Protein 6AJL (pdb70)

Organism: Homo sapiens (NCBI:txid9606)

CATH classification: 1.20.58.740

Nearest PDB structures (foldseek):
  6ajl-assembly4_G  TM=1.000E+00  e=1.854E-50  Homo sapiens
  6aj4-assembly4_G  TM=9.989E-01  e=1.567E-50  Homo sapiens
  8i5v-assembly1_A  TM=9.490E-01  e=1.304E-31  Mus musculus
  8i5w-assembly1_A  TM=9.489E-01  e=1.631E-31  Mus musculus
  6tkz-assembly2_B  TM=9.382E-01  e=3.194E-31  Homo sapiens

B-factor: mean 77.93, std 23.86, range [31.13, 191.41]

Solvent-accessible surface area: 86526 Å² total; per-residue (Å²): 124,49,101,8,11,1,1,0,1,0,0,0,28,10,112,103,13,52,137,31,42,123,75,29,11,0,17,53,20,100,36,58,14,8,2,12,71,0,9,148,104,10,68,32,99,18,7,137,149,50,29,141,110,25,1,66,14,30,69,47,1,66,67,32,88,85,92,186,28,59,119,87,58,0,31,0,1,1,0,27,2,70,16,60,22,54,109,181,48,105,149,85,21,129,117,130,160,57,46,39,104,57,1,92,61,0,34,5,17,1,7,31,6,145,101,72,99,34,46,27,107,28,108,55,9,34,18,24,41,1,8,0,14,0,46,98,26,3,78,71,147,134,88,85,7,51,29,75,126,88,67,95,82,93,10,57,15,26,41,14,6,7,56,28,0,76,152,16,14,110,52,0,21,127,2,11,142,48,146,110,18,13,40,45,22,0,2,0,0,0,10,0,0,15,8,34,35,52,36,79,8,6,46,73,3,0,90,62,31,8,69,143,127,32,109,72,98,173,94,73,204,49,9,51,99,0,53,86,16,0,72,71,1,12,114,53,0,36,41,0,0,95,60,0,81,86,58,30,34,116,71,7,125,108,5,2,120,25,4,15,114,28,0,42,132,14,68,109,40,2,92,101,33,9,116,197,83,11,6,0,0,0,1,0,0,21,37,96,1,17,8,28,40,7,2,11,1,5,19,58,3,15,0,30,52,2,42,45,31,25,4,2,0,5,20,44,9,32,4,64,31,70,66,82,74,41,42,0,0,0,0,0,7,4,10,76,114,131,67,54,228,82,13,20,31,10,0,35,93,13,39,0,0,3,0,4,0,0,0,16,31,27,78,2,13,79,44,0,93,122,36,0,6,63,28,2,49,141,84,16,102,199,28,33,6,0,0,1,0,2,58,19,38,61,35,131,34,117,80,23,59,97,141,32,36,149,109,196,76,164,11,18,52,38,122,81,0,41,84,13,0,42,80,51,119,16,72,65,22,6,35,0,0,15,66,56,18,142,25,0,69,18,1,0,22,28,0,0,82,10,25,74,187,113,52,106,10,11,1,1,0,1,0,0,0,31,10,100,94,24,38,148,31,28,114,60,30,22,0,19,53,20,95,39,57,10,6,2,14,78,0,7,134,111,14,80,29,88,23,6,129,153,48,21,142,117,20,6,64,12,25,59,47,1,59,74,32,87,70,117,184,32,67,119,88,54,0,35,0,2,1,0,37,2,77,13,58,18,59,107,175,43,93,131,86,19,139,115,123,164,61,45,47,97,64,0,102,91,0,21,6,18,2,3,26,6,140,100,70,98,35,52,23,117,31,112,49,3,32,14,38,36,2,4,0,14,0,42,90,27,1,81,75,152,129,88,77,6,54,26,72,115,86,76,86,66,95,10,52,16,26,41,10,4,10,60,22,1,79,147,12,14,110,58,0,19,125,1,10,150,41,142,98,20,12,40,45,23,1,5,0,1,0,14,0,0,3,8,30,33,57,31,85,4,5,43,81,0,0,84,61,33,10,67,144,134,37,116,56,105,168,90,104,200,61,17,46,105,0,60,97,13,2,86,68,1,19,116,60,0,38,35,0,0,120,73,0,83,90,68,36,30,127,71,10,117,108,6,2,120,30,5,16,127,12,1,42,122,9,68,103,42,6,76,103,33,14,132,194,83,10,2,0,0,0,3,0,0,26,37,107,4,17,12,27,40,10,1,12,0,6,25,61,7,17,0,31,50,6,40,46,37,26,1,2,0,7,18,40,13,30,1,56,36,73,64,70,76,34,46,0,0,0,0,0,6,3,4,94,111,142,75,45,234,72,13,14,39,9,0,32,101,9,37,0,0,4,0,4,0,0,0,13,31,23,72,1,12,80,40,0,88,128,36,0,5,56,30,2,52,146,88,18,105,196,28,32,8,0,0,3,0,2,58,20,43,55,35,120,45,112,81,22,67,101,135,22,42,159,90,199,81,166,18,18,62,39,111,81,0,39,112,17,0,56,74,47,144,13,71,79,24,9,40,0,0,12,64,65,10,135,25,0,53,23,2,1,30,22,0,0,83,12,20,34,188,128,50,121,12,12,1,1,0,3,0,0,0,29,5,94,93,20,53,110,30,45,100,77,23,29,0,13,52,14,102,40,55,8,6,1,10,68,0,11,137,110,10,65,27,103,21,5,153,143,58,23,131,114,31,1,55,9,34,70,39,1,65,98,34,79,81,97,170,23,66,105,106,66,0,33,0,2,0,0,30,1,75,11,68,24,52,104,165,50,88,129,69,17,127,72,129,181,88,47,47,106,56,0,104,84,0,29,12,19,9,7,33,3,136,106,65,102,39,52,33,111,26,108,50,9,38,12,49,38,4,1,0,18,0,45,83,30,1,60,35,3,44,84,73,6,56,21,67,120,90,91,101,76,98,13,57,14,30,48,14,6,5,52,16,0,83,119,12,12,115,58,0,19,133,6,8,131,56,118,65,22,19,42,47,36,2,5,2,5,0,15,0,1,10,11,32,39,53,28,93,6,6,48,72,2,0,92,51,29,10,68,141,137,34,114,66,108,160,105,77,192,51,9,43,99,0,59,88,14,0,81,67,0,23,116,56,0,59,42,0,12,138,56,3,122,70,58,34,30,125,80,8,118,91,10,3,107,32,5,48,99,16,6,115,145,13,72,122,42,4,106,104,33,10,126,78,83,12,9,0,0,0,2,0,0,23,47,115,2,26,11,28,39,8,1,8,0,4,19,54,3,19,2,29,50,2,42,32,36,25,6,2,1,7,20,43,11,38,4,67,32,76,71,54,78,20,39,0,0,0,1,2,8,7,8,96,123,120,78,44,212,84,13,22,35,11,0,35,93,11,38,0,1,4,0,3,0,2,0,18,26,40,74,2,15,88,44,0,99,127,43,0,6,62,34,2,52,148,83,18,100,204,29,38,9,0,0,1,0,2,48,20,42,54,37,138,34,118,78,32,50,104,136,20,41,150,78,203,77,166,19,20,64,58,128,81,0,69,111,13,3,162,75,49,184,18,63,88,19,12,36,0,1,14,70,60,12,114,20,0,76,85,0,0,22,30,0,0,84,9,28,34,171,122,51,123,12,14,1,1,0,2,0,0,0,26,5,103,85,17,56,126,38,40,102,70,20,18,0,16,54,26,98,37,66,7,8,2,10,72,1,4,137,116,8,77,24,111,27,14,158,154,43,31,148,114,30,7,64,14,30,50,44,1,56,94,41,77,87,120,184,31,53,109,94,63,0,34,0,1,0,1,33,3,80,14,66,14,63,110,170,43,80,136,71,16,132,75,134,134,103,48,49,107,63,1,100,52,0,21,14,16,4,4,30,5,140,97,68,106,34,51,28,103,24,108,54,4,28,13,40,42,4,2,0,18,0,47,81,24,1,63,28,2,57,73,70,5,62,28,70,118,102,85,101,74,92,15,56,16,25,44,11,4,7,49,28,0,76,150,18,12,113,50,0,19,132,3,6,124,47,126,84,22,22,43,48,34,0,4,4,3,0,15,0,0,10,8,28,31,54,37,69,5,5,60,60,1,0,91,54,34,7,62,128,127,34,116,66,107,176,98,98,197,58,14,48,98,0,45,87,16,0,81,75,1,23,114,53,0,73,43,0,10,150,62,0,128,85,58,26,32,125,68,10,130,83,6,4,122,27,4,36,113,11,6,94,143,11,74,115,33,3,111,109,36,11,119,84,94,8,12,1,0,0,0,0,0,17,32,110,5,24,10,27,39,6,2,12,0,3,19,53,3,14,0,28,44,4,45,49,35,26,1,4,0,8,18,40,10,31,4,64,40,88,58,58,70,18,47,0,0,0,2,2,9,5,6,87,129,120,79,63,219,50,11,24,45,13,0,40,111,11,40,0,2,3,0,3,0,2,0,15,31,26,76,1,13,76,41,0,73,134,61,0,9,59,36,3,49,139,87,18,98,206,28,41,9,0,2,2,0,3,47,16,40,60,43,135,39,110,72,37,59,97,146,27,52,147,79,209,77,163,37,15,56,35,116,84,0,87,120,15,2,149,72,54,164,11,72,89,26,18,39,0,0,14,72,55,12,136,32,0,79,77,1,0,16,29,0,0,88,9,31,50,174

Sequence (1812 aa):
ERMFGTYFRVGFYGTKFGDLDEQEFVYKEPAYTKLAEISHRLEGFYGERFGEDVVEVIKDSNPVDKCKLDPNKAYIQITYVEPYFDTYEMKDRITYFDKNYNLRRFMYCTPFTLDGRAHGELHEQFKRKTILTTSHAFPYIKTRVNVTHKEEIILTPIEVAIEDMQKKTQELAFATHQDPADPKMLQMVLQGSVGTTVNQGPLEVAQVFLSEIPSDPKLFRHHNKLRLCFKDFTKRCEDALRKNKSLIGPDQKEYQRELERNYHRLKEALQPLINMQTIKCVVVGDGAVGKTCLLISYTTNKFPSEYVPTVFDNYAVTVMIGGEPYTLGLFDTAGQEDYDRLRPLSYPQTDVFLVCFSVVSPSSFENVKEKWVPEITHHCPKTPFLLVGTQIDLRDDPSTIEKLAKNKQKPITPETAEKLARDLKAVKYVECSALTQKGLKNVFDEAILAALEERMFGTYFRVGFYGTKFGDLDEQEFVYKEPAYTKLAEISHRLEGFYGERFGEDVVEVIKDSNPVDKCKLDPNKAYIQITYVEPYFDTYEMKDRITYFDKNYNLRRFMYCTPFTLDGRAHGELHEQFKRKTILTTSHAFPYIKTRVNVTHKEEIILTPIEVAIEDMQKKTQELAFATHQDPADPKMLQMVLQGSVGTTVNQGPLEVAQVFLSEIPSDPKLFRHHNKLRLCFKDFTKRCEDALRKNKSLIGPDQKEYQRELERNYHRLKEALQPLINMQTIKCVVVGDGAVGKTCLLISYTTNKFPSEYVPTVFDNYAVTVMIGGEPYTLGLFDTAGQEDYDRLRPLSYPQTDVFLVCFSVVSPSSFENVKEKWVPEITHHCPKTPFLLVGTQIDLRDDPSTIEKLAKNKQKPITPETAEKLARDLKAVKYVECSALTQKGLKNVFDEAILAALEERMFGTYFRVGFYGTKFGDLDEQEFVYKEPAYTKLAEISHRLEGFYGERFGEDVVEVIKDSNPVDKCKLDPNKAYIQITYVEPYFDTYEMKDRITYFDKNYNLRRFMYCTPFTLDGRAHGELHEQFKRKTILTTSHAFPYIKTRVNVTHKEEIILTPIEVAIEDMQKKTQELAFATHQDPADPKMLQMVLQGSVGTTVNQGPLEVAQVFLSEIPSDPKLFRHHNKLRLCFKDFTKRCEDALRKNKSLIGPDQKEYQRELERNYHRLKEALQPLINMQTIKCVVVGDGAVGKTCLLISYTTNKFPSEYVPTVFDNYAVTVMIGGEPYTLGLFDTAGQEDYDRLRPLSYPQTDVFLVCFSVVSPSSFENVKEKWVPEITHHCPKTPFLLVGTQIDLRDDPSTIEKLAKNKQKPITPETAEKLARDLKAVKYVECSALTQKGLKNVFDEAILAALEERMFGTYFRVGFYGTKFGDLDEQEFVYKEPAYTKLAEISHRLEGFYGERFGEDVVEVIKDSNPVDKCKLDPNKAYIQITYVEPYFDTYEMKDRITYFDKNYNLRRFMYCTPFTLDGRAHGELHEQFKRKTILTTSHAFPYIKTRVNVTHKEEIILTPIEVAIEDMQKKTQELAFATHQDPADPKMLQMVLQGSVGTTVNQGPLEVAQVFLSEIPSDPKLFRHHNKLRLCFKDFTKRCEDALRKNKSLIGPDQKEYQRELERNYHRLKEALQPLINMQTIKCVVVGDGAVGKTCLLISYTTNKFPSEYVPTVFDNYAVTVMIGGEPYTLGLFDTAGQEDYDRLRPLSYPQTDVFLVCFSVVSPSSFENVKEKWVPEITHHCPKTPFLLVGTQIDLRDDPSTIEKLAKNKQKPITPETAEKLARDLKAVKYVECSALTQKGLKNVFDEAILAALE

Secondary structure (DSSP, 8-state):
--SS-EEEEEEEESGGGGGGTTEEEEEEEPTT--HHHHHHHHHHHHHHHH-GGGEEEE---SPPPSTTS-TTSEEEEEEEEEE---HHHHHHHHHSS---S-EEEEEEEEEE-TTS-S---TTT-EEEEEEEEEEEEES-SSSEEEEEEEEEEEE-HHHHHHHHHHHHHHHHHHHHS-SS--HHHHHHHHHHHHS-SSS-TTHHHHHHHSSS--SSHHHHHHHHHHHHHHHHHHHHHHHHHHHHHHH--GGGHHHHHHHHHHHHHHHHHHHHHH-/---EEEEEEE-TTS-HHHHHHHHHHT--TTT----SS--EEEEEEETTEEEEEEEEE---SGGGTTTGGGS-TT--EEEEEEETT-HHHHHHIIIIIHHHHHHH-TTS-EEEEEE-GGGTT-HHHHHHHHTTS-----HHHHHHHHHHHT-S-EEEE-SSS-TTHHHHHHHHHHHHT-/--SS-EEEEEEEESGGGGGGTTEEEEEEE-TT--HHHHHHHHHHHHHHHH-GGGEEEE---SPP-GGGS-TTSEEEEEEEEEE---HHHHHTTTSSS---S-EEEEEEEEEE-TTS-S---TTT-EEEEEEEEEEEEES-SSSEEEEEEEEEEEE-HHHHHHHHHHHHHHHHHHHHS-SS--HHHHHHHHHHHHS-SSS--HHHHHHHHHTS--SSGGGHHHHHHHHHHHHHHHHHHHHHHHHHHTT--GGGHHHHHHHHHHHHHHHHHHTTT--/--PEEEEEEE-TTSSHHHHHHHHHTT--TTTPPP-SS--EEEEEEETTEEEEEEEEE---SGGGTTTGGGG-TT--EEEEEEETT-HHHHHHIIIIIHHHHHHHSSSS-EEEEEE-HHHHT-HHHHHHHHTTT--PPPHHHHHHHHHHTT-S-EEE--TTT-TTHHHHHHHHHHHTT-/--SS-EEEEEEEE-GGGGGGTTEEEEEEESTT--HHHHHHHHHHHHHHHH-TTTEEEE---S---GGGS-TTSEEEEEEEEEE---HHHHHHHHHSS---S-EEEEEEEEEE-TTS-SS--TTT-EEEEEEEEEEEEES-SSS--BEEEEEEEEE-HHHHHHHHHHHHHHHHHHHHT-SS--HHHHHHHHHHHHS-SSS--HHHHHHHHSSS--SSTHHHHHHHHHHHHHHHHHHHHHHHHHHHHTT--STTHHHHHHHHHHHHHHHHHHHHHH-/--EEEEEEEE-TTS-HHHHHHHHHHT--GGGPPP-SS--EEEEEEETTEEEEEEEEE---SSGGGTTGGGS-TT--EEEEEEETT-HHHHHHIIIIIHHHHHHH-TTS-EEEEEE-HHHHT-TTTHHHHGGGS--PPPHHHHHHHHHHHT-S-EEE--TTT-TTHHHHHHHHHHHHH-/--SS-EEEEEEEESGGGGGGTTEEEEEEEPTT--HHHHHHHHHHHHHHHH-GGGEEEE---SPP-STTS-SSSEEEEEEEEEE---HHHHHHHHHSS---S-EEEEEEEEEE-TTS-S---GGG-EEEEEEEEEEEEES-SSSEEEEEEEEEEEE-HHHHHHHHHHHHHHHHHHHHS-SS--HHHHHHHHHTTTS-SSS-HHHHHHHHHSSS--SSGGGHHHHHHHHHHHHHHHHHHHHHHHHHHHH--STTHHHHHHHHHHHHHHHHHHHHHH-/--EEEEEEEE-TTS-HHHHHHHHHHT--GGGPPP-SS--EEEEEEEBTEEEEEEEEE---SGGGTTTGGGG-TT--EEEEEEETT-HHHHHHIIIIIHHHHHHH-TTS-EEEEEE-GGGTS-TTTHHHHGGGT-----HHHHHHHHHHTT-S-EEE--TTT-TTHHHHHHHHHHHHH-

Structure (mmCIF, N/CA/C/O backbone):
data_6AJL
#
_entry.id   6AJL
#
_cell.length_a   194.550
_cell.length_b   105.290
_cell.length_c   117.890
_cell.angle_alpha   90.00
_cell.angle_beta   90.00
_cell.angle_gamma   90.00
#
_symmetry.space_group_name_H-M   'P 21 21 2'
#
loop_
_entity.id
_entity.type
_entity.pdbx_description
1 polymer 'Dedicator of cytokinesis protein 7'
2 polymer 'Cell division control protein 42 homolog'
#
loop_
_atom_site.group_PDB
_atom_site.id
_atom_site.type_symbol
_atom_site.label_atom_id
_atom_site.label_alt_id
_atom_site.label_comp_id
_atom_site.label_asym_id
_atom_site.label_entity_id
_atom_site.label_seq_id
_atom_site.pdbx_PDB_ins_code
_atom_site.Cartn_x
_atom_site.Cartn_y
_atom_site.Cartn_z
_atom_site.occupancy
_atom_site.B_iso_or_equiv
_atom_site.auth_seq_id
_atom_site.auth_comp_id
_atom_site.auth_asym_id
_atom_site.auth_atom_id
_atom_site.pdbx_PDB_model_num
ATOM 1 N N . GLU A 1 12 ? -0.662 11.111 18.005 1.00 40.85 1805 GLU A N 1
ATOM 2 C CA . GLU A 1 12 ? -1.563 11.384 16.835 1.00 56.95 1805 GLU A CA 1
ATOM 3 C C . GLU A 1 12 ? -1.274 10.464 15.648 1.00 64.78 1805 GLU A C 1
ATOM 4 O O . GLU A 1 12 ? -1.475 10.829 14.476 1.00 56.64 1805 GLU A O 1
ATOM 10 N N . ARG A 1 13 ? -0.774 9.273 15.957 1.00 70.94 1806 ARG A N 1
ATOM 11 C CA . ARG A 1 13 ? -0.848 8.190 14.994 1.00 63.58 1806 ARG A CA 1
ATOM 12 C C . ARG A 1 13 ? -1.753 7.119 15.613 1.00 68.34 1806 ARG A C 1
ATOM 13 O O . ARG A 1 13 ? -1.356 5.985 15.933 1.00 59.89 1806 ARG A O 1
ATOM 21 N N . MET A 1 14 ? -2.968 7.591 15.912 1.00 69.68 1807 MET A N 1
ATOM 22 C CA . MET A 1 14 ? -4.179 6.877 15.560 1.00 68.35 1807 MET A CA 1
ATOM 23 C C . MET A 1 14 ? -4.421 6.925 14.060 1.00 67.74 1807 MET A C 1
ATOM 24 O O . MET A 1 14 ? -5.050 6.016 13.512 1.00 67.52 1807 MET A O 1
ATOM 29 N N . PHE A 1 15 ? -3.925 7.961 13.386 1.00 65.47 1808 PHE A N 1
ATOM 30 C CA . PHE A 1 15 ? -4.125 8.119 11.953 1.00 62.06 1808 PHE A CA 1
ATOM 31 C C . PHE A 1 15 ? -3.099 7.395 11.086 1.00 58.74 1808 PHE A C 1
ATOM 32 O O . PHE A 1 15 ? -3.383 7.125 9.906 1.00 47.27 1808 PHE A O 1
ATOM 40 N N . GLY A 1 16 ? -1.905 7.120 11.618 1.00 62.24 1809 GLY A N 1
ATOM 41 C CA . GLY A 1 16 ? -0.816 6.601 10.812 1.00 63.85 1809 GLY A CA 1
ATOM 42 C C . GLY A 1 16 ? 0.114 7.706 10.358 1.00 65.85 1809 GLY A C 1
ATOM 43 O O . GLY A 1 16 ? -0.077 8.893 10.633 1.00 73.40 1809 GLY A O 1
ATOM 44 N N . THR A 1 17 ? 1.149 7.302 9.644 1.00 60.17 1810 THR A N 1
ATOM 45 C CA . THR A 1 17 ? 2.252 8.202 9.350 1.00 60.24 1810 THR A CA 1
ATOM 46 C C . THR A 1 17 ? 2.279 8.522 7.859 1.00 65.52 1810 THR A C 1
ATOM 47 O O . THR A 1 17 ? 2.216 7.612 7.024 1.00 69.85 1810 THR A O 1
ATOM 51 N N . TYR A 1 18 ? 2.380 9.809 7.522 1.00 58.57 1811 TYR A N 1
ATOM 52 C CA . TYR A 1 18 ? 2.202 10.251 6.144 1.00 46.63 1811 TYR A CA 1
ATOM 53 C C . TYR A 1 18 ? 3.408 11.062 5.692 1.00 42.69 1811 TYR A C 1
ATOM 54 O O . TYR A 1 18 ? 3.853 11.970 6.397 1.00 44.38 1811 TYR A O 1
ATOM 63 N N . PHE A 1 19 ? 3.930 10.745 4.521 1.00 42.95 1812 PHE A N 1
ATOM 64 C CA . PHE A 1 19 ? 4.950 11.562 3.874 1.00 48.11 1812 PHE A CA 1
ATOM 65 C C . PHE A 1 19 ? 4.502 11.982 2.473 1.00 50.98 1812 PHE A C 1
ATOM 66 O O . PHE A 1 19 ? 3.823 11.232 1.753 1.00 47.38 1812 PHE A O 1
ATOM 74 N N . ARG A 1 20 ? 4.907 13.194 2.095 1.00 50.58 1813 ARG A N 1
ATOM 75 C CA . ARG A 1 20 ? 4.892 13.613 0.703 1.00 46.63 1813 ARG A CA 1
ATOM 76 C C . ARG A 1 20 ? 6.050 12.977 -0.036 1.00 46.47 1813 ARG A C 1
ATOM 77 O O . ARG A 1 20 ? 7.150 12.858 0.505 1.00 49.09 1813 ARG A O 1
ATOM 85 N N . VAL A 1 21 ? 5.810 12.573 -1.278 1.00 49.34 1814 VAL A N 1
ATOM 86 C CA . VAL A 1 21 ? 6.862 12.009 -2.113 1.00 50.73 1814 VAL A CA 1
ATOM 87 C C . VAL A 1 21 ? 6.763 12.612 -3.501 1.00 61.95 1814 VAL A C 1
ATOM 88 O O . VAL A 1 21 ? 5.751 12.430 -4.188 1.00 67.03 1814 VAL A O 1
ATOM 92 N N . GLY A 1 22 ? 7.809 13.316 -3.914 1.00 68.14 1815 GLY A N 1
ATOM 93 C CA . GLY A 1 22 ? 7.886 13.911 -5.242 1.00 75.41 1815 GLY A CA 1
ATOM 94 C C . GLY A 1 22 ? 8.890 13.154 -6.094 1.00 78.47 1815 GLY A C 1
ATOM 95 O O . GLY A 1 22 ? 9.996 12.829 -5.632 1.00 74.43 1815 GLY A O 1
ATOM 96 N N . PHE A 1 23 ? 8.498 12.874 -7.339 1.00 78.02 1816 PHE A N 1
ATOM 97 C CA . PHE A 1 23 ? 9.353 12.167 -8.288 1.00 74.77 1816 PHE A CA 1
ATOM 98 C C . PHE A 1 23 ? 9.785 13.126 -9.389 1.00 72.93 1816 PHE A C 1
ATOM 99 O O . PHE A 1 23 ? 8.943 13.728 -10.069 1.00 66.74 1816 PHE A O 1
ATOM 107 N N . TYR A 1 24 ? 11.104 13.279 -9.531 1.00 75.85 1817 TYR A N 1
ATOM 108 C CA . TYR A 1 24 ? 11.729 14.290 -10.375 1.00 74.93 1817 TYR A CA 1
ATOM 109 C C . TYR A 1 24 ? 12.765 13.604 -11.247 1.00 78.72 1817 TYR A C 1
ATOM 110 O O . TYR A 1 24 ? 13.733 13.022 -10.734 1.00 76.86 1817 TYR A O 1
ATOM 119 N N . GLY A 1 25 ? 12.535 13.643 -12.561 1.00 83.08 1818 GLY A N 1
ATOM 120 C CA . GLY A 1 25 ? 13.425 12.993 -13.496 1.00 89.10 1818 GLY A CA 1
ATOM 121 C C . GLY A 1 25 ? 12.738 12.146 -14.549 1.00 90.88 1818 GLY A C 1
ATOM 122 O O . GLY A 1 25 ? 11.772 11.429 -14.262 1.00 87.63 1818 GLY A O 1
ATOM 123 N N . THR A 1 26 ? 13.265 12.226 -15.779 1.00 93.97 1819 THR A N 1
ATOM 124 C CA . THR A 1 26 ? 12.751 11.451 -16.908 1.00 87.31 1819 THR A CA 1
ATOM 125 C C . THR A 1 26 ? 12.940 9.953 -16.701 1.00 82.44 1819 THR A C 1
ATOM 126 O O . THR A 1 26 ? 12.194 9.145 -17.267 1.00 78.79 1819 THR A O 1
ATOM 130 N N . LYS A 1 27 ? 13.931 9.561 -15.900 1.00 77.97 1820 LYS A N 1
ATOM 131 C CA . LYS A 1 27 ? 14.168 8.145 -15.676 1.00 76.25 1820 LYS A CA 1
ATOM 132 C C . LYS A 1 27 ? 13.070 7.480 -14.848 1.00 77.10 1820 LYS A C 1
ATOM 133 O O . LYS A 1 27 ? 13.067 6.251 -14.721 1.00 72.71 1820 LYS A O 1
ATOM 139 N N . PHE A 1 28 ? 12.132 8.251 -14.300 1.00 83.73 1821 PHE A N 1
ATOM 140 C CA . PHE A 1 28 ? 10.997 7.707 -13.557 1.00 91.33 1821 PHE A CA 1
ATOM 141 C C . PHE A 1 28 ? 9.806 7.364 -14.452 1.00 92.97 1821 PHE A C 1
ATOM 142 O O . PHE A 1 28 ? 8.767 6.901 -13.953 1.00 90.97 1821 PHE A O 1
ATOM 150 N N . GLY A 1 29 ? 9.943 7.555 -15.758 1.00 93.60 1822 GLY A N 1
ATOM 151 C CA . GLY A 1 29 ? 8.870 7.228 -16.659 1.00 89.65 1822 GLY A CA 1
ATOM 152 C C . GLY A 1 29 ? 7.654 8.023 -16.302 1.00 86.22 1822 GLY A C 1
ATOM 153 O O . GLY A 1 29 ? 7.716 9.252 -16.285 1.00 86.07 1822 GLY A O 1
ATOM 154 N N . ASP A 1 30 ? 6.567 7.338 -15.958 1.00 87.22 1823 ASP A N 1
ATOM 155 C CA . ASP A 1 30 ? 5.307 8.036 -15.738 1.00 92.53 1823 ASP A CA 1
ATOM 156 C C . ASP A 1 30 ? 5.207 8.688 -14.368 1.00 90.67 1823 ASP A C 1
ATOM 157 O O . ASP A 1 30 ? 4.235 9.408 -14.115 1.00 87.93 1823 ASP A O 1
ATOM 162 N N . LEU A 1 31 ? 6.194 8.492 -13.498 1.00 90.77 1824 LEU A N 1
ATOM 163 C CA . LEU A 1 31 ? 6.144 9.145 -12.199 1.00 89.13 1824 LEU A CA 1
ATOM 164 C C . LEU A 1 31 ? 6.650 10.587 -12.245 1.00 89.39 1824 LEU A C 1
ATOM 165 O O . LEU A 1 31 ? 6.171 11.422 -11.471 1.00 86.23 1824 LEU A O 1
ATOM 170 N N . ASP A 1 32 ? 7.600 10.893 -13.135 1.00 92.67 1825 ASP A N 1
ATOM 171 C CA . ASP A 1 32 ? 8.177 12.231 -13.267 1.00 96.69 1825 ASP A CA 1
ATOM 172 C C . ASP A 1 32 ? 7.106 13.301 -13.112 1.00 95.38 1825 ASP A C 1
ATOM 173 O O . ASP A 1 32 ? 6.012 13.180 -13.661 1.00 95.64 1825 ASP A O 1
ATOM 178 N N . GLU A 1 33 ? 7.410 14.317 -12.308 1.00 100.25 1826 GLU A N 1
ATOM 179 C CA . GLU A 1 33 ? 6.512 15.436 -12.002 1.00 109.23 1826 GLU A CA 1
ATOM 180 C C . GLU A 1 33 ? 5.175 14.987 -11.419 1.00 104.72 1826 GLU A C 1
ATOM 181 O O . GLU A 1 33 ? 4.181 15.720 -11.493 1.00 102.74 1826 GLU A O 1
ATOM 187 N N . GLN A 1 34 ? 5.118 13.797 -10.835 1.00 103.81 1827 GLN A N 1
ATOM 188 C CA . GLN A 1 34 ? 3.994 13.422 -9.992 1.00 105.64 1827 GLN A CA 1
ATOM 189 C C . GLN A 1 34 ? 4.421 13.436 -8.531 1.00 99.98 1827 GLN A C 1
ATOM 190 O O . GLN A 1 34 ? 5.598 13.249 -8.196 1.00 101.17 1827 GLN A O 1
ATOM 196 N N . GLU A 1 35 ? 3.450 13.657 -7.657 1.00 92.77 1828 GLU A N 1
ATOM 197 C CA . GLU A 1 35 ? 3.746 13.927 -6.262 1.00 86.98 1828 GLU A CA 1
ATOM 198 C C . GLU A 1 35 ? 2.696 13.245 -5.412 1.00 79.92 1828 GLU A C 1
ATOM 199 O O . GLU A 1 35 ? 1.523 13.612 -5.462 1.00 78.29 1828 GLU A O 1
ATOM 205 N N . PHE A 1 36 ? 3.107 12.286 -4.612 1.00 77.71 1829 PHE A N 1
ATOM 206 C CA . PHE A 1 36 ? 2.152 11.540 -3.819 1.00 76.18 1829 PHE A CA 1
ATOM 207 C C . PHE A 1 36 ? 2.224 11.942 -2.341 1.00 68.56 1829 PHE A C 1
ATOM 208 O O . PHE A 1 36 ? 3.157 12.604 -1.869 1.00 65.17 1829 PHE A O 1
ATOM 216 N N . VAL A 1 37 ? 1.204 11.516 -1.608 1.00 61.25 1830 VAL A N 1
ATOM 217 C CA . VAL A 1 37 ? 1.243 11.409 -0.162 1.00 52.84 1830 VAL A CA 1
ATOM 218 C C . VAL A 1 37 ? 1.147 9.929 0.179 1.00 50.99 1830 VAL A C 1
ATOM 219 O O . VAL A 1 37 ? 0.123 9.281 -0.084 1.00 40.85 1830 VAL A O 1
ATOM 223 N N . TYR A 1 38 ? 2.238 9.387 0.719 1.00 46.80 1831 TYR A N 1
ATOM 224 C CA . TYR A 1 38 ? 2.313 7.985 1.106 1.00 45.33 1831 TYR A CA 1
ATOM 225 C C . TYR A 1 38 ? 1.735 7.809 2.513 1.00 47.28 1831 TYR A C 1
ATOM 226 O O . TYR A 1 38 ? 1.823 8.706 3.365 1.00 43.58 1831 TYR A O 1
ATOM 235 N N . LYS A 1 39 ? 1.112 6.651 2.754 1.00 49.92 1832 LYS A N 1
ATOM 236 C CA . LYS A 1 39 ? 0.567 6.320 4.069 1.00 50.53 1832 LYS A CA 1
ATOM 237 C C . LYS A 1 39 ? 1.306 5.102 4.605 1.00 55.36 1832 LYS A C 1
ATOM 238 O O . LYS A 1 39 ? 1.074 3.974 4.152 1.00 57.07 1832 LYS A O 1
ATOM 244 N N . GLU A 1 40 ? 2.165 5.331 5.593 1.00 56.34 1833 GLU A N 1
ATOM 245 C CA . GLU A 1 40 ? 2.916 4.285 6.260 1.00 55.51 1833 GLU A CA 1
ATOM 246 C C . GLU A 1 40 ? 2.251 3.895 7.576 1.00 50.39 1833 GLU A C 1
ATOM 247 O O . GLU A 1 40 ? 1.375 4.603 8.090 1.00 47.41 1833 GLU A O 1
ATOM 253 N N . PRO A 1 41 ? 2.646 2.755 8.138 1.00 49.48 1834 PRO A N 1
ATOM 254 C CA . PRO A 1 41 ? 2.248 2.413 9.504 1.00 50.81 1834 PRO A CA 1
ATOM 255 C C . PRO A 1 41 ? 2.657 3.473 10.515 1.00 55.02 1834 PRO A C 1
ATOM 256 O O . PRO A 1 41 ? 3.542 4.297 10.279 1.00 60.13 1834 PRO A O 1
ATOM 260 N N . ALA A 1 42 ? 2.000 3.422 11.671 1.00 52.08 1835 ALA A N 1
ATOM 261 C CA . ALA A 1 42 ? 2.234 4.407 12.712 1.00 44.24 1835 ALA A CA 1
ATOM 262 C C . ALA A 1 42 ? 3.675 4.347 13.209 1.00 45.96 1835 ALA A C 1
ATOM 263 O O . ALA A 1 42 ? 4.289 3.276 13.272 1.00 45.88 1835 ALA A O 1
ATOM 265 N N . TYR A 1 43 ? 4.214 5.519 13.538 1.00 47.43 1836 TYR A N 1
ATOM 266 C CA . TYR A 1 43 ? 5.577 5.714 14.042 1.00 53.32 1836 TYR A CA 1
ATOM 267 C C . TYR A 1 43 ? 6.649 5.327 13.043 1.00 64.31 1836 TYR A C 1
ATOM 268 O O . TYR A 1 43 ? 7.792 5.109 13.447 1.00 74.51 1836 TYR A O 1
ATOM 277 N N . THR A 1 44 ? 6.323 5.245 11.750 1.00 62.42 1837 THR A N 1
ATOM 278 C CA . THR A 1 44 ? 7.361 5.080 10.736 1.00 60.76 1837 THR A CA 1
ATOM 279 C C . THR A 1 44 ? 8.200 6.356 10.657 1.00 58.19 1837 THR A C 1
ATOM 280 O O . THR A 1 44 ? 7.664 7.470 10.656 1.00 58.16 1837 THR A O 1
ATOM 284 N N . LYS A 1 45 ? 9.519 6.191 10.653 1.00 54.62 1838 LYS A N 1
ATOM 285 C CA . LYS A 1 45 ? 10.467 7.290 10.770 1.00 51.54 1838 LYS A CA 1
ATOM 286 C C . LYS A 1 45 ? 10.981 7.667 9.392 1.00 49.47 1838 LYS A C 1
ATOM 287 O O . LYS A 1 45 ? 11.033 6.834 8.487 1.00 50.68 1838 LYS A O 1
ATOM 293 N N . LEU A 1 46 ? 11.403 8.932 9.262 1.00 49.17 1839 LEU A N 1
ATOM 294 C CA . LEU A 1 46 ? 11.919 9.450 7.992 1.00 45.89 1839 LEU A CA 1
ATOM 295 C C . LEU A 1 46 ? 13.064 8.608 7.449 1.00 46.41 1839 LEU A C 1
ATOM 296 O O . LEU A 1 46 ? 13.134 8.364 6.241 1.00 45.92 1839 LEU A O 1
ATOM 301 N N . ALA A 1 47 ? 13.973 8.157 8.315 1.00 48.66 1840 ALA A N 1
ATOM 302 C CA . ALA A 1 47 ? 15.009 7.245 7.846 1.00 51.24 1840 ALA A CA 1
ATOM 303 C C . ALA A 1 47 ? 14.405 6.068 7.103 1.00 48.63 1840 ALA A C 1
ATOM 304 O O . ALA A 1 47 ? 14.858 5.727 6.013 1.00 40.10 1840 ALA A O 1
ATOM 306 N N . GLU A 1 48 ? 13.338 5.476 7.649 1.00 50.53 1841 GLU A N 1
ATOM 307 C CA . GLU A 1 48 ? 12.827 4.212 7.119 1.00 52.12 1841 GLU A CA 1
ATOM 308 C C . GLU A 1 48 ? 12.407 4.352 5.656 1.00 45.64 1841 GLU A C 1
ATOM 309 O O . GLU A 1 48 ? 12.979 3.710 4.768 1.00 42.66 1841 GLU A O 1
ATOM 315 N N . ILE A 1 49 ? 11.418 5.206 5.385 1.00 45.94 1842 ILE A N 1
ATOM 316 C CA . ILE A 1 49 ? 10.908 5.354 4.023 1.00 54.63 1842 ILE A CA 1
ATOM 317 C C . ILE A 1 49 ? 12.028 5.800 3.076 1.00 59.39 1842 ILE A C 1
ATOM 318 O O . ILE A 1 49 ? 12.178 5.274 1.967 1.00 57.88 1842 ILE A O 1
ATOM 323 N N . SER A 1 50 ? 12.868 6.728 3.524 1.00 60.96 1843 SER A N 1
ATOM 324 C CA . SER A 1 50 ? 13.907 7.249 2.659 1.00 51.43 1843 SER A CA 1
ATOM 325 C C . SER A 1 50 ? 14.966 6.196 2.370 1.00 54.72 1843 SER A C 1
ATOM 326 O O . SER A 1 50 ? 15.516 6.161 1.270 1.00 60.49 1843 SER A O 1
ATOM 329 N N . HIS A 1 51 ? 15.251 5.319 3.326 1.00 58.42 1844 HIS A N 1
ATOM 330 C CA . HIS A 1 51 ? 16.062 4.148 3.024 1.00 69.21 1844 HIS A CA 1
ATOM 331 C C . HIS A 1 51 ? 15.414 3.337 1.904 1.00 70.08 1844 HIS A C 1
ATOM 332 O O . HIS A 1 51 ? 16.063 3.018 0.901 1.00 73.48 1844 HIS A O 1
ATOM 339 N N . ARG A 1 52 ? 14.112 3.046 2.034 1.00 68.31 1845 ARG A N 1
ATOM 340 C CA . ARG A 1 52 ? 13.427 2.177 1.070 1.00 67.88 1845 ARG A CA 1
ATOM 341 C C . ARG A 1 52 ? 13.405 2.769 -0.341 1.00 65.29 1845 ARG A C 1
ATOM 342 O O . ARG A 1 52 ? 13.807 2.108 -1.306 1.00 65.22 1845 ARG A O 1
ATOM 350 N N . LEU A 1 53 ? 12.914 4.005 -0.488 1.00 62.22 1846 LEU A N 1
ATOM 351 C CA . LEU A 1 53 ? 12.786 4.586 -1.820 1.00 60.85 1846 LEU A CA 1
ATOM 352 C C . LEU A 1 53 ? 14.136 4.827 -2.477 1.00 74.09 1846 LEU A C 1
ATOM 353 O O . LEU A 1 53 ? 14.232 4.804 -3.706 1.00 79.87 1846 LEU A O 1
ATOM 358 N N . GLU A 1 54 ? 15.185 5.081 -1.701 1.00 80.92 1847 GLU A N 1
ATOM 359 C CA . GLU A 1 54 ? 16.500 5.152 -2.328 1.00 89.42 1847 GLU A CA 1
ATOM 360 C C . GLU A 1 54 ? 17.028 3.758 -2.621 1.00 84.92 1847 GLU A C 1
ATOM 361 O O . GLU A 1 54 ? 17.630 3.522 -3.676 1.00 84.18 1847 GLU A O 1
ATOM 367 N N . GLY A 1 55 ? 16.790 2.827 -1.698 1.00 84.20 1848 GLY A N 1
ATOM 368 C CA . GLY A 1 55 ? 17.201 1.456 -1.914 1.00 86.34 1848 GLY A CA 1
ATOM 369 C C . GLY A 1 55 ? 16.553 0.816 -3.125 1.00 88.23 1848 GLY A C 1
ATOM 370 O O . GLY A 1 55 ? 17.169 -0.015 -3.793 1.00 89.84 1848 GLY A O 1
ATOM 371 N N . PHE A 1 56 ? 15.313 1.196 -3.437 1.00 89.34 1849 PHE A N 1
ATOM 372 C CA . PHE A 1 56 ? 14.587 0.509 -4.506 1.00 87.32 1849 PHE A CA 1
ATOM 373 C C . PHE A 1 56 ? 14.950 1.056 -5.891 1.00 79.54 1849 PHE A C 1
ATOM 374 O O . PHE A 1 56 ? 15.023 0.296 -6.869 1.00 73.91 1849 PHE A O 1
ATOM 382 N N . TYR A 1 57 ? 15.153 2.365 -5.997 1.00 75.79 1850 TYR A N 1
ATOM 383 C CA . TYR A 1 57 ? 15.650 2.969 -7.217 1.00 78.23 1850 TYR A CA 1
ATOM 384 C C . TYR A 1 57 ? 17.168 2.946 -7.296 1.00 84.70 1850 TYR A C 1
ATOM 385 O O . TYR A 1 57 ? 17.716 3.224 -8.367 1.00 82.09 1850 TYR A O 1
ATOM 394 N N . GLY A 1 58 ? 17.852 2.630 -6.191 1.00 91.52 1851 GLY A N 1
ATOM 395 C CA . GLY A 1 58 ? 19.244 2.227 -6.291 1.00 96.38 1851 GLY A CA 1
ATOM 396 C C . GLY A 1 58 ? 19.402 0.929 -7.056 1.00 103.54 1851 GLY A C 1
ATOM 397 O O . GLY A 1 58 ? 20.069 0.888 -8.093 1.00 106.50 1851 GLY A O 1
ATOM 398 N N . GLU A 1 59 ? 18.724 -0.129 -6.593 1.00 109.69 1852 GLU A N 1
ATOM 399 C CA . GLU A 1 59 ? 18.775 -1.441 -7.235 1.00 115.20 1852 GLU A CA 1
ATOM 400 C C . GLU A 1 59 ? 18.480 -1.394 -8.733 1.00 112.39 1852 GLU A C 1
ATOM 401 O O . GLU A 1 59 ? 18.752 -2.370 -9.444 1.00 114.94 1852 GLU A O 1
ATOM 407 N N . ARG A 1 60 ? 17.932 -0.297 -9.239 1.00 105.43 1853 ARG A N 1
ATOM 408 C CA . ARG A 1 60 ? 17.448 -0.281 -10.605 1.00 99.55 1853 ARG A CA 1
ATOM 409 C C . ARG A 1 60 ? 18.223 0.667 -11.496 1.00 102.78 1853 ARG A C 1
ATOM 410 O O . ARG A 1 60 ? 18.629 0.291 -12.587 1.00 108.28 1853 ARG A O 1
ATOM 418 N N . PHE A 1 61 ? 18.437 1.895 -11.075 1.00 104.81 1854 PHE A N 1
ATOM 419 C CA . PHE A 1 61 ? 19.130 2.818 -11.955 1.00 109.07 1854 PHE A CA 1
ATOM 420 C C . PHE A 1 61 ? 20.639 2.837 -11.717 1.00 121.83 1854 PHE A C 1
ATOM 421 O O . PHE A 1 61 ? 21.370 3.380 -12.551 1.00 124.73 1854 PHE A O 1
ATOM 429 N N . GLY A 1 62 ? 21.121 2.243 -10.619 1.00 129.68 1855 GLY A N 1
ATOM 430 C CA . GLY A 1 62 ? 22.505 2.371 -10.194 1.00 132.47 1855 GLY A CA 1
ATOM 431 C C . GLY A 1 62 ? 22.638 3.316 -9.013 1.00 135.73 1855 GLY A C 1
ATOM 432 O O . GLY A 1 62 ? 22.183 4.466 -9.092 1.00 135.21 1855 GLY A O 1
ATOM 433 N N . GLU A 1 63 ? 23.271 2.851 -7.924 1.00 134.94 1856 GLU A N 1
ATOM 434 C CA . GLU A 1 63 ? 23.295 3.558 -6.640 1.00 129.69 1856 GLU A CA 1
ATOM 435 C C . GLU A 1 63 ? 23.578 5.057 -6.787 1.00 126.26 1856 GLU A C 1
ATOM 436 O O . GLU A 1 63 ? 23.015 5.891 -6.068 1.00 124.35 1856 GLU A O 1
ATOM 442 N N . ASP A 1 64 ? 24.397 5.407 -7.762 1.00 126.36 1857 ASP A N 1
ATOM 443 C CA . ASP A 1 64 ? 24.975 6.732 -7.917 1.00 128.42 1857 ASP A CA 1
ATOM 444 C C . ASP A 1 64 ? 24.127 7.720 -8.721 1.00 131.54 1857 ASP A C 1
ATOM 445 O O . ASP A 1 64 ? 24.594 8.840 -8.971 1.00 130.03 1857 ASP A O 1
ATOM 450 N N . VAL A 1 65 ? 22.913 7.352 -9.144 1.00 136.18 1858 VAL A N 1
ATOM 451 C CA . VAL A 1 65 ? 22.003 8.301 -9.787 1.00 135.69 1858 VAL A CA 1
ATOM 452 C C . VAL A 1 65 ? 20.768 8.582 -8.939 1.00 133.39 1858 VAL A C 1
ATOM 453 O O . VAL A 1 65 ? 20.024 9.529 -9.250 1.00 131.25 1858 VAL A O 1
ATOM 457 N N . VAL A 1 66 ? 20.526 7.788 -7.894 1.00 127.96 1859 VAL A N 1
ATOM 458 C CA . VAL A 1 66 ? 19.451 7.993 -6.926 1.00 117.12 1859 VAL A CA 1
ATOM 459 C C . VAL A 1 66 ? 19.923 9.079 -5.967 1.00 107.71 1859 VAL A C 1
ATOM 460 O O . VAL A 1 66 ? 20.637 8.795 -4.999 1.00 105.59 1859 VAL A O 1
ATOM 464 N N . GLU A 1 67 ? 19.545 10.324 -6.227 1.00 100.38 1860 GLU A N 1
ATOM 465 C CA . GLU A 1 67 ? 19.823 11.387 -5.279 1.00 97.99 1860 GLU A CA 1
ATOM 466 C C . GLU A 1 67 ? 18.521 11.818 -4.628 1.00 94.09 1860 GLU A C 1
ATOM 467 O O . GLU A 1 67 ? 17.489 11.941 -5.298 1.00 94.45 1860 GLU A O 1
ATOM 473 N N . VAL A 1 68 ? 18.602 12.058 -3.318 1.00 87.13 1861 VAL A N 1
ATOM 474 C CA . VAL A 1 68 ? 17.465 12.277 -2.428 1.00 74.46 1861 VAL A CA 1
ATOM 475 C C . VAL A 1 68 ? 17.471 13.725 -1.958 1.00 71.54 1861 VAL A C 1
ATOM 476 O O . VAL A 1 68 ? 18.405 14.149 -1.267 1.00 74.66 1861 VAL A O 1
ATOM 480 N N . ILE A 1 69 ? 16.429 14.476 -2.314 1.00 65.87 1862 ILE A N 1
ATOM 481 C CA . ILE A 1 69 ? 16.348 15.897 -1.995 1.00 64.45 1862 ILE A CA 1
ATOM 482 C C . ILE A 1 69 ? 16.075 16.091 -0.511 1.00 73.77 1862 ILE A C 1
ATOM 483 O O . ILE A 1 69 ? 14.918 16.080 -0.071 1.00 76.92 1862 ILE A O 1
ATOM 488 N N . LYS A 1 70 ? 17.133 16.313 0.269 1.00 76.41 1863 LYS A N 1
ATOM 489 C CA . LYS A 1 70 ? 17.016 16.490 1.717 1.00 68.48 1863 LYS A CA 1
ATOM 490 C C . LYS A 1 70 ? 16.583 17.932 2.015 1.00 71.08 1863 LYS A C 1
ATOM 491 O O . LYS A 1 70 ? 17.329 18.767 2.524 1.00 74.01 1863 LYS A O 1
ATOM 497 N N . ASP A 1 71 ? 15.325 18.211 1.684 1.00 72.97 1864 ASP A N 1
ATOM 498 C CA . ASP A 1 71 ? 14.790 19.565 1.594 1.00 79.90 1864 ASP A CA 1
ATOM 499 C C . ASP A 1 71 ? 13.279 19.496 1.817 1.00 85.81 1864 ASP A C 1
ATOM 500 O O . ASP A 1 71 ? 12.724 18.435 2.126 1.00 88.56 1864 ASP A O 1
ATOM 505 N N . SER A 1 72 ? 12.613 20.650 1.672 1.00 87.53 1865 SER A N 1
ATOM 506 C CA . SER A 1 72 ? 11.150 20.750 1.693 1.00 87.27 1865 SER A CA 1
ATOM 507 C C . SER A 1 72 ? 10.657 22.003 0.969 1.00 84.88 1865 SER A C 1
ATOM 508 O O . SER A 1 72 ? 9.449 22.166 0.745 1.00 81.60 1865 SER A O 1
ATOM 511 N N . ASN A 1 73 ? 11.582 22.903 0.633 1.00 85.31 1866 ASN A N 1
ATOM 512 C CA . ASN A 1 73 ? 11.252 24.001 -0.249 1.00 84.54 1866 ASN A CA 1
ATOM 513 C C . ASN A 1 73 ? 10.803 23.436 -1.586 1.00 86.10 1866 ASN A C 1
ATOM 514 O O . ASN A 1 73 ? 11.408 22.470 -2.076 1.00 88.82 1866 ASN A O 1
ATOM 519 N N . PRO A 1 74 ? 9.781 24.030 -2.213 1.00 83.03 1867 PRO A N 1
ATOM 520 C CA . PRO A 1 74 ? 9.269 23.499 -3.486 1.00 80.45 1867 PRO A CA 1
ATOM 521 C C . PRO A 1 74 ? 10.392 23.313 -4.501 1.00 80.88 1867 PRO A C 1
ATOM 522 O O . PRO A 1 74 ? 11.339 24.111 -4.589 1.00 72.32 1867 PRO A O 1
ATOM 526 N N . VAL A 1 75 ? 10.308 22.213 -5.238 1.00 88.10 1868 VAL A N 1
ATOM 527 C CA . VAL A 1 75 ? 11.374 21.903 -6.169 1.00 94.37 1868 VAL A CA 1
ATOM 528 C C . VAL A 1 75 ? 11.258 22.856 -7.341 1.00 107.18 1868 VAL A C 1
ATOM 529 O O . VAL A 1 75 ? 10.204 22.948 -7.980 1.00 101.17 1868 VAL A O 1
ATOM 533 N N . ASP A 1 76 ? 12.320 23.612 -7.584 1.00 123.27 1869 ASP A N 1
ATOM 534 C CA . ASP A 1 76 ? 12.464 24.348 -8.826 1.00 130.93 1869 ASP A CA 1
ATOM 535 C C . ASP A 1 76 ? 13.130 23.416 -9.830 1.00 135.00 1869 ASP A C 1
ATOM 536 O O . ASP A 1 76 ? 14.172 22.814 -9.535 1.00 136.55 1869 ASP A O 1
ATOM 541 N N . LYS A 1 77 ? 12.509 23.279 -11.003 1.00 140.10 1870 LYS A N 1
ATOM 542 C CA . LYS A 1 77 ? 12.886 22.213 -11.917 1.00 136.05 1870 LYS A CA 1
ATOM 543 C C . LYS A 1 77 ? 14.290 22.410 -12.475 1.00 148.50 1870 LYS A C 1
ATOM 544 O O . LYS A 1 77 ? 14.976 21.430 -12.777 1.00 141.91 1870 LYS A O 1
ATOM 550 N N . CYS A 1 78 ? 14.747 23.659 -12.551 1.00 165.12 1871 CYS A N 1
ATOM 551 C CA . CYS A 1 78 ? 15.998 24.000 -13.227 1.00 173.75 1871 CYS A CA 1
ATOM 552 C C . CYS A 1 78 ? 17.221 23.439 -12.504 1.00 170.23 1871 CYS A C 1
ATOM 553 O O . CYS A 1 78 ? 18.015 22.695 -13.090 1.00 169.09 1871 CYS A O 1
ATOM 556 N N . LYS A 1 79 ? 17.397 23.812 -11.229 1.00 158.49 1872 LYS A N 1
ATOM 557 C CA . LYS A 1 79 ? 18.609 23.573 -10.440 1.00 150.15 1872 LYS A CA 1
ATOM 558 C C . LYS A 1 79 ? 19.014 22.099 -10.481 1.00 143.51 1872 LYS A C 1
ATOM 559 O O . LYS A 1 79 ? 20.117 21.714 -10.061 1.00 141.11 1872 LYS A O 1
ATOM 565 N N . LEU A 1 80 ? 18.102 21.271 -10.990 1.00 137.90 1873 LEU A N 1
ATOM 566 C CA . LEU A 1 80 ? 18.219 19.821 -10.952 1.00 131.63 1873 LEU A CA 1
ATOM 567 C C . LEU A 1 80 ? 18.931 19.340 -12.210 1.00 124.54 1873 LEU A C 1
ATOM 568 O O . LEU A 1 80 ? 18.480 19.620 -13.328 1.00 122.19 1873 LEU A O 1
ATOM 573 N N . ASP A 1 81 ? 20.064 18.665 -12.018 1.00 118.23 1874 ASP A N 1
ATOM 574 C CA . ASP A 1 81 ? 20.740 17.863 -13.026 1.00 113.95 1874 ASP A CA 1
ATOM 575 C C . ASP A 1 81 ? 19.689 16.986 -13.698 1.00 111.84 1874 ASP A C 1
ATOM 576 O O . ASP A 1 81 ? 19.124 16.103 -13.040 1.00 114.83 1874 ASP A O 1
ATOM 581 N N . PRO A 1 82 ? 19.375 17.210 -14.983 1.00 107.46 1875 PRO A N 1
ATOM 582 C CA . PRO A 1 82 ? 18.385 16.352 -15.667 1.00 107.45 1875 PRO A CA 1
ATOM 583 C C . PRO A 1 82 ? 18.835 14.907 -15.880 1.00 111.54 1875 PRO A C 1
ATOM 584 O O . PRO A 1 82 ? 17.988 14.066 -16.210 1.00 112.81 1875 PRO A O 1
ATOM 588 N N . ASN A 1 83 ? 20.122 14.591 -15.704 1.00 113.36 1876 ASN A N 1
ATOM 589 C CA . ASN A 1 83 ? 20.576 13.207 -15.784 1.00 113.44 1876 ASN A CA 1
ATOM 590 C C . ASN A 1 83 ? 20.173 12.384 -14.563 1.00 111.74 1876 ASN A C 1
ATOM 591 O O . ASN A 1 83 ? 19.992 11.167 -14.691 1.00 112.98 1876 ASN A O 1
ATOM 596 N N . LYS A 1 84 ? 20.021 13.012 -13.387 1.00 108.13 1877 LYS A N 1
ATOM 597 C CA . LYS A 1 84 ? 19.789 12.305 -12.129 1.00 100.42 1877 LYS A CA 1
ATOM 598 C C . LYS A 1 84 ? 18.297 12.170 -11.822 1.00 92.88 1877 LYS A C 1
ATOM 599 O O . LYS A 1 84 ? 17.454 12.934 -12.314 1.00 82.17 1877 LYS A O 1
ATOM 605 N N . ALA A 1 85 ? 17.987 11.165 -10.984 1.00 95.66 1878 ALA A N 1
ATOM 606 C CA . ALA A 1 85 ? 16.626 10.841 -10.551 1.00 96.07 1878 ALA A CA 1
ATOM 607 C C . ALA A 1 85 ? 16.438 11.290 -9.103 1.00 93.62 1878 ALA A C 1
ATOM 608 O O . ALA A 1 85 ? 17.016 10.701 -8.173 1.00 89.03 1878 ALA A O 1
ATOM 610 N N . TYR A 1 86 ? 15.606 12.308 -8.915 1.00 95.41 1879 TYR A N 1
ATOM 611 C CA . TYR A 1 86 ? 15.488 13.014 -7.648 1.00 97.39 1879 TYR A CA 1
ATOM 612 C C . TYR A 1 86 ? 14.184 12.632 -6.953 1.00 92.52 1879 TYR A C 1
ATOM 613 O O . TYR A 1 86 ? 13.115 12.663 -7.573 1.00 94.32 1879 TYR A O 1
ATOM 622 N N . ILE A 1 87 ? 14.283 12.247 -5.678 1.00 84.40 1880 ILE A N 1
ATOM 623 C CA . ILE A 1 87 ? 13.129 11.989 -4.813 1.00 71.25 1880 ILE A CA 1
ATOM 624 C C . ILE A 1 87 ? 13.175 12.958 -3.647 1.00 63.12 1880 ILE A C 1
ATOM 625 O O . ILE A 1 87 ? 14.108 12.906 -2.835 1.00 62.40 1880 ILE A O 1
ATOM 630 N N . GLN A 1 88 ? 12.162 13.812 -3.543 1.00 57.16 1881 GLN A N 1
ATOM 631 C CA . GLN A 1 88 ? 11.979 14.646 -2.365 1.00 55.63 1881 GLN A CA 1
ATOM 632 C C . GLN A 1 88 ? 11.050 13.918 -1.407 1.00 59.54 1881 GLN A C 1
ATOM 633 O O . GLN A 1 88 ? 10.006 13.421 -1.830 1.00 65.19 1881 GLN A O 1
ATOM 639 N N . ILE A 1 89 ? 11.433 13.823 -0.129 1.00 59.86 1882 ILE A N 1
ATOM 640 C CA . ILE A 1 89 ? 10.601 13.189 0.898 1.00 55.93 1882 ILE A CA 1
ATOM 641 C C . ILE A 1 89 ? 10.405 14.124 2.088 1.00 61.83 1882 ILE A C 1
ATOM 642 O O . ILE A 1 89 ? 11.383 14.598 2.684 1.00 64.47 1882 ILE A O 1
ATOM 647 N N . THR A 1 90 ? 9.146 14.330 2.479 1.00 60.23 1883 THR A N 1
ATOM 648 C CA . THR A 1 90 ? 8.847 15.229 3.584 1.00 59.28 1883 THR A CA 1
ATOM 649 C C . THR A 1 90 ? 7.742 14.654 4.455 1.00 60.70 1883 THR A C 1
ATOM 650 O O . THR A 1 90 ? 6.679 14.275 3.958 1.00 63.55 1883 THR A O 1
ATOM 654 N N . TYR A 1 91 ? 8.013 14.572 5.753 1.00 60.03 1884 TYR A N 1
ATOM 655 C CA . TYR A 1 91 ? 7.003 14.132 6.704 1.00 53.49 1884 TYR A CA 1
ATOM 656 C C . TYR A 1 91 ? 5.877 15.145 6.727 1.00 47.60 1884 TYR A C 1
ATOM 657 O O . TYR A 1 91 ? 6.106 16.352 6.610 1.00 52.69 1884 TYR A O 1
ATOM 666 N N . VAL A 1 92 ? 4.648 14.650 6.824 1.00 43.56 1885 VAL A N 1
ATOM 667 C CA . VAL A 1 92 ? 3.477 15.512 6.852 1.00 48.30 1885 VAL A CA 1
ATOM 668 C C . VAL A 1 92 ? 2.478 15.001 7.878 1.00 49.91 1885 VAL A C 1
ATOM 669 O O . VAL A 1 92 ? 2.474 13.825 8.260 1.00 38.68 1885 VAL A O 1
ATOM 673 N N . GLU A 1 93 ? 1.619 15.922 8.316 1.00 51.84 1886 GLU A N 1
ATOM 674 C CA . GLU A 1 93 ? 0.550 15.648 9.248 1.00 58.93 1886 GLU A CA 1
ATOM 675 C C . GLU A 1 93 ? -0.795 15.977 8.636 1.00 50.02 1886 GLU A C 1
ATOM 676 O O . GLU A 1 93 ? -0.913 16.973 7.925 1.00 51.24 1886 GLU A O 1
ATOM 682 N N . PRO A 1 94 ? -1.813 15.158 8.888 1.00 41.68 1887 PRO A N 1
ATOM 683 C CA . PRO A 1 94 ? -3.189 15.495 8.472 1.00 44.86 1887 PRO A CA 1
ATOM 684 C C . PRO A 1 94 ? -3.652 16.869 8.955 1.00 51.98 1887 PRO A C 1
ATOM 685 O O . PRO A 1 94 ? -3.610 17.164 10.153 1.00 66.31 1887 PRO A O 1
ATOM 689 N N . TYR A 1 95 ? -4.120 17.703 8.011 1.00 45.32 1888 TYR A N 1
ATOM 690 C CA . TYR A 1 95 ? -4.541 19.078 8.268 1.00 46.97 1888 TYR A CA 1
ATOM 691 C C . TYR A 1 95 ? -6.062 19.180 8.260 1.00 55.98 1888 TYR A C 1
ATOM 692 O O . TYR A 1 95 ? -6.717 18.732 7.308 1.00 55.53 1888 TYR A O 1
ATOM 701 N N . PHE A 1 96 ? -6.607 19.846 9.289 1.00 65.17 1889 PHE A N 1
ATOM 702 C CA . PHE A 1 96 ? -8.037 19.876 9.588 1.00 63.80 1889 PHE A CA 1
ATOM 703 C C . PHE A 1 96 ? -8.587 21.305 9.707 1.00 62.65 1889 PHE A C 1
ATOM 704 O O . PHE A 1 96 ? -7.872 22.221 10.124 1.00 62.33 1889 PHE A O 1
ATOM 712 N N . ASP A 1 97 ? -9.871 21.492 9.351 1.00 61.32 1890 ASP A N 1
ATOM 713 C CA . ASP A 1 97 ? -10.613 22.676 9.800 1.00 61.12 1890 ASP A CA 1
ATOM 714 C C . ASP A 1 97 ? -10.640 22.749 11.314 1.00 56.06 1890 ASP A C 1
ATOM 715 O O . ASP A 1 97 ? -10.483 21.742 12.013 1.00 54.36 1890 ASP A O 1
ATOM 720 N N . THR A 1 98 ? -10.928 23.951 11.825 1.00 52.98 1891 THR A N 1
ATOM 721 C CA . THR A 1 98 ? -11.283 24.049 13.235 1.00 52.97 1891 THR A CA 1
ATOM 722 C C . THR A 1 98 ? -12.618 23.354 13.488 1.00 55.28 1891 THR A C 1
ATOM 723 O O . THR A 1 98 ? -12.843 22.814 14.578 1.00 57.60 1891 THR A O 1
ATOM 727 N N . TYR A 1 99 ? -13.475 23.290 12.462 1.00 58.20 1892 TYR A N 1
ATOM 728 C CA . TYR A 1 99 ? -14.722 22.529 12.521 1.00 59.81 1892 TYR A CA 1
ATOM 729 C C . TYR A 1 99 ? -14.472 21.033 12.355 1.00 58.06 1892 TYR A C 1
ATOM 730 O O . TYR A 1 99 ? -15.002 20.235 13.136 1.00 50.49 1892 TYR A O 1
ATOM 739 N N . GLU A 1 100 ? -13.693 20.641 11.318 1.00 62.14 1893 GLU A N 1
ATOM 740 C CA . GLU A 1 100 ? -13.213 19.256 11.173 1.00 63.03 1893 GLU A CA 1
ATOM 741 C C . GLU A 1 100 ? -12.571 18.718 12.445 1.00 61.64 1893 GLU A C 1
ATOM 742 O O . GLU A 1 100 ? -12.805 17.563 12.816 1.00 59.15 1893 GLU A O 1
ATOM 748 N N . MET A 1 101 ? -11.729 19.521 13.108 1.00 62.11 1894 MET A N 1
ATOM 749 C CA . MET A 1 101 ? -11.026 19.029 14.290 1.00 58.98 1894 MET A CA 1
ATOM 750 C C . MET A 1 101 ? -11.980 18.793 15.439 1.00 58.46 1894 MET A C 1
ATOM 751 O O . MET A 1 101 ? -11.925 17.737 16.080 1.00 56.42 1894 MET A O 1
ATOM 756 N N . LYS A 1 102 ? -12.864 19.772 15.706 1.00 59.30 1895 LYS A N 1
ATOM 757 C CA . LYS A 1 102 ? -13.813 19.682 16.820 1.00 57.26 1895 LYS A CA 1
ATOM 758 C C . LYS A 1 102 ? -14.563 18.353 16.839 1.00 59.33 1895 LYS A C 1
ATOM 759 O O . LYS A 1 102 ? -14.734 17.740 17.900 1.00 57.25 1895 LYS A O 1
ATOM 765 N N . ASP A 1 103 ? -15.016 17.891 15.671 1.00 60.96 1896 ASP A N 1
ATOM 766 C CA . ASP A 1 103 ? -15.744 16.631 15.606 1.00 61.63 1896 ASP A CA 1
ATOM 767 C C . ASP A 1 103 ? -14.819 15.432 15.802 1.00 63.27 1896 ASP A C 1
ATOM 768 O O . ASP A 1 103 ? -15.273 14.379 16.269 1.00 69.23 1896 ASP A O 1
ATOM 773 N N . ARG A 1 104 ? -13.524 15.561 15.472 1.00 58.15 1897 ARG A N 1
ATOM 774 C CA . ARG A 1 104 ? -12.593 14.487 15.823 1.00 58.11 1897 ARG A CA 1
ATOM 775 C C . ARG A 1 104 ? -12.338 14.380 17.330 1.00 61.79 1897 ARG A C 1
ATOM 776 O O . ARG A 1 104 ? -11.572 13.499 17.750 1.00 56.45 1897 ARG A O 1
ATOM 784 N N . ILE A 1 105 ? -12.953 15.252 18.132 1.00 65.49 1898 ILE A N 1
ATOM 785 C CA . ILE A 1 105 ? -12.869 15.198 19.590 1.00 62.10 1898 ILE A CA 1
ATOM 786 C C . ILE A 1 105 ? -13.966 14.326 20.168 1.00 67.58 1898 ILE A C 1
ATOM 787 O O . ILE A 1 105 ? -13.703 13.409 20.952 1.00 68.44 1898 ILE A O 1
ATOM 792 N N . THR A 1 106 ? -15.203 14.584 19.759 1.00 71.92 1899 THR A N 1
ATOM 793 C CA . THR A 1 106 ? -16.354 14.086 20.487 1.00 75.50 1899 THR A CA 1
ATOM 794 C C . THR A 1 106 ? -16.891 12.749 19.991 1.00 80.45 1899 THR A C 1
ATOM 795 O O . THR A 1 106 ? -17.515 12.042 20.777 1.00 89.39 1899 THR A O 1
ATOM 799 N N . TYR A 1 107 ? -16.715 12.379 18.724 1.00 79.24 1900 TYR A N 1
ATOM 800 C CA . TYR A 1 107 ? -17.128 11.063 18.241 1.00 83.33 1900 TYR A CA 1
ATOM 801 C C . TYR A 1 107 ? -15.906 10.161 18.074 1.00 77.58 1900 TYR A C 1
ATOM 802 O O . TYR A 1 107 ? -14.814 10.638 17.761 1.00 82.93 1900 TYR A O 1
ATOM 811 N N . PHE A 1 108 ? -16.101 8.844 18.272 1.00 71.92 1901 PHE A N 1
ATOM 812 C CA . PHE A 1 108 ? -14.967 7.970 18.592 1.00 73.49 1901 PHE A CA 1
ATOM 813 C C . PHE A 1 108 ? -14.123 7.629 17.378 1.00 75.68 1901 PHE A C 1
ATOM 814 O O . PHE A 1 108 ? -12.915 7.397 17.528 1.00 76.75 1901 PHE A O 1
ATOM 822 N N . ASP A 1 109 ? -14.738 7.528 16.195 1.00 75.88 1902 ASP A N 1
ATOM 823 C CA . ASP A 1 109 ? -13.998 7.237 14.974 1.00 75.52 1902 ASP A CA 1
ATOM 824 C C . ASP A 1 109 ? -13.555 8.539 14.344 1.00 66.78 1902 ASP A C 1
ATOM 825 O O . ASP A 1 109 ? -14.365 9.455 14.156 1.00 62.66 1902 ASP A O 1
ATOM 830 N N . LYS A 1 110 ? -12.272 8.607 14.014 1.00 61.91 1903 LYS A N 1
ATOM 831 C CA . LYS A 1 110 ? -11.684 9.860 13.614 1.00 62.73 1903 LYS A CA 1
ATOM 832 C C . LYS A 1 110 ? -10.920 9.769 12.307 1.00 65.51 1903 LYS A C 1
ATOM 833 O O . LYS A 1 110 ? -10.478 10.813 11.805 1.00 70.81 1903 LYS A O 1
ATOM 839 N N . ASN A 1 111 ? -10.778 8.575 11.725 1.00 61.46 1904 ASN A N 1
ATOM 840 C CA . ASN A 1 111 ? -9.913 8.364 10.559 1.00 59.02 1904 ASN A CA 1
ATOM 841 C C . ASN A 1 111 ? -10.796 8.282 9.312 1.00 59.01 1904 ASN A C 1
ATOM 842 O O . ASN A 1 111 ? -11.003 7.218 8.721 1.00 54.40 1904 ASN A O 1
ATOM 847 N N . TYR A 1 112 ? -11.363 9.430 8.915 1.00 64.01 1905 TYR A N 1
ATOM 848 C CA . TYR A 1 112 ? -12.371 9.294 7.877 1.00 68.40 1905 TYR A CA 1
ATOM 849 C C . TYR A 1 112 ? -12.393 10.346 6.779 1.00 74.47 1905 TYR A C 1
ATOM 850 O O . TYR A 1 112 ? -13.174 10.160 5.848 1.00 86.90 1905 TYR A O 1
ATOM 859 N N . ASN A 1 113 ? -11.599 11.404 6.784 1.00 68.77 1906 ASN A N 1
ATOM 860 C CA . ASN A 1 113 ? -11.654 12.181 5.537 1.00 70.03 1906 ASN A CA 1
ATOM 861 C C . ASN A 1 113 ? -10.303 12.845 5.321 1.00 70.91 1906 ASN A C 1
ATOM 862 O O . ASN A 1 113 ? -10.176 14.069 5.209 1.00 73.45 1906 ASN A O 1
ATOM 867 N N . LEU A 1 114 ? -9.257 12.035 5.262 1.00 67.96 1907 LEU A N 1
ATOM 868 C CA . LEU A 1 114 ? -7.918 12.606 5.316 1.00 64.74 1907 LEU A CA 1
ATOM 869 C C . LEU A 1 114 ? -7.499 12.966 3.897 1.00 59.96 1907 LEU A C 1
ATOM 870 O O . LEU A 1 114 ? -6.988 12.144 3.135 1.00 55.99 1907 LEU A O 1
ATOM 875 N N . ARG A 1 115 ? -7.748 14.220 3.537 1.00 61.07 1908 ARG A N 1
ATOM 876 C CA . ARG A 1 115 ? -7.382 14.719 2.230 1.00 65.63 1908 ARG A CA 1
ATOM 877 C C . ARG A 1 115 ? -6.468 15.933 2.270 1.00 63.22 1908 ARG A C 1
ATOM 878 O O . ARG A 1 115 ? -5.919 16.295 1.222 1.00 61.98 1908 ARG A O 1
ATOM 886 N N . ARG A 1 116 ? -6.252 16.545 3.438 1.00 61.35 1909 ARG A N 1
ATOM 887 C CA . ARG A 1 116 ? -5.385 17.710 3.564 1.00 61.08 1909 ARG A CA 1
ATOM 888 C C . ARG A 1 116 ? -4.208 17.394 4.475 1.00 63.86 1909 ARG A C 1
ATOM 889 O O . ARG A 1 116 ? -4.392 16.825 5.547 1.00 67.47 1909 ARG A O 1
ATOM 897 N N . PHE A 1 117 ? -2.997 17.744 4.043 1.00 63.63 1910 PHE A N 1
ATOM 898 C CA . PHE A 1 117 ? -1.788 17.373 4.772 1.00 58.49 1910 PHE A CA 1
ATOM 899 C C . PHE A 1 117 ? -0.825 18.543 4.834 1.00 63.10 1910 PHE A C 1
ATOM 900 O O . PHE A 1 117 ? -0.546 19.184 3.815 1.00 65.08 1910 PHE A O 1
ATOM 908 N N . MET A 1 118 ? -0.299 18.782 6.030 1.00 62.14 1911 MET A N 1
ATOM 909 C CA . MET A 1 118 ? 0.448 19.980 6.362 1.00 61.66 1911 MET A CA 1
ATOM 910 C C . MET A 1 118 ? 1.910 19.645 6.642 1.00 58.29 1911 MET A C 1
ATOM 911 O O . MET A 1 118 ? 2.220 18.605 7.244 1.00 56.73 1911 MET A O 1
ATOM 916 N N . TYR A 1 119 ? 2.803 20.526 6.169 1.00 53.14 1912 TYR A N 1
ATOM 917 C CA . TYR A 1 119 ? 4.210 20.532 6.546 1.00 50.46 1912 TYR A CA 1
ATOM 918 C C . TYR A 1 119 ? 4.656 21.978 6.713 1.00 51.86 1912 TYR A C 1
ATOM 919 O O . TYR A 1 119 ? 4.034 22.902 6.179 1.00 55.20 1912 TYR A O 1
ATOM 928 N N . CYS A 1 120 ? 5.714 22.165 7.504 1.00 53.02 1913 CYS A N 1
ATOM 929 C CA . CYS A 1 120 ? 6.311 23.467 7.767 1.00 57.63 1913 CYS A CA 1
ATOM 930 C C . CYS A 1 120 ? 7.747 23.443 7.271 1.00 59.46 1913 CYS A C 1
ATOM 931 O O . CYS A 1 120 ? 8.469 22.455 7.482 1.00 57.40 1913 CYS A O 1
ATOM 934 N N . THR A 1 121 ? 8.156 24.530 6.609 1.00 61.20 1914 THR A N 1
ATOM 935 C CA . THR A 1 121 ? 9.525 24.703 6.147 1.00 60.82 1914 THR A CA 1
ATOM 936 C C . THR A 1 121 ? 10.028 26.060 6.635 1.00 57.38 1914 THR A C 1
ATOM 937 O O . THR A 1 121 ? 9.347 27.093 6.455 1.00 52.94 1914 THR A O 1
ATOM 941 N N . PRO A 1 122 ? 11.182 26.101 7.283 1.00 58.81 1915 PRO A N 1
ATOM 942 C CA . PRO A 1 122 ? 11.646 27.342 7.925 1.00 60.98 1915 PRO A CA 1
ATOM 943 C C . PRO A 1 122 ? 12.614 28.159 7.089 1.00 65.72 1915 PRO A C 1
ATOM 944 O O . PRO A 1 122 ? 13.469 27.585 6.412 1.00 72.13 1915 PRO A O 1
ATOM 948 N N . PHE A 1 123 ? 12.562 29.485 7.150 1.00 66.53 1916 PHE A N 1
ATOM 949 C CA . PHE A 1 123 ? 13.472 30.254 6.311 1.00 68.99 1916 PHE A CA 1
ATOM 950 C C . PHE A 1 123 ? 13.780 31.615 6.895 1.00 74.83 1916 PHE A C 1
ATOM 951 O O . PHE A 1 123 ? 13.127 32.082 7.827 1.00 78.84 1916 PHE A O 1
ATOM 959 N N . THR A 1 124 ? 14.778 32.260 6.300 1.00 76.82 1917 THR A N 1
ATOM 960 C CA . THR A 1 124 ? 14.989 33.690 6.445 1.00 78.79 1917 THR A CA 1
ATOM 961 C C . THR A 1 124 ? 14.810 34.350 5.085 1.00 78.68 1917 THR A C 1
ATOM 962 O O . THR A 1 124 ? 14.937 33.708 4.040 1.00 76.18 1917 THR A O 1
ATOM 966 N N . LEU A 1 125 ? 14.506 35.651 5.104 1.00 80.93 1918 LEU A N 1
ATOM 967 C CA . LEU A 1 125 ? 14.562 36.413 3.861 1.00 80.94 1918 LEU A CA 1
ATOM 968 C C . LEU A 1 125 ? 15.943 36.278 3.234 1.00 84.34 1918 LEU A C 1
ATOM 969 O O . LEU A 1 125 ? 16.089 36.310 2.013 1.00 77.92 1918 LEU A O 1
ATOM 974 N N . ASP A 1 126 ? 16.952 36.063 4.079 1.00 94.10 1919 ASP A N 1
ATOM 975 C CA . ASP A 1 126 ? 18.340 35.827 3.698 1.00 101.76 1919 ASP A CA 1
ATOM 976 C C . ASP A 1 126 ? 18.519 34.648 2.735 1.00 101.82 1919 ASP A C 1
ATOM 977 O O . ASP A 1 126 ? 19.533 34.589 2.030 1.00 107.25 1919 ASP A O 1
ATOM 982 N N . GLY A 1 127 ? 17.578 33.711 2.670 1.00 96.02 1920 GLY A N 1
ATOM 983 C CA . GLY A 1 127 ? 17.817 32.491 1.914 1.00 92.01 1920 GLY A CA 1
ATOM 984 C C . GLY A 1 127 ? 18.478 31.375 2.696 1.00 85.31 1920 GLY A C 1
ATOM 985 O O . GLY A 1 127 ? 18.896 30.372 2.096 1.00 81.76 1920 GLY A O 1
ATOM 986 N N . ARG A 1 128 ? 18.613 31.537 4.008 1.00 82.92 1921 ARG A N 1
ATOM 987 C CA . ARG A 1 128 ? 18.978 30.479 4.931 1.00 83.09 1921 ARG A CA 1
ATOM 988 C C . ARG A 1 128 ? 17.730 29.752 5.417 1.00 83.20 1921 ARG A C 1
ATOM 989 O O . ARG A 1 128 ? 16.593 30.222 5.286 1.00 81.73 1921 ARG A O 1
ATOM 997 N N . ALA A 1 129 ? 17.962 28.602 6.035 1.00 83.47 1922 ALA A N 1
ATOM 998 C CA . ALA A 1 129 ? 16.857 27.873 6.636 1.00 83.06 1922 ALA A CA 1
ATOM 999 C C . ALA A 1 129 ? 16.511 28.431 8.007 1.00 80.83 1922 ALA A C 1
ATOM 1000 O O . ALA A 1 129 ? 15.335 28.639 8.328 1.00 83.10 1922 ALA A O 1
ATOM 1002 N N . HIS A 1 130 ? 17.525 28.672 8.823 1.00 76.93 1923 HIS A N 1
ATOM 1003 C CA . HIS A 1 130 ? 17.344 29.099 10.189 1.00 68.88 1923 HIS A CA 1
ATOM 1004 C C . HIS A 1 130 ? 18.074 30.414 10.406 1.00 74.12 1923 HIS A C 1
ATOM 1005 O O . HIS A 1 130 ? 19.118 30.667 9.802 1.00 76.26 1923 HIS A O 1
ATOM 1012 N N . GLY A 1 131 ? 17.508 31.258 11.266 1.00 79.84 1924 GLY A N 1
ATOM 1013 C CA . GLY A 1 131 ? 18.128 32.534 11.592 1.00 86.24 1924 GLY A CA 1
ATOM 1014 C C . GLY A 1 131 ? 18.126 32.859 13.074 1.00 92.54 1924 GLY A C 1
ATOM 1015 O O . GLY A 1 131 ? 18.155 31.954 13.918 1.00 93.39 1924 GLY A O 1
ATOM 1016 N N . GLU A 1 132 ? 18.107 34.145 13.411 1.00 95.09 1925 GLU A N 1
ATOM 1017 C CA . GLU A 1 132 ? 17.937 34.543 14.797 1.00 93.41 1925 GLU A CA 1
ATOM 1018 C C . GLU A 1 132 ? 16.457 34.620 15.134 1.00 84.20 1925 GLU A C 1
ATOM 1019 O O . GLU A 1 132 ? 15.591 34.535 14.261 1.00 81.40 1925 GLU A O 1
ATOM 1025 N N . LEU A 1 133 ? 16.169 34.769 16.430 1.00 79.52 1926 LEU A N 1
ATOM 1026 C CA . LEU A 1 133 ? 14.775 34.779 16.858 1.00 75.75 1926 LEU A CA 1
ATOM 1027 C C . LEU A 1 133 ? 13.927 35.760 16.056 1.00 79.81 1926 LEU A C 1
ATOM 1028 O O . LEU A 1 133 ? 12.730 35.518 15.852 1.00 79.16 1926 LEU A O 1
ATOM 1033 N N . HIS A 1 134 ? 14.531 36.860 15.587 1.00 81.39 1927 HIS A N 1
ATOM 1034 C CA . HIS A 1 134 ? 13.833 37.888 14.827 1.00 82.39 1927 HIS A CA 1
ATOM 1035 C C . HIS A 1 134 ? 13.965 37.694 13.324 1.00 83.48 1927 HIS A C 1
ATOM 1036 O O . HIS A 1 134 ? 13.295 38.393 12.558 1.00 83.51 1927 HIS A O 1
ATOM 1043 N N . GLU A 1 135 ? 14.842 36.796 12.887 1.00 82.67 1928 GLU A N 1
ATOM 1044 C CA . GLU A 1 135 ? 15.009 36.499 11.480 1.00 82.17 1928 GLU A CA 1
ATOM 1045 C C . GLU A 1 135 ? 14.213 35.288 11.016 1.00 83.67 1928 GLU A C 1
ATOM 1046 O O . GLU A 1 135 ? 14.131 35.065 9.805 1.00 87.64 1928 GLU A O 1
ATOM 1052 N N . GLN A 1 136 ? 13.600 34.524 11.925 1.00 81.22 1929 GLN A N 1
ATOM 1053 C CA . GLN A 1 136 ? 13.083 33.191 11.601 1.00 74.91 1929 GLN A CA 1
ATOM 1054 C C . GLN A 1 136 ? 11.665 33.239 11.038 1.00 69.17 1929 GLN A C 1
ATOM 1055 O O . GLN A 1 136 ? 10.725 33.642 11.726 1.00 67.37 1929 GLN A O 1
ATOM 1061 N N . PHE A 1 137 ? 11.513 32.767 9.811 1.00 67.92 1930 PHE A N 1
ATOM 1062 C CA . PHE A 1 137 ? 10.231 32.643 9.141 1.00 68.34 1930 PHE A CA 1
ATOM 1063 C C . PHE A 1 137 ? 9.857 31.186 8.958 1.00 69.80 1930 PHE A C 1
ATOM 1064 O O . PHE A 1 137 ? 10.699 30.286 8.972 1.00 74.92 1930 PHE A O 1
ATOM 1072 N N . LYS A 1 138 ? 8.579 30.968 8.720 1.00 65.43 1931 LYS A N 1
ATOM 1073 C CA . LYS A 1 138 ? 8.081 29.618 8.584 1.00 64.07 1931 LYS A CA 1
ATOM 1074 C C . LYS A 1 138 ? 7.035 29.635 7.490 1.00 66.73 1931 LYS A C 1
ATOM 1075 O O . LYS A 1 138 ? 6.183 30.527 7.478 1.00 68.09 1931 LYS A O 1
ATOM 1081 N N . ARG A 1 139 ? 7.103 28.679 6.569 1.00 64.78 1932 ARG A N 1
ATOM 1082 C CA . ARG A 1 139 ? 6.048 28.512 5.584 1.00 65.65 1932 ARG A CA 1
ATOM 1083 C C . ARG A 1 139 ? 5.284 27.231 5.912 1.00 69.82 1932 ARG A C 1
ATOM 1084 O O . ARG A 1 139 ? 5.817 26.126 5.741 1.00 70.11 1932 ARG A O 1
ATOM 1092 N N . LYS A 1 140 ? 4.049 27.394 6.427 1.00 71.45 1933 LYS A N 1
ATOM 1093 C CA . LYS A 1 140 ? 3.072 26.309 6.526 1.00 66.77 1933 LYS A CA 1
ATOM 1094 C C . LYS A 1 140 ? 2.505 26.065 5.135 1.00 71.39 1933 LYS A C 1
ATOM 1095 O O . LYS A 1 140 ? 1.949 26.981 4.526 1.00 76.30 1933 LYS A O 1
ATOM 1101 N N . THR A 1 141 ? 2.681 24.853 4.618 1.00 67.45 1934 THR A N 1
ATOM 1102 C CA . THR A 1 141 ? 2.143 24.450 3.330 1.00 67.15 1934 THR A CA 1
ATOM 1103 C C . THR A 1 141 ? 1.029 23.439 3.564 1.00 63.68 1934 THR A C 1
ATOM 1104 O O . THR A 1 141 ? 1.180 22.537 4.402 1.00 61.15 1934 THR A O 1
ATOM 1108 N N . ILE A 1 142 ? -0.077 23.553 2.818 1.00 58.76 1935 ILE A N 1
ATOM 1109 C CA . ILE A 1 142 ? -1.155 22.565 2.910 1.00 61.04 1935 ILE A CA 1
ATOM 1110 C C . ILE A 1 142 ? -1.332 21.866 1.561 1.00 67.24 1935 ILE A C 1
ATOM 1111 O O . ILE A 1 142 ? -1.705 22.504 0.566 1.00 73.78 1935 ILE A O 1
ATOM 1116 N N . LEU A 1 143 ? -1.122 20.548 1.545 1.00 64.59 1936 LEU A N 1
ATOM 1117 C CA . LEU A 1 143 ? -1.316 19.718 0.359 1.00 62.10 1936 LEU A CA 1
ATOM 1118 C C . LEU A 1 143 ? -2.714 19.125 0.369 1.00 66.44 1936 LEU A C 1
ATOM 1119 O O . LEU A 1 143 ? -3.138 18.570 1.390 1.00 66.81 1936 LEU A O 1
ATOM 1124 N N . THR A 1 144 ? -3.411 19.202 -0.769 1.00 65.83 1937 THR A N 1
ATOM 1125 C CA . THR A 1 144 ? -4.691 18.515 -0.945 1.00 63.05 1937 THR A CA 1
ATOM 1126 C C . THR A 1 144 ? -4.512 17.349 -1.903 1.00 56.97 1937 THR A C 1
ATOM 1127 O O . THR A 1 144 ? -4.014 17.530 -3.013 1.00 59.89 1937 THR A O 1
ATOM 1131 N N . THR A 1 145 ? -4.904 16.161 -1.477 1.00 54.70 1938 THR A N 1
ATOM 1132 C CA . THR A 1 145 ? -4.787 15.013 -2.355 1.00 57.72 1938 THR A CA 1
ATOM 1133 C C . THR A 1 145 ? -6.064 14.845 -3.153 1.00 65.17 1938 THR A C 1
ATOM 1134 O O . THR A 1 145 ? -7.127 15.370 -2.799 1.00 67.54 1938 THR A O 1
ATOM 1138 N N . SER A 1 146 ? -5.942 14.078 -4.239 1.00 69.20 1939 SER A N 1
ATOM 1139 C CA . SER A 1 146 ? -7.050 13.849 -5.164 1.00 69.22 1939 SER A CA 1
ATOM 1140 C C . SER A 1 146 ? -8.143 13.000 -4.523 1.00 73.47 1939 SER A C 1
ATOM 1141 O O . SER A 1 146 ? -9.298 13.419 -4.417 1.00 79.85 1939 SER A O 1
ATOM 1144 N N . HIS A 1 147 ? -7.802 11.799 -4.093 1.00 74.09 1940 HIS A N 1
ATOM 1145 C CA . HIS A 1 147 ? -8.689 11.029 -3.243 1.00 74.55 1940 HIS A CA 1
ATOM 1146 C C . HIS A 1 147 ? -8.241 11.163 -1.781 1.00 65.06 1940 HIS A C 1
ATOM 1147 O O . HIS A 1 147 ? -7.293 11.879 -1.446 1.00 58.14 1940 HIS A O 1
ATOM 1154 N N . ALA A 1 148 ? -8.929 10.461 -0.894 1.00 61.27 1941 ALA A N 1
ATOM 1155 C CA . ALA A 1 148 ? -8.737 10.690 0.523 1.00 63.21 1941 ALA A CA 1
ATOM 1156 C C . ALA A 1 148 ? -8.540 9.379 1.254 1.00 62.16 1941 ALA A C 1
ATOM 1157 O O . ALA A 1 148 ? -9.077 8.343 0.868 1.00 66.51 1941 ALA A O 1
ATOM 1159 N N . PHE A 1 149 ? -7.787 9.444 2.305 1.00 56.48 1942 PHE A N 1
ATOM 1160 C CA . PHE A 1 149 ? -7.529 8.275 3.113 1.00 51.71 1942 PHE A CA 1
ATOM 1161 C C . PHE A 1 149 ? -8.644 8.094 4.134 1.00 49.83 1942 PHE A C 1
ATOM 1162 O O . PHE A 1 149 ? -9.347 9.051 4.474 1.00 50.10 1942 PHE A O 1
ATOM 1170 N N . PRO A 1 150 ? -8.857 6.861 4.626 1.00 48.77 1943 PRO A N 1
ATOM 1171 C CA . PRO A 1 150 ? -8.287 5.638 4.057 1.00 53.36 1943 PRO A CA 1
ATOM 1172 C C . PRO A 1 150 ? -8.899 5.284 2.717 1.00 58.99 1943 PRO A C 1
ATOM 1173 O O . PRO A 1 150 ? -10.064 5.600 2.475 1.00 55.83 1943 PRO A O 1
ATOM 1177 N N . TYR A 1 151 ? -8.099 4.592 1.897 1.00 66.07 1944 TYR A N 1
ATOM 1178 C CA . TYR A 1 151 ? -8.247 4.491 0.450 1.00 64.21 1944 TYR A CA 1
ATOM 1179 C C . TYR A 1 151 ? -7.899 3.072 0.010 1.00 58.90 1944 TYR A C 1
ATOM 1180 O O . TYR A 1 151 ? -7.457 2.234 0.803 1.00 59.09 1944 TYR A O 1
ATOM 1189 N N . ILE A 1 152 ? -8.069 2.811 -1.283 1.00 58.07 1945 ILE A N 1
ATOM 1190 C CA . ILE A 1 152 ? -7.809 1.472 -1.798 1.00 53.34 1945 ILE A CA 1
ATOM 1191 C C . ILE A 1 152 ? -6.304 1.250 -2.000 1.00 51.89 1945 ILE A C 1
ATOM 1192 O O . ILE A 1 152 ? -5.770 0.187 -1.638 1.00 47.34 1945 ILE A O 1
ATOM 1197 N N . LYS A 1 153 ? -5.597 2.265 -2.515 1.00 51.46 1946 LYS A N 1
ATOM 1198 C CA . LYS A 1 153 ? -4.143 2.317 -2.599 1.00 55.55 1946 LYS A CA 1
ATOM 1199 C C . LYS A 1 153 ? -3.561 2.994 -1.342 1.00 51.66 1946 LYS A C 1
ATOM 1200 O O . LYS A 1 153 ? -4.287 3.552 -0.514 1.00 49.01 1946 LYS A O 1
ATOM 1206 N N . THR A 1 154 ? -2.234 2.923 -1.177 1.00 49.88 1947 THR A N 1
ATOM 1207 C CA . THR A 1 154 ? -1.602 3.547 -0.012 1.00 51.29 1947 THR A CA 1
ATOM 1208 C C . THR A 1 154 ? -0.989 4.900 -0.309 1.00 57.35 1947 THR A C 1
ATOM 1209 O O . THR A 1 154 ? -0.752 5.682 0.617 1.00 65.51 1947 THR A O 1
ATOM 1213 N N . ARG A 1 155 ? -0.676 5.182 -1.557 1.00 53.08 1948 ARG A N 1
ATOM 1214 C CA . ARG A 1 155 ? -0.335 6.533 -1.935 1.00 54.60 1948 ARG A CA 1
ATOM 1215 C C . ARG A 1 155 ? -1.488 7.082 -2.757 1.00 55.72 1948 ARG A C 1
ATOM 1216 O O . ARG A 1 155 ? -2.201 6.340 -3.432 1.00 58.94 1948 ARG A O 1
ATOM 1224 N N . VAL A 1 156 ? -1.700 8.378 -2.651 1.00 54.60 1949 VAL A N 1
ATOM 1225 C CA . VAL A 1 156 ? -2.639 9.091 -3.500 1.00 56.80 1949 VAL A CA 1
ATOM 1226 C C . VAL A 1 156 ? -2.002 10.448 -3.767 1.00 65.84 1949 VAL A C 1
ATOM 1227 O O . VAL A 1 156 ? -1.342 11.005 -2.886 1.00 73.09 1949 VAL A O 1
ATOM 1231 N N . ASN A 1 157 ? -2.115 10.950 -4.995 1.00 68.66 1950 ASN A N 1
ATOM 1232 C CA . ASN A 1 157 ? -1.288 12.102 -5.333 1.00 71.03 1950 ASN A CA 1
ATOM 1233 C C . ASN A 1 157 ? -1.986 13.451 -5.044 1.00 66.45 1950 ASN A C 1
ATOM 1234 O O . ASN A 1 157 ? -3.178 13.536 -4.722 1.00 57.67 1950 ASN A O 1
ATOM 1239 N N . VAL A 1 158 ? -1.177 14.512 -5.099 1.00 69.90 1951 VAL A N 1
ATOM 1240 C CA . VAL A 1 158 ? -1.553 15.840 -4.628 1.00 71.49 1951 VAL A CA 1
ATOM 1241 C C . VAL A 1 158 ? -2.093 16.636 -5.796 1.00 70.83 1951 VAL A C 1
ATOM 1242 O O . VAL A 1 158 ? -1.422 16.770 -6.824 1.00 73.96 1951 VAL A O 1
ATOM 1246 N N . THR A 1 159 ? -3.277 17.202 -5.632 1.00 70.51 1952 THR A N 1
ATOM 1247 C CA . THR A 1 159 ? -3.863 17.995 -6.695 1.00 79.46 1952 THR A CA 1
ATOM 1248 C C . THR A 1 159 ? -3.742 19.501 -6.488 1.00 87.81 1952 THR A C 1
ATOM 1249 O O . THR A 1 159 ? -3.476 20.222 -7.454 1.00 93.97 1952 THR A O 1
ATOM 1253 N N . HIS A 1 160 ? -3.918 20.016 -5.279 1.00 93.12 1953 HIS A N 1
ATOM 1254 C CA . HIS A 1 160 ? -3.747 21.441 -5.004 1.00 96.44 1953 HIS A CA 1
ATOM 1255 C C . HIS A 1 160 ? -2.633 21.620 -3.976 1.00 92.74 1953 HIS A C 1
ATOM 1256 O O . HIS A 1 160 ? -1.951 20.670 -3.581 1.00 87.98 1953 HIS A O 1
ATOM 1263 N N . LYS A 1 161 ? -2.453 22.862 -3.551 1.00 92.31 1954 LYS A N 1
ATOM 1264 C CA . LYS A 1 161 ? -1.364 23.219 -2.656 1.00 84.05 1954 LYS A CA 1
ATOM 1265 C C . LYS A 1 161 ? -1.589 24.660 -2.204 1.00 87.48 1954 LYS A C 1
ATOM 1266 O O . LYS A 1 161 ? -1.938 25.522 -3.019 1.00 91.26 1954 LYS A O 1
ATOM 1272 N N . GLU A 1 162 ? -1.453 24.925 -0.904 1.00 89.29 1955 GLU A N 1
ATOM 1273 C CA . GLU A 1 162 ? -1.659 26.249 -0.322 1.00 86.31 1955 GLU A CA 1
ATOM 1274 C C . GLU A 1 162 ? -0.469 26.565 0.573 1.00 85.72 1955 GLU A C 1
ATOM 1275 O O . GLU A 1 162 ? -0.106 25.752 1.434 1.00 89.95 1955 GLU A O 1
ATOM 1281 N N . GLU A 1 163 ? 0.142 27.730 0.375 1.00 81.68 1956 GLU A N 1
ATOM 1282 C CA . GLU A 1 163 ? 1.209 28.204 1.246 1.00 76.77 1956 GLU A CA 1
ATOM 1283 C C . GLU A 1 163 ? 0.694 29.303 2.164 1.00 74.32 1956 GLU A C 1
ATOM 1284 O O . GLU A 1 163 ? -0.130 30.131 1.769 1.00 74.53 1956 GLU A O 1
ATOM 1290 N N . ILE A 1 164 ? 1.161 29.284 3.406 1.00 73.67 1957 ILE A N 1
ATOM 1291 C CA . ILE A 1 164 ? 0.895 30.336 4.377 1.00 70.52 1957 ILE A CA 1
ATOM 1292 C C . ILE A 1 164 ? 2.228 30.763 4.957 1.00 70.61 1957 ILE A C 1
ATOM 1293 O O . ILE A 1 164 ? 3.134 29.933 5.107 1.00 71.71 1957 ILE A O 1
ATOM 1298 N N . ILE A 1 165 ? 2.374 32.054 5.249 1.00 68.12 1958 ILE A N 1
ATOM 1299 C CA . ILE A 1 165 ? 3.607 32.538 5.847 1.00 65.91 1958 ILE A CA 1
ATOM 1300 C C . ILE A 1 165 ? 3.341 33.158 7.214 1.00 68.78 1958 ILE A C 1
ATOM 1301 O O . ILE A 1 165 ? 2.393 33.933 7.395 1.00 67.80 1958 ILE A O 1
ATOM 1306 N N . LEU A 1 166 ? 4.179 32.782 8.171 1.00 70.77 1959 LEU A N 1
ATOM 1307 C CA . LEU A 1 166 ? 4.128 33.250 9.541 1.00 75.17 1959 LEU A CA 1
ATOM 1308 C C . LEU A 1 166 ? 5.284 34.225 9.733 1.00 78.96 1959 LEU A C 1
ATOM 1309 O O . LEU A 1 166 ? 6.452 33.849 9.561 1.00 77.84 1959 LEU A O 1
ATOM 1314 N N . THR A 1 167 ? 4.958 35.476 10.057 1.00 81.86 1960 THR A N 1
ATOM 1315 C CA . THR A 1 167 ? 5.988 36.413 10.479 1.00 79.68 1960 THR A CA 1
ATOM 1316 C C . THR A 1 167 ? 6.665 35.877 11.738 1.00 77.83 1960 THR A C 1
ATOM 1317 O O . THR A 1 167 ? 5.993 35.302 12.603 1.00 79.23 1960 THR A O 1
ATOM 1321 N N . PRO A 1 168 ? 7.983 36.044 11.864 1.00 75.24 1961 PRO A N 1
ATOM 1322 C CA . PRO A 1 168 ? 8.729 35.582 13.050 1.00 73.60 1961 PRO A CA 1
ATOM 1323 C C . PRO A 1 168 ? 8.042 35.671 14.406 1.00 71.99 1961 PRO A C 1
ATOM 1324 O O . PRO A 1 168 ? 8.306 34.822 15.263 1.00 71.36 1961 PRO A O 1
ATOM 1328 N N . ILE A 1 169 ? 7.188 36.675 14.634 1.00 69.94 1962 ILE A N 1
ATOM 1329 C CA . ILE A 1 169 ? 6.466 36.723 15.901 1.00 68.20 1962 ILE A CA 1
ATOM 1330 C C . ILE A 1 169 ? 5.364 35.668 15.931 1.00 66.97 1962 ILE A C 1
ATOM 1331 O O . ILE A 1 169 ? 5.097 35.061 16.980 1.00 62.73 1962 ILE A O 1
ATOM 1336 N N . GLU A 1 170 ? 4.715 35.421 14.785 1.00 66.79 1963 GLU A N 1
ATOM 1337 C CA . GLU A 1 170 ? 3.755 34.326 14.713 1.00 65.33 1963 GLU A CA 1
ATOM 1338 C C . GLU A 1 170 ? 4.433 32.992 14.982 1.00 65.41 1963 GLU A C 1
ATOM 1339 O O . GLU A 1 170 ? 3.824 32.094 15.571 1.00 64.02 1963 GLU A O 1
ATOM 1345 N N . VAL A 1 171 ? 5.691 32.847 14.539 1.00 67.38 1964 VAL A N 1
ATOM 1346 C CA . VAL A 1 171 ? 6.480 31.644 14.812 1.00 71.65 1964 VAL A CA 1
ATOM 1347 C C . VAL A 1 171 ? 6.770 31.502 16.293 1.00 73.78 1964 VAL A C 1
ATOM 1348 O O . VAL A 1 171 ? 6.751 30.386 16.835 1.00 74.68 1964 VAL A O 1
ATOM 1352 N N . ALA A 1 172 ? 7.109 32.618 16.955 1.00 74.69 1965 ALA A N 1
ATOM 1353 C CA . ALA A 1 172 ? 7.355 32.599 18.398 1.00 68.81 1965 ALA A CA 1
ATOM 1354 C C . ALA A 1 172 ? 6.125 32.115 19.142 1.00 69.72 1965 ALA A C 1
ATOM 1355 O O . ALA A 1 172 ? 6.223 31.313 20.084 1.00 68.45 1965 ALA A O 1
ATOM 1357 N N . ILE A 1 173 ? 4.952 32.583 18.708 1.00 67.26 1966 ILE A N 1
ATOM 1358 C CA . ILE A 1 173 ? 3.707 32.195 19.347 1.00 63.21 1966 ILE A CA 1
ATOM 1359 C C . ILE A 1 173 ? 3.501 30.695 19.222 1.00 64.22 1966 ILE A C 1
ATOM 1360 O O . ILE A 1 173 ? 3.287 30.007 20.224 1.00 67.74 1966 ILE A O 1
ATOM 1365 N N . GLU A 1 174 ? 3.619 30.152 18.004 1.00 67.82 1967 GLU A N 1
ATOM 1366 C CA . GLU A 1 174 ? 3.373 28.720 17.832 1.00 73.07 1967 GLU A CA 1
ATOM 1367 C C . GLU A 1 174 ? 4.347 27.909 18.673 1.00 71.56 1967 GLU A C 1
ATOM 1368 O O . GLU A 1 174 ? 3.964 26.897 19.276 1.00 72.38 1967 GLU A O 1
ATOM 1374 N N . ASP A 1 175 ? 5.598 28.364 18.777 1.00 69.72 1968 ASP A N 1
ATOM 1375 C CA . ASP A 1 175 ? 6.528 27.663 19.658 1.00 70.52 1968 ASP A CA 1
ATOM 1376 C C . ASP A 1 175 ? 6.033 27.697 21.100 1.00 64.52 1968 ASP A C 1
ATOM 1377 O O . ASP A 1 175 ? 5.982 26.657 21.771 1.00 65.67 1968 ASP A O 1
ATOM 1382 N N . MET A 1 176 ? 5.628 28.876 21.581 1.00 57.88 1969 MET A N 1
ATOM 1383 C CA . MET A 1 176 ? 5.187 28.993 22.966 1.00 54.24 1969 MET A CA 1
ATOM 1384 C C . MET A 1 176 ? 3.937 28.153 23.215 1.00 52.39 1969 MET A C 1
ATOM 1385 O O . MET A 1 176 ? 3.882 27.368 24.171 1.00 44.73 1969 MET A O 1
ATOM 1390 N N . GLN A 1 177 ? 2.932 28.285 22.340 1.00 56.20 1970 GLN A N 1
ATOM 1391 C CA . GLN A 1 177 ? 1.677 27.561 22.522 1.00 57.47 1970 GLN A CA 1
ATOM 1392 C C . GLN A 1 177 ? 1.912 26.060 22.645 1.00 62.90 1970 GLN A C 1
ATOM 1393 O O . GLN A 1 177 ? 1.356 25.410 23.539 1.00 66.30 1970 GLN A O 1
ATOM 1399 N N . LYS A 1 178 ? 2.740 25.488 21.759 1.00 63.94 1971 LYS A N 1
ATOM 1400 C CA . LYS A 1 178 ? 2.911 24.040 21.774 1.00 63.66 1971 LYS A CA 1
ATOM 1401 C C . LYS A 1 178 ? 3.512 23.572 23.098 1.00 61.75 1971 LYS A C 1
ATOM 1402 O O . LYS A 1 178 ? 3.116 22.527 23.632 1.00 64.31 1971 LYS A O 1
ATOM 1408 N N . LYS A 1 179 ? 4.444 24.352 23.659 1.00 58.39 1972 LYS A N 1
ATOM 1409 C CA . LYS A 1 179 ? 5.132 23.962 24.888 1.00 54.75 1972 LYS A CA 1
ATOM 1410 C C . LYS A 1 179 ? 4.320 24.315 26.130 1.00 50.21 1972 LYS A C 1
ATOM 1411 O O . LYS A 1 179 ? 4.453 23.639 27.164 1.00 46.40 1972 LYS A O 1
ATOM 1417 N N . THR A 1 180 ? 3.478 25.355 26.050 1.00 49.11 1973 THR A N 1
ATOM 1418 C CA . THR A 1 180 ? 2.506 25.590 27.116 1.00 45.56 1973 THR A CA 1
ATOM 1419 C C . THR A 1 180 ? 1.579 24.389 27.249 1.00 50.23 1973 THR A C 1
ATOM 1420 O O . THR A 1 180 ? 1.306 23.918 28.362 1.00 55.84 1973 THR A O 1
ATOM 1424 N N . GLN A 1 181 ? 1.130 23.856 26.111 1.00 44.55 1974 GLN A N 1
ATOM 1425 C CA . GLN A 1 181 ? 0.264 22.692 26.108 1.00 42.78 1974 GLN A CA 1
ATOM 1426 C C . GLN A 1 181 ? 1.014 21.422 26.467 1.00 44.14 1974 GLN A C 1
ATOM 1427 O O . GLN A 1 181 ? 0.426 20.515 27.050 1.00 48.31 1974 GLN A O 1
ATOM 1433 N N . GLU A 1 182 ? 2.287 21.313 26.096 1.00 47.44 1975 GLU A N 1
ATOM 1434 C CA . GLU A 1 182 ? 3.069 20.134 26.466 1.00 51.69 1975 GLU A CA 1
ATOM 1435 C C . GLU A 1 182 ? 3.184 20.010 27.983 1.00 46.23 1975 GLU A C 1
ATOM 1436 O O . GLU A 1 182 ? 3.050 18.908 28.537 1.00 36.88 1975 GLU A O 1
ATOM 1442 N N . LEU A 1 183 ? 3.435 21.138 28.669 1.00 48.83 1976 LEU A N 1
ATOM 1443 C CA . LEU A 1 183 ? 3.326 21.199 30.129 1.00 45.40 1976 LEU A CA 1
ATOM 1444 C C . LEU A 1 183 ? 1.933 20.800 30.578 1.00 50.45 1976 LEU A C 1
ATOM 1445 O O . LEU A 1 183 ? 1.749 19.813 31.307 1.00 48.33 1976 LEU A O 1
ATOM 1450 N N . ALA A 1 184 ? 0.937 21.588 30.144 1.00 51.88 1977 ALA A N 1
ATOM 1451 C CA . ALA A 1 184 ? -0.472 21.354 30.463 1.00 46.17 1977 ALA A CA 1
ATOM 1452 C C . ALA A 1 184 ? -0.848 19.882 30.405 1.00 43.60 1977 ALA A C 1
ATOM 1453 O O . ALA A 1 184 ? -1.582 19.386 31.255 1.00 43.52 1977 ALA A O 1
ATOM 1455 N N . PHE A 1 185 ? -0.354 19.169 29.414 1.00 47.80 1978 PHE A N 1
ATOM 1456 C CA . PHE A 1 185 ? -0.713 17.770 29.279 1.00 54.56 1978 PHE A CA 1
ATOM 1457 C C . PHE A 1 185 ? 0.079 16.918 30.277 1.00 64.66 1978 PHE A C 1
ATOM 1458 O O . PHE A 1 185 ? -0.469 16.007 30.918 1.00 65.14 1978 PHE A O 1
ATOM 1466 N N . ALA A 1 186 ? 1.360 17.225 30.449 1.00 69.20 1979 ALA A N 1
ATOM 1467 C CA . ALA A 1 186 ? 2.196 16.392 31.298 1.00 73.33 1979 ALA A CA 1
ATOM 1468 C C . ALA A 1 186 ? 1.881 16.596 32.761 1.00 69.64 1979 ALA A C 1
ATOM 1469 O O . ALA A 1 186 ? 2.269 15.770 33.594 1.00 75.05 1979 ALA A O 1
ATOM 1471 N N . THR A 1 187 ? 1.204 17.688 33.080 1.00 63.39 1980 THR A N 1
ATOM 1472 C CA . THR A 1 187 ? 0.714 17.912 34.429 1.00 63.93 1980 THR A CA 1
ATOM 1473 C C . THR A 1 187 ? -0.580 17.128 34.681 1.00 62.71 1980 THR A C 1
ATOM 1474 O O . THR A 1 187 ? -0.620 16.217 35.513 1.00 62.17 1980 THR A O 1
ATOM 1478 N N . HIS A 1 188 ? -1.636 17.422 33.931 1.00 61.23 1981 HIS A N 1
ATOM 1479 C CA . HIS A 1 188 ? -2.940 16.842 34.232 1.00 61.61 1981 HIS A CA 1
ATOM 1480 C C . HIS A 1 188 ? -3.114 15.393 33.784 1.00 54.54 1981 HIS A C 1
ATOM 1481 O O . HIS A 1 188 ? -4.182 15.068 33.254 1.00 58.34 1981 HIS A O 1
ATOM 1488 N N . GLN A 1 189 ? -2.150 14.494 34.007 1.00 48.63 1982 GLN A N 1
ATOM 1489 C CA . GLN A 1 189 ? -2.312 13.175 33.400 1.00 59.66 1982 GLN A CA 1
ATOM 1490 C C . GLN A 1 189 ? -2.027 12.022 34.358 1.00 63.43 1982 GLN A C 1
ATOM 1491 O O . GLN A 1 189 ? -1.065 12.074 35.125 1.00 62.68 1982 GLN A O 1
ATOM 1497 N N . ASP A 1 190 ? -2.858 10.964 34.258 1.00 72.38 1983 ASP A N 1
ATOM 1498 C CA . ASP A 1 190 ? -3.050 9.824 35.182 1.00 75.48 1983 ASP A CA 1
ATOM 1499 C C . ASP A 1 190 ? -2.768 8.476 34.527 1.00 77.55 1983 ASP A C 1
ATOM 1500 O O . ASP A 1 190 ? -3.376 8.158 33.488 1.00 80.82 1983 ASP A O 1
ATOM 1505 N N . PRO A 1 191 ? -1.900 7.634 35.115 1.00 78.18 1984 PRO A N 1
ATOM 1506 C CA . PRO A 1 191 ? -1.036 8.025 36.227 1.00 79.33 1984 PRO A CA 1
ATOM 1507 C C . PRO A 1 191 ? 0.015 9.009 35.727 1.00 76.58 1984 PRO A C 1
ATOM 1508 O O . PRO A 1 191 ? 0.327 8.976 34.528 1.00 72.40 1984 PRO A O 1
ATOM 1512 N N . ALA A 1 192 ? 0.532 9.866 36.609 1.00 75.59 1985 ALA A N 1
ATOM 1513 C CA . ALA A 1 192 ? 1.491 10.877 36.188 1.00 72.78 1985 ALA A CA 1
ATOM 1514 C C . ALA A 1 192 ? 2.724 10.213 35.586 1.00 73.81 1985 ALA A C 1
ATOM 1515 O O . ALA A 1 192 ? 3.025 9.045 35.841 1.00 72.55 1985 ALA A O 1
ATOM 1517 N N . ASP A 1 193 ? 3.408 10.955 34.725 1.00 74.24 1986 ASP A N 1
ATOM 1518 C CA . ASP A 1 193 ? 4.693 10.513 34.199 1.00 72.35 1986 ASP A CA 1
ATOM 1519 C C . ASP A 1 193 ? 5.686 11.515 34.735 1.00 71.32 1986 ASP A C 1
ATOM 1520 O O . ASP A 1 193 ? 5.700 12.678 34.289 1.00 72.80 1986 ASP A O 1
ATOM 1525 N N . PRO A 1 194 ? 6.501 11.140 35.723 1.00 67.60 1987 PRO A N 1
ATOM 1526 C CA . PRO A 1 194 ? 7.410 12.132 36.294 1.00 63.66 1987 PRO A CA 1
ATOM 1527 C C . PRO A 1 194 ? 8.552 12.460 35.357 1.00 59.08 1987 PRO A C 1
ATOM 1528 O O . PRO A 1 194 ? 8.857 13.643 35.171 1.00 55.11 1987 PRO A O 1
ATOM 1532 N N . LYS A 1 195 ? 9.156 11.442 34.726 1.00 58.30 1988 LYS A N 1
ATOM 1533 C CA . LYS A 1 195 ? 10.275 11.669 33.811 1.00 55.85 1988 LYS A CA 1
ATOM 1534 C C . LYS A 1 195 ? 9.850 12.514 32.613 1.00 56.34 1988 LYS A C 1
ATOM 1535 O O . LYS A 1 195 ? 10.569 13.443 32.211 1.00 54.44 1988 LYS A O 1
ATOM 1541 N N . MET A 1 196 ? 8.676 12.219 32.032 1.00 54.11 1989 MET A N 1
ATOM 1542 C CA . MET A 1 196 ? 8.185 13.061 30.944 1.00 51.13 1989 MET A CA 1
ATOM 1543 C C . MET A 1 196 ? 7.896 14.471 31.449 1.00 51.05 1989 MET A C 1
ATOM 1544 O O . MET A 1 196 ? 8.185 15.454 30.757 1.00 52.58 1989 MET A O 1
ATOM 1549 N N . LEU A 1 197 ? 7.374 14.591 32.679 1.00 48.12 1990 LEU A N 1
ATOM 1550 C CA . LEU A 1 197 ? 7.051 15.902 33.240 1.00 41.27 1990 LEU A CA 1
ATOM 1551 C C . LEU A 1 197 ? 8.306 16.725 33.511 1.00 39.59 1990 LEU A C 1
ATOM 1552 O O . LEU A 1 197 ? 8.386 17.899 33.125 1.00 33.50 1990 LEU A O 1
ATOM 1557 N N . GLN A 1 198 ? 9.293 16.134 34.186 1.00 33.00 1991 GLN A N 1
ATOM 1558 C CA . GLN A 1 198 ? 10.535 16.848 34.449 1.00 38.42 1991 GLN A CA 1
ATOM 1559 C C . GLN A 1 198 ? 11.249 17.175 33.156 1.00 47.03 1991 GLN A C 1
ATOM 1560 O O . GLN A 1 198 ? 11.852 18.257 33.035 1.00 50.58 1991 GLN A O 1
ATOM 1566 N N . MET A 1 199 ? 11.155 16.280 32.163 1.00 48.91 1992 MET A N 1
ATOM 1567 C CA . MET A 1 199 ? 11.755 16.565 30.863 1.00 52.41 1992 MET A CA 1
ATOM 1568 C C . MET A 1 199 ? 11.136 17.808 30.237 1.00 50.77 1992 MET A C 1
ATOM 1569 O O . MET A 1 199 ? 11.845 18.718 29.795 1.00 52.89 1992 MET A O 1
ATOM 1574 N N . VAL A 1 200 ? 9.809 17.864 30.181 1.00 47.04 1993 VAL A N 1
ATOM 1575 C CA . VAL A 1 200 ? 9.177 19.074 29.678 1.00 49.92 1993 VAL A CA 1
ATOM 1576 C C . VAL A 1 200 ? 9.542 20.254 30.568 1.00 56.00 1993 VAL A C 1
ATOM 1577 O O . VAL A 1 200 ? 10.043 21.279 30.087 1.00 60.95 1993 VAL A O 1
ATOM 1581 N N . LEU A 1 201 ? 9.345 20.103 31.886 1.00 51.39 1994 LEU A N 1
ATOM 1582 C CA . LEU A 1 201 ? 9.538 21.223 32.803 1.00 48.62 1994 LEU A CA 1
ATOM 1583 C C . LEU A 1 201 ? 10.948 21.794 32.706 1.00 42.61 1994 LEU A C 1
ATOM 1584 O O . LEU A 1 201 ? 11.112 23.004 32.499 1.00 35.51 1994 LEU A O 1
ATOM 1589 N N . GLN A 1 202 ? 11.983 20.949 32.854 1.00 39.38 1995 GLN A N 1
ATOM 1590 C CA . GLN A 1 202 ? 13.346 21.485 32.849 1.00 44.53 1995 GLN A CA 1
ATOM 1591 C C . GLN A 1 202 ? 13.647 22.222 31.543 1.00 49.56 1995 GLN A C 1
ATOM 1592 O O . GLN A 1 202 ? 14.232 23.311 31.535 1.00 50.46 1995 GLN A O 1
ATOM 1598 N N . GLY A 1 203 ? 13.269 21.628 30.423 1.00 52.20 1996 GLY A N 1
ATOM 1599 C CA . GLY A 1 203 ? 13.436 22.287 29.148 1.00 54.52 1996 GLY A CA 1
ATOM 1600 C C . GLY A 1 203 ? 12.599 23.539 28.970 1.00 55.73 1996 GLY A C 1
ATOM 1601 O O . GLY A 1 203 ? 12.648 24.142 27.904 1.00 61.28 1996 GLY A O 1
ATOM 1602 N N . SER A 1 204 ? 11.819 23.946 29.970 1.00 52.13 1997 SER A N 1
ATOM 1603 C CA . SER A 1 204 ? 11.031 25.168 29.840 1.00 52.45 1997 SER A CA 1
ATOM 1604 C C . SER A 1 204 ? 11.630 26.296 30.656 1.00 56.79 1997 SER A C 1
ATOM 1605 O O . SER A 1 204 ? 11.819 27.405 30.149 1.00 57.66 1997 SER A O 1
ATOM 1608 N N . VAL A 1 205 ? 11.933 26.015 31.922 1.00 59.55 1998 VAL A N 1
ATOM 1609 C CA . VAL A 1 205 ? 12.374 27.032 32.870 1.00 60.31 1998 VAL A CA 1
ATOM 1610 C C . VAL A 1 205 ? 13.890 26.951 33.062 1.00 61.28 1998 VAL A C 1
ATOM 1611 O O . VAL A 1 205 ? 14.553 27.983 33.220 1.00 63.49 1998 VAL A O 1
ATOM 1615 N N . GLY A 1 206 ? 14.454 25.739 33.001 1.00 58.95 1999 GLY A N 1
ATOM 1616 C CA . GLY A 1 206 ? 15.885 25.530 33.160 1.00 63.45 1999 GLY A CA 1
ATOM 1617 C C . GLY A 1 206 ? 16.621 25.043 31.919 1.00 66.10 1999 GLY A C 1
ATOM 1618 O O . GLY A 1 206 ? 17.201 23.945 31.914 1.00 63.80 1999 GLY A O 1
ATOM 1619 N N . THR A 1 207 ? 16.604 25.860 30.861 1.00 67.78 2000 THR A N 1
ATOM 1620 C CA . THR A 1 207 ? 17.232 25.486 29.606 1.00 69.80 2000 THR A CA 1
ATOM 1621 C C . THR A 1 207 ? 18.705 25.866 29.648 1.00 68.97 2000 THR A C 1
ATOM 1622 O O . THR A 1 207 ? 19.083 26.902 30.190 1.00 68.11 2000 THR A O 1
ATOM 1626 N N . THR A 1 208 ? 19.529 25.003 29.067 1.00 71.37 2001 THR A N 1
ATOM 1627 C CA . THR A 1 208 ? 20.977 25.093 29.082 1.00 65.61 2001 THR A CA 1
ATOM 1628 C C . THR A 1 208 ? 21.579 25.279 27.706 1.00 63.52 2001 THR A C 1
ATOM 1629 O O . THR A 1 208 ? 22.703 25.778 27.605 1.00 65.55 2001 THR A O 1
ATOM 1633 N N . VAL A 1 209 ? 20.861 24.895 26.653 1.00 60.93 2002 VAL A N 1
ATOM 1634 C CA . VAL A 1 209 ? 21.419 24.718 25.314 1.00 54.25 2002 VAL A CA 1
ATOM 1635 C C . VAL A 1 209 ? 20.810 25.707 24.330 1.00 54.30 2002 VAL A C 1
ATOM 1636 O O . VAL A 1 209 ? 21.527 26.472 23.683 1.00 55.05 2002 VAL A O 1
ATOM 1640 N N . ASN A 1 210 ? 19.484 25.706 24.204 1.00 54.91 2003 ASN A N 1
ATOM 1641 C CA . ASN A 1 210 ? 18.791 26.616 23.304 1.00 56.30 2003 ASN A CA 1
ATOM 1642 C C . ASN A 1 210 ? 18.604 27.973 23.969 1.00 59.44 2003 ASN A C 1
ATOM 1643 O O . ASN A 1 210 ? 19.148 28.264 25.036 1.00 65.24 2003 ASN A O 1
ATOM 1648 N N . GLN A 1 211 ? 17.782 28.806 23.353 1.00 61.05 2004 GLN A N 1
ATOM 1649 C CA . GLN A 1 211 ? 17.743 30.225 23.659 1.00 64.86 2004 GLN A CA 1
ATOM 1650 C C . GLN A 1 211 ? 16.920 30.554 24.906 1.00 64.59 2004 GLN A C 1
ATOM 1651 O O . GLN A 1 211 ? 17.047 31.668 25.431 1.00 67.29 2004 GLN A O 1
ATOM 1657 N N . GLY A 1 212 ? 16.126 29.607 25.418 1.00 58.64 2005 GLY A N 1
ATOM 1658 C CA . GLY A 1 212 ? 15.235 29.869 26.524 1.00 55.70 2005 GLY A CA 1
ATOM 1659 C C . GLY A 1 212 ? 14.059 30.754 26.146 1.00 59.61 2005 GLY A C 1
ATOM 1660 O O . GLY A 1 212 ? 14.089 31.487 25.152 1.00 65.82 2005 GLY A O 1
ATOM 1661 N N . PRO A 1 213 ? 12.985 30.693 26.931 1.00 59.38 2006 PRO A N 1
ATOM 1662 C CA . PRO A 1 213 ? 11.786 31.483 26.593 1.00 61.30 2006 PRO A CA 1
ATOM 1663 C C . PRO A 1 213 ? 11.910 32.971 26.888 1.00 63.22 2006 PRO A C 1
ATOM 1664 O O . PRO A 1 213 ? 11.140 33.771 26.331 1.00 59.36 2006 PRO A O 1
ATOM 1668 N N . LEU A 1 214 ? 12.841 33.375 27.750 1.00 67.29 2007 LEU A N 1
ATOM 1669 C CA . LEU A 1 214 ? 12.932 34.787 28.091 1.00 68.31 2007 LEU A CA 1
ATOM 1670 C C . LEU A 1 214 ? 13.257 35.602 26.853 1.00 70.44 2007 LEU A C 1
ATOM 1671 O O . LEU A 1 214 ? 12.549 36.562 26.525 1.00 71.70 2007 LEU A O 1
ATOM 1676 N N . GLU A 1 215 ? 14.296 35.190 26.122 1.00 69.36 2008 GLU A N 1
ATOM 1677 C CA . GLU A 1 215 ? 14.709 35.892 24.920 1.00 70.12 2008 GLU A CA 1
ATOM 1678 C C . GLU A 1 215 ? 13.568 36.130 23.939 1.00 73.25 2008 GLU A C 1
ATOM 1679 O O . GLU A 1 215 ? 13.645 37.064 23.131 1.00 73.99 2008 GLU A O 1
ATOM 1685 N N . VAL A 1 216 ? 12.500 35.331 24.001 1.00 71.86 2009 VAL A N 1
ATOM 1686 C CA . VAL A 1 216 ? 11.349 35.561 23.132 1.00 65.49 2009 VAL A CA 1
ATOM 1687 C C . VAL A 1 216 ? 10.591 36.807 23.552 1.00 65.63 2009 VAL A C 1
ATOM 1688 O O . VAL A 1 216 ? 10.258 37.664 22.718 1.00 62.28 2009 VAL A O 1
ATOM 1692 N N . ALA A 1 217 ? 10.236 36.882 24.842 1.00 63.22 2010 ALA A N 1
ATOM 1693 C CA . ALA A 1 217 ? 9.624 38.094 25.367 1.00 60.87 2010 ALA A CA 1
ATOM 1694 C C . ALA A 1 217 ? 10.484 39.305 25.035 1.00 60.74 2010 ALA A C 1
ATOM 1695 O O . ALA A 1 217 ? 9.994 40.297 24.473 1.00 58.69 2010 ALA A O 1
ATOM 1697 N N . GLN A 1 218 ? 11.787 39.209 25.341 1.00 60.53 2011 GLN A N 1
ATOM 1698 C CA . GLN A 1 218 ? 12.730 40.291 25.075 1.00 63.60 2011 GLN A CA 1
ATOM 1699 C C . GLN A 1 218 ? 12.701 40.740 23.613 1.00 67.91 2011 GLN A C 1
ATOM 1700 O O . GLN A 1 218 ? 12.635 41.941 23.341 1.00 70.38 2011 GLN A O 1
ATOM 1706 N N . VAL A 1 219 ? 12.753 39.803 22.652 1.00 70.19 2012 VAL A N 1
ATOM 1707 C CA . VAL A 1 219 ? 12.896 40.230 21.252 1.00 75.40 2012 VAL A CA 1
ATOM 1708 C C . VAL A 1 219 ? 11.595 40.815 20.700 1.00 76.32 2012 VAL A C 1
ATOM 1709 O O . VAL A 1 219 ? 11.624 41.677 19.811 1.00 77.80 2012 VAL A O 1
ATOM 1713 N N . PHE A 1 220 ? 10.448 40.393 21.213 1.00 76.39 2013 PHE A N 1
ATOM 1714 C CA . PHE A 1 220 ? 9.174 40.814 20.640 1.00 79.30 2013 PHE A CA 1
ATOM 1715 C C . PHE A 1 220 ? 8.337 41.712 21.543 1.00 79.95 2013 PHE A C 1
ATOM 1716 O O . PHE A 1 220 ? 7.745 42.687 21.059 1.00 76.80 2013 PHE A O 1
ATOM 1724 N N . LEU A 1 221 ? 8.295 41.433 22.847 1.00 81.71 2014 LEU A N 1
ATOM 1725 C CA . LEU A 1 221 ? 7.436 42.137 23.793 1.00 85.63 2014 LEU A CA 1
ATOM 1726 C C . LEU A 1 221 ? 8.078 43.385 24.401 1.00 94.26 2014 LEU A C 1
ATOM 1727 O O . LEU A 1 221 ? 7.513 43.951 25.349 1.00 98.13 2014 LEU A O 1
ATOM 1732 N N . SER A 1 222 ? 9.239 43.826 23.895 1.00 97.45 2015 SER A N 1
ATOM 1733 C CA . SER A 1 222 ? 9.938 44.938 24.538 1.00 97.07 2015 SER A CA 1
ATOM 1734 C C . SER A 1 222 ? 9.348 46.288 24.165 1.00 105.06 2015 SER A C 1
ATOM 1735 O O . SER A 1 222 ? 9.307 47.199 25.001 1.00 109.33 2015 SER A O 1
ATOM 1738 N N . GLU A 1 223 ? 8.907 46.444 22.924 1.00 105.54 2016 GLU A N 1
ATOM 1739 C CA . GLU A 1 223 ? 8.334 47.695 22.459 1.00 109.81 2016 GLU A CA 1
ATOM 1740 C C . GLU A 1 223 ? 6.907 47.446 22.003 1.00 110.42 2016 GLU A C 1
ATOM 1741 O O . GLU A 1 223 ? 6.635 46.473 21.290 1.00 112.46 2016 GLU A O 1
ATOM 1747 N N . ILE A 1 224 ? 5.996 48.302 22.449 1.00 110.61 2017 ILE A N 1
ATOM 1748 C CA . ILE A 1 224 ? 4.595 48.222 22.047 1.00 113.88 2017 ILE A CA 1
ATOM 1749 C C . ILE A 1 224 ? 4.485 48.785 20.637 1.00 116.02 2017 ILE A C 1
ATOM 1750 O O . ILE A 1 224 ? 4.750 49.978 20.424 1.00 117.52 2017 ILE A O 1
ATOM 1755 N N . PRO A 1 225 ? 4.129 47.971 19.647 1.00 116.99 2018 PRO A N 1
ATOM 1756 C CA . PRO A 1 225 ? 4.168 48.446 18.262 1.00 119.32 2018 PRO A CA 1
ATOM 1757 C C . PRO A 1 225 ? 3.087 49.477 17.994 1.00 124.26 2018 PRO A C 1
ATOM 1758 O O . PRO A 1 225 ? 2.032 49.502 18.638 1.00 126.19 2018 PRO A O 1
ATOM 1762 N N . SER A 1 226 ? 3.377 50.354 17.036 1.00 125.19 2019 SER A N 1
ATOM 1763 C CA . SER A 1 226 ? 2.385 51.329 16.594 1.00 124.44 2019 SER A CA 1
ATOM 1764 C C . SER A 1 226 ? 1.330 50.647 15.739 1.00 119.03 2019 SER A C 1
ATOM 1765 O O . SER A 1 226 ? 0.214 50.395 16.205 1.00 115.81 2019 SER A O 1
ATOM 1768 N N . ASP A 1 227 ? 1.691 50.332 14.482 1.00 118.26 2020 ASP A N 1
ATOM 1769 C CA . ASP A 1 227 ? 0.873 49.601 13.520 1.00 117.06 2020 ASP A CA 1
ATOM 1770 C C . ASP A 1 227 ? 0.024 48.519 14.173 1.00 126.57 2020 ASP A C 1
ATOM 1771 O O . ASP A 1 227 ? 0.495 47.387 14.330 1.00 132.02 2020 ASP A O 1
ATOM 1776 N N . PRO A 1 228 ? -1.241 48.801 14.515 1.00 130.63 2021 PRO A N 1
ATOM 1777 C CA . PRO A 1 228 ? -2.014 47.846 15.325 1.00 127.30 2021 PRO A CA 1
ATOM 1778 C C . PRO A 1 228 ? -2.372 46.555 14.595 1.00 124.77 2021 PRO A C 1
ATOM 1779 O O . PRO A 1 228 ? -2.887 45.633 15.242 1.00 122.93 2021 PRO A O 1
ATOM 1783 N N . LYS A 1 229 ? -2.116 46.442 13.285 1.00 118.61 2022 LYS A N 1
ATOM 1784 C CA . LYS A 1 229 ? -2.197 45.124 12.667 1.00 112.77 2022 LYS A CA 1
ATOM 1785 C C . LYS A 1 229 ? -1.153 44.198 13.267 1.00 108.93 2022 LYS A C 1
ATOM 1786 O O . LYS A 1 229 ? -1.396 42.996 13.420 1.00 108.01 2022 LYS A O 1
ATOM 1792 N N . LEU A 1 230 ? -0.002 44.755 13.646 1.00 107.23 2023 LEU A N 1
ATOM 1793 C CA . LEU A 1 230 ? 1.018 44.033 14.396 1.00 104.41 2023 LEU A CA 1
ATOM 1794 C C . LEU A 1 230 ? 0.744 43.997 15.901 1.00 106.19 2023 LEU A C 1
ATOM 1795 O O . LEU A 1 230 ? 1.389 43.225 16.618 1.00 107.11 2023 LEU A O 1
ATOM 1800 N N . PHE A 1 231 ? -0.184 44.819 16.397 1.00 107.13 2024 PHE A N 1
ATOM 1801 C CA . PHE A 1 231 ? -0.528 44.779 17.814 1.00 111.18 2024 PHE A CA 1
ATOM 1802 C C . PHE A 1 231 ? -1.273 43.486 18.158 1.00 113.32 2024 PHE A C 1
ATOM 1803 O O . PHE A 1 231 ? -1.008 42.876 19.201 1.00 114.82 2024 PHE A O 1
ATOM 1811 N N . ARG A 1 232 ? -2.189 43.035 17.281 1.00 112.77 2025 ARG A N 1
ATOM 1812 C CA . ARG A 1 232 ? -2.887 41.761 17.483 1.00 110.79 2025 ARG A CA 1
ATOM 1813 C C . ARG A 1 232 ? -1.937 40.586 17.583 1.00 103.09 2025 ARG A C 1
ATOM 1814 O O . ARG A 1 232 ? -2.354 39.514 18.025 1.00 99.47 2025 ARG A O 1
ATOM 1822 N N . HIS A 1 233 ? -0.691 40.751 17.129 1.00 100.98 2026 HIS A N 1
ATOM 1823 C CA . HIS A 1 233 ? 0.396 39.810 17.372 1.00 96.80 2026 HIS A CA 1
ATOM 1824 C C . HIS A 1 233 ? 1.078 40.064 18.710 1.00 94.00 2026 HIS A C 1
ATOM 1825 O O . HIS A 1 233 ? 1.232 39.139 19.512 1.00 92.69 2026 HIS A O 1
ATOM 1832 N N . HIS A 1 234 ? 1.495 41.310 18.956 1.00 92.53 2027 HIS A N 1
ATOM 1833 C CA . HIS A 1 234 ? 2.189 41.629 20.196 1.00 89.97 2027 HIS A CA 1
ATOM 1834 C C . HIS A 1 234 ? 1.379 41.163 21.393 1.00 86.58 2027 HIS A C 1
ATOM 1835 O O . HIS A 1 234 ? 1.905 40.513 22.304 1.00 83.83 2027 HIS A O 1
ATOM 1842 N N . ASN A 1 235 ? 0.083 41.460 21.388 1.00 88.50 2028 ASN A N 1
ATOM 1843 C CA . ASN A 1 235 ? -0.754 41.100 22.522 1.00 91.38 2028 ASN A CA 1
ATOM 1844 C C . ASN A 1 235 ? -0.773 39.592 22.714 1.00 88.63 2028 ASN A C 1
ATOM 1845 O O . ASN A 1 235 ? -0.466 39.089 23.803 1.00 85.04 2028 ASN A O 1
ATOM 1850 N N . LYS A 1 236 ? -1.101 38.854 21.644 1.00 87.11 2029 LYS A N 1
ATOM 1851 C CA . LYS A 1 236 ? -1.215 37.398 21.738 1.00 78.69 2029 LYS A CA 1
ATOM 1852 C C . LYS A 1 236 ? 0.028 36.773 22.358 1.00 74.23 2029 LYS A C 1
ATOM 1853 O O . LYS A 1 236 ? -0.075 35.877 23.201 1.00 71.44 2029 LYS A O 1
ATOM 1859 N N . LEU A 1 237 ? 1.213 37.223 21.948 1.00 73.91 2030 LEU A N 1
ATOM 1860 C CA . LEU A 1 237 ? 2.417 36.687 22.567 1.00 72.86 2030 LEU A CA 1
ATOM 1861 C C . LEU A 1 237 ? 2.468 37.085 24.039 1.00 75.00 2030 LEU A C 1
ATOM 1862 O O . LEU A 1 237 ? 2.898 36.294 24.892 1.00 70.57 2030 LEU A O 1
ATOM 1867 N N . ARG A 1 238 ? 1.982 38.289 24.359 1.00 77.64 2031 ARG A N 1
ATOM 1868 C CA . ARG A 1 238 ? 1.953 38.713 25.751 1.00 83.07 2031 ARG A CA 1
ATOM 1869 C C . ARG A 1 238 ? 1.054 37.797 26.571 1.00 83.60 2031 ARG A C 1
ATOM 1870 O O . ARG A 1 238 ? 1.412 37.388 27.685 1.00 86.26 2031 ARG A O 1
ATOM 1878 N N . LEU A 1 239 ? -0.099 37.425 26.019 1.00 80.23 2032 LEU A N 1
ATOM 1879 C CA . LEU A 1 239 ? -1.020 36.572 26.759 1.00 79.58 2032 LEU A CA 1
ATOM 1880 C C . LEU A 1 239 ? -0.563 35.118 26.787 1.00 77.74 2032 LEU A C 1
ATOM 1881 O O . LEU A 1 239 ? -0.874 34.389 27.738 1.00 78.00 2032 LEU A O 1
ATOM 1886 N N . CYS A 1 240 ? 0.164 34.681 25.755 1.00 75.90 2033 CYS A N 1
ATOM 1887 C CA . CYS A 1 240 ? 0.669 33.314 25.727 1.00 69.94 2033 CYS A CA 1
ATOM 1888 C C . CYS A 1 240 ? 1.755 33.103 26.767 1.00 69.21 2033 CYS A C 1
ATOM 1889 O O . CYS A 1 240 ? 1.891 31.996 27.303 1.00 68.34 2033 CYS A O 1
ATOM 1892 N N . PHE A 1 241 ? 2.538 34.144 27.064 1.00 69.01 2034 PHE A N 1
ATOM 1893 C CA . PHE A 1 241 ? 3.472 34.047 28.177 1.00 64.15 2034 PHE A CA 1
ATOM 1894 C C . PHE A 1 241 ? 2.742 33.979 29.502 1.00 63.67 2034 PHE A C 1
ATOM 1895 O O . PHE A 1 241 ? 3.192 33.285 30.423 1.00 65.43 2034 PHE A O 1
ATOM 1903 N N . LYS A 1 242 ? 1.614 34.681 29.619 1.00 62.59 2035 LYS A N 1
ATOM 1904 C CA . LYS A 1 242 ? 0.818 34.558 30.830 1.00 64.88 2035 LYS A CA 1
ATOM 1905 C C . LYS A 1 242 ? 0.324 33.128 31.025 1.00 60.78 2035 LYS A C 1
ATOM 1906 O O . LYS A 1 242 ? 0.574 32.535 32.079 1.00 61.51 2035 LYS A O 1
ATOM 1912 N N . ASP A 1 243 ? -0.336 32.530 30.013 1.00 58.40 2036 ASP A N 1
ATOM 1913 C CA . ASP A 1 243 ? -0.649 31.098 30.122 1.00 60.58 2036 ASP A CA 1
ATOM 1914 C C . ASP A 1 243 ? 0.582 30.238 30.334 1.00 58.84 2036 ASP A C 1
ATOM 1915 O O . ASP A 1 243 ? 0.507 29.233 31.045 1.00 60.16 2036 ASP A O 1
ATOM 1920 N N . PHE A 1 244 ? 1.708 30.565 29.695 1.00 60.87 2037 PHE A N 1
ATOM 1921 C CA . PHE A 1 244 ? 2.891 29.729 29.892 1.00 63.51 2037 PHE A CA 1
ATOM 1922 C C . PHE A 1 244 ? 3.340 29.791 31.340 1.00 70.34 2037 PHE A C 1
ATOM 1923 O O . PHE A 1 244 ? 3.631 28.760 31.967 1.00 72.57 2037 PHE A O 1
ATOM 1931 N N . THR A 1 245 ? 3.372 30.997 31.901 1.00 70.57 2038 THR A N 1
ATOM 1932 C CA . THR A 1 245 ? 3.950 31.133 33.223 1.00 68.43 2038 THR A CA 1
ATOM 1933 C C . THR A 1 245 ? 3.022 30.510 34.265 1.00 62.17 2038 THR A C 1
ATOM 1934 O O . THR A 1 245 ? 3.491 29.994 35.284 1.00 58.54 2038 THR A O 1
ATOM 1938 N N . LYS A 1 246 ? 1.713 30.464 33.970 1.00 60.82 2039 LYS A N 1
ATOM 1939 C CA . LYS A 1 246 ? 0.759 29.745 34.813 1.00 60.07 2039 LYS A CA 1
ATOM 1940 C C . LYS A 1 246 ? 0.906 28.232 34.685 1.00 56.69 2039 LYS A C 1
ATOM 1941 O O . LYS A 1 246 ? 0.655 27.503 35.647 1.00 54.64 2039 LYS A O 1
ATOM 1947 N N . ARG A 1 247 ? 1.304 27.725 33.526 1.00 59.04 2040 ARG A N 1
ATOM 1948 C CA . ARG A 1 247 ? 1.434 26.281 33.419 1.00 62.45 2040 ARG A CA 1
ATOM 1949 C C . ARG A 1 247 ? 2.739 25.766 33.998 1.00 63.36 2040 ARG A C 1
ATOM 1950 O O . ARG A 1 247 ? 2.832 24.564 34.282 1.00 62.50 2040 ARG A O 1
ATOM 1958 N N . CYS A 1 248 ? 3.740 26.641 34.176 1.00 65.57 2041 CYS A N 1
ATOM 1959 C CA . CYS A 1 248 ? 5.023 26.234 34.752 1.00 68.48 2041 CYS A CA 1
ATOM 1960 C C . CYS A 1 248 ? 4.929 26.068 36.260 1.00 73.51 2041 CYS A C 1
ATOM 1961 O O . CYS A 1 248 ? 5.528 25.148 36.842 1.00 69.86 2041 CYS A O 1
ATOM 1964 N N . GLU A 1 249 ? 4.224 26.997 36.898 1.00 76.31 2042 GLU A N 1
ATOM 1965 C CA . GLU A 1 249 ? 3.866 26.929 38.303 1.00 73.71 2042 GLU A CA 1
ATOM 1966 C C . GLU A 1 249 ? 3.214 25.575 38.583 1.00 58.97 2042 GLU A C 1
ATOM 1967 O O . GLU A 1 249 ? 3.831 24.717 39.228 1.00 46.67 2042 GLU A O 1
ATOM 1973 N N . ASP A 1 250 ? 1.999 25.362 38.046 1.00 57.54 2043 ASP A N 1
ATOM 1974 C CA . ASP A 1 250 ? 1.263 24.093 38.096 1.00 56.60 2043 ASP A CA 1
ATOM 1975 C C . ASP A 1 250 ? 2.166 22.871 37.924 1.00 49.13 2043 ASP A C 1
ATOM 1976 O O . ASP A 1 250 ? 2.060 21.886 38.666 1.00 42.86 2043 ASP A O 1
ATOM 1981 N N . ALA A 1 251 ? 3.043 22.916 36.925 1.00 51.33 2044 ALA A N 1
ATOM 1982 C CA . ALA A 1 251 ? 3.942 21.797 36.693 1.00 52.49 2044 ALA A CA 1
ATOM 1983 C C . ALA A 1 251 ? 4.976 21.704 37.801 1.00 51.85 2044 ALA A C 1
ATOM 1984 O O . ALA A 1 251 ? 5.298 20.604 38.273 1.00 55.41 2044 ALA A O 1
ATOM 1986 N N . LEU A 1 252 ? 5.503 22.852 38.230 1.00 47.60 2045 LEU A N 1
ATOM 1987 C CA . LEU A 1 252 ? 6.466 22.862 39.320 1.00 47.52 2045 LEU A CA 1
ATOM 1988 C C . LEU A 1 252 ? 5.877 22.243 40.581 1.00 51.03 2045 LEU A C 1
ATOM 1989 O O . LEU A 1 252 ? 6.448 21.309 41.167 1.00 46.82 2045 LEU A O 1
ATOM 1994 N N . ARG A 1 253 ? 4.738 22.787 41.022 1.00 52.53 2046 ARG A N 1
ATOM 1995 C CA . ARG A 1 253 ? 3.912 22.244 42.094 1.00 48.90 2046 ARG A CA 1
ATOM 1996 C C . ARG A 1 253 ? 3.749 20.728 41.965 1.00 49.51 2046 ARG A C 1
ATOM 1997 O O . ARG A 1 253 ? 4.034 19.966 42.896 1.00 46.55 2046 ARG A O 1
ATOM 2005 N N . LYS A 1 254 ? 3.289 20.281 40.790 1.00 51.68 2047 LYS A N 1
ATOM 2006 C CA . LYS A 1 254 ? 3.009 18.865 40.586 1.00 52.25 2047 LYS A CA 1
ATOM 2007 C C . LYS A 1 254 ? 4.271 18.026 40.641 1.00 52.16 2047 LYS A C 1
ATOM 2008 O O . LYS A 1 254 ? 4.217 16.865 41.047 1.00 55.65 2047 LYS A O 1
ATOM 2014 N N . ASN A 1 255 ? 5.407 18.565 40.215 1.00 51.45 2048 ASN A N 1
ATOM 2015 C CA . ASN A 1 255 ? 6.603 17.752 40.327 1.00 55.38 2048 ASN A CA 1
ATOM 2016 C C . ASN A 1 255 ? 7.038 17.601 41.779 1.00 60.32 2048 ASN A C 1
ATOM 2017 O O . ASN A 1 255 ? 7.582 16.553 42.157 1.00 58.73 2048 ASN A O 1
ATOM 2022 N N . LYS A 1 256 ? 6.783 18.618 42.612 1.00 62.06 2049 LYS A N 1
ATOM 2023 C CA . LYS A 1 256 ? 7.092 18.511 44.039 1.00 58.60 2049 LYS A CA 1
ATOM 2024 C C . LYS A 1 256 ? 6.414 17.304 44.692 1.00 56.77 2049 LYS A C 1
ATOM 2025 O O . LYS A 1 256 ? 7.024 16.654 45.547 1.00 55.26 2049 LYS A O 1
ATOM 2031 N N . SER A 1 257 ? 5.173 16.980 44.286 1.00 55.55 2050 SER A N 1
ATOM 2032 C CA . SER A 1 257 ? 4.501 15.758 44.732 1.00 55.29 2050 SER A CA 1
ATOM 2033 C C . SER A 1 257 ? 5.278 14.503 44.356 1.00 59.53 2050 SER A C 1
ATOM 2034 O O . SER A 1 257 ? 5.395 13.574 45.163 1.00 66.20 2050 SER A O 1
ATOM 2037 N N . LEU A 1 258 ? 5.775 14.434 43.121 1.00 54.35 2051 LEU A N 1
ATOM 2038 C CA . LEU A 1 258 ? 6.184 13.170 42.530 1.00 53.36 2051 LEU A CA 1
ATOM 2039 C C . LEU A 1 258 ? 7.610 12.771 42.868 1.00 56.53 2051 LEU A C 1
ATOM 2040 O O . LEU A 1 258 ? 7.995 11.619 42.622 1.00 59.67 2051 LEU A O 1
ATOM 2045 N N . ILE A 1 259 ? 8.400 13.661 43.413 1.00 57.16 2052 ILE A N 1
ATOM 2046 C CA . ILE A 1 259 ? 9.813 13.377 43.524 1.00 62.26 2052 ILE A CA 1
ATOM 2047 C C . ILE A 1 259 ? 10.118 12.737 44.863 1.00 74.79 2052 ILE A C 1
ATOM 2048 O O . ILE A 1 259 ? 9.335 12.793 45.808 1.00 70.39 2052 ILE A O 1
ATOM 2053 N N . GLY A 1 260 ? 11.262 12.083 44.916 1.00 93.54 2053 GLY A N 1
ATOM 2054 C CA . GLY A 1 260 ? 11.772 11.545 46.143 1.00 98.82 2053 GLY A CA 1
ATOM 2055 C C . GLY A 1 260 ? 12.953 12.373 46.575 1.00 102.99 2053 GLY A C 1
ATOM 2056 O O . GLY A 1 260 ? 13.160 13.496 46.107 1.00 109.39 2053 GLY A O 1
ATOM 2057 N N . PRO A 1 261 ? 13.776 11.816 47.456 1.00 87.31 2054 PRO A N 1
ATOM 2058 C CA . PRO A 1 261 ? 14.831 12.627 48.074 1.00 76.43 2054 PRO A CA 1
ATOM 2059 C C . PRO A 1 261 ? 15.948 12.984 47.117 1.00 78.14 2054 PRO A C 1
ATOM 2060 O O . PRO A 1 261 ? 16.488 14.092 47.229 1.00 75.28 2054 PRO A O 1
ATOM 2064 N N . ASP A 1 262 ? 16.285 12.083 46.169 1.00 78.16 2055 ASP A N 1
ATOM 2065 C CA . ASP A 1 262 ? 17.446 12.258 45.287 1.00 73.60 2055 ASP A CA 1
ATOM 2066 C C . ASP A 1 262 ? 17.268 13.457 44.375 1.00 72.48 2055 ASP A C 1
ATOM 2067 O O . ASP A 1 262 ? 18.250 14.100 43.981 1.00 71.86 2055 ASP A O 1
ATOM 2072 N N . GLN A 1 263 ? 16.023 13.774 44.039 1.00 74.00 2056 GLN A N 1
ATOM 2073 C CA . GLN A 1 263 ? 15.719 14.859 43.130 1.00 78.57 2056 GLN A CA 1
ATOM 2074 C C . GLN A 1 263 ? 15.328 16.135 43.852 1.00 78.60 2056 GLN A C 1
ATOM 2075 O O . GLN A 1 263 ? 14.718 17.028 43.253 1.00 76.92 2056 GLN A O 1
ATOM 2081 N N . LYS A 1 264 ? 15.678 16.250 45.132 1.00 79.03 2057 LYS A N 1
ATOM 2082 C CA . LYS A 1 264 ? 15.263 17.432 45.871 1.00 75.25 2057 LYS A CA 1
ATOM 2083 C C . LYS A 1 264 ? 16.080 18.640 45.451 1.00 64.83 2057 LYS A C 1
ATOM 2084 O O . LYS A 1 264 ? 15.528 19.723 45.234 1.00 57.16 2057 LYS A O 1
ATOM 2090 N N . GLU A 1 265 ? 17.396 18.478 45.309 1.00 70.16 2058 GLU A N 1
ATOM 2091 C CA . GLU A 1 265 ? 18.166 19.604 44.790 1.00 78.64 2058 GLU A CA 1
ATOM 2092 C C . GLU A 1 265 ? 17.746 19.907 43.358 1.00 78.95 2058 GLU A C 1
ATOM 2093 O O . GLU A 1 265 ? 17.736 21.078 42.944 1.00 78.54 2058 GLU A O 1
ATOM 2099 N N . TYR A 1 266 ? 17.356 18.868 42.607 1.00 73.75 2059 TYR A N 1
ATOM 2100 C CA . TYR A 1 266 ? 16.876 19.065 41.241 1.00 65.67 2059 TYR A CA 1
ATOM 2101 C C . TYR A 1 266 ? 15.679 20.000 41.225 1.00 53.52 2059 TYR A C 1
ATOM 2102 O O . TYR A 1 266 ? 15.671 21.017 40.514 1.00 49.50 2059 TYR A O 1
ATOM 2111 N N . GLN A 1 267 ? 14.671 19.686 42.042 1.00 42.26 2060 GLN A N 1
ATOM 2112 C CA . GLN A 1 267 ? 13.483 20.515 42.070 1.00 41.93 2060 GLN A CA 1
ATOM 2113 C C . GLN A 1 267 ? 13.791 21.911 42.594 1.00 56.19 2060 GLN A C 1
ATOM 2114 O O . GLN A 1 267 ? 13.241 22.907 42.096 1.00 56.01 2060 GLN A O 1
ATOM 2120 N N . ARG A 1 268 ? 14.667 22.001 43.605 1.00 68.28 2061 ARG A N 1
ATOM 2121 C CA . ARG A 1 268 ? 15.032 23.301 44.160 1.00 69.05 2061 ARG A CA 1
ATOM 2122 C C . ARG A 1 268 ? 15.554 24.222 43.065 1.00 59.02 2061 ARG A C 1
ATOM 2123 O O . ARG A 1 268 ? 15.173 25.398 43.003 1.00 47.77 2061 ARG A O 1
ATOM 2131 N N . GLU A 1 269 ? 16.390 23.681 42.168 1.00 62.02 2062 GLU A N 1
ATOM 2132 C CA . GLU A 1 269 ? 16.927 24.460 41.054 1.00 68.59 2062 GLU A CA 1
ATOM 2133 C C . GLU A 1 269 ? 15.858 24.774 40.011 1.00 62.22 2062 GLU A C 1
ATOM 2134 O O . GLU A 1 269 ? 15.765 25.905 39.518 1.00 56.06 2062 GLU A O 1
ATOM 2140 N N . LEU A 1 270 ? 15.049 23.785 39.650 1.00 62.22 2063 LEU A N 1
ATOM 2141 C CA . LEU A 1 270 ? 13.925 24.046 38.759 1.00 60.45 2063 LEU A CA 1
ATOM 2142 C C . LEU A 1 270 ? 13.033 25.166 39.306 1.00 56.61 2063 LEU A C 1
ATOM 2143 O O . LEU A 1 270 ? 12.603 26.055 38.557 1.00 53.83 2063 LEU A O 1
ATOM 2148 N N . GLU A 1 271 ? 12.739 25.133 40.611 1.00 54.51 2064 GLU A N 1
ATOM 2149 C CA . GLU A 1 271 ? 11.989 26.221 41.223 1.00 55.55 2064 GLU A CA 1
ATOM 2150 C C . GLU A 1 271 ? 12.763 27.530 41.108 1.00 58.82 2064 GLU A C 1
ATOM 2151 O O . GLU A 1 271 ? 12.269 28.533 40.578 1.00 56.95 2064 GLU A O 1
ATOM 2157 N N . ARG A 1 272 ? 13.997 27.524 41.592 1.00 66.50 2065 ARG A N 1
ATOM 2158 C CA . ARG A 1 272 ? 14.811 28.726 41.575 1.00 72.96 2065 ARG A CA 1
ATOM 2159 C C . ARG A 1 272 ? 14.894 29.279 40.160 1.00 70.86 2065 ARG A C 1
ATOM 2160 O O . ARG A 1 272 ? 14.735 30.485 39.945 1.00 72.20 2065 ARG A O 1
ATOM 2168 N N . ASN A 1 273 ? 15.090 28.396 39.174 1.00 70.43 2066 ASN A N 1
ATOM 2169 C CA . ASN A 1 273 ? 15.118 28.816 37.775 1.00 74.40 2066 ASN A CA 1
ATOM 2170 C C . ASN A 1 273 ? 13.825 29.503 37.364 1.00 72.70 2066 ASN A C 1
ATOM 2171 O O . ASN A 1 273 ? 13.845 30.425 36.540 1.00 74.04 2066 ASN A O 1
ATOM 2176 N N . TYR A 1 274 ? 12.689 29.071 37.912 1.00 69.00 2067 TYR A N 1
ATOM 2177 C CA . TYR A 1 274 ? 11.431 29.656 37.473 1.00 66.71 2067 TYR A CA 1
ATOM 2178 C C . TYR A 1 274 ? 11.273 31.074 37.996 1.00 74.98 2067 TYR A C 1
ATOM 2179 O O . TYR A 1 274 ? 11.073 32.012 37.216 1.00 79.21 2067 TYR A O 1
ATOM 2188 N N . HIS A 1 275 ? 11.364 31.261 39.313 1.00 78.20 2068 HIS A N 1
ATOM 2189 C CA . HIS A 1 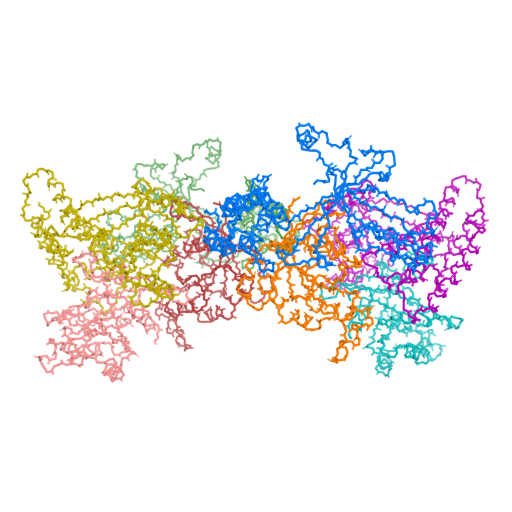275 ? 11.141 32.599 39.847 1.00 86.13 2068 HIS A CA 1
ATOM 2190 C C . HIS A 1 275 ? 12.176 33.575 39.335 1.00 81.18 2068 HIS A C 1
ATOM 2191 O O . HIS A 1 275 ? 11.890 34.771 39.191 1.00 83.70 2068 HIS A O 1
ATOM 2198 N N . ARG A 1 276 ? 13.359 33.083 38.999 1.00 74.85 2069 ARG A N 1
ATOM 2199 C CA . ARG A 1 276 ? 14.327 33.959 38.376 1.00 74.95 2069 ARG A CA 1
ATOM 2200 C C . ARG A 1 276 ? 13.781 34.488 37.056 1.00 79.43 2069 ARG A C 1
ATOM 2201 O O . ARG A 1 276 ? 13.973 35.664 36.720 1.00 85.29 2069 ARG A O 1
ATOM 2209 N N . LEU A 1 277 ? 13.024 33.647 36.338 1.00 72.82 2070 LEU A N 1
ATOM 2210 C CA . LEU A 1 277 ? 12.507 33.976 35.011 1.00 65.31 2070 LEU A CA 1
ATOM 2211 C C . LEU A 1 277 ? 11.256 34.852 35.090 1.00 67.43 2070 LEU A C 1
ATOM 2212 O O . LEU A 1 277 ? 11.156 35.870 34.388 1.00 69.21 2070 LEU A O 1
ATOM 2217 N N . LYS A 1 278 ? 10.281 34.445 35.919 1.00 64.96 2071 LYS A N 1
ATOM 2218 C CA . LYS A 1 278 ? 9.045 35.209 36.068 1.00 63.11 2071 LYS A CA 1
ATOM 2219 C C . LYS A 1 278 ? 9.354 36.627 36.502 1.00 67.52 2071 LYS A C 1
ATOM 2220 O O . LYS A 1 278 ? 8.727 37.584 36.027 1.00 66.33 2071 LYS A O 1
ATOM 2226 N N . GLU A 1 279 ? 10.325 36.767 37.410 1.00 73.17 2072 GLU A N 1
ATOM 2227 C CA . GLU A 1 279 ? 10.974 38.029 37.732 1.00 82.20 2072 GLU A CA 1
ATOM 2228 C C . GLU A 1 279 ? 11.207 38.811 36.451 1.00 80.62 2072 GLU A C 1
ATOM 2229 O O . GLU A 1 279 ? 10.525 39.807 36.182 1.00 79.59 2072 GLU A O 1
ATOM 2235 N N . ALA A 1 280 ? 12.159 38.335 35.645 1.00 80.28 2073 ALA A N 1
ATOM 2236 C CA . ALA A 1 280 ? 12.532 39.055 34.436 1.00 81.41 2073 ALA A CA 1
ATOM 2237 C C . ALA A 1 280 ? 11.326 39.272 33.539 1.00 82.66 2073 ALA A C 1
ATOM 2238 O O . ALA A 1 280 ? 11.138 40.365 32.990 1.00 86.37 2073 ALA A O 1
ATOM 2240 N N . LEU A 1 281 ? 10.475 38.255 33.416 1.00 79.35 2074 LEU A N 1
ATOM 2241 C CA . LEU A 1 281 ? 9.336 38.343 32.511 1.00 79.89 2074 LEU A CA 1
ATOM 2242 C C . LEU A 1 281 ? 8.417 39.518 32.840 1.00 84.53 2074 LEU A C 1
ATOM 2243 O O . LEU A 1 281 ? 7.992 40.247 31.933 1.00 82.54 2074 LEU A O 1
ATOM 2248 N N . GLN A 1 282 ? 8.114 39.722 34.129 1.00 88.71 2075 GLN A N 1
ATOM 2249 C CA . GLN A 1 282 ? 6.988 40.566 34.532 1.00 89.83 2075 GLN A CA 1
ATOM 2250 C C . GLN A 1 282 ? 6.949 41.953 33.884 1.00 88.50 2075 GLN A C 1
ATOM 2251 O O . GLN A 1 282 ? 5.852 42.375 33.476 1.00 88.24 2075 GLN A O 1
ATOM 2257 N N . PRO A 1 283 ? 8.054 42.706 33.762 1.00 85.30 2076 PRO A N 1
ATOM 2258 C CA . PRO A 1 283 ? 8.007 43.938 32.945 1.00 80.73 2076 PRO A CA 1
ATOM 2259 C C . PRO A 1 283 ? 7.361 43.770 31.581 1.00 81.31 2076 PRO A C 1
ATOM 2260 O O . PRO A 1 283 ? 6.459 44.541 31.234 1.00 83.32 2076 PRO A O 1
ATOM 2264 N N . LEU A 1 284 ? 7.773 42.760 30.810 1.00 81.00 2077 LEU A N 1
ATOM 2265 C CA . LEU A 1 284 ? 7.302 42.617 29.434 1.00 79.19 2077 LEU A CA 1
ATOM 2266 C C . LEU A 1 284 ? 5.889 42.065 29.335 1.00 84.09 2077 LEU A C 1
ATOM 2267 O O . LEU A 1 284 ? 5.215 42.305 28.328 1.00 88.68 2077 LEU A O 1
ATOM 2272 N N . ILE A 1 285 ? 5.433 41.329 30.343 1.00 85.15 2078 ILE A N 1
ATOM 2273 C CA . ILE A 1 285 ? 4.100 40.742 30.295 1.00 87.61 2078 ILE A CA 1
ATOM 2274 C C . ILE A 1 285 ? 3.025 41.778 30.613 1.00 93.23 2078 ILE A C 1
ATOM 2275 O O . ILE A 1 285 ? 1.880 41.648 30.157 1.00 94.05 2078 ILE A O 1
ATOM 2280 N N . ASN A 1 286 ? 3.358 42.806 31.392 1.00 96.02 2079 ASN A N 1
ATOM 2281 C CA . ASN A 1 286 ? 2.340 43.694 31.953 1.00 97.17 2079 ASN A CA 1
ATOM 2282 C C . ASN A 1 286 ? 2.485 45.140 31.462 1.00 90.65 2079 ASN A C 1
ATOM 2283 O O . ASN A 1 286 ? 1.689 45.614 30.640 1.00 84.88 2079 ASN A O 1
ATOM 2288 N N . MET B 2 8 ? 4.199 0.184 29.676 1.00 106.85 1 MET B N 1
ATOM 2289 C CA . MET B 2 8 ? 4.880 0.927 30.739 1.00 104.43 1 MET B CA 1
ATOM 2290 C C . MET B 2 8 ? 4.978 2.452 30.469 1.00 102.49 1 MET B C 1
ATOM 2291 O O . MET B 2 8 ? 4.022 3.049 29.941 1.00 103.08 1 MET B O 1
ATOM 2296 N N . GLN B 2 9 ? 6.130 3.068 30.818 1.00 96.71 2 GLN B N 1
ATOM 2297 C CA . GLN B 2 9 ? 6.243 4.530 30.841 1.00 90.52 2 GLN B CA 1
ATOM 2298 C C . GLN B 2 9 ? 7.492 5.108 30.190 1.00 83.76 2 GLN B C 1
ATOM 2299 O O . GLN B 2 9 ? 8.252 4.387 29.536 1.00 91.69 2 GLN B O 1
ATOM 2305 N N . THR B 2 10 ? 7.700 6.414 30.360 1.00 69.01 3 THR B N 1
ATOM 2306 C CA . THR B 2 10 ? 8.740 7.124 29.625 1.00 58.22 3 THR B CA 1
ATOM 2307 C C . THR B 2 10 ? 10.128 6.669 30.040 1.00 59.40 3 THR B C 1
ATOM 2308 O O . THR B 2 10 ? 10.390 6.369 31.206 1.00 69.76 3 THR B O 1
ATOM 2312 N N . ILE B 2 11 ? 11.028 6.628 29.070 1.00 52.61 4 ILE B N 1
ATOM 2313 C CA . ILE B 2 11 ? 12.417 6.285 29.315 1.00 49.85 4 ILE B CA 1
ATOM 2314 C C . ILE B 2 11 ? 13.251 7.555 29.382 1.00 51.12 4 ILE B C 1
ATOM 2315 O O . ILE B 2 11 ? 13.317 8.317 28.410 1.00 51.47 4 ILE B O 1
ATOM 2320 N N . LYS B 2 12 ? 13.909 7.765 30.525 1.00 52.14 5 LYS B N 1
ATOM 2321 C CA . LYS B 2 12 ? 14.812 8.896 30.711 1.00 54.04 5 LYS B CA 1
ATOM 2322 C C . LYS B 2 12 ? 16.166 8.558 30.101 1.00 54.81 5 LYS B C 1
ATOM 2323 O O . LYS B 2 12 ? 16.907 7.713 30.625 1.00 50.28 5 LYS B O 1
ATOM 2329 N N . CYS B 2 13 ? 16.485 9.234 28.999 1.00 56.79 6 CYS B N 1
ATOM 2330 C CA . CYS B 2 13 ? 17.754 9.088 28.306 1.00 56.48 6 CYS B CA 1
ATOM 2331 C C . CYS B 2 13 ? 18.434 10.444 28.285 1.00 50.76 6 CYS B C 1
ATOM 2332 O O . CYS B 2 13 ? 17.930 11.385 27.667 1.00 43.64 6 CYS B O 1
ATOM 2335 N N . VAL B 2 14 ? 19.553 10.551 28.975 1.00 54.49 7 VAL B N 1
ATOM 2336 C CA . VAL B 2 14 ? 20.257 11.819 29.114 1.00 56.14 7 VAL B CA 1
ATOM 2337 C C . VAL B 2 14 ? 21.402 11.819 28.115 1.00 53.54 7 VAL B C 1
ATOM 2338 O O . VAL B 2 14 ? 22.104 10.810 27.966 1.00 55.39 7 VAL B O 1
ATOM 2342 N N . VAL B 2 15 ? 21.589 12.935 27.418 1.00 52.12 8 VAL B N 1
ATOM 2343 C CA . VAL B 2 15 ? 22.502 12.984 26.282 1.00 57.17 8 VAL B CA 1
ATOM 2344 C C . VAL B 2 15 ? 23.560 14.025 26.602 1.00 58.00 8 VAL B C 1
ATOM 2345 O O . VAL B 2 15 ? 23.246 15.218 26.689 1.00 59.70 8 VAL B O 1
ATOM 2349 N N . VAL B 2 16 ? 24.813 13.584 26.757 1.00 59.38 9 VAL B N 1
ATOM 2350 C CA . VAL B 2 16 ? 25.922 14.444 27.167 1.00 59.00 9 VAL B CA 1
ATOM 2351 C C . VAL B 2 16 ? 26.990 14.399 26.087 1.00 63.44 9 VAL B C 1
ATOM 2352 O O . VAL B 2 16 ? 27.189 13.380 25.421 1.00 65.42 9 VAL B O 1
ATOM 2356 N N . GLY B 2 17 ? 27.688 15.503 25.927 1.00 64.33 10 GLY B N 1
ATOM 2357 C CA . GLY B 2 17 ? 28.739 15.573 24.933 1.00 63.42 10 GLY B CA 1
ATOM 2358 C C . GLY B 2 17 ? 29.057 17.005 24.607 1.00 69.66 10 GLY B C 1
ATOM 2359 O O . GLY B 2 17 ? 28.342 17.934 24.980 1.00 74.56 10 GLY B O 1
ATOM 2360 N N . ASP B 2 18 ? 30.157 17.194 23.895 1.00 74.03 11 ASP B N 1
ATOM 2361 C CA . ASP B 2 18 ? 30.583 18.552 23.604 1.00 83.05 11 ASP B CA 1
ATOM 2362 C C . ASP B 2 18 ? 29.618 19.230 22.652 1.00 81.65 11 ASP B C 1
ATOM 2363 O O . ASP B 2 18 ? 29.118 18.616 21.709 1.00 88.99 11 ASP B O 1
ATOM 2368 N N . GLY B 2 19 ? 29.320 20.493 22.932 1.00 78.62 12 GLY B N 1
ATOM 2369 C CA . GLY B 2 19 ? 28.649 21.306 21.942 1.00 74.76 12 GLY B CA 1
ATOM 2370 C C . GLY B 2 19 ? 29.444 21.285 20.655 1.00 71.08 12 GLY B C 1
ATOM 2371 O O . GLY B 2 19 ? 30.672 21.193 20.675 1.00 69.28 12 GLY B O 1
ATOM 2372 N N . ALA B 2 20 ? 28.728 21.326 19.531 1.00 71.05 13 ALA B N 1
ATOM 2373 C CA . ALA B 2 20 ? 29.247 21.391 18.162 1.00 67.51 13 ALA B CA 1
ATOM 2374 C C . ALA B 2 20 ? 29.760 20.050 17.672 1.00 64.83 13 ALA B C 1
ATOM 2375 O O . ALA B 2 20 ? 30.443 20.001 16.642 1.00 63.40 13 ALA B O 1
ATOM 2377 N N . VAL B 2 21 ? 29.443 18.961 18.366 1.00 66.98 14 VAL B N 1
ATOM 2378 C CA . VAL B 2 21 ? 29.440 17.663 17.708 1.00 74.22 14 VAL B CA 1
ATOM 2379 C C . VAL B 2 21 ? 28.079 17.513 17.031 1.00 75.43 14 VAL B C 1
ATOM 2380 O O . VAL B 2 21 ? 27.749 16.445 16.501 1.00 73.31 14 VAL B O 1
ATOM 2384 N N . GLY B 2 22 ? 27.297 18.593 17.020 1.00 75.67 15 GLY B N 1
ATOM 2385 C CA . GLY B 2 22 ? 25.935 18.541 16.508 1.00 71.08 15 GLY B CA 1
ATOM 2386 C C . GLY B 2 22 ? 25.100 17.557 17.289 1.00 68.49 15 GLY B C 1
ATOM 2387 O O . GLY B 2 22 ? 24.327 16.792 16.703 1.00 70.82 15 GLY B O 1
ATOM 2388 N N . LYS B 2 23 ? 25.271 17.542 18.610 1.00 67.44 16 LYS B N 1
ATOM 2389 C CA . LYS B 2 23 ? 24.560 16.610 19.483 1.00 61.63 16 LYS B CA 1
ATOM 2390 C C . LYS B 2 23 ? 23.076 16.914 19.490 1.00 55.77 16 LYS B C 1
ATOM 2391 O O . LYS B 2 23 ? 22.237 16.013 19.392 1.00 52.53 16 LYS B O 1
ATOM 2397 N N . THR B 2 24 ? 22.748 18.194 19.667 1.00 60.03 17 THR B N 1
ATOM 2398 C CA . THR B 2 24 ? 21.370 18.659 19.621 1.00 60.70 17 THR B CA 1
ATOM 2399 C C . THR B 2 24 ? 20.812 18.581 18.223 1.00 67.29 17 THR B C 1
ATOM 2400 O O . THR B 2 24 ? 19.660 18.169 18.036 1.00 69.58 17 THR B O 1
ATOM 2404 N N . CYS B 2 25 ? 21.610 19.000 17.230 1.00 74.71 18 CYS B N 1
ATOM 2405 C CA . CYS B 2 25 ? 21.156 18.923 15.843 1.00 78.59 18 CYS B CA 1
ATOM 2406 C C . CYS B 2 25 ? 20.529 17.574 15.522 1.00 75.23 18 CYS B C 1
ATOM 2407 O O . CYS B 2 25 ? 19.541 17.505 14.780 1.00 76.16 18 CYS B O 1
ATOM 2410 N N . LEU B 2 26 ? 21.061 16.491 16.073 1.00 67.81 19 LEU B N 1
ATOM 2411 C CA . LEU B 2 26 ? 20.444 15.245 15.680 1.00 64.40 19 LEU B CA 1
ATOM 2412 C C . LEU B 2 26 ? 19.265 14.899 16.554 1.00 67.10 19 LEU B C 1
ATOM 2413 O O . LEU B 2 26 ? 18.316 14.293 16.057 1.00 75.50 19 LEU B O 1
ATOM 2418 N N . LEU B 2 27 ? 19.294 15.257 17.837 1.00 62.00 20 LEU B N 1
ATOM 2419 C CA . LEU B 2 27 ? 18.122 15.023 18.678 1.00 58.08 20 LEU B CA 1
ATOM 2420 C C . LEU B 2 27 ? 16.855 15.604 18.055 1.00 51.50 20 LEU B C 1
ATOM 2421 O O . LEU B 2 27 ? 15.853 14.897 17.886 1.00 47.41 20 LEU B O 1
ATOM 2426 N N . ILE B 2 28 ? 16.895 16.890 17.689 1.00 50.20 21 ILE B N 1
ATOM 2427 C CA . ILE B 2 28 ? 15.726 17.569 17.145 1.00 56.17 21 ILE B CA 1
ATOM 2428 C C . ILE B 2 28 ? 15.317 17.035 15.774 1.00 64.17 21 ILE B C 1
ATOM 2429 O O . ILE B 2 28 ? 14.142 17.139 15.405 1.00 66.12 21 ILE B O 1
ATOM 2434 N N . SER B 2 29 ? 16.239 16.429 15.017 1.00 69.08 22 SER B N 1
ATOM 2435 C CA . SER B 2 29 ? 15.943 15.965 13.662 1.00 67.99 22 SER B CA 1
ATOM 2436 C C . SER B 2 29 ? 15.390 14.545 13.607 1.00 67.98 22 SER B C 1
ATOM 2437 O O . SER B 2 29 ? 14.542 14.248 12.762 1.00 72.96 22 SER B O 1
ATOM 2440 N N . TYR B 2 30 ? 15.872 13.643 14.455 1.00 64.81 23 TYR B N 1
ATOM 2441 C CA . TYR B 2 30 ? 15.234 12.339 14.567 1.00 65.20 23 TYR B CA 1
ATOM 2442 C C . TYR B 2 30 ? 13.819 12.495 15.085 1.00 63.77 23 TYR B C 1
ATOM 2443 O O . TYR B 2 30 ? 12.870 11.921 14.533 1.00 66.97 23 TYR B O 1
ATOM 2452 N N . THR B 2 31 ? 13.662 13.278 16.152 1.00 59.68 24 THR B N 1
ATOM 2453 C CA . THR B 2 31 ? 12.383 13.311 16.842 1.00 60.14 24 THR B CA 1
ATOM 2454 C C . THR B 2 31 ? 11.305 13.986 16.000 1.00 57.27 24 THR B C 1
ATOM 2455 O O . THR B 2 31 ? 10.122 13.662 16.148 1.00 60.97 24 THR B O 1
ATOM 2459 N N . THR B 2 32 ? 11.674 14.900 15.104 1.00 49.73 25 THR B N 1
ATOM 2460 C CA . THR B 2 32 ? 10.668 15.601 14.321 1.00 50.63 25 THR B CA 1
ATOM 2461 C C . THR B 2 32 ? 10.496 15.065 12.901 1.00 54.56 25 THR B C 1
ATOM 2462 O O . THR B 2 32 ? 9.649 15.587 12.158 1.00 59.19 25 THR B O 1
ATOM 2466 N N . ASN B 2 33 ? 11.240 14.021 12.524 1.00 48.42 26 ASN B N 1
ATOM 2467 C CA . ASN B 2 33 ? 11.232 13.487 11.168 1.00 47.47 26 ASN B CA 1
ATOM 2468 C C . ASN B 2 33 ? 11.564 14.572 10.154 1.00 54.89 26 ASN B C 1
ATOM 2469 O O . ASN B 2 33 ? 10.856 14.801 9.167 1.00 61.32 26 ASN B O 1
ATOM 2474 N N . LYS B 2 34 ? 12.680 15.237 10.403 1.00 57.43 27 LYS B N 1
ATOM 2475 C CA . LYS B 2 34 ? 13.172 16.306 9.553 1.00 61.42 27 LYS B CA 1
ATOM 2476 C C . LYS B 2 34 ? 14.641 16.054 9.205 1.00 63.04 27 LYS B C 1
ATOM 2477 O O . LYS B 2 34 ? 15.363 15.338 9.918 1.00 60.37 27 LYS B O 1
ATOM 2483 N N . PHE B 2 35 ? 15.071 16.612 8.065 1.00 61.36 28 PHE B N 1
ATOM 2484 C CA . PHE B 2 35 ? 16.496 16.645 7.774 1.00 63.51 28 PHE B CA 1
ATOM 2485 C C . PHE B 2 35 ? 17.112 17.821 8.509 1.00 65.77 28 PHE B C 1
ATOM 2486 O O . PHE B 2 35 ? 16.410 18.770 8.847 1.00 65.53 28 PHE B O 1
ATOM 2494 N N . PRO B 2 36 ? 18.422 17.789 8.783 1.00 71.59 29 PRO B N 1
ATOM 2495 C CA . PRO B 2 36 ? 19.037 18.904 9.531 1.00 72.02 29 PRO B CA 1
ATOM 2496 C C . PRO B 2 36 ? 18.866 20.253 8.850 1.00 72.76 29 PRO B C 1
ATOM 2497 O O . PRO B 2 36 ? 19.156 21.290 9.458 1.00 72.68 29 PRO B O 1
ATOM 2501 N N . SER B 2 37 ? 18.356 20.273 7.632 1.00 72.46 30 SER B N 1
ATOM 2502 C CA . SER B 2 37 ? 18.121 21.503 6.911 1.00 73.73 30 SER B CA 1
ATOM 2503 C C . SER B 2 37 ? 16.720 22.072 7.109 1.00 75.06 30 SER B C 1
ATOM 2504 O O . SER B 2 37 ? 16.495 23.231 6.760 1.00 78.84 30 SER B O 1
ATOM 2507 N N . GLU B 2 38 ? 15.773 21.309 7.679 1.00 71.92 31 GLU B N 1
ATOM 2508 C CA . GLU B 2 38 ? 14.377 21.723 7.591 1.00 68.57 31 GLU B CA 1
ATOM 2509 C C . GLU B 2 38 ? 13.629 21.571 8.909 1.00 63.86 31 GLU B C 1
ATOM 2510 O O . GLU B 2 38 ? 12.388 21.592 8.910 1.00 62.32 31 GLU B O 1
ATOM 2516 N N . TYR B 2 39 ? 14.334 21.382 10.024 1.00 64.54 32 TYR B N 1
ATOM 2517 C CA . TYR B 2 39 ? 13.661 21.265 11.312 1.00 63.27 32 TYR B CA 1
ATOM 2518 C C . TYR B 2 39 ? 13.243 22.649 11.772 1.00 57.79 32 TYR B C 1
ATOM 2519 O O . TYR B 2 39 ? 13.980 23.628 11.588 1.00 51.76 32 TYR B O 1
ATOM 2528 N N . VAL B 2 40 ? 12.051 22.744 12.351 1.00 57.94 33 VAL B N 1
ATOM 2529 C CA . VAL B 2 40 ? 11.626 24.069 12.792 1.00 65.88 33 VAL B CA 1
ATOM 2530 C C . VAL B 2 40 ? 12.295 24.386 14.119 1.00 70.83 33 VAL B C 1
ATOM 2531 O O . VAL B 2 40 ? 12.025 23.724 15.136 1.00 70.97 33 VAL B O 1
ATOM 2535 N N . PRO B 2 41 ? 13.157 25.397 14.150 1.00 72.20 34 PRO B N 1
ATOM 2536 C CA . PRO B 2 41 ? 14.033 25.580 15.303 1.00 68.99 34 PRO B CA 1
ATOM 2537 C C . PRO B 2 41 ? 13.225 26.046 16.491 1.00 67.03 34 PRO B C 1
ATOM 2538 O O . PRO B 2 41 ? 12.152 26.633 16.353 1.00 67.00 34 PRO B O 1
ATOM 2542 N N . THR B 2 42 ? 13.759 25.797 17.676 1.00 67.42 35 THR B N 1
ATOM 2543 C CA . THR B 2 42 ? 13.018 26.209 18.861 1.00 60.20 35 THR B CA 1
ATOM 2544 C C . THR B 2 42 ? 13.877 27.013 19.830 1.00 64.90 35 THR B C 1
ATOM 2545 O O . THR B 2 42 ? 15.020 27.377 19.510 1.00 68.42 35 THR B O 1
ATOM 2549 N N . VAL B 2 43 ? 13.312 27.320 20.998 1.00 63.07 36 VAL B N 1
ATOM 2550 C CA . VAL B 2 43 ? 14.056 27.915 22.105 1.00 59.77 36 VAL B CA 1
ATOM 2551 C C . VAL B 2 43 ? 14.097 27.018 23.319 1.00 56.95 36 VAL B C 1
ATOM 2552 O O . VAL B 2 43 ? 14.908 27.266 24.222 1.00 62.20 36 VAL B O 1
ATOM 2556 N N . PHE B 2 44 ? 13.237 26.020 23.395 1.00 53.48 37 PHE B N 1
ATOM 2557 C CA . PHE B 2 44 ? 13.192 25.124 24.534 1.00 59.05 37 PHE B CA 1
ATOM 2558 C C . PHE B 2 44 ? 14.142 23.939 24.340 1.00 59.78 37 PHE B C 1
ATOM 2559 O O . PHE B 2 44 ? 14.695 23.715 23.262 1.00 67.03 37 PHE B O 1
ATOM 2567 N N . ASP B 2 45 ? 14.352 23.185 25.407 1.00 54.10 38 ASP B N 1
ATOM 2568 C CA . ASP B 2 45 ? 15.250 22.046 25.352 1.00 58.54 38 ASP B CA 1
ATOM 2569 C C . ASP B 2 45 ? 14.500 20.752 25.644 1.00 55.85 38 ASP B C 1
ATOM 2570 O O . ASP B 2 45 ? 13.353 20.756 26.108 1.00 59.05 38 ASP B O 1
ATOM 2575 N N . ASN B 2 46 ? 15.169 19.642 25.315 1.00 51.38 39 ASN B N 1
ATOM 2576 C CA . ASN B 2 46 ? 14.645 18.287 25.442 1.00 51.55 39 ASN B CA 1
ATOM 2577 C C . ASN B 2 46 ? 13.585 17.959 24.394 1.00 51.35 39 ASN B C 1
ATOM 2578 O O . ASN B 2 46 ? 12.849 18.845 23.935 1.00 53.31 39 ASN B O 1
ATOM 2583 N N . TYR B 2 47 ? 13.517 16.678 24.007 1.00 50.95 40 TYR B N 1
ATOM 2584 C CA . TYR B 2 47 ? 12.721 16.197 22.880 1.00 54.50 40 TYR B CA 1
ATOM 2585 C C . TYR B 2 47 ? 12.150 14.820 23.227 1.00 58.59 40 TYR B C 1
ATOM 2586 O O . TYR B 2 47 ? 12.842 13.995 23.838 1.00 59.47 40 TYR B O 1
ATOM 2595 N N . ALA B 2 48 ? 10.880 14.577 22.864 1.00 58.39 41 ALA B N 1
ATOM 2596 C CA . ALA B 2 48 ? 10.234 13.285 23.091 1.00 56.86 41 ALA B CA 1
ATOM 2597 C C . ALA B 2 48 ? 9.986 12.564 21.770 1.00 61.17 41 ALA B C 1
ATOM 2598 O O . ALA B 2 48 ? 9.750 13.196 20.735 1.00 71.05 41 ALA B O 1
ATOM 2600 N N . VAL B 2 49 ? 10.013 11.232 21.805 1.00 56.66 42 VAL B N 1
ATOM 2601 C CA . VAL B 2 49 ? 9.882 10.439 20.582 1.00 54.47 42 VAL B CA 1
ATOM 2602 C C . VAL B 2 49 ? 9.345 9.057 20.926 1.00 55.27 42 VAL B C 1
ATOM 2603 O O . VAL B 2 49 ? 9.720 8.456 21.938 1.00 55.12 42 VAL B O 1
ATOM 2607 N N . THR B 2 50 ? 8.468 8.543 20.072 1.00 51.30 43 THR B N 1
ATOM 2608 C CA . THR B 2 50 ? 7.995 7.178 20.210 1.00 50.52 43 THR B CA 1
ATOM 2609 C C . THR B 2 50 ? 8.639 6.322 19.137 1.00 55.54 43 THR B C 1
ATOM 2610 O O . THR B 2 50 ? 8.491 6.604 17.943 1.00 62.54 43 THR B O 1
ATOM 2614 N N . VAL B 2 51 ? 9.380 5.303 19.567 1.00 54.41 44 VAL B N 1
ATOM 2615 C CA . VAL B 2 51 ? 9.975 4.312 18.680 1.00 55.43 44 VAL B CA 1
ATOM 2616 C C . VAL B 2 51 ? 9.214 3.011 18.877 1.00 53.03 44 VAL B C 1
ATOM 2617 O O . VAL B 2 51 ? 8.794 2.707 19.995 1.00 47.57 44 VAL B O 1
ATOM 2621 N N . MET B 2 52 ? 8.999 2.257 17.796 1.00 55.84 45 MET B N 1
ATOM 2622 C CA . MET B 2 52 ? 8.417 0.924 17.915 1.00 50.15 45 MET B CA 1
ATOM 2623 C C . MET B 2 52 ? 9.528 -0.109 17.921 1.00 53.03 45 MET B C 1
ATOM 2624 O O . MET B 2 52 ? 10.578 0.091 17.296 1.00 59.95 45 MET B O 1
ATOM 2629 N N . ILE B 2 53 ? 9.322 -1.180 18.683 1.00 50.38 46 ILE B N 1
ATOM 2630 C CA . ILE B 2 53 ? 10.372 -2.158 18.948 1.00 57.87 46 ILE B CA 1
ATOM 2631 C C . ILE B 2 53 ? 9.725 -3.491 19.257 1.00 66.08 46 ILE B C 1
ATOM 2632 O O . ILE B 2 53 ? 9.143 -3.678 20.336 1.00 71.77 46 ILE B O 1
ATOM 2637 N N . GLY B 2 54 ? 9.845 -4.434 18.330 1.00 68.34 47 GLY B N 1
ATOM 2638 C CA . GLY B 2 54 ? 9.114 -5.682 18.476 1.00 71.92 47 GLY B CA 1
ATOM 2639 C C . GLY B 2 54 ? 7.610 -5.508 18.473 1.00 73.07 47 GLY B C 1
ATOM 2640 O O . GLY B 2 54 ? 6.900 -6.246 19.170 1.00 70.84 47 GLY B O 1
ATOM 2641 N N . GLY B 2 55 ? 7.101 -4.531 17.723 1.00 78.30 48 GLY B N 1
ATOM 2642 C CA . GLY B 2 55 ? 5.681 -4.263 17.682 1.00 83.91 48 GLY B CA 1
ATOM 2643 C C . GLY B 2 55 ? 5.112 -3.500 18.857 1.00 86.69 48 GLY B C 1
ATOM 2644 O O . GLY B 2 55 ? 3.967 -3.067 18.779 1.00 84.44 48 GLY B O 1
ATOM 2645 N N . GLU B 2 56 ? 5.860 -3.319 19.941 1.00 94.68 49 GLU B N 1
ATOM 2646 C CA . GLU B 2 56 ? 5.451 -2.534 21.102 1.00 101.03 49 GLU B CA 1
ATOM 2647 C C . GLU B 2 56 ? 6.012 -1.116 21.007 1.00 93.12 49 GLU B C 1
ATOM 2648 O O . GLU B 2 56 ? 7.156 -0.934 20.585 1.00 96.02 49 GLU B O 1
ATOM 2654 N N . PRO B 2 57 ? 5.264 -0.065 21.356 1.00 79.27 50 PRO B N 1
ATOM 2655 C CA . PRO B 2 57 ? 5.797 1.294 21.191 1.00 70.92 50 PRO B CA 1
ATOM 2656 C C . PRO B 2 57 ? 6.282 1.936 22.484 1.00 66.26 50 PRO B C 1
ATOM 2657 O O . PRO B 2 57 ? 5.498 2.217 23.395 1.00 71.81 50 PRO B O 1
ATOM 2661 N N . TYR B 2 58 ? 7.578 2.217 22.551 1.00 57.16 51 TYR B N 1
ATOM 2662 C CA . TYR B 2 58 ? 8.209 2.804 23.717 1.00 48.99 51 TYR B CA 1
ATOM 2663 C C . TYR B 2 58 ? 8.472 4.292 23.469 1.00 50.54 51 TYR B C 1
ATOM 2664 O O . TYR B 2 58 ? 8.836 4.706 22.362 1.00 56.38 51 TYR B O 1
ATOM 2673 N N . THR B 2 59 ? 8.288 5.099 24.499 1.00 48.45 52 THR B N 1
ATOM 2674 C CA . THR B 2 59 ? 8.521 6.530 24.428 1.00 46.83 52 THR B CA 1
ATOM 2675 C C . THR B 2 59 ? 9.810 6.882 25.163 1.00 50.68 52 THR B C 1
ATOM 2676 O O . THR B 2 59 ? 10.086 6.373 26.255 1.00 53.71 52 THR B O 1
ATOM 2680 N N . LEU B 2 60 ? 10.596 7.750 24.560 1.00 53.32 53 LEU B N 1
ATOM 2681 C CA . LEU B 2 60 ? 11.978 7.977 24.950 1.00 50.53 53 LEU B CA 1
ATOM 2682 C C . LEU B 2 60 ? 12.140 9.460 25.278 1.00 56.41 53 LEU B C 1
ATOM 2683 O O . LEU B 2 60 ? 12.074 10.309 24.382 1.00 59.60 53 LEU B O 1
ATOM 2688 N N . GLY B 2 61 ? 12.315 9.788 26.554 1.00 55.41 54 GLY B N 1
ATOM 2689 C CA . GLY B 2 61 ? 12.534 11.181 26.910 1.00 50.83 54 GLY B CA 1
ATOM 2690 C C . GLY B 2 61 ? 13.981 11.581 26.722 1.00 46.61 54 GLY B C 1
ATOM 2691 O O . GLY B 2 61 ? 14.863 11.010 27.364 1.00 46.65 54 GLY B O 1
ATOM 2692 N N . LEU B 2 62 ? 14.253 12.545 25.849 1.00 46.60 55 LEU B N 1
ATOM 2693 C CA . LEU B 2 62 ? 15.622 12.878 25.467 1.00 51.08 55 LEU B CA 1
ATOM 2694 C C . LEU B 2 62 ? 16.050 14.177 26.153 1.00 52.99 55 LEU B C 1
ATOM 2695 O O . LEU B 2 62 ? 15.598 15.262 25.772 1.00 51.15 55 LEU B O 1
ATOM 2700 N N . PHE B 2 63 ? 16.949 14.055 27.148 1.00 53.99 56 PHE B N 1
ATOM 2701 C CA . PHE B 2 63 ? 17.440 15.163 27.967 1.00 49.81 56 PHE B CA 1
ATOM 2702 C C . PHE B 2 63 ? 18.765 15.704 27.421 1.00 49.47 56 PHE B C 1
ATOM 2703 O O . PHE B 2 63 ? 19.803 15.033 27.503 1.00 51.42 56 PHE B O 1
ATOM 2711 N N . ASP B 2 64 ? 18.731 16.934 26.921 1.00 45.38 57 ASP B N 1
ATOM 2712 C CA . ASP B 2 64 ? 19.837 17.576 26.225 1.00 50.54 57 ASP B CA 1
ATOM 2713 C C . ASP B 2 64 ? 20.616 18.458 27.188 1.00 55.57 57 ASP B C 1
ATOM 2714 O O . ASP B 2 64 ? 20.014 19.308 27.858 1.00 63.08 57 ASP B O 1
ATOM 2719 N N . THR B 2 65 ? 21.953 18.283 27.237 1.00 54.12 58 THR B N 1
ATOM 2720 C CA . THR B 2 65 ? 22.808 18.921 28.246 1.00 56.68 58 THR B CA 1
ATOM 2721 C C . THR B 2 65 ? 23.939 19.712 27.612 1.00 60.79 58 THR B C 1
ATOM 2722 O O . THR B 2 65 ? 24.654 19.194 26.752 1.00 67.58 58 THR B O 1
ATOM 2726 N N . ALA B 2 66 ? 24.155 20.927 28.105 1.00 64.01 59 ALA B N 1
ATOM 2727 C CA . ALA B 2 66 ? 25.256 21.748 27.618 1.00 72.02 59 ALA B CA 1
ATOM 2728 C C . ALA B 2 66 ? 26.596 21.068 27.869 1.00 76.79 59 ALA B C 1
ATOM 2729 O O . ALA B 2 66 ? 26.817 20.459 28.918 1.00 74.96 59 ALA B O 1
ATOM 2731 N N . GLY B 2 67 ? 27.485 21.154 26.891 1.00 84.38 60 GLY B N 1
ATOM 2732 C CA . GLY B 2 67 ? 28.798 20.578 27.081 1.00 94.74 60 GLY B CA 1
ATOM 2733 C C . GLY B 2 67 ? 29.829 21.519 27.671 1.00 100.79 60 GLY B C 1
ATOM 2734 O O . GLY B 2 67 ? 31.016 21.172 27.736 1.00 105.23 60 GLY B O 1
ATOM 2735 N N . GLN B 2 68 ? 29.413 22.707 28.104 1.00 102.76 61 GLN B N 1
ATOM 2736 C CA . GLN B 2 68 ? 30.339 23.707 28.611 1.00 99.41 61 GLN B CA 1
ATOM 2737 C C . GLN B 2 68 ? 30.816 23.350 30.009 1.00 98.83 61 GLN B C 1
ATOM 2738 O O . GLN B 2 68 ? 30.122 22.681 30.778 1.00 94.08 61 GLN B O 1
ATOM 2744 N N . GLU B 2 69 ? 32.035 23.786 30.325 1.00 103.78 62 GLU B N 1
ATOM 2745 C CA . GLU B 2 69 ? 32.459 23.780 31.719 1.00 109.02 62 GLU B CA 1
ATOM 2746 C C . GLU B 2 69 ? 31.504 24.601 32.564 1.00 99.18 62 GLU B C 1
ATOM 2747 O O . GLU B 2 69 ? 31.124 24.185 33.662 1.00 96.11 62 GLU B O 1
ATOM 2753 N N . ASP B 2 70 ? 31.051 25.739 32.029 1.00 90.38 63 ASP B N 1
ATOM 2754 C CA . ASP B 2 70 ? 30.225 26.692 32.763 1.00 89.56 63 ASP B CA 1
ATOM 2755 C C . ASP B 2 70 ? 29.033 26.039 33.447 1.00 87.80 63 ASP B C 1
ATOM 2756 O O . ASP B 2 70 ? 28.461 26.621 34.375 1.00 90.07 63 ASP B O 1
ATOM 2761 N N . TYR B 2 71 ? 28.651 24.841 33.029 1.00 83.23 64 TYR B N 1
ATOM 2762 C CA . TYR B 2 71 ? 27.513 24.157 33.616 1.00 78.43 64 TYR B CA 1
ATOM 2763 C C . TYR B 2 71 ? 27.919 22.930 34.407 1.00 77.64 64 TYR B C 1
ATOM 2764 O O . TYR B 2 71 ? 27.055 22.119 34.755 1.00 76.48 64 TYR B O 1
ATOM 2773 N N . ASP B 2 72 ? 29.215 22.746 34.655 1.00 79.27 65 ASP B N 1
ATOM 2774 C CA . ASP B 2 72 ? 29.656 21.554 35.364 1.00 80.84 65 ASP B CA 1
ATOM 2775 C C . ASP B 2 72 ? 28.925 21.417 36.678 1.00 81.28 65 ASP B C 1
ATOM 2776 O O . ASP B 2 72 ? 28.646 20.296 37.123 1.00 79.23 65 ASP B O 1
ATOM 2781 N N . ARG B 2 73 ? 28.576 22.553 37.293 1.00 82.93 66 ARG B N 1
ATOM 2782 C CA . ARG B 2 73 ? 27.913 22.523 38.585 1.00 82.85 66 ARG B CA 1
ATOM 2783 C C . ARG B 2 73 ? 26.445 22.159 38.440 1.00 78.15 66 ARG B C 1
ATOM 2784 O O . ARG B 2 73 ? 25.931 21.347 39.206 1.00 77.53 66 ARG B O 1
ATOM 2792 N N . LEU B 2 74 ? 25.756 22.711 37.450 1.00 79.51 67 LEU B N 1
ATOM 2793 C CA . LEU B 2 74 ? 24.315 22.481 37.375 1.00 78.17 67 LEU B CA 1
ATOM 2794 C C . LEU B 2 74 ? 23.938 21.143 36.717 1.00 73.59 67 LEU B C 1
ATOM 2795 O O . LEU B 2 74 ? 23.034 20.445 37.206 1.00 61.48 67 LEU B O 1
ATOM 2800 N N . ARG B 2 75 ? 24.644 20.751 35.645 1.00 76.99 68 ARG B N 1
ATOM 2801 C CA . ARG B 2 75 ? 24.230 19.629 34.795 1.00 75.63 68 ARG B CA 1
ATOM 2802 C C . ARG B 2 75 ? 23.892 18.329 35.534 1.00 77.52 68 ARG B C 1
ATOM 2803 O O . ARG B 2 75 ? 22.793 17.794 35.306 1.00 81.43 68 ARG B O 1
ATOM 2811 N N . PRO B 2 76 ? 24.757 17.763 36.425 1.00 70.15 69 PRO B N 1
ATOM 2812 C CA . PRO B 2 76 ? 24.408 16.472 37.055 1.00 64.02 69 PRO B CA 1
ATOM 2813 C C . PRO B 2 76 ? 23.109 16.471 37.863 1.00 62.26 69 PRO B C 1
ATOM 2814 O O . PRO B 2 76 ? 22.756 15.447 38.467 1.00 60.95 69 PRO B O 1
ATOM 2818 N N . LEU B 2 77 ? 22.374 17.590 37.878 1.00 60.29 70 LEU B N 1
ATOM 2819 C CA . LEU B 2 77 ? 21.065 17.569 38.526 1.00 61.24 70 LEU B CA 1
ATOM 2820 C C . LEU B 2 77 ? 20.071 16.742 37.732 1.00 64.58 70 LEU B C 1
ATOM 2821 O O . LEU B 2 77 ? 19.114 16.201 38.297 1.00 66.06 70 LEU B O 1
ATOM 2826 N N . SER B 2 78 ? 20.266 16.645 36.425 1.00 64.49 71 SER B N 1
ATOM 2827 C CA . SER B 2 78 ? 19.410 15.778 35.637 1.00 62.41 71 SER B CA 1
ATOM 2828 C C . SER B 2 78 ? 19.773 14.308 35.793 1.00 59.70 71 SER B C 1
ATOM 2829 O O . SER B 2 78 ? 18.926 13.441 35.563 1.00 58.69 71 SER B O 1
ATOM 2832 N N . TYR B 2 79 ? 20.981 14.010 36.252 1.00 59.25 72 TYR B N 1
ATOM 2833 C CA . TYR B 2 79 ? 21.449 12.633 36.204 1.00 60.15 72 TYR B CA 1
ATOM 2834 C C . TYR B 2 79 ? 20.635 11.676 37.059 1.00 62.49 72 TYR B C 1
ATOM 2835 O O . TYR B 2 79 ? 20.475 10.521 36.635 1.00 68.06 72 TYR B O 1
ATOM 2844 N N . PRO B 2 80 ? 20.134 12.036 38.243 1.00 62.65 73 PRO B N 1
ATOM 2845 C CA . PRO B 2 80 ? 19.361 11.054 39.026 1.00 63.97 73 PRO B CA 1
ATOM 2846 C C . PRO B 2 80 ? 18.152 10.549 38.245 1.00 66.36 73 PRO B C 1
ATOM 2847 O O . PRO B 2 80 ? 17.539 11.297 37.474 1.00 70.06 73 PRO B O 1
ATOM 2851 N N . GLN B 2 81 ? 17.817 9.267 38.440 1.00 59.81 74 GLN B N 1
ATOM 2852 C CA . GLN B 2 81 ? 16.666 8.618 37.796 1.00 58.37 74 GLN B CA 1
ATOM 2853 C C . GLN B 2 81 ? 16.811 8.463 36.278 1.00 60.25 74 GLN B C 1
ATOM 2854 O O . GLN B 2 81 ? 15.829 8.150 35.583 1.00 62.71 74 GLN B O 1
ATOM 2860 N N . THR B 2 82 ? 17.999 8.687 35.737 1.00 58.25 75 THR B N 1
ATOM 2861 C CA . THR B 2 82 ? 18.280 8.351 34.356 1.00 56.96 75 THR B CA 1
ATOM 2862 C C . THR B 2 82 ? 18.199 6.848 34.160 1.00 54.68 75 THR B C 1
ATOM 2863 O O . THR B 2 82 ? 18.472 6.064 35.079 1.00 48.97 75 THR B O 1
ATOM 2867 N N . ASP B 2 83 ? 17.803 6.455 32.945 1.00 56.83 76 ASP B N 1
ATOM 2868 C CA . ASP B 2 83 ? 17.700 5.053 32.569 1.00 57.41 76 ASP B CA 1
ATOM 2869 C C . ASP B 2 83 ? 18.830 4.598 31.671 1.00 52.82 76 ASP B C 1
ATOM 2870 O O . ASP B 2 83 ? 19.167 3.407 31.671 1.00 48.33 76 ASP B O 1
ATOM 2875 N N . VAL B 2 84 ? 19.429 5.526 30.934 1.00 53.80 77 VAL B N 1
ATOM 2876 C CA . VAL B 2 84 ? 20.447 5.192 29.947 1.00 53.36 77 VAL B CA 1
ATOM 2877 C C . VAL B 2 84 ? 21.068 6.481 29.423 1.00 48.80 77 VAL B C 1
ATOM 2878 O O . VAL B 2 84 ? 20.402 7.521 29.325 1.00 48.56 77 VAL B O 1
ATOM 2882 N N . PHE B 2 85 ? 22.353 6.435 29.112 1.00 45.57 78 PHE B N 1
ATOM 2883 C CA . PHE B 2 85 ? 23.080 7.619 28.688 1.00 52.38 78 PHE B CA 1
ATOM 2884 C C . PHE B 2 85 ? 23.539 7.492 27.236 1.00 51.89 78 PHE B C 1
ATOM 2885 O O . PHE B 2 85 ? 23.969 6.428 26.785 1.00 50.15 78 PHE B O 1
ATOM 2893 N N . LEU B 2 86 ? 23.449 8.580 26.507 1.00 51.24 79 LEU B N 1
ATOM 2894 C CA . LEU B 2 86 ? 24.061 8.676 25.199 1.00 50.57 79 LEU B CA 1
ATOM 2895 C C . LEU B 2 86 ? 25.229 9.624 25.365 1.00 54.02 79 LEU B C 1
ATOM 2896 O O . LEU B 2 86 ? 25.021 10.833 25.506 1.00 60.40 79 LEU B O 1
ATOM 2901 N N . VAL B 2 87 ? 26.444 9.091 25.364 1.00 49.97 80 VAL B N 1
ATOM 2902 C CA . VAL B 2 87 ? 27.645 9.924 25.344 1.00 51.20 80 VAL B CA 1
ATOM 2903 C C . VAL B 2 87 ? 28.061 10.170 23.888 1.00 49.91 80 VAL B C 1
ATOM 2904 O O . VAL B 2 87 ? 28.265 9.218 23.126 1.00 52.59 80 VAL B O 1
ATOM 2908 N N . CYS B 2 88 ? 28.211 11.442 23.501 1.00 47.22 81 CYS B N 1
ATOM 2909 C CA . CYS B 2 88 ? 28.284 11.833 22.093 1.00 51.40 81 CYS B CA 1
ATOM 2910 C C . CYS B 2 88 ? 29.601 12.514 21.738 1.00 55.46 81 CYS B C 1
ATOM 2911 O O . CYS B 2 88 ? 30.076 13.411 22.452 1.00 59.82 81 CYS B O 1
ATOM 2914 N N . PHE B 2 89 ? 30.154 12.107 20.600 1.00 55.10 82 PHE B N 1
ATOM 2915 C CA . PHE B 2 89 ? 31.265 12.805 19.976 1.00 61.77 82 PHE B CA 1
ATOM 2916 C C . PHE B 2 89 ? 31.076 12.780 18.461 1.00 66.98 82 PHE B C 1
ATOM 2917 O O . PHE B 2 89 ? 30.419 11.893 17.908 1.00 66.87 82 PHE B O 1
ATOM 2925 N N . SER B 2 90 ? 31.654 13.774 17.798 1.00 67.52 83 SER B N 1
ATOM 2926 C CA . SER B 2 90 ? 31.678 13.839 16.347 1.00 66.54 83 SER B CA 1
ATOM 2927 C C . SER B 2 90 ? 32.965 13.194 15.850 1.00 65.34 83 SER B C 1
ATOM 2928 O O . SER B 2 90 ? 34.048 13.478 16.374 1.00 67.17 83 SER B O 1
ATOM 2931 N N . VAL B 2 91 ? 32.847 12.322 14.849 1.00 65.03 84 VAL B N 1
ATOM 2932 C CA . VAL B 2 91 ? 33.978 11.501 14.416 1.00 68.16 84 VAL B CA 1
ATOM 2933 C C . VAL B 2 91 ? 34.979 12.331 13.635 1.00 71.93 84 VAL B C 1
ATOM 2934 O O . VAL B 2 91 ? 36.003 11.813 13.182 1.00 71.85 84 VAL B O 1
ATOM 2938 N N . VAL B 2 92 ? 34.700 13.623 13.473 1.00 76.39 85 VAL B N 1
ATOM 2939 C CA . VAL B 2 92 ? 35.648 14.518 12.816 1.00 78.67 85 VAL B CA 1
ATOM 2940 C C . VAL B 2 92 ? 35.985 15.696 13.730 1.00 84.47 85 VAL B C 1
ATOM 2941 O O . VAL B 2 92 ? 36.255 16.809 13.258 1.00 85.92 85 VAL B O 1
ATOM 2945 N N . SER B 2 93 ? 35.966 15.453 15.044 1.00 84.67 86 SER B N 1
ATOM 2946 C CA . SER B 2 93 ? 36.322 16.452 16.056 1.00 82.84 86 SER B CA 1
ATOM 2947 C C . SER B 2 93 ? 37.057 15.736 17.176 1.00 87.97 86 SER B C 1
ATOM 2948 O O . SER B 2 93 ? 36.475 15.405 18.218 1.00 88.92 86 SER B O 1
ATOM 2951 N N . PRO B 2 94 ? 38.350 15.458 16.989 1.00 87.56 87 PRO B N 1
ATOM 2952 C CA . PRO B 2 94 ? 39.075 14.658 17.989 1.00 84.75 87 PRO B CA 1
ATOM 2953 C C . PRO B 2 94 ? 39.312 15.391 19.281 1.00 81.37 87 PRO B C 1
ATOM 2954 O O . PRO B 2 94 ? 39.780 14.767 20.238 1.00 80.02 87 PRO B O 1
ATOM 2958 N N . SER B 2 95 ? 39.006 16.685 19.346 1.00 81.20 88 SER B N 1
ATOM 2959 C CA . SER B 2 95 ? 38.878 17.317 20.650 1.00 85.04 88 SER B CA 1
ATOM 2960 C C . SER B 2 95 ? 37.752 16.675 21.460 1.00 81.17 88 SER B C 1
ATOM 2961 O O . SER B 2 95 ? 37.867 16.504 22.678 1.00 76.99 88 SER B O 1
ATOM 2964 N N . SER B 2 96 ? 36.667 16.285 20.791 1.00 81.42 89 SER B N 1
ATOM 2965 C CA . SER B 2 96 ? 35.474 15.816 21.488 1.00 84.43 89 SER B CA 1
ATOM 2966 C C . SER B 2 96 ? 35.559 14.352 21.865 1.00 80.58 89 SER B C 1
ATOM 2967 O O . SER B 2 96 ? 34.843 13.902 22.770 1.00 75.05 89 SER B O 1
ATOM 2970 N N . PHE B 2 97 ? 36.357 13.592 21.124 1.00 83.32 90 PHE B N 1
ATOM 2971 C CA . PHE B 2 97 ? 36.569 12.187 21.418 1.00 84.52 90 PHE B CA 1
ATOM 2972 C C . PHE B 2 97 ? 37.554 12.014 22.548 1.00 85.85 90 PHE B C 1
ATOM 2973 O O . PHE B 2 97 ? 37.575 10.963 23.190 1.00 83.90 90 PHE B O 1
ATOM 2981 N N . GLU B 2 98 ? 38.376 13.017 22.809 1.00 92.48 91 GLU B N 1
ATOM 2982 C CA . GLU B 2 98 ? 39.178 12.925 24.014 1.00 102.54 91 GLU B CA 1
ATOM 2983 C C . GLU B 2 98 ? 38.336 13.278 25.227 1.00 102.11 91 GLU B C 1
ATOM 2984 O O . GLU B 2 98 ? 38.452 12.630 26.270 1.00 105.18 91 GLU B O 1
ATOM 2990 N N . ASN B 2 99 ? 37.448 14.265 25.098 1.00 95.84 92 ASN B N 1
ATOM 2991 C CA . ASN B 2 99 ? 36.594 14.611 26.228 1.00 88.74 92 ASN B CA 1
ATOM 2992 C C . ASN B 2 99 ? 35.592 13.526 26.561 1.00 84.73 92 ASN B C 1
ATOM 2993 O O . ASN B 2 99 ? 34.813 13.714 27.496 1.00 85.06 92 ASN B O 1
ATOM 2998 N N . VAL B 2 100 ? 35.594 12.406 25.837 1.00 83.94 93 VAL B N 1
ATOM 2999 C CA . VAL B 2 100 ? 34.772 11.264 26.217 1.00 85.72 93 VAL B CA 1
ATOM 3000 C C . VAL B 2 100 ? 35.501 10.380 27.223 1.00 96.72 93 VAL B C 1
ATOM 3001 O O . VAL B 2 100 ? 34.902 9.925 28.204 1.00 97.07 93 VAL B O 1
ATOM 3005 N N . LYS B 2 101 ? 36.803 10.124 27.004 1.00 106.42 94 LYS B N 1
ATOM 3006 C CA . LYS B 2 101 ? 37.596 9.361 27.974 1.00 105.75 94 LYS B CA 1
ATOM 3007 C C . LYS B 2 101 ? 37.710 10.101 29.296 1.00 99.45 94 LYS B C 1
ATOM 3008 O O . LYS B 2 101 ? 37.582 9.497 30.366 1.00 93.56 94 LYS B O 1
ATOM 3014 N N . GLU B 2 102 ? 37.960 11.408 29.241 1.00 95.04 95 GLU B N 1
ATOM 3015 C CA . GLU B 2 102 ? 38.501 12.130 30.382 1.00 99.05 95 GLU B CA 1
ATOM 3016 C C . GLU B 2 102 ? 37.613 13.270 30.871 1.00 102.17 95 GLU B C 1
ATOM 3017 O O . GLU B 2 102 ? 38.093 14.131 31.613 1.00 108.55 95 GLU B O 1
ATOM 3023 N N . LYS B 2 103 ? 36.339 13.310 30.474 1.00 96.88 96 LYS B N 1
ATOM 3024 C CA . LYS B 2 103 ? 35.375 14.239 31.072 1.00 88.46 96 LYS B CA 1
ATOM 3025 C C . LYS B 2 103 ? 34.042 13.540 31.274 1.00 80.83 96 LYS B C 1
ATOM 3026 O O . LYS B 2 103 ? 33.577 13.360 32.406 1.00 80.48 96 LYS B O 1
ATOM 3032 N N . TRP B 2 104 ? 33.463 13.097 30.162 1.00 73.70 97 TRP B N 1
ATOM 3033 C CA . TRP B 2 104 ? 32.074 12.662 30.105 1.00 67.64 97 TRP B CA 1
ATOM 3034 C C . TRP B 2 104 ? 31.855 11.308 30.777 1.00 68.60 97 TRP B C 1
ATOM 3035 O O . TRP B 2 104 ? 31.125 11.217 31.772 1.00 67.44 97 TRP B O 1
ATOM 3046 N N . VAL B 2 105 ? 32.469 10.242 30.244 1.00 71.27 98 VAL B N 1
ATOM 3047 C CA . VAL B 2 105 ? 32.292 8.910 30.840 1.00 72.74 98 VAL B CA 1
ATOM 3048 C C . VAL B 2 105 ? 32.675 8.901 32.316 1.00 80.69 98 VAL B C 1
ATOM 3049 O O . VAL B 2 105 ? 31.959 8.273 33.112 1.00 86.11 98 VAL B O 1
ATOM 3053 N N . PRO B 2 106 ? 33.744 9.573 32.766 1.00 79.88 99 PRO B N 1
ATOM 3054 C CA . PRO B 2 106 ? 33.957 9.682 34.219 1.00 79.63 99 PRO B CA 1
ATOM 3055 C C . PRO B 2 106 ? 32.810 10.347 34.949 1.00 79.01 99 PRO B C 1
ATOM 3056 O O . PRO B 2 106 ? 32.499 9.951 36.086 1.00 77.83 99 PRO B O 1
ATOM 3060 N N . GLU B 2 107 ? 32.172 11.348 34.326 1.00 76.51 100 GLU B N 1
ATOM 3061 C CA . GLU B 2 107 ? 31.171 12.143 35.031 1.00 72.37 100 GLU B CA 1
ATOM 3062 C C . GLU B 2 107 ? 29.895 11.350 35.264 1.00 68.93 100 GLU B C 1
ATOM 3063 O O . GLU B 2 107 ? 29.421 11.237 36.400 1.00 69.99 100 GLU B O 1
ATOM 3069 N N . ILE B 2 108 ? 29.326 10.781 34.205 1.00 67.11 101 ILE B N 1
ATOM 3070 C CA . ILE B 2 108 ? 28.102 10.018 34.398 1.00 67.60 101 ILE B CA 1
ATOM 3071 C C . ILE B 2 108 ? 28.367 8.751 35.210 1.00 69.44 101 ILE B C 1
ATOM 3072 O O . ILE B 2 108 ? 27.501 8.308 35.978 1.00 67.03 101 ILE B O 1
ATOM 3077 N N . THR B 2 109 ? 29.560 8.171 35.114 1.00 74.51 102 THR B N 1
ATOM 3078 C CA . THR B 2 109 ? 29.808 6.995 35.942 1.00 81.64 102 THR B CA 1
ATOM 3079 C C . THR B 2 109 ? 30.127 7.344 37.398 1.00 80.24 102 THR B C 1
ATOM 3080 O O . THR B 2 109 ? 30.076 6.444 38.253 1.00 75.04 102 THR B O 1
ATOM 3084 N N . HIS B 2 110 ? 30.435 8.620 37.702 1.00 82.18 103 HIS B N 1
ATOM 3085 C CA . HIS B 2 110 ? 30.648 9.011 39.096 1.00 87.95 103 HIS B CA 1
ATOM 3086 C C . HIS B 2 110 ? 29.334 9.231 39.835 1.00 82.51 103 HIS B C 1
ATOM 3087 O O . HIS B 2 110 ? 29.234 8.899 41.023 1.00 86.08 103 HIS B O 1
ATOM 3094 N N . HIS B 2 111 ? 28.329 9.811 39.171 1.00 73.80 104 HIS B N 1
ATOM 3095 C CA . HIS B 2 111 ? 27.017 9.941 39.788 1.00 67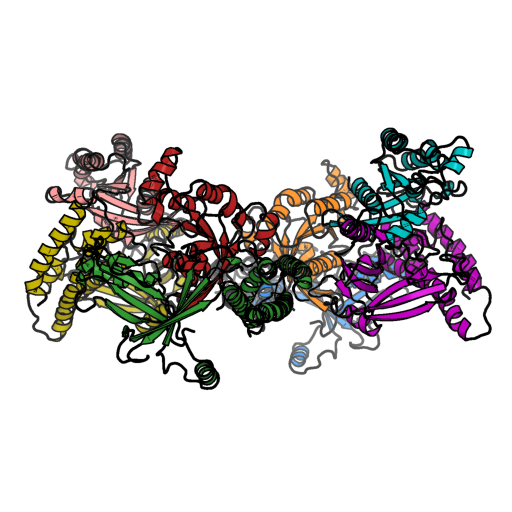.65 104 HIS B CA 1
ATOM 3096 C C . HIS B 2 111 ? 26.127 8.727 39.538 1.00 72.13 104 HIS B C 1
ATOM 3097 O O . HIS B 2 111 ? 25.160 8.510 40.280 1.00 70.42 104 HIS B O 1
ATOM 3104 N N . CYS B 2 112 ? 26.412 7.940 38.501 1.00 75.29 105 CYS B N 1
ATOM 3105 C CA . CYS B 2 112 ? 25.538 6.840 38.084 1.00 74.82 105 CYS B CA 1
ATOM 3106 C C . CYS B 2 112 ? 26.383 5.641 37.692 1.00 78.55 105 CYS B C 1
ATOM 3107 O O . CYS B 2 112 ? 26.554 5.340 36.504 1.00 80.88 105 CYS B O 1
ATOM 3110 N N . PRO B 2 113 ? 26.910 4.909 38.677 1.00 79.54 106 PRO B N 1
ATOM 3111 C CA . PRO B 2 113 ? 27.803 3.784 38.358 1.00 79.48 106 PRO B CA 1
ATOM 3112 C C . PRO B 2 113 ? 27.075 2.582 37.780 1.00 77.18 106 PRO B C 1
ATOM 3113 O O . PRO B 2 113 ? 27.662 1.825 36.995 1.00 72.55 106 PRO B O 1
ATOM 3117 N N . LYS B 2 114 ? 25.818 2.377 38.146 1.00 77.99 107 LYS B N 1
ATOM 3118 C CA . LYS B 2 114 ? 25.055 1.254 37.627 1.00 79.39 107 LYS B CA 1
ATOM 3119 C C . LYS B 2 114 ? 24.261 1.611 36.368 1.00 78.53 107 LYS B C 1
ATOM 3120 O O . LYS B 2 114 ? 23.504 0.770 35.859 1.00 83.04 107 LYS B O 1
ATOM 3126 N N . THR B 2 115 ? 24.417 2.827 35.849 1.00 72.12 108 THR B N 1
ATOM 3127 C CA . THR B 2 115 ? 23.515 3.084 34.738 1.00 68.33 108 THR B CA 1
ATOM 3128 C C . THR B 2 115 ? 24.231 2.874 33.396 1.00 68.19 108 THR B C 1
ATOM 3129 O O . THR B 2 115 ? 25.395 3.285 33.234 1.00 63.16 108 THR B O 1
ATOM 3133 N N . PRO B 2 116 ? 23.552 2.211 32.447 1.00 66.89 109 PRO B N 1
ATOM 3134 C CA . PRO B 2 116 ? 24.150 1.950 31.135 1.00 62.41 109 PRO B CA 1
ATOM 3135 C C . PRO B 2 116 ? 24.385 3.222 30.344 1.00 64.21 109 PRO B C 1
ATOM 3136 O O . PRO B 2 116 ? 23.583 4.161 30.377 1.00 65.72 109 PRO B O 1
ATOM 3140 N N . PHE B 2 117 ? 25.471 3.222 29.578 1.00 61.07 110 PHE B N 1
ATOM 3141 C CA . PHE B 2 117 ? 25.695 4.297 28.627 1.00 60.53 110 PHE B CA 1
ATOM 3142 C C . PHE B 2 117 ? 26.134 3.707 27.283 1.00 64.82 110 PHE B C 1
ATOM 3143 O O . PHE B 2 117 ? 26.584 2.561 27.196 1.00 66.10 110 PHE B O 1
ATOM 3151 N N . LEU B 2 118 ? 25.960 4.506 26.222 1.00 64.12 111 LEU B N 1
ATOM 3152 C CA . LEU B 2 118 ? 26.326 4.176 24.850 1.00 57.54 111 LEU B CA 1
ATOM 3153 C C . LEU B 2 118 ? 27.301 5.217 24.298 1.00 60.56 111 LEU B C 1
ATOM 3154 O O . LEU B 2 118 ? 27.220 6.403 24.626 1.00 63.52 111 LEU B O 1
ATOM 3159 N N . LEU B 2 119 ? 28.233 4.773 23.463 1.00 60.95 112 LEU B N 1
ATOM 3160 C CA . LEU B 2 119 ? 29.087 5.672 22.696 1.00 65.39 112 LEU B CA 1
ATOM 3161 C C . LEU B 2 119 ? 28.463 5.961 21.352 1.00 61.16 112 LEU B C 1
ATOM 3162 O O . LEU B 2 119 ? 28.343 5.071 20.509 1.00 67.03 112 LEU B O 1
ATOM 3167 N N . VAL B 2 120 ? 28.139 7.216 21.124 1.00 53.51 113 VAL B N 1
ATOM 3168 C CA . VAL B 2 120 ? 27.545 7.637 19.874 1.00 51.95 113 VAL B CA 1
ATOM 3169 C C . VAL B 2 120 ? 28.551 8.520 19.157 1.00 57.89 113 VAL B C 1
ATOM 3170 O O . VAL B 2 120 ? 28.916 9.590 19.662 1.00 64.00 113 VAL B O 1
ATOM 3174 N N . GLY B 2 121 ? 29.021 8.054 18.000 1.00 54.34 114 GLY B N 1
ATOM 3175 C CA . GLY B 2 121 ? 29.724 8.909 17.059 1.00 51.03 114 GLY B CA 1
ATOM 3176 C C . GLY B 2 121 ? 28.718 9.566 16.129 1.00 50.43 114 GLY B C 1
ATOM 3177 O O . GLY B 2 121 ? 27.707 8.976 15.766 1.00 49.28 114 GLY B O 1
ATOM 3178 N N . THR B 2 122 ? 28.980 10.811 15.775 1.00 53.28 115 THR B N 1
ATOM 3179 C CA . THR B 2 122 ? 28.020 11.533 14.960 1.00 53.62 115 THR B CA 1
ATOM 3180 C C . THR B 2 122 ? 28.730 12.293 13.860 1.00 60.24 115 THR B C 1
ATOM 3181 O O . THR B 2 122 ? 29.952 12.475 13.874 1.00 60.17 115 THR B O 1
ATOM 3185 N N . GLN B 2 123 ? 27.925 12.750 12.908 1.00 65.27 116 GLN B N 1
ATOM 3186 C CA . GLN B 2 123 ? 28.432 13.453 11.733 1.00 70.20 116 GLN B CA 1
ATOM 3187 C C . GLN B 2 123 ? 29.360 12.553 10.910 1.00 72.81 116 GLN B C 1
ATOM 3188 O O . GLN B 2 123 ? 30.371 12.998 10.366 1.00 78.58 116 GLN B O 1
ATOM 3194 N N . ILE B 2 124 ? 29.009 11.270 10.796 1.00 67.96 117 ILE B N 1
ATOM 3195 C CA . ILE B 2 124 ? 29.877 10.344 10.079 1.00 65.19 117 ILE B CA 1
ATOM 3196 C C . ILE B 2 124 ? 29.874 10.573 8.570 1.00 70.07 117 ILE B C 1
ATOM 3197 O O . ILE B 2 124 ? 30.705 9.990 7.862 1.00 74.40 117 ILE B O 1
ATOM 3202 N N . ASP B 2 125 ? 28.996 11.439 8.052 1.00 68.93 118 ASP B N 1
ATOM 3203 C CA . ASP B 2 125 ? 29.094 11.808 6.640 1.00 73.09 118 ASP B CA 1
ATOM 3204 C C . ASP B 2 125 ? 30.363 12.605 6.340 1.00 71.20 118 ASP B C 1
ATOM 3205 O O . ASP B 2 125 ? 30.890 12.539 5.223 1.00 68.71 118 ASP B O 1
ATOM 3210 N N . LEU B 2 126 ? 30.866 13.361 7.307 1.00 73.16 119 LEU B N 1
ATOM 3211 C CA . LEU B 2 126 ? 32.033 14.187 7.051 1.00 77.78 119 LEU B CA 1
ATOM 3212 C C . LEU B 2 126 ? 33.321 13.397 7.207 1.00 87.21 119 LEU B C 1
ATOM 3213 O O . LEU B 2 126 ? 34.404 13.934 6.931 1.00 88.86 119 LEU B O 1
ATOM 3218 N N . ARG B 2 127 ? 33.221 12.134 7.637 1.00 92.91 120 ARG B N 1
ATOM 3219 C CA . ARG B 2 127 ? 34.372 11.240 7.665 1.00 99.81 120 ARG B CA 1
ATOM 3220 C C . ARG B 2 127 ? 34.791 11.004 6.228 1.00 106.49 120 ARG B C 1
ATOM 3221 O O . ARG B 2 127 ? 35.736 11.626 5.738 1.00 106.06 120 ARG B O 1
ATOM 3229 N N . ASP B 2 128 ? 34.047 10.157 5.527 1.00 111.80 121 ASP B N 1
ATOM 3230 C CA . ASP B 2 128 ? 34.274 9.944 4.107 1.00 116.76 121 ASP B CA 1
ATOM 3231 C C . ASP B 2 128 ? 33.864 11.175 3.306 1.00 117.61 121 ASP B C 1
ATOM 3232 O O . ASP B 2 128 ? 33.098 11.062 2.344 1.00 115.25 121 ASP B O 1
ATOM 3237 N N . ASP B 2 129 ? 34.354 12.353 3.706 1.00 122.50 122 ASP B N 1
ATOM 3238 C CA . ASP B 2 129 ? 34.200 13.595 2.946 1.00 128.44 122 ASP B CA 1
ATOM 3239 C C . ASP B 2 129 ? 35.583 14.156 2.636 1.00 137.56 122 ASP B C 1
ATOM 3240 O O . ASP B 2 129 ? 36.378 14.378 3.569 1.00 139.19 122 ASP B O 1
ATOM 3245 N N . PRO B 2 130 ? 35.909 14.413 1.357 1.00 140.49 123 PRO B N 1
ATOM 3246 C CA . PRO B 2 130 ? 37.288 14.824 1.017 1.00 139.93 123 PRO B CA 1
ATOM 3247 C C . PRO B 2 130 ? 37.731 16.140 1.648 1.00 137.77 123 PRO B C 1
ATOM 3248 O O . PRO B 2 130 ? 38.871 16.241 2.125 1.00 138.42 123 PRO B O 1
ATOM 3252 N N . SER B 2 131 ? 36.861 17.150 1.679 1.00 134.07 124 SER B N 1
ATOM 3253 C CA . SER B 2 131 ? 37.274 18.485 2.095 1.00 128.58 124 SER B CA 1
ATOM 3254 C C . SER B 2 131 ? 37.571 18.594 3.584 1.00 124.33 124 SER B C 1
ATOM 3255 O O . SER B 2 131 ? 38.325 19.484 3.983 1.00 123.48 124 SER B O 1
ATOM 3258 N N . THR B 2 132 ? 36.988 17.736 4.413 1.00 120.37 125 THR B N 1
ATOM 3259 C CA . THR B 2 132 ? 37.289 17.772 5.834 1.00 115.26 125 THR B CA 1
ATOM 3260 C C . THR B 2 132 ? 38.424 16.836 6.216 1.00 123.00 125 THR B C 1
ATOM 3261 O O . THR B 2 132 ? 39.121 17.124 7.191 1.00 126.88 125 THR B O 1
ATOM 3265 N N . ILE B 2 133 ? 38.672 15.746 5.474 1.00 129.62 126 ILE B N 1
ATOM 3266 C CA . ILE B 2 133 ? 39.693 14.786 5.921 1.00 140.86 126 ILE B CA 1
ATOM 3267 C C . ILE B 2 133 ? 41.073 15.422 5.921 1.00 153.86 126 ILE B C 1
ATOM 3268 O O . ILE B 2 133 ? 41.818 15.336 6.906 1.00 150.94 126 ILE B O 1
ATOM 3273 N N . GLU B 2 134 ? 41.457 16.024 4.800 1.00 168.75 127 GLU B N 1
ATOM 3274 C CA . GLU B 2 134 ? 42.754 16.678 4.758 1.00 175.00 127 GLU B CA 1
ATOM 3275 C C . GLU B 2 134 ? 42.697 18.053 5.414 1.00 168.48 127 GLU B C 1
ATOM 3276 O O . GLU B 2 134 ? 43.744 18.623 5.734 1.00 168.36 127 GLU B O 1
ATOM 3282 N N . LYS B 2 135 ? 41.495 18.571 5.664 1.00 154.36 128 LYS B N 1
ATOM 3283 C CA . LYS B 2 135 ? 41.354 19.793 6.449 1.00 139.96 128 LYS B CA 1
ATOM 3284 C C . LYS B 2 135 ? 41.780 19.579 7.900 1.00 133.37 128 LYS B C 1
ATOM 3285 O O . LYS B 2 135 ? 42.375 20.470 8.517 1.00 129.31 128 LYS B O 1
ATOM 3291 N N . LEU B 2 136 ? 41.451 18.418 8.475 1.00 131.33 129 LEU B N 1
ATOM 3292 C CA . LEU B 2 136 ? 41.897 18.088 9.825 1.00 130.63 129 LEU B CA 1
ATOM 3293 C C . LEU B 2 136 ? 43.310 17.545 9.828 1.00 133.23 129 LEU B C 1
ATOM 3294 O O . LEU B 2 136 ? 44.029 17.715 10.817 1.00 128.81 129 LEU B O 1
ATOM 3299 N N . ALA B 2 137 ? 43.687 16.825 8.767 1.00 141.63 130 ALA B N 1
ATOM 3300 C CA . ALA B 2 137 ? 45.067 16.384 8.626 1.00 144.74 130 ALA B CA 1
ATOM 3301 C C . ALA B 2 137 ? 46.008 17.571 8.489 1.00 146.04 130 ALA B C 1
ATOM 3302 O O . ALA B 2 137 ? 47.167 17.491 8.909 1.00 148.08 130 ALA B O 1
ATOM 3304 N N . LYS B 2 138 ? 45.524 18.692 7.942 1.00 140.40 131 LYS B N 1
ATOM 3305 C CA . LYS B 2 138 ? 46.315 19.912 7.881 1.00 132.87 131 LYS B CA 1
ATOM 3306 C C . LYS B 2 138 ? 46.418 20.625 9.231 1.00 133.99 131 LYS B C 1
ATOM 3307 O O . LYS B 2 138 ? 46.642 21.839 9.274 1.00 129.16 131 LYS B O 1
ATOM 3313 N N . ASN B 2 139 ? 46.224 19.871 10.327 1.00 141.59 132 ASN B N 1
ATOM 3314 C CA . ASN B 2 139 ? 46.692 20.115 11.695 1.00 143.63 132 ASN B CA 1
ATOM 3315 C C . ASN B 2 139 ? 47.044 18.796 12.381 1.00 138.39 132 ASN B C 1
ATOM 3316 O O . ASN B 2 139 ? 46.820 18.636 13.589 1.00 135.35 132 ASN B O 1
ATOM 3321 N N . LYS B 2 140 ? 47.582 17.846 11.609 1.00 133.58 133 LYS B N 1
ATOM 3322 C CA . LYS B 2 140 ? 48.024 16.538 12.093 1.00 129.79 133 LYS B CA 1
ATOM 3323 C C . LYS B 2 140 ? 46.912 15.820 12.862 1.00 128.43 133 LYS B C 1
ATOM 3324 O O . LYS B 2 140 ? 47.055 15.520 14.052 1.00 128.48 133 LYS B O 1
ATOM 3330 N N . GLN B 2 141 ? 45.790 15.557 12.172 1.00 127.55 134 GLN B N 1
ATOM 3331 C CA . GLN B 2 141 ? 44.674 14.805 12.758 1.00 121.74 134 GLN B CA 1
ATOM 3332 C C . GLN B 2 141 ? 43.864 14.095 11.679 1.00 120.43 134 GLN B C 1
ATOM 3333 O O . GLN B 2 141 ? 43.434 14.711 10.701 1.00 117.39 134 GLN B O 1
ATOM 3339 N N . LYS B 2 142 ? 43.621 12.840 11.886 1.00 122.95 135 LYS B N 1
ATOM 3340 C CA . LYS B 2 142 ? 42.723 11.983 11.131 1.00 119.35 135 LYS B CA 1
ATOM 3341 C C . LYS B 2 142 ? 41.407 11.826 11.885 1.00 106.59 135 LYS B C 1
ATOM 3342 O O . LYS B 2 142 ? 41.399 11.828 13.119 1.00 106.21 135 LYS B O 1
ATOM 3348 N N . PRO B 2 143 ? 40.271 11.718 11.193 1.00 95.84 136 PRO B N 1
ATOM 3349 C CA . PRO B 2 143 ? 39.018 11.388 11.882 1.00 91.32 136 PRO B CA 1
ATOM 3350 C C . PRO B 2 143 ? 39.079 10.033 12.581 1.00 88.44 136 PRO B C 1
ATOM 3351 O O . PRO B 2 143 ? 40.029 9.259 12.446 1.00 90.06 136 PRO B O 1
ATOM 3355 N N . ILE B 2 144 ? 38.034 9.762 13.367 1.00 84.83 137 ILE B N 1
ATOM 3356 C CA . ILE B 2 144 ? 37.960 8.574 14.219 1.00 81.90 137 ILE B CA 1
ATOM 3357 C C . ILE B 2 144 ? 37.367 7.423 13.413 1.00 85.57 137 ILE B C 1
ATOM 3358 O O . ILE B 2 144 ? 36.203 7.475 13.000 1.00 87.84 137 ILE B O 1
ATOM 3363 N N . THR B 2 145 ? 38.168 6.387 13.189 1.00 87.82 138 THR B N 1
ATOM 3364 C CA . THR B 2 145 ? 37.670 5.160 12.592 1.00 87.29 138 THR B CA 1
ATOM 3365 C C . THR B 2 145 ? 36.776 4.418 13.589 1.00 83.49 138 THR B C 1
ATOM 3366 O O . THR B 2 145 ? 36.998 4.485 14.799 1.00 79.69 138 THR B O 1
ATOM 3370 N N . PRO B 2 146 ? 35.742 3.716 13.114 1.00 84.48 139 PRO B N 1
ATOM 3371 C CA . PRO B 2 146 ? 34.922 2.932 14.055 1.00 80.77 139 PRO B CA 1
ATOM 3372 C C . PRO B 2 146 ? 35.737 1.949 14.866 1.00 82.20 139 PRO B C 1
ATOM 3373 O O . PRO B 2 146 ? 35.388 1.686 16.024 1.00 82.99 139 PRO B O 1
ATOM 3377 N N . GLU B 2 147 ? 36.837 1.431 14.308 1.00 83.75 140 GLU B N 1
ATOM 3378 C CA . GLU B 2 147 ? 37.737 0.578 15.080 1.00 86.69 140 GLU B CA 1
ATOM 3379 C C . GLU B 2 147 ? 38.213 1.285 16.345 1.00 79.44 140 GLU B C 1
ATOM 3380 O O . GLU B 2 147 ? 38.009 0.800 17.466 1.00 70.09 140 GLU B O 1
ATOM 3386 N N . THR B 2 148 ? 38.841 2.452 16.179 1.00 82.92 141 THR B N 1
ATOM 3387 C CA . THR B 2 148 ? 39.445 3.145 17.311 1.00 86.21 141 THR B CA 1
ATOM 3388 C C . THR B 2 148 ? 38.415 3.630 18.329 1.00 88.85 141 THR B C 1
ATOM 3389 O O . THR B 2 148 ? 38.809 3.995 19.444 1.00 88.78 141 THR B O 1
ATOM 3393 N N . ALA B 2 149 ? 37.119 3.626 17.982 1.00 89.86 142 ALA B N 1
ATOM 3394 C CA . ALA B 2 149 ? 36.027 3.951 18.900 1.00 84.81 142 ALA B CA 1
ATOM 3395 C C . ALA B 2 149 ? 35.386 2.715 19.500 1.00 85.89 142 ALA B C 1
ATOM 3396 O O . ALA B 2 149 ? 34.990 2.733 20.673 1.00 81.17 142 ALA B O 1
ATOM 3398 N N . GLU B 2 150 ? 35.258 1.645 18.708 1.00 92.68 143 GLU B N 1
ATOM 3399 C CA . GLU B 2 150 ? 34.702 0.409 19.244 1.00 99.45 143 GLU B CA 1
ATOM 3400 C C . GLU B 2 150 ? 35.519 -0.089 20.424 1.00 107.70 143 GLU B C 1
ATOM 3401 O O . GLU B 2 150 ? 34.950 -0.537 21.423 1.00 100.74 143 GLU B O 1
ATOM 3407 N N . LYS B 2 151 ? 36.855 -0.009 20.342 1.00 124.33 144 LYS B N 1
ATOM 3408 C CA . LYS B 2 151 ? 37.654 -0.450 21.484 1.00 129.30 144 LYS B CA 1
ATOM 3409 C C . LYS B 2 151 ? 37.496 0.506 22.655 1.00 122.84 144 LYS B C 1
ATOM 3410 O O . LYS B 2 151 ? 37.367 0.068 23.805 1.00 124.31 144 LYS B O 1
ATOM 3416 N N . LEU B 2 152 ? 37.488 1.812 22.380 1.00 110.63 145 LEU B N 1
ATOM 3417 C CA . LEU B 2 152 ? 37.297 2.790 23.443 1.00 97.69 145 LEU B CA 1
ATOM 3418 C C . LEU B 2 152 ? 36.071 2.457 24.286 1.00 85.31 145 LEU B C 1
ATOM 3419 O O . LEU B 2 152 ? 36.104 2.565 25.516 1.00 76.00 145 LEU B O 1
ATOM 3424 N N . ALA B 2 153 ? 35.006 1.983 23.638 1.00 82.83 146 ALA B N 1
ATOM 3425 C CA . ALA B 2 153 ? 33.779 1.649 24.346 1.00 83.77 146 ALA B CA 1
ATOM 3426 C C . ALA B 2 153 ? 33.907 0.334 25.111 1.00 86.50 146 ALA B C 1
ATOM 3427 O O . ALA B 2 153 ? 33.354 0.192 26.212 1.00 85.87 146 ALA B O 1
ATOM 3429 N N . ARG B 2 154 ? 34.609 -0.649 24.540 1.00 89.33 147 ARG B N 1
ATOM 3430 C CA . ARG B 2 154 ? 34.878 -1.865 25.299 1.00 94.56 147 ARG B CA 1
ATOM 3431 C C . ARG B 2 154 ? 35.795 -1.558 26.470 1.00 95.82 147 ARG B C 1
ATOM 3432 O O . ARG B 2 154 ? 35.585 -2.063 27.582 1.00 93.84 147 ARG B O 1
ATOM 3440 N N . ASP B 2 155 ? 36.818 -0.727 26.232 1.00 95.89 148 ASP B N 1
ATOM 3441 C CA . ASP B 2 155 ? 37.667 -0.267 27.322 1.00 96.93 148 ASP B CA 1
ATOM 3442 C C . ASP B 2 155 ? 36.826 0.340 28.438 1.00 97.07 148 ASP B C 1
ATOM 3443 O O . ASP B 2 155 ? 37.027 0.017 29.613 1.00 101.80 148 ASP B O 1
ATOM 3448 N N . LEU B 2 156 ? 35.837 1.166 28.089 1.00 94.18 149 LEU B N 1
ATOM 3449 C CA . LEU B 2 156 ? 35.071 1.944 29.060 1.00 87.80 149 LEU B CA 1
ATOM 3450 C C . LEU B 2 156 ? 33.817 1.255 29.583 1.00 93.67 149 LEU B C 1
ATOM 3451 O O . LEU B 2 156 ? 33.094 1.862 30.376 1.00 95.19 149 LEU B O 1
ATOM 3456 N N . LYS B 2 157 ? 33.553 0.009 29.189 1.00 98.73 150 LYS B N 1
ATOM 3457 C CA . LYS B 2 157 ? 32.349 -0.725 29.604 1.00 98.97 150 LYS B CA 1
ATOM 3458 C C . LYS B 2 157 ? 31.076 0.036 29.234 1.00 92.85 150 LYS B C 1
ATOM 3459 O O . LYS B 2 157 ? 30.126 0.103 30.019 1.00 91.59 150 LYS B O 1
ATOM 3465 N N . ALA B 2 158 ? 31.068 0.616 28.029 1.00 86.32 151 ALA B N 1
ATOM 3466 C CA . ALA B 2 158 ? 29.841 1.053 27.372 1.00 76.77 151 ALA B CA 1
ATOM 3467 C C . ALA B 2 158 ? 29.041 -0.150 26.865 1.00 71.27 151 ALA B C 1
ATOM 3468 O O . ALA B 2 158 ? 29.572 -1.247 26.672 1.00 75.43 151 ALA B O 1
ATOM 3470 N N . VAL B 2 159 ? 27.742 0.058 26.654 1.00 61.87 152 VAL B N 1
ATOM 3471 C CA . VAL B 2 159 ? 26.909 -1.048 26.194 1.00 54.94 152 VAL B CA 1
ATOM 3472 C C . VAL B 2 159 ? 27.275 -1.453 24.773 1.00 55.90 152 VAL B C 1
ATOM 3473 O O . VAL B 2 159 ? 27.245 -2.643 24.440 1.00 55.55 152 VAL B O 1
ATOM 3477 N N . LYS B 2 160 ? 27.595 -0.478 23.913 1.00 56.88 153 LYS B N 1
ATOM 3478 C CA . LYS B 2 160 ? 28.204 -0.684 22.595 1.00 56.07 153 LYS B CA 1
ATOM 3479 C C . LYS B 2 160 ? 28.497 0.682 21.987 1.00 56.70 153 LYS B C 1
ATOM 3480 O O . LYS B 2 160 ? 28.149 1.720 22.556 1.00 55.34 153 LYS B O 1
ATOM 3486 N N . TYR B 2 161 ? 29.141 0.672 20.819 1.00 60.07 154 TYR B N 1
ATOM 3487 C CA . TYR B 2 161 ? 29.334 1.885 20.034 1.00 57.45 154 TYR B CA 1
ATOM 3488 C C . TYR B 2 161 ? 28.291 1.945 18.928 1.00 64.35 154 TYR B C 1
ATOM 3489 O O . TYR B 2 161 ? 27.926 0.922 18.335 1.00 66.54 154 TYR B O 1
ATOM 3498 N N . VAL B 2 162 ? 27.787 3.142 18.677 1.00 65.76 155 VAL B N 1
ATOM 3499 C CA . VAL B 2 162 ? 26.922 3.381 17.535 1.00 70.34 155 VAL B CA 1
ATOM 3500 C C . VAL B 2 162 ? 27.391 4.681 16.909 1.00 70.25 155 VAL B C 1
ATOM 3501 O O . VAL B 2 162 ? 27.993 5.528 17.577 1.00 68.54 155 VAL B O 1
ATOM 3505 N N . GLU B 2 163 ? 27.172 4.810 15.606 1.00 71.65 156 GLU B N 1
ATOM 3506 C CA . GLU B 2 163 ? 27.452 6.064 14.929 1.00 73.38 156 GLU B CA 1
ATOM 3507 C C . GLU B 2 163 ? 26.357 6.294 13.901 1.00 70.02 156 GLU B C 1
ATOM 3508 O O . GLU B 2 163 ? 25.716 5.345 13.441 1.00 70.93 156 GLU B O 1
ATOM 3514 N N . CYS B 2 164 ? 26.126 7.565 13.571 1.00 68.18 157 CYS B N 1
ATOM 3515 C CA . CYS B 2 164 ? 25.024 7.930 12.697 1.00 66.80 157 CYS B CA 1
ATOM 3516 C C . CYS B 2 164 ? 25.353 9.236 11.995 1.00 64.64 157 CYS B C 1
ATOM 3517 O O . CYS B 2 164 ? 26.280 9.959 12.376 1.00 65.25 157 CYS B O 1
ATOM 3520 N N . SER B 2 165 ? 24.561 9.537 10.967 1.00 63.71 158 SER B N 1
ATOM 3521 C CA . SER B 2 165 ? 24.515 10.863 10.364 1.00 69.70 158 SER B CA 1
ATOM 3522 C C . SER B 2 165 ? 23.102 11.419 10.475 1.00 71.42 158 SER B C 1
ATOM 3523 O O . SER B 2 165 ? 22.133 10.766 10.060 1.00 67.96 158 SER B O 1
ATOM 3526 N N . ALA B 2 166 ? 22.988 12.630 11.027 1.00 73.49 159 ALA B N 1
ATOM 3527 C CA . ALA B 2 166 ? 21.698 13.311 11.023 1.00 68.82 159 ALA B CA 1
ATOM 3528 C C . ALA B 2 166 ? 21.215 13.560 9.606 1.00 68.94 159 ALA B C 1
ATOM 3529 O O . ALA B 2 166 ? 20.007 13.576 9.359 1.00 67.07 159 ALA B O 1
ATOM 3531 N N . LEU B 2 167 ? 22.153 13.716 8.665 1.00 72.15 160 LEU B N 1
ATOM 3532 C CA . LEU B 2 167 ? 21.944 14.191 7.303 1.00 68.04 160 LEU B CA 1
ATOM 3533 C C . LEU B 2 167 ? 21.643 13.065 6.321 1.00 70.29 160 LEU B C 1
ATOM 3534 O O . LEU B 2 167 ? 20.721 13.175 5.508 1.00 71.04 160 LEU B O 1
ATOM 3539 N N . THR B 2 168 ? 22.417 11.990 6.359 1.00 72.55 161 THR B N 1
ATOM 3540 C CA . THR B 2 168 ? 22.081 10.812 5.578 1.00 75.42 161 THR B CA 1
ATOM 3541 C C . THR B 2 168 ? 21.311 9.783 6.380 1.00 75.62 161 THR B C 1
ATOM 3542 O O . THR B 2 168 ? 21.211 8.639 5.941 1.00 77.13 161 THR B O 1
ATOM 3546 N N . GLN B 2 169 ? 20.829 10.132 7.572 1.00 77.33 162 GLN B N 1
ATOM 3547 C CA . GLN B 2 169 ? 19.920 9.266 8.320 1.00 79.85 162 GLN B CA 1
ATOM 3548 C C . GLN B 2 169 ? 20.508 7.882 8.627 1.00 76.37 162 GLN B C 1
ATOM 3549 O O . GLN B 2 169 ? 19.899 7.102 9.369 1.00 73.64 162 GLN B O 1
ATOM 3555 N N . LYS B 2 170 ? 21.679 7.569 8.064 1.00 77.55 163 LYS B N 1
ATOM 3556 C CA . LYS B 2 170 ? 22.302 6.259 8.235 1.00 82.72 163 LYS B CA 1
ATOM 3557 C C . LYS B 2 170 ? 22.546 5.977 9.711 1.00 87.53 163 LYS B C 1
ATOM 3558 O O . LYS B 2 170 ? 23.116 6.808 10.426 1.00 91.44 163 LYS B O 1
ATOM 3564 N N . GLY B 2 171 ? 22.097 4.801 10.167 1.00 82.76 164 GLY B N 1
ATOM 3565 C CA . GLY B 2 171 ? 22.297 4.352 11.536 1.00 71.83 164 GLY B CA 1
ATOM 3566 C C . GLY B 2 171 ? 21.650 5.260 12.550 1.00 65.59 164 GLY B C 1
ATOM 3567 O O . GLY B 2 171 ? 21.892 5.152 13.755 1.00 67.77 164 GLY B O 1
ATOM 3568 N N . LEU B 2 172 ? 20.832 6.185 12.064 1.00 60.75 165 LEU B N 1
ATOM 3569 C CA . LEU B 2 172 ? 20.131 7.070 12.973 1.00 56.61 165 LEU B CA 1
ATOM 3570 C C . LEU B 2 172 ? 19.137 6.277 13.800 1.00 56.80 165 LEU B C 1
ATOM 3571 O O . LEU B 2 172 ? 19.124 6.365 15.030 1.00 51.72 165 LEU B O 1
ATOM 3576 N N . LYS B 2 173 ? 18.318 5.459 13.140 1.00 60.72 166 LYS B N 1
ATOM 3577 C CA . LYS B 2 173 ? 17.346 4.682 13.887 1.00 60.44 166 LYS B CA 1
ATOM 3578 C C . LYS B 2 173 ? 18.026 3.707 14.827 1.00 62.93 166 LYS B C 1
ATOM 3579 O O . LYS B 2 173 ? 17.513 3.458 15.921 1.00 69.86 166 LYS B O 1
ATOM 3585 N N . ASN B 2 174 ? 19.194 3.181 14.445 1.00 64.58 167 ASN B N 1
ATOM 3586 C CA . ASN B 2 174 ? 19.880 2.213 15.298 1.00 67.50 167 ASN B CA 1
ATOM 3587 C C . ASN B 2 174 ? 20.324 2.849 16.610 1.00 65.11 167 ASN B C 1
ATOM 3588 O O . ASN B 2 174 ? 20.132 2.258 17.681 1.00 63.32 167 ASN B O 1
ATOM 3593 N N . VAL B 2 175 ? 20.898 4.061 16.557 1.00 65.34 168 VAL B N 1
ATOM 3594 C CA . VAL B 2 175 ? 21.289 4.759 17.789 1.00 65.35 168 VAL B CA 1
ATOM 3595 C C . VAL B 2 175 ? 20.196 4.657 18.833 1.00 62.19 168 VAL B C 1
ATOM 3596 O O . VAL B 2 175 ? 20.444 4.256 19.970 1.00 66.81 168 VAL B O 1
ATOM 3600 N N . PHE B 2 176 ? 18.969 5.012 18.455 1.00 60.12 169 PHE B N 1
ATOM 3601 C CA . PHE B 2 176 ? 17.885 5.116 19.423 1.00 63.28 169 PHE B CA 1
ATOM 3602 C C . PHE B 2 176 ? 17.257 3.770 19.749 1.00 66.61 169 PHE B C 1
ATOM 3603 O O . PHE B 2 176 ? 16.783 3.577 20.879 1.00 71.92 169 PHE B O 1
ATOM 3611 N N . ASP B 2 177 ? 17.233 2.829 18.799 1.00 61.85 170 ASP B N 1
ATOM 3612 C CA . ASP B 2 177 ? 16.773 1.491 19.149 1.00 57.90 170 ASP B CA 1
ATOM 3613 C C . ASP B 2 177 ? 17.654 0.905 20.242 1.00 56.99 170 ASP B C 1
ATOM 3614 O O . ASP B 2 177 ? 17.156 0.380 21.245 1.00 54.00 170 ASP B O 1
ATOM 3619 N N . GLU B 2 178 ? 18.977 1.043 20.096 1.00 58.82 171 GLU B N 1
ATOM 3620 C CA . GLU B 2 178 ? 19.877 0.447 21.079 1.00 58.10 171 GLU B CA 1
ATOM 3621 C C . GLU B 2 178 ? 19.759 1.135 22.427 1.00 59.58 171 GLU B C 1
ATOM 3622 O O . GLU B 2 178 ? 19.821 0.465 23.463 1.00 67.34 171 GLU B O 1
ATOM 3628 N N . ALA B 2 179 ? 19.584 2.465 22.437 1.00 54.15 172 ALA B N 1
ATOM 3629 C CA . ALA B 2 179 ? 19.407 3.194 23.695 1.00 50.05 172 ALA B CA 1
ATOM 3630 C C . ALA B 2 179 ? 18.193 2.680 24.471 1.00 49.69 172 ALA B C 1
ATOM 3631 O O . ALA B 2 179 ? 18.291 2.390 25.671 1.00 41.59 172 ALA B O 1
ATOM 3633 N N . ILE B 2 180 ? 17.039 2.557 23.799 1.00 51.89 173 ILE B N 1
ATOM 3634 C CA . ILE B 2 180 ? 15.868 1.965 24.444 1.00 50.60 173 ILE B CA 1
ATOM 3635 C C . ILE B 2 180 ? 16.198 0.570 24.950 1.00 52.36 173 ILE B C 1
ATOM 3636 O O . ILE B 2 180 ? 15.929 0.224 26.105 1.00 55.95 173 ILE B O 1
ATOM 3641 N N . LEU B 2 181 ? 16.739 -0.271 24.072 1.00 54.05 174 LEU B N 1
ATOM 3642 C CA . LEU B 2 181 ? 17.020 -1.645 24.464 1.00 56.00 174 LEU B CA 1
ATOM 3643 C C . LEU B 2 181 ? 17.912 -1.677 25.684 1.00 54.24 174 LEU B C 1
ATOM 3644 O O . LEU B 2 181 ? 17.615 -2.363 26.666 1.00 51.47 174 LEU B O 1
ATOM 3649 N N . ALA B 2 182 ? 19.001 -0.911 25.646 1.00 56.09 175 ALA B N 1
ATOM 3650 C CA . ALA B 2 182 ? 19.912 -0.881 26.779 1.00 59.35 175 ALA B CA 1
ATOM 3651 C C . ALA B 2 182 ? 19.211 -0.415 28.042 1.00 57.83 175 ALA B C 1
ATOM 3652 O O . ALA B 2 182 ? 19.614 -0.797 29.141 1.00 61.89 175 ALA B O 1
ATOM 3654 N N . ALA B 2 183 ? 18.161 0.398 27.922 1.00 57.71 176 ALA B N 1
ATOM 3655 C CA . ALA B 2 183 ? 17.445 0.795 29.130 1.00 57.67 176 ALA B CA 1
ATOM 3656 C C . ALA B 2 183 ? 16.638 -0.353 29.728 1.00 65.91 176 ALA B C 1
ATOM 3657 O O . ALA B 2 183 ? 16.405 -0.356 30.942 1.00 72.32 176 ALA B O 1
ATOM 3659 N N . LEU B 2 184 ? 16.233 -1.339 28.924 1.00 70.21 177 LEU B N 1
ATOM 3660 C CA . LEU B 2 184 ? 15.444 -2.476 29.396 1.00 77.00 177 LEU B CA 1
ATOM 3661 C C . LEU B 2 184 ? 16.321 -3.636 29.920 1.00 84.02 177 LEU B C 1
ATOM 3662 O O . LEU B 2 184 ? 15.860 -4.789 29.989 1.00 78.73 177 LEU B O 1
ATOM 3667 N N . GLU B 2 185 ? 17.564 -3.331 30.303 1.00 95.37 178 GLU B N 1
ATOM 3668 C CA . GLU B 2 185 ? 18.501 -4.271 30.897 1.00 99.68 178 GLU B CA 1
ATOM 3669 C C . GLU B 2 185 ? 19.543 -3.548 31.761 1.00 95.74 178 GLU B C 1
ATOM 3670 O O . GLU B 2 185 ? 20.731 -3.892 31.769 1.00 95.35 178 GLU B O 1
ATOM 3676 N N . GLU C 1 12 ? 2.616 -10.913 70.399 1.00 52.79 1805 GLU C N 1
ATOM 3677 C CA . GLU C 1 12 ? 1.997 -11.259 71.710 1.00 54.99 1805 GLU C CA 1
ATOM 3678 C C . GLU C 1 12 ? 2.115 -10.132 72.734 1.00 61.83 1805 GLU C C 1
ATOM 3679 O O . GLU C 1 12 ? 2.305 -10.405 73.912 1.00 62.73 1805 GLU C O 1
ATOM 3685 N N . ARG C 1 13 ? 2.009 -8.876 72.279 1.00 63.05 1806 ARG C N 1
ATOM 3686 C CA . ARG C 1 13 ? 1.642 -7.765 73.161 1.00 60.03 1806 ARG C CA 1
ATOM 3687 C C . ARG C 1 13 ? 0.356 -7.175 72.579 1.00 57.40 1806 ARG C C 1
ATOM 3688 O O . ARG C 1 13 ? 0.193 -5.971 72.299 1.00 42.13 1806 ARG C O 1
ATOM 3696 N N . MET C 1 14 ? -0.511 -8.133 72.273 1.00 60.75 1807 MET C N 1
ATOM 3697 C CA . MET C 1 14 ? -1.923 -8.002 72.546 1.00 61.68 1807 MET C CA 1
ATOM 3698 C C . MET C 1 14 ? -2.184 -7.979 74.046 1.00 70.47 1807 MET C C 1
ATOM 3699 O O . MET C 1 14 ? -3.131 -7.328 74.507 1.00 75.41 1807 MET C O 1
ATOM 3704 N N . PHE C 1 15 ? -1.335 -8.658 74.828 1.00 67.34 1808 PHE C N 1
ATOM 3705 C CA . PHE C 1 15 ? -1.505 -8.706 76.273 1.00 58.31 1808 PHE C CA 1
ATOM 3706 C C . PHE C 1 15 ? -0.687 -7.678 77.030 1.00 53.18 1808 PHE C C 1
ATOM 3707 O O . PHE C 1 15 ? -1.023 -7.379 78.182 1.00 47.92 1808 PHE C O 1
ATOM 3715 N N . GLY C 1 16 ? 0.394 -7.163 76.435 1.00 55.27 1809 GLY C N 1
ATOM 3716 C CA . GLY C 1 16 ? 1.324 -6.319 77.163 1.00 56.37 1809 GLY C CA 1
ATOM 3717 C C . GLY C 1 16 ? 2.492 -7.117 77.704 1.00 58.92 1809 GLY C C 1
ATOM 3718 O O . GLY C 1 16 ? 2.631 -8.324 77.479 1.00 64.08 1809 GLY C O 1
ATOM 3719 N N . THR C 1 17 ? 3.362 -6.437 78.442 1.00 57.49 1810 THR C N 1
ATOM 3720 C CA . THR C 1 17 ? 4.636 -7.036 78.818 1.00 57.79 1810 THR C CA 1
ATOM 3721 C C . THR C 1 17 ? 4.696 -7.347 80.315 1.00 53.06 1810 THR C C 1
ATOM 3722 O O . THR C 1 17 ? 4.320 -6.518 81.157 1.00 49.94 1810 THR C O 1
ATOM 3726 N N . TYR C 1 18 ? 5.198 -8.545 80.631 1.00 49.78 1811 TYR C N 1
ATOM 3727 C CA . TYR C 1 18 ? 5.157 -9.100 81.978 1.00 49.67 1811 TYR C CA 1
ATOM 3728 C C . TYR C 1 18 ? 6.556 -9.474 82.466 1.00 55.49 1811 TYR C C 1
ATOM 3729 O O . TYR C 1 18 ? 7.260 -10.255 81.812 1.00 60.90 1811 TYR C O 1
ATOM 3738 N N . PHE C 1 19 ? 6.953 -8.918 83.620 1.00 52.71 1812 PHE C N 1
ATOM 3739 C CA . PHE C 1 19 ? 8.222 -9.244 84.255 1.00 48.89 1812 PHE C CA 1
ATOM 3740 C C . PHE C 1 19 ? 7.990 -9.837 85.637 1.00 50.94 1812 PHE C C 1
ATOM 3741 O O . PHE C 1 19 ? 6.999 -9.530 86.307 1.00 53.37 1812 PHE C O 1
ATOM 3749 N N . ARG C 1 20 ? 8.919 -10.694 86.043 1.00 50.06 1813 ARG C N 1
ATOM 3750 C CA . ARG C 1 20 ? 8.939 -11.301 87.365 1.00 47.70 1813 ARG C CA 1
ATOM 3751 C C . ARG C 1 20 ? 9.940 -10.551 88.235 1.00 50.25 1813 ARG C C 1
ATOM 3752 O O . ARG C 1 20 ? 11.135 -10.502 87.921 1.00 47.84 1813 ARG C O 1
ATOM 3760 N N . VAL C 1 21 ? 9.463 -10.018 89.354 1.00 54.75 1814 VAL C N 1
ATOM 3761 C CA . VAL C 1 21 ? 10.279 -9.215 90.251 1.00 50.74 1814 VAL C CA 1
ATOM 3762 C C . VAL C 1 21 ? 10.287 -9.882 91.613 1.00 52.75 1814 VAL C C 1
ATOM 3763 O O . VAL C 1 21 ? 9.233 -10.095 92.214 1.00 51.46 1814 VAL C O 1
ATOM 3767 N N . GLY C 1 22 ? 11.471 -10.266 92.069 1.00 61.39 1815 GLY C N 1
ATOM 3768 C CA . GLY C 1 22 ? 11.653 -10.808 93.393 1.00 62.95 1815 GLY C CA 1
ATOM 3769 C C . GLY C 1 22 ? 12.529 -9.852 94.183 1.00 66.91 1815 GLY C C 1
ATOM 3770 O O . GLY C 1 22 ? 13.600 -9.443 93.724 1.00 70.56 1815 GLY C O 1
ATOM 3771 N N . PHE C 1 23 ? 12.048 -9.474 95.348 1.00 65.73 1816 PHE C N 1
ATOM 3772 C CA . PHE C 1 23 ? 12.838 -8.634 96.220 1.00 64.30 1816 PHE C CA 1
ATOM 3773 C C . PHE C 1 23 ? 13.509 -9.491 97.276 1.00 68.06 1816 PHE C C 1
ATOM 3774 O O . PHE C 1 23 ? 12.843 -10.283 97.957 1.00 67.12 1816 PHE C O 1
ATOM 3782 N N . TYR C 1 24 ? 14.826 -9.335 97.405 1.00 72.18 1817 TYR C N 1
ATOM 3783 C CA . TYR C 1 24 ? 15.601 -10.031 98.425 1.00 74.62 1817 TYR C CA 1
ATOM 3784 C C . TYR C 1 24 ? 16.408 -9.039 99.243 1.00 73.44 1817 TYR C C 1
ATOM 3785 O O . TYR C 1 24 ? 16.985 -8.093 98.697 1.00 71.73 1817 TYR C O 1
ATOM 3794 N N . GLY C 1 25 ? 16.433 -9.260 100.546 1.00 76.10 1818 GLY C N 1
ATOM 3795 C CA . GLY C 1 25 ? 17.099 -8.366 101.470 1.00 79.09 1818 GLY C CA 1
ATOM 3796 C C . GLY C 1 25 ? 16.104 -7.681 102.391 1.00 78.79 1818 GLY C C 1
ATOM 3797 O O . GLY C 1 25 ? 14.936 -7.464 102.041 1.00 76.10 1818 GLY C O 1
ATOM 3798 N N . THR C 1 26 ? 16.580 -7.321 103.592 1.00 81.57 1819 THR C N 1
ATOM 3799 C CA . THR C 1 26 ? 15.706 -6.816 104.652 1.00 78.87 1819 THR C CA 1
ATOM 3800 C C . THR C 1 26 ? 15.487 -5.322 104.564 1.00 72.57 1819 THR C C 1
ATOM 3801 O O . THR C 1 26 ? 14.477 -4.829 105.078 1.00 72.13 1819 THR C O 1
ATOM 3805 N N . LYS C 1 27 ? 16.379 -4.596 103.889 1.00 69.36 1820 LYS C N 1
ATOM 3806 C CA . LYS C 1 27 ? 16.145 -3.169 103.709 1.00 73.64 1820 LYS C CA 1
ATOM 3807 C C . LYS C 1 27 ? 14.814 -2.879 102.989 1.00 74.21 1820 LYS C C 1
ATOM 3808 O O . LYS C 1 27 ? 14.311 -1.749 103.061 1.00 69.97 1820 LYS C O 1
ATOM 3814 N N . PHE C 1 28 ? 14.214 -3.879 102.327 1.00 77.90 1821 PHE C N 1
ATOM 3815 C CA . PHE C 1 28 ? 12.884 -3.716 101.744 1.00 79.23 1821 PHE C CA 1
ATOM 3816 C C . PHE C 1 28 ? 11.792 -3.894 102.782 1.00 83.33 1821 PHE C C 1
ATOM 3817 O O . PHE C 1 28 ? 10.695 -3.336 102.643 1.00 79.93 1821 PHE C O 1
ATOM 3825 N N . GLY C 1 29 ? 12.075 -4.672 103.813 1.00 92.83 1822 GLY C N 1
ATOM 3826 C CA . GLY C 1 29 ? 11.140 -4.829 104.897 1.00 98.83 1822 GLY C CA 1
ATOM 3827 C C . GLY C 1 29 ? 10.041 -5.774 104.506 1.00 100.08 1822 GLY C C 1
ATOM 3828 O O . GLY C 1 29 ? 10.294 -6.957 104.255 1.00 103.18 1822 GLY C O 1
ATOM 3829 N N . ASP C 1 30 ? 8.817 -5.260 104.426 1.00 93.19 1823 ASP C N 1
ATOM 3830 C CA . ASP C 1 30 ? 7.707 -6.150 104.145 1.00 92.96 1823 ASP C CA 1
ATOM 3831 C C . ASP C 1 30 ? 7.807 -6.749 102.747 1.00 87.54 1823 ASP C C 1
ATOM 3832 O O . ASP C 1 30 ? 7.211 -7.806 102.501 1.00 85.77 1823 ASP C O 1
ATOM 3837 N N . LEU C 1 31 ? 8.611 -6.143 101.856 1.00 82.79 1824 LEU C N 1
ATOM 3838 C CA . LEU C 1 31 ? 8.839 -6.699 100.523 1.00 76.61 1824 LEU C CA 1
ATOM 3839 C C . LEU C 1 31 ? 9.883 -7.815 100.488 1.00 77.16 1824 LEU C C 1
ATOM 3840 O O . LEU C 1 31 ? 10.051 -8.432 99.432 1.00 75.92 1824 LEU C O 1
ATOM 3845 N N . ASP C 1 32 ? 10.565 -8.106 101.599 1.00 78.14 1825 ASP C N 1
ATOM 3846 C CA . ASP C 1 32 ? 11.541 -9.193 101.612 1.00 80.85 1825 ASP C CA 1
ATOM 3847 C C . ASP C 1 32 ? 10.837 -10.513 101.315 1.00 79.59 1825 ASP C C 1
ATOM 3848 O O . ASP C 1 32 ? 9.717 -10.743 101.769 1.00 80.36 1825 ASP C O 1
ATOM 3853 N N . GLU C 1 33 ? 11.474 -11.351 100.489 1.00 81.17 1826 GLU C N 1
ATOM 3854 C CA . GLU C 1 33 ? 11.009 -12.703 100.160 1.00 88.57 1826 GLU C CA 1
ATOM 3855 C C . GLU C 1 33 ? 9.684 -12.712 99.396 1.00 86.91 1826 GLU C C 1
ATOM 3856 O O . GLU C 1 33 ? 8.905 -13.671 99.486 1.00 87.57 1826 GLU C O 1
ATOM 3862 N N . GLN C 1 34 ? 9.459 -11.668 98.606 1.00 83.33 1827 GLN C N 1
ATOM 3863 C CA . GLN C 1 34 ? 8.213 -11.426 97.892 1.00 81.34 1827 GLN C CA 1
ATOM 3864 C C . GLN C 1 34 ? 8.495 -11.432 96.393 1.00 77.96 1827 GLN C C 1
ATOM 3865 O O . GLN C 1 34 ? 9.334 -10.658 95.915 1.00 77.74 1827 GLN C O 1
ATOM 3871 N N . GLU C 1 35 ? 7.795 -12.285 95.646 1.00 74.56 1828 GLU C N 1
ATOM 3872 C CA . GLU C 1 35 ? 8.026 -12.422 94.207 1.00 67.24 1828 GLU C CA 1
ATOM 3873 C C . GLU C 1 35 ? 6.762 -11.998 93.474 1.00 56.12 1828 GLU C C 1
ATOM 3874 O O . GLU C 1 35 ? 5.718 -12.629 93.616 1.00 43.32 1828 GLU C O 1
ATOM 3880 N N . PHE C 1 36 ? 6.855 -10.957 92.672 1.00 63.24 1829 PHE C N 1
ATOM 3881 C CA . PHE C 1 36 ? 5.698 -10.471 91.942 1.00 64.55 1829 PHE C CA 1
ATOM 3882 C C . PHE C 1 36 ? 5.852 -10.704 90.439 1.00 63.71 1829 PHE C C 1
ATOM 3883 O O . PHE C 1 36 ? 6.932 -11.001 89.923 1.00 65.14 1829 PHE C O 1
ATOM 3891 N N . VAL C 1 37 ? 4.736 -10.569 89.741 1.00 56.34 1830 VAL C N 1
ATOM 3892 C CA . VAL C 1 37 ? 4.710 -10.464 88.295 1.00 45.49 1830 VAL C CA 1
ATOM 3893 C C . VAL C 1 37 ? 4.180 -9.078 87.963 1.00 43.39 1830 VAL C C 1
ATOM 3894 O O . VAL C 1 37 ? 3.048 -8.735 88.320 1.00 46.37 1830 VAL C O 1
ATOM 3898 N N . TYR C 1 38 ? 5.013 -8.268 87.330 1.00 40.95 1831 TYR C N 1
ATOM 3899 C CA . TYR C 1 38 ? 4.674 -6.899 86.977 1.00 42.82 1831 TYR C CA 1
ATOM 3900 C C . TYR C 1 38 ? 4.045 -6.872 85.587 1.00 49.00 1831 TYR C C 1
ATOM 3901 O O . TYR C 1 38 ? 4.392 -7.678 84.721 1.00 52.12 1831 TYR C O 1
ATOM 3910 N N . LYS C 1 39 ? 3.101 -5.942 85.378 1.00 49.95 1832 LYS C N 1
ATOM 3911 C CA . LYS C 1 39 ? 2.407 -5.770 84.090 1.00 47.34 1832 LYS C CA 1
ATOM 3912 C C . LYS C 1 39 ? 2.759 -4.418 83.483 1.00 47.15 1832 LYS C C 1
ATOM 3913 O O . LYS C 1 39 ? 2.239 -3.377 83.906 1.00 51.21 1832 LYS C O 1
ATOM 3919 N N . GLU C 1 40 ? 3.601 -4.427 82.474 1.00 40.13 1833 GLU C N 1
ATOM 3920 C CA . GLU C 1 40 ? 4.084 -3.175 81.946 1.00 47.22 1833 GLU C CA 1
ATOM 3921 C C . GLU C 1 40 ? 3.409 -2.874 80.621 1.00 48.99 1833 GLU C C 1
ATOM 3922 O O . GLU C 1 40 ? 2.763 -3.747 80.031 1.00 50.12 1833 GLU C O 1
ATOM 3928 N N . PRO C 1 41 ? 3.519 -1.634 80.119 1.00 52.01 1834 PRO C N 1
ATOM 3929 C CA . PRO C 1 41 ? 2.955 -1.340 78.798 1.00 48.67 1834 PRO C CA 1
ATOM 3930 C C . PRO C 1 41 ? 3.678 -2.137 77.714 1.00 51.50 1834 PRO C C 1
ATOM 3931 O O . PRO C 1 41 ? 4.826 -2.550 77.882 1.00 48.10 1834 PRO C O 1
ATOM 3935 N N . ALA C 1 42 ? 2.980 -2.382 76.600 1.00 54.12 1835 ALA C N 1
ATOM 3936 C CA . ALA C 1 42 ? 3.494 -3.307 75.592 1.00 52.01 1835 ALA C CA 1
ATOM 3937 C C . ALA C 1 42 ? 4.812 -2.807 75.022 1.00 50.71 1835 ALA C C 1
ATOM 3938 O O . ALA C 1 42 ? 4.977 -1.609 74.767 1.00 49.79 1835 ALA C O 1
ATOM 3940 N N . TYR C 1 43 ? 5.755 -3.741 74.852 1.00 51.09 1836 TYR C N 1
ATOM 3941 C CA . TYR C 1 43 ? 7.079 -3.519 74.265 1.00 56.74 1836 TYR C CA 1
ATOM 3942 C C . TYR C 1 43 ? 8.039 -2.818 75.210 1.00 59.71 1836 TYR C C 1
ATOM 3943 O O . TYR C 1 43 ? 9.074 -2.308 74.775 1.00 65.90 1836 TYR C O 1
ATOM 3952 N N . THR C 1 44 ? 7.715 -2.781 76.496 1.00 59.89 1837 THR C N 1
ATOM 3953 C CA . THR C 1 44 ? 8.680 -2.361 77.503 1.00 57.92 1837 THR C CA 1
ATOM 3954 C C . THR C 1 44 ? 9.848 -3.351 77.541 1.00 55.22 1837 THR C C 1
ATOM 3955 O O . THR C 1 44 ? 9.667 -4.564 77.375 1.00 54.82 1837 THR C O 1
ATOM 3959 N N . LYS C 1 45 ? 11.059 -2.814 77.687 1.00 52.75 1838 LYS C N 1
ATOM 3960 C CA . LYS C 1 45 ? 12.311 -3.550 77.559 1.00 48.22 1838 LYS C CA 1
ATOM 3961 C C . LYS C 1 45 ? 12.858 -3.862 78.940 1.00 50.12 1838 LYS C C 1
ATOM 3962 O O . LYS C 1 45 ? 12.519 -3.204 79.924 1.00 54.11 1838 LYS C O 1
ATOM 3968 N N . LEU C 1 46 ? 13.725 -4.871 79.004 1.00 50.93 1839 LEU C N 1
ATOM 3969 C CA . LEU C 1 46 ? 14.336 -5.233 80.277 1.00 46.45 1839 LEU C CA 1
ATOM 3970 C C . LEU C 1 46 ? 15.047 -4.057 80.903 1.00 49.86 1839 LEU C C 1
ATOM 3971 O O . LEU C 1 46 ? 14.797 -3.720 82.057 1.00 49.98 1839 LEU C O 1
ATOM 3976 N N . ALA C 1 47 ? 15.938 -3.408 80.156 1.00 56.55 1840 ALA C N 1
ATOM 3977 C CA . ALA C 1 47 ? 16.662 -2.275 80.723 1.00 61.92 1840 ALA C CA 1
ATOM 3978 C C . ALA C 1 47 ? 15.723 -1.181 81.210 1.00 63.04 1840 ALA C C 1
ATOM 3979 O O . ALA C 1 47 ? 16.084 -0.423 82.109 1.00 64.87 1840 ALA C O 1
ATOM 3981 N N . GLU C 1 48 ? 14.514 -1.098 80.655 1.00 60.98 1841 GLU C N 1
ATOM 3982 C CA . GLU C 1 48 ? 13.573 -0.057 81.060 1.00 60.40 1841 GLU C CA 1
ATOM 3983 C C . GLU C 1 48 ? 13.113 -0.263 82.510 1.00 55.34 1841 GLU C C 1
ATOM 3984 O O . GLU C 1 48 ? 13.255 0.632 83.352 1.00 53.24 1841 GLU C O 1
ATOM 3990 N N . ILE C 1 49 ? 12.590 -1.452 82.833 1.00 52.95 1842 ILE C N 1
ATOM 3991 C CA . ILE C 1 49 ? 12.121 -1.724 84.198 1.00 53.28 1842 ILE C CA 1
ATOM 3992 C C . ILE C 1 49 ? 13.286 -2.000 85.160 1.00 58.92 1842 ILE C C 1
ATOM 3993 O O . ILE C 1 49 ? 13.195 -1.713 86.357 1.00 59.06 1842 ILE C O 1
ATOM 3998 N N . SER C 1 50 ? 14.383 -2.567 84.666 1.00 63.11 1843 SER C N 1
ATOM 3999 C CA . SER C 1 50 ? 15.569 -2.726 85.487 1.00 61.13 1843 SER C CA 1
ATOM 4000 C C . SER C 1 50 ? 16.155 -1.383 85.877 1.00 68.62 1843 SER C C 1
ATOM 4001 O O . SER C 1 50 ? 16.768 -1.268 86.934 1.00 75.13 1843 SER C O 1
ATOM 4004 N N . HIS C 1 51 ? 16.004 -0.353 85.055 1.00 74.05 1844 HIS C N 1
ATOM 4005 C CA . HIS C 1 51 ? 16.516 0.933 85.502 1.00 81.60 1844 HIS C CA 1
ATOM 4006 C C . HIS C 1 51 ? 15.607 1.529 86.575 1.00 79.26 1844 HIS C C 1
ATOM 4007 O O . HIS C 1 51 ? 16.089 2.034 87.598 1.00 79.05 1844 HIS C O 1
ATOM 4014 N N . ARG C 1 52 ? 14.290 1.438 86.378 1.00 77.62 1845 ARG C N 1
ATOM 4015 C CA . ARG C 1 52 ? 13.345 2.064 87.299 1.00 76.10 1845 ARG C CA 1
ATOM 4016 C C . ARG C 1 52 ? 13.553 1.588 88.724 1.00 67.75 1845 ARG C C 1
ATOM 4017 O O . ARG C 1 52 ? 13.809 2.389 89.626 1.00 69.69 1845 ARG C O 1
ATOM 4025 N N . LEU C 1 53 ? 13.437 0.283 88.948 1.00 60.00 1846 LEU C N 1
ATOM 4026 C CA . LEU C 1 53 ? 13.555 -0.238 90.303 1.00 58.77 1846 LEU C CA 1
ATOM 4027 C C . LEU C 1 53 ? 14.965 -0.072 90.878 1.00 67.21 1846 LEU C C 1
ATOM 4028 O O . LEU C 1 53 ? 15.106 0.170 92.083 1.00 70.58 1846 LEU C O 1
ATOM 4033 N N . GLU C 1 54 ? 16.017 -0.184 90.052 1.00 69.11 1847 GLU C N 1
ATOM 4034 C CA . GLU C 1 54 ? 17.379 -0.018 90.565 1.00 69.47 1847 GLU C CA 1
ATOM 4035 C C . GLU C 1 54 ? 17.601 1.422 90.990 1.00 69.47 1847 GLU C C 1
ATOM 4036 O O . GLU C 1 54 ? 18.116 1.688 92.083 1.00 71.05 1847 GLU C O 1
ATOM 4042 N N . GLY C 1 55 ? 17.206 2.363 90.129 1.00 68.96 1848 GLY C N 1
ATOM 4043 C CA . GLY C 1 55 ? 17.189 3.773 90.459 1.00 69.08 1848 GLY C CA 1
ATOM 4044 C C . GLY C 1 55 ? 16.364 4.092 91.690 1.00 69.40 1848 GLY C C 1
ATOM 4045 O O . GLY C 1 55 ? 16.878 4.662 92.654 1.00 69.30 1848 GLY C O 1
ATOM 4046 N N . PHE C 1 56 ? 15.083 3.724 91.673 1.00 68.99 1849 PHE C N 1
ATOM 4047 C CA . PHE C 1 56 ? 14.197 4.037 92.785 1.00 63.64 1849 PHE C CA 1
ATOM 4048 C C . PHE C 1 56 ? 14.774 3.594 94.125 1.00 58.99 1849 PHE C C 1
ATOM 4049 O O . PHE C 1 56 ? 14.744 4.353 95.096 1.00 66.09 1849 PHE C O 1
ATOM 4057 N N . TYR C 1 57 ? 15.253 2.358 94.226 1.00 51.54 1850 TYR C N 1
ATOM 4058 C CA . TYR C 1 57 ? 15.703 1.928 95.543 1.00 55.19 1850 TYR C CA 1
ATOM 4059 C C . TYR C 1 57 ? 17.157 2.307 95.800 1.00 55.46 1850 TYR C C 1
ATOM 4060 O O . TYR C 1 57 ? 17.662 2.072 96.901 1.00 59.13 1850 TYR C O 1
ATOM 4069 N N . GLY C 1 58 ? 17.827 2.906 94.832 1.00 56.03 1851 GLY C N 1
ATOM 4070 C CA . GLY C 1 58 ? 19.090 3.547 95.091 1.00 60.77 1851 GLY C CA 1
ATOM 4071 C C . GLY C 1 58 ? 18.892 4.895 95.756 1.00 68.82 1851 GLY C C 1
ATOM 4072 O O . GLY C 1 58 ? 19.582 5.191 96.735 1.00 74.39 1851 GLY C O 1
ATOM 4073 N N . GLU C 1 59 ? 17.971 5.724 95.238 1.00 73.41 1852 GLU C N 1
ATOM 4074 C CA . GLU C 1 59 ? 17.646 6.993 95.891 1.00 85.30 1852 GLU C CA 1
ATOM 4075 C C . GLU C 1 59 ? 17.306 6.780 97.359 1.00 87.09 1852 GLU C C 1
ATOM 4076 O O . GLU C 1 59 ? 17.551 7.660 98.188 1.00 91.39 1852 GLU C O 1
ATOM 4082 N N . ARG C 1 60 ? 16.756 5.614 97.697 1.00 88.82 1853 ARG C N 1
ATOM 4083 C CA . ARG C 1 60 ? 16.370 5.261 99.057 1.00 88.42 1853 ARG C CA 1
ATOM 4084 C C . ARG C 1 60 ? 17.534 4.680 99.868 1.00 88.41 1853 ARG C C 1
ATOM 4085 O O . ARG C 1 60 ? 17.790 5.129 100.988 1.00 90.26 1853 ARG C O 1
ATOM 4093 N N . PHE C 1 61 ? 18.247 3.680 99.344 1.00 88.23 1854 PHE C N 1
ATOM 4094 C CA . PHE C 1 61 ? 19.301 3.057 100.134 1.00 94.69 1854 PHE C CA 1
ATOM 4095 C C . PHE C 1 61 ? 20.713 3.408 99.695 1.00 105.94 1854 PHE C C 1
ATOM 4096 O O . PHE C 1 61 ? 21.643 3.192 100.474 1.00 108.44 1854 PHE C O 1
ATOM 4104 N N . GLY C 1 62 ? 20.900 3.909 98.485 1.00 112.17 1855 GLY C N 1
ATOM 4105 C CA . GLY C 1 62 ? 22.233 4.224 97.995 1.00 116.61 1855 GLY C CA 1
ATOM 4106 C C . GLY C 1 62 ? 22.634 3.313 96.847 1.00 121.70 1855 GLY C C 1
ATOM 4107 O O . GLY C 1 62 ? 22.348 2.108 96.854 1.00 122.82 1855 GLY C O 1
ATOM 4108 N N . GLU C 1 63 ? 23.301 3.901 95.848 1.00 119.13 1856 GLU C N 1
ATOM 4109 C CA . GLU C 1 63 ? 23.792 3.174 94.683 1.00 116.59 1856 GLU C CA 1
ATOM 4110 C C . GLU C 1 63 ? 24.419 1.840 95.068 1.00 113.43 1856 GLU C C 1
ATOM 4111 O O . GLU C 1 63 ? 23.918 0.769 94.708 1.00 117.27 1856 GLU C O 1
ATOM 4117 N N . ASP C 1 64 ? 25.485 1.893 95.818 1.00 107.70 1857 ASP C N 1
ATOM 4118 C CA . ASP C 1 64 ? 26.274 0.727 96.170 1.00 106.79 1857 ASP C CA 1
ATOM 4119 C C . ASP C 1 64 ? 25.563 -0.251 97.143 1.00 97.32 1857 ASP C C 1
ATOM 4120 O O . ASP C 1 64 ? 26.196 -1.180 97.662 1.00 92.52 1857 ASP C O 1
ATOM 4125 N N . VAL C 1 65 ? 24.269 -0.106 97.416 1.00 95.38 1858 VAL C N 1
ATOM 4126 C CA . VAL C 1 65 ? 23.572 -1.001 98.329 1.00 96.39 1858 VAL C CA 1
ATOM 4127 C C . VAL C 1 65 ? 22.574 -1.898 97.601 1.00 90.47 1858 VAL C C 1
ATOM 4128 O O . VAL C 1 65 ? 22.263 -2.995 98.092 1.00 81.66 1858 VAL C O 1
ATOM 4132 N N . VAL C 1 66 ? 22.070 -1.448 96.453 1.00 91.86 1859 VAL C N 1
ATOM 4133 C CA . VAL C 1 66 ? 21.028 -2.108 95.679 1.00 89.79 1859 VAL C CA 1
ATOM 4134 C C . VAL C 1 66 ? 21.689 -2.783 94.485 1.00 90.76 1859 VAL C C 1
ATOM 4135 O O . VAL C 1 66 ? 22.184 -2.110 93.568 1.00 89.77 1859 VAL C O 1
ATOM 4139 N N . GLU C 1 67 ? 21.703 -4.113 94.503 1.00 92.29 1860 GLU C N 1
ATOM 4140 C CA . GLU C 1 67 ? 22.229 -4.914 93.407 1.00 98.33 1860 GLU C CA 1
ATOM 4141 C C . GLU C 1 67 ? 21.072 -5.494 92.616 1.00 94.42 1860 GLU C C 1
ATOM 4142 O O . GLU C 1 67 ? 20.048 -5.873 93.192 1.00 97.09 1860 GLU C O 1
ATOM 4148 N N . VAL C 1 68 ? 21.256 -5.591 91.303 1.00 84.07 1861 VAL C N 1
ATOM 4149 C CA . VAL C 1 68 ? 20.304 -6.248 90.415 1.00 74.17 1861 VAL C CA 1
ATOM 4150 C C . VAL C 1 68 ? 20.812 -7.645 90.093 1.00 69.88 1861 VAL C C 1
ATOM 4151 O O . VAL C 1 68 ? 21.892 -7.792 89.512 1.00 79.08 1861 VAL C O 1
ATOM 4155 N N . ILE C 1 69 ? 20.045 -8.673 90.448 1.00 58.68 1862 ILE C N 1
ATOM 4156 C CA . ILE C 1 69 ? 20.430 -10.028 90.074 1.00 57.89 1862 ILE C CA 1
ATOM 4157 C C . ILE C 1 69 ? 20.243 -10.181 88.567 1.00 70.75 1862 ILE C C 1
ATOM 4158 O O . ILE C 1 69 ? 19.124 -10.036 88.053 1.00 72.71 1862 ILE C O 1
ATOM 4163 N N . LYS C 1 70 ? 21.333 -10.508 87.856 1.00 73.51 1863 LYS C N 1
ATOM 4164 C CA . LYS C 1 70 ? 21.319 -10.642 86.398 1.00 67.14 1863 LYS C CA 1
ATOM 4165 C C . LYS C 1 70 ? 21.326 -12.119 85.998 1.00 69.93 1863 LYS C C 1
ATOM 4166 O O . LYS C 1 70 ? 22.129 -12.572 85.176 1.00 71.68 1863 LYS C O 1
ATOM 4172 N N . ASP C 1 71 ? 20.365 -12.849 86.546 1.00 72.43 1864 ASP C N 1
ATOM 4173 C CA . ASP C 1 71 ? 20.318 -14.296 86.539 1.00 75.39 1864 ASP C CA 1
ATOM 4174 C C . ASP C 1 71 ? 18.847 -14.689 86.421 1.00 76.69 1864 ASP C C 1
ATOM 4175 O O . ASP C 1 71 ? 17.966 -13.828 86.309 1.00 75.17 1864 ASP C O 1
ATOM 4180 N N . SER C 1 72 ? 18.578 -15.996 86.376 1.00 82.10 1865 SER C N 1
ATOM 4181 C CA . SER C 1 72 ? 17.208 -16.465 86.565 1.00 78.47 1865 SER C CA 1
ATOM 4182 C C . SER C 1 72 ? 17.162 -17.807 87.289 1.00 69.94 1865 SER C C 1
ATOM 4183 O O . SER C 1 72 ? 16.088 -18.428 87.350 1.00 61.70 1865 SER C O 1
ATOM 4186 N N . ASN C 1 73 ? 18.278 -18.276 87.825 1.00 69.45 1866 ASN C N 1
ATOM 4187 C CA . ASN C 1 73 ? 18.240 -19.488 88.613 1.00 70.65 1866 ASN C CA 1
ATOM 4188 C C . ASN C 1 73 ? 17.708 -19.153 90.003 1.00 69.15 1866 ASN C C 1
ATOM 4189 O O . ASN C 1 73 ? 18.009 -18.075 90.536 1.00 65.61 1866 ASN C O 1
ATOM 4194 N N . PRO C 1 74 ? 16.871 -20.046 90.588 1.00 69.67 1867 PRO C N 1
ATOM 4195 C CA . PRO C 1 74 ? 16.234 -19.737 91.882 1.00 66.66 1867 PRO C CA 1
ATOM 4196 C C . PRO C 1 74 ? 17.242 -19.249 92.898 1.00 66.63 1867 PRO C C 1
ATOM 4197 O O . PRO C 1 74 ? 18.221 -19.952 93.170 1.00 64.55 1867 PRO C O 1
ATOM 4201 N N . VAL C 1 75 ? 17.029 -18.046 93.437 1.00 69.89 1868 VAL C N 1
ATOM 4202 C CA . VAL C 1 75 ? 18.004 -17.429 94.331 1.00 71.46 1868 VAL C CA 1
ATOM 4203 C C . VAL C 1 75 ? 18.141 -18.261 95.594 1.00 80.67 1868 VAL C C 1
ATOM 4204 O O . VAL C 1 75 ? 17.177 -18.444 96.346 1.00 80.26 1868 VAL C O 1
ATOM 4208 N N . ASP C 1 76 ? 19.344 -18.766 95.834 1.00 89.86 1869 ASP C N 1
ATOM 4209 C CA . ASP C 1 76 ? 19.688 -19.306 97.137 1.00 98.98 1869 ASP C CA 1
ATOM 4210 C C . ASP C 1 76 ? 19.997 -18.124 98.037 1.00 109.80 1869 ASP C C 1
ATOM 4211 O O . ASP C 1 76 ? 20.973 -17.398 97.807 1.00 111.90 1869 ASP C O 1
ATOM 4216 N N . LYS C 1 77 ? 19.152 -17.930 99.053 1.00 115.39 1870 LYS C N 1
ATOM 4217 C CA . LYS C 1 77 ? 19.230 -16.732 99.876 1.00 115.81 1870 LYS C CA 1
ATOM 4218 C C . LYS C 1 77 ? 20.554 -16.652 100.620 1.00 118.96 1870 LYS C C 1
ATOM 4219 O O . LYS C 1 77 ? 21.177 -15.587 100.670 1.00 117.97 1870 LYS C O 1
ATOM 4225 N N . CYS C 1 78 ? 21.016 -17.773 101.188 1.00 124.47 1871 CYS C N 1
ATOM 4226 C CA . CYS C 1 78 ? 22.132 -17.718 102.134 1.00 130.03 1871 CYS C CA 1
ATOM 4227 C C . CYS C 1 78 ? 23.450 -17.307 101.477 1.00 132.52 1871 CYS C C 1
ATOM 4228 O O . CYS C 1 78 ? 24.403 -16.955 102.188 1.00 136.69 1871 CYS C O 1
ATOM 4231 N N . LYS C 1 79 ? 23.518 -17.322 100.143 1.00 126.07 1872 LYS C N 1
ATOM 4232 C CA . LYS C 1 79 ? 24.670 -16.790 99.430 1.00 117.94 1872 LYS C CA 1
ATOM 4233 C C . LYS C 1 79 ? 24.689 -15.266 99.386 1.00 107.58 1872 LYS C C 1
ATOM 4234 O O . LYS C 1 79 ? 25.713 -14.694 98.998 1.00 103.32 1872 LYS C O 1
ATOM 4240 N N . LEU C 1 80 ? 23.605 -14.607 99.792 1.00 104.24 1873 LEU C N 1
ATOM 4241 C CA . LEU C 1 80 ? 23.445 -13.165 99.640 1.00 102.59 1873 LEU C CA 1
ATOM 4242 C C . LEU C 1 80 ? 24.073 -12.398 100.803 1.00 99.10 1873 LEU C C 1
ATOM 4243 O O . LEU C 1 80 ? 24.098 -12.865 101.946 1.00 95.97 1873 LEU C O 1
ATOM 4248 N N . ASP C 1 81 ? 24.581 -11.196 100.496 1.00 101.47 1874 ASP C N 1
ATOM 4249 C CA . ASP C 1 81 ? 25.106 -10.259 101.490 1.00 105.13 1874 ASP C CA 1
ATOM 4250 C C . ASP C 1 81 ? 23.954 -9.590 102.220 1.00 106.48 1874 ASP C C 1
ATOM 4251 O O . ASP C 1 81 ? 23.284 -8.719 101.644 1.00 115.38 1874 ASP C O 1
ATOM 4256 N N . PRO C 1 82 ? 23.704 -9.928 103.488 1.00 98.14 1875 PRO C N 1
ATOM 4257 C CA . PRO C 1 82 ? 22.486 -9.435 104.142 1.00 92.06 1875 PRO C CA 1
ATOM 4258 C C . PRO C 1 82 ? 22.498 -7.940 104.417 1.00 90.38 1875 PRO C C 1
ATOM 4259 O O . PRO C 1 82 ? 21.513 -7.416 104.945 1.00 88.99 1875 PRO C O 1
ATOM 4263 N N . ASN C 1 83 ? 23.555 -7.230 104.049 1.00 92.74 1876 ASN C N 1
ATOM 4264 C CA . ASN C 1 83 ? 23.509 -5.780 104.071 1.00 100.84 1876 ASN C CA 1
ATOM 4265 C C . ASN C 1 83 ? 22.918 -5.195 102.794 1.00 100.75 1876 ASN C C 1
ATOM 4266 O O . ASN C 1 83 ? 22.497 -4.035 102.805 1.00 104.34 1876 ASN C O 1
ATOM 4271 N N . LYS C 1 84 ? 22.849 -5.964 101.706 1.00 99.38 1877 LYS C N 1
ATOM 4272 C CA . LYS C 1 84 ? 22.466 -5.441 100.397 1.00 94.67 1877 LYS C CA 1
ATOM 4273 C C . LYS C 1 84 ? 21.019 -5.762 100.044 1.00 90.68 1877 LYS C C 1
ATOM 4274 O O . LYS C 1 84 ? 20.391 -6.663 100.613 1.00 89.41 1877 LYS C O 1
ATOM 4280 N N . ALA C 1 85 ? 20.508 -5.013 99.066 1.00 86.53 1878 ALA C N 1
ATOM 4281 C CA . ALA C 1 85 ? 19.127 -5.119 98.594 1.00 85.16 1878 ALA C CA 1
ATOM 4282 C C . ALA C 1 85 ? 19.130 -5.659 97.161 1.00 85.91 1878 ALA C C 1
ATOM 4283 O O . ALA C 1 85 ? 19.423 -4.926 96.207 1.00 87.15 1878 ALA C O 1
ATOM 4285 N N . TYR C 1 86 ? 18.793 -6.939 97.013 1.00 82.21 1879 TYR C N 1
ATOM 4286 C CA . TYR C 1 86 ? 18.839 -7.618 95.725 1.00 78.14 1879 TYR C CA 1
ATOM 4287 C C . TYR C 1 86 ? 17.466 -7.609 95.066 1.00 75.99 1879 TYR C C 1
ATOM 4288 O O . TYR C 1 86 ? 16.444 -7.812 95.730 1.00 81.04 1879 TYR C O 1
ATOM 4297 N N . ILE C 1 87 ? 17.452 -7.359 93.756 1.00 68.95 1880 ILE C N 1
ATOM 4298 C CA . ILE C 1 87 ? 16.253 -7.443 92.921 1.00 58.37 1880 ILE C CA 1
ATOM 4299 C C . ILE C 1 87 ? 16.572 -8.362 91.754 1.00 53.98 1880 ILE C C 1
ATOM 4300 O O . ILE C 1 87 ? 17.432 -8.030 90.928 1.00 59.94 1880 ILE C O 1
ATOM 4305 N N . GLN C 1 88 ? 15.857 -9.474 91.643 1.00 48.79 1881 GLN C N 1
ATOM 4306 C CA . GLN C 1 88 ? 15.954 -10.343 90.470 1.00 49.94 1881 GLN C CA 1
ATOM 4307 C C . GLN C 1 88 ? 14.825 -10.017 89.490 1.00 58.71 1881 GLN C C 1
ATOM 4308 O O . GLN C 1 88 ? 13.643 -10.088 89.849 1.00 63.55 1881 GLN C O 1
ATOM 4314 N N . ILE C 1 89 ? 15.185 -9.642 88.262 1.00 59.57 1882 ILE C N 1
ATOM 4315 C CA . ILE C 1 89 ? 14.215 -9.256 87.235 1.00 53.07 1882 ILE C CA 1
ATOM 4316 C C . ILE C 1 89 ? 14.276 -10.229 86.061 1.00 49.34 1882 ILE C C 1
ATOM 4317 O O . ILE C 1 89 ? 15.356 -10.522 85.527 1.00 41.02 1882 ILE C O 1
ATOM 4322 N N . THR C 1 90 ? 13.111 -10.670 85.614 1.00 53.41 1883 THR C N 1
ATOM 4323 C CA . THR C 1 90 ? 13.082 -11.689 84.584 1.00 53.29 1883 THR C CA 1
ATOM 4324 C C . THR C 1 90 ? 11.859 -11.524 83.689 1.00 49.58 1883 THR C C 1
ATOM 4325 O O . THR C 1 90 ? 10.721 -11.470 84.165 1.00 49.64 1883 THR C O 1
ATOM 4329 N N . TYR C 1 91 ? 12.106 -11.428 82.389 1.00 48.30 1884 TYR C N 1
ATOM 4330 C CA . TYR C 1 91 ? 11.020 -11.306 81.430 1.00 47.59 1884 TYR C CA 1
ATOM 4331 C C . TYR C 1 91 ? 10.247 -12.618 81.345 1.00 45.11 1884 TYR C C 1
ATOM 4332 O O . TYR C 1 91 ? 10.841 -13.692 81.177 1.00 47.45 1884 TYR C O 1
ATOM 4341 N N . VAL C 1 92 ? 8.920 -12.544 81.448 1.00 40.72 1885 VAL C N 1
ATOM 4342 C CA . VAL C 1 92 ? 8.099 -13.741 81.309 1.00 46.06 1885 VAL C CA 1
ATOM 4343 C C . VAL C 1 92 ? 6.970 -13.542 80.290 1.00 44.53 1885 VAL C C 1
ATOM 4344 O O . VAL C 1 92 ? 6.580 -12.418 79.931 1.00 35.26 1885 VAL C O 1
ATOM 4348 N N . GLU C 1 93 ? 6.472 -14.695 79.790 1.00 37.39 1886 GLU C N 1
ATOM 4349 C CA . GLU C 1 93 ? 5.436 -14.774 78.799 1.00 45.17 1886 GLU C CA 1
ATOM 4350 C C . GLU C 1 93 ? 4.247 -15.468 79.417 1.00 47.18 1886 GLU C C 1
ATOM 4351 O O . GLU C 1 93 ? 4.420 -16.460 80.137 1.00 51.78 1886 GLU C O 1
ATOM 4357 N N . PRO C 1 94 ? 3.036 -14.997 79.140 1.00 43.60 1887 PRO C N 1
ATOM 4358 C CA . PRO C 1 94 ? 1.851 -15.676 79.677 1.00 42.58 1887 PRO C CA 1
ATOM 4359 C C . PRO C 1 94 ? 1.740 -17.075 79.092 1.00 48.11 1887 PRO C C 1
ATOM 4360 O O . PRO C 1 94 ? 1.902 -17.273 77.885 1.00 63.03 1887 PRO C O 1
ATOM 4364 N N . TYR C 1 95 ? 1.540 -18.052 79.970 1.00 42.07 1888 TYR C N 1
ATOM 4365 C CA . TYR C 1 95 ? 1.558 -19.461 79.615 1.00 44.03 1888 TYR C CA 1
ATOM 4366 C C . TYR C 1 95 ? 0.136 -19.981 79.540 1.00 49.77 1888 TYR C C 1
ATOM 4367 O O . TYR C 1 95 ? -0.684 -19.665 80.408 1.00 53.25 1888 TYR C O 1
ATOM 4376 N N . PHE C 1 96 ? -0.149 -20.804 78.518 1.00 53.93 1889 PHE C N 1
ATOM 4377 C CA . PHE C 1 96 ? -1.494 -21.339 78.330 1.00 55.14 1889 PHE C CA 1
ATOM 4378 C C . PHE C 1 96 ? -1.481 -22.859 78.146 1.00 51.43 1889 PHE C C 1
ATOM 4379 O O . PHE C 1 96 ? -0.508 -23.412 77.641 1.00 51.53 1889 PHE C O 1
ATOM 4387 N N . ASP C 1 97 ? -2.552 -23.539 78.596 1.00 51.29 1890 ASP C N 1
ATOM 4388 C CA . ASP C 1 97 ? -2.815 -24.920 78.169 1.00 57.70 1890 ASP C CA 1
ATOM 4389 C C . ASP C 1 97 ? -2.954 -24.984 76.660 1.00 60.27 1890 ASP C C 1
ATOM 4390 O O . ASP C 1 97 ? -3.212 -23.984 75.985 1.00 58.71 1890 ASP C O 1
ATOM 4395 N N . THR C 1 98 ? -2.891 -26.208 76.140 1.00 62.10 1891 THR C N 1
ATOM 4396 C CA . THR C 1 98 ? -3.340 -26.428 74.769 1.00 60.21 1891 THR C CA 1
ATOM 4397 C C . THR C 1 98 ? -4.767 -25.931 74.598 1.00 56.68 1891 THR C C 1
ATOM 4398 O O . THR C 1 98 ? -5.074 -25.210 73.640 1.00 61.99 1891 THR C O 1
ATOM 4402 N N . TYR C 1 99 ? -5.636 -26.268 75.554 1.00 50.24 1892 TYR C N 1
ATOM 4403 C CA . TYR C 1 99 ? -7.040 -25.882 75.498 1.00 46.98 1892 TYR C CA 1
ATOM 4404 C C . TYR C 1 99 ? -7.207 -24.382 75.652 1.00 46.57 1892 TYR C C 1
ATOM 4405 O O . TYR C 1 99 ? -8.063 -23.771 74.995 1.00 41.64 1892 TYR C O 1
ATOM 4414 N N . GLU C 1 100 ? -6.413 -23.774 76.534 1.00 45.99 1893 GLU C N 1
ATOM 4415 C CA . GLU C 1 100 ? -6.487 -22.327 76.693 1.00 52.18 1893 GLU C CA 1
ATOM 4416 C C . GLU C 1 100 ? -6.154 -21.624 75.389 1.00 54.32 1893 GLU C C 1
ATOM 4417 O O . GLU C 1 100 ? -6.796 -20.629 75.036 1.00 52.26 1893 GLU C O 1
ATOM 4423 N N . MET C 1 101 ? -5.185 -22.158 74.636 1.00 57.35 1894 MET C N 1
ATOM 4424 C CA . MET C 1 101 ? -4.708 -21.472 73.436 1.00 57.91 1894 MET C CA 1
ATOM 4425 C C . MET C 1 101 ? -5.762 -21.448 72.338 1.00 54.71 1894 MET C C 1
ATOM 4426 O O . MET C 1 101 ? -6.066 -20.379 71.784 1.00 51.57 1894 MET C O 1
ATOM 4431 N N . LYS C 1 102 ? -6.320 -22.622 72.010 1.00 53.18 1895 LYS C N 1
ATOM 4432 C CA . LYS C 1 102 ? -7.447 -22.736 71.078 1.00 55.17 1895 LYS C CA 1
ATOM 4433 C C . LYS C 1 102 ? -8.519 -21.658 71.302 1.00 59.58 1895 LYS C C 1
ATOM 4434 O O . LYS C 1 102 ? -8.814 -20.850 70.412 1.00 59.87 1895 LYS C O 1
ATOM 4440 N N . ASP C 1 103 ? -9.112 -21.630 72.497 1.00 60.77 1896 ASP C N 1
ATOM 4441 C CA . ASP C 1 103 ? -10.112 -20.624 72.848 1.00 57.71 1896 ASP C CA 1
ATOM 4442 C C . ASP C 1 103 ? -9.588 -19.183 72.791 1.00 56.25 1896 ASP C C 1
ATOM 4443 O O . ASP C 1 103 ? -10.327 -18.235 73.088 1.00 58.07 1896 ASP C O 1
ATOM 4448 N N . ARG C 1 104 ? -8.310 -19.000 72.448 1.00 52.28 1897 ARG C N 1
ATOM 4449 C CA . ARG C 1 104 ? -7.797 -17.681 72.130 1.00 58.65 1897 ARG C CA 1
ATOM 4450 C C . ARG C 1 104 ? -7.565 -17.488 70.640 1.00 66.46 1897 ARG C C 1
ATOM 4451 O O . ARG C 1 104 ? -7.227 -16.376 70.210 1.00 71.51 1897 ARG C O 1
ATOM 4459 N N . ILE C 1 105 ? -7.723 -18.533 69.844 1.00 65.49 1898 ILE C N 1
ATOM 4460 C CA . ILE C 1 105 ? -7.636 -18.363 68.399 1.00 63.58 1898 ILE C CA 1
ATOM 4461 C C . ILE C 1 105 ? -8.994 -17.988 67.818 1.00 59.31 1898 ILE C C 1
ATOM 4462 O O . ILE C 1 105 ? -9.086 -17.116 66.952 1.00 53.16 1898 ILE C O 1
ATOM 4467 N N . THR C 1 106 ? -10.047 -18.599 68.343 1.00 62.44 1899 THR C N 1
ATOM 4468 C CA . THR C 1 106 ? -11.387 -18.511 67.788 1.00 69.68 1899 THR C CA 1
ATOM 4469 C C . THR C 1 106 ? -12.202 -17.314 68.280 1.00 73.32 1899 THR C C 1
ATOM 4470 O O . THR C 1 106 ? -13.008 -16.777 67.513 1.00 75.63 1899 THR C O 1
ATOM 4474 N N . TYR C 1 107 ? -12.056 -16.904 69.539 1.00 73.01 1900 TYR C N 1
ATOM 4475 C CA . TYR C 1 107 ? -12.773 -15.757 70.084 1.00 74.34 1900 TYR C CA 1
ATOM 4476 C C . TYR C 1 107 ? -11.906 -14.495 70.023 1.00 72.70 1900 TYR C C 1
ATOM 4477 O O . TYR C 1 107 ? -10.682 -14.556 70.187 1.00 65.90 1900 TYR C O 1
ATOM 4486 N N . PHE C 1 108 ? -12.548 -13.343 69.787 1.00 75.95 1901 PHE C N 1
ATOM 4487 C CA . PHE C 1 108 ? -11.798 -12.114 69.540 1.00 73.50 1901 PHE C CA 1
ATOM 4488 C C . PHE C 1 108 ? -11.207 -11.515 70.797 1.00 74.48 1901 PHE C C 1
ATOM 4489 O O . PHE C 1 108 ? -10.295 -10.686 70.691 1.00 72.55 1901 PHE C O 1
ATOM 4497 N N . ASP C 1 109 ? -11.732 -11.869 71.968 1.00 79.42 1902 ASP C N 1
ATOM 4498 C CA . ASP C 1 109 ? -11.285 -11.289 73.230 1.00 82.12 1902 ASP C CA 1
ATOM 4499 C C . ASP C 1 109 ? -10.447 -12.301 73.998 1.00 76.83 1902 ASP C C 1
ATOM 4500 O O . ASP C 1 109 ? -10.937 -13.377 74.366 1.00 74.85 1902 ASP C O 1
ATOM 4505 N N . LYS C 1 110 ? -9.190 -11.938 74.253 1.00 72.87 1903 LYS C N 1
ATOM 4506 C CA . LYS C 1 110 ? -8.157 -12.917 74.542 1.00 66.71 1903 LYS C CA 1
ATOM 4507 C C . LYS C 1 110 ? -7.405 -12.640 75.821 1.00 61.12 1903 LYS C C 1
ATOM 4508 O O . LYS C 1 110 ? -6.696 -13.533 76.294 1.00 62.67 1903 LYS C O 1
ATOM 4514 N N . ASN C 1 111 ? -7.543 -11.445 76.393 1.00 53.28 1904 ASN C N 1
ATOM 4515 C CA . ASN C 1 111 ? -6.733 -10.979 77.517 1.00 50.30 1904 ASN C CA 1
ATOM 4516 C C . ASN C 1 111 ? -7.570 -11.150 78.782 1.00 51.95 1904 ASN C C 1
ATOM 4517 O O . ASN C 1 111 ? -8.177 -10.205 79.306 1.00 45.98 1904 ASN C O 1
ATOM 4522 N N . TYR C 1 112 ? -7.631 -12.384 79.277 1.00 52.02 1905 TYR C N 1
ATOM 4523 C CA . TYR C 1 112 ? -8.673 -12.531 80.265 1.00 51.54 1905 TYR C CA 1
ATOM 4524 C C . TYR C 1 112 ? -8.391 -13.494 81.398 1.00 58.86 1905 TYR C C 1
ATOM 4525 O O . TYR C 1 112 ? -9.157 -13.537 82.362 1.00 70.37 1905 TYR C O 1
ATOM 4534 N N . ASN C 1 113 ? -7.316 -14.248 81.361 1.00 55.09 1906 ASN C N 1
ATOM 4535 C CA . ASN C 1 113 ? -7.161 -15.133 82.502 1.00 55.00 1906 ASN C CA 1
ATOM 4536 C C . ASN C 1 113 ? -5.710 -15.235 82.860 1.00 55.46 1906 ASN C C 1
ATOM 4537 O O . ASN C 1 113 ? -5.187 -16.324 83.110 1.00 62.37 1906 ASN C O 1
ATOM 4542 N N . LEU C 1 114 ? -5.020 -14.107 82.856 1.00 53.36 1907 LEU C N 1
ATOM 4543 C CA . LEU C 1 114 ? -3.568 -14.173 82.782 1.00 53.60 1907 LEU C CA 1
ATOM 4544 C C . LEU C 1 114 ? -3.078 -14.519 84.173 1.00 62.47 1907 LEU C C 1
ATOM 4545 O O . LEU C 1 114 ? -2.831 -13.656 85.018 1.00 68.86 1907 LEU C O 1
ATOM 4550 N N . ARG C 1 115 ? -2.938 -15.811 84.403 1.00 62.68 1908 ARG C N 1
ATOM 4551 C CA . ARG C 1 115 ? -2.681 -16.371 85.711 1.00 59.96 1908 ARG C CA 1
ATOM 4552 C C . ARG C 1 115 ? -1.369 -17.137 85.779 1.00 62.32 1908 ARG C C 1
ATOM 4553 O O . ARG C 1 115 ? -0.702 -17.092 86.815 1.00 66.40 1908 ARG C O 1
ATOM 4561 N N . ARG C 1 116 ? -0.961 -17.803 84.695 1.00 59.58 1909 ARG C N 1
ATOM 4562 C CA . ARG C 1 116 ? 0.306 -18.525 84.619 1.00 57.65 1909 ARG C CA 1
ATOM 4563 C C . ARG C 1 116 ? 1.301 -17.792 83.720 1.00 54.14 1909 ARG C C 1
ATOM 4564 O O . ARG C 1 116 ? 0.926 -17.256 82.678 1.00 53.18 1909 ARG C O 1
ATOM 4572 N N . PHE C 1 117 ? 2.577 -17.761 84.123 1.00 49.83 1910 PHE C N 1
ATOM 4573 C CA . PHE C 1 117 ? 3.623 -17.112 83.340 1.00 43.33 1910 PHE C CA 1
ATOM 4574 C C . PHE C 1 117 ? 4.854 -18.004 83.347 1.00 50.13 1910 PHE C C 1
ATOM 4575 O O . PHE C 1 117 ? 5.051 -18.802 84.263 1.00 56.87 1910 PHE C O 1
ATOM 4583 N N . MET C 1 118 ? 5.699 -17.841 82.329 1.00 52.30 1911 MET C N 1
ATOM 4584 C CA . MET C 1 118 ? 6.739 -18.813 81.998 1.00 54.08 1911 MET C CA 1
ATOM 4585 C C . MET C 1 118 ? 8.034 -18.105 81.611 1.00 51.66 1911 MET C C 1
ATOM 4586 O O . MET C 1 118 ? 8.003 -17.077 80.925 1.00 51.07 1911 MET C O 1
ATOM 4591 N N . TYR C 1 119 ? 9.171 -18.649 82.062 1.00 46.81 1912 TYR C N 1
ATOM 4592 C CA . TYR C 1 119 ? 10.494 -18.231 81.595 1.00 43.19 1912 TYR C CA 1
ATOM 4593 C C . TYR C 1 119 ? 11.363 -19.476 81.436 1.00 44.76 1912 TYR C C 1
ATOM 4594 O O . TYR C 1 119 ? 11.088 -20.527 82.019 1.00 50.81 1912 TYR C O 1
ATOM 4603 N N . CYS C 1 120 ? 12.398 -19.379 80.612 1.00 41.18 1913 CYS C N 1
ATOM 4604 C CA . CYS C 1 120 ? 13.305 -20.495 80.418 1.00 49.49 1913 CYS C CA 1
ATOM 4605 C C . CYS C 1 120 ? 14.684 -20.109 80.915 1.00 59.40 1913 CYS C C 1
ATOM 4606 O O . CYS C 1 120 ? 15.143 -18.973 80.707 1.00 66.70 1913 CYS C O 1
ATOM 4609 N N . THR C 1 121 ? 15.350 -21.062 81.562 1.00 58.40 1914 THR C N 1
ATOM 4610 C CA . THR C 1 121 ? 16.727 -20.859 81.976 1.00 57.54 1914 THR C CA 1
ATOM 4611 C C . THR C 1 121 ? 17.582 -21.966 81.352 1.00 51.24 1914 THR C C 1
ATOM 4612 O O . THR C 1 121 ? 17.250 -23.165 81.467 1.00 40.35 1914 THR C O 1
ATOM 4616 N N . PRO C 1 122 ? 18.597 -21.599 80.572 1.00 48.02 1915 PRO C N 1
ATOM 4617 C CA . PRO C 1 122 ? 19.520 -22.588 80.006 1.00 45.20 1915 PRO C CA 1
ATOM 4618 C C . PRO C 1 122 ? 20.520 -23.038 81.043 1.00 50.29 1915 PRO C C 1
ATOM 4619 O O . PRO C 1 122 ? 20.825 -22.313 81.988 1.00 56.05 1915 PRO C O 1
ATOM 4623 N N . PHE C 1 123 ? 21.076 -24.224 80.827 1.00 51.56 1916 PHE C N 1
ATOM 4624 C CA . PHE C 1 123 ? 22.030 -24.719 81.810 1.00 52.60 1916 PHE C CA 1
ATOM 4625 C C . PHE C 1 123 ? 22.629 -26.039 81.358 1.00 49.31 1916 PHE C C 1
ATOM 4626 O O . PHE C 1 123 ? 21.946 -26.885 80.777 1.00 44.49 1916 PHE C O 1
ATOM 4634 N N . THR C 1 124 ? 23.887 -26.236 81.723 1.00 54.08 1917 THR C N 1
ATOM 4635 C CA . THR C 1 124 ? 24.534 -27.534 81.632 1.00 63.06 1917 THR C CA 1
ATOM 4636 C C . THR C 1 124 ? 24.588 -28.178 83.011 1.00 61.86 1917 THR C C 1
ATOM 4637 O O . THR C 1 124 ? 24.488 -27.498 84.038 1.00 54.14 1917 THR C O 1
ATOM 4641 N N . LEU C 1 125 ? 24.709 -29.512 83.021 1.00 67.84 1918 LEU C N 1
ATOM 4642 C CA . LEU C 1 125 ? 24.934 -30.229 84.279 1.00 72.86 1918 LEU C CA 1
ATOM 4643 C C . LEU C 1 125 ? 26.314 -29.910 84.839 1.00 77.85 1918 LEU C C 1
ATOM 4644 O O . LEU C 1 125 ? 26.555 -30.023 86.046 1.00 67.64 1918 LEU C O 1
ATOM 4649 N N . ASP C 1 126 ? 27.208 -29.497 83.952 1.00 90.93 1919 ASP C N 1
ATOM 4650 C CA . ASP C 1 126 ? 28.530 -28.972 84.229 1.00 96.88 1919 ASP C CA 1
ATOM 4651 C C . ASP C 1 126 ? 28.507 -27.669 85.047 1.00 90.04 1919 ASP C C 1
ATOM 4652 O O . ASP C 1 126 ? 29.566 -27.212 85.484 1.00 91.55 1919 ASP C O 1
ATOM 4657 N N . GLY C 1 127 ? 27.351 -27.041 85.249 1.00 82.58 1920 GLY C N 1
ATOM 4658 C CA . GLY C 1 127 ? 27.290 -25.783 85.965 1.00 77.43 1920 GLY C CA 1
ATOM 4659 C C . GLY C 1 127 ? 27.248 -24.523 85.108 1.00 75.42 1920 GLY C C 1
ATOM 4660 O O . GLY C 1 127 ? 27.009 -23.434 85.652 1.00 71.76 1920 GLY C O 1
ATOM 4661 N N . ARG C 1 128 ? 27.469 -24.625 83.797 1.00 74.88 1921 ARG C N 1
ATOM 4662 C CA . ARG C 1 128 ? 27.427 -23.456 82.927 1.00 70.54 1921 ARG C CA 1
ATOM 4663 C C . ARG C 1 128 ? 25.998 -23.128 82.525 1.00 73.03 1921 ARG C C 1
ATOM 4664 O O . ARG C 1 128 ? 25.120 -23.995 82.479 1.00 77.10 1921 ARG C O 1
ATOM 4672 N N . ALA C 1 129 ? 25.776 -21.863 82.174 1.00 70.55 1922 ALA C N 1
ATOM 4673 C CA . ALA C 1 129 ? 24.494 -21.521 81.572 1.00 69.42 1922 ALA C CA 1
ATOM 4674 C C . ALA C 1 129 ? 24.421 -22.041 80.155 1.00 77.70 1922 ALA C C 1
ATOM 4675 O O . ALA C 1 129 ? 23.353 -22.475 79.700 1.00 81.54 1922 ALA C O 1
ATOM 4677 N N . HIS C 1 130 ? 25.559 -22.012 79.453 1.00 78.21 1923 HIS C N 1
ATOM 4678 C CA . HIS C 1 130 ? 25.656 -22.290 78.027 1.00 75.99 1923 HIS C CA 1
ATOM 4679 C C . HIS C 1 130 ? 26.671 -23.392 77.762 1.00 78.24 1923 HIS C C 1
ATOM 4680 O O . HIS C 1 130 ? 27.744 -23.416 78.364 1.00 83.11 1923 HIS C O 1
ATOM 4687 N N . GLY C 1 131 ? 26.331 -24.294 76.845 1.00 77.97 1924 GLY C N 1
ATOM 4688 C CA . GLY C 1 131 ? 27.201 -25.388 76.463 1.00 77.48 1924 GLY C CA 1
ATOM 4689 C C . GLY C 1 131 ? 26.988 -25.771 75.014 1.00 78.36 1924 GLY C C 1
ATOM 4690 O O . GLY C 1 131 ? 26.243 -25.102 74.289 1.00 79.40 1924 GLY C O 1
ATOM 4691 N N . GLU C 1 132 ? 27.632 -26.841 74.568 1.00 78.79 1925 GLU C N 1
ATOM 4692 C CA . GLU C 1 132 ? 27.440 -27.255 73.191 1.00 80.14 1925 GLU C CA 1
ATOM 4693 C C . GLU C 1 132 ? 26.060 -27.882 73.026 1.00 73.15 1925 GLU C C 1
ATOM 4694 O O . GLU C 1 132 ? 25.325 -28.090 73.993 1.00 69.49 1925 GLU C O 1
ATOM 4700 N N . LEU C 1 133 ? 25.706 -28.180 71.776 1.00 72.11 1926 LEU C N 1
ATOM 4701 C CA . LEU C 1 133 ? 24.358 -28.669 71.500 1.00 71.02 1926 LEU C CA 1
ATOM 4702 C C . LEU C 1 133 ? 24.021 -29.904 72.312 1.00 73.08 1926 LEU C C 1
ATOM 4703 O O . LEU C 1 133 ? 22.880 -30.062 72.756 1.00 75.60 1926 LEU C O 1
ATOM 4708 N N . HIS C 1 134 ? 24.989 -30.806 72.497 1.00 74.90 1927 HIS C N 1
ATOM 4709 C CA . HIS C 1 134 ? 24.698 -32.056 73.193 1.00 78.55 1927 HIS C CA 1
ATOM 4710 C C . HIS C 1 134 ? 24.673 -31.893 74.713 1.00 77.96 1927 HIS C C 1
ATOM 4711 O O . HIS C 1 134 ? 24.142 -32.768 75.400 1.00 77.55 1927 HIS C O 1
ATOM 4718 N N . GLU C 1 135 ? 25.202 -30.781 75.238 1.00 76.25 1928 GLU C N 1
ATOM 4719 C CA . GLU C 1 135 ? 25.251 -30.471 76.663 1.00 78.60 1928 GLU C CA 1
ATOM 4720 C C . GLU C 1 135 ? 24.108 -29.580 77.135 1.00 80.65 1928 GLU C C 1
ATOM 4721 O O . GLU C 1 135 ? 23.938 -29.417 78.353 1.00 83.75 1928 GLU C O 1
ATOM 4727 N N . GLN C 1 136 ? 23.339 -28.988 76.219 1.00 76.24 1929 GLN C N 1
ATOM 4728 C CA . GLN C 1 136 ? 22.484 -27.848 76.538 1.00 67.59 1929 GLN C CA 1
ATOM 4729 C C . GLN C 1 136 ? 21.113 -28.289 77.049 1.00 64.59 1929 GLN C C 1
ATOM 4730 O O . GLN C 1 136 ? 20.283 -28.798 76.287 1.00 56.81 1929 GLN C O 1
ATOM 4736 N N . PHE C 1 137 ? 20.864 -28.041 78.331 1.00 67.56 1930 PHE C N 1
ATOM 4737 C CA . PHE C 1 137 ? 19.575 -28.252 78.971 1.00 63.37 1930 PHE C CA 1
ATOM 4738 C C . PHE C 1 137 ? 18.852 -26.925 79.151 1.00 66.88 1930 PHE C C 1
ATOM 4739 O O . PHE C 1 137 ? 19.454 -25.848 79.208 1.00 69.52 1930 PHE C O 1
ATOM 4747 N N . LYS C 1 138 ? 17.542 -27.010 79.257 1.00 65.52 1931 LYS C N 1
ATOM 4748 C CA . LYS C 1 138 ? 16.769 -25.811 79.500 1.00 63.64 1931 LYS C CA 1
ATOM 4749 C C . LYS C 1 138 ? 15.760 -26.132 80.584 1.00 69.23 1931 LYS C C 1
ATOM 4750 O O . LYS C 1 138 ? 15.160 -27.216 80.573 1.00 71.02 1931 LYS C O 1
ATOM 4756 N N . ARG C 1 139 ? 15.608 -25.210 81.537 1.00 66.46 1932 ARG C N 1
ATOM 4757 C CA . ARG C 1 139 ? 14.587 -25.334 82.566 1.00 64.27 1932 ARG C CA 1
ATOM 4758 C C . ARG C 1 139 ? 13.428 -24.392 82.240 1.00 63.58 1932 ARG C C 1
ATOM 4759 O O . ARG C 1 139 ? 13.626 -23.178 82.099 1.00 61.04 1932 ARG C O 1
ATOM 4767 N N . LYS C 1 140 ? 12.229 -24.967 82.076 1.00 65.33 1933 LYS C N 1
ATOM 4768 C CA . LYS C 1 140 ? 10.988 -24.212 81.899 1.00 65.45 1933 LYS C CA 1
ATOM 4769 C C . LYS C 1 140 ? 10.302 -24.055 83.246 1.00 66.86 1933 LYS C C 1
ATOM 4770 O O . LYS C 1 140 ? 9.815 -25.033 83.823 1.00 66.13 1933 LYS C O 1
ATOM 4776 N N . THR C 1 141 ? 10.237 -22.816 83.721 1.00 66.51 1934 THR C N 1
ATOM 4777 C CA . THR C 1 141 ? 9.669 -22.458 85.011 1.00 59.97 1934 THR C CA 1
ATOM 4778 C C . THR C 1 141 ? 8.342 -21.755 84.778 1.00 56.39 1934 THR C C 1
ATOM 4779 O O . THR C 1 141 ? 8.278 -20.786 84.001 1.00 49.71 1934 THR C O 1
ATOM 4783 N N . ILE C 1 142 ? 7.298 -22.215 85.467 1.00 54.08 1935 ILE C N 1
ATOM 4784 C CA . ILE C 1 142 ? 5.942 -21.754 85.203 1.00 53.62 1935 ILE C CA 1
ATOM 4785 C C . ILE C 1 142 ? 5.385 -21.140 86.489 1.00 49.97 1935 ILE C C 1
ATOM 4786 O O . ILE C 1 1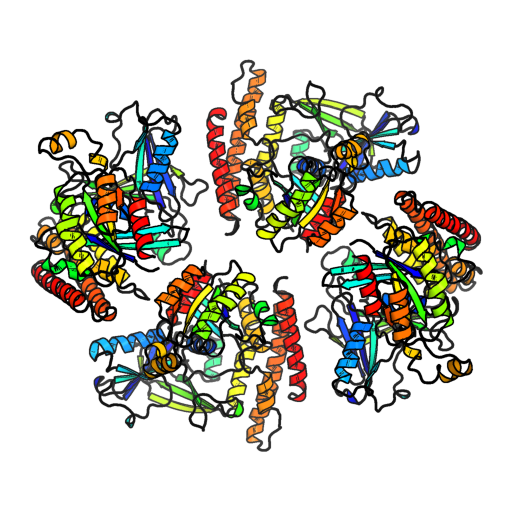42 ? 5.104 -21.853 87.463 1.00 52.27 1935 ILE C O 1
ATOM 4791 N N . LEU C 1 143 ? 5.201 -19.818 86.479 1.00 47.54 1936 LEU C N 1
ATOM 4792 C CA . LEU C 1 143 ? 4.758 -19.066 87.646 1.00 50.19 1936 LEU C CA 1
ATOM 4793 C C . LEU C 1 143 ? 3.242 -18.969 87.665 1.00 59.52 1936 LEU C C 1
ATOM 4794 O O . LEU C 1 143 ? 2.638 -18.466 86.711 1.00 60.44 1936 LEU C O 1
ATOM 4799 N N . THR C 1 144 ? 2.640 -19.415 88.768 1.00 60.25 1937 THR C N 1
ATOM 4800 C CA . THR C 1 144 ? 1.238 -19.166 89.065 1.00 55.25 1937 THR C CA 1
ATOM 4801 C C . THR C 1 144 ? 1.160 -17.957 89.989 1.00 53.04 1937 THR C C 1
ATOM 4802 O O . THR C 1 144 ? 1.982 -17.821 90.907 1.00 49.50 1937 THR C O 1
ATOM 4806 N N . THR C 1 145 ? 0.207 -17.058 89.730 1.00 52.53 1938 THR C N 1
ATOM 4807 C CA . THR C 1 145 ? 0.062 -15.877 90.573 1.00 54.41 1938 THR C CA 1
ATOM 4808 C C . THR C 1 145 ? -1.272 -15.876 91.311 1.00 66.47 1938 THR C C 1
ATOM 4809 O O . THR C 1 145 ? -2.258 -16.510 90.903 1.00 70.83 1938 THR C O 1
ATOM 4813 N N . SER C 1 146 ? -1.264 -15.083 92.388 1.00 68.05 1939 SER C N 1
ATOM 4814 C CA . SER C 1 146 ? -2.341 -15.026 93.373 1.00 64.15 1939 SER C CA 1
ATOM 4815 C C . SER C 1 146 ? -3.682 -14.631 92.754 1.00 64.21 1939 SER C C 1
ATOM 4816 O O . SER C 1 146 ? -4.689 -15.318 92.932 1.00 67.59 1939 SER C O 1
ATOM 4819 N N . HIS C 1 147 ? -3.732 -13.511 92.060 1.00 63.06 1940 HIS C N 1
ATOM 4820 C CA . HIS C 1 147 ? -4.889 -13.188 91.245 1.00 65.15 1940 HIS C CA 1
ATOM 4821 C C . HIS C 1 147 ? -4.427 -12.994 89.807 1.00 58.24 1940 HIS C C 1
ATOM 4822 O O . HIS C 1 147 ? -3.236 -12.854 89.525 1.00 50.73 1940 HIS C O 1
ATOM 4829 N N . ALA C 1 148 ? -5.374 -12.948 88.884 1.00 56.73 1941 ALA C N 1
ATOM 4830 C CA . ALA C 1 148 ? -5.013 -12.936 87.481 1.00 49.86 1941 ALA C CA 1
ATOM 4831 C C . ALA C 1 148 ? -5.273 -11.583 86.826 1.00 49.14 1941 ALA C C 1
ATOM 4832 O O . ALA C 1 148 ? -6.141 -10.810 87.239 1.00 51.19 1941 ALA C O 1
ATOM 4834 N N . PHE C 1 149 ? -4.506 -11.321 85.800 1.00 49.33 1942 PHE C N 1
ATOM 4835 C CA . PHE C 1 149 ? -4.554 -10.128 84.983 1.00 51.27 1942 PHE C CA 1
ATOM 4836 C C . PHE C 1 149 ? -5.668 -10.223 83.938 1.00 52.17 1942 PHE C C 1
ATOM 4837 O O . PHE C 1 149 ? -5.986 -11.314 83.457 1.00 37.79 1942 PHE C O 1
ATOM 4845 N N . PRO C 1 150 ? -6.289 -9.085 83.577 1.00 54.44 1943 PRO C N 1
ATOM 4846 C CA . PRO C 1 150 ? -6.109 -7.739 84.144 1.00 58.35 1943 PRO C CA 1
ATOM 4847 C C . PRO C 1 150 ? -6.742 -7.534 85.517 1.00 66.41 1943 PRO C C 1
ATOM 4848 O O . PRO C 1 150 ? -7.950 -7.718 85.690 1.00 68.02 1943 PRO C O 1
ATOM 4852 N N . TYR C 1 151 ? -5.909 -7.111 86.463 1.00 69.15 1944 TYR C N 1
ATOM 4853 C CA . TYR C 1 151 ? -6.235 -7.004 87.876 1.00 71.66 1944 TYR C CA 1
ATOM 4854 C C . TYR C 1 151 ? -6.344 -5.535 88.266 1.00 67.18 1944 TYR C C 1
ATOM 4855 O O . TYR C 1 151 ? -5.961 -4.643 87.510 1.00 65.56 1944 TYR C O 1
ATOM 4864 N N . ILE C 1 152 ? -6.874 -5.277 89.464 1.00 65.39 1945 ILE C N 1
ATOM 4865 C CA . ILE C 1 152 ? -6.948 -3.899 89.945 1.00 64.61 1945 ILE C CA 1
ATOM 4866 C C . ILE C 1 152 ? -5.575 -3.286 90.178 1.00 60.28 1945 ILE C C 1
ATOM 4867 O O . ILE C 1 152 ? -5.466 -2.065 90.348 1.00 57.66 1945 ILE C O 1
ATOM 4872 N N . LYS C 1 153 ? -4.522 -4.090 90.144 1.00 60.45 1946 LYS C N 1
ATOM 4873 C CA . LYS C 1 153 ? -3.166 -3.625 90.377 1.00 59.26 1946 LYS C CA 1
ATOM 4874 C C . LYS C 1 153 ? -2.274 -4.054 89.223 1.00 57.57 1946 LYS C C 1
ATOM 4875 O O . LYS C 1 153 ? -2.673 -4.830 88.344 1.00 56.56 1946 LYS C O 1
ATOM 4881 N N . THR C 1 154 ? -1.049 -3.540 89.218 1.00 53.58 1947 THR C N 1
ATOM 4882 C CA . THR C 1 154 ? -0.158 -3.921 88.136 1.00 54.85 1947 THR C CA 1
ATOM 4883 C C . THR C 1 154 ? 0.826 -4.999 88.523 1.00 61.68 1947 THR C C 1
ATOM 4884 O O . THR C 1 154 ? 1.334 -5.705 87.643 1.00 65.62 1947 THR C O 1
ATOM 4888 N N . ARG C 1 155 ? 1.137 -5.129 89.798 1.00 60.67 1948 ARG C N 1
ATOM 4889 C CA . ARG C 1 155 ? 1.861 -6.298 90.238 1.00 58.60 1948 ARG C CA 1
ATOM 4890 C C . ARG C 1 155 ? 0.921 -7.136 91.075 1.00 55.76 1948 ARG C C 1
ATOM 4891 O O . ARG C 1 155 ? 0.017 -6.623 91.732 1.00 62.01 1948 ARG C O 1
ATOM 4899 N N . VAL C 1 156 ? 1.090 -8.432 90.966 1.00 51.61 1949 VAL C N 1
ATOM 4900 C CA . VAL C 1 156 ? 0.440 -9.384 91.844 1.00 56.76 1949 VAL C CA 1
ATOM 4901 C C . VAL C 1 156 ? 1.512 -10.416 92.122 1.00 59.36 1949 VAL C C 1
ATOM 4902 O O . VAL C 1 156 ? 2.474 -10.535 91.360 1.00 64.50 1949 VAL C O 1
ATOM 4906 N N . ASN C 1 157 ? 1.424 -11.110 93.242 1.00 59.47 1950 ASN C N 1
ATOM 4907 C CA . ASN C 1 157 ? 2.607 -11.894 93.544 1.00 65.21 1950 ASN C CA 1
ATOM 4908 C C . ASN C 1 157 ? 2.412 -13.366 93.198 1.00 57.77 1950 ASN C C 1
ATOM 4909 O O . ASN C 1 157 ? 1.318 -13.840 92.892 1.00 56.62 1950 ASN C O 1
ATOM 4914 N N . VAL C 1 158 ? 3.531 -14.069 93.234 1.00 53.00 1951 VAL C N 1
ATOM 4915 C CA . VAL C 1 158 ? 3.642 -15.435 92.770 1.00 52.88 1951 VAL C CA 1
ATOM 4916 C C . VAL C 1 158 ? 3.246 -16.355 93.914 1.00 56.69 1951 VAL C C 1
ATOM 4917 O O . VAL C 1 158 ? 3.781 -16.258 95.030 1.00 59.45 1951 VAL C O 1
ATOM 4921 N N . THR C 1 159 ? 2.296 -17.237 93.647 1.00 55.18 1952 THR C N 1
ATOM 4922 C CA . THR C 1 159 ? 1.960 -18.272 94.598 1.00 55.54 1952 THR C CA 1
ATOM 4923 C C . THR C 1 159 ? 2.673 -19.596 94.318 1.00 67.40 1952 THR C C 1
ATOM 4924 O O . THR C 1 159 ? 3.254 -20.168 95.238 1.00 74.46 1952 THR C O 1
ATOM 4928 N N . HIS C 1 160 ? 2.689 -20.098 93.079 1.00 74.65 1953 HIS C N 1
ATOM 4929 C CA . HIS C 1 160 ? 3.241 -21.427 92.795 1.00 84.74 1953 HIS C CA 1
ATOM 4930 C C . HIS C 1 160 ? 4.374 -21.328 91.770 1.00 79.82 1953 HIS C C 1
ATOM 4931 O O . HIS C 1 160 ? 4.619 -20.267 91.185 1.00 76.41 1953 HIS C O 1
ATOM 4938 N N . LYS C 1 161 ? 5.044 -22.471 91.544 1.00 77.92 1954 LYS C N 1
ATOM 4939 C CA . LYS C 1 161 ? 6.237 -22.548 90.692 1.00 70.70 1954 LYS C CA 1
ATOM 4940 C C . LYS C 1 161 ? 6.392 -23.980 90.184 1.00 70.14 1954 LYS C C 1
ATOM 4941 O O . LYS C 1 161 ? 6.792 -24.858 90.952 1.00 73.29 1954 LYS C O 1
ATOM 4947 N N . GLU C 1 162 ? 6.063 -24.211 88.905 1.00 69.08 1955 GLU C N 1
ATOM 4948 C CA . GLU C 1 162 ? 6.340 -25.470 88.210 1.00 66.44 1955 GLU C CA 1
ATOM 4949 C C . GLU C 1 162 ? 7.665 -25.382 87.466 1.00 67.44 1955 GLU C C 1
ATOM 4950 O O . GLU C 1 162 ? 7.961 -24.365 86.827 1.00 71.69 1955 GLU C O 1
ATOM 4956 N N . GLU C 1 163 ? 8.461 -26.451 87.531 1.00 64.23 1956 GLU C N 1
ATOM 4957 C CA . GLU C 1 163 ? 9.733 -26.500 86.809 1.00 66.18 1956 GLU C CA 1
ATOM 4958 C C . GLU C 1 163 ? 9.790 -27.729 85.896 1.00 62.02 1956 GLU C C 1
ATOM 4959 O O . GLU C 1 163 ? 9.438 -28.843 86.299 1.00 61.59 1956 GLU C O 1
ATOM 4965 N N . ILE C 1 164 ? 10.207 -27.510 84.652 1.00 58.87 1957 ILE C N 1
ATOM 4966 C CA . ILE C 1 164 ? 10.261 -28.545 83.631 1.00 61.48 1957 ILE C CA 1
ATOM 4967 C C . ILE C 1 164 ? 11.677 -28.569 83.096 1.00 65.13 1957 ILE C C 1
ATOM 4968 O O . ILE C 1 164 ? 12.276 -27.509 82.882 1.00 66.23 1957 ILE C O 1
ATOM 4973 N N . ILE C 1 165 ? 12.215 -29.770 82.883 1.00 65.15 1958 ILE C N 1
ATOM 4974 C CA . ILE C 1 165 ? 13.549 -29.932 82.318 1.00 62.42 1958 ILE C CA 1
ATOM 4975 C C . ILE C 1 165 ? 13.439 -30.521 80.923 1.00 65.11 1958 ILE C C 1
ATOM 4976 O O . ILE C 1 165 ? 12.809 -31.571 80.719 1.00 67.41 1958 ILE C O 1
ATOM 4981 N N . LEU C 1 166 ? 14.054 -29.825 79.970 1.00 61.77 1959 LEU C N 1
ATOM 4982 C CA . LEU C 1 166 ? 14.188 -30.263 78.591 1.00 57.30 1959 LEU C CA 1
ATOM 4983 C C . LEU C 1 166 ? 15.604 -30.791 78.392 1.00 54.88 1959 LEU C C 1
ATOM 4984 O O . LEU C 1 166 ? 16.581 -30.057 78.610 1.00 52.21 1959 LEU C O 1
ATOM 4989 N N . THR C 1 167 ? 15.715 -32.068 78.009 1.00 52.42 1960 THR C N 1
ATOM 4990 C CA . THR C 1 167 ? 17.014 -32.618 77.660 1.00 59.11 1960 THR C CA 1
ATOM 4991 C C . THR C 1 167 ? 17.514 -31.911 76.403 1.00 64.30 1960 THR C C 1
ATOM 4992 O O . THR C 1 167 ? 16.725 -31.306 75.679 1.00 69.44 1960 THR C O 1
ATOM 4996 N N . PRO C 1 168 ? 18.812 -31.964 76.122 1.00 63.11 1961 PRO C N 1
ATOM 4997 C CA . PRO C 1 168 ? 19.331 -31.240 74.946 1.00 61.91 1961 PRO C CA 1
ATOM 4998 C C . PRO C 1 168 ? 18.569 -31.451 73.633 1.00 56.83 1961 PRO C C 1
ATOM 4999 O O . PRO C 1 168 ? 18.393 -30.483 72.872 1.00 50.67 1961 PRO C O 1
ATOM 5003 N N . ILE C 1 169 ? 18.115 -32.670 73.329 1.00 53.91 1962 ILE C N 1
ATOM 5004 C CA . ILE C 1 169 ? 17.388 -32.839 72.074 1.00 55.82 1962 ILE C CA 1
ATOM 5005 C C . ILE C 1 169 ? 16.055 -32.101 72.121 1.00 54.28 1962 ILE C C 1
ATOM 5006 O O . ILE C 1 169 ? 15.651 -31.453 71.147 1.00 49.52 1962 ILE C O 1
ATOM 5011 N N . GLU C 1 170 ? 15.343 -32.200 73.244 1.00 56.77 1963 GLU C N 1
ATOM 5012 C CA . GLU C 1 170 ? 14.180 -31.352 73.449 1.00 57.34 1963 GLU C CA 1
ATOM 5013 C C . GLU C 1 170 ? 14.542 -29.900 73.189 1.00 49.58 1963 GLU C C 1
ATOM 5014 O O . GLU C 1 170 ? 13.825 -29.202 72.473 1.00 44.49 1963 GLU C O 1
ATOM 5020 N N . VAL C 1 171 ? 15.677 -29.437 73.733 1.00 51.32 1964 VAL C N 1
ATOM 5021 C CA . VAL C 1 171 ? 16.086 -28.045 73.532 1.00 52.08 1964 VAL C CA 1
ATOM 5022 C C . VAL C 1 171 ? 16.144 -27.738 72.054 1.00 55.28 1964 VAL C C 1
ATOM 5023 O O . VAL C 1 171 ? 15.663 -26.693 71.595 1.00 57.25 1964 VAL C O 1
ATOM 5027 N N . ALA C 1 172 ? 16.727 -28.660 71.285 1.00 54.21 1965 ALA C N 1
ATOM 5028 C CA . ALA C 1 172 ? 16.864 -28.440 69.853 1.00 50.21 1965 ALA C CA 1
ATOM 5029 C C . ALA C 1 172 ? 15.518 -28.565 69.148 1.00 49.10 1965 ALA C C 1
ATOM 5030 O O . ALA C 1 172 ? 15.216 -27.781 68.243 1.00 50.27 1965 ALA C O 1
ATOM 5032 N N . ILE C 1 173 ? 14.688 -29.529 69.554 1.00 41.20 1966 ILE C N 1
ATOM 5033 C CA . ILE C 1 173 ? 13.410 -29.704 68.873 1.00 41.09 1966 ILE C CA 1
ATOM 5034 C C . ILE C 1 173 ? 12.601 -28.417 68.900 1.00 45.41 1966 ILE C C 1
ATOM 5035 O O . ILE C 1 173 ? 11.862 -28.119 67.959 1.00 45.21 1966 ILE C O 1
ATOM 5040 N N . GLU C 1 174 ? 12.730 -27.629 69.966 1.00 49.15 1967 GLU C N 1
ATOM 5041 C CA . GLU C 1 174 ? 12.048 -26.340 70.020 1.00 56.06 1967 GLU C CA 1
ATOM 5042 C C . GLU C 1 174 ? 12.696 -25.332 69.088 1.00 49.75 1967 GLU C C 1
ATOM 5043 O O . GLU C 1 174 ? 11.998 -24.511 68.468 1.00 42.10 1967 GLU C O 1
ATOM 5049 N N . ASP C 1 175 ? 14.025 -25.381 68.981 1.00 50.22 1968 ASP C N 1
ATOM 5050 C CA . ASP C 1 175 ? 14.725 -24.437 68.120 1.00 51.48 1968 ASP C CA 1
ATOM 5051 C C . ASP C 1 175 ? 14.268 -24.610 66.671 1.00 49.65 1968 ASP C C 1
ATOM 5052 O O . ASP C 1 175 ? 14.042 -23.623 65.948 1.00 44.66 1968 ASP C O 1
ATOM 5057 N N . MET C 1 176 ? 14.080 -25.866 66.251 1.00 49.49 1969 MET C N 1
ATOM 5058 C CA . MET C 1 176 ? 13.573 -26.126 64.914 1.00 51.46 1969 MET C CA 1
ATOM 5059 C C . MET C 1 176 ? 12.160 -25.600 64.773 1.00 50.77 1969 MET C C 1
ATOM 5060 O O . MET C 1 176 ? 11.870 -24.807 63.872 1.00 51.51 1969 MET C O 1
ATOM 5065 N N . GLN C 1 177 ? 11.279 -25.996 65.694 1.00 50.98 1970 GLN C N 1
ATOM 5066 C CA . GLN C 1 177 ? 9.865 -25.629 65.611 1.00 51.40 1970 GLN C CA 1
ATOM 5067 C C . GLN C 1 177 ? 9.674 -24.121 65.507 1.00 51.40 1970 GLN C C 1
ATOM 5068 O O . GLN C 1 177 ? 8.866 -23.648 64.692 1.00 51.01 1970 GLN C O 1
ATOM 5074 N N . LYS C 1 178 ? 10.392 -23.350 66.334 1.00 48.01 1971 LYS C N 1
ATOM 5075 C CA . LYS C 1 178 ? 10.236 -21.906 66.271 1.00 47.81 1971 LYS C CA 1
ATOM 5076 C C . LYS C 1 178 ? 10.632 -21.392 64.892 1.00 50.99 1971 LYS C C 1
ATOM 5077 O O . LYS C 1 178 ? 9.855 -20.696 64.225 1.00 51.37 1971 LYS C O 1
ATOM 5083 N N . LYS C 1 179 ? 11.831 -21.761 64.430 1.00 52.33 1972 LYS C N 1
ATOM 5084 C CA . LYS C 1 179 ? 12.331 -21.220 63.166 1.00 52.15 1972 LYS C CA 1
ATOM 5085 C C . LYS C 1 179 ? 11.489 -21.667 61.979 1.00 50.10 1972 LYS C C 1
ATOM 5086 O O . LYS C 1 179 ? 11.219 -20.868 61.074 1.00 49.22 1972 LYS C O 1
ATOM 5092 N N . THR C 1 180 ? 11.074 -22.935 61.957 1.00 36.62 1973 THR C N 1
ATOM 5093 C CA . THR C 1 180 ? 10.141 -23.380 60.931 1.00 36.69 1973 THR C CA 1
ATOM 5094 C C . THR C 1 180 ? 8.917 -22.478 60.886 1.00 47.43 1973 THR C C 1
ATOM 5095 O O . THR C 1 180 ? 8.522 -22.005 59.815 1.00 51.54 1973 THR C O 1
ATOM 5099 N N . GLN C 1 181 ? 8.338 -22.170 62.047 1.00 46.83 1974 GLN C N 1
ATOM 5100 C CA . GLN C 1 181 ? 7.153 -21.321 62.035 1.00 46.38 1974 GLN C CA 1
ATOM 5101 C C . GLN C 1 181 ? 7.499 -19.877 61.694 1.00 44.95 1974 GLN C C 1
ATOM 5102 O O . GLN C 1 181 ? 6.740 -19.218 60.978 1.00 44.32 1974 GLN C O 1
ATOM 5108 N N . GLU C 1 182 ? 8.626 -19.358 62.199 1.00 46.51 1975 GLU C N 1
ATOM 5109 C CA . GLU C 1 182 ? 9.138 -18.076 61.704 1.00 53.47 1975 GLU C CA 1
ATOM 5110 C C . GLU C 1 182 ? 9.178 -18.030 60.167 1.00 53.11 1975 GLU C C 1
ATOM 5111 O O . GLU C 1 182 ? 8.812 -17.012 59.551 1.00 49.94 1975 GLU C O 1
ATOM 5117 N N . LEU C 1 183 ? 9.620 -19.125 59.529 1.00 49.59 1976 LEU C N 1
ATOM 5118 C CA . LEU C 1 183 ? 9.654 -19.163 58.068 1.00 46.61 1976 LEU C CA 1
ATOM 5119 C C . LEU C 1 183 ? 8.251 -19.227 57.497 1.00 50.93 1976 LEU C C 1
ATOM 5120 O O . LEU C 1 183 ? 7.920 -18.514 56.541 1.00 52.10 1976 LEU C O 1
ATOM 5125 N N . ALA C 1 184 ? 7.422 -20.115 58.054 1.00 50.42 1977 ALA C N 1
ATOM 5126 C CA . ALA C 1 184 ? 6.058 -20.268 57.571 1.00 44.21 1977 ALA C CA 1
ATOM 5127 C C . ALA C 1 184 ? 5.284 -18.971 57.699 1.00 42.50 1977 ALA C C 1
ATOM 5128 O O . ALA C 1 184 ? 4.452 -18.652 56.856 1.00 34.42 1977 ALA C O 1
ATOM 5130 N N . PHE C 1 185 ? 5.565 -18.191 58.725 1.00 47.92 1978 PHE C N 1
ATOM 5131 C CA . PHE C 1 185 ? 4.835 -16.948 58.875 1.00 52.45 1978 PHE C CA 1
ATOM 5132 C C . PHE C 1 185 ? 5.284 -15.928 57.833 1.00 54.67 1978 PHE C C 1
ATOM 5133 O O . PHE C 1 185 ? 4.458 -15.389 57.084 1.00 47.63 1978 PHE C O 1
ATOM 5141 N N . ALA C 1 186 ? 6.592 -15.653 57.764 1.00 63.39 1979 ALA C N 1
ATOM 5142 C CA . ALA C 1 186 ? 7.050 -14.599 56.863 1.00 65.78 1979 ALA C CA 1
ATOM 5143 C C . ALA C 1 186 ? 6.895 -14.975 55.401 1.00 64.80 1979 ALA C C 1
ATOM 5144 O O . ALA C 1 186 ? 6.851 -14.073 54.559 1.00 71.18 1979 ALA C O 1
ATOM 5146 N N . THR C 1 187 ? 6.812 -16.269 55.083 1.00 53.35 1980 THR C N 1
ATOM 5147 C CA . THR C 1 187 ? 6.322 -16.712 53.780 1.00 49.41 1980 THR C CA 1
ATOM 5148 C C . THR C 1 187 ? 4.862 -16.289 53.574 1.00 49.84 1980 THR C C 1
ATOM 5149 O O . THR C 1 187 ? 4.597 -15.286 52.896 1.00 49.70 1980 THR C O 1
ATOM 5153 N N . HIS C 1 188 ? 3.916 -17.006 54.201 1.00 50.57 1981 HIS C N 1
ATOM 5154 C CA . HIS C 1 188 ? 2.475 -16.817 54.011 1.00 53.27 1981 HIS C CA 1
ATOM 5155 C C . HIS C 1 188 ? 1.850 -15.508 54.466 1.00 54.07 1981 HIS C C 1
ATOM 5156 O O . HIS C 1 188 ? 0.716 -15.548 54.952 1.00 57.26 1981 HIS C O 1
ATOM 5163 N N . GLN C 1 189 ? 2.505 -14.360 54.300 1.00 57.84 1982 GLN C N 1
ATOM 5164 C CA . GLN C 1 189 ? 1.953 -13.117 54.825 1.00 67.87 1982 GLN C CA 1
ATOM 5165 C C . GLN C 1 189 ? 1.767 -12.098 53.711 1.00 74.04 1982 GLN C C 1
ATOM 5166 O O . GLN C 1 189 ? 2.600 -12.007 52.802 1.00 75.64 1982 GLN C O 1
ATOM 5172 N N . ASP C 1 190 ? 0.646 -11.327 53.807 1.00 78.64 1983 ASP C N 1
ATOM 5173 C CA . ASP C 1 190 ? 0.063 -10.486 52.754 1.00 82.39 1983 ASP C CA 1
ATOM 5174 C C . ASP C 1 190 ? -0.396 -9.111 53.228 1.00 73.51 1983 ASP C C 1
ATOM 5175 O O . ASP C 1 190 ? -1.472 -8.992 53.828 1.00 71.49 1983 ASP C O 1
ATOM 5180 N N . PRO C 1 191 ? 0.341 -8.033 52.905 1.00 75.37 1984 PRO C N 1
ATOM 5181 C CA . PRO C 1 191 ? 1.506 -7.982 52.000 1.00 77.18 1984 PRO C CA 1
ATOM 5182 C C . PRO C 1 191 ? 2.727 -8.764 52.481 1.00 74.94 1984 PRO C C 1
ATOM 5183 O O . PRO C 1 191 ? 2.865 -8.984 53.691 1.00 74.74 1984 PRO C O 1
ATOM 5187 N N . ALA C 1 192 ? 3.577 -9.206 51.553 1.00 72.02 1985 ALA C N 1
ATOM 5188 C CA . ALA C 1 192 ? 4.819 -9.819 51.995 1.00 74.19 1985 ALA C CA 1
ATOM 5189 C C . ALA C 1 192 ? 5.742 -8.742 52.543 1.00 69.23 1985 ALA C C 1
ATOM 5190 O O . ALA C 1 192 ? 5.563 -7.552 52.292 1.00 70.57 1985 ALA C O 1
ATOM 5192 N N . ASP C 1 193 ? 6.698 -9.160 53.355 1.00 63.15 1986 ASP C N 1
ATOM 5193 C CA . ASP C 1 193 ? 7.698 -8.256 53.902 1.00 61.23 1986 ASP C CA 1
ATOM 5194 C C . ASP C 1 193 ? 9.041 -8.895 53.640 1.00 64.48 1986 ASP C C 1
ATOM 5195 O O . ASP C 1 193 ? 9.620 -9.554 54.517 1.00 67.19 1986 ASP C O 1
ATOM 5200 N N . PRO C 1 194 ? 9.589 -8.674 52.451 1.00 59.02 1987 PRO C N 1
ATOM 5201 C CA . PRO C 1 194 ? 10.734 -9.478 52.010 1.00 59.43 1987 PRO C CA 1
ATOM 5202 C C . PRO C 1 194 ? 11.955 -9.272 52.869 1.00 56.41 1987 PRO C C 1
ATOM 5203 O O . PRO C 1 194 ? 12.737 -10.216 53.036 1.00 55.01 1987 PRO C O 1
ATOM 5207 N N . LYS C 1 195 ? 12.127 -8.068 53.432 1.00 51.82 1988 LYS C N 1
ATOM 5208 C CA . LYS C 1 195 ? 13.220 -7.844 54.368 1.00 48.31 1988 LYS C CA 1
ATOM 5209 C C . LYS C 1 195 ? 13.144 -8.826 55.526 1.00 48.72 1988 LYS C C 1
ATOM 5210 O O . LYS C 1 195 ? 14.140 -9.487 55.881 1.00 42.64 1988 LYS C O 1
ATOM 5216 N N . MET C 1 196 ? 11.952 -8.943 56.116 1.00 47.93 1989 MET C N 1
ATOM 5217 C CA . MET C 1 196 ? 11.766 -9.882 57.207 1.00 46.80 1989 MET C CA 1
ATOM 5218 C C . MET C 1 196 ? 11.973 -11.300 56.720 1.00 46.28 1989 MET C C 1
ATOM 5219 O O . MET C 1 196 ? 12.759 -12.057 57.300 1.00 46.54 1989 MET C O 1
ATOM 5224 N N . LEU C 1 197 ? 11.299 -11.656 55.626 1.00 46.42 1990 LEU C N 1
ATOM 5225 C CA . LEU C 1 197 ? 11.434 -12.988 55.057 1.00 40.07 1990 LEU C CA 1
ATOM 5226 C C . LEU C 1 197 ? 12.893 -13.331 54.848 1.00 36.91 1990 LEU C C 1
ATOM 5227 O O . LEU C 1 197 ? 13.363 -14.386 55.282 1.00 33.16 1990 LEU C O 1
ATOM 5232 N N . GLN C 1 198 ? 13.635 -12.430 54.205 1.00 35.80 1991 GLN C N 1
ATOM 5233 C CA . GLN C 1 198 ? 15.028 -12.731 53.909 1.00 46.41 1991 GLN C CA 1
ATOM 5234 C C . GLN C 1 198 ? 15.827 -12.915 55.185 1.00 51.26 1991 GLN C C 1
ATOM 5235 O O . GLN C 1 198 ? 16.667 -13.827 55.272 1.00 51.49 1991 GLN C O 1
ATOM 5241 N N . MET C 1 199 ? 15.554 -12.084 56.197 1.00 50.67 1992 MET C N 1
ATOM 5242 C CA . MET C 1 199 ? 16.227 -12.254 57.476 1.00 48.18 1992 MET C CA 1
ATOM 5243 C C . MET C 1 199 ? 16.061 -13.678 57.992 1.00 47.09 1992 MET C C 1
ATOM 5244 O O . MET C 1 199 ? 17.048 -14.367 58.270 1.00 54.74 1992 MET C O 1
ATOM 5249 N N . VAL C 1 200 ? 14.815 -14.144 58.112 1.00 40.23 1993 VAL C N 1
ATOM 5250 C CA . VAL C 1 200 ? 14.582 -15.505 58.593 1.00 40.15 1993 VAL C CA 1
ATOM 5251 C C . VAL C 1 200 ? 15.236 -16.508 57.669 1.00 44.54 1993 VAL C C 1
ATOM 5252 O O . VAL C 1 200 ? 15.832 -17.501 58.109 1.00 43.27 1993 VAL C O 1
ATOM 5256 N N . LEU C 1 201 ? 15.085 -16.28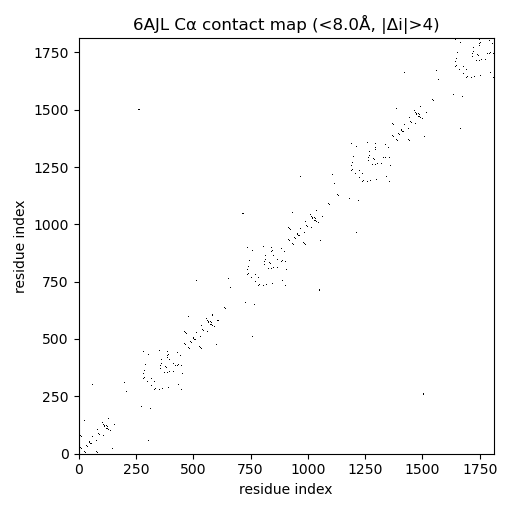0 56.367 1.00 49.99 1994 LEU C N 1
ATOM 5257 C CA . LEU C 1 201 ? 15.509 -17.245 55.370 1.00 49.21 1994 LEU C CA 1
ATOM 5258 C C . LEU C 1 201 ? 17.017 -17.396 55.379 1.00 48.28 1994 LEU C C 1
ATOM 5259 O O . LEU C 1 201 ? 17.532 -18.511 55.544 1.00 35.17 1994 LEU C O 1
ATOM 5264 N N . GLN C 1 202 ? 17.746 -16.282 55.197 1.00 42.23 1995 GLN C N 1
ATOM 5265 C CA . GLN C 1 202 ? 19.200 -16.388 55.131 1.00 43.32 1995 GLN C CA 1
ATOM 5266 C C . GLN C 1 202 ? 19.731 -17.085 56.367 1.00 48.40 1995 GLN C C 1
ATOM 5267 O O . GLN C 1 202 ? 20.536 -18.010 56.264 1.00 50.19 1995 GLN C O 1
ATOM 5273 N N . GLY C 1 203 ? 19.242 -16.697 57.539 1.00 48.65 1996 GLY C N 1
ATOM 5274 C CA . GLY C 1 203 ? 19.659 -17.323 58.771 1.00 47.19 1996 GLY C CA 1
ATOM 5275 C C . GLY C 1 203 ? 19.116 -18.712 59.019 1.00 48.14 1996 GLY C C 1
ATOM 5276 O O . GLY C 1 203 ? 19.446 -19.302 60.046 1.00 55.80 1996 GLY C O 1
ATOM 5277 N N . SER C 1 204 ? 18.279 -19.255 58.145 1.00 46.62 1997 SER C N 1
ATOM 5278 C CA . SER C 1 204 ? 17.959 -20.674 58.255 1.00 51.23 1997 SER C CA 1
ATOM 5279 C C . SER C 1 204 ? 18.916 -21.495 57.387 1.00 53.85 1997 SER C C 1
ATOM 5280 O O . SER C 1 204 ? 19.691 -22.306 57.904 1.00 54.82 1997 SER C O 1
ATOM 5283 N N . VAL C 1 205 ? 18.903 -21.250 56.070 1.00 56.45 1998 VAL C N 1
ATOM 5284 C CA . VAL C 1 205 ? 19.703 -22.029 55.123 1.00 54.95 1998 VAL C CA 1
ATOM 5285 C C . VAL C 1 205 ? 21.139 -21.499 55.015 1.00 56.22 1998 VAL C C 1
ATOM 5286 O O . VAL C 1 205 ? 22.072 -22.277 54.769 1.00 57.46 1998 VAL C O 1
ATOM 5290 N N . GLY C 1 206 ? 21.360 -20.197 55.208 1.00 57.17 1999 GLY C N 1
ATOM 5291 C CA . GLY C 1 206 ? 22.707 -19.653 55.085 1.00 60.46 1999 GLY C CA 1
ATOM 5292 C C . GLY C 1 206 ? 23.289 -18.972 56.318 1.00 55.90 1999 GLY C C 1
ATOM 5293 O O . GLY C 1 206 ? 23.484 -17.750 56.355 1.00 52.81 1999 GLY C O 1
ATOM 5294 N N . THR C 1 207 ? 23.596 -19.759 57.331 1.00 55.92 2000 THR C N 1
ATOM 5295 C CA . THR C 1 207 ? 24.116 -19.201 58.562 1.00 62.17 2000 THR C CA 1
ATOM 5296 C C . THR C 1 207 ? 25.610 -18.895 58.426 1.00 66.65 2000 THR C C 1
ATOM 5297 O O . THR C 1 207 ? 26.353 -19.594 57.735 1.00 75.45 2000 THR C O 1
ATOM 5301 N N . THR C 1 208 ? 26.047 -17.816 59.066 1.00 63.86 2001 THR C N 1
ATOM 5302 C CA . THR C 1 208 ? 27.451 -17.440 59.044 1.00 64.54 2001 THR C CA 1
ATOM 5303 C C . THR C 1 208 ? 28.072 -17.306 60.418 1.00 70.14 2001 THR C C 1
ATOM 5304 O O . THR C 1 208 ? 29.297 -17.165 60.511 1.00 71.54 2001 THR C O 1
ATOM 5308 N N . VAL C 1 209 ? 27.268 -17.300 61.474 1.00 69.66 2002 VAL C N 1
ATOM 5309 C CA . VAL C 1 209 ? 27.743 -17.101 62.834 1.00 62.11 2002 VAL C CA 1
ATOM 5310 C C . VAL C 1 209 ? 27.443 -18.329 63.695 1.00 61.09 2002 VAL C C 1
ATOM 5311 O O . VAL C 1 209 ? 28.355 -18.968 64.223 1.00 64.64 2002 VAL C O 1
ATOM 5315 N N . ASN C 1 210 ? 26.173 -18.706 63.802 1.00 59.53 2003 ASN C N 1
ATOM 5316 C CA . ASN C 1 210 ? 25.839 -19.843 64.643 1.00 57.39 2003 ASN C CA 1
ATOM 5317 C C . ASN C 1 210 ? 25.931 -21.146 63.859 1.00 52.90 2003 ASN C C 1
ATOM 5318 O O . ASN C 1 210 ? 26.120 -21.166 62.641 1.00 50.49 2003 ASN C O 1
ATOM 5323 N N . GLN C 1 211 ? 25.736 -22.243 64.588 1.00 54.60 2004 GLN C N 1
ATOM 5324 C CA . GLN C 1 211 ? 26.118 -23.568 64.109 1.00 61.97 2004 GLN C CA 1
ATOM 5325 C C . GLN C 1 211 ? 25.350 -24.010 62.865 1.00 61.94 2004 GLN C C 1
ATOM 5326 O O . GLN C 1 211 ? 25.873 -24.806 62.075 1.00 66.11 2004 GLN C O 1
ATOM 5332 N N . GLY C 1 212 ? 24.109 -23.549 62.690 1.00 58.04 2005 GLY C N 1
ATOM 5333 C CA . GLY C 1 212 ? 23.319 -23.882 61.523 1.00 56.97 2005 GLY C CA 1
ATOM 5334 C C . GLY C 1 212 ? 22.622 -25.222 61.643 1.00 54.68 2005 GLY C C 1
ATOM 5335 O O . GLY C 1 212 ? 23.138 -26.151 62.269 1.00 53.91 2005 GLY C O 1
ATOM 5336 N N . PRO C 1 213 ? 21.457 -25.366 60.999 1.00 56.72 2006 PRO C N 1
ATOM 5337 C CA . PRO C 1 213 ? 20.582 -26.512 61.311 1.00 55.98 2006 PRO C CA 1
ATOM 5338 C C . PRO C 1 213 ? 21.202 -27.866 61.049 1.00 59.40 2006 PRO C C 1
ATOM 5339 O O . PRO C 1 213 ? 20.761 -28.851 61.659 1.00 53.54 2006 PRO C O 1
ATOM 5343 N N . LEU C 1 214 ? 22.225 -27.948 60.191 1.00 63.24 2007 LEU C N 1
ATOM 5344 C CA . LEU C 1 214 ? 22.797 -29.247 59.840 1.00 68.29 2007 LEU C CA 1
ATOM 5345 C C . LEU C 1 214 ? 23.379 -29.958 61.061 1.00 63.23 2007 LEU C C 1
ATOM 5346 O O . LEU C 1 214 ? 23.027 -31.109 61.359 1.00 55.37 2007 LEU C O 1
ATOM 5351 N N . GLU C 1 215 ? 24.318 -29.300 61.743 1.00 61.90 2008 GLU C N 1
ATOM 5352 C CA . GLU C 1 215 ? 24.993 -29.901 62.877 1.00 61.22 2008 GLU C CA 1
ATOM 5353 C C . GLU C 1 215 ? 24.028 -30.370 63.961 1.00 66.08 2008 GLU C C 1
ATOM 5354 O O . GLU C 1 215 ? 24.374 -31.269 64.734 1.00 73.29 2008 GLU C O 1
ATOM 5360 N N . VAL C 1 216 ? 22.821 -29.799 64.031 1.00 60.74 2009 VAL C N 1
ATOM 5361 C CA . VAL C 1 216 ? 21.769 -30.350 64.885 1.00 51.54 2009 VAL C CA 1
ATOM 5362 C C . VAL C 1 216 ? 21.500 -31.806 64.524 1.00 53.40 2009 VAL C C 1
ATOM 5363 O O . VAL C 1 216 ? 21.661 -32.711 65.354 1.00 52.71 2009 VAL C O 1
ATOM 5367 N N . ALA C 1 217 ? 21.085 -32.047 63.267 1.00 55.82 2010 ALA C N 1
ATOM 5368 C CA . ALA C 1 217 ? 20.804 -33.407 62.792 1.00 60.61 2010 ALA C CA 1
ATOM 5369 C C . ALA C 1 217 ? 22.001 -34.344 62.953 1.00 63.85 2010 ALA C C 1
ATOM 5370 O O . ALA C 1 217 ? 21.828 -35.542 63.221 1.00 59.74 2010 ALA C O 1
ATOM 5372 N N . GLN C 1 218 ? 23.215 -33.821 62.7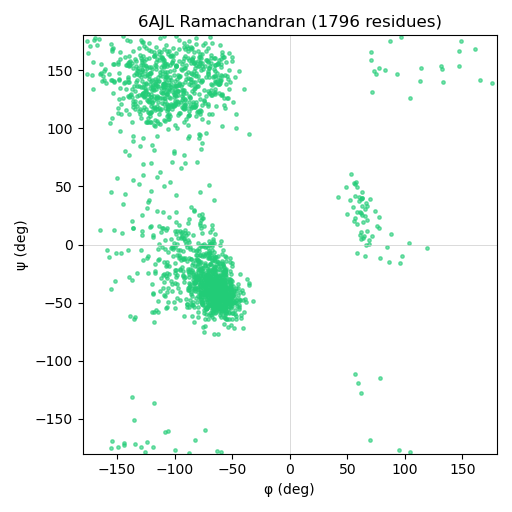69 1.00 68.18 2011 GLN C N 1
ATOM 5373 C CA . GLN C 1 218 ? 24.415 -34.600 63.041 1.00 68.88 2011 GLN C CA 1
ATOM 5374 C C . GLN C 1 218 ? 24.511 -35.000 64.504 1.00 61.84 2011 GLN C C 1
ATOM 5375 O O . GLN C 1 218 ? 24.835 -36.151 64.804 1.00 61.43 2011 GLN C O 1
ATOM 5381 N N . VAL C 1 219 ? 24.245 -34.069 65.425 1.00 60.69 2012 VAL C N 1
ATOM 5382 C CA . VAL C 1 219 ? 24.402 -34.361 66.852 1.00 61.96 2012 VAL C CA 1
ATOM 5383 C C . VAL C 1 219 ? 23.358 -35.365 67.335 1.00 64.18 2012 VAL C C 1
ATOM 5384 O O . VAL C 1 219 ? 23.648 -36.211 68.192 1.00 63.59 2012 VAL C O 1
ATOM 5388 N N . PHE C 1 220 ? 22.138 -35.310 66.798 1.00 64.46 2013 PHE C N 1
ATOM 5389 C CA . PHE C 1 220 ? 21.051 -36.102 67.370 1.00 68.52 2013 PHE C CA 1
ATOM 5390 C C . PHE C 1 220 ? 20.574 -37.261 66.499 1.00 77.38 2013 PHE C C 1
ATOM 5391 O O . PHE C 1 220 ? 20.283 -38.344 67.033 1.00 83.07 2013 PHE C O 1
ATOM 5399 N N . LEU C 1 221 ? 20.522 -37.083 65.177 1.00 75.57 2014 LEU C N 1
ATOM 5400 C CA . LEU C 1 221 ? 20.000 -38.080 64.253 1.00 71.57 2014 LEU C CA 1
ATOM 5401 C C . LEU C 1 221 ? 21.060 -39.061 63.752 1.00 79.00 2014 LEU C C 1
ATOM 5402 O O . LEU C 1 221 ? 20.723 -39.986 63.005 1.00 83.41 2014 LEU C O 1
ATOM 5407 N N . SER C 1 222 ? 22.324 -38.908 64.155 1.00 80.89 2015 SER C N 1
ATOM 5408 C CA . SER C 1 222 ? 23.376 -39.768 63.630 1.00 82.63 2015 SER C CA 1
ATOM 5409 C C . SER C 1 222 ? 23.333 -41.186 64.174 1.00 88.08 2015 SER C C 1
ATOM 5410 O O . SER C 1 222 ? 24.096 -42.023 63.688 1.00 91.59 2015 SER C O 1
ATOM 5413 N N . GLU C 1 223 ? 22.484 -41.482 65.156 1.00 92.69 2016 GLU C N 1
ATOM 5414 C CA . GLU C 1 223 ? 22.344 -42.850 65.653 1.00 99.00 2016 GLU C CA 1
ATOM 5415 C C . GLU C 1 223 ? 20.917 -43.062 66.130 1.00 97.94 2016 GLU C C 1
ATOM 5416 O O . GLU C 1 223 ? 20.483 -42.415 67.091 1.00 93.93 2016 GLU C O 1
ATOM 5422 N N . ILE C 1 224 ? 20.202 -43.980 65.489 1.00 101.12 2017 ILE C N 1
ATOM 5423 C CA . ILE C 1 224 ? 18.908 -44.387 66.051 1.00 101.54 2017 ILE C CA 1
ATOM 5424 C C . ILE C 1 224 ? 19.139 -44.950 67.453 1.00 99.63 2017 ILE C C 1
ATOM 5425 O O . ILE C 1 224 ? 20.013 -45.821 67.632 1.00 100.90 2017 ILE C O 1
ATOM 5430 N N . PRO C 1 225 ? 18.431 -44.487 68.481 1.00 98.38 2018 PRO C N 1
ATOM 5431 C CA . PRO C 1 225 ? 18.812 -44.810 69.857 1.00 100.15 2018 PRO C CA 1
ATOM 5432 C C . PRO C 1 225 ? 18.252 -46.147 70.330 1.00 106.23 2018 PRO C C 1
ATOM 5433 O O . PRO C 1 225 ? 17.379 -46.755 69.700 1.00 105.88 2018 PRO C O 1
ATOM 5437 N N . SER C 1 226 ? 18.763 -46.571 71.490 1.00 109.83 2019 SER C N 1
ATOM 5438 C CA . SER C 1 226 ? 18.414 -47.860 72.088 1.00 110.30 2019 SER C CA 1
ATOM 5439 C C . SER C 1 226 ? 17.112 -47.761 72.882 1.00 113.40 2019 SER C C 1
ATOM 5440 O O . SER C 1 226 ? 16.095 -48.353 72.505 1.00 113.64 2019 SER C O 1
ATOM 5443 N N . ASP C 1 227 ? 17.129 -46.999 73.980 1.00 114.44 2020 ASP C N 1
ATOM 5444 C CA . ASP C 1 227 ? 15.959 -46.784 74.837 1.00 114.97 2020 ASP C CA 1
ATOM 5445 C C . ASP C 1 227 ? 14.776 -46.222 74.045 1.00 116.76 2020 ASP C C 1
ATOM 5446 O O . ASP C 1 227 ? 14.876 -45.102 73.514 1.00 121.72 2020 ASP C O 1
ATOM 5451 N N . PRO C 1 228 ? 13.644 -46.935 73.955 1.00 113.22 2021 PRO C N 1
ATOM 5452 C CA . PRO C 1 228 ? 12.478 -46.356 73.268 1.00 109.50 2021 PRO C CA 1
ATOM 5453 C C . PRO C 1 228 ? 11.966 -45.087 73.922 1.00 105.84 2021 PRO C C 1
ATOM 5454 O O . PRO C 1 228 ? 11.200 -44.352 73.289 1.00 107.72 2021 PRO C O 1
ATOM 5458 N N . LYS C 1 229 ? 12.362 -44.802 75.167 1.00 100.94 2022 LYS C N 1
ATOM 5459 C CA . LYS C 1 229 ? 12.025 -43.515 75.770 1.00 97.37 2022 LYS C CA 1
ATOM 5460 C C . LYS C 1 229 ? 12.604 -42.364 74.958 1.00 87.46 2022 LYS C C 1
ATOM 5461 O O . LYS C 1 229 ? 12.001 -41.288 74.881 1.00 85.29 2022 LYS C O 1
ATOM 5467 N N . LEU C 1 230 ? 13.752 -42.586 74.325 1.00 84.49 2023 LEU C N 1
ATOM 5468 C CA . LEU C 1 230 ? 14.380 -41.628 73.426 1.00 81.68 2023 LEU C CA 1
ATOM 5469 C C . LEU C 1 230 ? 13.784 -41.639 72.031 1.00 85.47 2023 LEU C C 1
ATOM 5470 O O . LEU C 1 230 ? 14.116 -40.759 71.228 1.00 83.59 2023 LEU C O 1
ATOM 5475 N N . PHE C 1 231 ? 12.924 -42.602 71.714 1.00 89.34 2024 PHE C N 1
ATOM 5476 C CA . PHE C 1 231 ? 12.466 -42.684 70.340 1.00 97.64 2024 PHE C CA 1
ATOM 5477 C C . PHE C 1 231 ? 11.472 -41.570 70.028 1.00 96.70 2024 PHE C C 1
ATOM 5478 O O . PHE C 1 231 ? 11.555 -40.957 68.961 1.00 98.33 2024 PHE C O 1
ATOM 5486 N N . ARG C 1 232 ? 10.549 -41.254 70.945 1.00 92.25 2025 ARG C N 1
ATOM 5487 C CA . ARG C 1 232 ? 9.619 -40.162 70.647 1.00 92.33 2025 ARG C CA 1
ATOM 5488 C C . ARG C 1 232 ? 10.366 -38.879 70.342 1.00 82.52 2025 ARG C C 1
ATOM 5489 O O . ARG C 1 232 ? 9.951 -38.123 69.462 1.00 76.54 2025 ARG C O 1
ATOM 5497 N N . HIS C 1 233 ? 11.496 -38.643 71.013 1.00 82.98 2026 HIS C N 1
ATOM 5498 C CA . HIS C 1 233 ? 12.272 -37.426 70.788 1.00 82.55 2026 HIS C CA 1
ATOM 5499 C C . HIS C 1 233 ? 13.106 -37.502 69.516 1.00 87.70 2026 HIS C C 1
ATOM 5500 O O . HIS C 1 233 ? 13.163 -36.537 68.744 1.00 87.67 2026 HIS C O 1
ATOM 5507 N N . HIS C 1 234 ? 13.790 -38.631 69.297 1.00 88.64 2027 HIS C N 1
ATOM 5508 C CA . HIS C 1 234 ? 14.552 -38.798 68.064 1.00 83.27 2027 HIS C CA 1
ATOM 5509 C C . HIS C 1 234 ? 13.637 -38.693 66.851 1.00 74.60 2027 HIS C C 1
ATOM 5510 O O . HIS C 1 234 ? 13.963 -38.026 65.861 1.00 70.85 2027 HIS C O 1
ATOM 5517 N N . ASN C 1 235 ? 12.473 -39.330 66.925 1.00 73.35 2028 ASN C N 1
ATOM 5518 C CA . ASN C 1 235 ? 11.544 -39.299 65.809 1.00 74.26 2028 ASN C CA 1
ATOM 5519 C C . ASN C 1 235 ? 10.992 -37.894 65.585 1.00 68.77 2028 ASN C C 1
ATOM 5520 O O . ASN C 1 235 ? 11.026 -37.378 64.463 1.00 70.11 2028 ASN C O 1
ATOM 5525 N N . LYS C 1 236 ? 10.483 -37.254 66.641 1.00 66.36 2029 LYS C N 1
ATOM 5526 C CA . LYS C 1 236 ? 9.861 -35.941 66.475 1.00 67.38 2029 LYS C CA 1
ATOM 5527 C C . LYS C 1 236 ? 10.835 -34.967 65.849 1.00 65.41 2029 LYS C C 1
ATOM 5528 O O . LYS C 1 236 ? 10.509 -34.281 64.873 1.00 65.75 2029 LYS C O 1
ATOM 5534 N N . LEU C 1 237 ? 12.051 -34.918 66.393 1.00 66.20 2030 LEU C N 1
ATOM 5535 C CA . LEU C 1 237 ? 13.086 -34.048 65.858 1.00 61.16 2030 LEU C CA 1
ATOM 5536 C C . LEU C 1 237 ? 13.233 -34.238 64.357 1.00 65.52 2030 LEU C C 1
ATOM 5537 O O . LEU C 1 237 ? 13.240 -33.264 63.598 1.00 67.86 2030 LEU C O 1
ATOM 5542 N N . ARG C 1 238 ? 13.359 -35.491 63.909 1.00 64.06 2031 ARG C N 1
ATOM 5543 C CA . ARG C 1 238 ? 13.525 -35.754 62.485 1.00 62.23 2031 ARG C CA 1
ATOM 5544 C C . ARG C 1 238 ? 12.396 -35.097 61.678 1.00 56.85 2031 ARG C C 1
ATOM 5545 O O . ARG C 1 238 ? 12.645 -34.089 61.000 1.00 52.00 2031 ARG C O 1
ATOM 5553 N N . LEU C 1 239 ? 11.161 -35.614 61.763 1.00 52.25 2032 LEU C N 1
ATOM 5554 C CA . LEU C 1 239 ? 9.976 -34.921 61.257 1.00 47.34 2032 LEU C CA 1
ATOM 5555 C C . LEU C 1 239 ? 9.988 -33.405 61.409 1.00 51.86 2032 LEU C C 1
ATOM 5556 O O . LEU C 1 239 ? 9.420 -32.704 60.565 1.00 57.38 2032 LEU C O 1
ATOM 5561 N N . CYS C 1 240 ? 10.577 -32.879 62.489 1.00 50.16 2033 CYS C N 1
ATOM 5562 C CA . CYS C 1 240 ? 10.753 -31.435 62.569 1.00 53.70 2033 CYS C CA 1
ATOM 5563 C C . CYS C 1 240 ? 11.613 -30.919 61.430 1.00 56.73 2033 CYS C C 1
ATOM 5564 O O . CYS C 1 240 ? 11.339 -29.839 60.894 1.00 63.40 2033 CYS C O 1
ATOM 5567 N N . PHE C 1 241 ? 12.677 -31.659 61.062 1.00 51.42 2034 PHE C N 1
ATOM 5568 C CA . PHE C 1 241 ? 13.482 -31.260 59.907 1.00 50.33 2034 PHE C CA 1
ATOM 5569 C C . PHE C 1 241 ? 12.671 -31.329 58.620 1.00 57.73 2034 PHE C C 1
ATOM 5570 O O . PHE C 1 241 ? 12.727 -30.409 57.781 1.00 54.09 2034 PHE C O 1
ATOM 5578 N N . LYS C 1 242 ? 11.908 -32.418 58.458 1.00 61.85 2035 LYS C N 1
ATOM 5579 C CA . LYS C 1 242 ? 11.083 -32.578 57.275 1.00 62.71 2035 LYS C CA 1
ATOM 5580 C C . LYS C 1 242 ? 10.104 -31.422 57.117 1.00 62.47 2035 LYS C C 1
ATOM 5581 O O . LYS C 1 242 ? 9.889 -30.943 56.002 1.00 68.99 2035 LYS C O 1
ATOM 5587 N N . ASP C 1 243 ? 9.510 -30.939 58.205 1.00 58.28 2036 ASP C N 1
ATOM 5588 C CA . ASP C 1 243 ? 8.770 -29.690 58.074 1.00 62.53 2036 ASP C CA 1
ATOM 5589 C C . ASP C 1 243 ? 9.717 -28.559 57.688 1.00 53.89 2036 ASP C C 1
ATOM 5590 O O . ASP C 1 243 ? 9.481 -27.855 56.692 1.00 49.00 2036 ASP C O 1
ATOM 5595 N N . PHE C 1 244 ? 10.827 -28.415 58.437 1.00 51.15 2037 PHE C N 1
ATOM 5596 C CA . PHE C 1 244 ? 11.742 -27.286 58.253 1.00 51.53 2037 PHE C CA 1
ATOM 5597 C C . PHE C 1 244 ? 12.215 -27.203 56.827 1.00 59.05 2037 PHE C C 1
ATOM 5598 O O . PHE C 1 244 ? 12.279 -26.114 56.236 1.00 59.63 2037 PHE C O 1
ATOM 5606 N N . THR C 1 245 ? 12.557 -28.356 56.264 1.00 63.34 2038 THR C N 1
ATOM 5607 C CA . THR C 1 245 ? 13.047 -28.398 54.900 1.00 63.44 2038 THR C CA 1
ATOM 5608 C C . THR C 1 245 ? 11.982 -27.889 53.915 1.00 55.29 2038 THR C C 1
ATOM 5609 O O . THR C 1 245 ? 12.233 -26.970 53.130 1.00 49.98 2038 THR C O 1
ATOM 5613 N N . LYS C 1 246 ? 10.758 -28.385 54.023 1.00 56.05 2039 LYS C N 1
ATOM 5614 C CA . LYS C 1 246 ? 9.733 -27.936 53.105 1.00 64.96 2039 LYS C CA 1
ATOM 5615 C C . LYS C 1 246 ? 9.429 -26.450 53.270 1.00 63.17 2039 LYS C C 1
ATOM 5616 O O . LYS C 1 246 ? 9.040 -25.804 52.292 1.00 62.68 2039 LYS C O 1
ATOM 5622 N N . ARG C 1 247 ? 9.632 -25.867 54.453 1.00 61.29 2040 ARG C N 1
ATOM 5623 C CA . ARG C 1 247 ? 9.307 -24.445 54.564 1.00 62.73 2040 ARG C CA 1
ATOM 5624 C C . ARG C 1 247 ? 10.421 -23.545 54.025 1.00 59.99 2040 ARG C C 1
ATOM 5625 O O . ARG C 1 247 ? 10.146 -22.403 53.618 1.00 56.52 2040 ARG C O 1
ATOM 5633 N N . CYS C 1 248 ? 11.669 -24.033 54.018 1.00 54.81 2041 CYS C N 1
ATOM 5634 C CA . CYS C 1 248 ? 12.749 -23.278 53.400 1.00 53.13 2041 CYS C CA 1
ATOM 5635 C C . CYS C 1 248 ? 12.563 -23.214 51.896 1.00 58.56 2041 CYS C C 1
ATOM 5636 O O . CYS C 1 248 ? 12.790 -22.167 51.279 1.00 62.39 2041 CYS C O 1
ATOM 5639 N N . GLU C 1 249 ? 12.193 -24.351 51.286 1.00 59.57 2042 GLU C N 1
ATOM 5640 C CA . GLU C 1 249 ? 11.801 -24.410 49.877 1.00 56.51 2042 GLU C CA 1
ATOM 5641 C C . GLU C 1 249 ? 10.697 -23.393 49.561 1.00 51.93 2042 GLU C C 1
ATOM 5642 O O . GLU C 1 249 ? 10.870 -22.496 48.722 1.00 43.96 2042 GLU C O 1
ATOM 5648 N N . ASP C 1 250 ? 9.557 -23.515 50.256 1.00 53.73 2043 ASP C N 1
ATOM 5649 C CA . ASP C 1 250 ? 8.454 -22.564 50.125 1.00 55.00 2043 ASP C CA 1
ATOM 5650 C C . ASP C 1 250 ? 8.913 -21.124 50.297 1.00 50.11 2043 ASP C C 1
ATOM 5651 O O . ASP C 1 250 ? 8.468 -20.233 49.566 1.00 47.90 2043 ASP C O 1
ATOM 5656 N N . ALA C 1 251 ? 9.754 -20.861 51.307 1.00 51.78 2044 ALA C N 1
ATOM 5657 C CA . ALA C 1 251 ? 10.228 -19.495 51.525 1.00 51.42 2044 ALA C CA 1
ATOM 5658 C C . ALA C 1 251 ? 11.287 -19.090 50.497 1.00 53.72 2044 ALA C C 1
ATOM 5659 O O . ALA C 1 251 ? 11.458 -17.895 50.222 1.00 53.66 2044 ALA C O 1
ATOM 5661 N N . LEU C 1 252 ? 12.002 -20.065 49.915 1.00 52.99 2045 LEU C N 1
ATOM 5662 C CA . LEU C 1 252 ? 12.906 -19.773 48.802 1.00 48.89 2045 LEU C CA 1
ATOM 5663 C C . LEU C 1 252 ? 12.141 -19.302 47.575 1.00 56.52 2045 LEU C C 1
ATOM 5664 O O . LEU C 1 252 ? 12.481 -18.278 46.962 1.00 57.79 2045 LEU C O 1
ATOM 5669 N N . ARG C 1 253 ? 11.116 -20.063 47.189 1.00 55.75 2046 ARG C N 1
ATOM 5670 C CA . ARG C 1 253 ? 10.334 -19.705 46.020 1.00 53.61 2046 ARG C CA 1
ATOM 5671 C C . ARG C 1 253 ? 9.704 -18.331 46.187 1.00 50.98 2046 ARG C C 1
ATOM 5672 O O . ARG C 1 253 ? 9.774 -17.495 45.285 1.00 53.13 2046 ARG C O 1
ATOM 5680 N N . LYS C 1 254 ? 9.097 -18.071 47.344 1.00 49.39 2047 LYS C N 1
ATOM 5681 C CA . LYS C 1 254 ? 8.409 -16.799 47.530 1.00 54.22 2047 LYS C CA 1
ATOM 5682 C C . LYS C 1 254 ? 9.368 -15.622 47.442 1.00 59.92 2047 LYS C C 1
ATOM 5683 O O . LYS C 1 254 ? 8.975 -14.533 47.000 1.00 61.85 2047 LYS C O 1
ATOM 5689 N N . ASN C 1 255 ? 10.623 -15.813 47.852 1.00 59.43 2048 ASN C N 1
ATOM 5690 C CA . ASN C 1 255 ? 11.583 -14.727 47.723 1.00 57.81 2048 ASN C CA 1
ATOM 5691 C C . ASN C 1 255 ? 12.017 -14.527 46.269 1.00 58.06 2048 ASN C C 1
ATOM 5692 O O . ASN C 1 255 ? 12.235 -13.384 45.833 1.00 51.13 2048 ASN C O 1
ATOM 5697 N N . LYS C 1 256 ? 12.131 -15.620 45.501 1.00 61.58 2049 LYS C N 1
ATOM 5698 C CA . LYS C 1 256 ? 12.488 -15.511 44.087 1.00 66.33 2049 LYS C CA 1
ATOM 5699 C C . LYS C 1 256 ? 11.494 -14.641 43.332 1.00 67.42 2049 LYS C C 1
ATOM 5700 O O . LYS C 1 256 ? 11.817 -14.121 42.258 1.00 69.53 2049 LYS C O 1
ATOM 5706 N N . SER C 1 257 ? 10.308 -14.456 43.900 1.00 65.61 2050 SER C N 1
ATOM 5707 C CA . SER C 1 257 ? 9.222 -13.692 43.325 1.00 61.91 2050 SER C CA 1
ATOM 5708 C C . SER C 1 257 ? 9.212 -12.263 43.795 1.00 59.98 2050 SER C C 1
ATOM 5709 O O . SER C 1 257 ? 8.255 -11.545 43.494 1.00 62.61 2050 SER C O 1
ATOM 5712 N N . LEU C 1 258 ? 10.241 -11.837 44.528 1.00 54.62 2051 LEU C N 1
ATOM 5713 C CA . LEU C 1 258 ? 10.164 -10.548 45.191 1.00 51.47 2051 LEU C CA 1
ATOM 5714 C C . LEU C 1 258 ? 11.398 -9.697 44.987 1.00 49.38 2051 LEU C C 1
ATOM 5715 O O . LEU C 1 258 ? 11.335 -8.472 45.102 1.00 57.54 2051 LEU C O 1
ATOM 5720 N N . ILE C 1 259 ? 12.523 -10.310 44.716 1.00 47.92 2052 ILE C N 1
ATOM 5721 C CA . ILE C 1 259 ? 13.763 -9.553 44.747 1.00 55.96 2052 ILE C CA 1
ATOM 5722 C C . ILE C 1 259 ? 14.003 -8.852 43.411 1.00 65.18 2052 ILE C C 1
ATOM 5723 O O . ILE C 1 259 ? 13.454 -9.224 42.374 1.00 62.67 2052 ILE C O 1
ATOM 5728 N N . GLY C 1 260 ? 14.842 -7.815 43.445 1.00 76.07 2053 GLY C N 1
ATOM 5729 C CA . GLY C 1 260 ? 15.278 -7.127 42.249 1.00 81.75 2053 GLY C CA 1
ATOM 5730 C C . GLY C 1 260 ? 16.652 -7.588 41.785 1.00 89.99 2053 GLY C C 1
ATOM 5731 O O . GLY C 1 260 ? 17.284 -8.443 42.419 1.00 98.02 2053 GLY C O 1
ATOM 5732 N N . PRO C 1 261 ? 17.150 -7.023 40.676 1.00 80.53 2054 PRO C N 1
ATOM 5733 C CA . PRO C 1 261 ? 18.395 -7.551 40.079 1.00 75.38 2054 PRO C CA 1
ATOM 5734 C C . PRO C 1 261 ? 19.605 -7.393 40.980 1.00 76.33 2054 PRO C C 1
ATOM 5735 O O . PRO C 1 261 ? 20.584 -8.138 40.812 1.00 74.96 2054 PRO C O 1
ATOM 5739 N N . ASP C 1 262 ? 19.557 -6.439 41.926 1.00 74.66 2055 ASP C N 1
ATOM 5740 C CA . ASP C 1 262 ? 20.583 -6.286 42.953 1.00 75.16 2055 ASP C CA 1
ATOM 5741 C C . ASP C 1 262 ? 20.619 -7.467 43.921 1.00 75.46 2055 ASP C C 1
ATOM 5742 O O . ASP C 1 262 ? 21.648 -7.716 44.552 1.00 79.29 2055 ASP C O 1
ATOM 5747 N N . GLN C 1 263 ? 19.536 -8.217 44.044 1.00 74.40 2056 GLN C N 1
ATOM 5748 C CA . GLN C 1 263 ? 19.523 -9.372 44.918 1.00 74.05 2056 GLN C CA 1
ATOM 5749 C C . GLN C 1 263 ? 19.459 -10.671 44.147 1.00 79.11 2056 GLN C C 1
ATOM 5750 O O . GLN C 1 263 ? 19.180 -11.718 44.735 1.00 80.32 2056 GLN C O 1
ATOM 5756 N N . LYS C 1 264 ? 19.720 -10.626 42.841 1.00 83.76 2057 LYS C N 1
ATOM 5757 C CA . LYS C 1 264 ? 19.693 -11.843 42.038 1.00 86.03 2057 LYS C CA 1
ATOM 5758 C C . LYS C 1 264 ? 20.766 -12.826 42.493 1.00 79.90 2057 LYS C C 1
ATOM 5759 O O . LYS C 1 264 ? 20.523 -14.041 42.563 1.00 76.81 2057 LYS C O 1
ATOM 5765 N N . GLU C 1 265 ? 21.967 -12.316 42.794 1.00 75.18 2058 GLU C N 1
ATOM 5766 C CA . GLU C 1 265 ? 23.032 -13.195 43.260 1.00 76.99 2058 GLU C CA 1
ATOM 5767 C C . GLU C 1 265 ? 22.803 -13.601 44.697 1.00 75.34 2058 GLU C C 1
ATOM 5768 O O . GLU C 1 265 ? 23.014 -14.768 45.054 1.00 72.83 2058 GLU C O 1
ATOM 5774 N N . TYR C 1 266 ? 22.373 -12.645 45.532 1.00 74.41 2059 TYR C N 1
ATOM 5775 C CA . TYR C 1 266 ? 21.936 -12.964 46.888 1.00 67.52 2059 TYR C CA 1
ATOM 5776 C C . TYR C 1 266 ? 20.978 -14.141 46.886 1.00 61.10 2059 TYR C C 1
ATOM 5777 O O . TYR C 1 266 ? 21.141 -15.081 47.669 1.00 62.03 2059 TYR C O 1
ATOM 5786 N N . GLN C 1 267 ? 20.001 -14.130 45.978 1.00 57.22 2060 GLN C N 1
ATOM 5787 C CA . GLN C 1 267 ? 19.110 -15.275 45.857 1.00 60.43 2060 GLN C CA 1
ATOM 5788 C C . GLN C 1 267 ? 19.850 -16.511 45.369 1.00 70.41 2060 GLN C C 1
ATOM 5789 O O . GLN C 1 267 ? 19.546 -17.631 45.801 1.00 71.02 2060 GLN C O 1
ATOM 5795 N N . ARG C 1 268 ? 20.808 -16.342 44.458 1.00 78.16 2061 ARG C N 1
ATOM 5796 C CA . ARG C 1 268 ? 21.548 -17.512 44.004 1.00 83.27 2061 ARG C CA 1
ATOM 5797 C C . ARG C 1 268 ? 22.245 -18.194 45.170 1.00 76.06 2061 ARG C C 1
ATOM 5798 O O . ARG C 1 268 ? 22.208 -19.421 45.281 1.00 74.79 2061 ARG C O 1
ATOM 5806 N N . GLU C 1 269 ? 22.843 -17.416 46.076 1.00 68.80 2062 GLU C N 1
ATOM 5807 C CA . GLU C 1 269 ? 23.565 -18.009 47.200 1.00 67.76 2062 GLU C CA 1
ATOM 5808 C C . GLU C 1 269 ? 22.621 -18.740 48.149 1.00 56.73 2062 GLU C C 1
ATOM 5809 O O . GLU C 1 269 ? 22.842 -19.914 48.478 1.00 50.77 2062 GLU C O 1
ATOM 5815 N N . LEU C 1 270 ? 21.570 -18.053 48.611 1.00 53.24 2063 LEU C N 1
ATOM 5816 C CA . LEU C 1 270 ? 20.521 -18.700 49.397 1.00 53.33 2063 LEU C CA 1
ATOM 5817 C C . LEU C 1 270 ? 20.046 -19.990 48.733 1.00 60.94 2063 LEU C C 1
ATOM 5818 O O . LEU C 1 270 ? 19.966 -21.044 49.377 1.00 65.69 2063 LEU C O 1
ATOM 5823 N N . GLU C 1 271 ? 19.734 -19.934 47.438 1.00 61.91 2064 GLU C N 1
ATOM 5824 C CA . GLU C 1 271 ? 19.406 -21.161 46.724 1.00 64.31 2064 GLU C CA 1
ATOM 5825 C C . GLU C 1 271 ? 20.540 -22.179 46.829 1.00 60.43 2064 GLU C C 1
ATOM 5826 O O . GLU C 1 271 ? 20.307 -23.353 47.124 1.00 57.35 2064 GLU C O 1
ATOM 5832 N N . ARG C 1 272 ? 21.783 -21.746 46.612 1.00 62.84 2065 ARG C N 1
ATOM 5833 C CA . ARG C 1 272 ? 22.890 -22.695 46.625 1.00 69.86 2065 ARG C CA 1
ATOM 5834 C C . ARG C 1 272 ? 23.073 -23.278 48.018 1.00 68.46 2065 ARG C C 1
ATOM 5835 O O . ARG C 1 272 ? 23.245 -24.496 48.176 1.00 66.57 2065 ARG C O 1
ATOM 5843 N N . ASN C 1 273 ? 23.003 -22.420 49.039 1.00 68.96 2066 ASN C N 1
ATOM 5844 C CA . ASN C 1 273 ? 23.117 -22.880 50.417 1.00 67.21 2066 ASN C CA 1
ATOM 5845 C C . ASN C 1 273 ? 22.085 -23.950 50.717 1.00 60.11 2066 ASN C C 1
ATOM 5846 O O . ASN C 1 273 ? 22.393 -24.967 51.344 1.00 57.85 2066 ASN C O 1
ATOM 5851 N N . TYR C 1 274 ? 20.851 -23.743 50.270 1.00 58.90 2067 TYR C N 1
ATOM 5852 C CA . TYR C 1 274 ? 19.787 -24.639 50.685 1.00 60.63 2067 TYR C CA 1
ATOM 5853 C C . TYR C 1 274 ? 19.996 -26.053 50.140 1.00 69.04 2067 TYR C C 1
ATOM 5854 O O . TYR C 1 274 ? 19.891 -27.028 50.892 1.00 68.98 2067 TYR C O 1
ATOM 5863 N N . HIS C 1 275 ? 20.293 -26.201 48.841 1.00 78.66 2068 HIS C N 1
ATOM 5864 C CA . HIS C 1 275 ? 20.505 -27.553 48.317 1.00 90.68 2068 HIS C CA 1
ATOM 5865 C C . HIS C 1 275 ? 21.758 -28.154 48.917 1.00 88.28 2068 HIS C C 1
ATOM 5866 O O . HIS C 1 275 ? 21.807 -29.355 49.209 1.00 91.50 2068 HIS C O 1
ATOM 5873 N N . ARG C 1 276 ? 22.779 -27.324 49.106 1.00 80.52 2069 ARG C N 1
ATOM 5874 C CA . ARG C 1 276 ? 23.997 -27.765 49.764 1.00 79.39 2069 ARG C CA 1
ATOM 5875 C C . ARG C 1 276 ? 23.676 -28.477 51.080 1.00 74.16 2069 ARG C C 1
ATOM 5876 O O . ARG C 1 276 ? 24.215 -29.556 51.352 1.00 73.14 2069 ARG C O 1
ATOM 5884 N N . LEU C 1 277 ? 22.723 -27.925 51.861 1.00 70.00 2070 LEU C N 1
ATOM 5885 C CA . LEU C 1 277 ? 22.272 -28.463 53.152 1.00 59.95 2070 LEU C CA 1
ATOM 5886 C C . LEU C 1 277 ? 21.354 -29.675 53.012 1.00 59.77 2070 LEU C C 1
ATOM 5887 O O . LEU C 1 277 ? 21.567 -30.699 53.667 1.00 58.65 2070 LEU C O 1
ATOM 5892 N N . LYS C 1 278 ? 20.300 -29.561 52.198 1.00 62.74 2071 LYS C N 1
ATOM 5893 C CA . LYS C 1 278 ? 19.360 -30.672 52.029 1.00 63.64 2071 LYS C CA 1
ATOM 5894 C C . LYS C 1 278 ? 20.055 -31.929 51.520 1.00 74.33 2071 LYS C C 1
ATOM 5895 O O . LYS C 1 278 ? 19.724 -33.044 51.945 1.00 79.26 2071 LYS C O 1
ATOM 5901 N N . GLU C 1 279 ? 21.007 -31.780 50.596 1.00 77.06 2072 GLU C N 1
ATOM 5902 C CA . GLU C 1 279 ? 21.762 -32.945 50.157 1.00 81.74 2072 GLU C CA 1
ATOM 5903 C C . GLU C 1 279 ? 22.504 -33.582 51.330 1.00 77.94 2072 GLU C C 1
ATOM 5904 O O . GLU C 1 279 ? 22.633 -34.811 51.394 1.00 79.44 2072 GLU C O 1
ATOM 5910 N N . ALA C 1 280 ? 22.980 -32.761 52.279 1.00 70.63 2073 ALA C N 1
ATOM 5911 C CA . ALA C 1 280 ? 23.706 -33.285 53.437 1.00 66.43 2073 ALA C CA 1
ATOM 5912 C C . ALA C 1 280 ? 22.770 -33.810 54.519 1.00 67.98 2073 ALA C C 1
ATOM 5913 O O . ALA C 1 280 ? 23.153 -34.694 55.296 1.00 68.84 2073 ALA C O 1
ATOM 5915 N N . LEU C 1 281 ? 21.554 -33.272 54.594 1.00 65.61 2074 LEU C N 1
ATOM 5916 C CA . LEU C 1 281 ? 20.604 -33.725 55.595 1.00 65.86 2074 LEU C CA 1
ATOM 5917 C C . LEU C 1 281 ? 19.975 -35.059 55.230 1.00 76.31 2074 LEU C C 1
ATOM 5918 O O . LEU C 1 281 ? 19.687 -35.864 56.125 1.00 83.71 2074 LEU C O 1
ATOM 5923 N N . GLN C 1 282 ? 19.788 -35.314 53.935 1.00 75.79 2075 GLN C N 1
ATOM 5924 C CA . GLN C 1 282 ? 19.008 -36.461 53.473 1.00 75.04 2075 GLN C CA 1
ATOM 5925 C C . GLN C 1 282 ? 19.433 -37.808 54.064 1.00 74.33 2075 GLN C C 1
ATOM 5926 O O . GLN C 1 282 ? 18.545 -38.625 54.357 1.00 71.69 2075 GLN C O 1
ATOM 5932 N N . PRO C 1 283 ? 20.717 -38.109 54.283 1.00 76.12 2076 PRO C N 1
ATOM 5933 C CA . PRO C 1 283 ? 21.059 -39.392 54.921 1.00 81.70 2076 PRO C CA 1
ATOM 5934 C C . PRO C 1 283 ? 20.686 -39.469 56.388 1.00 85.42 2076 PRO C C 1
ATOM 5935 O O . PRO C 1 283 ? 20.765 -40.555 56.979 1.00 89.30 2076 PRO C O 1
ATOM 5939 N N . LEU C 1 284 ? 20.305 -38.359 57.001 1.00 83.30 2077 LEU C N 1
ATOM 5940 C CA . LEU C 1 284 ? 19.896 -38.382 58.388 1.00 78.53 2077 LEU C CA 1
ATOM 5941 C C . LEU C 1 284 ? 18.383 -38.395 58.541 1.00 79.15 2077 LEU C C 1
ATOM 5942 O O . LEU C 1 284 ? 17.882 -38.746 59.611 1.00 83.75 2077 LEU C O 1
ATOM 5947 N N . ILE C 1 285 ? 17.651 -38.066 57.479 1.00 75.64 2078 ILE C N 1
ATOM 5948 C CA . ILE C 1 285 ? 16.195 -38.109 57.466 1.00 77.04 2078 ILE C CA 1
ATOM 5949 C C . ILE C 1 285 ? 15.670 -39.399 56.824 1.00 83.06 2078 ILE C C 1
ATOM 5950 O O . ILE C 1 285 ? 14.478 -39.490 56.508 1.00 86.54 2078 ILE C O 1
ATOM 5955 N N . ASN C 1 286 ? 16.526 -40.392 56.595 1.00 82.92 2079 ASN C N 1
ATOM 5956 C CA . ASN C 1 286 ? 16.057 -41.582 55.880 1.00 79.07 2079 ASN C CA 1
ATOM 5957 C C . ASN C 1 286 ? 16.561 -42.891 56.502 1.00 72.20 2079 ASN C C 1
ATOM 5958 O O . ASN C 1 286 ? 16.806 -42.982 57.715 1.00 66.81 2079 ASN C O 1
ATOM 5963 N N . MET D 2 8 ? 5.064 1.894 58.302 1.00 100.55 1 MET D N 1
ATOM 5964 C CA . MET D 2 8 ? 5.587 1.052 57.229 1.00 103.31 1 MET D CA 1
ATOM 5965 C C . MET D 2 8 ? 5.863 -0.417 57.666 1.00 100.37 1 MET D C 1
ATOM 5966 O O . MET D 2 8 ? 4.980 -1.058 58.246 1.00 100.31 1 MET D O 1
ATOM 5971 N N . GLN D 2 9 ? 7.066 -0.941 57.375 1.00 89.54 2 GLN D N 1
ATOM 5972 C CA . GLN D 2 9 ? 7.397 -2.368 57.542 1.00 80.78 2 GLN D CA 1
ATOM 5973 C C . GLN D 2 9 ? 8.845 -2.515 58.008 1.00 66.01 2 GLN D C 1
ATOM 5974 O O . GLN D 2 9 ? 9.509 -1.530 58.339 1.00 67.93 2 GLN D O 1
ATOM 5980 N N . THR D 2 10 ? 9.334 -3.762 58.016 1.00 55.81 3 THR D N 1
ATOM 5981 C CA . THR D 2 10 ? 10.602 -4.113 58.662 1.00 52.26 3 THR D CA 1
ATOM 5982 C C . THR D 2 10 ? 11.756 -3.239 58.203 1.00 55.85 3 THR D C 1
ATOM 5983 O O . THR D 2 10 ? 11.974 -3.042 57.007 1.00 66.26 3 THR D O 1
ATOM 5987 N N . ILE D 2 11 ? 12.540 -2.756 59.154 1.00 56.23 4 ILE D N 1
ATOM 5988 C CA . ILE D 2 11 ? 13.757 -2.017 58.843 1.00 54.46 4 ILE D CA 1
ATOM 5989 C C . ILE D 2 11 ? 14.928 -2.990 58.803 1.00 54.86 4 ILE D C 1
ATOM 5990 O O . ILE D 2 11 ? 15.166 -3.727 59.770 1.00 51.19 4 ILE D O 1
ATOM 5995 N N . LYS D 2 12 ? 15.665 -2.991 57.688 1.00 55.16 5 LYS D N 1
ATOM 5996 C CA . LYS D 2 12 ? 16.827 -3.864 57.577 1.00 54.26 5 LYS D CA 1
ATOM 5997 C C . LYS D 2 12 ? 18.046 -3.177 58.176 1.00 55.50 5 LYS D C 1
ATOM 5998 O O . LYS D 2 12 ? 18.503 -2.131 57.687 1.00 52.74 5 LYS D O 1
ATOM 6004 N N . CYS D 2 13 ? 18.574 -3.788 59.229 1.00 56.22 6 CYS D N 1
ATOM 6005 C CA . CYS D 2 13 ? 19.767 -3.319 59.911 1.00 53.57 6 CYS D CA 1
ATOM 6006 C C . CYS D 2 13 ? 20.792 -4.447 59.895 1.00 48.15 6 CYS D C 1
ATOM 6007 O O . CYS D 2 13 ? 20.506 -5.569 60.337 1.00 39.53 6 CYS D O 1
ATOM 6010 N N . VAL D 2 14 ? 21.969 -4.153 59.348 1.00 46.52 7 VAL D N 1
ATOM 6011 C CA . VAL D 2 14 ? 23.072 -5.099 59.260 1.00 48.60 7 VAL D CA 1
ATOM 6012 C C . VAL D 2 14 ? 24.086 -4.754 60.341 1.00 59.08 7 VAL D C 1
ATOM 6013 O O . VAL D 2 14 ? 24.409 -3.574 60.539 1.00 65.81 7 VAL D O 1
ATOM 6017 N N . VAL D 2 15 ? 24.580 -5.767 61.055 1.00 57.65 8 VAL D N 1
ATOM 6018 C CA . VAL D 2 15 ? 25.467 -5.559 62.199 1.00 58.36 8 VAL D CA 1
ATOM 6019 C C . VAL D 2 15 ? 26.816 -6.203 61.881 1.00 59.06 8 VAL D C 1
ATOM 6020 O O . VAL D 2 15 ? 26.895 -7.430 61.752 1.00 60.23 8 VAL D O 1
ATOM 6024 N N . VAL D 2 16 ? 27.881 -5.384 61.778 1.00 56.92 9 VAL D N 1
ATOM 6025 C CA . VAL D 2 16 ? 29.191 -5.842 61.307 1.00 57.22 9 VAL D CA 1
ATOM 6026 C C . VAL D 2 16 ? 30.268 -5.456 62.311 1.00 65.32 9 VAL D C 1
ATOM 6027 O O . VAL D 2 16 ? 30.134 -4.475 63.050 1.00 70.81 9 VAL D O 1
ATOM 6031 N N . GLY D 2 17 ? 31.349 -6.216 62.316 1.00 62.57 10 GLY D N 1
ATOM 6032 C CA . GLY D 2 17 ? 32.425 -5.974 63.261 1.00 59.22 10 GLY D CA 1
ATOM 6033 C C . GLY D 2 17 ? 33.095 -7.269 63.664 1.00 60.23 10 GLY D C 1
ATOM 6034 O O . GLY D 2 17 ? 32.590 -8.367 63.423 1.00 55.28 10 GLY D O 1
ATOM 6035 N N . ASP D 2 18 ? 34.255 -7.119 64.301 1.00 65.43 11 ASP D N 1
ATOM 6036 C CA . ASP D 2 18 ? 35.098 -8.265 64.617 1.00 68.57 11 ASP D CA 1
ATOM 6037 C C . ASP D 2 18 ? 34.348 -9.313 65.425 1.00 69.39 11 ASP D C 1
ATOM 6038 O O . ASP D 2 18 ? 33.359 -9.021 66.102 1.00 69.17 11 ASP D O 1
ATOM 6043 N N . GLY D 2 19 ? 34.835 -10.549 65.350 1.00 73.31 12 GLY D N 1
ATOM 6044 C CA . GLY D 2 19 ? 34.302 -11.594 66.198 1.00 78.63 12 GLY D CA 1
ATOM 6045 C C . GLY D 2 19 ? 34.757 -11.430 67.638 1.00 85.49 12 GLY D C 1
ATOM 6046 O O . GLY D 2 19 ? 35.799 -10.836 67.926 1.00 88.45 12 GLY D O 1
ATOM 6047 N N . ALA D 2 20 ? 33.942 -11.955 68.557 1.00 86.93 13 ALA D N 1
ATOM 6048 C CA . ALA D 2 20 ? 34.237 -11.944 69.995 1.00 79.73 13 ALA D CA 1
ATOM 6049 C C . ALA D 2 20 ? 34.385 -10.524 70.553 1.00 75.57 13 ALA D C 1
ATOM 6050 O O . ALA D 2 20 ? 35.204 -10.261 71.426 1.00 72.54 13 ALA D O 1
ATOM 6052 N N . VAL D 2 21 ? 33.564 -9.600 70.066 1.00 80.17 14 VAL D N 1
ATOM 6053 C CA . VAL D 2 21 ? 33.442 -8.286 70.686 1.00 83.79 14 VAL D CA 1
ATOM 6054 C C . VAL D 2 21 ? 32.027 -8.127 71.224 1.00 88.88 14 VAL D C 1
ATOM 6055 O O . VAL D 2 21 ? 31.498 -7.011 71.310 1.00 87.69 14 VAL D O 1
ATOM 6059 N N . GLY D 2 22 ? 31.417 -9.251 71.599 1.00 94.34 15 GLY D N 1
ATOM 6060 C CA . GLY D 2 22 ? 30.060 -9.243 72.114 1.00 89.36 15 GLY D CA 1
ATOM 6061 C C . GLY D 2 22 ? 29.051 -8.757 71.107 1.00 86.43 15 GLY D C 1
ATOM 6062 O O . GLY D 2 22 ? 27.996 -8.246 71.495 1.00 87.38 15 GLY D O 1
ATOM 6063 N N . LYS D 2 23 ? 29.353 -8.893 69.814 1.00 77.58 16 LYS D N 1
ATOM 6064 C CA . LYS D 2 23 ? 28.458 -8.392 68.778 1.00 69.50 16 LYS D CA 1
ATOM 6065 C C . LYS D 2 23 ? 27.158 -9.189 68.755 1.00 68.61 16 LYS D C 1
ATOM 6066 O O . LYS D 2 23 ? 26.068 -8.644 68.979 1.00 66.28 16 LYS D O 1
ATOM 6072 N N . THR D 2 24 ? 27.253 -10.490 68.474 1.00 70.17 17 THR D N 1
ATOM 6073 C CA . THR D 2 24 ? 26.053 -11.316 68.453 1.00 66.85 17 THR D CA 1
ATOM 6074 C C . THR D 2 24 ? 25.446 -11.432 69.832 1.00 67.83 17 THR D C 1
ATOM 6075 O O . THR D 2 24 ? 24.221 -11.503 69.957 1.00 68.48 17 THR D O 1
ATOM 6079 N N . CYS D 2 25 ? 26.291 -11.468 70.868 1.00 71.08 18 CYS D N 1
ATOM 6080 C CA . CYS D 2 25 ? 25.806 -11.534 72.245 1.00 76.61 18 CYS D CA 1
ATOM 6081 C C . CYS D 2 25 ? 24.776 -10.446 72.543 1.00 68.23 18 CYS D C 1
ATOM 6082 O O . CYS D 2 25 ? 23.675 -10.734 73.025 1.00 67.30 18 CYS D O 1
ATOM 6085 N N . LEU D 2 26 ? 25.115 -9.183 72.283 1.00 62.08 19 LEU D N 1
ATOM 6086 C CA . LEU D 2 26 ? 24.156 -8.154 72.644 1.00 59.53 19 LEU D CA 1
ATOM 6087 C C . LEU D 2 26 ? 22.901 -8.255 71.799 1.00 63.73 19 LEU D C 1
ATOM 6088 O O . LEU D 2 26 ? 21.818 -7.906 72.272 1.00 69.70 19 LEU D O 1
ATOM 6093 N N . LEU D 2 27 ? 23.029 -8.715 70.556 1.00 60.47 20 LEU D N 1
ATOM 6094 C CA . LEU D 2 27 ? 21.867 -8.841 69.681 1.00 53.40 20 LEU D CA 1
ATOM 6095 C C . LEU D 2 27 ? 20.833 -9.801 70.265 1.00 47.48 20 LEU D C 1
ATOM 6096 O O . LEU D 2 27 ? 19.648 -9.463 70.400 1.00 40.43 20 LEU D O 1
ATOM 6101 N N . ILE D 2 28 ? 21.269 -11.011 70.620 1.00 50.35 21 ILE D N 1
ATOM 6102 C CA . ILE D 2 28 ? 20.350 -12.010 71.155 1.00 49.46 21 ILE D CA 1
ATOM 6103 C C . ILE D 2 28 ? 19.852 -11.616 72.549 1.00 54.08 21 ILE D C 1
ATOM 6104 O O . ILE D 2 28 ? 18.725 -11.955 72.923 1.00 56.55 21 ILE D O 1
ATOM 6109 N N . SER D 2 29 ? 20.648 -10.869 73.321 1.00 55.26 22 SER D N 1
ATOM 6110 C CA . SER D 2 29 ? 20.192 -10.405 74.628 1.00 58.47 22 SER D CA 1
ATOM 6111 C C . SER D 2 29 ? 19.032 -9.428 74.506 1.00 54.56 22 SER D C 1
ATOM 6112 O O . SER D 2 29 ? 17.927 -9.708 74.968 1.00 59.71 22 SER D O 1
ATOM 6115 N N . TYR D 2 30 ? 19.266 -8.268 73.899 1.00 51.92 23 TYR D N 1
ATOM 6116 C CA . TYR D 2 30 ? 18.222 -7.254 73.805 1.00 55.65 23 TYR D CA 1
ATOM 6117 C C . TYR D 2 30 ? 16.934 -7.818 73.217 1.00 65.86 23 TYR D C 1
ATOM 6118 O O . TYR D 2 30 ? 15.849 -7.654 73.792 1.00 75.44 23 TYR D O 1
ATOM 6127 N N . THR D 2 31 ? 17.030 -8.504 72.079 1.00 60.39 24 THR D N 1
ATOM 6128 C CA . THR D 2 31 ? 15.806 -8.925 71.414 1.00 57.40 24 THR D CA 1
ATOM 6129 C C . THR D 2 31 ? 15.059 -10.045 72.145 1.00 48.61 24 THR D C 1
ATOM 6130 O O . THR D 2 31 ? 13.915 -10.332 71.790 1.00 48.88 24 THR D O 1
ATOM 6134 N N . THR D 2 32 ? 15.650 -10.688 73.145 1.00 39.80 25 THR D N 1
ATOM 6135 C CA . THR D 2 32 ? 14.912 -11.662 73.937 1.00 44.27 25 THR D CA 1
ATOM 6136 C C . THR D 2 32 ? 14.633 -11.188 75.373 1.00 53.28 25 THR D C 1
ATOM 6137 O O . THR D 2 32 ? 14.200 -11.994 76.213 1.00 60.34 25 THR D O 1
ATOM 6141 N N . ASN D 2 33 ? 14.810 -9.885 75.653 1.00 49.49 26 ASN D N 1
ATOM 6142 C CA . ASN D 2 33 ? 14.765 -9.331 77.012 1.00 47.99 26 ASN D CA 1
ATOM 6143 C C . ASN D 2 33 ? 15.497 -10.229 78.011 1.00 53.86 26 ASN D C 1
ATOM 6144 O O . ASN D 2 33 ? 15.046 -10.443 79.142 1.00 59.86 26 ASN D O 1
ATOM 6149 N N . LYS D 2 34 ? 16.644 -10.753 77.592 1.00 53.99 27 LYS D N 1
ATOM 6150 C CA . LYS D 2 34 ? 17.490 -11.589 78.423 1.00 54.56 27 LYS D CA 1
ATOM 6151 C C . LYS D 2 34 ? 18.759 -10.823 78.802 1.00 57.40 27 LYS D C 1
ATOM 6152 O O . LYS D 2 34 ? 19.126 -9.806 78.190 1.00 55.24 27 LYS D O 1
ATOM 6158 N N . PHE D 2 35 ? 19.393 -11.288 79.891 1.00 56.69 28 PHE D N 1
ATOM 6159 C CA . PHE D 2 35 ? 20.728 -10.895 80.298 1.00 53.72 28 PHE D CA 1
ATOM 6160 C C . PHE D 2 35 ? 21.700 -11.880 79.670 1.00 54.47 28 PHE D C 1
ATOM 6161 O O . PHE D 2 35 ? 21.330 -13.038 79.442 1.00 47.95 28 PHE D O 1
ATOM 6169 N N . PRO D 2 36 ? 22.953 -11.472 79.388 1.00 60.70 29 PRO D N 1
ATOM 6170 C CA . PRO D 2 36 ? 23.882 -12.367 78.662 1.00 55.64 29 PRO D CA 1
ATOM 6171 C C . PRO D 2 36 ? 24.073 -13.717 79.316 1.00 52.71 29 PRO D C 1
ATOM 6172 O O . PRO D 2 36 ? 24.602 -14.630 78.679 1.00 51.54 29 PRO D O 1
ATOM 6176 N N . SER D 2 37 ? 23.600 -13.891 80.533 1.00 57.78 30 SER D N 1
ATOM 6177 C CA . SER D 2 37 ? 23.794 -15.122 81.274 1.00 67.08 30 SER D CA 1
ATOM 6178 C C . SER D 2 37 ? 22.716 -16.159 80.999 1.00 70.30 30 SER D C 1
ATOM 6179 O O . SER D 2 37 ? 22.962 -17.355 81.164 1.00 72.45 30 SER D O 1
ATOM 6182 N N . GLU D 2 38 ? 21.528 -15.738 80.587 1.00 70.59 31 GLU D N 1
ATOM 6183 C CA . GLU D 2 38 ? 20.367 -16.609 80.648 1.00 69.64 31 GLU D CA 1
ATOM 6184 C C . GLU D 2 38 ? 19.625 -16.695 79.314 1.00 71.80 31 GLU D C 1
ATOM 6185 O O . GLU D 2 38 ? 18.523 -17.271 79.266 1.00 72.60 31 GLU D O 1
ATOM 6191 N N . TYR D 2 39 ? 20.180 -16.131 78.238 1.00 69.66 32 TYR D N 1
ATOM 6192 C CA . TYR D 2 39 ? 19.506 -16.260 76.956 1.00 71.41 32 TYR D CA 1
ATOM 6193 C C . TYR D 2 39 ? 19.623 -17.704 76.483 1.00 71.51 32 TYR D C 1
ATOM 6194 O O . TYR D 2 39 ? 20.588 -18.413 76.808 1.00 65.46 32 TYR D O 1
ATOM 6203 N N . VAL D 2 40 ? 18.591 -18.152 75.767 1.00 70.56 33 VAL D N 1
ATOM 6204 C CA . VAL D 2 40 ? 18.532 -19.509 75.234 1.00 62.33 33 VAL D CA 1
ATOM 6205 C C . VAL D 2 40 ? 19.288 -19.517 73.915 1.00 58.34 33 VAL D C 1
ATOM 6206 O O . VAL D 2 40 ? 18.942 -18.740 73.020 1.00 58.48 33 VAL D O 1
ATOM 6210 N N . PRO D 2 41 ? 20.303 -20.352 73.757 1.00 57.99 34 PRO D N 1
ATOM 6211 C CA . PRO D 2 41 ? 21.133 -20.270 72.563 1.00 56.80 34 PRO D CA 1
ATOM 6212 C C . PRO D 2 41 ? 20.438 -20.950 71.395 1.00 65.18 34 PRO D C 1
ATOM 6213 O O . PRO D 2 41 ? 19.599 -21.846 71.561 1.00 65.39 34 PRO D O 1
ATOM 6217 N N . THR D 2 42 ? 20.782 -20.485 70.196 1.00 65.06 35 THR D N 1
ATOM 6218 C CA . THR D 2 42 ? 20.190 -20.999 68.973 1.00 60.52 35 THR D CA 1
ATOM 6219 C C . THR D 2 42 ? 21.312 -21.411 68.027 1.00 63.91 35 THR D C 1
ATOM 6220 O O . THR D 2 42 ? 22.499 -21.231 68.336 1.00 68.92 35 THR D O 1
ATOM 6224 N N . VAL D 2 43 ? 20.917 -22.019 66.897 1.00 60.50 36 VAL D N 1
ATOM 6225 C CA . VAL D 2 43 ? 21.802 -22.392 65.792 1.00 51.63 36 VAL D CA 1
ATOM 6226 C C . VAL D 2 43 ? 21.551 -21.567 64.553 1.00 52.62 36 VAL D C 1
ATOM 6227 O O . VAL D 2 43 ? 22.231 -21.774 63.547 1.00 60.55 36 VAL D O 1
ATOM 6231 N N . PHE D 2 44 ? 20.583 -20.666 64.574 1.00 51.72 37 PHE D N 1
ATOM 6232 C CA . PHE D 2 44 ? 20.239 -19.843 63.425 1.00 52.82 37 PHE D CA 1
ATOM 6233 C C . PHE D 2 44 ? 20.673 -18.393 63.639 1.00 62.68 37 PHE D C 1
ATOM 6234 O O . PHE D 2 44 ? 20.819 -17.912 64.771 1.00 70.05 37 PHE D O 1
ATOM 6242 N N . ASP D 2 45 ? 20.881 -17.689 62.533 1.00 61.21 38 ASP D N 1
ATOM 6243 C CA . ASP D 2 45 ? 21.313 -16.305 62.609 1.00 63.74 38 ASP D CA 1
ATOM 6244 C C . ASP D 2 45 ? 20.149 -15.340 62.506 1.00 57.45 38 ASP D C 1
ATOM 6245 O O . ASP D 2 45 ? 19.019 -15.701 62.167 1.00 54.75 38 ASP D O 1
ATOM 6250 N N . ASN D 2 46 ? 20.467 -14.085 62.822 1.00 56.59 39 ASN D N 1
ATOM 6251 C CA . ASN D 2 46 ? 19.588 -12.930 62.682 1.00 56.64 39 ASN D CA 1
ATOM 6252 C C . ASN D 2 46 ? 18.504 -12.871 63.753 1.00 56.79 39 ASN D C 1
ATOM 6253 O O . ASN D 2 46 ? 18.015 -13.903 64.223 1.00 61.66 39 ASN D O 1
ATOM 6258 N N . TYR D 2 47 ? 18.135 -11.652 64.140 1.00 44.98 40 TYR D N 1
ATOM 6259 C CA . TYR D 2 47 ? 17.308 -11.385 65.302 1.00 42.15 40 TYR D CA 1
ATOM 6260 C C . TYR D 2 47 ? 16.343 -10.269 64.928 1.00 50.01 40 TYR D C 1
ATOM 6261 O O . TYR D 2 47 ? 16.776 -9.244 64.397 1.00 53.18 40 TYR D O 1
ATOM 6270 N N . ALA D 2 48 ? 15.040 -10.471 65.149 1.00 58.85 41 ALA D N 1
ATOM 6271 C CA . ALA D 2 48 ? 14.057 -9.398 64.977 1.00 60.23 41 ALA D CA 1
ATOM 6272 C C . ALA D 2 48 ? 13.526 -8.928 66.330 1.00 66.03 41 ALA D C 1
ATOM 6273 O O . ALA D 2 48 ? 13.549 -9.666 67.323 1.00 73.23 41 ALA D O 1
ATOM 6275 N N . VAL D 2 49 ? 13.037 -7.685 66.364 1.00 61.56 42 VAL D N 1
ATOM 6276 C CA . VAL D 2 49 ? 12.583 -7.071 67.611 1.00 60.19 42 VAL D CA 1
ATOM 6277 C C . VAL D 2 49 ? 11.664 -5.906 67.267 1.00 64.94 42 VAL D C 1
ATOM 6278 O O . VAL D 2 49 ? 11.810 -5.276 66.215 1.00 68.39 42 VAL D O 1
ATOM 6282 N N . THR D 2 50 ? 10.713 -5.606 68.158 1.00 60.82 43 THR D N 1
ATOM 6283 C CA . THR D 2 50 ? 9.860 -4.432 67.992 1.00 48.64 43 THR D CA 1
ATOM 6284 C C . THR D 2 50 ? 10.210 -3.402 69.068 1.00 45.66 43 THR D C 1
ATOM 6285 O O . THR D 2 50 ? 10.329 -3.729 70.262 1.00 40.89 43 THR D O 1
ATOM 6289 N N . VAL D 2 51 ? 10.414 -2.169 68.628 1.00 44.40 44 VAL D N 1
ATOM 6290 C CA . VAL D 2 51 ? 10.730 -1.052 69.497 1.00 45.19 44 VAL D CA 1
ATOM 6291 C C . VAL D 2 51 ? 9.650 -0.015 69.285 1.00 47.64 44 VAL D C 1
ATOM 6292 O O . VAL D 2 51 ? 9.201 0.194 68.154 1.00 42.82 44 VAL D O 1
ATOM 6296 N N . MET D 2 52 ? 9.187 0.581 70.377 1.00 54.67 45 MET D N 1
ATOM 6297 C CA . MET D 2 52 ? 8.202 1.641 70.299 1.00 57.18 45 MET D CA 1
ATOM 6298 C C . MET D 2 52 ? 8.888 2.983 70.446 1.00 64.18 45 MET D C 1
ATOM 6299 O O . MET D 2 52 ? 9.672 3.193 71.385 1.00 70.07 45 MET D O 1
ATOM 6304 N N . ILE D 2 53 ? 8.628 3.867 69.487 1.00 63.53 46 ILE D N 1
ATOM 6305 C CA . ILE D 2 53 ? 9.269 5.171 69.434 1.00 66.86 46 ILE D CA 1
ATOM 6306 C C . ILE D 2 53 ? 8.215 6.220 69.150 1.00 70.08 46 ILE D C 1
ATOM 6307 O O . ILE D 2 53 ? 7.587 6.195 68.082 1.00 72.30 46 ILE D O 1
ATOM 6312 N N . GLY D 2 54 ? 8.026 7.137 70.105 1.00 69.89 47 GLY D N 1
ATOM 6313 C CA . GLY D 2 54 ? 7.032 8.192 69.967 1.00 69.81 47 GLY D CA 1
ATOM 6314 C C . GLY D 2 54 ? 5.621 7.685 69.770 1.00 68.29 47 GLY D C 1
ATOM 6315 O O . GLY D 2 54 ? 4.802 8.363 69.132 1.00 62.51 47 GLY D O 1
ATOM 6316 N N . GLY D 2 55 ? 5.321 6.490 70.281 1.00 72.49 48 GLY D N 1
ATOM 6317 C CA . GLY D 2 55 ? 3.983 5.969 70.281 1.00 81.77 48 GLY D CA 1
ATOM 6318 C C . GLY D 2 55 ? 3.644 5.049 69.136 1.00 93.88 48 GLY D C 1
ATOM 6319 O O . GLY D 2 55 ? 2.627 4.349 69.211 1.00 100.99 48 GLY D O 1
ATOM 6320 N N . GLU D 2 56 ? 4.437 5.031 68.076 1.00 97.48 49 GLU D N 1
ATOM 6321 C CA . GLU D 2 56 ? 4.206 4.099 66.980 1.00 95.34 49 GLU D CA 1
ATOM 6322 C C . GLU D 2 56 ? 5.307 3.050 67.004 1.00 81.18 49 GLU D C 1
ATOM 6323 O O . GLU D 2 56 ? 6.474 3.405 67.225 1.00 86.15 49 GLU D O 1
ATOM 6329 N N . PRO D 2 57 ? 4.991 1.763 66.881 1.00 57.70 50 PRO D N 1
ATOM 6330 C CA . PRO D 2 57 ? 6.024 0.731 66.979 1.00 50.15 50 PRO D CA 1
ATOM 6331 C C . PRO D 2 57 ? 6.681 0.431 65.643 1.00 49.13 50 PRO D C 1
ATOM 6332 O O . PRO D 2 57 ? 6.073 0.548 64.579 1.00 50.93 50 PRO D O 1
ATOM 6336 N N . TYR D 2 58 ? 7.963 0.064 65.719 1.00 46.07 51 TYR D N 1
ATOM 6337 C CA . TYR D 2 58 ? 8.794 -0.217 64.553 1.00 41.51 51 TYR D CA 1
ATOM 6338 C C . TYR D 2 58 ? 9.451 -1.578 64.746 1.00 46.36 51 TYR D C 1
ATOM 6339 O O . TYR D 2 58 ? 9.738 -1.991 65.874 1.00 53.11 51 TYR D O 1
ATOM 6348 N N . THR D 2 59 ? 9.660 -2.298 63.652 1.00 45.61 52 THR D N 1
ATOM 6349 C CA . THR D 2 59 ? 10.276 -3.620 63.723 1.00 44.04 52 THR D CA 1
ATOM 6350 C C . THR D 2 59 ? 11.607 -3.620 62.988 1.00 41.97 52 THR D C 1
ATOM 6351 O O . THR D 2 59 ? 11.684 -3.239 61.817 1.00 46.19 52 THR D O 1
ATOM 6355 N N . LEU D 2 60 ? 12.635 -4.045 63.687 1.00 36.14 53 LEU D N 1
ATOM 6356 C CA . LEU D 2 60 ? 14.009 -3.985 63.247 1.00 39.23 53 LEU D CA 1
ATOM 6357 C C . LEU D 2 60 ? 14.402 -5.408 62.891 1.00 50.72 53 LEU D C 1
ATOM 6358 O O . LEU D 2 60 ? 14.394 -6.284 63.765 1.00 57.39 53 LEU D O 1
ATOM 6363 N N . GLY D 2 61 ? 14.693 -5.653 61.610 1.00 50.37 54 GLY D N 1
ATOM 6364 C CA . GLY D 2 61 ? 15.338 -6.896 61.228 1.00 49.66 54 GLY D CA 1
ATOM 6365 C C . GLY D 2 61 ? 16.825 -6.730 61.460 1.00 54.29 54 GLY D C 1
ATOM 6366 O O . GLY D 2 61 ? 17.418 -5.813 60.882 1.00 64.24 54 GLY D O 1
ATOM 6367 N N . LEU D 2 62 ? 17.448 -7.544 62.320 1.00 49.04 55 LEU D N 1
ATOM 6368 C CA . LEU D 2 62 ? 18.874 -7.387 62.619 1.00 50.54 55 LEU D CA 1
ATOM 6369 C C . LEU D 2 62 ? 19.680 -8.479 61.926 1.00 49.58 55 LEU D C 1
ATOM 6370 O O . LEU D 2 62 ? 19.575 -9.656 62.284 1.00 49.20 55 LEU D O 1
ATOM 6375 N N . PHE D 2 63 ? 20.495 -8.083 60.942 1.00 45.78 56 PHE D N 1
ATOM 6376 C CA . PHE D 2 63 ? 21.250 -9.035 60.139 1.00 46.47 56 PHE D CA 1
ATOM 6377 C C . PHE D 2 63 ? 22.633 -9.202 60.755 1.00 49.98 56 PHE D C 1
ATOM 6378 O O . PHE D 2 63 ? 23.398 -8.230 60.868 1.00 54.05 56 PHE D O 1
ATOM 6386 N N . ASP D 2 64 ? 22.936 -10.433 61.182 1.00 46.34 57 ASP D N 1
ATOM 6387 C CA . ASP D 2 64 ? 24.141 -10.755 61.939 1.00 46.23 57 ASP D CA 1
ATOM 6388 C C . ASP D 2 64 ? 25.176 -11.289 60.961 1.00 52.36 57 ASP D C 1
ATOM 6389 O O . ASP D 2 64 ? 25.007 -12.385 60.408 1.00 59.84 57 ASP D O 1
ATOM 6394 N N . THR D 2 65 ? 26.241 -10.521 60.747 1.00 51.88 58 THR D N 1
ATOM 6395 C CA . THR D 2 65 ? 27.281 -10.874 59.794 1.00 59.68 58 THR D CA 1
ATOM 6396 C C . THR D 2 65 ? 28.478 -11.510 60.496 1.00 69.18 58 THR D C 1
ATOM 6397 O O . THR D 2 65 ? 28.730 -11.279 61.682 1.00 71.58 58 THR D O 1
ATOM 6401 N N . ALA D 2 66 ? 29.205 -12.338 59.744 1.00 74.06 59 ALA D N 1
ATOM 6402 C CA . ALA D 2 66 ? 30.446 -12.931 60.233 1.00 71.26 59 ALA D CA 1
ATOM 6403 C C . ALA D 2 66 ? 31.566 -11.916 60.062 1.00 70.10 59 ALA D C 1
ATOM 6404 O O . ALA D 2 66 ? 31.793 -11.419 58.959 1.00 71.32 59 ALA D O 1
ATOM 6406 N N . GLY D 2 67 ? 32.246 -11.573 61.150 1.00 74.94 60 GLY D N 1
ATOM 6407 C CA . GLY D 2 67 ? 33.341 -10.631 61.026 1.00 81.54 60 GLY D CA 1
ATOM 6408 C C . GLY D 2 67 ? 34.528 -11.185 60.258 1.00 86.35 60 GLY D C 1
ATOM 6409 O O . GLY D 2 67 ? 35.232 -10.430 59.572 1.00 83.23 60 GLY D O 1
ATOM 6410 N N . GLN D 2 68 ? 34.741 -12.504 60.329 1.00 92.14 61 GLN D N 1
ATOM 6411 C CA . GLN D 2 68 ? 35.969 -13.123 59.844 1.00 99.09 61 GLN D CA 1
ATOM 6412 C C . GLN D 2 68 ? 36.169 -12.933 58.348 1.00 111.35 61 GLN D C 1
ATOM 6413 O O . GLN D 2 68 ? 35.219 -12.768 57.577 1.00 113.40 61 GLN D O 1
ATOM 6419 N N . GLU D 2 69 ? 37.435 -12.995 57.943 1.00 120.82 62 GLU D N 1
ATOM 6420 C CA . GLU D 2 69 ? 37.803 -12.764 56.558 1.00 126.42 62 GLU D CA 1
ATOM 6421 C C . GLU D 2 69 ? 37.460 -13.946 55.673 1.00 119.96 62 GLU D C 1
ATOM 6422 O O . GLU D 2 69 ? 37.281 -13.761 54.467 1.00 116.95 62 GLU D O 1
ATOM 6428 N N . ASP D 2 70 ? 37.337 -15.148 56.245 1.00 112.05 63 ASP D N 1
ATOM 6429 C CA . ASP D 2 70 ? 36.876 -16.293 55.469 1.00 103.30 63 ASP D CA 1
ATOM 6430 C C . ASP D 2 70 ? 35.522 -16.047 54.826 1.00 98.63 63 ASP D C 1
ATOM 6431 O O . ASP D 2 70 ? 35.155 -16.773 53.901 1.00 100.85 63 ASP D O 1
ATOM 6436 N N . TYR D 2 71 ? 34.759 -15.067 55.317 1.00 93.35 64 TYR D N 1
ATOM 6437 C CA . TYR D 2 71 ? 33.426 -14.744 54.818 1.00 86.68 64 TYR D CA 1
ATOM 6438 C C . TYR D 2 71 ? 33.399 -13.454 54.001 1.00 86.39 64 TYR D C 1
ATOM 6439 O O . TYR D 2 71 ? 32.310 -12.936 53.718 1.00 86.79 64 TYR D O 1
ATOM 6448 N N . ASP D 2 72 ? 34.572 -12.939 53.596 1.00 83.30 65 ASP D N 1
ATOM 6449 C CA . ASP D 2 72 ? 34.636 -11.609 52.998 1.00 82.43 65 ASP D CA 1
ATOM 6450 C C . ASP D 2 72 ? 33.994 -11.563 51.625 1.00 84.85 65 ASP D C 1
ATOM 6451 O O . ASP D 2 72 ? 33.408 -10.540 51.261 1.00 86.01 65 ASP D O 1
ATOM 6456 N N . ARG D 2 73 ? 34.092 -12.644 50.845 1.00 89.51 66 ARG D N 1
ATOM 6457 C CA . ARG D 2 73 ? 33.549 -12.609 49.488 1.00 91.11 66 ARG D CA 1
ATOM 6458 C C . ARG D 2 73 ? 32.035 -12.714 49.487 1.00 86.47 66 ARG D C 1
ATOM 6459 O O . ARG D 2 73 ? 31.379 -12.083 48.655 1.00 87.19 66 ARG D O 1
ATOM 6467 N N . LEU D 2 74 ? 31.470 -13.474 50.423 1.00 81.81 67 LEU D N 1
ATOM 6468 C CA . LEU D 2 74 ? 30.036 -13.731 50.502 1.00 78.96 67 LEU D CA 1
ATOM 6469 C C . LEU D 2 74 ? 29.255 -12.642 51.233 1.00 73.85 67 LEU D C 1
ATOM 6470 O O . LEU D 2 74 ? 28.253 -12.138 50.709 1.00 68.98 67 LEU D O 1
ATOM 6475 N N . ARG D 2 75 ? 29.694 -12.295 52.450 1.00 70.17 68 ARG D N 1
ATOM 6476 C CA . ARG D 2 75 ? 28.954 -11.396 53.337 1.00 65.18 68 ARG D CA 1
ATOM 6477 C C . ARG D 2 75 ? 28.256 -10.224 52.646 1.00 65.86 68 ARG D C 1
ATOM 6478 O O . ARG D 2 75 ? 27.059 -10.028 52.902 1.00 69.88 68 ARG D O 1
ATOM 6486 N N . PRO D 2 76 ? 28.900 -9.437 51.771 1.00 58.84 69 PRO D N 1
ATOM 6487 C CA . PRO D 2 76 ? 28.228 -8.231 51.251 1.00 52.15 69 PRO D CA 1
ATOM 6488 C C . PRO D 2 76 ? 27.004 -8.486 50.372 1.00 48.65 69 PRO D C 1
ATOM 6489 O O . PRO D 2 76 ? 26.333 -7.505 50.032 1.00 48.11 69 PRO D O 1
ATOM 6493 N N . LEU D 2 77 ? 26.676 -9.739 50.015 1.00 48.77 70 LEU D N 1
ATOM 6494 C CA . LEU D 2 77 ? 25.388 -10.034 49.375 1.00 54.28 70 LEU D CA 1
ATOM 6495 C C . LEU D 2 77 ? 24.203 -9.626 50.238 1.00 59.63 70 LEU D C 1
ATOM 6496 O O . LEU D 2 77 ? 23.062 -9.549 49.746 1.00 56.92 70 LEU D O 1
ATOM 6501 N N . SER D 2 78 ? 24.458 -9.349 51.507 1.00 62.15 71 SER D N 1
ATOM 6502 C CA . SER D 2 78 ? 23.431 -8.854 52.389 1.00 60.05 71 SER D CA 1
ATOM 6503 C C . SER D 2 78 ? 23.258 -7.347 52.277 1.00 64.48 71 SER D C 1
ATOM 6504 O O . SER D 2 78 ? 22.158 -6.839 52.520 1.00 69.90 71 SER D O 1
ATOM 6507 N N . TYR D 2 79 ? 24.274 -6.638 51.831 1.00 60.44 72 TYR D N 1
ATOM 6508 C CA . TYR D 2 79 ? 24.193 -5.189 51.852 1.00 57.11 72 TYR D CA 1
ATOM 6509 C C . TYR D 2 79 ? 23.158 -4.589 50.903 1.00 61.07 72 TYR D C 1
ATOM 6510 O O . TYR D 2 79 ? 22.636 -3.514 51.210 1.00 65.60 72 TYR D O 1
ATOM 6519 N N . PRO D 2 80 ? 22.830 -5.191 49.760 1.00 62.56 73 PRO D N 1
ATOM 6520 C CA . PRO D 2 80 ? 21.753 -4.624 48.939 1.00 63.66 73 PRO D CA 1
ATOM 6521 C C . PRO D 2 80 ? 20.477 -4.448 49.741 1.00 65.81 73 PRO D C 1
ATOM 6522 O O . PRO D 2 80 ? 19.987 -5.392 50.375 1.00 67.05 73 PRO D O 1
ATOM 6526 N N . GLN D 2 81 ? 19.954 -3.221 49.722 1.00 64.77 74 GLN D N 1
ATOM 6527 C CA . GLN D 2 81 ? 18.662 -2.795 50.269 1.00 63.60 74 GLN D CA 1
ATOM 6528 C C . GLN D 2 81 ? 18.735 -2.469 51.759 1.00 62.60 74 GLN D C 1
ATOM 6529 O O . GLN D 2 81 ? 17.723 -2.055 52.331 1.00 62.64 74 GLN D O 1
ATOM 6535 N N . THR D 2 82 ? 19.890 -2.632 52.395 1.00 60.67 75 THR D N 1
ATOM 6536 C CA . THR D 2 82 ? 20.061 -2.270 53.795 1.00 59.73 75 THR D CA 1
ATOM 6537 C C . THR D 2 82 ? 19.653 -0.827 54.060 1.00 60.66 75 THR D C 1
ATOM 6538 O O . THR D 2 82 ? 19.888 0.065 53.236 1.00 59.03 75 THR D O 1
ATOM 6542 N N . ASP D 2 83 ? 19.041 -0.611 55.231 1.00 62.65 76 ASP D N 1
ATOM 6543 C CA . ASP D 2 83 ? 18.524 0.688 55.644 1.00 64.31 76 ASP D CA 1
ATOM 6544 C C . ASP D 2 83 ? 19.469 1.448 56.550 1.00 58.71 76 ASP D C 1
ATOM 6545 O O . ASP D 2 83 ? 19.501 2.684 56.494 1.00 59.68 76 ASP D O 1
ATOM 6550 N N . VAL D 2 84 ? 20.207 0.723 57.391 1.00 54.24 77 VAL D N 1
ATOM 6551 C CA . VAL D 2 84 ? 21.115 1.293 58.380 1.00 48.19 77 VAL D CA 1
ATOM 6552 C C . VAL D 2 84 ? 22.087 0.203 58.807 1.00 51.01 77 VAL D C 1
ATOM 6553 O O . VAL D 2 84 ? 21.704 -0.964 58.949 1.00 54.39 77 VAL D O 1
ATOM 6557 N N . PHE D 2 85 ? 23.350 0.588 59.004 1.00 52.60 78 PHE D N 1
ATOM 6558 C CA . PHE D 2 85 ? 24.416 -0.328 59.405 1.00 57.53 78 PHE D CA 1
ATOM 6559 C C . PHE D 2 85 ? 24.815 -0.063 60.848 1.00 59.15 78 PHE D C 1
ATOM 6560 O O . PHE D 2 85 ? 24.805 1.081 61.315 1.00 61.60 78 PHE D O 1
ATOM 6568 N N . LEU D 2 86 ? 25.195 -1.133 61.537 1.00 56.69 79 LEU D N 1
ATOM 6569 C CA . LEU D 2 86 ? 25.748 -1.066 62.889 1.00 56.28 79 LEU D CA 1
ATOM 6570 C C . LEU D 2 86 ? 27.183 -1.608 62.838 1.00 57.03 79 LEU D C 1
ATOM 6571 O O . LEU D 2 86 ? 27.409 -2.826 62.752 1.00 51.99 79 LEU D O 1
ATOM 6576 N N . VAL D 2 87 ? 28.146 -0.683 62.849 1.00 59.39 80 VAL D N 1
ATOM 6577 C CA . VAL D 2 87 ? 29.566 -1.002 62.980 1.00 60.06 80 VAL D CA 1
ATOM 6578 C C . VAL D 2 87 ? 29.907 -1.075 64.464 1.00 59.05 80 VAL D C 1
ATOM 6579 O O . VAL D 2 87 ? 29.703 -0.104 65.208 1.00 55.77 80 VAL D O 1
ATOM 6583 N N . CYS D 2 88 ? 30.425 -2.226 64.892 1.00 61.12 81 CYS D N 1
ATOM 6584 C CA . CYS D 2 88 ? 30.590 -2.525 66.305 1.00 65.86 81 CYS D CA 1
ATOM 6585 C C . CYS D 2 88 ? 32.018 -2.893 66.672 1.00 67.30 81 CYS D C 1
ATOM 6586 O O . CYS D 2 88 ? 32.817 -3.340 65.847 1.00 71.08 81 CYS D O 1
ATOM 6589 N N . PHE D 2 89 ? 32.294 -2.752 67.960 1.00 69.43 82 PHE D N 1
ATOM 6590 C CA . PHE D 2 89 ? 33.576 -3.115 68.528 1.00 71.34 82 PHE D CA 1
ATOM 6591 C C . PHE D 2 89 ? 33.485 -3.047 70.047 1.00 68.88 82 PHE D C 1
ATOM 6592 O O . PHE D 2 89 ? 32.643 -2.333 70.608 1.00 63.91 82 PHE D O 1
ATOM 6600 N N . SER D 2 90 ? 34.382 -3.778 70.695 1.00 67.92 83 SER D N 1
ATOM 6601 C CA . SER D 2 90 ? 34.517 -3.726 72.138 1.00 64.42 83 SER D CA 1
ATOM 6602 C C . SER D 2 90 ? 35.548 -2.682 72.520 1.00 60.51 83 SER D C 1
ATOM 6603 O O . SER D 2 90 ? 36.648 -2.658 71.973 1.00 60.92 83 SER D O 1
ATOM 6606 N N . VAL D 2 91 ? 35.194 -1.845 73.481 1.00 61.38 84 VAL D N 1
ATOM 6607 C CA . VAL D 2 91 ? 36.066 -0.760 73.895 1.00 61.83 84 VAL D CA 1
ATOM 6608 C C . VAL D 2 91 ? 37.162 -1.301 74.809 1.00 61.49 84 VAL D C 1
ATOM 6609 O O . VAL D 2 91 ? 38.048 -0.552 75.235 1.00 61.74 84 VAL D O 1
ATOM 6613 N N . VAL D 2 92 ? 37.121 -2.597 75.123 1.00 60.44 85 VAL D N 1
ATOM 6614 C CA . VAL D 2 92 ? 38.235 -3.247 75.820 1.00 60.76 85 VAL D CA 1
ATOM 6615 C C . VAL D 2 92 ? 39.054 -4.123 74.861 1.00 60.08 85 VAL D C 1
ATOM 6616 O O . VAL D 2 92 ? 39.745 -5.051 75.290 1.00 57.19 85 VAL D O 1
ATOM 6620 N N . SER D 2 93 ? 38.994 -3.817 73.560 1.00 63.32 86 SER D N 1
ATOM 6621 C CA . SER D 2 93 ? 39.746 -4.546 72.541 1.00 71.50 86 SER D CA 1
ATOM 6622 C C . SER D 2 93 ? 40.120 -3.559 71.436 1.00 79.61 86 SER D C 1
ATOM 6623 O O . SER D 2 93 ? 39.303 -3.254 70.553 1.00 75.04 86 SER D O 1
ATOM 6626 N N . PRO D 2 94 ? 41.344 -3.017 71.465 1.00 90.37 87 PRO D N 1
ATOM 6627 C CA . PRO D 2 94 ? 41.728 -2.017 70.452 1.00 89.33 87 PRO D CA 1
ATOM 6628 C C . PRO D 2 94 ? 41.940 -2.589 69.058 1.00 86.51 87 PRO D C 1
ATOM 6629 O O . PRO D 2 94 ? 41.891 -1.820 68.091 1.00 87.85 87 PRO D O 1
ATOM 6633 N N . SER D 2 95 ? 42.182 -3.894 68.909 1.00 86.41 88 SER D N 1
ATOM 6634 C CA . SER D 2 95 ? 42.162 -4.477 67.570 1.00 88.17 88 SER D CA 1
ATOM 6635 C C . SER D 2 95 ? 40.840 -4.181 66.887 1.00 89.30 88 SER D C 1
ATOM 6636 O O . SER D 2 95 ? 40.808 -3.651 65.772 1.00 91.87 88 SER D O 1
ATOM 6639 N N . SER D 2 96 ? 39.733 -4.474 67.577 1.00 88.65 89 SER D N 1
ATOM 6640 C CA . SER D 2 96 ? 38.394 -4.295 67.026 1.00 87.14 89 SER D CA 1
ATOM 6641 C C . SER D 2 96 ? 38.052 -2.836 66.739 1.00 89.78 89 SER D C 1
ATOM 6642 O O . SER D 2 96 ? 37.151 -2.574 65.932 1.00 94.38 89 SER D O 1
ATOM 6645 N N . PHE D 2 97 ? 38.730 -1.888 67.391 1.00 85.67 90 PHE D N 1
ATOM 6646 C CA . PHE D 2 97 ? 38.524 -0.481 67.067 1.00 82.34 90 PHE D CA 1
ATOM 6647 C C . PHE D 2 97 ? 39.207 -0.126 65.753 1.00 88.00 90 PHE D C 1
ATOM 6648 O O . PHE D 2 97 ? 38.642 0.598 64.927 1.00 90.01 90 PHE D O 1
ATOM 6656 N N . GLU D 2 98 ? 40.414 -0.638 65.529 1.00 90.22 91 GLU D N 1
ATOM 6657 C CA . GLU D 2 98 ? 41.116 -0.259 64.314 1.00 97.93 91 GLU D CA 1
ATOM 6658 C C . GLU D 2 98 ? 40.443 -0.855 63.089 1.00 96.04 91 GLU D C 1
ATOM 6659 O O . GLU D 2 98 ? 40.414 -0.224 62.027 1.00 100.30 91 GLU D O 1
ATOM 6665 N N . ASN D 2 99 ? 39.881 -2.059 63.214 1.00 92.76 92 ASN D N 1
ATOM 6666 C CA . ASN D 2 99 ? 39.228 -2.683 62.066 1.00 91.44 92 ASN D CA 1
ATOM 6667 C C . ASN D 2 99 ? 37.980 -1.934 61.627 1.00 86.34 92 ASN D C 1
ATOM 6668 O O . ASN D 2 99 ? 37.560 -2.082 60.476 1.00 84.89 92 ASN D O 1
ATOM 6673 N N . VAL D 2 100 ? 37.380 -1.145 62.522 1.00 85.16 93 VAL D N 1
ATOM 6674 C CA . VAL D 2 100 ? 36.347 -0.188 62.126 1.00 82.89 93 VAL D CA 1
ATOM 6675 C C . VAL D 2 100 ? 36.905 0.796 61.111 1.00 85.47 93 VAL D C 1
ATOM 6676 O O . VAL D 2 100 ? 36.291 1.059 60.069 1.00 83.58 93 VAL D O 1
ATOM 6680 N N . LYS D 2 101 ? 38.081 1.362 61.419 1.00 89.93 94 LYS D N 1
ATOM 6681 C CA . LYS D 2 101 ? 38.722 2.351 60.553 1.00 89.14 94 LYS D CA 1
ATOM 6682 C C . LYS D 2 101 ? 39.075 1.758 59.203 1.00 77.26 94 LYS D C 1
ATOM 6683 O O . LYS D 2 101 ? 38.730 2.325 58.163 1.00 71.52 94 LYS D O 1
ATOM 6689 N N . GLU D 2 102 ? 39.761 0.615 59.194 1.00 73.92 95 GLU D N 1
ATOM 6690 C CA . GLU D 2 102 ? 40.395 0.149 57.971 1.00 83.83 95 GLU D CA 1
ATOM 6691 C C . GLU D 2 102 ? 39.735 -1.062 57.323 1.00 85.97 95 GLU D C 1
ATOM 6692 O O . GLU D 2 102 ? 40.184 -1.491 56.252 1.00 87.63 95 GLU D O 1
ATOM 6698 N N . LYS D 2 103 ? 38.706 -1.645 57.932 1.00 84.00 96 LYS D N 1
ATOM 6699 C CA . LYS D 2 103 ? 37.938 -2.691 57.260 1.00 75.26 96 LYS D CA 1
ATOM 6700 C C . LYS D 2 103 ? 36.490 -2.257 57.089 1.00 69.02 96 LYS D C 1
ATOM 6701 O O . LYS D 2 103 ? 36.057 -1.994 55.963 1.00 65.11 96 LYS D O 1
ATOM 6707 N N . TRP D 2 104 ? 35.751 -2.110 58.185 1.00 67.12 97 TRP D N 1
ATOM 6708 C CA . TRP D 2 104 ? 34.300 -2.129 58.112 1.00 61.74 97 TRP D CA 1
ATOM 6709 C C . TRP D 2 104 ? 33.746 -0.863 57.478 1.00 61.76 97 TRP D C 1
ATOM 6710 O O . TRP D 2 104 ? 33.060 -0.927 56.449 1.00 57.06 97 TRP D O 1
ATOM 6721 N N . VAL D 2 105 ? 34.015 0.308 58.080 1.00 64.84 98 VAL D N 1
ATOM 6722 C CA . VAL D 2 105 ? 33.563 1.557 57.456 1.00 64.29 98 VAL D CA 1
ATOM 6723 C C . VAL D 2 105 ? 33.994 1.618 56.000 1.00 63.60 98 VAL D C 1
ATOM 6724 O O . VAL D 2 105 ? 33.144 1.905 55.146 1.00 61.64 98 VAL D O 1
ATOM 6728 N N . PRO D 2 106 ? 35.266 1.318 55.637 1.00 65.83 99 PRO D N 1
ATOM 6729 C CA . PRO D 2 106 ? 35.611 1.122 54.220 1.00 61.28 99 PRO D CA 1
ATOM 6730 C C . PRO D 2 106 ? 34.705 0.144 53.500 1.00 61.20 99 PRO D C 1
ATOM 6731 O O . PRO D 2 106 ? 34.290 0.429 52.363 1.00 59.35 99 PRO D O 1
ATOM 6735 N N . GLU D 2 107 ? 34.401 -1.013 54.119 1.00 61.05 100 GLU D N 1
ATOM 6736 C CA . GLU D 2 107 ? 33.675 -2.054 53.394 1.00 64.74 100 GLU D CA 1
ATOM 6737 C C . GLU D 2 107 ? 32.210 -1.687 53.196 1.00 68.17 100 GLU D C 1
ATOM 6738 O O . GLU D 2 107 ? 31.642 -1.915 52.120 1.00 68.14 100 GLU D O 1
ATOM 6744 N N . ILE D 2 108 ? 31.565 -1.131 54.213 1.00 69.71 101 ILE D N 1
ATOM 6745 C CA . ILE D 2 108 ? 30.159 -0.818 54.024 1.00 70.05 101 ILE D CA 1
ATOM 6746 C C . ILE D 2 108 ? 30.002 0.418 53.147 1.00 73.82 101 ILE D C 1
ATOM 6747 O O . ILE D 2 108 ? 29.066 0.506 52.343 1.00 74.05 101 ILE D O 1
ATOM 6752 N N . THR D 2 109 ? 30.916 1.385 53.259 1.00 77.46 102 THR D N 1
ATOM 6753 C CA . THR D 2 109 ? 30.751 2.595 52.457 1.00 77.76 102 THR D CA 1
ATOM 6754 C C . THR D 2 109 ? 31.022 2.322 50.979 1.00 79.32 102 THR D C 1
ATOM 6755 O O . THR D 2 109 ? 30.394 2.944 50.109 1.00 79.35 102 THR D O 1
ATOM 6759 N N . HIS D 2 110 ? 31.905 1.366 50.671 1.00 77.67 103 HIS D N 1
ATOM 6760 C CA . HIS D 2 110 ? 32.132 1.022 49.272 1.00 78.45 103 HIS D CA 1
ATOM 6761 C C . HIS D 2 110 ? 30.869 0.468 48.617 1.00 79.56 103 HIS D C 1
ATOM 6762 O O . HIS D 2 110 ? 30.566 0.807 47.463 1.00 84.54 103 HIS D O 1
ATOM 6769 N N . HIS D 2 111 ? 30.115 -0.379 49.334 1.00 72.85 104 HIS D N 1
ATOM 6770 C CA . HIS D 2 111 ? 28.974 -1.070 48.733 1.00 67.64 104 HIS D CA 1
ATOM 6771 C C . HIS D 2 111 ? 27.702 -0.238 48.804 1.00 70.42 104 HIS D C 1
ATOM 6772 O O . HIS D 2 111 ? 26.946 -0.169 47.835 1.00 71.42 104 HIS D O 1
ATOM 6779 N N . CYS D 2 112 ? 27.400 0.329 49.974 1.00 78.16 105 CYS D N 1
ATOM 6780 C CA . CYS D 2 112 ? 26.225 1.179 50.184 1.00 82.76 105 CYS D CA 1
ATOM 6781 C C . CYS D 2 112 ? 26.783 2.526 50.612 1.00 91.37 105 CYS D C 1
ATOM 6782 O O . CYS D 2 112 ? 26.922 2.805 51.817 1.00 96.28 105 CYS D O 1
ATOM 6785 N N . PRO D 2 113 ? 27.138 3.382 49.652 1.00 89.12 106 PRO D N 1
ATOM 6786 C CA . PRO D 2 113 ? 27.805 4.643 49.986 1.00 85.91 106 PRO D CA 1
ATOM 6787 C C . PRO D 2 113 ? 26.855 5.731 50.456 1.00 84.96 106 PRO D C 1
ATOM 6788 O O . PRO D 2 113 ? 27.328 6.774 50.929 1.00 82.74 106 PRO D O 1
ATOM 6792 N N . LYS D 2 114 ? 25.537 5.520 50.342 1.00 81.94 107 LYS D N 1
ATOM 6793 C CA . LYS D 2 114 ? 24.551 6.431 50.898 1.00 78.39 107 LYS D CA 1
ATOM 6794 C C . LYS D 2 114 ? 23.855 5.899 52.152 1.00 81.17 107 LYS D C 1
ATOM 6795 O O . LYS D 2 114 ? 23.263 6.692 52.895 1.00 81.43 107 LYS D O 1
ATOM 6801 N N . THR D 2 115 ? 23.950 4.603 52.440 1.00 76.76 108 THR D N 1
ATOM 6802 C CA . THR D 2 115 ? 23.228 4.022 53.567 1.00 67.31 108 THR D CA 1
ATOM 6803 C C . THR D 2 115 ? 23.877 4.399 54.899 1.00 60.16 108 THR D C 1
ATOM 6804 O O . THR D 2 115 ? 25.056 4.102 55.110 1.00 59.61 108 THR D O 1
ATOM 6808 N N . PRO D 2 116 ? 23.143 5.011 55.824 1.00 57.27 109 PRO D N 1
ATOM 6809 C CA . PRO D 2 116 ? 23.749 5.525 57.062 1.00 58.55 109 PRO D CA 1
ATOM 6810 C C . PRO D 2 116 ? 24.314 4.432 57.953 1.00 58.95 109 PRO D C 1
ATOM 6811 O O . PRO D 2 116 ? 23.920 3.270 57.873 1.00 64.56 109 PRO D O 1
ATOM 6815 N N . PHE D 2 117 ? 25.213 4.823 58.859 1.00 54.58 110 PHE D N 1
ATOM 6816 C CA . PHE D 2 117 ? 25.699 3.837 59.820 1.00 52.50 110 PHE D CA 1
ATOM 6817 C C . PHE D 2 117 ? 26.034 4.457 61.176 1.00 51.01 110 PHE D C 1
ATOM 6818 O O . PHE D 2 117 ? 26.250 5.665 61.321 1.00 46.27 110 PHE D O 1
ATOM 6826 N N . LEU D 2 118 ? 26.069 3.584 62.176 1.00 53.38 111 LEU D N 1
ATOM 6827 C CA . LEU D 2 118 ? 26.336 3.939 63.559 1.00 56.37 111 LEU D CA 1
ATOM 6828 C C . LEU D 2 118 ? 27.617 3.261 64.031 1.00 66.04 111 LEU D C 1
ATOM 6829 O O . LEU D 2 118 ? 27.919 2.122 63.646 1.00 69.86 111 LEU D O 1
ATOM 6834 N N . LEU D 2 119 ? 28.384 3.986 64.839 1.00 65.17 112 LEU D N 1
ATOM 6835 C CA . LEU D 2 119 ? 29.539 3.437 65.522 1.00 60.38 112 LEU D CA 1
ATOM 6836 C C . LEU D 2 119 ? 29.071 2.942 66.864 1.00 55.48 112 LEU D C 1
ATOM 6837 O O . LEU D 2 119 ? 28.557 3.741 67.646 1.00 61.23 112 LEU D O 1
ATOM 6842 N N . VAL D 2 120 ? 29.225 1.650 67.142 1.00 48.99 113 VAL D N 1
ATOM 6843 C CA . VAL D 2 120 ? 28.721 1.100 68.400 1.00 48.08 113 VAL D CA 1
ATOM 6844 C C . VAL D 2 120 ? 29.868 0.477 69.171 1.00 49.19 113 VAL D C 1
ATOM 6845 O O . VAL D 2 120 ? 30.433 -0.542 68.743 1.00 47.91 113 VAL D O 1
ATOM 6849 N N . GLY D 2 121 ? 30.204 1.091 70.313 1.00 49.96 114 GLY D N 1
ATOM 6850 C CA . GLY D 2 121 ? 31.085 0.454 71.285 1.00 51.02 114 GLY D CA 1
ATOM 6851 C C . GLY D 2 121 ? 30.315 -0.493 72.205 1.00 53.47 114 GLY D C 1
ATOM 6852 O O . GLY D 2 121 ? 29.191 -0.216 72.634 1.00 48.07 114 GLY D O 1
ATOM 6853 N N . THR D 2 122 ? 30.931 -1.634 72.488 1.00 56.57 115 THR D N 1
ATOM 6854 C CA . THR D 2 122 ? 30.316 -2.643 73.331 1.00 56.20 115 THR D CA 1
ATOM 6855 C C . THR D 2 122 ? 31.249 -3.005 74.477 1.00 60.85 115 THR D C 1
ATOM 6856 O O . THR D 2 122 ? 32.348 -2.458 74.616 1.00 60.85 115 THR D O 1
ATOM 6860 N N . GLN D 2 123 ? 30.785 -3.945 75.297 1.00 63.41 116 GLN D N 1
ATOM 6861 C CA . GLN D 2 123 ? 31.549 -4.445 76.434 1.00 68.95 116 GLN D CA 1
ATOM 6862 C C . GLN D 2 123 ? 32.108 -3.289 77.258 1.00 74.15 116 GLN D C 1
ATOM 6863 O O . GLN D 2 123 ? 33.299 -3.239 77.570 1.00 79.74 116 GLN D O 1
ATOM 6869 N N . ILE D 2 124 ? 31.242 -2.327 77.590 1.00 72.45 117 ILE D N 1
ATOM 6870 C CA . ILE D 2 124 ? 31.704 -1.204 78.402 1.00 68.79 117 ILE D CA 1
ATOM 6871 C C . ILE D 2 124 ? 31.726 -1.548 79.887 1.00 69.62 117 ILE D C 1
ATOM 6872 O O . ILE D 2 124 ? 32.417 -0.864 80.660 1.00 71.21 117 ILE D O 1
ATOM 6877 N N . ASP D 2 125 ? 31.017 -2.600 80.315 1.00 68.22 118 ASP D N 1
ATOM 6878 C CA . ASP D 2 125 ? 31.138 -3.005 81.709 1.00 70.71 118 ASP D CA 1
ATOM 6879 C C . ASP D 2 125 ? 32.591 -3.301 82.080 1.00 75.20 118 ASP D C 1
ATOM 6880 O O . ASP D 2 125 ? 32.958 -3.187 83.257 1.00 78.10 118 ASP D O 1
ATOM 6885 N N . LEU D 2 126 ? 33.438 -3.624 81.102 1.00 74.83 119 LEU D N 1
ATOM 6886 C CA . LEU D 2 126 ? 34.815 -3.982 81.409 1.00 76.87 119 LEU D CA 1
ATOM 6887 C C . LEU D 2 126 ? 35.722 -2.772 81.492 1.00 87.19 119 LEU D C 1
ATOM 6888 O O . LEU D 2 126 ? 36.650 -2.761 82.309 1.00 92.25 119 LEU D O 1
ATOM 6893 N N . ARG D 2 127 ? 35.460 -1.753 80.676 1.00 94.82 120 ARG D N 1
ATOM 6894 C CA . ARG D 2 127 ? 36.307 -0.565 80.647 1.00 106.86 120 ARG D CA 1
ATOM 6895 C C . ARG D 2 127 ? 36.532 -0.001 82.041 1.00 124.05 120 ARG D C 1
ATOM 6896 O O . ARG D 2 127 ? 37.631 0.465 82.362 1.00 123.23 120 ARG D O 1
ATOM 6904 N N . ASP D 2 128 ? 35.511 -0.044 82.888 1.00 141.79 121 ASP D N 1
ATOM 6905 C CA . ASP D 2 128 ? 35.660 0.389 84.265 1.00 149.67 121 ASP D CA 1
ATOM 6906 C C . ASP D 2 128 ? 35.852 -0.785 85.207 1.00 146.91 121 ASP D C 1
ATOM 6907 O O . ASP D 2 128 ? 35.774 -0.607 86.424 1.00 149.22 121 ASP D O 1
ATOM 6912 N N . ASP D 2 129 ? 36.095 -1.978 84.676 1.00 143.78 122 ASP D N 1
ATOM 6913 C CA . ASP D 2 129 ? 36.500 -3.094 85.519 1.00 142.37 122 ASP D CA 1
ATOM 6914 C C . ASP D 2 129 ? 38.005 -3.022 85.741 1.00 160.15 122 ASP D C 1
ATOM 6915 O O . ASP D 2 129 ? 38.766 -3.058 84.765 1.00 159.36 122 ASP D O 1
ATOM 6920 N N . PRO D 2 130 ? 38.475 -2.928 86.995 1.00 171.09 123 PRO D N 1
ATOM 6921 C CA . PRO D 2 130 ? 39.916 -2.722 87.231 1.00 168.53 123 PRO D CA 1
ATOM 6922 C C . PRO D 2 130 ? 40.824 -3.880 86.813 1.00 155.61 123 PRO D C 1
ATOM 6923 O O . PRO D 2 130 ? 42.025 -3.645 86.639 1.00 154.98 123 PRO D O 1
ATOM 6927 N N . SER D 2 131 ? 40.330 -5.109 86.639 1.00 142.79 124 SER D N 1
ATOM 6928 C CA . SER D 2 131 ? 41.264 -6.194 86.336 1.00 127.77 124 SER D CA 1
ATOM 6929 C C . SER D 2 131 ? 41.703 -6.149 84.876 1.00 123.36 124 SER D C 1
ATOM 6930 O O . SER D 2 131 ? 42.894 -6.283 84.568 1.00 124.13 124 SER D O 1
ATOM 6933 N N . THR D 2 132 ? 40.747 -5.992 83.957 1.00 115.72 125 THR D N 1
ATOM 6934 C CA . THR D 2 132 ? 41.097 -5.948 82.542 1.00 117.30 125 THR D CA 1
ATOM 6935 C C . THR D 2 132 ? 42.007 -4.764 82.234 1.00 125.39 125 THR D C 1
ATOM 6936 O O . THR D 2 132 ? 42.905 -4.880 81.393 1.00 129.15 125 THR D O 1
ATOM 6940 N N . ILE D 2 133 ? 41.792 -3.619 82.905 1.00 130.08 126 ILE D N 1
ATOM 6941 C CA . ILE D 2 133 ? 42.492 -2.383 82.533 1.00 132.16 126 ILE D CA 1
ATOM 6942 C C . ILE D 2 133 ? 43.999 -2.589 82.567 1.00 149.43 126 ILE D C 1
ATOM 6943 O O . ILE D 2 133 ? 44.711 -2.279 81.602 1.00 147.04 126 ILE D O 1
ATOM 6948 N N . GLU D 2 134 ? 44.508 -3.082 83.701 1.00 163.75 127 GLU D N 1
ATOM 6949 C CA . GLU D 2 134 ? 45.935 -3.369 83.814 1.00 168.28 127 GLU D CA 1
ATOM 6950 C C . GLU D 2 134 ? 46.332 -4.537 82.918 1.00 158.43 127 GLU D C 1
ATOM 6951 O O . GLU D 2 134 ? 47.463 -4.580 82.422 1.00 156.62 127 GLU D O 1
ATOM 6957 N N . LYS D 2 135 ? 45.415 -5.475 82.673 1.00 148.15 128 LYS D N 1
ATOM 6958 C CA . LYS D 2 135 ? 45.726 -6.592 81.789 1.00 136.73 128 LYS D CA 1
ATOM 6959 C C . LYS D 2 135 ? 45.970 -6.137 80.349 1.00 128.72 128 LYS D C 1
ATOM 6960 O O . LYS D 2 135 ? 46.852 -6.673 79.668 1.00 122.36 128 LYS D O 1
ATOM 6966 N N . LEU D 2 136 ? 45.173 -5.184 79.853 1.00 128.13 129 LEU D N 1
ATOM 6967 C CA . LEU D 2 136 ? 45.463 -4.566 78.561 1.00 125.77 129 LEU D CA 1
ATOM 6968 C C . LEU D 2 136 ? 46.698 -3.676 78.633 1.00 138.39 129 LEU D C 1
ATOM 6969 O O . LEU D 2 136 ? 47.475 -3.605 77.675 1.00 134.92 129 LEU D O 1
ATOM 6974 N N . ALA D 2 137 ? 46.867 -2.945 79.741 1.00 150.35 130 ALA D N 1
ATOM 6975 C CA . ALA D 2 137 ? 48.076 -2.144 79.928 1.00 156.02 130 ALA D CA 1
ATOM 6976 C C . ALA D 2 137 ? 49.310 -3.025 79.992 1.00 155.90 130 ALA D C 1
ATOM 6977 O O . ALA D 2 137 ? 50.363 -2.675 79.442 1.00 156.14 130 ALA D O 1
ATOM 6979 N N . LYS D 2 138 ? 49.188 -4.194 80.628 1.00 152.86 131 LYS D N 1
ATOM 6980 C CA . LYS D 2 138 ? 50.264 -5.176 80.655 1.00 146.24 131 LYS D CA 1
ATOM 6981 C C . LYS D 2 138 ? 50.474 -5.728 79.247 1.00 141.04 131 LYS D C 1
ATOM 6982 O O . LYS D 2 138 ? 51.135 -6.754 79.064 1.00 142.13 131 LYS D O 1
ATOM 6988 N N . ASN D 2 139 ? 49.889 -5.065 78.244 1.00 137.10 132 ASN D N 1
ATOM 6989 C CA . ASN D 2 139 ? 50.220 -5.263 76.839 1.00 138.56 132 ASN D CA 1
ATOM 6990 C C . ASN D 2 139 ? 50.514 -3.929 76.162 1.00 131.18 132 ASN D C 1
ATOM 6991 O O . ASN D 2 139 ? 50.589 -3.876 74.927 1.00 128.24 132 ASN D O 1
ATOM 6996 N N . LYS D 2 140 ? 50.670 -2.859 76.949 1.00 128.68 133 LYS D N 1
ATOM 6997 C CA . LYS D 2 140 ? 50.923 -1.498 76.462 1.00 128.23 133 LYS D CA 1
ATOM 6998 C C . LYS D 2 140 ? 49.761 -0.966 75.622 1.00 123.68 133 LYS D C 1
ATOM 6999 O O . LYS D 2 140 ? 49.963 -0.285 74.611 1.00 121.01 133 LYS D O 1
ATOM 7005 N N . GLN D 2 141 ? 48.531 -1.264 76.062 1.00 121.68 134 GLN D N 1
ATOM 7006 C CA . GLN D 2 141 ? 47.298 -0.749 75.465 1.00 114.70 134 GLN D CA 1
ATOM 7007 C C . GLN D 2 141 ? 46.309 -0.359 76.556 1.00 108.81 134 GLN D C 1
ATOM 7008 O O . GLN D 2 141 ? 46.331 -0.909 77.660 1.00 107.48 134 GLN D O 1
ATOM 7014 N N . LYS D 2 142 ? 45.421 0.577 76.227 1.00 104.47 135 LYS D N 1
ATOM 7015 C CA . LYS D 2 142 ? 44.402 1.023 77.165 1.00 102.42 135 LYS D CA 1
ATOM 7016 C C . LYS D 2 142 ? 43.033 0.959 76.507 1.00 93.57 135 LYS D C 1
ATOM 7017 O O . LYS D 2 142 ? 42.921 1.077 75.282 1.00 93.08 135 LYS D O 1
ATOM 7023 N N . PRO D 2 143 ? 41.981 0.735 77.291 1.00 87.90 136 PRO D N 1
ATOM 7024 C CA . PRO D 2 143 ? 40.626 0.743 76.730 1.00 83.57 136 PRO D CA 1
ATOM 7025 C C . PRO D 2 143 ? 40.269 2.082 76.099 1.00 76.38 136 PRO D C 1
ATOM 7026 O O . PRO D 2 143 ? 40.852 3.126 76.399 1.00 71.75 136 PRO D O 1
ATOM 7030 N N . ILE D 2 144 ? 39.269 2.031 75.218 1.00 76.50 137 ILE D N 1
ATOM 7031 C CA . ILE D 2 144 ? 38.892 3.165 74.383 1.00 76.31 137 ILE D CA 1
ATOM 7032 C C . ILE D 2 144 ? 38.025 4.114 75.189 1.00 85.94 137 ILE D C 1
ATOM 7033 O O . ILE D 2 144 ? 37.113 3.690 75.911 1.00 86.00 137 ILE D O 1
ATOM 7038 N N . THR D 2 145 ? 38.289 5.363 75.057 1.00 93.91 138 THR D N 1
ATOM 7039 C CA . THR D 2 145 ? 37.463 6.380 75.684 1.00 94.47 138 THR D CA 1
ATOM 7040 C C . THR D 2 145 ? 36.346 6.822 74.743 1.00 87.52 138 THR D C 1
ATOM 7041 O O . THR D 2 145 ? 36.498 6.754 73.518 1.00 85.29 138 THR D O 1
ATOM 7045 N N . PRO D 2 146 ? 35.213 7.274 75.299 1.00 85.39 139 PRO D N 1
ATOM 7046 C CA . PRO D 2 146 ? 34.144 7.821 74.446 1.00 81.74 139 PRO D CA 1
ATOM 7047 C C . PRO D 2 146 ? 34.574 9.019 73.631 1.00 80.23 139 PRO D C 1
ATOM 7048 O O . PRO D 2 146 ? 33.911 9.341 72.639 1.00 77.46 139 PRO D O 1
ATOM 7052 N N . GLU D 2 147 ? 35.668 9.677 74.009 1.00 81.38 140 GLU D N 1
ATOM 7053 C CA . GLU D 2 147 ? 36.118 10.855 73.282 1.00 85.75 140 GLU D CA 1
ATOM 7054 C C . GLU D 2 147 ? 36.792 10.447 71.980 1.00 81.69 140 GLU D C 1
ATOM 7055 O O . GLU D 2 147 ? 36.458 10.959 70.905 1.00 82.72 140 GLU D O 1
ATOM 7061 N N . THR D 2 148 ? 37.728 9.496 72.057 1.00 78.91 141 THR D N 1
ATOM 7062 C CA . THR D 2 148 ? 38.428 9.054 70.858 1.00 76.26 141 THR D CA 1
ATOM 7063 C C . THR D 2 148 ? 37.491 8.306 69.931 1.00 77.65 141 THR D C 1
ATOM 7064 O O . THR D 2 148 ? 37.700 8.289 68.712 1.00 81.31 141 THR D O 1
ATOM 7068 N N . ALA D 2 149 ? 36.447 7.699 70.485 1.00 76.97 142 ALA D N 1
ATOM 7069 C CA . ALA D 2 149 ? 35.409 7.116 69.649 1.00 75.96 142 ALA D CA 1
ATOM 7070 C C . ALA D 2 149 ? 34.593 8.201 68.954 1.00 79.14 142 ALA D C 1
ATOM 7071 O O . ALA D 2 149 ? 34.433 8.171 67.726 1.00 78.24 142 ALA D O 1
ATOM 7073 N N . GLU D 2 150 ? 34.087 9.179 69.723 1.00 83.08 143 GLU D N 1
ATOM 7074 C CA . GLU D 2 150 ? 33.301 10.274 69.150 1.00 87.66 143 GLU D CA 1
ATOM 7075 C C . GLU D 2 150 ? 34.017 10.917 67.968 1.00 89.67 143 GLU D C 1
ATOM 7076 O O . GLU D 2 150 ? 33.420 11.123 66.906 1.00 82.63 143 GLU D O 1
ATOM 7082 N N . LYS D 2 151 ? 35.308 11.238 68.135 1.00 99.69 144 LYS D N 1
ATOM 7083 C CA . LYS D 2 151 ? 36.046 11.861 67.042 1.00 102.07 144 LYS D CA 1
ATOM 7084 C C . LYS D 2 151 ? 36.127 10.923 65.848 1.00 100.61 144 LYS D C 1
ATOM 7085 O O . LYS D 2 151 ? 35.864 11.329 64.709 1.00 102.82 144 LYS D O 1
ATOM 7091 N N . LEU D 2 152 ? 36.461 9.653 66.098 1.00 97.95 145 LEU D N 1
ATOM 7092 C CA . LEU D 2 152 ? 36.540 8.661 65.024 1.00 94.54 145 LEU D CA 1
ATOM 7093 C C . LEU D 2 152 ? 35.255 8.615 64.187 1.00 85.46 145 LEU D C 1
ATOM 7094 O O . LEU D 2 152 ? 35.309 8.468 62.959 1.00 75.64 145 LEU D O 1
ATOM 7099 N N . ALA D 2 153 ? 34.094 8.759 64.835 1.00 84.65 146 ALA D N 1
ATOM 7100 C CA . ALA D 2 153 ? 32.830 8.761 64.108 1.00 81.44 146 ALA D CA 1
ATOM 7101 C C . ALA D 2 153 ? 32.683 10.007 63.243 1.00 88.69 146 ALA D C 1
ATOM 7102 O O . ALA D 2 153 ? 32.387 9.908 62.048 1.00 87.93 146 ALA D O 1
ATOM 7104 N N . ARG D 2 154 ? 32.867 11.196 63.827 1.00 96.36 147 ARG D N 1
ATOM 7105 C CA . ARG D 2 154 ? 32.717 12.423 63.044 1.00 100.75 147 ARG D CA 1
ATOM 7106 C C . ARG D 2 154 ? 33.691 12.440 61.882 1.00 98.33 147 ARG D C 1
ATOM 7107 O O . ARG D 2 154 ? 33.327 12.799 60.757 1.00 98.87 147 ARG D O 1
ATOM 7115 N N . ASP D 2 155 ? 34.944 12.061 62.141 1.00 96.57 148 ASP D N 1
ATOM 7116 C CA . ASP D 2 155 ? 35.916 12.008 61.056 1.00 97.01 148 ASP D CA 1
ATOM 7117 C C . ASP D 2 155 ? 35.441 11.057 59.959 1.00 92.22 148 ASP D C 1
ATOM 7118 O O . ASP D 2 155 ? 35.482 11.406 58.771 1.00 91.40 148 ASP D O 1
ATOM 7123 N N . LEU D 2 156 ? 34.910 9.884 60.351 1.00 89.23 149 LEU D N 1
ATOM 7124 C CA . LEU D 2 156 ? 34.430 8.829 59.453 1.00 82.13 149 LEU D CA 1
ATOM 7125 C C . LEU D 2 156 ? 32.972 8.977 59.035 1.00 77.36 149 LEU D C 1
ATOM 7126 O O . LEU D 2 156 ? 32.374 7.983 58.617 1.00 74.74 149 LEU D O 1
ATOM 7131 N N . LYS D 2 157 ? 32.386 10.170 59.179 1.00 79.09 150 LYS D N 1
ATOM 7132 C CA . LYS D 2 157 ? 31.039 10.501 58.680 1.00 79.82 150 LYS D CA 1
ATOM 7133 C C . LYS D 2 157 ? 29.970 9.497 59.132 1.00 81.29 150 LYS D C 1
ATOM 7134 O O . LYS D 2 157 ? 29.042 9.173 58.387 1.00 82.86 150 LYS D O 1
ATOM 7140 N N . ALA D 2 158 ? 30.085 9.023 60.379 1.00 79.12 151 ALA D N 1
ATOM 7141 C CA . ALA D 2 158 ? 29.065 8.176 60.995 1.00 70.73 151 ALA D CA 1
ATOM 7142 C C . ALA D 2 158 ? 27.915 9.009 61.534 1.00 63.94 151 ALA D C 1
ATOM 7143 O O . ALA D 2 158 ? 28.104 10.112 62.051 1.00 64.17 151 ALA D O 1
ATOM 7145 N N . VAL D 2 159 ? 26.714 8.446 61.443 1.00 61.20 152 VAL D N 1
ATOM 7146 C CA . VAL D 2 159 ? 25.519 9.178 61.852 1.00 60.02 152 VAL D CA 1
ATOM 7147 C C . VAL D 2 159 ? 25.654 9.706 63.270 1.00 64.48 152 VAL D C 1
ATOM 7148 O O . VAL D 2 159 ? 25.276 10.851 63.544 1.00 63.97 152 VAL D O 1
ATOM 7152 N N . LYS D 2 160 ? 26.179 8.880 64.190 1.00 67.76 153 LYS D N 1
ATOM 7153 C CA . LYS D 2 160 ? 26.614 9.298 65.529 1.00 63.04 153 LYS D CA 1
ATOM 7154 C C . LYS D 2 160 ? 27.262 8.119 66.253 1.00 62.45 153 LYS D C 1
ATOM 7155 O O . LYS D 2 160 ? 27.107 6.958 65.863 1.00 63.68 153 LYS D O 1
ATOM 7161 N N . TYR D 2 161 ? 27.973 8.434 67.336 1.00 62.06 154 TYR D N 1
ATOM 7162 C CA . TYR D 2 161 ? 28.519 7.402 68.206 1.00 61.46 154 TYR D CA 1
ATOM 7163 C C . TYR D 2 161 ? 27.542 7.042 69.318 1.00 59.44 154 TYR D C 1
ATOM 7164 O O . TYR D 2 161 ? 26.856 7.908 69.871 1.00 64.01 154 TYR D O 1
ATOM 7173 N N . VAL D 2 162 ? 27.496 5.755 69.647 1.00 50.97 155 VAL D N 1
ATOM 7174 C CA . VAL D 2 162 ? 26.682 5.239 70.738 1.00 49.10 155 VAL D CA 1
ATOM 7175 C C . VAL D 2 162 ? 27.401 4.036 71.320 1.00 56.30 155 VAL D C 1
ATOM 7176 O O . VAL D 2 162 ? 27.967 3.227 70.583 1.00 62.40 155 VAL D O 1
ATOM 7180 N N . GLU D 2 163 ? 27.359 3.892 72.641 1.00 57.65 156 GLU D N 1
ATOM 7181 C CA . GLU D 2 163 ? 27.897 2.696 73.274 1.00 61.37 156 GLU D CA 1
ATOM 7182 C C . GLU D 2 163 ? 26.863 2.097 74.218 1.00 59.73 156 GLU D C 1
ATOM 7183 O O . GLU D 2 163 ? 25.791 2.675 74.440 1.00 56.57 156 GLU D O 1
ATOM 7189 N N . CYS D 2 164 ? 27.199 0.920 74.765 1.00 59.45 157 CYS D N 1
ATOM 7190 C CA . CYS D 2 164 ? 26.260 0.123 75.549 1.00 60.35 157 CYS D CA 1
ATOM 7191 C C . CYS D 2 164 ? 26.969 -1.073 76.172 1.00 56.43 157 CYS D C 1
ATOM 7192 O O . CYS D 2 164 ? 28.109 -1.404 75.828 1.00 58.62 157 CYS D O 1
ATOM 7195 N N . SER D 2 165 ? 26.241 -1.748 77.065 1.00 53.50 158 SER D N 1
ATOM 7196 C CA . SER D 2 165 ? 26.650 -3.013 77.664 1.00 58.02 158 SER D CA 1
ATOM 7197 C C . SER D 2 165 ? 25.439 -3.927 77.715 1.00 57.94 158 SER D C 1
ATOM 7198 O O . SER D 2 165 ? 24.382 -3.519 78.198 1.00 60.10 158 SER D O 1
ATOM 7201 N N . ALA D 2 166 ? 25.575 -5.156 77.224 1.00 57.40 159 ALA D N 1
ATOM 7202 C CA . ALA D 2 166 ? 24.480 -6.099 77.409 1.00 60.73 159 ALA D CA 1
ATOM 7203 C C . ALA D 2 166 ? 24.346 -6.539 78.858 1.00 68.60 159 ALA D C 1
ATOM 7204 O O . ALA D 2 166 ? 23.288 -7.047 79.238 1.00 73.22 159 ALA D O 1
ATOM 7206 N N . LEU D 2 167 ? 25.389 -6.367 79.676 1.00 69.44 160 LEU D N 1
ATOM 7207 C CA . LEU D 2 167 ? 25.336 -6.875 81.040 1.00 66.31 160 LEU D CA 1
ATOM 7208 C C . LEU D 2 167 ? 24.655 -5.881 81.971 1.00 70.01 160 LEU D C 1
ATOM 7209 O O . LEU D 2 167 ? 23.617 -6.188 82.563 1.00 72.57 160 LEU D O 1
ATOM 7214 N N . THR D 2 168 ? 25.221 -4.683 82.111 1.00 70.64 161 THR D N 1
ATOM 7215 C CA . THR D 2 168 ? 24.538 -3.675 82.911 1.00 68.59 161 THR D CA 1
ATOM 7216 C C . THR D 2 168 ? 23.358 -3.047 82.178 1.00 64.45 161 THR D C 1
ATOM 7217 O O . THR D 2 168 ? 22.689 -2.190 82.751 1.00 67.20 161 THR D O 1
ATOM 7221 N N . GLN D 2 169 ? 23.088 -3.446 80.937 1.00 65.16 162 GLN D N 1
ATOM 7222 C CA . GLN D 2 169 ? 21.920 -3.006 80.172 1.00 66.01 162 GLN D CA 1
ATOM 7223 C C . GLN D 2 169 ? 22.004 -1.513 79.858 1.00 64.66 162 GLN D C 1
ATOM 7224 O O . GLN D 2 169 ? 21.136 -0.955 79.170 1.00 60.77 162 GLN D O 1
ATOM 7230 N N . LYS D 2 170 ? 23.085 -0.885 80.319 1.00 64.06 163 LYS D N 1
ATOM 7231 C CA . LYS D 2 170 ? 23.269 0.539 80.104 1.00 69.81 163 LYS D CA 1
ATOM 7232 C C . LYS D 2 170 ? 23.336 0.868 78.610 1.00 70.24 163 LYS D C 1
ATOM 7233 O O . LYS D 2 170 ? 23.935 0.138 77.811 1.00 66.60 163 LYS D O 1
ATOM 7239 N N . GLY D 2 171 ? 22.673 1.961 78.231 1.00 72.83 164 GLY D N 1
ATOM 7240 C CA . GLY D 2 171 ? 22.796 2.524 76.897 1.00 69.06 164 GLY D CA 1
ATOM 7241 C C . GLY D 2 171 ? 22.351 1.608 75.783 1.00 65.99 164 GLY D C 1
ATOM 7242 O O . GLY D 2 171 ? 22.489 1.938 74.599 1.00 69.02 164 GLY D O 1
ATOM 7243 N N . LEU D 2 172 ? 21.821 0.449 76.169 1.00 60.60 165 LEU D N 1
ATOM 7244 C CA . LEU D 2 172 ? 21.342 -0.534 75.211 1.00 53.05 165 LEU D CA 1
ATOM 7245 C C . LEU D 2 172 ? 20.164 -0.004 74.410 1.00 56.94 165 LEU D C 1
ATOM 7246 O O . LEU D 2 172 ? 20.206 0.040 73.176 1.00 52.64 165 LEU D O 1
ATOM 7251 N N . LYS D 2 173 ? 19.083 0.387 75.098 1.00 63.43 166 LYS D N 1
ATOM 7252 C CA . LYS D 2 173 ? 17.914 0.873 74.375 1.00 63.90 166 LYS D CA 1
ATOM 7253 C C . LYS D 2 173 ? 18.275 2.058 73.486 1.00 62.38 166 LYS D C 1
ATOM 7254 O O . LYS D 2 173 ? 17.794 2.155 72.355 1.00 59.30 166 LYS D O 1
ATOM 7260 N N . ASN D 2 174 ? 19.159 2.943 73.962 1.00 67.57 167 ASN D N 1
ATOM 7261 C CA . ASN D 2 174 ? 19.539 4.118 73.179 1.00 75.37 167 ASN D CA 1
ATOM 7262 C C . ASN D 2 174 ? 20.147 3.757 71.827 1.00 68.39 167 ASN D C 1
ATOM 7263 O O . ASN D 2 174 ? 20.001 4.518 70.868 1.00 68.75 167 ASN D O 1
ATOM 7268 N N . VAL D 2 175 ? 20.855 2.633 71.725 1.00 66.53 168 VAL D N 1
ATOM 7269 C CA . VAL D 2 175 ? 21.499 2.285 70.458 1.00 63.25 168 VAL D CA 1
ATOM 7270 C C . VAL D 2 175 ? 20.455 1.969 69.399 1.00 62.39 168 VAL D C 1
ATOM 7271 O O . VAL D 2 175 ? 20.427 2.576 68.319 1.00 59.83 168 VAL D O 1
ATOM 7275 N N . PHE D 2 176 ? 19.563 1.031 69.706 1.00 62.69 169 PHE D N 1
ATOM 7276 C CA . PHE D 2 176 ? 18.547 0.631 68.742 1.00 62.32 169 PHE D CA 1
ATOM 7277 C C . PHE D 2 176 ? 17.582 1.768 68.443 1.00 58.82 169 PHE D C 1
ATOM 7278 O O . PHE D 2 176 ? 17.250 2.004 67.275 1.00 54.12 169 PHE D O 1
ATOM 7286 N N . ASP D 2 177 ? 17.143 2.499 69.475 1.00 58.86 170 ASP D N 1
ATOM 7287 C CA . ASP D 2 177 ? 16.380 3.721 69.243 1.00 56.37 170 ASP D CA 1
ATOM 7288 C C . ASP D 2 177 ? 17.082 4.618 68.239 1.00 50.31 170 ASP D C 1
ATOM 7289 O O . ASP D 2 177 ? 16.451 5.139 67.313 1.00 46.94 170 ASP D O 1
ATOM 7294 N N . GLU D 2 178 ? 18.402 4.782 68.390 1.00 51.84 171 GLU D N 1
ATOM 7295 C CA . GLU D 2 178 ? 19.154 5.630 67.466 1.00 54.04 171 GLU D CA 1
ATOM 7296 C C . GLU D 2 178 ? 19.198 5.023 66.084 1.00 54.17 171 GLU D C 1
ATOM 7297 O O . GLU D 2 178 ? 19.112 5.740 65.082 1.00 53.00 171 GLU D O 1
ATOM 7303 N N . ALA D 2 179 ? 19.336 3.699 66.017 1.00 55.71 172 ALA D N 1
ATOM 7304 C CA . ALA D 2 179 ? 19.394 3.014 64.730 1.00 56.66 172 ALA D CA 1
ATOM 7305 C C . ALA D 2 179 ? 18.096 3.191 63.952 1.00 48.38 172 ALA D C 1
ATOM 7306 O O . ALA D 2 179 ? 18.116 3.507 62.762 1.00 40.19 172 ALA D O 1
ATOM 7308 N N . ILE D 2 180 ? 16.954 3.006 64.617 1.00 51.38 173 ILE D N 1
ATOM 7309 C CA . ILE D 2 180 ? 15.666 3.138 63.946 1.00 50.02 173 ILE D CA 1
ATOM 7310 C C . ILE D 2 180 ? 15.432 4.568 63.498 1.00 54.75 173 ILE D C 1
ATOM 7311 O O . ILE D 2 180 ? 14.907 4.803 62.409 1.00 51.90 173 ILE D O 1
ATOM 7316 N N . LEU D 2 181 ? 15.755 5.545 64.351 1.00 62.17 174 LEU D N 1
ATOM 7317 C CA . LEU D 2 181 ? 15.769 6.935 63.905 1.00 62.98 174 LEU D CA 1
ATOM 7318 C C . LEU D 2 181 ? 16.584 7.065 62.632 1.00 62.46 174 LEU D C 1
ATOM 7319 O O . LEU D 2 181 ? 16.048 7.387 61.568 1.00 57.76 174 LEU D O 1
ATOM 7324 N N . ALA D 2 182 ? 17.891 6.775 62.737 1.00 62.02 175 ALA D N 1
ATOM 7325 C CA . ALA D 2 182 ? 18.803 6.904 61.608 1.00 53.13 175 ALA D CA 1
ATOM 7326 C C . ALA D 2 182 ? 18.241 6.229 60.361 1.00 51.89 175 ALA D C 1
ATOM 7327 O O . ALA D 2 182 ? 18.387 6.743 59.249 1.00 56.06 175 ALA D O 1
ATOM 7329 N N . ALA D 2 183 ? 17.544 5.111 60.525 1.00 51.80 176 ALA D N 1
ATOM 7330 C CA . ALA D 2 183 ? 16.941 4.455 59.372 1.00 55.97 176 ALA D CA 1
ATOM 7331 C C . ALA D 2 183 ? 15.699 5.166 58.837 1.00 62.32 176 ALA D C 1
ATOM 7332 O O . ALA D 2 183 ? 15.219 4.788 57.768 1.00 69.28 176 ALA D O 1
ATOM 7334 N N . LEU D 2 184 ? 15.157 6.161 59.539 1.00 63.62 177 LEU D N 1
ATOM 7335 C CA . LEU D 2 184 ? 14.013 6.928 59.056 1.00 65.47 177 LEU D CA 1
ATOM 7336 C C . LEU D 2 184 ? 14.453 8.229 58.371 1.00 71.94 177 LEU D C 1
ATOM 7337 O O . LEU D 2 184 ? 13.632 9.134 58.167 1.00 67.79 177 LEU D O 1
ATOM 7342 N N . GLU D 2 185 ? 15.739 8.321 58.009 1.00 79.27 178 GLU D N 1
ATOM 7343 C CA . GLU D 2 185 ? 16.332 9.461 57.319 1.00 82.98 178 GLU D CA 1
ATOM 7344 C C . GLU D 2 185 ? 17.676 9.083 56.676 1.00 74.56 178 GLU D C 1
ATOM 7345 O O . GLU D 2 185 ? 18.429 9.935 56.188 1.00 69.17 178 GLU D O 1
ATOM 7351 N N . GLU E 1 12 ? 20.389 -18.612 21.398 1.00 63.27 1805 GLU E N 1
ATOM 7352 C CA . GLU E 1 12 ? 19.170 -18.910 22.160 1.00 60.11 1805 GLU E CA 1
ATOM 7353 C C . GLU E 1 12 ? 19.583 -19.177 23.576 1.00 71.92 1805 GLU E C 1
ATOM 7354 O O . GLU E 1 12 ? 19.192 -20.194 24.174 1.00 74.21 1805 GLU E O 1
ATOM 7360 N N . ARG E 1 13 ? 20.421 -18.278 24.097 1.00 72.33 1806 ARG E N 1
ATOM 7361 C CA . ARG E 1 13 ? 20.869 -18.331 25.484 1.00 62.18 1806 ARG E CA 1
ATOM 7362 C C . ARG E 1 13 ? 20.599 -16.955 26.116 1.00 62.22 1806 ARG E C 1
ATOM 7363 O O . ARG E 1 13 ? 21.469 -16.157 26.473 1.00 49.49 1806 ARG E O 1
ATOM 7371 N N . MET E 1 14 ? 19.297 -16.661 26.075 1.00 69.38 1807 MET E N 1
ATOM 7372 C CA . MET E 1 14 ? 18.516 -15.906 27.038 1.00 70.43 1807 MET E CA 1
ATOM 7373 C C . MET E 1 14 ? 17.677 -16.832 27.898 1.00 66.02 1807 MET E C 1
ATOM 7374 O O . MET E 1 14 ? 16.908 -16.356 28.738 1.00 67.00 1807 MET E O 1
ATOM 7379 N N . PHE E 1 15 ? 17.721 -18.132 27.615 1.00 60.98 1808 PHE E N 1
ATOM 7380 C CA . PHE E 1 15 ? 17.332 -19.176 28.552 1.00 56.12 1808 PHE E CA 1
ATOM 7381 C C . PHE E 1 15 ? 18.548 -19.786 29.258 1.00 52.16 1808 PHE E C 1
ATOM 7382 O O . PHE E 1 15 ? 18.386 -20.590 30.195 1.00 37.77 1808 PHE E O 1
ATOM 7390 N N . GLY E 1 16 ? 19.767 -19.435 28.811 1.00 55.80 1809 GLY E N 1
ATOM 7391 C CA . GLY E 1 16 ? 20.950 -20.114 29.276 1.00 54.92 1809 GLY E CA 1
ATOM 7392 C C . GLY E 1 16 ? 20.998 -21.536 28.748 1.00 52.13 1809 GLY E C 1
ATOM 7393 O O . GLY E 1 16 ? 20.228 -21.951 27.878 1.00 56.69 1809 GLY E O 1
ATOM 7394 N N . THR E 1 17 ? 21.919 -22.292 29.328 1.00 47.15 1810 THR E N 1
ATOM 7395 C CA . THR E 1 17 ? 22.404 -23.552 28.794 1.00 43.99 1810 THR E CA 1
ATOM 7396 C C . THR E 1 17 ? 21.852 -24.711 29.605 1.00 47.85 1810 THR E C 1
ATOM 7397 O O . THR E 1 17 ? 21.593 -24.573 30.799 1.00 56.09 1810 THR E O 1
ATOM 7401 N N . TYR E 1 18 ? 21.632 -25.845 28.952 1.00 45.27 1811 TYR E N 1
ATOM 7402 C CA . TYR E 1 18 ? 20.997 -26.974 29.609 1.00 41.12 1811 TYR E CA 1
ATOM 7403 C C . TYR E 1 18 ? 21.680 -28.243 29.148 1.00 64.14 1811 TYR E C 1
ATOM 7404 O O . TYR E 1 18 ? 22.044 -28.370 27.974 1.00 70.22 1811 TYR E O 1
ATOM 7413 N N . PHE E 1 19 ? 21.882 -29.166 30.083 1.00 60.54 1812 PHE E N 1
ATOM 7414 C CA . PHE E 1 19 ? 22.520 -30.447 29.803 1.00 61.04 1812 PHE E CA 1
ATOM 7415 C C . PHE E 1 19 ? 21.686 -31.559 30.432 1.00 66.33 1812 PHE E C 1
ATOM 7416 O O . PHE E 1 19 ? 21.311 -31.481 31.607 1.00 70.33 1812 PHE E O 1
ATOM 7424 N N . ARG E 1 20 ? 21.347 -32.558 29.633 1.00 65.71 1813 ARG E N 1
ATOM 7425 C CA . ARG E 1 20 ? 20.880 -33.816 30.183 1.00 65.06 1813 ARG E CA 1
ATOM 7426 C C . ARG E 1 20 ? 22.034 -34.424 30.962 1.00 72.56 1813 ARG E C 1
ATOM 7427 O O . ARG E 1 20 ? 23.174 -34.411 30.491 1.00 74.61 1813 ARG E O 1
ATOM 7435 N N . VAL E 1 21 ? 21.764 -34.900 32.177 1.00 78.49 1814 VAL E N 1
ATOM 7436 C CA . VAL E 1 21 ? 22.777 -35.604 32.964 1.00 79.84 1814 VAL E CA 1
ATOM 7437 C C . VAL E 1 21 ? 22.129 -36.827 33.593 1.00 77.50 1814 VAL E C 1
ATOM 7438 O O . VAL E 1 21 ? 21.119 -36.711 34.298 1.00 75.40 1814 VAL E O 1
ATOM 7442 N N . GLY E 1 22 ? 22.700 -37.993 33.328 1.00 80.09 1815 GLY E N 1
ATOM 7443 C CA . GLY E 1 22 ? 22.173 -39.239 33.842 1.00 83.75 1815 GLY E CA 1
ATOM 7444 C C . GLY E 1 22 ? 23.262 -40.067 34.483 1.00 86.78 1815 GLY E C 1
ATOM 7445 O O . GLY E 1 22 ? 24.370 -40.180 33.953 1.00 88.94 1815 GLY E O 1
ATOM 7446 N N . PHE E 1 23 ? 22.956 -40.642 35.634 1.00 88.11 1816 PHE E N 1
ATOM 7447 C CA . PHE E 1 23 ? 23.919 -41.401 36.410 1.00 86.54 1816 PHE E CA 1
ATOM 7448 C C . PHE E 1 23 ? 23.584 -42.880 36.253 1.00 93.44 1816 PHE E C 1
ATOM 7449 O O . PHE E 1 23 ? 22.480 -43.316 36.596 1.00 94.21 1816 PHE E O 1
ATOM 7457 N N . TYR E 1 24 ? 24.512 -43.627 35.663 1.00 98.36 1817 TYR E N 1
ATOM 7458 C CA . TYR E 1 24 ? 24.376 -45.059 35.419 1.00 102.77 1817 TYR E CA 1
ATOM 7459 C C . TYR E 1 24 ? 25.516 -45.740 36.156 1.00 111.32 1817 TYR E C 1
ATOM 7460 O O . TYR E 1 24 ? 26.668 -45.660 35.721 1.00 113.94 1817 TYR E O 1
ATOM 7469 N N . GLY E 1 25 ? 25.207 -46.387 37.280 1.00 117.36 1818 GLY E N 1
ATOM 7470 C CA . GLY E 1 25 ? 26.253 -46.994 38.079 1.00 121.19 1818 GLY E CA 1
ATOM 7471 C C . GLY E 1 25 ? 25.829 -47.392 39.474 1.00 122.85 1818 GLY E C 1
ATOM 7472 O O . GLY E 1 25 ? 25.079 -46.672 40.143 1.00 120.90 1818 GLY E O 1
ATOM 7473 N N . THR E 1 26 ? 26.342 -48.541 39.924 1.00 126.79 1819 THR E N 1
ATOM 7474 C CA . THR E 1 26 ? 25.933 -49.101 41.210 1.00 128.89 1819 THR E CA 1
ATOM 7475 C C . THR E 1 26 ? 26.323 -48.193 42.373 1.00 124.00 1819 THR E C 1
ATOM 7476 O O . THR E 1 26 ? 25.554 -48.031 43.330 1.00 122.57 1819 THR E O 1
ATOM 7480 N N . LYS E 1 27 ? 27.500 -47.570 42.295 1.00 116.70 1820 LYS E N 1
ATOM 7481 C CA . LYS E 1 27 ? 28.072 -46.814 43.406 1.00 107.58 1820 LYS E CA 1
ATOM 7482 C C . LYS E 1 27 ? 27.348 -45.501 43.703 1.00 103.07 1820 LYS E C 1
ATOM 7483 O O . LYS E 1 27 ? 27.742 -44.811 44.646 1.00 98.99 1820 LYS E O 1
ATOM 7489 N N . PHE E 1 28 ? 26.322 -45.121 42.931 1.00 104.80 1821 PHE E N 1
ATOM 7490 C CA . PHE E 1 28 ? 25.700 -43.808 43.103 1.00 107.41 1821 PHE E CA 1
ATOM 7491 C C . PHE E 1 28 ? 24.578 -43.792 44.140 1.00 110.27 1821 PHE E C 1
ATOM 7492 O O . PHE E 1 28 ? 24.145 -42.705 44.538 1.00 106.57 1821 PHE E O 1
ATOM 7500 N N . GLY E 1 29 ? 24.111 -44.948 44.603 1.00 115.34 1822 GLY E N 1
ATOM 7501 C CA . GLY E 1 29 ? 23.006 -44.940 45.547 1.00 120.48 1822 GLY E CA 1
ATOM 7502 C C . GLY E 1 29 ? 21.769 -44.316 44.924 1.00 127.27 1822 GLY E C 1
ATOM 7503 O O . GLY E 1 29 ? 21.345 -44.690 43.820 1.00 130.42 1822 GLY E O 1
ATOM 7504 N N . ASP E 1 30 ? 21.200 -43.328 45.628 1.00 129.62 1823 ASP E N 1
ATOM 7505 C CA . ASP E 1 30 ? 19.971 -42.638 45.236 1.00 129.80 1823 ASP E CA 1
ATOM 7506 C C . ASP E 1 30 ? 19.912 -42.299 43.754 1.00 127.19 1823 ASP E C 1
ATOM 7507 O O . ASP E 1 30 ? 18.826 -42.162 43.180 1.00 125.89 1823 ASP E O 1
ATOM 7512 N N . LEU E 1 31 ? 21.077 -42.164 43.131 1.00 123.68 1824 LEU E N 1
ATOM 7513 C CA . LEU E 1 31 ? 21.165 -41.621 41.790 1.00 118.09 1824 LEU E CA 1
ATOM 7514 C C . LEU E 1 31 ? 21.350 -42.676 40.704 1.00 116.19 1824 LEU E C 1
ATOM 7515 O O . LEU E 1 31 ? 21.349 -42.318 39.519 1.00 115.33 1824 LEU E O 1
ATOM 7520 N N . ASP E 1 32 ? 21.493 -43.954 41.054 1.00 112.49 1825 ASP E N 1
ATOM 7521 C CA . ASP E 1 32 ? 21.569 -44.965 40.009 1.00 114.29 1825 ASP E CA 1
ATOM 7522 C C . ASP E 1 32 ? 20.321 -44.898 39.129 1.00 113.00 1825 ASP E C 1
ATOM 7523 O O . ASP E 1 32 ? 19.194 -44.904 39.632 1.00 112.14 1825 ASP E O 1
ATOM 7528 N N . GLU E 1 33 ? 20.540 -44.768 37.812 1.00 113.31 1826 GLU E N 1
ATOM 7529 C CA . GLU E 1 33 ? 19.484 -44.759 36.786 1.00 112.51 1826 GLU E CA 1
ATOM 7530 C C . GLU E 1 33 ? 18.405 -43.707 37.055 1.00 109.56 1826 GLU E C 1
ATOM 7531 O O . GLU E 1 33 ? 17.229 -43.901 36.732 1.00 105.73 1826 GLU E O 1
ATOM 7537 N N . GLN E 1 34 ? 18.800 -42.587 37.656 1.00 112.68 1827 GLN E N 1
ATOM 7538 C CA . GLN E 1 34 ? 18.010 -41.364 37.654 1.00 112.80 1827 GLN E CA 1
ATOM 7539 C C . GLN E 1 34 ? 18.597 -40.433 36.595 1.00 111.19 1827 GLN E C 1
ATOM 7540 O O . GLN E 1 34 ? 19.797 -40.479 36.316 1.00 113.54 1827 GLN E O 1
ATOM 7546 N N . GLU E 1 35 ? 17.752 -39.589 36.000 1.00 105.21 1828 GLU E N 1
ATOM 7547 C CA . GLU E 1 35 ? 18.162 -38.750 34.875 1.00 99.85 1828 GLU E CA 1
ATOM 7548 C C . GLU E 1 35 ? 17.700 -37.322 35.098 1.00 93.66 1828 GLU E C 1
ATOM 7549 O O . GLU E 1 35 ? 16.496 -37.065 35.170 1.00 90.97 1828 GLU E O 1
ATOM 7555 N N . PHE E 1 36 ? 18.651 -36.395 35.164 1.00 89.60 1829 PHE E N 1
ATOM 7556 C CA . PHE E 1 36 ? 18.397 -34.997 35.477 1.00 83.95 1829 PHE E CA 1
ATOM 7557 C C . PHE E 1 36 ? 18.706 -34.123 34.263 1.00 75.96 1829 PHE E C 1
ATOM 7558 O O . PHE E 1 36 ? 19.331 -34.555 33.293 1.00 75.63 1829 PHE E O 1
ATOM 7566 N N . VAL E 1 37 ? 18.255 -32.874 34.334 1.00 70.03 1830 VAL E N 1
ATOM 7567 C CA . VAL E 1 37 ? 18.557 -31.830 33.353 1.00 61.60 1830 VAL E CA 1
ATOM 7568 C C . VAL E 1 37 ? 19.192 -30.678 34.126 1.00 58.20 1830 VAL E C 1
ATOM 7569 O O . VAL E 1 37 ? 18.510 -29.960 34.868 1.00 58.23 1830 VAL E O 1
ATOM 7573 N N . TYR E 1 38 ? 20.494 -30.518 33.992 1.00 57.83 1831 TYR E N 1
ATOM 7574 C CA . TYR E 1 38 ? 21.179 -29.447 34.702 1.00 65.61 1831 TYR E CA 1
ATOM 7575 C C . TYR E 1 38 ? 21.044 -28.134 33.919 1.00 64.78 1831 TYR E C 1
ATOM 7576 O O . TYR E 1 38 ? 21.299 -28.102 32.710 1.00 72.98 1831 TYR E O 1
ATOM 7585 N N . LYS E 1 39 ? 20.634 -27.055 34.599 1.00 54.74 1832 LYS E N 1
ATOM 7586 C CA . LYS E 1 39 ? 20.702 -25.703 34.039 1.00 51.06 1832 LYS E CA 1
ATOM 7587 C C . LYS E 1 39 ? 22.030 -25.062 34.426 1.00 51.30 1832 LYS E C 1
ATOM 7588 O O . LYS E 1 39 ? 22.289 -24.830 35.609 1.00 52.67 1832 LYS E O 1
ATOM 7594 N N . GLU E 1 40 ? 22.860 -24.765 33.434 1.00 51.51 1833 GLU E N 1
ATOM 7595 C CA . GLU E 1 40 ? 24.152 -24.141 33.675 1.00 56.78 1833 GLU E CA 1
ATOM 7596 C C . GLU E 1 40 ? 24.113 -22.651 33.346 1.00 53.65 1833 GLU E C 1
ATOM 7597 O O . GLU E 1 40 ? 23.185 -22.171 32.683 1.00 49.67 1833 GLU E O 1
ATOM 7603 N N . PRO E 1 41 ? 25.093 -21.874 33.825 1.00 55.68 1834 PRO E N 1
ATOM 7604 C CA . PRO E 1 41 ? 25.171 -20.461 33.424 1.00 56.21 1834 PRO E CA 1
ATOM 7605 C C . PRO E 1 41 ? 25.404 -20.359 31.928 1.00 54.99 1834 PRO E C 1
ATOM 7606 O O . PRO E 1 41 ? 26.041 -21.228 31.330 1.00 54.91 1834 PRO E O 1
ATOM 7610 N N . ALA E 1 42 ? 24.862 -19.308 31.314 1.00 55.76 1835 ALA E N 1
ATOM 7611 C CA . ALA E 1 42 ? 24.795 -19.297 29.854 1.00 62.21 1835 ALA E CA 1
ATOM 7612 C C . ALA E 1 42 ? 26.191 -19.396 29.244 1.00 68.13 1835 ALA E C 1
ATOM 7613 O O . ALA E 1 42 ? 27.181 -18.911 29.808 1.00 72.09 1835 ALA E O 1
ATOM 7615 N N . TYR E 1 43 ? 26.254 -20.078 28.098 1.00 67.03 1836 TYR E N 1
ATOM 7616 C CA . TYR E 1 43 ? 27.469 -20.395 27.346 1.00 65.38 1836 TYR E CA 1
ATOM 7617 C C . TYR E 1 43 ? 28.403 -21.368 28.071 1.00 65.87 1836 TYR E C 1
ATOM 7618 O O . TYR E 1 43 ? 29.596 -21.428 27.759 1.00 68.24 1836 TYR E O 1
ATOM 7627 N N . THR E 1 44 ? 27.905 -22.146 29.034 1.00 66.96 1837 THR E N 1
ATOM 7628 C CA . THR E 1 44 ? 28.690 -23.272 29.523 1.00 68.93 1837 THR E CA 1
ATOM 7629 C C . THR E 1 44 ? 28.860 -24.272 28.388 1.00 70.69 1837 THR E C 1
ATOM 7630 O O . THR E 1 44 ? 27.894 -24.631 27.703 1.00 72.36 1837 THR E O 1
ATOM 7634 N N . LYS E 1 45 ? 30.100 -24.678 28.160 1.00 67.80 1838 LYS E N 1
ATOM 7635 C CA . LYS E 1 45 ? 30.413 -25.669 27.147 1.00 65.77 1838 LYS E CA 1
ATOM 7636 C C . LYS E 1 45 ? 30.361 -27.063 27.763 1.00 59.17 1838 LYS E C 1
ATOM 7637 O O . LYS E 1 45 ? 30.520 -27.235 28.969 1.00 56.31 1838 LYS E O 1
ATOM 7643 N N . LEU E 1 46 ? 30.105 -28.061 26.917 1.00 60.47 1839 LEU E N 1
ATOM 7644 C CA . LEU E 1 46 ? 30.123 -29.455 27.365 1.00 61.42 1839 LEU E CA 1
ATOM 7645 C C . LEU E 1 46 ? 31.436 -29.831 28.057 1.00 60.09 1839 LEU E C 1
ATOM 7646 O O . LEU E 1 46 ? 31.440 -30.642 28.988 1.00 55.69 1839 LEU E O 1
ATOM 7651 N N . ALA E 1 47 ? 32.566 -29.284 27.596 1.00 65.90 1840 ALA E N 1
ATOM 7652 C CA . ALA E 1 47 ? 33.844 -29.546 28.263 1.00 68.43 1840 ALA E CA 1
ATOM 7653 C C . ALA E 1 47 ? 33.783 -29.156 29.739 1.00 68.43 1840 ALA E C 1
ATOM 7654 O O . ALA E 1 47 ? 34.180 -29.929 30.618 1.00 66.75 1840 ALA E O 1
ATOM 7656 N N . GLU E 1 48 ? 33.257 -27.958 30.022 1.00 71.37 1841 GLU E N 1
ATOM 7657 C CA . GLU E 1 48 ? 33.216 -27.416 31.380 1.00 68.96 1841 GLU E CA 1
ATOM 7658 C C . GLU E 1 48 ? 32.503 -28.363 32.330 1.00 71.53 1841 GLU E C 1
ATOM 7659 O O . GLU E 1 48 ? 33.042 -28.742 33.380 1.00 75.81 1841 GLU E O 1
ATOM 7665 N N . ILE E 1 49 ? 31.274 -28.734 31.980 1.00 68.67 1842 ILE E N 1
ATOM 7666 C CA . ILE E 1 49 ? 30.432 -29.505 32.880 1.00 64.55 1842 ILE E CA 1
ATOM 7667 C C . ILE E 1 49 ? 30.954 -30.934 32.989 1.00 71.31 1842 ILE E C 1
ATOM 7668 O O . ILE E 1 49 ? 30.908 -31.547 34.061 1.00 78.10 1842 ILE E O 1
ATOM 7673 N N . SER E 1 50 ? 31.513 -31.473 31.911 1.00 73.05 1843 SER E N 1
ATOM 7674 C CA . SER E 1 50 ? 32.039 -32.826 31.994 1.00 78.85 1843 SER E CA 1
ATOM 7675 C C . SER E 1 50 ? 33.312 -32.861 32.830 1.00 84.02 1843 SER E C 1
ATOM 7676 O O . SER E 1 50 ? 33.448 -33.694 33.731 1.00 83.18 1843 SER E O 1
ATOM 7679 N N . HIS E 1 51 ? 34.249 -31.945 32.576 1.00 91.30 1844 HIS E N 1
ATOM 7680 C CA . HIS E 1 51 ? 35.441 -31.907 33.413 1.00 98.78 1844 HIS E CA 1
ATOM 7681 C C . HIS E 1 51 ? 35.097 -31.592 34.868 1.00 97.98 1844 HIS E C 1
ATOM 7682 O O . HIS E 1 51 ? 35.932 -31.796 35.756 1.00 99.03 1844 HIS E O 1
ATOM 7689 N N . ARG E 1 52 ? 33.889 -31.109 35.138 1.00 95.77 1845 ARG E N 1
ATOM 7690 C CA . ARG E 1 52 ? 33.461 -30.832 36.503 1.00 89.70 1845 ARG E CA 1
ATOM 7691 C C . ARG E 1 52 ? 32.847 -32.043 37.187 1.00 88.64 1845 ARG E C 1
ATOM 7692 O O . ARG E 1 52 ? 33.273 -32.410 38.285 1.00 89.36 1845 ARG E O 1
ATOM 7700 N N . LEU E 1 53 ? 31.838 -32.660 36.566 1.00 87.91 1846 LEU E N 1
ATOM 7701 C CA . LEU E 1 53 ? 31.145 -33.769 37.218 1.00 86.50 1846 LEU E CA 1
ATOM 7702 C C . LEU E 1 53 ? 32.046 -34.997 37.336 1.00 86.70 1846 LEU E C 1
ATOM 7703 O O . LEU E 1 53 ? 31.968 -35.733 38.326 1.00 87.23 1846 LEU E O 1
ATOM 7708 N N . GLU E 1 54 ? 32.907 -35.238 36.344 1.00 84.56 1847 GLU E N 1
ATOM 7709 C CA . GLU E 1 54 ? 33.899 -36.303 36.473 1.00 83.93 1847 GLU E CA 1
ATOM 7710 C C . GLU E 1 54 ? 34.852 -36.011 37.628 1.00 84.92 1847 GLU E C 1
ATOM 7711 O O . GLU E 1 54 ? 35.159 -36.893 38.439 1.00 88.66 1847 GLU E O 1
ATOM 7717 N N . GLY E 1 55 ? 35.312 -34.764 37.730 1.00 81.63 1848 GLY E N 1
ATOM 7718 C CA . GLY E 1 55 ? 36.294 -34.428 38.739 1.00 79.17 1848 GLY E CA 1
ATOM 7719 C C . GLY E 1 55 ? 35.697 -34.332 40.117 1.00 80.96 1848 GLY E C 1
ATOM 7720 O O . GLY E 1 55 ? 36.396 -34.532 41.110 1.00 87.25 1848 GLY E O 1
ATOM 7721 N N . PHE E 1 56 ? 34.408 -34.015 40.203 1.00 80.80 1849 PHE E N 1
ATOM 7722 C CA . PHE E 1 56 ? 33.716 -34.019 41.489 1.00 83.04 1849 PHE E CA 1
ATOM 7723 C C . PHE E 1 56 ? 33.624 -35.426 42.042 1.00 85.80 1849 PHE E C 1
ATOM 7724 O O . PHE E 1 56 ? 34.055 -35.690 43.167 1.00 87.28 1849 PHE E O 1
ATOM 7732 N N . TYR E 1 57 ? 32.996 -36.327 41.285 1.00 89.39 1850 TYR E N 1
ATOM 7733 C CA . TYR E 1 57 ? 32.874 -37.709 41.712 1.00 93.98 1850 TYR E CA 1
ATOM 7734 C C . TYR E 1 57 ? 34.186 -38.462 41.556 1.00 100.06 1850 TYR E C 1
ATOM 7735 O O . TYR E 1 57 ? 34.280 -39.597 42.020 1.00 101.07 1850 TYR E O 1
ATOM 7744 N N . GLY E 1 58 ? 35.195 -37.854 40.926 1.00 108.57 1851 GLY E N 1
ATOM 7745 C CA . GLY E 1 58 ? 36.536 -38.412 40.969 1.00 120.11 1851 GLY E CA 1
ATOM 7746 C C . GLY E 1 58 ? 37.286 -38.074 42.243 1.00 127.37 1851 GLY E C 1
ATOM 7747 O O . GLY E 1 58 ? 38.100 -38.874 42.717 1.00 126.43 1851 GLY E O 1
ATOM 7748 N N . GLU E 1 59 ? 37.027 -36.897 42.816 1.00 135.79 1852 GLU E N 1
ATOM 7749 C CA . GLU E 1 59 ? 37.533 -36.522 44.135 1.00 141.08 1852 GLU E CA 1
ATOM 7750 C C . GLU E 1 59 ? 36.637 -37.084 45.239 1.00 134.57 1852 GLU E C 1
ATOM 7751 O O . GLU E 1 59 ? 36.533 -36.503 46.327 1.00 130.98 1852 GLU E O 1
ATOM 7757 N N . ARG E 1 60 ? 35.986 -38.218 44.968 1.00 128.36 1853 ARG E N 1
ATOM 7758 C CA . ARG E 1 60 ? 34.980 -38.761 45.872 1.00 119.54 1853 ARG E CA 1
ATOM 7759 C C . ARG E 1 60 ? 34.833 -40.270 45.706 1.00 119.35 1853 ARG E C 1
ATOM 7760 O O . ARG E 1 60 ? 34.636 -40.983 46.690 1.00 121.71 1853 ARG E O 1
ATOM 7768 N N . PHE E 1 61 ? 34.909 -40.785 44.486 1.00 119.77 1854 PHE E N 1
ATOM 7769 C CA . PHE E 1 61 ? 34.885 -42.233 44.332 1.00 124.60 1854 PHE E CA 1
ATOM 7770 C C . PHE E 1 61 ? 36.247 -42.805 43.969 1.00 128.59 1854 PHE E C 1
ATOM 7771 O O . PHE E 1 61 ? 36.496 -43.986 44.230 1.00 130.06 1854 PHE E O 1
ATOM 7779 N N . GLY E 1 62 ? 37.121 -42.007 43.371 1.00 133.64 1855 GLY E N 1
ATOM 7780 C CA . GLY E 1 62 ? 38.363 -42.506 42.806 1.00 139.29 1855 GLY E CA 1
ATOM 7781 C C . GLY E 1 62 ? 38.507 -41.953 41.401 1.00 145.53 1855 GLY E C 1
ATOM 7782 O O . GLY E 1 62 ? 37.524 -41.633 40.728 1.00 147.45 1855 GLY E O 1
ATOM 7783 N N . GLU E 1 63 ? 39.760 -41.839 40.946 1.00 146.98 1856 GLU E N 1
ATOM 7784 C CA . GLU E 1 63 ? 40.017 -41.136 39.691 1.00 145.55 1856 GLU E CA 1
ATOM 7785 C C . GLU E 1 63 ? 39.693 -41.994 38.468 1.00 148.87 1856 GLU E C 1
ATOM 7786 O O . GLU E 1 63 ? 39.061 -41.502 37.526 1.00 148.08 1856 GLU E O 1
ATOM 7792 N N . ASP E 1 64 ? 40.087 -43.273 38.468 1.00 153.22 1857 ASP E N 1
ATOM 7793 C CA . ASP E 1 64 ? 39.852 -44.186 37.348 1.00 154.91 1857 ASP E CA 1
ATOM 7794 C C . ASP E 1 64 ? 38.573 -45.001 37.501 1.00 155.32 1857 ASP E C 1
ATOM 7795 O O . ASP E 1 64 ? 38.372 -45.965 36.752 1.00 151.56 1857 ASP E O 1
ATOM 7800 N N . VAL E 1 65 ? 37.730 -44.649 38.469 1.00 159.12 1858 VAL E N 1
ATOM 7801 C CA . VAL E 1 65 ? 36.432 -45.291 38.665 1.00 160.53 1858 VAL E CA 1
ATOM 7802 C C . VAL E 1 65 ? 35.340 -44.609 37.844 1.00 160.33 1858 VAL E C 1
ATOM 7803 O O . VAL E 1 65 ? 34.464 -45.281 37.295 1.00 162.11 1858 VAL E O 1
ATOM 7807 N N . VAL E 1 66 ? 35.380 -43.277 37.759 1.00 149.25 1859 VAL E N 1
ATOM 7808 C CA . VAL E 1 66 ? 34.354 -42.481 37.087 1.00 129.73 1859 VAL E CA 1
ATOM 7809 C C . VAL E 1 66 ? 34.763 -42.288 35.627 1.00 121.08 1859 VAL E C 1
ATOM 7810 O O . VAL E 1 66 ? 35.826 -41.723 35.343 1.00 119.29 1859 VAL E O 1
ATOM 7814 N N . GLU E 1 67 ? 33.926 -42.765 34.700 1.00 115.94 1860 GLU E N 1
ATOM 7815 C CA . GLU E 1 67 ? 34.086 -42.513 33.271 1.00 115.60 1860 GLU E CA 1
ATOM 7816 C C . GLU E 1 67 ? 32.813 -41.872 32.737 1.00 107.78 1860 GLU E C 1
ATOM 7817 O O . GLU E 1 67 ? 31.724 -42.101 33.267 1.00 107.07 1860 GLU E O 1
ATOM 7823 N N . VAL E 1 68 ? 32.956 -41.068 31.680 1.00 103.88 1861 VAL E N 1
ATOM 7824 C CA . VAL E 1 68 ? 31.848 -40.346 31.049 1.00 96.29 1861 VAL E CA 1
ATOM 7825 C C . VAL E 1 68 ? 31.497 -41.038 29.735 1.00 91.81 1861 VAL E C 1
ATOM 7826 O O . VAL E 1 68 ? 32.372 -41.235 28.884 1.00 92.10 1861 VAL E O 1
ATOM 7830 N N . ILE E 1 69 ? 30.226 -41.392 29.556 1.00 88.58 1862 ILE E N 1
ATOM 7831 C CA . ILE E 1 69 ? 29.803 -41.929 28.264 1.00 88.90 1862 ILE E CA 1
ATOM 7832 C C . ILE E 1 69 ? 29.903 -40.790 27.254 1.00 91.85 1862 ILE E C 1
ATOM 7833 O O . ILE E 1 69 ? 29.160 -39.810 27.349 1.00 92.49 1862 ILE E O 1
ATOM 7838 N N . LYS E 1 70 ? 30.833 -40.902 26.304 1.00 92.72 1863 LYS E N 1
ATOM 7839 C CA . LYS E 1 70 ? 31.095 -39.843 25.324 1.00 96.39 1863 LYS E CA 1
ATOM 7840 C C . LYS E 1 70 ? 30.291 -40.102 24.040 1.00 100.18 1863 LYS E C 1
ATOM 7841 O O . LYS E 1 70 ? 30.815 -40.316 22.936 1.00 101.10 1863 LYS E O 1
ATOM 7847 N N . ASP E 1 71 ? 28.969 -40.010 24.211 1.00 98.57 1864 ASP E N 1
ATOM 7848 C CA . ASP E 1 71 ? 27.995 -40.689 23.374 1.00 94.19 1864 ASP E CA 1
ATOM 7849 C C . ASP E 1 71 ? 26.592 -40.435 23.925 1.00 91.49 1864 ASP E C 1
ATOM 7850 O O . ASP E 1 71 ? 26.389 -40.468 25.143 1.00 89.60 1864 ASP E O 1
ATOM 7855 N N . SER E 1 72 ? 25.610 -40.195 23.055 1.00 93.48 1865 SER E N 1
ATOM 7856 C CA . SER E 1 72 ? 24.297 -39.739 23.499 1.00 95.68 1865 SER E CA 1
ATOM 7857 C C . SER E 1 72 ? 23.162 -40.723 23.257 1.00 97.80 1865 SER E C 1
ATOM 7858 O O . SER E 1 72 ? 22.030 -40.441 23.667 1.00 96.47 1865 SER E O 1
ATOM 7861 N N . ASN E 1 73 ? 23.418 -41.852 22.615 1.00 103.63 1866 ASN E N 1
ATOM 7862 C CA . ASN E 1 73 ? 22.365 -42.838 22.418 1.00 104.53 1866 ASN E CA 1
ATOM 7863 C C . ASN E 1 73 ? 21.993 -43.406 23.789 1.00 103.28 1866 ASN E C 1
ATOM 7864 O O . ASN E 1 73 ? 22.655 -43.071 24.785 1.00 100.22 1866 ASN E O 1
ATOM 7869 N N . PRO E 1 74 ? 20.927 -44.253 23.906 1.00 101.39 1867 PRO E N 1
ATOM 7870 C CA . PRO E 1 74 ? 20.562 -44.796 25.228 1.00 100.47 1867 PRO E CA 1
ATOM 7871 C C . PRO E 1 74 ? 21.669 -45.609 25.877 1.00 104.30 1867 PRO E C 1
ATOM 7872 O O . PRO E 1 74 ? 22.759 -45.751 25.311 1.00 108.29 1867 PRO E O 1
ATOM 7876 N N . VAL E 1 75 ? 21.416 -46.154 27.063 1.00 105.08 1868 VAL E N 1
ATOM 7877 C CA . VAL E 1 75 ? 22.441 -46.868 27.814 1.00 104.65 1868 VAL E CA 1
ATOM 7878 C C . VAL E 1 75 ? 22.088 -48.343 27.879 1.00 116.07 1868 VAL E C 1
ATOM 7879 O O . VAL E 1 75 ? 20.984 -48.708 28.300 1.00 115.40 1868 VAL E O 1
ATOM 7883 N N . ASP E 1 76 ? 23.038 -49.185 27.465 1.00 125.30 1869 ASP E N 1
ATOM 7884 C CA . ASP E 1 76 ? 22.927 -50.640 27.540 1.00 127.54 1869 ASP E CA 1
ATOM 7885 C C . ASP E 1 76 ? 23.672 -51.098 28.800 1.00 123.70 1869 ASP E C 1
ATOM 7886 O O . ASP E 1 76 ? 24.903 -51.192 28.806 1.00 123.95 1869 ASP E O 1
ATOM 7891 N N . LYS E 1 77 ? 22.917 -51.377 29.873 1.00 123.32 1870 LYS E N 1
ATOM 7892 C CA . LYS E 1 77 ? 23.497 -51.685 31.182 1.00 124.74 1870 LYS E CA 1
ATOM 7893 C C . LYS E 1 77 ? 24.449 -52.874 31.152 1.00 133.73 1870 LYS E C 1
ATOM 7894 O O . LYS E 1 77 ? 25.298 -52.996 32.042 1.00 134.30 1870 LYS E O 1
ATOM 7900 N N . CYS E 1 78 ? 24.310 -53.763 30.168 1.00 139.37 1871 CYS E N 1
ATOM 7901 C CA . CYS E 1 78 ? 25.123 -54.974 30.125 1.00 150.98 1871 CYS E CA 1
ATOM 7902 C C . CYS E 1 78 ? 26.594 -54.660 29.873 1.00 150.40 1871 CYS E C 1
ATOM 7903 O O . CYS E 1 78 ? 27.477 -55.164 30.578 1.00 154.20 1871 CYS E O 1
ATOM 7906 N N . LYS E 1 79 ? 26.879 -53.835 28.861 1.00 139.81 1872 LYS E N 1
ATOM 7907 C CA . LYS E 1 79 ? 28.256 -53.535 28.479 1.00 130.26 1872 LYS E CA 1
ATOM 7908 C C . LYS E 1 79 ? 29.003 -52.758 29.555 1.00 127.05 1872 LYS E C 1
ATOM 7909 O O . LYS E 1 79 ? 30.224 -52.598 29.447 1.00 124.30 1872 LYS E O 1
ATOM 7915 N N . LEU E 1 80 ? 28.296 -52.287 30.581 1.00 128.55 1873 LEU E N 1
ATOM 7916 C CA . LEU E 1 80 ? 28.883 -51.509 31.665 1.00 127.00 1873 LEU E CA 1
ATOM 7917 C C . LEU E 1 80 ? 29.617 -52.426 32.631 1.00 132.01 1873 LEU E C 1
ATOM 7918 O O . LEU E 1 80 ? 29.002 -53.287 33.268 1.00 129.06 1873 LEU E O 1
ATOM 7923 N N . ASP E 1 81 ? 30.925 -52.252 32.713 1.00 140.07 1874 ASP E N 1
ATOM 7924 C CA . ASP E 1 81 ? 31.729 -52.704 33.836 1.00 145.38 1874 ASP E CA 1
ATOM 7925 C C . ASP E 1 81 ? 31.007 -52.280 35.111 1.00 142.96 1874 ASP E C 1
ATOM 7926 O O . ASP E 1 81 ? 31.090 -51.109 35.506 1.00 145.34 1874 ASP E O 1
ATOM 7931 N N . PRO E 1 82 ? 30.282 -53.186 35.779 1.00 135.63 1875 PRO E N 1
ATOM 7932 C CA . PRO E 1 82 ? 29.434 -52.763 36.902 1.00 127.82 1875 PRO E CA 1
ATOM 7933 C C . PRO E 1 82 ? 30.219 -52.284 38.095 1.00 119.75 1875 PRO E C 1
ATOM 7934 O O . PRO E 1 82 ? 29.607 -51.816 39.059 1.00 116.14 1875 PRO E O 1
ATOM 7938 N N . ASN E 1 83 ? 31.548 -52.389 38.042 1.00 119.99 1876 ASN E N 1
ATOM 7939 C CA . ASN E 1 83 ? 32.420 -51.956 39.126 1.00 126.68 1876 ASN E CA 1
ATOM 7940 C C . ASN E 1 83 ? 32.691 -50.452 39.082 1.00 128.09 1876 ASN E C 1
ATOM 7941 O O . ASN E 1 83 ? 32.929 -49.840 40.133 1.00 124.69 1876 ASN E O 1
ATOM 7946 N N . LYS E 1 84 ? 32.637 -49.840 37.893 1.00 132.76 1877 LYS E N 1
ATOM 7947 C CA . LYS E 1 84 ? 32.887 -48.412 37.719 1.00 134.77 1877 LYS E CA 1
ATOM 7948 C C . LYS E 1 84 ? 31.601 -47.601 37.920 1.00 138.74 1877 LYS E C 1
ATOM 7949 O O . LYS E 1 84 ? 30.522 -48.141 38.183 1.00 139.51 1877 LYS E O 1
ATOM 7955 N N . ALA E 1 85 ? 31.717 -46.275 37.772 1.00 141.27 1878 ALA E N 1
ATOM 7956 C CA . ALA E 1 85 ? 30.597 -45.342 37.921 1.00 137.65 1878 ALA E CA 1
ATOM 7957 C C . ALA E 1 85 ? 30.526 -44.416 36.707 1.00 132.53 1878 ALA E C 1
ATOM 7958 O O . ALA E 1 85 ? 31.360 -43.517 36.554 1.00 132.96 1878 ALA E O 1
ATOM 7960 N N . TYR E 1 86 ? 29.515 -44.606 35.865 1.00 120.67 1879 TYR E N 1
ATOM 7961 C CA . TYR E 1 86 ? 29.429 -43.907 34.591 1.00 110.46 1879 TYR E CA 1
ATOM 7962 C C . TYR E 1 86 ? 28.501 -42.696 34.673 1.00 99.66 1879 TYR E C 1
ATOM 7963 O O . TYR E 1 86 ? 27.576 -42.641 35.491 1.00 95.22 1879 TYR E O 1
ATOM 7972 N N . ILE E 1 87 ? 28.766 -41.720 33.804 1.00 94.06 1880 ILE E N 1
ATOM 7973 C CA . ILE E 1 87 ? 27.968 -40.503 33.696 1.00 87.91 1880 ILE E CA 1
ATOM 7974 C C . ILE E 1 87 ? 27.764 -40.191 32.217 1.00 94.30 1880 ILE E C 1
ATOM 7975 O O . ILE E 1 87 ? 28.737 -40.118 31.458 1.00 97.53 1880 ILE E O 1
ATOM 7980 N N . GLN E 1 88 ? 26.504 -40.004 31.809 1.00 92.54 1881 GLN E N 1
ATOM 7981 C CA . GLN E 1 88 ? 26.160 -39.635 30.442 1.00 90.30 1881 GLN E CA 1
ATOM 7982 C C . GLN E 1 88 ? 25.662 -38.199 30.409 1.00 88.66 1881 GLN E C 1
ATOM 7983 O O . GLN E 1 88 ? 24.717 -37.846 31.120 1.00 86.11 1881 GLN E O 1
ATOM 7989 N N . ILE E 1 89 ? 26.276 -37.391 29.555 1.00 90.05 1882 ILE E N 1
ATOM 7990 C CA . ILE E 1 89 ? 26.035 -35.956 29.498 1.00 91.04 1882 ILE E CA 1
ATOM 7991 C C . ILE E 1 89 ? 25.702 -35.602 28.055 1.00 90.39 1882 ILE E C 1
ATOM 7992 O O . ILE E 1 89 ? 26.370 -36.079 27.129 1.00 93.78 1882 ILE E O 1
ATOM 7997 N N . THR E 1 90 ? 24.671 -34.773 27.861 1.00 83.97 1883 THR E N 1
ATOM 7998 C CA . THR E 1 90 ? 24.187 -34.431 26.522 1.00 70.29 1883 THR E CA 1
ATOM 7999 C C . THR E 1 90 ? 23.680 -32.998 26.494 1.00 68.13 1883 THR E C 1
ATOM 8000 O O . THR E 1 90 ? 22.744 -32.652 27.219 1.00 63.61 1883 THR E O 1
ATOM 8004 N N . TYR E 1 91 ? 24.276 -32.171 25.639 1.00 72.35 1884 TYR E N 1
ATOM 8005 C CA . TYR E 1 91 ? 23.756 -30.826 25.428 1.00 70.45 1884 TYR E CA 1
ATOM 8006 C C . TYR E 1 91 ? 22.307 -30.886 24.944 1.00 65.99 1884 TYR E C 1
ATOM 8007 O O . TYR E 1 91 ? 21.987 -31.572 23.962 1.00 65.86 1884 TYR E O 1
ATOM 8016 N N . VAL E 1 92 ? 21.432 -30.141 25.609 1.00 57.16 1885 VAL E N 1
ATOM 8017 C CA . VAL E 1 92 ? 20.063 -30.028 25.148 1.00 56.81 1885 VAL E CA 1
ATOM 8018 C C . VAL E 1 92 ? 19.670 -28.563 25.037 1.00 62.14 1885 VAL E C 1
ATOM 8019 O O . VAL E 1 92 ? 20.276 -27.675 25.647 1.00 61.79 1885 VAL E O 1
ATOM 8023 N N . GLU E 1 93 ? 18.657 -28.319 24.207 1.00 65.20 1886 GLU E N 1
ATOM 8024 C CA . GLU E 1 93 ? 18.021 -27.018 24.091 1.00 69.32 1886 GLU E CA 1
ATOM 8025 C C . GLU E 1 93 ? 16.603 -27.121 24.601 1.00 63.14 1886 GLU E C 1
ATOM 8026 O O . GLU E 1 93 ? 16.035 -28.216 24.647 1.00 62.56 1886 GLU E O 1
ATOM 8032 N N . PRO E 1 94 ? 15.991 -26.010 24.993 1.00 60.00 1887 PRO E N 1
ATOM 8033 C CA . PRO E 1 94 ? 14.566 -26.061 25.337 1.00 61.00 1887 PRO E CA 1
ATOM 8034 C C . PRO E 1 94 ? 13.758 -26.273 24.066 1.00 64.72 1887 PRO E C 1
ATOM 8035 O O . PRO E 1 94 ? 14.132 -25.780 22.998 1.00 71.73 1887 PRO E O 1
ATOM 8039 N N . TYR E 1 95 ? 12.663 -27.034 24.178 1.00 59.40 1888 TYR E N 1
ATOM 8040 C CA . TYR E 1 95 ? 11.831 -27.421 23.042 1.00 53.17 1888 TYR E CA 1
ATOM 8041 C C . TYR E 1 95 ? 10.432 -26.832 23.212 1.00 51.48 1888 TYR E C 1
ATOM 8042 O O . TYR E 1 95 ? 9.860 -26.872 24.301 1.00 54.42 1888 TYR E O 1
ATOM 8051 N N . PHE E 1 96 ? 9.860 -26.310 22.134 1.00 54.09 1889 PHE E N 1
ATOM 8052 C CA . PHE E 1 96 ? 8.599 -25.581 22.214 1.00 52.72 1889 PHE E CA 1
ATOM 8053 C C . PHE E 1 96 ? 7.607 -25.983 21.102 1.00 52.47 1889 PHE E C 1
ATOM 8054 O O . PHE E 1 96 ? 8.004 -26.318 19.981 1.00 51.66 1889 PHE E O 1
ATOM 8062 N N . ASP E 1 97 ? 6.300 -25.975 21.434 1.00 49.86 1890 ASP E N 1
ATOM 8063 C CA . ASP E 1 97 ? 5.222 -25.952 20.444 1.00 49.88 1890 ASP E CA 1
ATOM 8064 C C . ASP E 1 97 ? 5.462 -24.858 19.434 1.00 58.76 1890 ASP E C 1
ATOM 8065 O O . ASP E 1 97 ? 6.173 -23.888 19.725 1.00 62.38 1890 ASP E O 1
ATOM 8070 N N . THR E 1 98 ? 4.800 -24.958 18.279 1.00 59.28 1891 THR E N 1
ATOM 8071 C CA . THR E 1 98 ? 4.628 -23.771 17.457 1.00 62.11 1891 THR E CA 1
ATOM 8072 C C . THR E 1 98 ? 3.866 -22.689 18.218 1.00 65.38 1891 THR E C 1
ATOM 8073 O O . THR E 1 98 ? 4.187 -21.496 18.097 1.00 68.98 1891 THR E O 1
ATOM 8077 N N . TYR E 1 99 ? 2.856 -23.088 19.022 1.00 61.02 1892 TYR E N 1
ATOM 8078 C CA . TYR E 1 99 ? 2.084 -22.119 19.808 1.00 50.97 1892 TYR E CA 1
ATOM 8079 C C . TYR E 1 99 ? 2.904 -21.596 20.971 1.00 45.28 1892 TYR E C 1
ATOM 8080 O O . TYR E 1 99 ? 2.852 -20.399 21.286 1.00 40.06 1892 TYR E O 1
ATOM 8089 N N . GLU E 1 100 ? 3.651 -22.488 21.636 1.00 46.56 1893 GLU E N 1
ATOM 8090 C CA . GLU E 1 100 ? 4.626 -22.049 22.625 1.00 50.73 1893 GLU E CA 1
ATOM 8091 C C . GLU E 1 100 ? 5.557 -21.001 22.046 1.00 53.67 1893 GLU E C 1
ATOM 8092 O O . GLU E 1 100 ? 5.918 -20.045 22.733 1.00 48.29 1893 GLU E O 1
ATOM 8098 N N . MET E 1 101 ? 5.913 -21.121 20.771 1.00 62.09 1894 MET E N 1
ATOM 8099 C CA . MET E 1 101 ? 6.893 -20.185 20.244 1.00 63.40 1894 MET E CA 1
ATOM 8100 C C . MET E 1 101 ? 6.291 -18.889 19.739 1.00 63.68 1894 MET E C 1
ATOM 8101 O O . MET E 1 101 ? 6.871 -17.828 19.977 1.00 64.89 1894 MET E O 1
ATOM 8106 N N . LYS E 1 102 ? 5.148 -18.938 19.056 1.00 66.70 1895 LYS E N 1
ATOM 8107 C CA . LYS E 1 102 ? 4.483 -17.694 18.682 1.00 72.74 1895 LYS E CA 1
ATOM 8108 C C . LYS E 1 102 ? 4.418 -16.735 19.873 1.00 74.93 1895 LYS E C 1
ATOM 8109 O O . LYS E 1 102 ? 4.784 -15.557 19.767 1.00 73.54 1895 LYS E O 1
ATOM 8115 N N . ASP E 1 103 ? 4.000 -17.241 21.034 1.00 75.93 1896 ASP E N 1
ATOM 8116 C CA . ASP E 1 103 ? 3.894 -16.377 22.200 1.00 72.87 1896 ASP E CA 1
ATOM 8117 C C . ASP E 1 103 ? 5.271 -15.912 22.663 1.00 68.33 1896 ASP E C 1
ATOM 8118 O O . ASP E 1 103 ? 5.440 -14.754 23.050 1.00 73.55 1896 ASP E O 1
ATOM 8123 N N . ARG E 1 104 ? 6.278 -16.777 22.603 1.00 61.24 1897 ARG E N 1
ATOM 8124 C CA . ARG E 1 104 ? 7.626 -16.364 22.981 1.00 58.73 1897 ARG E CA 1
ATOM 8125 C C . ARG E 1 104 ? 8.298 -15.522 21.904 1.00 62.73 1897 ARG E C 1
ATOM 8126 O O . ARG E 1 104 ? 9.504 -15.299 21.985 1.00 69.01 1897 ARG E O 1
ATOM 8134 N N . ILE E 1 105 ? 7.566 -15.085 20.882 1.00 60.07 1898 ILE E N 1
ATOM 8135 C CA . ILE E 1 105 ? 8.073 -14.147 19.891 1.00 56.50 1898 ILE E CA 1
ATOM 8136 C C . ILE E 1 105 ? 7.438 -12.778 20.064 1.00 55.58 1898 ILE E C 1
ATOM 8137 O O . ILE E 1 105 ? 8.121 -11.749 20.055 1.00 56.73 1898 ILE E O 1
ATOM 8142 N N . THR E 1 106 ? 6.138 -12.761 20.265 1.00 54.89 1899 THR E N 1
ATOM 8143 C CA . THR E 1 106 ? 5.433 -11.504 20.315 1.00 63.51 1899 THR E CA 1
ATOM 8144 C C . THR E 1 106 ? 5.615 -10.785 21.653 1.00 72.40 1899 THR E C 1
ATOM 8145 O O . THR E 1 106 ? 5.565 -9.549 21.676 1.00 79.38 1899 THR E O 1
ATOM 8149 N N . TYR E 1 107 ? 5.877 -11.512 22.756 1.00 68.63 1900 TYR E N 1
ATOM 8150 C CA . TYR E 1 107 ? 5.881 -10.948 24.107 1.00 58.95 1900 TYR E CA 1
ATOM 8151 C C . TYR E 1 107 ? 7.261 -11.017 24.753 1.00 61.02 1900 TYR E C 1
ATOM 8152 O O . TYR E 1 107 ? 8.051 -11.917 24.454 1.00 57.79 1900 TYR E O 1
ATOM 8161 N N . PHE E 1 108 ? 7.516 -10.077 25.690 1.00 69.09 1901 PHE E N 1
ATOM 8162 C CA . PHE E 1 108 ? 8.871 -9.770 26.164 1.00 81.52 1901 PHE E CA 1
ATOM 8163 C C . PHE E 1 108 ? 9.391 -10.822 27.130 1.00 78.87 1901 PHE E C 1
ATOM 8164 O O . PHE E 1 108 ? 10.522 -11.293 26.991 1.00 75.87 1901 PHE E O 1
ATOM 8172 N N . ASP E 1 109 ? 8.590 -11.169 28.130 1.00 83.19 1902 ASP E N 1
ATOM 8173 C CA . ASP E 1 109 ? 8.916 -12.188 29.116 1.00 87.20 1902 ASP E CA 1
ATOM 8174 C C . ASP E 1 109 ? 8.881 -13.553 28.440 1.00 81.02 1902 ASP E C 1
ATOM 8175 O O . ASP E 1 109 ? 7.815 -14.023 28.028 1.00 80.19 1902 ASP E O 1
ATOM 8180 N N . LYS E 1 110 ? 10.041 -14.196 28.303 1.00 78.13 1903 LYS E N 1
ATOM 8181 C CA . LYS E 1 110 ? 10.096 -15.461 27.575 1.00 72.69 1903 LYS E CA 1
ATOM 8182 C C . LYS E 1 110 ? 10.517 -16.660 28.415 1.00 65.90 1903 LYS E C 1
ATOM 8183 O O . LYS E 1 110 ? 10.151 -17.787 28.064 1.00 62.52 1903 LYS E O 1
ATOM 8189 N N . ASN E 1 111 ? 11.246 -16.460 29.519 1.00 60.39 1904 ASN E N 1
ATOM 8190 C CA . ASN E 1 111 ? 11.936 -17.566 30.188 1.00 54.53 1904 ASN E CA 1
ATOM 8191 C C . ASN E 1 111 ? 11.023 -18.154 31.258 1.00 45.74 1904 ASN E C 1
ATOM 8192 O O . ASN E 1 111 ? 11.195 -17.919 32.444 1.00 44.73 1904 ASN E O 1
ATOM 8197 N N . TYR E 1 112 ? 10.032 -18.947 30.858 1.00 45.32 1905 TYR E N 1
ATOM 8198 C CA . TYR E 1 112 ? 9.119 -19.199 31.959 1.00 49.94 1905 TYR E CA 1
ATOM 8199 C C . TYR E 1 112 ? 8.572 -20.612 32.097 1.00 59.45 1905 TYR E C 1
ATOM 8200 O O . TYR E 1 112 ? 8.263 -21.013 33.228 1.00 72.07 1905 TYR E O 1
ATOM 8209 N N . ASN E 1 113 ? 8.433 -21.409 31.063 1.00 51.31 1906 ASN E N 1
ATOM 8210 C CA . ASN E 1 113 ? 7.912 -22.730 31.354 1.00 52.57 1906 ASN E CA 1
ATOM 8211 C C . ASN E 1 113 ? 8.787 -23.775 30.691 1.00 58.52 1906 ASN E C 1
ATOM 8212 O O . ASN E 1 113 ? 8.305 -24.646 29.970 1.00 69.75 1906 ASN E O 1
ATOM 8217 N N . LEU E 1 114 ? 10.092 -23.706 30.925 1.00 57.22 1907 LEU E N 1
ATOM 8218 C CA . LEU E 1 114 ? 10.955 -24.614 30.171 1.00 61.85 1907 LEU E CA 1
ATOM 8219 C C . LEU E 1 114 ? 10.809 -25.972 30.849 1.00 70.42 1907 LEU E C 1
ATOM 8220 O O . LEU E 1 114 ? 11.446 -26.292 31.858 1.00 70.21 1907 LEU E O 1
ATOM 8225 N N . ARG E 1 115 ? 9.888 -26.744 30.295 1.00 76.94 1908 ARG E N 1
ATOM 8226 C CA . ARG E 1 115 ? 9.527 -28.076 30.736 1.00 80.05 1908 ARG E CA 1
ATOM 8227 C C . ARG E 1 115 ? 10.072 -29.151 29.810 1.00 81.74 1908 ARG E C 1
ATOM 8228 O O . ARG E 1 115 ? 10.514 -30.197 30.284 1.00 83.64 1908 ARG E O 1
ATOM 8236 N N . ARG E 1 116 ? 10.092 -28.904 28.499 1.00 79.69 1909 ARG E N 1
ATOM 8237 C CA . ARG E 1 116 ? 10.540 -29.882 27.519 1.00 74.54 1909 ARG E CA 1
ATOM 8238 C C . ARG E 1 116 ? 11.907 -29.467 26.986 1.00 64.88 1909 ARG E C 1
ATOM 8239 O O . ARG E 1 116 ? 12.205 -28.275 26.879 1.00 63.38 1909 ARG E O 1
ATOM 8247 N N . PHE E 1 117 ? 12.748 -30.462 26.700 1.00 60.21 1910 PHE E N 1
ATOM 8248 C CA . PHE E 1 117 ? 14.084 -30.271 26.155 1.00 63.03 1910 PHE E CA 1
ATOM 8249 C C . PHE E 1 117 ? 14.331 -31.337 25.104 1.00 76.69 1910 PHE E C 1
ATOM 8250 O O . PHE E 1 117 ? 13.634 -32.353 25.052 1.00 84.54 1910 PHE E O 1
ATOM 8258 N N . MET E 1 118 ? 15.336 -31.101 24.261 1.00 76.40 1911 MET E N 1
ATOM 8259 C CA . MET E 1 118 ? 15.499 -31.930 23.076 1.00 65.95 1911 MET E CA 1
ATOM 8260 C C . MET E 1 118 ? 16.957 -31.934 22.630 1.00 55.75 1911 MET E C 1
ATOM 8261 O O . MET E 1 118 ? 17.653 -30.911 22.709 1.00 46.28 1911 MET E O 1
ATOM 8266 N N . TYR E 1 119 ? 17.401 -33.110 22.185 1.00 56.51 1912 TYR E N 1
ATOM 8267 C CA . TYR E 1 119 ? 18.693 -33.309 21.555 1.00 64.24 1912 TYR E CA 1
ATOM 8268 C C . TYR E 1 119 ? 18.499 -34.282 20.391 1.00 72.52 1912 TYR E C 1
ATOM 8269 O O . TYR E 1 119 ? 17.566 -35.101 20.395 1.00 71.76 1912 TYR E O 1
ATOM 8278 N N . CYS E 1 120 ? 19.376 -34.173 19.384 1.00 74.89 1913 CYS E N 1
ATOM 8279 C CA . CYS E 1 120 ? 19.416 -35.068 18.228 1.00 71.70 1913 CYS E CA 1
ATOM 8280 C C . CYS E 1 120 ? 20.661 -35.937 18.282 1.00 74.55 1913 CYS E C 1
ATOM 8281 O O . CYS E 1 120 ? 21.773 -35.416 18.417 1.00 77.94 1913 CYS E O 1
ATOM 8284 N N . THR E 1 121 ? 20.496 -37.243 18.113 1.00 76.11 1914 THR E N 1
ATOM 8285 C CA . THR E 1 121 ? 21.672 -38.075 17.930 1.00 80.06 1914 THR E CA 1
ATOM 8286 C C . THR E 1 121 ? 21.643 -38.692 16.533 1.00 84.53 1914 THR E C 1
ATOM 8287 O O . THR E 1 121 ? 20.568 -39.101 16.065 1.00 82.03 1914 THR E O 1
ATOM 8291 N N . PRO E 1 122 ? 22.788 -38.713 15.799 1.00 88.53 1915 PRO E N 1
ATOM 8292 C CA . PRO E 1 122 ? 22.779 -39.227 14.420 1.00 87.59 1915 PRO E CA 1
ATOM 8293 C C . PRO E 1 122 ? 23.233 -40.676 14.294 1.00 87.95 1915 PRO E C 1
ATOM 8294 O O . PRO E 1 122 ? 24.235 -41.095 14.884 1.00 88.03 1915 PRO E O 1
ATOM 8298 N N . PHE E 1 123 ? 22.512 -41.444 13.483 1.00 90.02 1916 PHE E N 1
ATOM 8299 C CA . PHE E 1 123 ? 22.765 -42.868 13.359 1.00 88.97 1916 PHE E CA 1
ATOM 8300 C C . PHE E 1 123 ? 22.404 -43.329 11.958 1.00 85.31 1916 PHE E C 1
ATOM 8301 O O . PHE E 1 123 ? 21.564 -42.724 11.287 1.00 77.94 1916 PHE E O 1
ATOM 8309 N N . THR E 1 124 ? 23.036 -44.422 11.537 1.00 87.81 1917 THR E N 1
ATOM 8310 C CA . THR E 1 124 ? 22.708 -45.118 10.303 1.00 87.14 1917 THR E CA 1
ATOM 8311 C C . THR E 1 124 ? 22.127 -46.488 10.642 1.00 84.74 1917 THR E C 1
ATOM 8312 O O . THR E 1 124 ? 22.040 -46.891 11.807 1.00 86.38 1917 THR E O 1
ATOM 8316 N N . LEU E 1 125 ? 21.735 -47.220 9.607 1.00 82.11 1918 LEU E N 1
ATOM 8317 C CA . LEU E 1 125 ? 21.073 -48.491 9.847 1.00 83.17 1918 LEU E CA 1
ATOM 8318 C C . LEU E 1 125 ? 22.066 -49.606 10.183 1.00 90.18 1918 LEU E C 1
ATOM 8319 O O . LEU E 1 125 ? 21.709 -50.541 10.908 1.00 91.14 1918 LEU E O 1
ATOM 8324 N N . ASP E 1 126 ? 23.329 -49.517 9.705 1.00 94.44 1919 ASP E N 1
ATOM 8325 C CA . ASP E 1 126 ? 24.366 -50.484 10.108 1.00 100.88 1919 ASP E CA 1
ATOM 8326 C C . ASP E 1 126 ? 24.712 -50.393 11.503 1.00 104.61 1919 ASP E C 1
ATOM 8327 O O . ASP E 1 126 ? 25.664 -51.106 11.838 1.00 107.04 1919 ASP E O 1
ATOM 8332 N N . GLY E 1 127 ? 24.024 -49.561 12.287 1.00 105.92 1920 GLY E N 1
ATOM 8333 C CA . GLY E 1 127 ? 24.453 -49.196 13.614 1.00 106.73 1920 GLY E CA 1
ATOM 8334 C C . GLY E 1 127 ? 25.410 -48.026 13.666 1.00 107.29 1920 GLY E C 1
ATOM 8335 O O . GLY E 1 127 ? 25.609 -47.459 14.747 1.00 110.13 1920 GLY E O 1
ATOM 8336 N N . ARG E 1 128 ? 25.998 -47.634 12.539 1.00 103.37 1921 ARG E N 1
ATOM 8337 C CA . ARG E 1 128 ? 27.018 -46.596 12.531 1.00 101.29 1921 ARG E CA 1
ATOM 8338 C C . ARG E 1 128 ? 26.475 -45.260 13.012 1.00 104.99 1921 ARG E C 1
ATOM 8339 O O . ARG E 1 128 ? 25.278 -44.973 12.927 1.00 107.74 1921 ARG E O 1
ATOM 8347 N N . ALA E 1 129 ? 27.390 -44.428 13.505 1.00 103.16 1922 ALA E N 1
ATOM 8348 C CA . ALA E 1 129 ? 27.063 -43.051 13.846 1.00 100.67 1922 ALA E CA 1
ATOM 8349 C C . ALA E 1 129 ? 26.892 -42.207 12.586 1.00 98.27 1922 ALA E C 1
ATOM 8350 O O . ALA E 1 129 ? 25.779 -41.805 12.236 1.00 94.92 1922 ALA E O 1
ATOM 8352 N N . HIS E 1 130 ? 27.991 -41.947 11.893 1.00 99.24 1923 HIS E N 1
ATOM 8353 C CA . HIS E 1 130 ? 28.002 -41.113 10.703 1.00 99.20 1923 HIS E CA 1
ATOM 8354 C C . HIS E 1 130 ? 27.982 -41.956 9.428 1.00 105.31 1923 HIS E C 1
ATOM 8355 O O . HIS E 1 130 ? 28.425 -43.108 9.412 1.00 111.00 1923 HIS E O 1
ATOM 8362 N N . GLY E 1 131 ? 27.449 -41.368 8.355 1.00 103.64 1924 GLY E N 1
ATOM 8363 C CA . GLY E 1 131 ? 27.343 -42.057 7.082 1.00 102.78 1924 GLY E CA 1
ATOM 8364 C C . GLY E 1 131 ? 27.300 -41.125 5.886 1.00 102.73 1924 GLY E C 1
ATOM 8365 O O . GLY E 1 131 ? 27.565 -39.925 6.017 1.00 102.75 1924 GLY E O 1
ATOM 8366 N N . GLU E 1 132 ? 26.970 -41.675 4.713 1.00 101.34 1925 GLU E N 1
ATOM 8367 C CA . GLU E 1 132 ? 26.815 -40.910 3.483 1.00 98.56 1925 GLU E CA 1
ATOM 8368 C C . GLU E 1 132 ? 25.445 -40.244 3.424 1.00 88.48 1925 GLU E C 1
ATOM 8369 O O . GLU E 1 132 ? 24.462 -40.729 3.993 1.00 84.00 1925 GLU E O 1
ATOM 8375 N N . LEU E 1 133 ? 25.383 -39.141 2.676 1.00 82.40 1926 LEU E N 1
ATOM 8376 C CA . LEU E 1 133 ? 24.190 -38.310 2.580 1.00 76.92 1926 LEU E CA 1
ATOM 8377 C C . LEU E 1 133 ? 22.869 -39.075 2.582 1.00 79.91 1926 LEU E C 1
ATOM 8378 O O . LEU E 1 133 ? 21.857 -38.572 3.079 1.00 84.25 1926 LEU E O 1
ATOM 8383 N N . HIS E 1 134 ? 22.872 -40.299 2.073 1.00 78.24 1927 HIS E N 1
ATOM 8384 C CA . HIS E 1 134 ? 21.661 -41.088 1.942 1.00 75.80 1927 HIS E CA 1
ATOM 8385 C C . HIS E 1 134 ? 21.498 -42.149 3.034 1.00 78.78 1927 HIS E C 1
ATOM 8386 O O . HIS E 1 134 ? 20.501 -42.878 3.019 1.00 77.62 1927 HIS E O 1
ATOM 8393 N N . GLU E 1 135 ? 22.463 -42.294 3.947 1.00 81.59 1928 GLU E N 1
ATOM 8394 C CA . GLU E 1 135 ? 22.363 -43.264 5.039 1.00 86.65 1928 GLU E CA 1
ATOM 8395 C C . GLU E 1 135 ? 22.130 -42.624 6.393 1.00 85.68 1928 GLU E C 1
ATOM 8396 O O . GLU E 1 135 ? 22.099 -43.343 7.401 1.00 85.46 1928 GLU E O 1
ATOM 8402 N N . GLN E 1 136 ? 21.972 -41.299 6.441 1.00 82.43 1929 GLN E N 1
ATOM 8403 C CA . GLN E 1 136 ? 22.176 -40.529 7.665 1.00 77.23 1929 GLN E CA 1
ATOM 8404 C C . GLN E 1 136 ? 20.832 -40.211 8.309 1.00 72.81 1929 GLN E C 1
ATOM 8405 O O . GLN E 1 136 ? 20.311 -39.108 8.216 1.00 66.49 1929 GLN E O 1
ATOM 8411 N N . PHE E 1 137 ? 20.292 -41.189 9.022 1.00 79.64 1930 PHE E N 1
ATOM 8412 C CA . PHE E 1 137 ? 19.089 -40.932 9.799 1.00 87.14 1930 PHE E CA 1
ATOM 8413 C C . PHE E 1 137 ? 19.396 -39.995 10.982 1.00 83.12 1930 PHE E C 1
ATOM 8414 O O . PHE E 1 137 ? 20.540 -39.585 11.222 1.00 84.25 1930 PHE E O 1
ATOM 8422 N N . LYS E 1 138 ? 18.361 -39.661 11.747 1.00 74.40 1931 LYS E N 1
ATOM 8423 C CA . LYS E 1 138 ? 18.564 -38.741 12.851 1.00 68.67 1931 LYS E CA 1
ATOM 8424 C C . LYS E 1 138 ? 17.426 -38.910 13.849 1.00 73.15 1931 LYS E C 1
ATOM 8425 O O . LYS E 1 138 ? 16.269 -39.087 13.457 1.00 73.34 1931 LYS E O 1
ATOM 8431 N N . ARG E 1 139 ? 17.770 -38.883 15.138 1.00 74.52 1932 ARG E N 1
ATOM 8432 C CA . ARG E 1 139 ? 16.847 -39.233 16.212 1.00 76.53 1932 ARG E CA 1
ATOM 8433 C C . ARG E 1 139 ? 16.779 -38.054 17.169 1.00 83.93 1932 ARG E C 1
ATOM 8434 O O . ARG E 1 139 ? 17.725 -37.807 17.929 1.00 88.27 1932 ARG E O 1
ATOM 8442 N N . LYS E 1 140 ? 15.667 -37.319 17.112 1.00 85.55 1933 LYS E N 1
ATOM 8443 C CA . LYS E 1 140 ? 15.416 -36.198 18.009 1.00 87.19 1933 LYS E CA 1
ATOM 8444 C C . LYS E 1 140 ? 14.692 -36.713 19.241 1.00 87.49 1933 LYS E C 1
ATOM 8445 O O . LYS E 1 140 ? 13.579 -37.238 19.125 1.00 90.40 1933 LYS E O 1
ATOM 8451 N N . THR E 1 141 ? 15.320 -36.578 20.411 1.00 85.08 1934 THR E N 1
ATOM 8452 C CA . THR E 1 141 ? 14.765 -37.085 21.664 1.00 84.20 1934 THR E CA 1
ATOM 8453 C C . THR E 1 141 ? 14.319 -35.898 22.507 1.00 82.21 1934 THR E C 1
ATOM 8454 O O . THR E 1 141 ? 15.126 -35.012 22.801 1.00 85.96 1934 THR E O 1
ATOM 8458 N N . ILE E 1 142 ? 13.047 -35.870 22.893 1.00 74.60 1935 ILE E N 1
ATOM 8459 C CA . ILE E 1 142 ? 12.505 -34.772 23.686 1.00 67.42 1935 ILE E CA 1
ATOM 8460 C C . ILE E 1 142 ? 12.291 -35.263 25.109 1.00 69.38 1935 ILE E C 1
ATOM 8461 O O . ILE E 1 142 ? 11.662 -36.305 25.329 1.00 72.03 1935 ILE E O 1
ATOM 8466 N N . LEU E 1 143 ? 12.800 -34.511 26.073 1.00 67.47 1936 LEU E N 1
ATOM 8467 C CA . LEU E 1 143 ? 12.699 -34.864 27.479 1.00 64.14 1936 LEU E CA 1
ATOM 8468 C C . LEU E 1 143 ? 11.745 -33.903 28.154 1.00 69.48 1936 LEU E C 1
ATOM 8469 O O . LEU E 1 143 ? 11.779 -32.703 27.888 1.00 73.99 1936 LEU E O 1
ATOM 8474 N N . THR E 1 144 ? 10.898 -34.426 29.025 1.00 73.83 1937 THR E N 1
ATOM 8475 C CA . THR E 1 144 ? 10.078 -33.605 29.904 1.00 75.45 1937 THR E CA 1
ATOM 8476 C C . THR E 1 144 ? 10.635 -33.731 31.324 1.00 75.90 1937 THR E C 1
ATOM 8477 O O . THR E 1 144 ? 11.141 -34.792 31.705 1.00 81.21 1937 THR E O 1
ATOM 8481 N N . THR E 1 145 ? 10.599 -32.651 32.100 1.00 69.71 1938 THR E N 1
ATOM 8482 C CA . THR E 1 145 ? 11.109 -32.712 33.463 1.00 68.07 1938 THR E CA 1
ATOM 8483 C C . THR E 1 145 ? 9.964 -32.615 34.463 1.00 77.04 1938 THR E C 1
ATOM 8484 O O . THR E 1 145 ? 8.885 -32.096 34.160 1.00 80.40 1938 THR E O 1
ATOM 8488 N N . SER E 1 146 ? 10.235 -33.103 35.675 1.00 77.95 1939 SER E N 1
ATOM 8489 C CA . SER E 1 146 ? 9.366 -32.937 36.833 1.00 77.92 1939 SER E CA 1
ATOM 8490 C C . SER E 1 146 ? 8.924 -31.488 37.024 1.00 78.12 1939 SER E C 1
ATOM 8491 O O . SER E 1 146 ? 7.756 -31.170 36.797 1.00 82.45 1939 SER E O 1
ATOM 8494 N N . HIS E 1 147 ? 9.829 -30.611 37.456 1.00 81.76 1940 HIS E N 1
ATOM 8495 C CA . HIS E 1 147 ? 9.551 -29.186 37.611 1.00 83.92 1940 HIS E CA 1
ATOM 8496 C C . HIS E 1 147 ? 10.159 -28.396 36.454 1.00 76.36 1940 HIS E C 1
ATOM 8497 O O . HIS E 1 147 ? 11.061 -28.870 35.753 1.00 75.59 1940 HIS E O 1
ATOM 8504 N N . ALA E 1 148 ? 9.677 -27.161 36.286 1.00 69.05 1941 ALA E N 1
ATOM 8505 C CA . ALA E 1 148 ? 10.051 -26.308 35.166 1.00 61.12 1941 ALA E CA 1
ATOM 8506 C C . ALA E 1 148 ? 10.967 -25.174 35.604 1.00 60.33 1941 ALA E C 1
ATOM 8507 O O . ALA E 1 148 ? 10.814 -24.596 36.688 1.00 58.06 1941 ALA E O 1
ATOM 8509 N N . PHE E 1 149 ? 11.904 -24.844 34.725 1.00 57.86 1942 PHE E N 1
ATOM 8510 C CA . PHE E 1 149 ? 12.741 -23.682 34.922 1.00 55.44 1942 PHE E CA 1
ATOM 8511 C C . PHE E 1 149 ? 11.981 -22.417 34.569 1.00 59.45 1942 PHE E C 1
ATOM 8512 O O . PHE E 1 149 ? 11.000 -22.467 33.820 1.00 59.36 1942 PHE E O 1
ATOM 8520 N N . PRO E 1 150 ? 12.391 -21.259 35.136 1.00 62.97 1943 PRO E N 1
ATOM 8521 C CA . PRO E 1 150 ? 13.420 -21.182 36.178 1.00 65.72 1943 PRO E CA 1
ATOM 8522 C C . PRO E 1 150 ? 12.876 -21.699 37.511 1.00 68.21 1943 PRO E C 1
ATOM 8523 O O . PRO E 1 150 ? 11.707 -21.515 37.839 1.00 62.75 1943 PRO E O 1
ATOM 8527 N N . TYR E 1 151 ? 13.733 -22.363 38.273 1.00 76.49 1944 TYR E N 1
ATOM 8528 C CA . TYR E 1 151 ? 13.305 -23.124 39.434 1.00 79.52 1944 TYR E CA 1
ATOM 8529 C C . TYR E 1 151 ? 14.141 -22.745 40.642 1.00 82.15 1944 TYR E C 1
ATOM 8530 O O . TYR E 1 151 ? 15.080 -21.949 40.574 1.00 85.85 1944 TYR E O 1
ATOM 8539 N N . ILE E 1 152 ? 13.768 -23.327 41.775 1.00 84.20 1945 ILE E N 1
ATOM 8540 C CA . ILE E 1 152 ? 14.524 -23.134 42.998 1.00 76.75 1945 ILE E CA 1
ATOM 8541 C C . ILE E 1 152 ? 15.790 -23.987 42.984 1.00 74.26 1945 ILE E C 1
ATOM 8542 O O . ILE E 1 152 ? 16.718 -23.698 43.743 1.00 74.06 1945 ILE E O 1
ATOM 8547 N N . LYS E 1 153 ? 15.877 -24.973 42.081 1.00 74.18 1946 LYS E N 1
ATOM 8548 C CA . LYS E 1 153 ? 17.004 -25.892 41.961 1.00 78.44 1946 LYS E CA 1
ATOM 8549 C C . LYS E 1 153 ? 17.691 -25.739 40.608 1.00 78.73 1946 LYS E C 1
ATOM 8550 O O . LYS E 1 153 ? 17.145 -25.144 39.674 1.00 80.27 1946 LYS E O 1
ATOM 8556 N N . THR E 1 154 ? 18.920 -26.249 40.514 1.00 70.65 1947 THR E N 1
ATOM 8557 C CA . THR E 1 154 ? 19.644 -26.199 39.253 1.00 65.69 1947 THR E CA 1
ATOM 8558 C C . THR E 1 154 ? 19.646 -27.524 38.524 1.00 69.96 1947 THR E C 1
ATOM 8559 O O . THR E 1 154 ? 20.212 -27.613 37.434 1.00 79.16 1947 THR E O 1
ATOM 8563 N N . ARG E 1 155 ? 19.066 -28.563 39.090 1.00 65.38 1948 ARG E N 1
ATOM 8564 C CA . ARG E 1 155 ? 18.781 -29.739 38.295 1.00 62.89 1948 ARG E CA 1
ATOM 8565 C C . ARG E 1 155 ? 17.335 -30.116 38.559 1.00 62.02 1948 ARG E C 1
ATOM 8566 O O . ARG E 1 155 ? 16.664 -29.542 39.420 1.00 63.44 1948 ARG E O 1
ATOM 8574 N N . VAL E 1 156 ? 16.838 -31.032 37.747 1.00 63.21 1949 VAL E N 1
ATOM 8575 C CA . VAL E 1 156 ? 15.466 -31.505 37.831 1.00 66.99 1949 VAL E CA 1
ATOM 8576 C C . VAL E 1 156 ? 15.434 -32.798 37.044 1.00 72.31 1949 VAL E C 1
ATOM 8577 O O . VAL E 1 156 ? 16.140 -32.939 36.041 1.00 72.28 1949 VAL E O 1
ATOM 8581 N N . ASN E 1 157 ? 14.701 -33.781 37.535 1.00 77.19 1950 ASN E N 1
ATOM 8582 C CA . ASN E 1 157 ? 14.853 -35.073 36.899 1.00 85.11 1950 ASN E CA 1
ATOM 8583 C C . ASN E 1 157 ? 13.925 -35.183 35.698 1.00 77.12 1950 ASN E C 1
ATOM 8584 O O . ASN E 1 157 ? 12.822 -34.625 35.676 1.00 69.94 1950 ASN E O 1
ATOM 8589 N N . VAL E 1 158 ? 14.449 -35.840 34.663 1.00 76.33 1951 VAL E N 1
ATOM 8590 C CA . VAL E 1 158 ? 13.666 -36.230 33.509 1.00 72.85 1951 VAL E CA 1
ATOM 8591 C C . VAL E 1 158 ? 12.482 -37.076 33.955 1.00 69.94 1951 VAL E C 1
ATOM 8592 O O . VAL E 1 158 ? 12.571 -37.851 34.916 1.00 69.43 1951 VAL E O 1
ATOM 8596 N N . THR E 1 159 ? 11.361 -36.933 33.255 1.00 69.72 1952 THR E N 1
ATOM 8597 C CA . THR E 1 159 ? 10.218 -37.802 33.498 1.00 76.01 1952 THR E CA 1
ATOM 8598 C C . THR E 1 159 ? 9.815 -38.617 32.273 1.00 81.81 1952 THR E C 1
ATOM 8599 O O . THR E 1 159 ? 9.797 -39.847 32.360 1.00 87.72 1952 THR E O 1
ATOM 8603 N N . HIS E 1 160 ? 9.486 -37.999 31.143 1.00 80.44 1953 HIS E N 1
ATOM 8604 C CA . HIS E 1 160 ? 9.056 -38.726 29.957 1.00 86.36 1953 HIS E CA 1
ATOM 8605 C C . HIS E 1 160 ? 10.137 -38.620 28.891 1.00 90.76 1953 HIS E C 1
ATOM 8606 O O . HIS E 1 160 ? 10.985 -37.725 28.939 1.00 92.91 1953 HIS E O 1
ATOM 8613 N N . LYS E 1 161 ? 10.114 -39.544 27.917 1.00 92.69 1954 LYS E N 1
ATOM 8614 C CA . LYS E 1 161 ? 11.113 -39.556 26.840 1.00 92.20 1954 LYS E CA 1
ATOM 8615 C C . LYS E 1 161 ? 10.429 -39.797 25.491 1.00 97.34 1954 LYS E C 1
ATOM 8616 O O . LYS E 1 161 ? 10.227 -40.945 25.087 1.00 98.31 1954 LYS E O 1
ATOM 8622 N N . GLU E 1 162 ? 10.088 -38.705 24.792 1.00 103.81 1955 GLU E N 1
ATOM 8623 C CA . GLU E 1 162 ? 9.509 -38.761 23.445 1.00 111.72 1955 GLU E CA 1
ATOM 8624 C C . GLU E 1 162 ? 10.610 -38.934 22.401 1.00 112.15 1955 GLU E C 1
ATOM 8625 O O . GLU E 1 162 ? 11.619 -38.221 22.441 1.00 114.37 1955 GLU E O 1
ATOM 8631 N N . GLU E 1 163 ? 10.412 -39.844 21.444 1.00 106.30 1956 GLU E N 1
ATOM 8632 C CA . GLU E 1 163 ? 11.418 -40.085 20.415 1.00 98.12 1956 GLU E CA 1
ATOM 8633 C C . GLU E 1 163 ? 10.817 -39.929 19.026 1.00 87.80 1956 GLU E C 1
ATOM 8634 O O . GLU E 1 163 ? 9.778 -40.524 18.734 1.00 84.37 1956 GLU E O 1
ATOM 8640 N N . ILE E 1 164 ? 11.498 -39.167 18.162 1.00 84.03 1957 ILE E N 1
ATOM 8641 C CA . ILE E 1 164 ? 11.101 -38.975 16.765 1.00 82.52 1957 ILE E CA 1
ATOM 8642 C C . ILE E 1 164 ? 12.302 -39.258 15.875 1.00 87.00 1957 ILE E C 1
ATOM 8643 O O . ILE E 1 164 ? 13.405 -38.774 16.157 1.00 92.95 1957 ILE E O 1
ATOM 8648 N N . ILE E 1 165 ? 12.089 -39.997 14.780 1.00 81.14 1958 ILE E N 1
ATOM 8649 C CA . ILE E 1 165 ? 13.179 -40.365 13.880 1.00 71.56 1958 ILE E CA 1
ATOM 8650 C C . ILE E 1 165 ? 13.008 -39.646 12.551 1.00 69.15 1958 ILE E C 1
ATOM 8651 O O . ILE E 1 165 ? 11.899 -39.287 12.143 1.00 68.14 1958 ILE E O 1
ATOM 8656 N N . LEU E 1 166 ? 14.129 -39.428 11.876 1.00 68.73 1959 LEU E N 1
ATOM 8657 C CA . LEU E 1 166 ? 14.167 -38.642 10.657 1.00 67.33 1959 LEU E CA 1
ATOM 8658 C C . LEU E 1 166 ? 14.858 -39.430 9.558 1.00 74.65 1959 LEU E C 1
ATOM 8659 O O . LEU E 1 166 ? 15.964 -39.942 9.756 1.00 74.48 1959 LEU E O 1
ATOM 8664 N N . THR E 1 167 ? 14.225 -39.497 8.403 1.00 79.65 1960 THR E N 1
ATOM 8665 C CA . THR E 1 167 ? 14.849 -40.123 7.260 1.00 85.55 1960 THR E CA 1
ATOM 8666 C C . THR E 1 167 ? 15.902 -39.196 6.658 1.00 84.13 1960 THR E C 1
ATOM 8667 O O . THR E 1 167 ? 15.872 -37.986 6.872 1.00 78.47 1960 THR E O 1
ATOM 8671 N N . PRO E 1 168 ? 16.878 -39.755 5.939 1.00 90.75 1961 PRO E N 1
ATOM 8672 C CA . PRO E 1 168 ? 17.940 -38.911 5.361 1.00 89.93 1961 PRO E CA 1
ATOM 8673 C C . PRO E 1 168 ? 17.453 -37.692 4.604 1.00 80.02 1961 PRO E C 1
ATOM 8674 O O . PRO E 1 168 ? 18.029 -36.609 4.776 1.00 74.50 1961 PRO E O 1
ATOM 8678 N N . ILE E 1 169 ? 16.421 -37.808 3.772 1.00 78.95 1962 ILE E N 1
ATOM 8679 C CA . ILE E 1 169 ? 15.953 -36.587 3.132 1.00 81.60 1962 ILE E CA 1
ATOM 8680 C C . ILE E 1 169 ? 15.425 -35.619 4.185 1.00 80.93 1962 ILE E C 1
ATOM 8681 O O . ILE E 1 169 ? 15.702 -34.415 4.131 1.00 80.51 1962 ILE E O 1
ATOM 8686 N N . GLU E 1 170 ? 14.697 -36.137 5.185 1.00 78.45 1963 GLU E N 1
ATOM 8687 C CA . GLU E 1 170 ? 14.271 -35.302 6.307 1.00 70.28 1963 GLU E CA 1
ATOM 8688 C C . GLU E 1 170 ? 15.465 -34.643 6.975 1.00 69.99 1963 GLU E C 1
ATOM 8689 O O . GLU E 1 170 ? 15.389 -33.476 7.380 1.00 67.30 1963 GLU E O 1
ATOM 8695 N N . VAL E 1 171 ? 16.582 -35.370 7.064 1.00 70.33 1964 VAL E N 1
ATOM 8696 C CA . VAL E 1 171 ? 17.795 -34.824 7.658 1.00 66.70 1964 VAL E CA 1
ATOM 8697 C C . VAL E 1 171 ? 18.375 -33.736 6.778 1.00 67.14 1964 VAL E C 1
ATOM 8698 O O . VAL E 1 171 ? 18.854 -32.703 7.274 1.00 67.23 1964 VAL E O 1
ATOM 8702 N N . ALA E 1 172 ? 18.359 -33.952 5.459 1.00 72.29 1965 ALA E N 1
ATOM 8703 C CA . ALA E 1 172 ? 18.932 -32.961 4.565 1.00 67.09 1965 ALA E CA 1
ATOM 8704 C C . ALA E 1 172 ? 18.062 -31.711 4.478 1.00 65.70 1965 ALA E C 1
ATOM 8705 O O . ALA E 1 172 ? 18.588 -30.624 4.215 1.00 62.52 1965 ALA E O 1
ATOM 8707 N N . ILE E 1 173 ? 16.762 -31.820 4.769 1.00 62.09 1966 ILE E N 1
ATOM 8708 C CA . ILE E 1 173 ? 15.897 -30.645 4.707 1.00 64.96 1966 ILE E CA 1
ATOM 8709 C C . ILE E 1 173 ? 16.258 -29.676 5.815 1.00 65.96 1966 ILE E C 1
ATOM 8710 O O . ILE E 1 173 ? 16.371 -28.466 5.575 1.00 46.31 1966 ILE E O 1
ATOM 8715 N N . GLU E 1 174 ? 16.503 -30.205 7.028 1.00 68.66 1967 GLU E N 1
ATOM 8716 C CA . GLU E 1 174 ? 16.947 -29.389 8.166 1.00 67.88 1967 GLU E CA 1
ATOM 8717 C C . GLU E 1 174 ? 18.279 -28.693 7.894 1.00 66.30 1967 GLU E C 1
ATOM 8718 O O . GLU E 1 174 ? 18.438 -27.502 8.212 1.00 64.20 1967 GLU E O 1
ATOM 8724 N N . ASP E 1 175 ? 19.256 -29.422 7.327 1.00 64.72 1968 ASP E N 1
ATOM 8725 C CA . ASP E 1 175 ? 20.523 -28.780 7.020 1.00 68.04 1968 ASP E CA 1
ATOM 8726 C C . ASP E 1 175 ? 20.306 -27.620 6.073 1.00 69.98 1968 ASP E C 1
ATOM 8727 O O . ASP E 1 175 ? 20.859 -26.534 6.282 1.00 72.58 1968 ASP E O 1
ATOM 8732 N N . MET E 1 176 ? 19.478 -27.824 5.039 1.00 70.97 1969 MET E N 1
ATOM 8733 C CA . MET E 1 176 ? 19.185 -26.741 4.101 1.00 71.27 1969 MET E CA 1
ATOM 8734 C C . MET E 1 176 ? 18.398 -25.624 4.770 1.00 70.75 1969 MET E C 1
ATOM 8735 O O . MET E 1 176 ? 18.681 -24.440 4.546 1.00 74.38 1969 MET E O 1
ATOM 8740 N N . GLN E 1 177 ? 17.415 -25.978 5.599 1.00 67.31 1970 GLN E N 1
ATOM 8741 C CA . GLN E 1 177 ? 16.568 -24.954 6.195 1.00 65.28 1970 GLN E CA 1
ATOM 8742 C C . GLN E 1 177 ? 17.376 -24.034 7.102 1.00 65.55 1970 GLN E C 1
ATOM 8743 O O . GLN E 1 177 ? 17.197 -22.801 7.071 1.00 56.86 1970 GLN E O 1
ATOM 8749 N N . LYS E 1 178 ? 18.296 -24.620 7.883 1.00 69.51 1971 LYS E N 1
ATOM 8750 C CA . LYS E 1 178 ? 19.078 -23.855 8.853 1.00 70.78 1971 LYS E CA 1
ATOM 8751 C C . LYS E 1 178 ? 20.026 -22.869 8.168 1.00 72.07 1971 LYS E C 1
ATOM 8752 O O . LYS E 1 178 ? 20.094 -21.692 8.551 1.00 67.22 1971 LYS E O 1
ATOM 8758 N N . LYS E 1 179 ? 20.758 -23.327 7.143 1.00 75.17 1972 LYS E N 1
ATOM 8759 C CA . LYS E 1 179 ? 21.713 -22.455 6.454 1.00 71.60 1972 LYS E CA 1
ATOM 8760 C C . LYS E 1 179 ? 21.000 -21.299 5.739 1.00 65.50 1972 LYS E C 1
ATOM 8761 O O . LYS E 1 179 ? 21.469 -20.149 5.766 1.00 56.02 1972 LYS E O 1
ATOM 8767 N N . THR E 1 180 ? 19.850 -21.577 5.117 1.00 65.88 1973 THR E N 1
ATOM 8768 C CA . THR E 1 180 ? 19.059 -20.496 4.538 1.00 63.61 1973 THR E CA 1
ATOM 8769 C C . THR E 1 180 ? 18.764 -19.434 5.585 1.00 65.79 1973 THR E C 1
ATOM 8770 O O . THR E 1 180 ? 18.994 -18.241 5.355 1.00 72.40 1973 THR E O 1
ATOM 8774 N N . GLN E 1 181 ? 18.244 -19.847 6.746 1.00 59.56 1974 GLN E N 1
ATOM 8775 C CA . GLN E 1 181 ? 17.914 -18.856 7.759 1.00 52.10 1974 GLN E CA 1
ATOM 8776 C C . GLN E 1 181 ? 19.153 -18.130 8.220 1.00 49.83 1974 GLN E C 1
ATOM 8777 O O . GLN E 1 181 ? 19.130 -16.906 8.411 1.00 45.46 1974 GLN E O 1
ATOM 8783 N N . GLU E 1 182 ? 20.229 -18.891 8.448 1.00 52.54 1975 GLU E N 1
ATOM 8784 C CA . GLU E 1 182 ? 21.538 -18.326 8.747 1.00 54.77 1975 GLU E CA 1
ATOM 8785 C C . GLU E 1 182 ? 21.884 -17.220 7.763 1.00 58.31 1975 GLU E C 1
ATOM 8786 O O . GLU E 1 182 ? 22.244 -16.111 8.175 1.00 55.82 1975 GLU E O 1
ATOM 8792 N N . LEU E 1 183 ? 21.736 -17.504 6.452 1.00 62.79 1976 LEU E N 1
ATOM 8793 C CA . LEU E 1 183 ? 21.968 -16.506 5.396 1.00 62.89 1976 LEU E CA 1
ATOM 8794 C C . LEU E 1 183 ? 21.022 -15.323 5.524 1.00 61.06 1976 LEU E C 1
ATOM 8795 O O . LEU E 1 183 ? 21.455 -14.163 5.560 1.00 56.72 1976 LEU E O 1
ATOM 8800 N N . ALA E 1 184 ? 19.717 -15.610 5.535 1.00 63.08 1977 ALA E N 1
ATOM 8801 C CA . ALA E 1 184 ? 18.700 -14.595 5.780 1.00 60.08 1977 ALA E CA 1
ATOM 8802 C C . ALA E 1 184 ? 19.086 -13.668 6.929 1.00 59.74 1977 ALA E C 1
ATOM 8803 O O . ALA E 1 184 ? 19.016 -12.437 6.794 1.00 57.28 1977 ALA E O 1
ATOM 8805 N N . PHE E 1 185 ? 19.522 -14.234 8.062 1.00 58.35 1978 PHE E N 1
ATOM 8806 C CA . PHE E 1 185 ? 19.784 -13.393 9.221 1.00 61.71 1978 PHE E CA 1
ATOM 8807 C C . PHE E 1 185 ? 20.969 -12.468 8.999 1.00 67.28 1978 PHE E C 1
ATOM 8808 O O . PHE E 1 185 ? 20.952 -11.314 9.446 1.00 68.04 1978 PHE E O 1
ATOM 8816 N N . ALA E 1 186 ? 22.017 -12.956 8.338 1.00 72.18 1979 ALA E N 1
ATOM 8817 C CA . ALA E 1 186 ? 23.195 -12.116 8.135 1.00 72.03 1979 ALA E CA 1
ATOM 8818 C C . ALA E 1 186 ? 22.896 -10.985 7.173 1.00 66.44 1979 ALA E C 1
ATOM 8819 O O . ALA E 1 186 ? 23.343 -9.846 7.373 1.00 62.42 1979 ALA E O 1
ATOM 8821 N N . THR E 1 187 ? 22.141 -11.285 6.122 1.00 65.28 1980 THR E N 1
ATOM 8822 C CA . THR E 1 187 ? 21.827 -10.263 5.143 1.00 67.03 1980 THR E CA 1
ATOM 8823 C C . THR E 1 187 ? 21.052 -9.107 5.775 1.00 71.96 1980 THR E C 1
ATOM 8824 O O . THR E 1 187 ? 21.431 -7.942 5.621 1.00 75.48 1980 THR E O 1
ATOM 8828 N N . HIS E 1 188 ? 19.996 -9.406 6.537 1.00 73.57 1981 HIS E N 1
ATOM 8829 C CA . HIS E 1 188 ? 19.038 -8.383 6.948 1.00 79.72 1981 HIS E CA 1
ATOM 8830 C C . HIS E 1 188 ? 19.272 -7.871 8.357 1.00 73.59 1981 HIS E C 1
ATOM 8831 O O . HIS E 1 188 ? 18.316 -7.430 9.002 1.00 73.43 1981 HIS E O 1
ATOM 8838 N N . GLN E 1 189 ? 20.512 -7.906 8.838 1.00 74.29 1982 GLN E N 1
ATOM 8839 C CA . GLN E 1 189 ? 20.860 -7.503 10.201 1.00 79.32 1982 GLN E CA 1
ATOM 8840 C C . GLN E 1 189 ? 21.392 -6.074 10.207 1.00 80.07 1982 GLN E C 1
ATOM 8841 O O . GLN E 1 189 ? 22.355 -5.764 9.503 1.00 81.75 1982 GLN E O 1
ATOM 8847 N N . ASP E 1 190 ? 20.771 -5.205 10.994 1.00 82.04 1983 ASP E N 1
ATOM 8848 C CA . ASP E 1 190 ? 21.143 -3.791 11.010 1.00 88.27 1983 ASP E CA 1
ATOM 8849 C C . ASP E 1 190 ? 21.549 -3.322 12.391 1.00 90.43 1983 ASP E C 1
ATOM 8850 O O . ASP E 1 190 ? 20.678 -3.209 13.278 1.00 91.69 1983 ASP E O 1
ATOM 8855 N N . PRO E 1 191 ? 22.821 -2.958 12.599 1.00 92.35 1984 PRO E N 1
ATOM 8856 C CA . PRO E 1 191 ? 23.838 -2.863 11.545 1.00 92.03 1984 PRO E CA 1
ATOM 8857 C C . PRO E 1 191 ? 24.504 -4.178 11.191 1.00 89.14 1984 PRO E C 1
ATOM 8858 O O . PRO E 1 191 ? 24.685 -5.041 12.052 1.00 89.57 1984 PRO E O 1
ATOM 8862 N N . ALA E 1 192 ? 24.902 -4.293 9.926 1.00 85.50 1985 ALA E N 1
ATOM 8863 C CA . ALA E 1 192 ? 25.462 -5.538 9.419 1.00 81.10 1985 ALA E CA 1
ATOM 8864 C C . ALA E 1 192 ? 26.796 -5.862 10.087 1.00 77.30 1985 ALA E C 1
ATOM 8865 O O . ALA E 1 192 ? 27.541 -4.981 10.529 1.00 75.50 1985 ALA E O 1
ATOM 8867 N N . ASP E 1 193 ? 27.066 -7.159 10.170 1.00 74.42 1986 ASP E N 1
ATOM 8868 C CA . ASP E 1 193 ? 28.302 -7.726 10.706 1.00 73.48 1986 ASP E CA 1
ATOM 8869 C C . ASP E 1 193 ? 29.004 -8.443 9.557 1.00 68.03 1986 ASP E C 1
ATOM 8870 O O . ASP E 1 193 ? 28.696 -9.614 9.269 1.00 67.64 1986 ASP E O 1
ATOM 8875 N N . PRO E 1 194 ? 29.921 -7.774 8.843 1.00 63.56 1987 PRO E N 1
ATOM 8876 C CA . PRO E 1 194 ? 30.423 -8.333 7.567 1.00 58.86 1987 PRO E CA 1
ATOM 8877 C C . PRO E 1 194 ? 31.129 -9.662 7.707 1.00 63.68 1987 PRO E C 1
ATOM 8878 O O . PRO E 1 194 ? 30.910 -10.561 6.888 1.00 59.85 1987 PRO E O 1
ATOM 8882 N N . LYS E 1 195 ? 31.970 -9.804 8.738 1.00 68.82 1988 LYS E N 1
ATOM 8883 C CA . LYS E 1 195 ? 32.705 -11.045 8.956 1.00 64.13 1988 LYS E CA 1
ATOM 8884 C C . LYS E 1 195 ? 31.755 -12.212 9.229 1.00 55.52 1988 LYS E C 1
ATOM 8885 O O . LYS E 1 195 ? 31.876 -13.282 8.618 1.00 51.78 1988 LYS E O 1
ATOM 8891 N N . MET E 1 196 ? 30.775 -12.016 10.109 1.00 53.31 1989 MET E N 1
ATOM 8892 C CA . MET E 1 196 ? 29.740 -13.031 10.286 1.00 57.22 1989 MET E CA 1
ATOM 8893 C C . MET E 1 196 ? 29.033 -13.345 8.959 1.00 60.08 1989 MET E C 1
ATOM 8894 O O . MET E 1 196 ? 28.874 -14.516 8.579 1.00 62.29 1989 MET E O 1
ATOM 8899 N N . LEU E 1 197 ? 28.622 -12.304 8.228 1.00 55.60 1990 LEU E N 1
ATOM 8900 C CA . LEU E 1 197 ? 27.952 -12.508 6.954 1.00 55.97 1990 LEU E CA 1
ATOM 8901 C C . LEU E 1 197 ? 28.841 -13.273 5.972 1.00 67.20 1990 LEU E C 1
ATOM 8902 O O . LEU E 1 197 ? 28.399 -14.237 5.336 1.00 72.94 1990 LEU E O 1
ATOM 8907 N N . GLN E 1 198 ? 30.104 -12.863 5.830 1.00 67.31 1991 GLN E N 1
ATOM 8908 C CA . GLN E 1 198 ? 30.975 -13.544 4.877 1.00 64.96 1991 GLN E CA 1
ATOM 8909 C C . GLN E 1 198 ? 31.211 -15.004 5.266 1.00 63.93 1991 GLN E C 1
ATOM 8910 O O . GLN E 1 198 ? 31.321 -15.866 4.386 1.00 63.31 1991 GLN E O 1
ATOM 8916 N N . MET E 1 199 ? 31.245 -15.304 6.570 1.00 67.11 1992 MET E N 1
ATOM 8917 C CA . MET E 1 199 ? 31.501 -16.666 7.040 1.00 71.03 1992 MET E CA 1
ATOM 8918 C C . MET E 1 199 ? 30.412 -17.629 6.584 1.00 67.15 1992 MET E C 1
ATOM 8919 O O . MET E 1 199 ? 30.701 -18.681 6.000 1.00 69.60 1992 MET E O 1
ATOM 8924 N N . VAL E 1 200 ? 29.151 -17.303 6.883 1.00 65.61 1993 VAL E N 1
ATOM 8925 C CA . VAL E 1 200 ? 28.034 -18.130 6.428 1.00 68.36 1993 VAL E CA 1
ATOM 8926 C C . VAL E 1 200 ? 28.043 -18.253 4.906 1.00 65.69 1993 VAL E C 1
ATOM 8927 O O . VAL E 1 200 ? 27.877 -19.351 4.350 1.00 57.46 1993 VAL E O 1
ATOM 8931 N N . LEU E 1 201 ? 28.268 -17.126 4.219 1.00 65.71 1994 LEU E N 1
ATOM 8932 C CA . LEU E 1 201 ? 28.186 -17.064 2.764 1.00 62.55 1994 LEU E CA 1
ATOM 8933 C C . LEU E 1 201 ? 29.194 -18.002 2.105 1.00 61.48 1994 LEU E C 1
ATOM 8934 O O . LEU E 1 201 ? 28.820 -18.918 1.359 1.00 60.55 1994 LEU E O 1
ATOM 8939 N N . GLN E 1 202 ? 30.485 -17.789 2.366 1.00 59.28 1995 GLN E N 1
ATOM 8940 C CA . GLN E 1 202 ? 31.473 -18.721 1.837 1.00 62.47 1995 GLN E CA 1
ATOM 8941 C C . GLN E 1 202 ? 31.209 -20.142 2.320 1.00 63.14 1995 GLN E C 1
ATOM 8942 O O . GLN E 1 202 ? 31.606 -21.108 1.661 1.00 63.32 1995 GLN E O 1
ATOM 8948 N N . GLY E 1 203 ? 30.516 -20.296 3.443 1.00 64.02 1996 GLY E N 1
ATOM 8949 C CA . GLY E 1 203 ? 30.179 -21.629 3.897 1.00 68.96 1996 GLY E CA 1
ATOM 8950 C C . GLY E 1 203 ? 29.109 -22.335 3.093 1.00 73.98 1996 GLY E C 1
ATOM 8951 O O . GLY E 1 203 ? 28.780 -23.483 3.404 1.00 75.39 1996 GLY E O 1
ATOM 8952 N N . SER E 1 204 ? 28.543 -21.691 2.076 1.00 73.02 1997 SER E N 1
ATOM 8953 C CA . SER E 1 204 ? 27.386 -22.276 1.418 1.00 69.79 1997 SER E CA 1
ATOM 8954 C C . SER E 1 204 ? 27.531 -22.124 -0.085 1.00 75.92 1997 SER E C 1
ATOM 8955 O O . SER E 1 204 ? 27.052 -22.969 -0.849 1.00 82.32 1997 SER E O 1
ATOM 8958 N N . VAL E 1 205 ? 28.203 -21.059 -0.530 1.00 76.06 1998 VAL E N 1
ATOM 8959 C CA . VAL E 1 205 ? 28.554 -20.952 -1.943 1.00 75.76 1998 VAL E CA 1
ATOM 8960 C C . VAL E 1 205 ? 30.030 -21.225 -2.213 1.00 82.94 1998 VAL E C 1
ATOM 8961 O O . VAL E 1 205 ? 30.386 -21.523 -3.360 1.00 82.74 1998 VAL E O 1
ATOM 8965 N N . GLY E 1 206 ? 30.896 -21.156 -1.197 1.00 87.83 1999 GLY E N 1
ATOM 8966 C CA . GLY E 1 206 ? 32.308 -21.450 -1.400 1.00 86.92 1999 GLY E CA 1
ATOM 8967 C C . GLY E 1 206 ? 32.890 -22.562 -0.546 1.00 83.41 1999 GLY E C 1
ATOM 8968 O O . GLY E 1 206 ? 34.038 -22.460 -0.106 1.00 83.33 1999 GLY E O 1
ATOM 8969 N N . THR E 1 207 ? 32.119 -23.624 -0.312 1.00 75.62 2000 THR E N 1
ATOM 8970 C CA . THR E 1 207 ? 32.581 -24.717 0.533 1.00 74.64 2000 THR E CA 1
ATOM 8971 C C . THR E 1 207 ? 33.765 -25.439 -0.084 1.00 72.09 2000 THR E C 1
ATOM 8972 O O . THR E 1 207 ? 33.789 -25.708 -1.285 1.00 69.57 2000 THR E O 1
ATOM 8976 N N . THR E 1 208 ? 34.735 -25.780 0.768 1.00 73.35 2001 THR E N 1
ATOM 8977 C CA . THR E 1 208 ? 35.972 -26.458 0.400 1.00 70.63 2001 THR E CA 1
ATOM 8978 C C . THR E 1 208 ? 36.180 -27.757 1.149 1.00 66.91 2001 THR E C 1
ATOM 8979 O O . THR E 1 208 ? 36.909 -28.628 0.672 1.00 66.87 2001 THR E O 1
ATOM 8983 N N . VAL E 1 209 ? 35.588 -27.904 2.319 1.00 69.02 2002 VAL E N 1
ATOM 8984 C CA . VAL E 1 209 ? 35.935 -29.045 3.146 1.00 73.24 2002 VAL E CA 1
ATOM 8985 C C . VAL E 1 209 ? 34.757 -29.998 3.095 1.00 77.54 2002 VAL E C 1
ATOM 8986 O O . VAL E 1 209 ? 34.892 -31.172 2.725 1.00 75.12 2002 VAL E O 1
ATOM 8990 N N . ASN E 1 210 ? 33.586 -29.481 3.439 1.00 84.98 2003 ASN E N 1
ATOM 8991 C CA . ASN E 1 210 ? 32.405 -30.316 3.491 1.00 90.52 2003 ASN E CA 1
ATOM 8992 C C . ASN E 1 210 ? 31.820 -30.496 2.086 1.00 94.08 2003 ASN E C 1
ATOM 8993 O O . ASN E 1 210 ? 32.291 -29.922 1.098 1.00 101.85 2003 ASN E O 1
ATOM 8998 N N . GLN E 1 211 ? 30.749 -31.287 2.023 1.00 89.36 2004 GLN E N 1
ATOM 8999 C CA . GLN E 1 211 ? 30.252 -31.862 0.776 1.00 85.51 2004 GLN E CA 1
ATOM 9000 C C . GLN E 1 211 ? 29.778 -30.790 -0.218 1.00 75.93 2004 GLN E C 1
ATOM 9001 O O . GLN E 1 211 ? 29.985 -30.932 -1.432 1.00 69.96 2004 GLN E O 1
ATOM 9007 N N . GLY E 1 212 ? 29.169 -29.708 0.273 1.00 70.84 2005 GLY E N 1
ATOM 9008 C CA . GLY E 1 212 ? 28.622 -28.680 -0.581 1.00 69.84 2005 GLY E CA 1
ATOM 9009 C C . GLY E 1 212 ? 27.159 -28.928 -0.884 1.00 69.43 2005 GLY E C 1
ATOM 9010 O O . GLY E 1 212 ? 26.717 -30.078 -1.001 1.00 69.60 2005 GLY E O 1
ATOM 9011 N N . PRO E 1 213 ? 26.377 -27.851 -1.034 1.00 68.86 2006 PRO E N 1
ATOM 9012 C CA . PRO E 1 213 ? 24.927 -28.021 -1.223 1.00 65.80 2006 PRO E CA 1
ATOM 9013 C C . PRO E 1 213 ? 24.573 -28.771 -2.481 1.00 73.43 2006 PRO E C 1
ATOM 9014 O O . PRO E 1 213 ? 23.525 -29.427 -2.502 1.00 72.59 2006 PRO E O 1
ATOM 9018 N N . LEU E 1 214 ? 25.442 -28.728 -3.504 1.00 79.88 2007 LEU E N 1
ATOM 9019 C CA . LEU E 1 214 ? 25.120 -29.260 -4.829 1.00 85.81 2007 LEU E CA 1
ATOM 9020 C C . LEU E 1 214 ? 24.872 -30.761 -4.801 1.00 84.68 2007 LEU E C 1
ATOM 9021 O O . LEU E 1 214 ? 24.063 -31.279 -5.582 1.00 82.11 2007 LEU E O 1
ATOM 9026 N N . GLU E 1 215 ? 25.605 -31.487 -3.953 1.00 85.82 2008 GLU E N 1
ATOM 9027 C CA . GLU E 1 215 ? 25.424 -32.931 -3.924 1.00 88.16 2008 GLU E CA 1
ATOM 9028 C C . GLU E 1 215 ? 24.100 -33.313 -3.281 1.00 84.36 2008 GLU E C 1
ATOM 9029 O O . GLU E 1 215 ? 23.527 -34.356 -3.613 1.00 83.67 2008 GLU E O 1
ATOM 9035 N N . VAL E 1 216 ? 23.607 -32.490 -2.358 1.00 83.01 2009 VAL E N 1
ATOM 9036 C CA . VAL E 1 216 ? 22.315 -32.756 -1.737 1.00 82.11 2009 VAL E CA 1
ATOM 9037 C C . VAL E 1 216 ? 21.216 -32.818 -2.788 1.00 85.49 2009 VAL E C 1
ATOM 9038 O O . VAL E 1 216 ? 20.331 -33.681 -2.733 1.00 89.39 2009 VAL E O 1
ATOM 9042 N N . ALA E 1 217 ? 21.240 -31.900 -3.753 1.00 84.62 2010 ALA E N 1
ATOM 9043 C CA . ALA E 1 217 ? 20.251 -31.964 -4.821 1.00 87.11 2010 ALA E CA 1
ATOM 9044 C C . ALA E 1 217 ? 20.505 -33.151 -5.738 1.00 84.99 2010 ALA E C 1
ATOM 9045 O O . ALA E 1 217 ? 19.562 -33.799 -6.204 1.00 83.74 2010 ALA E O 1
ATOM 9047 N N . GLN E 1 218 ? 21.771 -33.450 -6.013 1.00 84.28 2011 GLN E N 1
ATOM 9048 C CA . GLN E 1 218 ? 22.088 -34.614 -6.829 1.00 81.07 2011 GLN E CA 1
ATOM 9049 C C . GLN E 1 218 ? 21.718 -35.917 -6.135 1.00 76.32 2011 GLN E C 1
ATOM 9050 O O . GLN E 1 218 ? 21.393 -36.897 -6.806 1.00 78.19 2011 GLN E O 1
ATOM 9056 N N . VAL E 1 219 ? 21.751 -35.960 -4.805 1.00 73.10 2012 VAL E N 1
ATOM 9057 C CA . VAL E 1 219 ? 21.382 -37.192 -4.119 1.00 73.08 2012 VAL E CA 1
ATOM 9058 C C . VAL E 1 219 ? 19.879 -37.382 -4.152 1.00 78.37 2012 VAL E C 1
ATOM 9059 O O . VAL E 1 219 ? 19.376 -38.398 -4.643 1.00 84.88 2012 VAL E O 1
ATOM 9063 N N . PHE E 1 220 ? 19.139 -36.403 -3.645 1.00 77.69 2013 PHE E N 1
ATOM 9064 C CA . PHE E 1 220 ? 17.719 -36.601 -3.408 1.00 82.29 2013 PHE E CA 1
ATOM 9065 C C . PHE E 1 220 ? 16.815 -36.112 -4.533 1.00 82.42 2013 PHE E C 1
ATOM 9066 O O . PHE E 1 220 ? 15.676 -36.583 -4.625 1.00 81.42 2013 PHE E O 1
ATOM 9074 N N . LEU E 1 221 ? 17.280 -35.202 -5.387 1.00 83.21 2014 LEU E N 1
ATOM 9075 C CA . LEU E 1 221 ? 16.427 -34.599 -6.407 1.00 86.16 2014 LEU E CA 1
ATOM 9076 C C . LEU E 1 221 ? 16.642 -35.160 -7.812 1.00 91.88 2014 LEU E C 1
ATOM 9077 O O . LEU E 1 221 ? 16.025 -34.658 -8.762 1.00 91.81 2014 LEU E O 1
ATOM 9082 N N . SER E 1 222 ? 17.485 -36.184 -7.975 1.00 94.13 2015 SER E N 1
ATOM 9083 C CA . SER E 1 222 ? 17.757 -36.698 -9.310 1.00 95.17 2015 SER E CA 1
ATOM 9084 C C . SER E 1 222 ? 16.667 -37.624 -9.817 1.00 101.04 2015 SER E C 1
ATOM 9085 O O . SER E 1 222 ? 16.605 -37.881 -11.025 1.00 105.99 2015 SER E O 1
ATOM 9088 N N . GLU E 1 223 ? 15.809 -38.123 -8.934 1.00 101.67 2016 GLU E N 1
ATOM 9089 C CA . GLU E 1 223 ? 14.730 -39.014 -9.331 1.00 107.99 2016 GLU E CA 1
ATOM 9090 C C . GLU E 1 223 ? 13.441 -38.580 -8.657 1.00 110.75 2016 GLU E C 1
ATOM 9091 O O . GLU E 1 223 ? 13.383 -38.504 -7.424 1.00 112.39 2016 GLU E O 1
ATOM 9097 N N . ILE E 1 224 ? 12.416 -38.311 -9.464 1.00 110.71 2017 ILE E N 1
ATOM 9098 C CA . ILE E 1 224 ? 11.083 -37.954 -8.976 1.00 106.27 2017 ILE E CA 1
ATOM 9099 C C . ILE E 1 224 ? 10.362 -39.224 -8.527 1.00 114.23 2017 ILE E C 1
ATOM 9100 O O . ILE E 1 224 ? 10.035 -40.079 -9.363 1.00 116.32 2017 ILE E O 1
ATOM 9105 N N . PRO E 1 225 ? 10.095 -39.391 -7.231 1.00 117.91 2018 PRO E N 1
ATOM 9106 C CA . PRO E 1 225 ? 9.711 -40.707 -6.711 1.00 120.26 2018 PRO E CA 1
ATOM 9107 C C . PRO E 1 225 ? 8.223 -40.985 -6.846 1.00 121.62 2018 PRO E C 1
ATOM 9108 O O . PRO E 1 225 ? 7.393 -40.081 -6.963 1.00 122.79 2018 PRO E O 1
ATOM 9112 N N . SER E 1 226 ? 7.902 -42.279 -6.788 1.00 122.94 2019 SER E N 1
ATOM 9113 C CA . SER E 1 226 ? 6.567 -42.765 -7.129 1.00 119.55 2019 SER E CA 1
ATOM 9114 C C . SER E 1 226 ? 5.594 -42.642 -5.955 1.00 114.30 2019 SER E C 1
ATOM 9115 O O . SER E 1 226 ? 4.505 -42.073 -6.095 1.00 108.33 2019 SER E O 1
ATOM 9118 N N . ASP E 1 227 ? 5.966 -43.194 -4.800 1.00 114.74 2020 ASP E N 1
ATOM 9119 C CA . ASP E 1 227 ? 5.175 -43.077 -3.576 1.00 113.70 2020 ASP E CA 1
ATOM 9120 C C . ASP E 1 227 ? 4.971 -41.600 -3.254 1.00 113.01 2020 ASP E C 1
ATOM 9121 O O . ASP E 1 227 ? 5.962 -40.874 -3.091 1.00 114.24 2020 ASP E O 1
ATOM 9126 N N . PRO E 1 228 ? 3.731 -41.103 -3.183 1.00 112.11 2021 PRO E N 1
ATOM 9127 C CA . PRO E 1 228 ? 3.541 -39.675 -2.877 1.00 110.18 2021 PRO E CA 1
ATOM 9128 C C . PRO E 1 228 ? 4.016 -39.284 -1.485 1.00 106.19 2021 PRO E C 1
ATOM 9129 O O . PRO E 1 228 ? 4.259 -38.092 -1.246 1.00 102.26 2021 PRO E O 1
ATOM 9133 N N . LYS E 1 229 ? 4.161 -40.247 -0.566 1.00 106.26 2022 LYS E N 1
ATOM 9134 C CA . LYS E 1 229 ? 4.807 -39.973 0.717 1.00 104.10 2022 LYS E CA 1
ATOM 9135 C C . LYS E 1 229 ? 6.207 -39.397 0.504 1.00 101.32 2022 LYS E C 1
ATOM 9136 O O . LYS E 1 229 ? 6.603 -38.420 1.156 1.00 96.99 2022 LYS E O 1
ATOM 9142 N N . LEU E 1 230 ? 6.960 -39.976 -0.432 1.00 102.29 2023 LEU E N 1
ATOM 9143 C CA . LEU E 1 230 ? 8.303 -39.515 -0.757 1.00 100.62 2023 LEU E CA 1
ATOM 9144 C C . LEU E 1 230 ? 8.312 -38.274 -1.652 1.00 105.06 2023 LEU E C 1
ATOM 9145 O O . LEU E 1 230 ? 9.390 -37.742 -1.932 1.00 105.83 2023 LEU E O 1
ATOM 9150 N N . PHE E 1 231 ? 7.156 -37.808 -2.129 1.00 106.82 2024 PHE E N 1
ATOM 9151 C CA . PHE E 1 231 ? 7.154 -36.547 -2.858 1.00 108.84 2024 PHE E CA 1
ATOM 9152 C C . PHE E 1 231 ? 6.998 -35.363 -1.912 1.00 109.20 2024 PHE E C 1
ATOM 9153 O O . PHE E 1 231 ? 7.588 -34.308 -2.161 1.00 108.46 2024 PHE E O 1
ATOM 9161 N N . ARG E 1 232 ? 6.202 -35.518 -0.844 1.00 111.05 2025 ARG E N 1
ATOM 9162 C CA . ARG E 1 232 ? 6.160 -34.545 0.248 1.00 112.68 2025 ARG E CA 1
ATOM 9163 C C . ARG E 1 232 ? 7.550 -34.015 0.566 1.00 111.59 2025 ARG E C 1
ATOM 9164 O O . ARG E 1 232 ? 7.807 -32.807 0.479 1.00 112.04 2025 ARG E O 1
ATOM 9172 N N . HIS E 1 233 ? 8.469 -34.932 0.900 1.00 108.82 2026 HIS E N 1
ATOM 9173 C CA . HIS E 1 233 ? 9.831 -34.562 1.277 1.00 102.99 2026 HIS E CA 1
ATOM 9174 C C . HIS E 1 233 ? 10.675 -34.159 0.072 1.00 95.29 2026 HIS E C 1
ATOM 9175 O O . HIS E 1 233 ? 11.523 -33.262 0.185 1.00 87.48 2026 HIS E O 1
ATOM 9182 N N . HIS E 1 234 ? 10.436 -34.795 -1.080 1.00 96.89 2027 HIS E N 1
ATOM 9183 C CA . HIS E 1 234 ? 11.075 -34.393 -2.333 1.00 98.49 2027 HIS E CA 1
ATOM 9184 C C . HIS E 1 234 ? 10.727 -32.951 -2.683 1.00 94.58 2027 HIS E C 1
ATOM 9185 O O . HIS E 1 234 ? 11.613 -32.119 -2.919 1.00 93.51 2027 HIS E O 1
ATOM 9192 N N . ASN E 1 235 ? 9.432 -32.639 -2.720 1.00 90.75 2028 ASN E N 1
ATOM 9193 C CA . ASN E 1 235 ? 9.016 -31.276 -3.014 1.00 86.01 2028 ASN E CA 1
ATOM 9194 C C . ASN E 1 235 ? 9.524 -30.312 -1.957 1.00 72.19 2028 ASN E C 1
ATOM 9195 O O . ASN E 1 235 ? 9.865 -29.169 -2.280 1.00 65.38 2028 ASN E O 1
ATOM 9200 N N . LYS E 1 236 ? 9.609 -30.758 -0.700 1.00 69.77 2029 LYS E N 1
ATOM 9201 C CA . LYS E 1 236 ? 10.120 -29.883 0.354 1.00 71.33 2029 LYS E CA 1
ATOM 9202 C C . LYS E 1 236 ? 11.575 -29.524 0.100 1.00 75.79 2029 LYS E C 1
ATOM 9203 O O . LYS E 1 236 ? 11.948 -28.345 0.138 1.00 73.26 2029 LYS E O 1
ATOM 9209 N N . LEU E 1 237 ? 12.411 -30.533 -0.180 1.00 82.10 2030 LEU E N 1
ATOM 9210 C CA . LEU E 1 237 ? 13.830 -30.281 -0.430 1.00 83.42 2030 LEU E CA 1
ATOM 9211 C C . LEU E 1 237 ? 14.049 -29.429 -1.685 1.00 86.37 2030 LEU E C 1
ATOM 9212 O O . LEU E 1 237 ? 14.941 -28.569 -1.705 1.00 86.31 2030 LEU E O 1
ATOM 9217 N N . ARG E 1 238 ? 13.244 -29.651 -2.735 1.00 85.26 2031 ARG E N 1
ATOM 9218 C CA . ARG E 1 238 ? 13.259 -28.779 -3.911 1.00 84.09 2031 ARG E CA 1
ATOM 9219 C C . ARG E 1 238 ? 13.043 -27.311 -3.522 1.00 81.22 2031 ARG E C 1
ATOM 9220 O O . ARG E 1 238 ? 13.932 -26.465 -3.702 1.00 80.45 2031 ARG E O 1
ATOM 9228 N N . LEU E 1 239 ? 11.867 -26.989 -2.970 1.00 78.85 2032 LEU E N 1
ATOM 9229 C CA . LEU E 1 239 ? 11.556 -25.606 -2.604 1.00 77.60 2032 LEU E CA 1
ATOM 9230 C C . LEU E 1 239 ? 12.580 -24.991 -1.658 1.00 73.68 2032 LEU E C 1
ATOM 9231 O O . LEU E 1 239 ? 12.676 -23.760 -1.584 1.00 67.89 2032 LEU E O 1
ATOM 9236 N N . CYS E 1 240 ? 13.319 -25.814 -0.909 1.00 76.45 2033 CYS E N 1
ATOM 9237 C CA . CYS E 1 240 ? 14.354 -25.278 -0.034 1.00 79.72 2033 CYS E CA 1
ATOM 9238 C C . CYS E 1 240 ? 15.500 -24.701 -0.837 1.00 79.74 2033 CYS E C 1
ATOM 9239 O O . CYS E 1 240 ? 15.993 -23.607 -0.530 1.00 82.71 2033 CYS E O 1
ATOM 9242 N N . PHE E 1 241 ? 15.927 -25.423 -1.875 1.00 74.71 2034 PHE E N 1
ATOM 9243 C CA . PHE E 1 241 ? 17.002 -24.937 -2.726 1.00 68.39 2034 PHE E CA 1
ATOM 9244 C C . PHE E 1 241 ? 16.609 -23.661 -3.450 1.00 69.06 2034 PHE E C 1
ATOM 9245 O O . PHE E 1 241 ? 17.404 -22.714 -3.529 1.00 68.66 2034 PHE E O 1
ATOM 9253 N N . LYS E 1 242 ? 15.397 -23.637 -4.027 1.00 68.38 2035 LYS E N 1
ATOM 9254 C CA . LYS E 1 242 ? 14.859 -22.404 -4.593 1.00 68.91 2035 LYS E CA 1
ATOM 9255 C C . LYS E 1 242 ? 14.924 -21.266 -3.568 1.00 71.71 2035 LYS E C 1
ATOM 9256 O O . LYS E 1 242 ? 15.377 -20.158 -3.882 1.00 68.12 2035 LYS E O 1
ATOM 9262 N N . ASP E 1 243 ? 14.507 -21.538 -2.316 1.00 74.09 2036 ASP E N 1
ATOM 9263 C CA . ASP E 1 243 ? 14.622 -20.533 -1.259 1.00 69.94 2036 ASP E CA 1
ATOM 9264 C C . ASP E 1 243 ? 16.083 -20.338 -0.849 1.00 64.00 2036 ASP E C 1
ATOM 9265 O O . ASP E 1 243 ? 16.519 -19.201 -0.603 1.00 60.64 2036 ASP E O 1
ATOM 9270 N N . PHE E 1 244 ? 16.863 -21.428 -0.790 1.00 60.90 2037 PHE E N 1
ATOM 9271 C CA . PHE E 1 244 ? 18.279 -21.298 -0.433 1.00 66.28 2037 PHE E CA 1
ATOM 9272 C C . PHE E 1 244 ? 19.023 -20.417 -1.421 1.00 66.67 2037 PHE E C 1
ATOM 9273 O O . PHE E 1 244 ? 19.726 -19.474 -1.030 1.00 63.95 2037 PHE E O 1
ATOM 9281 N N . THR E 1 245 ? 18.894 -20.731 -2.711 1.00 67.95 2038 THR E N 1
ATOM 9282 C CA . THR E 1 245 ? 19.639 -19.995 -3.714 1.00 65.15 2038 THR E CA 1
ATOM 9283 C C . THR E 1 245 ? 19.330 -18.508 -3.650 1.00 61.40 2038 THR E C 1
ATOM 9284 O O . THR E 1 245 ? 20.207 -17.677 -3.917 1.00 57.80 2038 THR E O 1
ATOM 9288 N N . LYS E 1 246 ? 18.112 -18.149 -3.252 1.00 62.64 2039 LYS E N 1
ATOM 9289 C CA . LYS E 1 246 ? 17.749 -16.741 -3.258 1.00 72.65 2039 LYS E CA 1
ATOM 9290 C C . LYS E 1 246 ? 18.412 -15.980 -2.109 1.00 76.08 2039 LYS E C 1
ATOM 9291 O O . LYS E 1 246 ? 18.784 -14.810 -2.277 1.00 75.15 2039 LYS E O 1
ATOM 9297 N N . ARG E 1 247 ? 18.579 -16.611 -0.931 1.00 76.32 2040 ARG E N 1
ATOM 9298 C CA . ARG E 1 247 ? 19.288 -15.917 0.147 1.00 72.99 2040 ARG E CA 1
ATOM 9299 C C . ARG E 1 247 ? 20.758 -15.771 -0.177 1.00 74.16 2040 ARG E C 1
ATOM 9300 O O . ARG E 1 247 ? 21.391 -14.799 0.256 1.00 80.60 2040 ARG E O 1
ATOM 9308 N N . CYS E 1 248 ? 21.321 -16.739 -0.903 1.00 66.58 2041 CYS E N 1
ATOM 9309 C CA . CYS E 1 248 ? 22.684 -16.590 -1.385 1.00 63.32 2041 CYS E CA 1
ATOM 9310 C C . CYS E 1 248 ? 22.808 -15.313 -2.200 1.00 65.09 2041 CYS E C 1
ATOM 9311 O O . CYS E 1 248 ? 23.691 -14.481 -1.951 1.00 62.66 2041 CYS E O 1
ATOM 9314 N N . GLU E 1 249 ? 21.892 -15.134 -3.162 1.00 71.01 2042 GLU E N 1
ATOM 9315 C CA . GLU E 1 249 ? 21.882 -13.946 -4.014 1.00 74.97 2042 GLU E CA 1
ATOM 9316 C C . GLU E 1 249 ? 21.799 -12.668 -3.190 1.00 72.94 2042 GLU E C 1
ATOM 9317 O O . GLU E 1 249 ? 22.603 -11.748 -3.387 1.00 69.79 2042 GLU E O 1
ATOM 9323 N N . ASP E 1 250 ? 20.824 -12.596 -2.263 1.00 73.48 2043 ASP E N 1
ATOM 9324 C CA . ASP E 1 250 ? 20.686 -11.433 -1.381 1.00 72.64 2043 ASP E CA 1
ATOM 9325 C C . ASP E 1 250 ? 22.000 -11.077 -0.716 1.00 62.49 2043 ASP E C 1
ATOM 9326 O O . ASP E 1 250 ? 22.361 -9.897 -0.626 1.00 51.07 2043 ASP E O 1
ATOM 9331 N N . ALA E 1 251 ? 22.720 -12.098 -0.233 1.00 65.86 2044 ALA E N 1
ATOM 9332 C CA . ALA E 1 251 ? 23.940 -11.908 0.546 1.00 65.55 2044 ALA E CA 1
ATOM 9333 C C . ALA E 1 251 ? 25.152 -11.660 -0.344 1.00 64.30 2044 ALA E C 1
ATOM 9334 O O . ALA E 1 251 ? 26.042 -10.871 0.013 1.00 58.69 2044 ALA E O 1
ATOM 9336 N N . LEU E 1 252 ? 25.217 -12.334 -1.492 1.00 64.21 2045 LEU E N 1
ATOM 9337 C CA . LEU E 1 252 ? 26.207 -11.946 -2.482 1.00 62.48 2045 LEU E CA 1
ATOM 9338 C C . LEU E 1 252 ? 26.049 -10.479 -2.836 1.00 66.98 2045 LEU E C 1
ATOM 9339 O O . LEU E 1 252 ? 27.041 -9.765 -3.039 1.00 71.99 2045 LEU E O 1
ATOM 9344 N N . ARG E 1 253 ? 24.804 -10.007 -2.886 1.00 65.61 2046 ARG E N 1
ATOM 9345 C CA . ARG E 1 253 ? 24.551 -8.636 -3.300 1.00 72.38 2046 ARG E CA 1
ATOM 9346 C C . ARG E 1 253 ? 24.766 -7.687 -2.135 1.00 76.49 2046 ARG E C 1
ATOM 9347 O O . ARG E 1 253 ? 25.289 -6.579 -2.325 1.00 79.93 2046 ARG E O 1
ATOM 9355 N N . LYS E 1 254 ? 24.382 -8.127 -0.924 1.00 75.39 2047 LYS E N 1
ATOM 9356 C CA . LYS E 1 254 ? 24.583 -7.329 0.284 1.00 70.56 2047 LYS E CA 1
ATOM 9357 C C . LYS E 1 254 ? 26.061 -7.213 0.630 1.00 70.35 2047 LYS E C 1
ATOM 9358 O O . LYS E 1 254 ? 26.524 -6.142 1.041 1.00 66.45 2047 LYS E O 1
ATOM 9364 N N . ASN E 1 255 ? 26.821 -8.299 0.468 1.00 72.84 2048 ASN E N 1
ATOM 9365 C CA . ASN E 1 255 ? 28.211 -8.252 0.895 1.00 77.00 2048 ASN E CA 1
ATOM 9366 C C . ASN E 1 255 ? 29.078 -7.433 -0.053 1.00 79.24 2048 ASN E C 1
ATOM 9367 O O . ASN E 1 255 ? 30.048 -6.807 0.396 1.00 79.63 2048 ASN E O 1
ATOM 9372 N N . LYS E 1 256 ? 28.763 -7.434 -1.354 1.00 79.96 2049 LYS E N 1
ATOM 9373 C CA . LYS E 1 256 ? 29.430 -6.526 -2.282 1.00 79.79 2049 LYS E CA 1
ATOM 9374 C C . LYS E 1 256 ? 29.404 -5.103 -1.741 1.00 79.10 2049 LYS E C 1
ATOM 9375 O O . LYS E 1 256 ? 30.406 -4.384 -1.807 1.00 80.29 2049 LYS E O 1
ATOM 9381 N N . SER E 1 257 ? 28.281 -4.711 -1.136 1.00 80.89 2050 SER E N 1
ATOM 9382 C CA . SER E 1 257 ? 28.082 -3.385 -0.558 1.00 87.50 2050 SER E CA 1
ATOM 9383 C C . SER E 1 257 ? 28.904 -3.126 0.700 1.00 89.39 2050 SER E C 1
ATOM 9384 O O . SER E 1 257 ? 28.940 -1.982 1.166 1.00 89.57 2050 SER E O 1
ATOM 9387 N N . LEU E 1 258 ? 29.523 -4.144 1.286 1.00 89.14 2051 LEU E N 1
ATOM 9388 C CA . LEU E 1 258 ? 30.265 -3.963 2.525 1.00 83.64 2051 LEU E CA 1
ATOM 9389 C C . LEU E 1 258 ? 31.765 -4.030 2.350 1.00 83.05 2051 LEU E C 1
ATOM 9390 O O . LEU E 1 258 ? 32.489 -3.424 3.148 1.00 84.88 2051 LEU E O 1
ATOM 9395 N N . ILE E 1 259 ? 32.245 -4.745 1.331 1.00 76.97 2052 ILE E N 1
ATOM 9396 C CA . ILE E 1 259 ? 33.665 -5.055 1.256 1.00 72.93 2052 ILE E CA 1
ATOM 9397 C C . ILE E 1 259 ? 34.455 -3.808 0.892 1.00 75.53 2052 ILE E C 1
ATOM 9398 O O . ILE E 1 259 ? 33.884 -2.776 0.516 1.00 72.72 2052 ILE E O 1
ATOM 9403 N N . GLY E 1 260 ? 35.776 -3.897 1.063 1.00 77.77 2053 GLY E N 1
ATOM 9404 C CA . GLY E 1 260 ? 36.699 -2.874 0.654 1.00 77.15 2053 GLY E CA 1
ATOM 9405 C C . GLY E 1 260 ? 37.503 -3.364 -0.526 1.00 80.97 2053 GLY E C 1
ATOM 9406 O O . GLY E 1 260 ? 37.332 -4.496 -1.008 1.00 79.70 2053 GLY E O 1
ATOM 9407 N N . PRO E 1 261 ? 38.398 -2.510 -1.023 1.00 83.64 2054 PRO E N 1
ATOM 9408 C CA . PRO E 1 261 ? 39.204 -2.898 -2.193 1.00 82.37 2054 PRO E CA 1
ATOM 9409 C C . PRO E 1 261 ? 39.927 -4.231 -2.029 1.00 82.88 2054 PRO E C 1
ATOM 9410 O O . PRO E 1 261 ? 39.933 -5.032 -2.971 1.00 82.69 2054 PRO E O 1
ATOM 9414 N N . ASP E 1 262 ? 40.484 -4.517 -0.849 1.00 87.69 2055 ASP E N 1
ATOM 9415 C CA . ASP E 1 262 ? 41.232 -5.757 -0.645 1.00 96.71 2055 ASP E CA 1
ATOM 9416 C C . ASP E 1 262 ? 40.399 -6.986 -1.007 1.00 100.55 2055 ASP E C 1
ATOM 9417 O O . ASP E 1 262 ? 40.803 -7.804 -1.845 1.00 104.24 2055 ASP E O 1
ATOM 9422 N N . GLN E 1 263 ? 39.216 -7.119 -0.412 1.00 99.85 2056 GLN E N 1
ATOM 9423 C CA . GLN E 1 263 ? 38.402 -8.321 -0.560 1.00 100.40 2056 GLN E CA 1
ATOM 9424 C C . GLN E 1 263 ? 37.662 -8.404 -1.897 1.00 101.95 2056 GLN E C 1
ATOM 9425 O O . GLN E 1 263 ? 36.672 -9.142 -2.002 1.00 101.57 2056 GLN E O 1
ATOM 9431 N N . LYS E 1 264 ? 38.123 -7.687 -2.921 1.00 99.64 2057 LYS E N 1
ATOM 9432 C CA . LYS E 1 264 ? 37.400 -7.673 -4.184 1.00 92.45 2057 LYS E CA 1
ATOM 9433 C C . LYS E 1 264 ? 37.431 -9.042 -4.852 1.00 83.10 2057 LYS E C 1
ATOM 9434 O O . LYS E 1 264 ? 36.394 -9.544 -5.301 1.00 81.16 2057 LYS E O 1
ATOM 9440 N N . GLU E 1 265 ? 38.602 -9.665 -4.950 1.00 81.58 2058 GLU E N 1
ATOM 9441 C CA . GLU E 1 265 ? 38.561 -10.959 -5.610 1.00 87.39 2058 GLU E CA 1
ATOM 9442 C C . GLU E 1 265 ? 38.020 -12.038 -4.694 1.00 85.59 2058 GLU E C 1
ATOM 9443 O O . GLU E 1 265 ? 37.550 -13.071 -5.181 1.00 83.50 2058 GLU E O 1
ATOM 9449 N N . TYR E 1 266 ? 38.084 -11.810 -3.382 1.00 84.66 2059 TYR E N 1
ATOM 9450 C CA . TYR E 1 266 ? 37.320 -12.617 -2.442 1.00 80.04 2059 TYR E CA 1
ATOM 9451 C C . TYR E 1 266 ? 35.840 -12.579 -2.799 1.00 77.33 2059 TYR E C 1
ATOM 9452 O O . TYR E 1 266 ? 35.210 -13.625 -3.009 1.00 80.83 2059 TYR E O 1
ATOM 9461 N N . GLN E 1 267 ? 35.274 -11.373 -2.908 1.00 68.40 2060 GLN E N 1
ATOM 9462 C CA . GLN E 1 267 ? 33.886 -11.254 -3.334 1.00 59.51 2060 GLN E CA 1
ATOM 9463 C C . GLN E 1 267 ? 33.675 -11.935 -4.673 1.00 62.12 2060 GLN E C 1
ATOM 9464 O O . GLN E 1 267 ? 32.758 -12.753 -4.827 1.00 59.22 2060 GLN E O 1
ATOM 9470 N N . ARG E 1 268 ? 34.540 -11.622 -5.649 1.00 66.52 2061 ARG E N 1
ATOM 9471 C CA . ARG E 1 268 ? 34.409 -12.189 -6.981 1.00 68.04 2061 ARG E CA 1
ATOM 9472 C C . ARG E 1 268 ? 34.314 -13.704 -6.937 1.00 68.58 2061 ARG E C 1
ATOM 9473 O O . ARG E 1 268 ? 33.402 -14.288 -7.528 1.00 74.21 2061 ARG E O 1
ATOM 9481 N N . GLU E 1 269 ? 35.246 -14.367 -6.247 1.00 69.70 2062 GLU E N 1
ATOM 9482 C CA . GLU E 1 269 ? 35.225 -15.828 -6.269 1.00 73.77 2062 GLU E CA 1
ATOM 9483 C C . GLU E 1 269 ? 33.879 -16.351 -5.790 1.00 72.17 2062 GLU E C 1
ATOM 9484 O O . GLU E 1 269 ? 33.317 -17.281 -6.381 1.00 72.70 2062 GLU E O 1
ATOM 9490 N N . LEU E 1 270 ? 33.317 -15.728 -4.757 1.00 69.09 2063 LEU E N 1
ATOM 9491 C CA . LEU E 1 270 ? 32.044 -16.213 -4.245 1.00 67.54 2063 LEU E CA 1
ATOM 9492 C C . LEU E 1 270 ? 30.956 -16.094 -5.301 1.00 67.30 2063 LEU E C 1
ATOM 9493 O O . LEU E 1 270 ? 30.256 -17.072 -5.593 1.00 69.00 2063 LEU E O 1
ATOM 9498 N N . GLU E 1 271 ? 30.799 -14.900 -5.887 1.00 67.98 2064 GLU E N 1
ATOM 9499 C CA . GLU E 1 271 ? 29.917 -14.753 -7.044 1.00 70.29 2064 GLU E CA 1
ATOM 9500 C C . GLU E 1 271 ? 30.244 -15.798 -8.099 1.00 71.63 2064 GLU E C 1
ATOM 9501 O O . GLU E 1 271 ? 29.345 -16.393 -8.703 1.00 70.18 2064 GLU E O 1
ATOM 9507 N N . ARG E 1 272 ? 31.537 -16.058 -8.300 1.00 75.13 2065 ARG E N 1
ATOM 9508 C CA . ARG E 1 272 ? 31.963 -16.969 -9.349 1.00 78.04 2065 ARG E CA 1
ATOM 9509 C C . ARG E 1 272 ? 31.528 -18.402 -9.043 1.00 77.70 2065 ARG E C 1
ATOM 9510 O O . ARG E 1 272 ? 31.128 -19.136 -9.951 1.00 80.26 2065 ARG E O 1
ATOM 9518 N N . ASN E 1 273 ? 31.555 -18.808 -7.767 1.00 78.64 2066 ASN E N 1
ATOM 9519 C CA . ASN E 1 273 ? 31.161 -20.174 -7.410 1.00 82.84 2066 ASN E CA 1
ATOM 9520 C C . ASN E 1 273 ? 29.652 -20.345 -7.353 1.00 77.52 2066 ASN E C 1
ATOM 9521 O O . ASN E 1 273 ? 29.153 -21.460 -7.562 1.00 69.95 2066 ASN E O 1
ATOM 9526 N N . TYR E 1 274 ? 28.926 -19.270 -7.020 1.00 80.74 2067 TYR E N 1
ATOM 9527 C CA . TYR E 1 274 ? 27.475 -19.346 -6.928 1.00 83.01 2067 TYR E CA 1
ATOM 9528 C C . TYR E 1 274 ? 26.846 -19.485 -8.308 1.00 94.79 2067 TYR E C 1
ATOM 9529 O O . TYR E 1 274 ? 25.937 -20.302 -8.499 1.00 96.51 2067 TYR E O 1
ATOM 9538 N N . HIS E 1 275 ? 27.301 -18.686 -9.280 1.00 103.81 2068 HIS E N 1
ATOM 9539 C CA . HIS E 1 275 ? 26.911 -18.913 -10.666 1.00 113.94 2068 HIS E CA 1
ATOM 9540 C C . HIS E 1 275 ? 27.066 -20.378 -11.029 1.00 112.45 2068 HIS E C 1
ATOM 9541 O O . HIS E 1 275 ? 26.095 -21.058 -11.376 1.00 116.71 2068 HIS E O 1
ATOM 9548 N N . ARG E 1 276 ? 28.292 -20.885 -10.916 1.00 101.02 2069 ARG E N 1
ATOM 9549 C CA . ARG E 1 276 ? 28.612 -22.252 -11.306 1.00 94.78 2069 ARG E CA 1
ATOM 9550 C C . ARG E 1 276 ? 27.730 -23.280 -10.599 1.00 85.97 2069 ARG E C 1
ATOM 9551 O O . ARG E 1 276 ? 27.584 -24.408 -11.096 1.00 80.58 2069 ARG E O 1
ATOM 9559 N N . LEU E 1 277 ? 27.136 -22.901 -9.459 1.00 81.90 2070 LEU E N 1
ATOM 9560 C CA . LEU E 1 277 ? 26.222 -23.734 -8.677 1.00 77.39 2070 LEU E CA 1
ATOM 9561 C C . LEU E 1 277 ? 24.779 -23.553 -9.125 1.00 72.29 2070 LEU E C 1
ATOM 9562 O O . LEU E 1 277 ? 24.100 -24.535 -9.439 1.00 70.95 2070 LEU E O 1
ATOM 9567 N N . LYS E 1 278 ? 24.298 -22.303 -9.159 1.00 72.41 2071 LYS E N 1
ATOM 9568 C CA . LYS E 1 278 ? 22.907 -22.057 -9.530 1.00 77.32 2071 LYS E CA 1
ATOM 9569 C C . LYS E 1 278 ? 22.610 -22.496 -10.950 1.00 83.82 2071 LYS E C 1
ATOM 9570 O O . LYS E 1 278 ? 21.431 -22.665 -11.306 1.00 84.65 2071 LYS E O 1
ATOM 9576 N N . GLU E 1 279 ? 23.660 -22.673 -11.756 1.00 86.05 2072 GLU E N 1
ATOM 9577 C CA . GLU E 1 279 ? 23.548 -23.280 -13.075 1.00 85.84 2072 GLU E CA 1
ATOM 9578 C C . GLU E 1 279 ? 23.479 -24.799 -12.971 1.00 82.26 2072 GLU E C 1
ATOM 9579 O O . GLU E 1 279 ? 22.560 -25.425 -13.501 1.00 88.84 2072 GLU E O 1
ATOM 9585 N N . ALA E 1 280 ? 24.447 -25.408 -12.283 1.00 79.73 2073 ALA E N 1
ATOM 9586 C CA . ALA E 1 280 ? 24.416 -26.850 -12.065 1.00 77.23 2073 ALA E CA 1
ATOM 9587 C C . ALA E 1 280 ? 23.190 -27.285 -11.279 1.00 78.48 2073 ALA E C 1
ATOM 9588 O O . ALA E 1 280 ? 22.820 -28.461 -11.344 1.00 79.30 2073 ALA E O 1
ATOM 9590 N N . LEU E 1 281 ? 22.551 -26.371 -10.537 1.00 78.61 2074 LEU E N 1
ATOM 9591 C CA . LEU E 1 281 ? 21.360 -26.733 -9.774 1.00 78.40 2074 LEU E CA 1
ATOM 9592 C C . LEU E 1 281 ? 20.104 -26.710 -10.617 1.00 83.78 2074 LEU E C 1
ATOM 9593 O O . LEU E 1 281 ? 19.238 -27.577 -10.445 1.00 88.37 2074 LEU E O 1
ATOM 9598 N N . GLN E 1 282 ? 19.986 -25.712 -11.518 1.00 82.10 2075 GLN E N 1
ATOM 9599 C CA . GLN E 1 282 ? 18.801 -25.428 -12.329 1.00 79.72 2075 GLN E CA 1
ATOM 9600 C C . GLN E 1 282 ? 18.131 -26.692 -12.892 1.00 73.81 2075 GLN E C 1
ATOM 9601 O O . GLN E 1 282 ? 16.895 -26.763 -12.896 1.00 79.64 2075 GLN E O 1
ATOM 9607 N N . PRO E 1 283 ? 18.875 -27.716 -13.341 1.00 65.66 2076 PRO E N 1
ATOM 9608 C CA . PRO E 1 283 ? 18.224 -28.959 -13.796 1.00 65.07 2076 PRO E CA 1
ATOM 9609 C C . PRO E 1 283 ? 17.575 -29.798 -12.707 1.00 68.57 2076 PRO E C 1
ATOM 9610 O O . PRO E 1 283 ? 16.868 -30.762 -13.032 1.00 65.37 2076 PRO E O 1
ATOM 9614 N N . LEU E 1 284 ? 17.813 -29.505 -11.435 1.00 77.04 2077 LEU E N 1
ATOM 9615 C CA . LEU E 1 284 ? 17.215 -30.283 -10.363 1.00 79.86 2077 LEU E CA 1
ATOM 9616 C C . LEU E 1 284 ? 16.137 -29.531 -9.600 1.00 82.79 2077 LEU E C 1
ATOM 9617 O O . LEU E 1 284 ? 15.352 -30.163 -8.887 1.00 83.36 2077 LEU E O 1
ATOM 9622 N N . ILE E 1 285 ? 16.062 -28.206 -9.757 1.00 84.94 2078 ILE E N 1
ATOM 9623 C CA . ILE E 1 285 ? 15.068 -27.402 -9.054 1.00 91.66 2078 ILE E CA 1
ATOM 9624 C C . ILE E 1 285 ? 13.793 -27.194 -9.862 1.00 100.50 2078 ILE E C 1
ATOM 9625 O O . ILE E 1 285 ? 12.795 -26.694 -9.310 1.00 100.45 2078 ILE E O 1
ATOM 9630 N N . ASN E 1 286 ? 13.799 -27.537 -11.154 1.00 103.16 2079 ASN E N 1
ATOM 9631 C CA . ASN E 1 286 ? 12.710 -27.192 -12.066 1.00 98.72 2079 ASN E CA 1
ATOM 9632 C C . ASN E 1 286 ? 12.387 -28.365 -13.012 1.00 93.42 2079 ASN E C 1
ATOM 9633 O O . ASN E 1 286 ? 12.962 -29.461 -12.916 1.00 88.55 2079 ASN E O 1
ATOM 9638 N N . MET F 2 8 ? 35.229 -6.858 19.719 1.00 60.55 1 MET F N 1
ATOM 9639 C CA . MET F 2 8 ? 33.824 -6.520 20.029 1.00 71.61 1 MET F CA 1
ATOM 9640 C C . MET F 2 8 ? 32.763 -6.497 18.881 1.00 67.94 1 MET F C 1
ATOM 9641 O O . MET F 2 8 ? 31.683 -5.923 19.048 1.00 53.86 1 MET F O 1
ATOM 9646 N N . GLN F 2 9 ? 33.078 -7.063 17.709 1.00 76.14 2 GLN F N 1
ATOM 9647 C CA . GLN F 2 9 ? 32.037 -7.537 16.793 1.00 74.66 2 GLN F CA 1
ATOM 9648 C C . GLN F 2 9 ? 32.236 -9.037 16.642 1.00 78.28 2 GLN F C 1
ATOM 9649 O O . GLN F 2 9 ? 32.457 -9.719 17.646 1.00 88.03 2 GLN F O 1
ATOM 9655 N N . THR F 2 10 ? 32.159 -9.574 15.431 1.00 69.98 3 THR F N 1
ATOM 9656 C CA . THR F 2 10 ? 32.627 -10.943 15.230 1.00 62.71 3 THR F CA 1
ATOM 9657 C C . THR F 2 10 ? 34.141 -10.954 15.024 1.00 65.85 3 THR F C 1
ATOM 9658 O O . THR F 2 10 ? 34.713 -10.016 14.455 1.00 72.50 3 THR F O 1
ATOM 9662 N N . ILE F 2 11 ? 34.792 -12.015 15.517 1.00 61.80 4 ILE F N 1
ATOM 9663 C CA . ILE F 2 11 ? 36.223 -12.229 15.318 1.00 61.17 4 ILE F CA 1
ATOM 9664 C C . ILE F 2 11 ? 36.417 -13.241 14.198 1.00 62.66 4 ILE F C 1
ATOM 9665 O O . ILE F 2 11 ? 35.805 -14.318 14.213 1.00 65.32 4 ILE F O 1
ATOM 9670 N N . LYS F 2 12 ? 37.263 -12.900 13.223 1.00 58.78 5 LYS F N 1
ATOM 9671 C CA . LYS F 2 12 ? 37.518 -13.787 12.090 1.00 62.31 5 LYS F CA 1
ATOM 9672 C C . LYS F 2 12 ? 38.638 -14.744 12.464 1.00 56.08 5 LYS F C 1
ATOM 9673 O O . LYS F 2 12 ? 39.792 -14.337 12.614 1.00 50.12 5 LYS F O 1
ATOM 9679 N N . CYS F 2 13 ? 38.304 -16.011 12.610 1.00 52.39 6 CYS F N 1
ATOM 9680 C CA . CYS F 2 13 ? 39.302 -17.017 12.913 1.00 61.10 6 CYS F CA 1
ATOM 9681 C C . CYS F 2 13 ? 39.408 -17.946 11.720 1.00 70.24 6 CYS F C 1
ATOM 9682 O O . CYS F 2 13 ? 38.440 -18.630 11.368 1.00 76.73 6 CYS F O 1
ATOM 9685 N N . VAL F 2 14 ? 40.575 -17.976 11.106 1.00 67.83 7 VAL F N 1
ATOM 9686 C CA . VAL F 2 14 ? 40.821 -18.846 9.971 1.00 68.47 7 VAL F CA 1
ATOM 9687 C C . VAL F 2 14 ? 41.653 -20.032 10.453 1.00 70.03 7 VAL F C 1
ATOM 9688 O O . VAL F 2 14 ? 42.770 -19.854 10.954 1.00 73.92 7 VAL F O 1
ATOM 9692 N N . VAL F 2 15 ? 41.103 -21.240 10.316 1.00 66.87 8 VAL F N 1
ATOM 9693 C CA . VAL F 2 15 ? 41.702 -22.465 10.852 1.00 67.02 8 VAL F CA 1
ATOM 9694 C C . VAL F 2 15 ? 42.420 -23.188 9.712 1.00 70.93 8 VAL F C 1
ATOM 9695 O O . VAL F 2 15 ? 41.795 -23.863 8.892 1.00 73.53 8 VAL F O 1
ATOM 9699 N N . VAL F 2 16 ? 43.742 -23.091 9.667 1.00 71.31 9 VAL F N 1
ATOM 9700 C CA . VAL F 2 16 ? 44.516 -23.708 8.606 1.00 70.50 9 VAL F CA 1
ATOM 9701 C C . VAL F 2 16 ? 45.242 -24.920 9.178 1.00 71.28 9 VAL F C 1
ATOM 9702 O O . VAL F 2 16 ? 45.249 -25.156 10.382 1.00 71.93 9 VAL F O 1
ATOM 9706 N N . GLY F 2 17 ? 45.856 -25.694 8.298 1.00 71.64 10 GLY F N 1
ATOM 9707 C CA . GLY F 2 17 ? 46.435 -26.954 8.721 1.00 74.50 10 GLY F CA 1
ATOM 9708 C C . GLY F 2 17 ? 46.052 -28.104 7.813 1.00 78.39 10 GLY F C 1
ATOM 9709 O O . GLY F 2 17 ? 44.976 -28.117 7.210 1.00 75.01 10 GLY F O 1
ATOM 9710 N N . ASP F 2 18 ? 46.953 -29.101 7.735 1.00 83.56 11 ASP F N 1
ATOM 9711 C CA . ASP F 2 18 ? 46.910 -30.277 6.863 1.00 79.67 11 ASP F CA 1
ATOM 9712 C C . ASP F 2 18 ? 45.595 -31.042 6.980 1.00 79.43 11 ASP F C 1
ATOM 9713 O O . ASP F 2 18 ? 44.822 -30.815 7.915 1.00 81.28 11 ASP F O 1
ATOM 9718 N N . GLY F 2 19 ? 45.320 -31.938 6.028 1.00 80.18 12 GLY F N 1
ATOM 9719 C CA . GLY F 2 19 ? 44.105 -32.725 6.065 1.00 78.42 12 GLY F CA 1
ATOM 9720 C C . GLY F 2 19 ? 44.250 -33.977 6.915 1.00 78.48 12 GLY F C 1
ATOM 9721 O O . GLY F 2 19 ? 45.354 -34.351 7.315 1.00 76.50 12 GLY F O 1
ATOM 9722 N N . ALA F 2 20 ? 43.107 -34.618 7.185 1.00 81.02 13 ALA F N 1
ATOM 9723 C CA . ALA F 2 20 ? 43.034 -35.802 8.062 1.00 86.86 13 ALA F CA 1
ATOM 9724 C C . ALA F 2 20 ? 43.754 -35.589 9.403 1.00 91.24 13 ALA F C 1
ATOM 9725 O O . ALA F 2 20 ? 44.221 -36.538 10.043 1.00 88.92 13 ALA F O 1
ATOM 9727 N N . VAL F 2 21 ? 43.862 -34.336 9.849 1.00 92.88 14 VAL F N 1
ATOM 9728 C CA . VAL F 2 21 ? 44.305 -34.068 11.206 1.00 92.91 14 VAL F CA 1
ATOM 9729 C C . VAL F 2 21 ? 43.134 -33.845 12.140 1.00 97.14 14 VAL F C 1
ATOM 9730 O O . VAL F 2 21 ? 43.338 -33.689 13.349 1.00 99.98 14 VAL F O 1
ATOM 9734 N N . GLY F 2 22 ? 41.910 -33.828 11.620 1.00 97.44 15 GLY F N 1
ATOM 9735 C CA . GLY F 2 22 ? 40.768 -33.647 12.491 1.00 95.35 15 GLY F CA 1
ATOM 9736 C C . GLY F 2 22 ? 40.525 -32.227 12.953 1.00 89.77 15 GLY F C 1
ATOM 9737 O O . GLY F 2 22 ? 39.906 -32.031 13.999 1.00 85.62 15 GLY F O 1
ATOM 9738 N N . LYS F 2 23 ? 40.999 -31.224 12.205 1.00 89.98 16 LYS F N 1
ATOM 9739 C CA . LYS F 2 23 ? 40.690 -29.838 12.553 1.00 87.74 16 LYS F CA 1
ATOM 9740 C C . LYS F 2 23 ? 39.208 -29.525 12.358 1.00 84.58 16 LYS F C 1
ATOM 9741 O O . LYS F 2 23 ? 38.650 -28.701 13.089 1.00 87.66 16 LYS F O 1
ATOM 9747 N N . THR F 2 24 ? 38.554 -30.160 11.382 1.00 83.75 17 THR F N 1
ATOM 9748 C CA . THR F 2 24 ? 37.121 -29.946 11.217 1.00 78.24 17 THR F CA 1
ATOM 9749 C C . THR F 2 24 ? 36.345 -30.621 12.337 1.00 82.79 17 THR F C 1
ATOM 9750 O O . THR F 2 24 ? 35.405 -30.024 12.881 1.00 85.53 17 THR F O 1
ATOM 9754 N N . CYS F 2 25 ? 36.740 -31.856 12.714 1.00 81.31 18 CYS F N 1
ATOM 9755 C CA . CYS F 2 25 ? 36.041 -32.573 13.787 1.00 78.72 18 CYS F CA 1
ATOM 9756 C C . CYS F 2 25 ? 36.043 -31.777 15.087 1.00 76.76 18 CYS F C 1
ATOM 9757 O O . CYS F 2 25 ? 35.024 -31.723 15.788 1.00 80.03 18 CYS F O 1
ATOM 9760 N N . LEU F 2 26 ? 37.160 -31.128 15.424 1.00 73.77 19 LEU F N 1
ATOM 9761 C CA . LEU F 2 26 ? 37.172 -30.440 16.708 1.00 74.26 19 LEU F CA 1
ATOM 9762 C C . LEU F 2 26 ? 36.469 -29.092 16.626 1.00 74.69 19 LEU F C 1
ATOM 9763 O O . LEU F 2 26 ? 35.931 -28.627 17.635 1.00 72.58 19 LEU F O 1
ATOM 9768 N N . LEU F 2 27 ? 36.476 -28.449 15.451 1.00 74.48 20 LEU F N 1
ATOM 9769 C CA . LEU F 2 27 ? 35.622 -27.279 15.241 1.00 67.81 20 LEU F CA 1
ATOM 9770 C C . LEU F 2 27 ? 34.145 -27.642 15.345 1.00 61.25 20 LEU F C 1
ATOM 9771 O O . LEU F 2 27 ? 33.395 -27.003 16.089 1.00 49.08 20 LEU F O 1
ATOM 9776 N N . ILE F 2 28 ? 33.706 -28.672 14.618 1.00 57.30 21 ILE F N 1
ATOM 9777 C CA . ILE F 2 28 ? 32.282 -28.998 14.638 1.00 62.46 21 ILE F CA 1
ATOM 9778 C C . ILE F 2 28 ? 31.849 -29.482 16.020 1.00 70.63 21 ILE F C 1
ATOM 9779 O O . ILE F 2 28 ? 30.743 -29.159 16.481 1.00 72.29 21 ILE F O 1
ATOM 9784 N N . SER F 2 29 ? 32.704 -30.248 16.711 1.00 72.08 22 SER F N 1
ATOM 9785 C CA . SER F 2 29 ? 32.290 -30.824 17.987 1.00 74.30 22 SER F CA 1
ATOM 9786 C C . SER F 2 29 ? 32.150 -29.751 19.044 1.00 75.58 22 SER F C 1
ATOM 9787 O O . SER F 2 29 ? 31.114 -29.646 19.710 1.00 75.34 22 SER F O 1
ATOM 9790 N N . TYR F 2 30 ? 33.193 -28.948 19.212 1.00 76.30 23 TYR F N 1
ATOM 9791 C CA . TYR F 2 30 ? 33.173 -27.879 20.194 1.00 76.46 23 TYR F CA 1
ATOM 9792 C C . TYR F 2 30 ? 31.944 -26.992 20.023 1.00 76.66 23 TYR F C 1
ATOM 9793 O O . TYR F 2 30 ? 31.121 -26.848 20.935 1.00 81.97 23 TYR F O 1
ATOM 9802 N N . THR F 2 31 ? 31.789 -26.413 18.840 1.00 71.90 24 THR F N 1
ATOM 9803 C CA . THR F 2 31 ? 30.785 -25.377 18.640 1.00 69.82 24 THR F CA 1
ATOM 9804 C C . THR F 2 31 ? 29.353 -25.886 18.794 1.00 70.08 24 THR F C 1
ATOM 9805 O O . THR F 2 31 ? 28.436 -25.089 19.049 1.00 68.59 24 THR F O 1
ATOM 9809 N N . THR F 2 32 ? 29.134 -27.184 18.641 1.00 68.00 25 THR F N 1
ATOM 9810 C CA . THR F 2 32 ? 27.800 -27.748 18.743 1.00 67.17 25 THR F CA 1
ATOM 9811 C C . THR F 2 32 ? 27.540 -28.388 20.104 1.00 71.24 25 THR F C 1
ATOM 9812 O O . THR F 2 32 ? 26.421 -28.862 20.345 1.00 73.55 25 THR F O 1
ATOM 9816 N N . ASN F 2 33 ? 28.544 -28.391 20.998 1.00 67.10 26 ASN F N 1
ATOM 9817 C CA . ASN F 2 33 ? 28.460 -29.010 22.326 1.00 60.67 26 ASN F CA 1
ATOM 9818 C C . ASN F 2 33 ? 28.235 -30.512 22.228 1.00 59.96 26 ASN F C 1
ATOM 9819 O O . ASN F 2 33 ? 27.418 -31.093 22.949 1.00 60.99 26 ASN F O 1
ATOM 9824 N N . LYS F 2 34 ? 28.999 -31.145 21.346 1.00 61.98 27 LYS F N 1
ATOM 9825 C CA . LYS F 2 34 ? 28.810 -32.532 20.961 1.00 65.10 27 LYS F CA 1
ATOM 9826 C C . LYS F 2 34 ? 30.153 -33.261 20.972 1.00 69.49 27 LYS F C 1
ATOM 9827 O O . LYS F 2 34 ? 31.209 -32.673 20.699 1.00 71.14 27 LYS F O 1
ATOM 9833 N N . PHE F 2 35 ? 30.102 -34.550 21.307 1.00 69.19 28 PHE F N 1
ATOM 9834 C CA . PHE F 2 35 ? 31.263 -35.424 21.215 1.00 73.46 28 PHE F CA 1
ATOM 9835 C C . PHE F 2 35 ? 31.503 -35.774 19.755 1.00 82.74 28 PHE F C 1
ATOM 9836 O O . PHE F 2 35 ? 30.701 -35.428 18.889 1.00 88.45 28 PHE F O 1
ATOM 9844 N N . PRO F 2 36 ? 32.621 -36.427 19.422 1.00 84.73 29 PRO F N 1
ATOM 9845 C CA . PRO F 2 36 ? 32.773 -36.876 18.028 1.00 85.84 29 PRO F CA 1
ATOM 9846 C C . PRO F 2 36 ? 31.751 -37.934 17.609 1.00 89.34 29 PRO F C 1
ATOM 9847 O O . PRO F 2 36 ? 31.291 -37.910 16.459 1.00 88.25 29 PRO F O 1
ATOM 9851 N N . SER F 2 37 ? 31.354 -38.845 18.518 1.00 93.87 30 SER F N 1
ATOM 9852 C CA . SER F 2 37 ? 30.440 -39.960 18.235 1.00 95.91 30 SER F CA 1
ATOM 9853 C C . SER F 2 37 ? 28.999 -39.523 17.977 1.00 99.59 30 SER F C 1
ATOM 9854 O O . SER F 2 37 ? 28.136 -40.391 17.799 1.00 101.72 30 SER F O 1
ATOM 9857 N N . GLU F 2 38 ? 28.711 -38.218 17.969 1.00 99.38 31 GLU F N 1
ATOM 9858 C CA . GLU F 2 38 ? 27.327 -37.767 18.041 1.00 97.65 31 GLU F CA 1
ATOM 9859 C C . GLU F 2 38 ? 27.089 -36.410 17.385 1.00 94.15 31 GLU F C 1
ATOM 9860 O O . GLU F 2 38 ? 26.024 -35.822 17.622 1.00 92.07 31 GLU F O 1
ATOM 9866 N N . TYR F 2 39 ? 28.021 -35.862 16.605 1.00 92.15 32 TYR F N 1
ATOM 9867 C CA . TYR F 2 39 ? 27.785 -34.534 16.056 1.00 89.86 32 TYR F CA 1
ATOM 9868 C C . TYR F 2 39 ? 26.942 -34.633 14.804 1.00 83.64 32 TYR F C 1
ATOM 9869 O O . TYR F 2 39 ? 27.169 -35.490 13.943 1.00 81.36 32 TYR F O 1
ATOM 9878 N N . VAL F 2 40 ? 25.938 -33.767 14.733 1.00 77.64 33 VAL F N 1
ATOM 9879 C CA . VAL F 2 40 ? 25.050 -33.721 13.583 1.00 71.60 33 VAL F CA 1
ATOM 9880 C C . VAL F 2 40 ? 25.822 -33.151 12.405 1.00 75.81 33 VAL F C 1
ATOM 9881 O O . VAL F 2 40 ? 26.326 -32.013 12.472 1.00 78.97 33 VAL F O 1
ATOM 9885 N N . PRO F 2 41 ? 25.972 -33.921 11.330 1.00 71.42 34 PRO F N 1
ATOM 9886 C CA . PRO F 2 41 ? 26.853 -33.497 10.248 1.00 65.74 34 PRO F CA 1
ATOM 9887 C C . PRO F 2 41 ? 26.128 -32.521 9.339 1.00 67.55 34 PRO F C 1
ATOM 9888 O O . PRO F 2 41 ? 24.894 -32.511 9.237 1.00 64.85 34 PRO F O 1
ATOM 9892 N N . THR F 2 42 ? 26.924 -31.658 8.718 1.00 68.22 35 THR F N 1
ATOM 9893 C CA . THR F 2 42 ? 26.427 -30.676 7.780 1.00 69.50 35 THR F CA 1
ATOM 9894 C C . THR F 2 42 ? 27.141 -30.889 6.454 1.00 73.98 35 THR F C 1
ATOM 9895 O O . THR F 2 42 ? 28.172 -31.569 6.376 1.00 75.80 35 THR F O 1
ATOM 9899 N N . VAL F 2 43 ? 26.528 -30.360 5.396 1.00 75.35 36 VAL F N 1
ATOM 9900 C CA . VAL F 2 43 ? 27.174 -30.265 4.092 1.00 76.15 36 VAL F CA 1
ATOM 9901 C C . VAL F 2 43 ? 27.845 -28.909 3.891 1.00 75.76 36 VAL F C 1
ATOM 9902 O O . VAL F 2 43 ? 28.342 -28.622 2.793 1.00 78.58 36 VAL F O 1
ATOM 9906 N N . PHE F 2 44 ? 27.858 -28.065 4.914 1.00 73.09 37 PHE F N 1
ATOM 9907 C CA . PHE F 2 44 ? 28.346 -26.707 4.786 1.00 73.42 37 PHE F CA 1
ATOM 9908 C C . PHE F 2 44 ? 29.612 -26.517 5.608 1.00 73.86 37 PHE F C 1
ATOM 9909 O O . PHE F 2 44 ? 29.944 -27.317 6.491 1.00 69.80 37 PHE F O 1
ATOM 9917 N N . ASP F 2 45 ? 30.309 -25.427 5.304 1.00 76.06 38 ASP F N 1
ATOM 9918 C CA . ASP F 2 45 ? 31.604 -25.101 5.890 1.00 74.57 38 ASP F CA 1
ATOM 9919 C C . ASP F 2 45 ? 31.432 -24.006 6.941 1.00 72.36 38 ASP F C 1
ATOM 9920 O O . ASP F 2 45 ? 30.421 -23.294 6.958 1.00 70.51 38 ASP F O 1
ATOM 9925 N N . ASN F 2 46 ? 32.447 -23.865 7.801 1.00 71.43 39 ASN F N 1
ATOM 9926 C CA . ASN F 2 46 ? 32.572 -22.718 8.700 1.00 68.07 39 ASN F CA 1
ATOM 9927 C C . ASN F 2 46 ? 31.557 -22.706 9.834 1.00 66.71 39 ASN F C 1
ATOM 9928 O O . ASN F 2 46 ? 30.350 -22.840 9.614 1.00 69.70 39 ASN F O 1
ATOM 9933 N N . TYR F 2 47 ? 32.062 -22.500 11.048 1.00 63.70 40 TYR F N 1
ATOM 9934 C CA . TYR F 2 47 ? 31.338 -22.686 12.292 1.00 59.08 40 TYR F CA 1
ATOM 9935 C C . TYR F 2 47 ? 31.491 -21.409 13.118 1.00 58.88 40 TYR F C 1
ATOM 9936 O O . TYR F 2 47 ? 32.471 -20.667 12.968 1.00 53.48 40 TYR F O 1
ATOM 9945 N N . ALA F 2 48 ? 30.483 -21.121 13.951 1.00 62.58 41 ALA F N 1
ATOM 9946 C CA . ALA F 2 48 ? 30.500 -19.969 14.848 1.00 63.97 41 ALA F CA 1
ATOM 9947 C C . ALA F 2 48 ? 30.094 -20.401 16.244 1.00 76.15 41 ALA F C 1
ATOM 9948 O O . ALA F 2 48 ? 29.336 -21.361 16.420 1.00 82.47 41 ALA F O 1
ATOM 9950 N N . VAL F 2 49 ? 30.591 -19.667 17.240 1.00 79.40 42 VAL F N 1
ATOM 9951 C CA . VAL F 2 49 ? 30.331 -20.010 18.633 1.00 78.32 42 VAL F CA 1
ATOM 9952 C C . VAL F 2 49 ? 30.635 -18.796 19.503 1.00 76.60 42 VAL F C 1
ATOM 9953 O O . VAL F 2 49 ? 31.549 -18.016 19.215 1.00 73.75 42 VAL F O 1
ATOM 9957 N N . THR F 2 50 ? 29.842 -18.630 20.563 1.00 77.82 43 THR F N 1
ATOM 9958 C CA . THR F 2 50 ? 29.951 -17.520 21.506 1.00 73.04 43 THR F CA 1
ATOM 9959 C C . THR F 2 50 ? 30.558 -18.006 22.817 1.00 72.09 43 THR F C 1
ATOM 9960 O O . THR F 2 50 ? 29.964 -18.828 23.523 1.00 71.54 43 THR F O 1
ATOM 9964 N N . VAL F 2 51 ? 31.730 -17.478 23.140 1.00 72.38 44 VAL F N 1
ATOM 9965 C CA . VAL F 2 51 ? 32.515 -17.860 24.306 1.00 69.36 44 VAL F CA 1
ATOM 9966 C C . VAL F 2 51 ? 32.459 -16.729 25.321 1.00 72.64 44 VAL F C 1
ATOM 9967 O O . VAL F 2 51 ? 32.551 -15.553 24.947 1.00 72.51 44 VAL F O 1
ATOM 9971 N N . MET F 2 52 ? 32.312 -17.072 26.604 1.00 72.38 45 MET F N 1
ATOM 9972 C CA . MET F 2 52 ? 32.444 -16.070 27.652 1.00 71.14 45 MET F CA 1
ATOM 9973 C C . MET F 2 52 ? 33.848 -16.037 28.221 1.00 71.49 45 MET F C 1
ATOM 9974 O O . MET F 2 52 ? 34.467 -17.078 28.457 1.00 74.99 45 MET F O 1
ATOM 9979 N N . ILE F 2 53 ? 34.349 -14.825 28.408 1.00 70.74 46 ILE F N 1
ATOM 9980 C CA . ILE F 2 53 ? 35.708 -14.595 28.866 1.00 72.53 46 ILE F CA 1
ATOM 9981 C C . ILE F 2 53 ? 35.728 -13.350 29.735 1.00 78.44 46 ILE F C 1
ATOM 9982 O O . ILE F 2 53 ? 35.504 -12.238 29.246 1.00 84.52 46 ILE F O 1
ATOM 9987 N N . GLY F 2 54 ? 35.977 -13.522 31.027 1.00 76.99 47 GLY F N 1
ATOM 9988 C CA . GLY F 2 54 ? 36.038 -12.354 31.889 1.00 79.36 47 GLY F CA 1
ATOM 9989 C C . GLY F 2 54 ? 34.711 -11.660 32.119 1.00 77.50 47 GLY F C 1
ATOM 9990 O O . GLY F 2 54 ? 34.659 -10.419 32.178 1.00 73.00 47 GLY F O 1
ATOM 9991 N N . GLY F 2 55 ? 33.636 -12.432 32.264 1.00 79.51 48 GLY F N 1
ATOM 9992 C CA . GLY F 2 55 ? 32.313 -11.870 32.424 1.00 81.85 48 GLY F CA 1
ATOM 9993 C C . GLY F 2 55 ? 31.802 -11.105 31.232 1.00 86.31 48 GLY F C 1
ATOM 9994 O O . GLY F 2 55 ? 30.743 -10.479 31.336 1.00 87.13 48 GLY F O 1
ATOM 9995 N N . GLU F 2 56 ? 32.530 -11.133 30.108 1.00 91.06 49 GLU F N 1
ATOM 9996 C CA . GLU F 2 56 ? 32.188 -10.498 28.839 1.00 93.52 49 GLU F CA 1
ATOM 9997 C C . GLU F 2 56 ? 32.106 -11.558 27.747 1.00 86.09 49 GLU F C 1
ATOM 9998 O O . GLU F 2 56 ? 33.027 -12.380 27.625 1.00 91.13 49 GLU F O 1
ATOM 10004 N N . PRO F 2 57 ? 31.010 -11.604 26.950 1.00 75.17 50 PRO F N 1
ATOM 10005 C CA . PRO F 2 57 ? 30.936 -12.579 25.859 1.00 70.12 50 PRO F CA 1
ATOM 10006 C C . PRO F 2 57 ? 31.568 -12.065 24.575 1.00 69.67 50 PRO F C 1
ATOM 10007 O O . PRO F 2 57 ? 31.274 -10.966 24.087 1.00 70.57 50 PRO F O 1
ATOM 10011 N N . TYR F 2 58 ? 32.474 -12.872 24.046 1.00 67.03 51 TYR F N 1
ATOM 10012 C CA . TYR F 2 58 ? 33.122 -12.631 22.772 1.00 68.76 51 TYR F CA 1
ATOM 10013 C C . TYR F 2 58 ? 32.659 -13.711 21.796 1.00 67.00 51 TYR F C 1
ATOM 10014 O O . TYR F 2 58 ? 32.310 -14.822 22.208 1.00 66.18 51 TYR F O 1
ATOM 10023 N N . THR F 2 59 ? 32.582 -13.370 20.505 1.00 64.59 52 THR F N 1
ATOM 10024 C CA . THR F 2 59 ? 32.032 -14.292 19.520 1.00 65.23 52 THR F CA 1
ATOM 10025 C C . THR F 2 59 ? 33.012 -14.500 18.380 1.00 67.06 52 THR F C 1
ATOM 10026 O O . THR F 2 59 ? 33.727 -13.585 17.966 1.00 74.44 52 THR F O 1
ATOM 10030 N N . LEU F 2 60 ? 33.028 -15.719 17.870 1.00 61.35 53 LEU F N 1
ATOM 10031 C CA . LEU F 2 60 ? 34.095 -16.186 17.012 1.00 63.50 53 LEU F CA 1
ATOM 10032 C C . LEU F 2 60 ? 33.489 -16.744 15.729 1.00 70.62 53 LEU F C 1
ATOM 10033 O O . LEU F 2 60 ? 32.543 -17.539 15.780 1.00 75.99 53 LEU F O 1
ATOM 10038 N N . GLY F 2 61 ? 34.006 -16.308 14.583 1.00 67.44 54 GLY F N 1
ATOM 10039 C CA . GLY F 2 61 ? 33.643 -16.920 13.321 1.00 59.94 54 GLY F CA 1
ATOM 10040 C C . GLY F 2 61 ? 34.790 -17.765 12.808 1.00 60.73 54 GLY F C 1
ATOM 10041 O O . GLY F 2 61 ? 35.836 -17.225 12.417 1.00 59.41 54 GLY F O 1
ATOM 10042 N N . LEU F 2 62 ? 34.598 -19.094 12.815 1.00 60.35 55 LEU F N 1
ATOM 10043 C CA . LEU F 2 62 ? 35.654 -20.065 12.513 1.00 59.72 55 LEU F CA 1
ATOM 10044 C C . LEU F 2 62 ? 35.655 -20.413 11.033 1.00 64.78 55 LEU F C 1
ATOM 10045 O O . LEU F 2 62 ? 34.802 -21.173 10.565 1.00 69.14 55 LEU F O 1
ATOM 10050 N N . PHE F 2 63 ? 36.634 -19.886 10.302 1.00 63.37 56 PHE F N 1
ATOM 10051 C CA . PHE F 2 63 ? 36.729 -20.099 8.867 1.00 59.58 56 PHE F CA 1
ATOM 10052 C C . PHE F 2 63 ? 37.565 -21.340 8.649 1.00 63.53 56 PHE F C 1
ATOM 10053 O O . PHE F 2 63 ? 38.779 -21.334 8.883 1.00 68.46 56 PHE F O 1
ATOM 10061 N N . ASP F 2 64 ? 36.915 -22.409 8.232 1.00 62.99 57 ASP F N 1
ATOM 10062 C CA . ASP F 2 64 ? 37.603 -23.650 7.944 1.00 64.84 57 ASP F CA 1
ATOM 10063 C C . ASP F 2 64 ? 38.142 -23.631 6.507 1.00 73.30 57 ASP F C 1
ATOM 10064 O O . ASP F 2 64 ? 37.415 -23.279 5.557 1.00 74.85 57 ASP F O 1
ATOM 10069 N N . THR F 2 65 ? 39.422 -23.999 6.353 1.00 71.51 58 THR F N 1
ATOM 10070 C CA . THR F 2 65 ? 40.102 -24.028 5.058 1.00 73.46 58 THR F CA 1
ATOM 10071 C C . THR F 2 65 ? 40.590 -25.438 4.735 1.00 74.48 58 THR F C 1
ATOM 10072 O O . THR F 2 65 ? 41.082 -26.148 5.621 1.00 77.24 58 THR F O 1
ATOM 10076 N N . ALA F 2 66 ? 40.481 -25.836 3.465 1.00 73.66 59 ALA F N 1
ATOM 10077 C CA . ALA F 2 66 ? 40.918 -27.173 3.071 1.00 77.54 59 ALA F CA 1
ATOM 10078 C C . ALA F 2 66 ? 42.444 -27.256 2.986 1.00 83.90 59 ALA F C 1
ATOM 10079 O O . ALA F 2 66 ? 43.137 -26.258 2.754 1.00 82.36 59 ALA F O 1
ATOM 10081 N N . GLY F 2 67 ? 42.966 -28.470 3.174 1.00 87.64 60 GLY F N 1
ATOM 10082 C CA . GLY F 2 67 ? 44.397 -28.665 3.277 1.00 92.83 60 GLY F CA 1
ATOM 10083 C C . GLY F 2 67 ? 45.066 -28.995 1.965 1.00 100.46 60 GLY F C 1
ATOM 10084 O O . GLY F 2 67 ? 46.269 -28.761 1.809 1.00 103.89 60 GLY F O 1
ATOM 10085 N N . GLN F 2 68 ? 44.290 -29.527 1.017 1.00 104.48 61 GLN F N 1
ATOM 10086 C CA . GLN F 2 68 ? 44.807 -30.011 -0.260 1.00 112.30 61 GLN F CA 1
ATOM 10087 C C . GLN F 2 68 ? 45.700 -28.993 -0.955 1.00 115.89 61 GLN F C 1
ATOM 10088 O O . GLN F 2 68 ? 45.621 -27.791 -0.678 1.00 112.70 61 GLN F O 1
ATOM 10094 N N . GLU F 2 69 ? 46.560 -29.475 -1.858 1.00 122.74 62 GLU F N 1
ATOM 10095 C CA . GLU F 2 69 ? 47.341 -28.592 -2.714 1.00 126.48 62 GLU F CA 1
ATOM 10096 C C . GLU F 2 69 ? 46.503 -28.057 -3.863 1.00 124.88 62 GLU F C 1
ATOM 10097 O O . GLU F 2 69 ? 46.827 -27.006 -4.427 1.00 128.70 62 GLU F O 1
ATOM 10103 N N . ASP F 2 70 ? 45.414 -28.747 -4.196 1.00 115.36 63 ASP F N 1
ATOM 10104 C CA . ASP F 2 70 ? 44.521 -28.257 -5.229 1.00 109.35 63 ASP F CA 1
ATOM 10105 C C . ASP F 2 70 ? 43.903 -26.926 -4.838 1.00 102.66 63 ASP F C 1
ATOM 10106 O O . ASP F 2 70 ? 43.662 -26.078 -5.699 1.00 104.82 63 ASP F O 1
ATOM 10111 N N . TYR F 2 71 ? 43.659 -26.719 -3.549 1.00 98.46 64 TYR F N 1
ATOM 10112 C CA . TYR F 2 71 ? 43.026 -25.511 -3.035 1.00 94.44 64 TYR F CA 1
ATOM 10113 C C . TYR F 2 71 ? 44.033 -24.425 -2.658 1.00 92.99 64 TYR F C 1
ATOM 10114 O O . TYR F 2 71 ? 43.659 -23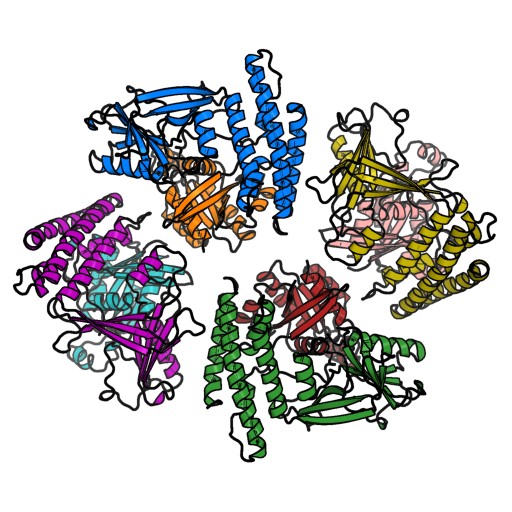.457 -1.988 1.00 91.20 64 TYR F O 1
ATOM 10123 N N . ASP F 2 72 ? 45.303 -24.564 -3.047 1.00 94.93 65 ASP F N 1
ATOM 10124 C CA . ASP F 2 72 ? 46.281 -23.577 -2.597 1.00 95.01 65 ASP F CA 1
ATOM 10125 C C . ASP F 2 72 ? 46.028 -22.224 -3.243 1.00 90.91 65 ASP F C 1
ATOM 10126 O O . ASP F 2 72 ? 46.298 -21.187 -2.624 1.00 88.82 65 ASP F O 1
ATOM 10131 N N . ARG F 2 73 ? 45.477 -22.219 -4.465 1.00 90.27 66 ARG F N 1
ATOM 10132 C CA . ARG F 2 73 ? 45.337 -20.982 -5.229 1.00 91.13 66 ARG F CA 1
ATOM 10133 C C . ARG F 2 73 ? 44.269 -20.077 -4.637 1.00 85.89 66 ARG F C 1
ATOM 10134 O O . ARG F 2 73 ? 44.476 -18.864 -4.507 1.00 84.23 66 ARG F O 1
ATOM 10142 N N . LEU F 2 74 ? 43.133 -20.656 -4.255 1.00 84.17 67 LEU F N 1
ATOM 10143 C CA . LEU F 2 74 ? 41.960 -19.916 -3.804 1.00 80.25 67 LEU F CA 1
ATOM 10144 C C . LEU F 2 74 ? 41.935 -19.621 -2.308 1.00 78.84 67 LEU F C 1
ATOM 10145 O O . LEU F 2 74 ? 41.241 -18.681 -1.897 1.00 79.46 67 LEU F O 1
ATOM 10150 N N . ARG F 2 75 ? 42.652 -20.403 -1.486 1.00 73.22 68 ARG F N 1
ATOM 10151 C CA . ARG F 2 75 ? 42.532 -20.248 -0.037 1.00 70.23 68 ARG F CA 1
ATOM 10152 C C . ARG F 2 75 ? 42.891 -18.840 0.443 1.00 70.71 68 ARG F C 1
ATOM 10153 O O . ARG F 2 75 ? 42.044 -18.193 1.095 1.00 70.19 68 ARG F O 1
ATOM 10161 N N . PRO F 2 76 ? 44.077 -18.285 0.136 1.00 67.03 69 PRO F N 1
ATOM 10162 C CA . PRO F 2 76 ? 44.444 -16.979 0.709 1.00 69.43 69 PRO F CA 1
ATOM 10163 C C . PRO F 2 76 ? 43.579 -15.809 0.271 1.00 77.74 69 PRO F C 1
ATOM 10164 O O . PRO F 2 76 ? 43.915 -14.656 0.557 1.00 82.22 69 PRO F O 1
ATOM 10168 N N . LEU F 2 77 ? 42.475 -16.080 -0.428 1.00 79.73 70 LEU F N 1
ATOM 10169 C CA . LEU F 2 77 ? 41.455 -15.057 -0.601 1.00 82.52 70 LEU F CA 1
ATOM 10170 C C . LEU F 2 77 ? 40.701 -14.807 0.695 1.00 83.94 70 LEU F C 1
ATOM 10171 O O . LEU F 2 77 ? 40.173 -13.710 0.904 1.00 84.87 70 LEU F O 1
ATOM 10176 N N . SER F 2 78 ? 40.649 -15.789 1.584 1.00 82.36 71 SER F N 1
ATOM 10177 C CA . SER F 2 78 ? 39.954 -15.539 2.831 1.00 78.04 71 SER F CA 1
ATOM 10178 C C . SER F 2 78 ? 40.808 -14.762 3.821 1.00 80.96 71 SER F C 1
ATOM 10179 O O . SER F 2 78 ? 40.252 -14.115 4.716 1.00 86.21 71 SER F O 1
ATOM 10182 N N . TYR F 2 79 ? 42.133 -14.789 3.674 1.00 76.09 72 TYR F N 1
ATOM 10183 C CA . TYR F 2 79 ? 42.993 -14.228 4.714 1.00 73.16 72 TYR F CA 1
ATOM 10184 C C . TYR F 2 79 ? 42.764 -12.742 5.005 1.00 74.22 72 TYR F C 1
ATOM 10185 O O . TYR F 2 79 ? 42.966 -12.347 6.166 1.00 73.49 72 TYR F O 1
ATOM 10194 N N . PRO F 2 80 ? 42.387 -11.885 4.051 1.00 76.23 73 PRO F N 1
ATOM 10195 C CA . PRO F 2 80 ? 42.067 -10.491 4.400 1.00 72.54 73 PRO F CA 1
ATOM 10196 C C . PRO F 2 80 ? 41.135 -10.372 5.600 1.00 67.18 73 PRO F C 1
ATOM 10197 O O . PRO F 2 80 ? 40.246 -11.202 5.813 1.00 62.90 73 PRO F O 1
ATOM 10201 N N . GLN F 2 81 ? 41.371 -9.338 6.405 1.00 71.97 74 GLN F N 1
ATOM 10202 C CA . GLN F 2 81 ? 40.573 -8.965 7.580 1.00 75.13 74 GLN F CA 1
ATOM 10203 C C . GLN F 2 81 ? 40.566 -10.020 8.704 1.00 74.09 74 GLN F C 1
ATOM 10204 O O . GLN F 2 81 ? 39.858 -9.841 9.703 1.00 72.23 74 GLN F O 1
ATOM 10210 N N . THR F 2 82 ? 41.354 -11.096 8.585 1.00 76.30 75 THR F N 1
ATOM 10211 C CA . THR F 2 82 ? 41.446 -12.102 9.641 1.00 68.60 75 THR F CA 1
ATOM 10212 C C . THR F 2 82 ? 42.017 -11.477 10.907 1.00 69.74 75 THR F C 1
ATOM 10213 O O . THR F 2 82 ? 42.923 -10.636 10.858 1.00 73.85 75 THR F O 1
ATOM 10217 N N . ASP F 2 83 ? 41.465 -11.887 12.048 1.00 68.07 76 ASP F N 1
ATOM 10218 C CA . ASP F 2 83 ? 41.883 -11.397 13.352 1.00 69.68 76 ASP F CA 1
ATOM 10219 C C . ASP F 2 83 ? 42.860 -12.327 14.058 1.00 71.78 76 ASP F C 1
ATOM 10220 O O . ASP F 2 83 ? 43.632 -11.865 14.904 1.00 75.39 76 ASP F O 1
ATOM 10225 N N . VAL F 2 84 ? 42.820 -13.625 13.750 1.00 70.22 77 VAL F N 1
ATOM 10226 C CA . VAL F 2 84 ? 43.751 -14.604 14.302 1.00 68.38 77 VAL F CA 1
ATOM 10227 C C . VAL F 2 84 ? 43.655 -15.874 13.466 1.00 70.91 77 VAL F C 1
ATOM 10228 O O . VAL F 2 84 ? 42.584 -16.225 12.957 1.00 71.58 77 VAL F O 1
ATOM 10232 N N . PHE F 2 85 ? 44.782 -16.562 13.327 1.00 70.14 78 PHE F N 1
ATOM 10233 C CA . PHE F 2 85 ? 44.833 -17.869 12.699 1.00 68.59 78 PHE F CA 1
ATOM 10234 C C . PHE F 2 85 ? 45.051 -18.960 13.740 1.00 66.56 78 PHE F C 1
ATOM 10235 O O . PHE F 2 85 ? 45.601 -18.729 14.816 1.00 54.50 78 PHE F O 1
ATOM 10243 N N . LEU F 2 86 ? 44.614 -20.166 13.387 1.00 67.00 79 LEU F N 1
ATOM 10244 C CA . LEU F 2 86 ? 44.876 -21.380 14.157 1.00 66.18 79 LEU F CA 1
ATOM 10245 C C . LEU F 2 86 ? 45.537 -22.395 13.226 1.00 73.11 79 LEU F C 1
ATOM 10246 O O . LEU F 2 86 ? 44.867 -22.989 12.373 1.00 77.50 79 LEU F O 1
ATOM 10251 N N . VAL F 2 87 ? 46.843 -22.598 13.388 1.00 70.62 80 VAL F N 1
ATOM 10252 C CA . VAL F 2 87 ? 47.600 -23.560 12.590 1.00 68.02 80 VAL F CA 1
ATOM 10253 C C . VAL F 2 87 ? 47.624 -24.905 13.310 1.00 68.35 80 VAL F C 1
ATOM 10254 O O . VAL F 2 87 ? 48.161 -25.012 14.419 1.00 69.05 80 VAL F O 1
ATOM 10258 N N . CYS F 2 88 ? 47.065 -25.934 12.673 1.00 58.59 81 CYS F N 1
ATOM 10259 C CA . CYS F 2 88 ? 46.755 -27.201 13.322 1.00 64.05 81 CYS F CA 1
ATOM 10260 C C . CYS F 2 88 ? 47.611 -28.352 12.818 1.00 67.31 81 CYS F C 1
ATOM 10261 O O . CYS F 2 88 ? 47.938 -28.451 11.630 1.00 71.97 81 CYS F O 1
ATOM 10264 N N . PHE F 2 89 ? 47.905 -29.262 13.735 1.00 67.24 82 PHE F N 1
ATOM 10265 C CA . PHE F 2 89 ? 48.635 -30.481 13.419 1.00 72.29 82 PHE F CA 1
ATOM 10266 C C . PHE F 2 89 ? 48.208 -31.534 14.429 1.00 73.73 82 PHE F C 1
ATOM 10267 O O . PHE F 2 89 ? 47.742 -31.218 15.530 1.00 70.78 82 PHE F O 1
ATOM 10275 N N . SER F 2 90 ? 48.348 -32.794 14.041 1.00 77.54 83 SER F N 1
ATOM 10276 C CA . SER F 2 90 ? 47.994 -33.886 14.931 1.00 80.05 83 SER F CA 1
ATOM 10277 C C . SER F 2 90 ? 49.240 -34.294 15.687 1.00 80.77 83 SER F C 1
ATOM 10278 O O . SER F 2 90 ? 50.294 -34.519 15.079 1.00 79.89 83 SER F O 1
ATOM 10281 N N . VAL F 2 91 ? 49.117 -34.376 17.014 1.00 79.10 84 VAL F N 1
ATOM 10282 C CA . VAL F 2 91 ? 50.283 -34.721 17.811 1.00 78.11 84 VAL F CA 1
ATOM 10283 C C . VAL F 2 91 ? 50.787 -36.127 17.464 1.00 81.71 84 VAL F C 1
ATOM 10284 O O . VAL F 2 91 ? 51.936 -36.454 17.773 1.00 81.50 84 VAL F O 1
ATOM 10288 N N . VAL F 2 92 ? 49.969 -36.960 16.799 1.00 84.49 85 VAL F N 1
ATOM 10289 C CA . VAL F 2 92 ? 50.409 -38.280 16.340 1.00 84.46 85 VAL F CA 1
ATOM 10290 C C . VAL F 2 92 ? 50.530 -38.297 14.818 1.00 80.71 85 VAL F C 1
ATOM 10291 O O . VAL F 2 92 ? 50.397 -39.355 14.193 1.00 76.37 85 VAL F O 1
ATOM 10295 N N . SER F 2 93 ? 50.805 -37.134 14.220 1.00 87.36 86 SER F N 1
ATOM 10296 C CA . SER F 2 93 ? 51.081 -37.020 12.786 1.00 91.72 86 SER F CA 1
ATOM 10297 C C . SER F 2 93 ? 52.271 -36.101 12.532 1.00 92.70 86 SER F C 1
ATOM 10298 O O . SER F 2 93 ? 52.101 -34.892 12.322 1.00 95.52 86 SER F O 1
ATOM 10301 N N . PRO F 2 94 ? 53.493 -36.642 12.512 1.00 87.93 87 PRO F N 1
ATOM 10302 C CA . PRO F 2 94 ? 54.665 -35.772 12.314 1.00 86.62 87 PRO F CA 1
ATOM 10303 C C . PRO F 2 94 ? 54.603 -35.044 11.004 1.00 83.42 87 PRO F C 1
ATOM 10304 O O . PRO F 2 94 ? 55.121 -33.927 10.882 1.00 80.74 87 PRO F O 1
ATOM 10308 N N . SER F 2 95 ? 53.968 -35.672 10.014 1.00 84.54 88 SER F N 1
ATOM 10309 C CA . SER F 2 95 ? 53.801 -35.078 8.693 1.00 87.36 88 SER F CA 1
ATOM 10310 C C . SER F 2 95 ? 52.981 -33.783 8.745 1.00 88.34 88 SER F C 1
ATOM 10311 O O . SER F 2 95 ? 53.356 -32.778 8.124 1.00 85.61 88 SER F O 1
ATOM 10314 N N . SER F 2 96 ? 51.871 -33.773 9.487 1.00 89.47 89 SER F N 1
ATOM 10315 C CA . SER F 2 96 ? 51.184 -32.511 9.735 1.00 91.01 89 SER F CA 1
ATOM 10316 C C . SER F 2 96 ? 52.110 -31.516 10.423 1.00 96.08 89 SER F C 1
ATOM 10317 O O . SER F 2 96 ? 52.119 -30.327 10.078 1.00 99.85 89 SER F O 1
ATOM 10320 N N . PHE F 2 97 ? 52.908 -31.995 11.389 1.00 95.32 90 PHE F N 1
ATOM 10321 C CA . PHE F 2 97 ? 53.764 -31.124 12.193 1.00 92.19 90 PHE F CA 1
ATOM 10322 C C . PHE F 2 97 ? 54.850 -30.471 11.344 1.00 87.67 90 PHE F C 1
ATOM 10323 O O . PHE F 2 97 ? 55.096 -29.264 11.457 1.00 83.55 90 PHE F O 1
ATOM 10331 N N . GLU F 2 98 ? 55.538 -31.263 10.515 1.00 87.79 91 GLU F N 1
ATOM 10332 C CA . GLU F 2 98 ? 56.511 -30.691 9.588 1.00 89.76 91 GLU F CA 1
ATOM 10333 C C . GLU F 2 98 ? 55.883 -29.621 8.704 1.00 86.65 91 GLU F C 1
ATOM 10334 O O . GLU F 2 98 ? 56.536 -28.626 8.362 1.00 84.18 91 GLU F O 1
ATOM 10340 N N . ASN F 2 99 ? 54.627 -29.829 8.285 1.00 84.92 92 ASN F N 1
ATOM 10341 C CA . ASN F 2 99 ? 53.999 -28.899 7.357 1.00 84.95 92 ASN F CA 1
ATOM 10342 C C . ASN F 2 99 ? 53.604 -27.586 8.033 1.00 82.55 92 ASN F C 1
ATOM 10343 O O . ASN F 2 99 ? 53.363 -26.588 7.340 1.00 79.16 92 ASN F O 1
ATOM 10348 N N . VAL F 2 100 ? 53.564 -27.542 9.370 1.00 83.61 93 VAL F N 1
ATOM 10349 C CA . VAL F 2 100 ? 53.531 -26.249 10.049 1.00 81.43 93 VAL F CA 1
ATOM 10350 C C . VAL F 2 100 ? 54.812 -25.472 9.764 1.00 89.81 93 VAL F C 1
ATOM 10351 O O . VAL F 2 100 ? 54.763 -24.308 9.345 1.00 96.21 93 VAL F O 1
ATOM 10355 N N . LYS F 2 101 ? 55.976 -26.114 9.961 1.00 86.39 94 LYS F N 1
ATOM 10356 C CA . LYS F 2 101 ? 57.268 -25.461 9.726 1.00 84.04 94 LYS F CA 1
ATOM 10357 C C . LYS F 2 101 ? 57.308 -24.741 8.387 1.00 81.42 94 LYS F C 1
ATOM 10358 O O . LYS F 2 101 ? 57.566 -23.536 8.329 1.00 78.76 94 LYS F O 1
ATOM 10364 N N . GLU F 2 102 ? 57.043 -25.461 7.296 1.00 83.68 95 GLU F N 1
ATOM 10365 C CA . GLU F 2 102 ? 57.393 -24.947 5.979 1.00 90.13 95 GLU F CA 1
ATOM 10366 C C . GLU F 2 102 ? 56.234 -24.967 4.996 1.00 88.16 95 GLU F C 1
ATOM 10367 O O . GLU F 2 102 ? 56.455 -25.009 3.786 1.00 84.41 95 GLU F O 1
ATOM 10373 N N . LYS F 2 103 ? 55.000 -24.922 5.484 1.00 90.84 96 LYS F N 1
ATOM 10374 C CA . LYS F 2 103 ? 53.863 -24.701 4.598 1.00 89.98 96 LYS F CA 1
ATOM 10375 C C . LYS F 2 103 ? 52.920 -23.683 5.215 1.00 79.00 96 LYS F C 1
ATOM 10376 O O . LYS F 2 103 ? 52.738 -22.582 4.689 1.00 74.98 96 LYS F O 1
ATOM 10382 N N . TRP F 2 104 ? 52.342 -24.028 6.355 1.00 76.24 97 TRP F N 1
ATOM 10383 C CA . TRP F 2 104 ? 51.247 -23.229 6.865 1.00 76.26 97 TRP F CA 1
ATOM 10384 C C . TRP F 2 104 ? 51.732 -21.894 7.400 1.00 85.97 97 TRP F C 1
ATOM 10385 O O . TRP F 2 104 ? 51.260 -20.840 6.966 1.00 85.74 97 TRP F O 1
ATOM 10396 N N . VAL F 2 105 ? 52.674 -21.910 8.342 1.00 94.41 98 VAL F N 1
ATOM 10397 C CA . VAL F 2 105 ? 53.088 -20.673 9.013 1.00 91.16 98 VAL F CA 1
ATOM 10398 C C . VAL F 2 105 ? 53.844 -19.741 8.067 1.00 88.45 98 VAL F C 1
ATOM 10399 O O . VAL F 2 105 ? 53.752 -18.518 8.240 1.00 89.85 98 VAL F O 1
ATOM 10403 N N . PRO F 2 106 ? 54.568 -20.221 7.046 1.00 87.13 99 PRO F N 1
ATOM 10404 C CA . PRO F 2 106 ? 55.034 -19.275 6.005 1.00 85.10 99 PRO F CA 1
ATOM 10405 C C . PRO F 2 106 ? 53.905 -18.620 5.211 1.00 84.69 99 PRO F C 1
ATOM 10406 O O . PRO F 2 106 ? 54.018 -17.438 4.847 1.00 82.05 99 PRO F O 1
ATOM 10410 N N . GLU F 2 107 ? 52.809 -19.347 4.953 1.00 85.58 100 GLU F N 1
ATOM 10411 C CA . GLU F 2 107 ? 51.740 -18.838 4.090 1.00 84.49 100 GLU F CA 1
ATOM 10412 C C . GLU F 2 107 ? 50.950 -17.718 4.762 1.00 82.40 100 GLU F C 1
ATOM 10413 O O . GLU F 2 107 ? 50.749 -16.650 4.172 1.00 79.51 100 GLU F O 1
ATOM 10419 N N . ILE F 2 108 ? 50.448 -17.959 5.978 1.00 81.54 101 ILE F N 1
ATOM 10420 C CA . ILE F 2 108 ? 49.701 -16.921 6.674 1.00 78.12 101 ILE F CA 1
ATOM 10421 C C . ILE F 2 108 ? 50.616 -15.793 7.122 1.00 78.51 101 ILE F C 1
ATOM 10422 O O . ILE F 2 108 ? 50.142 -14.671 7.330 1.00 81.70 101 ILE F O 1
ATOM 10427 N N . THR F 2 109 ? 51.917 -16.039 7.278 1.00 78.45 102 THR F N 1
ATOM 10428 C CA . THR F 2 109 ? 52.766 -14.893 7.570 1.00 84.44 102 THR F CA 1
ATOM 10429 C C . THR F 2 109 ? 53.003 -14.075 6.313 1.00 86.60 102 THR F C 1
ATOM 10430 O O . THR F 2 109 ? 53.036 -12.839 6.371 1.00 86.96 102 THR F O 1
ATOM 10434 N N . HIS F 2 110 ? 53.137 -14.727 5.162 1.00 88.61 103 HIS F N 1
ATOM 10435 C CA . HIS F 2 110 ? 53.315 -13.921 3.965 1.00 95.29 103 HIS F CA 1
ATOM 10436 C C . HIS F 2 110 ? 52.096 -13.047 3.686 1.00 98.25 103 HIS F C 1
ATOM 10437 O O . HIS F 2 110 ? 52.238 -11.941 3.150 1.00 100.88 103 HIS F O 1
ATOM 10444 N N . HIS F 2 111 ? 50.899 -13.519 4.037 1.00 94.94 104 HIS F N 1
ATOM 10445 C CA . HIS F 2 111 ? 49.675 -12.814 3.684 1.00 88.80 104 HIS F CA 1
ATOM 10446 C C . HIS F 2 111 ? 49.223 -11.840 4.754 1.00 87.67 104 HIS F C 1
ATOM 10447 O O . HIS F 2 111 ? 48.627 -10.807 4.433 1.00 89.88 104 HIS F O 1
ATOM 10454 N N . CYS F 2 112 ? 49.478 -12.141 6.020 1.00 86.35 105 CYS F N 1
ATOM 10455 C CA . CYS F 2 112 ? 48.928 -11.360 7.129 1.00 88.63 105 CYS F CA 1
ATOM 10456 C C . CYS F 2 112 ? 49.999 -11.109 8.187 1.00 94.03 105 CYS F C 1
ATOM 10457 O O . CYS F 2 112 ? 49.801 -11.388 9.378 1.00 93.83 105 CYS F O 1
ATOM 10460 N N . PRO F 2 113 ? 51.135 -10.508 7.775 1.00 92.90 106 PRO F N 1
ATOM 10461 C CA . PRO F 2 113 ? 52.319 -10.436 8.654 1.00 89.45 106 PRO F CA 1
ATOM 10462 C C . PRO F 2 113 ? 52.040 -9.903 10.039 1.00 87.36 106 PRO F C 1
ATOM 10463 O O . PRO F 2 113 ? 52.639 -10.376 11.008 1.00 86.74 106 PRO F O 1
ATOM 10467 N N . LYS F 2 114 ? 51.136 -8.950 10.174 1.00 87.94 107 LYS F N 1
ATOM 10468 C CA . LYS F 2 114 ? 50.839 -8.428 11.494 1.00 93.93 107 LYS F CA 1
ATOM 10469 C C . LYS F 2 114 ? 49.713 -9.182 12.200 1.00 91.84 107 LYS F C 1
ATOM 10470 O O . LYS F 2 114 ? 49.383 -8.830 13.338 1.00 90.85 107 LYS F O 1
ATOM 10476 N N . THR F 2 115 ? 49.130 -10.230 11.574 1.00 90.19 108 THR F N 1
ATOM 10477 C CA . THR F 2 115 ? 48.059 -10.958 12.262 1.00 84.95 108 THR F CA 1
ATOM 10478 C C . THR F 2 115 ? 48.634 -12.075 13.138 1.00 79.62 108 THR F C 1
ATOM 10479 O O . THR F 2 115 ? 49.577 -12.769 12.737 1.00 85.39 108 THR F O 1
ATOM 10483 N N . PRO F 2 116 ? 48.107 -12.245 14.340 1.00 70.09 109 PRO F N 1
ATOM 10484 C CA . PRO F 2 116 ? 48.607 -13.289 15.228 1.00 73.67 109 PRO F CA 1
ATOM 10485 C C . PRO F 2 116 ? 48.059 -14.657 14.858 1.00 78.88 109 PRO F C 1
ATOM 10486 O O . PRO F 2 116 ? 47.045 -14.783 14.174 1.00 84.93 109 PRO F O 1
ATOM 10490 N N . PHE F 2 117 ? 48.745 -15.694 15.344 1.00 76.76 110 PHE F N 1
ATOM 10491 C CA . PHE F 2 117 ? 48.286 -17.061 15.129 1.00 71.52 110 PHE F CA 1
ATOM 10492 C C . PHE F 2 117 ? 48.691 -17.959 16.286 1.00 64.87 110 PHE F C 1
ATOM 10493 O O . PHE F 2 117 ? 49.656 -17.698 17.003 1.00 64.94 110 PHE F O 1
ATOM 10501 N N . LEU F 2 118 ? 47.949 -19.044 16.435 1.00 61.16 111 LEU F N 1
ATOM 10502 C CA . LEU F 2 118 ? 48.201 -20.033 17.465 1.00 62.48 111 LEU F CA 1
ATOM 10503 C C . LEU F 2 118 ? 48.602 -21.339 16.800 1.00 72.32 111 LEU F C 1
ATOM 10504 O O . LEU F 2 118 ? 47.897 -21.824 15.911 1.00 76.14 111 LEU F O 1
ATOM 10509 N N . LEU F 2 119 ? 49.737 -21.895 17.217 1.00 71.97 112 LEU F N 1
ATOM 10510 C CA . LEU F 2 119 ? 49.994 -23.301 16.964 1.00 68.68 112 LEU F CA 1
ATOM 10511 C C . LEU F 2 119 ? 49.055 -24.168 17.794 1.00 72.35 112 LEU F C 1
ATOM 10512 O O . LEU F 2 119 ? 48.925 -23.973 19.009 1.00 72.11 112 LEU F O 1
ATOM 10517 N N . VAL F 2 120 ? 48.397 -25.130 17.145 1.00 73.36 113 VAL F N 1
ATOM 10518 C CA . VAL F 2 120 ? 47.322 -25.900 17.778 1.00 71.92 113 VAL F CA 1
ATOM 10519 C C . VAL F 2 120 ? 47.563 -27.390 17.561 1.00 84.38 113 VAL F C 1
ATOM 10520 O O . VAL F 2 120 ? 47.450 -27.883 16.430 1.00 88.12 113 VAL F O 1
ATOM 10524 N N . GLY F 2 121 ? 47.854 -28.111 18.644 1.00 86.80 114 GLY F N 1
ATOM 10525 C CA . GLY F 2 121 ? 48.039 -29.553 18.575 1.00 84.95 114 GLY F CA 1
ATOM 10526 C C . GLY F 2 121 ? 46.718 -30.265 18.812 1.00 82.52 114 GLY F C 1
ATOM 10527 O O . GLY F 2 121 ? 45.924 -29.855 19.653 1.00 78.81 114 GLY F O 1
ATOM 10528 N N . THR F 2 122 ? 46.481 -31.332 18.042 1.00 84.73 115 THR F N 1
ATOM 10529 C CA . THR F 2 122 ? 45.207 -32.036 18.100 1.00 82.45 115 THR F CA 1
ATOM 10530 C C . THR F 2 122 ? 45.417 -33.533 18.283 1.00 80.31 115 THR F C 1
ATOM 10531 O O . THR F 2 122 ? 46.491 -34.085 18.009 1.00 74.89 115 THR F O 1
ATOM 10535 N N . GLN F 2 123 ? 44.336 -34.165 18.750 1.00 82.80 116 GLN F N 1
ATOM 10536 C CA . GLN F 2 123 ? 44.226 -35.609 18.940 1.00 85.78 116 GLN F CA 1
ATOM 10537 C C . GLN F 2 123 ? 45.170 -36.099 20.022 1.00 85.79 116 GLN F C 1
ATOM 10538 O O . GLN F 2 123 ? 45.709 -37.203 19.934 1.00 89.23 116 GLN F O 1
ATOM 10544 N N . ILE F 2 124 ? 45.360 -35.281 21.057 1.00 86.28 117 ILE F N 1
ATOM 10545 C CA . ILE F 2 124 ? 46.257 -35.678 22.138 1.00 84.92 117 ILE F CA 1
ATOM 10546 C C . ILE F 2 124 ? 45.885 -37.061 22.665 1.00 89.57 117 ILE F C 1
ATOM 10547 O O . ILE F 2 124 ? 46.767 -37.846 23.032 1.00 93.34 117 ILE F O 1
ATOM 10552 N N . ASP F 2 125 ? 44.589 -37.411 22.631 1.00 90.24 118 ASP F N 1
ATOM 10553 C CA . ASP F 2 125 ? 44.062 -38.650 23.205 1.00 92.14 118 ASP F CA 1
ATOM 10554 C C . ASP F 2 125 ? 44.748 -39.899 22.672 1.00 89.91 118 ASP F C 1
ATOM 10555 O O . ASP F 2 125 ? 44.579 -40.978 23.255 1.00 86.66 118 ASP F O 1
ATOM 10560 N N . LEU F 2 126 ? 45.502 -39.789 21.584 1.00 92.10 119 LEU F N 1
ATOM 10561 C CA . LEU F 2 126 ? 46.188 -40.937 21.025 1.00 96.65 119 LEU F CA 1
ATOM 10562 C C . LEU F 2 126 ? 47.647 -41.008 21.433 1.00 105.25 119 LEU F C 1
ATOM 10563 O O . LEU F 2 126 ? 48.223 -42.097 21.410 1.00 109.91 119 LEU F O 1
ATOM 10568 N N . ARG F 2 127 ? 48.249 -39.885 21.822 1.00 112.02 120 ARG F N 1
ATOM 10569 C CA . ARG F 2 127 ? 49.659 -39.890 22.192 1.00 120.79 120 ARG F CA 1
ATOM 10570 C C . ARG F 2 127 ? 49.919 -40.855 23.346 1.00 140.19 120 ARG F C 1
ATOM 10571 O O . ARG F 2 127 ? 50.724 -41.783 23.223 1.00 138.02 120 ARG F O 1
ATOM 10579 N N . ASP F 2 128 ? 49.230 -40.660 24.476 1.00 160.30 121 ASP F N 1
ATOM 10580 C CA . ASP F 2 128 ? 49.347 -41.548 25.632 1.00 165.57 121 ASP F CA 1
ATOM 10581 C C . ASP F 2 128 ? 48.571 -42.852 25.446 1.00 166.91 121 ASP F C 1
ATOM 10582 O O . ASP F 2 128 ? 48.340 -43.566 26.425 1.00 171.42 121 ASP F O 1
ATOM 10587 N N . ASP F 2 129 ? 48.150 -43.160 24.220 1.00 160.60 122 ASP F N 1
ATOM 10588 C CA . ASP F 2 129 ? 47.522 -44.436 23.912 1.00 154.85 122 ASP F CA 1
ATOM 10589 C C . ASP F 2 129 ? 48.604 -45.442 23.546 1.00 164.08 122 ASP F C 1
ATOM 10590 O O . ASP F 2 129 ? 49.220 -45.307 22.475 1.00 167.06 122 ASP F O 1
ATOM 10595 N N . PRO F 2 130 ? 48.872 -46.464 24.381 1.00 165.94 123 PRO F N 1
ATOM 10596 C CA . PRO F 2 130 ? 49.941 -47.420 24.049 1.00 166.46 123 PRO F CA 1
ATOM 10597 C C . PRO F 2 130 ? 49.690 -48.320 22.832 1.00 163.46 123 PRO F C 1
ATOM 10598 O O . PRO F 2 130 ? 50.408 -49.311 22.672 1.00 167.07 123 PRO F O 1
ATOM 10602 N N . SER F 2 131 ? 48.734 -48.002 21.948 1.00 153.32 124 SER F N 1
ATOM 10603 C CA . SER F 2 131 ? 48.445 -48.875 20.808 1.00 141.60 124 SER F CA 1
ATOM 10604 C C . SER F 2 131 ? 48.655 -48.224 19.441 1.00 135.45 124 SER F C 1
ATOM 10605 O O . SER F 2 131 ? 49.166 -48.885 18.524 1.00 131.96 124 SER F O 1
ATOM 10608 N N . THR F 2 132 ? 48.254 -46.956 19.258 1.00 128.50 125 THR F N 1
ATOM 10609 C CA . THR F 2 132 ? 48.682 -46.207 18.072 1.00 118.63 125 THR F CA 1
ATOM 10610 C C . THR F 2 132 ? 50.200 -46.135 17.991 1.00 117.10 125 THR F C 1
ATOM 10611 O O . THR F 2 132 ? 50.764 -46.153 16.890 1.00 110.88 125 THR F O 1
ATOM 10615 N N . ILE F 2 133 ? 50.869 -46.058 19.152 1.00 119.00 126 ILE F N 1
ATOM 10616 C CA . ILE F 2 133 ? 52.313 -45.837 19.191 1.00 118.12 126 ILE F CA 1
ATOM 10617 C C . ILE F 2 133 ? 53.044 -47.016 18.585 1.00 124.23 126 ILE F C 1
ATOM 10618 O O . ILE F 2 133 ? 53.903 -46.847 17.713 1.00 126.05 126 ILE F O 1
ATOM 10623 N N . GLU F 2 134 ? 52.720 -48.233 19.048 1.00 129.58 127 GLU F N 1
ATOM 10624 C CA . GLU F 2 134 ? 53.412 -49.429 18.567 1.00 134.56 127 GLU F CA 1
ATOM 10625 C C . GLU F 2 134 ? 53.127 -49.723 17.098 1.00 132.33 127 GLU F C 1
ATOM 10626 O O . GLU F 2 134 ? 53.592 -50.744 16.594 1.00 132.19 127 GLU F O 1
ATOM 10632 N N . LYS F 2 135 ? 52.362 -48.861 16.428 1.00 129.82 128 LYS F N 1
ATOM 10633 C CA . LYS F 2 135 ? 52.261 -48.747 14.978 1.00 127.51 128 LYS F CA 1
ATOM 10634 C C . LYS F 2 135 ? 53.102 -47.595 14.439 1.00 126.92 128 LYS F C 1
ATOM 10635 O O . LYS F 2 135 ? 53.944 -47.803 13.560 1.00 128.96 128 LYS F O 1
ATOM 10641 N N . LEU F 2 136 ? 52.889 -46.377 14.955 1.00 125.73 129 LEU F N 1
ATOM 10642 C CA . LEU F 2 136 ? 53.741 -45.249 14.592 1.00 123.66 129 LEU F CA 1
ATOM 10643 C C . LEU F 2 136 ? 55.206 -45.605 14.784 1.00 125.90 129 LEU F C 1
ATOM 10644 O O . LEU F 2 136 ? 56.064 -45.230 13.975 1.00 122.03 129 LEU F O 1
ATOM 10649 N N . ALA F 2 137 ? 55.501 -46.355 15.849 1.00 132.29 130 ALA F N 1
ATOM 10650 C CA . ALA F 2 137 ? 56.873 -46.747 16.146 1.00 137.02 130 ALA F CA 1
ATOM 10651 C C . ALA F 2 137 ? 57.420 -47.728 15.123 1.00 138.95 130 ALA F C 1
ATOM 10652 O O . ALA F 2 137 ? 58.627 -47.729 14.858 1.00 139.95 130 ALA F O 1
ATOM 10654 N N . LYS F 2 138 ? 56.564 -48.550 14.522 1.00 141.72 131 LYS F N 1
ATOM 10655 C CA . LYS F 2 138 ? 57.050 -49.492 13.523 1.00 145.57 131 LYS F CA 1
ATOM 10656 C C . LYS F 2 138 ? 57.339 -48.768 12.212 1.00 145.13 131 LYS F C 1
ATOM 10657 O O . LYS F 2 138 ? 57.313 -49.379 11.141 1.00 144.02 131 LYS F O 1
ATOM 10663 N N . ASN F 2 139 ? 57.638 -47.463 12.298 1.00 147.23 132 ASN F N 1
ATOM 10664 C CA . ASN F 2 139 ? 58.003 -46.624 11.160 1.00 151.34 132 ASN F CA 1
ATOM 10665 C C . ASN F 2 139 ? 59.184 -45.722 11.490 1.00 148.76 132 ASN F C 1
ATOM 10666 O O . ASN F 2 139 ? 59.437 -44.756 10.759 1.00 147.14 132 ASN F O 1
ATOM 10671 N N . LYS F 2 140 ? 59.893 -46.009 12.587 1.00 139.62 133 LYS F N 1
ATOM 10672 C CA . LYS F 2 140 ? 60.903 -45.109 13.150 1.00 128.39 133 LYS F CA 1
ATOM 10673 C C . LYS F 2 140 ? 60.286 -43.746 13.472 1.00 122.21 133 LYS F C 1
ATOM 10674 O O . LYS F 2 140 ? 60.760 -42.709 13.007 1.00 123.36 133 LYS F O 1
ATOM 10680 N N . GLN F 2 141 ? 59.198 -43.744 14.252 1.00 115.57 134 GLN F N 1
ATOM 10681 C CA . GLN F 2 141 ? 58.479 -42.497 14.500 1.00 115.65 134 GLN F CA 1
ATOM 10682 C C . GLN F 2 141 ? 57.844 -42.489 15.884 1.00 107.27 134 GLN F C 1
ATOM 10683 O O . GLN F 2 141 ? 57.307 -43.497 16.342 1.00 110.08 134 GLN F O 1
ATOM 10689 N N . LYS F 2 142 ? 57.862 -41.326 16.522 1.00 99.09 135 LYS F N 1
ATOM 10690 C CA . LYS F 2 142 ? 57.220 -41.118 17.813 1.00 89.85 135 LYS F CA 1
ATOM 10691 C C . LYS F 2 142 ? 56.272 -39.932 17.722 1.00 87.23 135 LYS F C 1
ATOM 10692 O O . LYS F 2 142 ? 56.446 -39.066 16.857 1.00 71.43 135 LYS F O 1
ATOM 10698 N N . PRO F 2 143 ? 55.235 -39.885 18.571 1.00 86.38 136 PRO F N 1
ATOM 10699 C CA . PRO F 2 143 ? 54.392 -38.678 18.643 1.00 83.65 136 PRO F CA 1
ATOM 10700 C C . PRO F 2 143 ? 55.183 -37.422 19.007 1.00 85.66 136 PRO F C 1
ATOM 10701 O O . PRO F 2 143 ? 56.316 -37.470 19.490 1.00 89.74 136 PRO F O 1
ATOM 10705 N N . ILE F 2 144 ? 54.561 -36.277 18.749 1.00 81.03 137 ILE F N 1
ATOM 10706 C CA . ILE F 2 144 ? 55.184 -34.979 18.977 1.00 76.45 137 ILE F CA 1
ATOM 10707 C C . ILE F 2 144 ? 55.004 -34.622 20.449 1.00 81.42 137 ILE F C 1
ATOM 10708 O O . ILE F 2 144 ? 53.874 -34.516 20.940 1.00 79.47 137 ILE F O 1
ATOM 10713 N N . THR F 2 145 ? 56.139 -34.463 21.178 1.00 86.08 138 THR F N 1
ATOM 10714 C CA . THR F 2 145 ? 56.107 -34.114 22.594 1.00 87.91 138 THR F CA 1
ATOM 10715 C C . THR F 2 145 ? 55.807 -32.626 22.770 1.00 80.49 138 THR F C 1
ATOM 10716 O O . THR F 2 145 ? 56.152 -31.811 21.905 1.00 65.93 138 THR F O 1
ATOM 10720 N N . PRO F 2 146 ? 55.162 -32.252 23.883 1.00 82.19 139 PRO F N 1
ATOM 10721 C CA . PRO F 2 146 ? 54.882 -30.826 24.119 1.00 82.33 139 PRO F CA 1
ATOM 10722 C C . PRO F 2 146 ? 56.123 -29.941 24.063 1.00 92.96 139 PRO F C 1
ATOM 10723 O O . PRO F 2 146 ? 56.023 -28.777 23.646 1.00 94.95 139 PRO F O 1
ATOM 10727 N N . GLU F 2 147 ? 57.292 -30.464 24.455 1.00 98.10 140 GLU F N 1
ATOM 10728 C CA . GLU F 2 147 ? 58.537 -29.703 24.356 1.00 104.10 140 GLU F CA 1
ATOM 10729 C C . GLU F 2 147 ? 58.889 -29.411 22.903 1.00 98.05 140 GLU F C 1
ATOM 10730 O O . GLU F 2 147 ? 59.009 -28.249 22.497 1.00 99.29 140 GLU F O 1
ATOM 10736 N N . THR F 2 148 ? 59.051 -30.462 22.100 1.00 96.45 141 THR F N 1
ATOM 10737 C CA . THR F 2 148 ? 59.348 -30.288 20.688 1.00 94.49 141 THR F CA 1
ATOM 10738 C C . THR F 2 148 ? 58.304 -29.439 19.973 1.00 89.92 141 THR F C 1
ATOM 10739 O O . THR F 2 148 ? 58.543 -29.043 18.828 1.00 89.74 141 THR F O 1
ATOM 10743 N N . ALA F 2 149 ? 57.174 -29.134 20.619 1.00 85.57 142 ALA F N 1
ATOM 10744 C CA . ALA F 2 149 ? 56.070 -28.393 20.009 1.00 84.91 142 ALA F CA 1
ATOM 10745 C C . ALA F 2 149 ? 55.952 -26.961 20.508 1.00 77.94 142 ALA F C 1
ATOM 10746 O O . ALA F 2 149 ? 55.894 -26.032 19.700 1.00 78.36 142 ALA F O 1
ATOM 10748 N N . GLU F 2 150 ? 55.876 -26.761 21.822 1.00 71.75 143 GLU F N 1
ATOM 10749 C CA . GLU F 2 150 ? 55.918 -25.410 22.354 1.00 70.98 143 GLU F CA 1
ATOM 10750 C C . GLU F 2 150 ? 57.174 -24.663 21.893 1.00 75.36 143 GLU F C 1
ATOM 10751 O O . GLU F 2 150 ? 57.140 -23.434 21.796 1.00 79.15 143 GLU F O 1
ATOM 10757 N N . LYS F 2 151 ? 58.269 -25.369 21.566 1.00 76.12 144 LYS F N 1
ATOM 10758 C CA . LYS F 2 151 ? 59.447 -24.691 21.015 1.00 79.53 144 LYS F CA 1
ATOM 10759 C C . LYS F 2 151 ? 59.195 -24.217 19.595 1.00 78.56 144 LYS F C 1
ATOM 10760 O O . LYS F 2 151 ? 59.412 -23.039 19.279 1.00 74.58 144 LYS F O 1
ATOM 10766 N N . LEU F 2 152 ? 58.789 -25.144 18.715 1.00 79.44 145 LEU F N 1
ATOM 10767 C CA . LEU F 2 152 ? 58.376 -24.786 17.365 1.00 78.24 145 LEU F CA 1
ATOM 10768 C C . LEU F 2 152 ? 57.550 -23.520 17.422 1.00 80.86 145 LEU F C 1
ATOM 10769 O O . LEU F 2 152 ? 57.804 -22.560 16.689 1.00 89.53 145 LEU F O 1
ATOM 10774 N N . ALA F 2 153 ? 56.585 -23.483 18.339 1.00 76.80 146 ALA F N 1
ATOM 10775 C CA . ALA F 2 153 ? 55.777 -22.283 18.504 1.00 76.89 146 ALA F CA 1
ATOM 10776 C C . ALA F 2 153 ? 56.639 -21.105 18.941 1.00 77.79 146 ALA F C 1
ATOM 10777 O O . ALA F 2 153 ? 56.630 -20.042 18.309 1.00 75.86 146 ALA F O 1
ATOM 10779 N N . ARG F 2 154 ? 57.399 -21.281 20.022 1.00 81.90 147 ARG F N 1
ATOM 10780 C CA . ARG F 2 154 ? 58.309 -20.232 20.453 1.00 87.80 147 ARG F CA 1
ATOM 10781 C C . ARG F 2 154 ? 59.269 -19.846 19.336 1.00 93.21 147 ARG F C 1
ATOM 10782 O O . ARG F 2 154 ? 59.715 -18.697 19.274 1.00 98.32 147 ARG F O 1
ATOM 10790 N N . ASP F 2 155 ? 59.557 -20.769 18.418 1.00 90.77 148 ASP F N 1
ATOM 10791 C CA . ASP F 2 155 ? 60.519 -20.485 17.361 1.00 91.43 148 ASP F CA 1
ATOM 10792 C C . ASP F 2 155 ? 59.900 -19.735 16.187 1.00 87.38 148 ASP F C 1
ATOM 10793 O O . ASP F 2 155 ? 60.583 -18.925 15.550 1.00 87.81 148 ASP F O 1
ATOM 10798 N N . LEU F 2 156 ? 58.632 -20.000 15.873 1.00 83.97 149 LEU F N 1
ATOM 10799 C CA . LEU F 2 156 ? 57.951 -19.390 14.738 1.00 78.68 149 LEU F CA 1
ATOM 10800 C C . LEU F 2 156 ? 57.170 -18.148 15.137 1.00 81.73 149 LEU F C 1
ATOM 10801 O O . LEU F 2 156 ? 56.396 -17.635 14.322 1.00 85.18 149 LEU F O 1
ATOM 10806 N N . LYS F 2 157 ? 57.359 -17.667 16.377 1.00 76.02 150 LYS F N 1
ATOM 10807 C CA . LYS F 2 157 ? 56.726 -16.452 16.905 1.00 70.56 150 LYS F CA 1
ATOM 10808 C C . LYS F 2 157 ? 55.209 -16.577 16.967 1.00 63.27 150 LYS F C 1
ATOM 10809 O O . LYS F 2 157 ? 54.496 -15.622 16.671 1.00 62.66 150 LYS F O 1
ATOM 10815 N N . ALA F 2 158 ? 54.704 -17.746 17.361 1.00 63.69 151 ALA F N 1
ATOM 10816 C CA . ALA F 2 158 ? 53.264 -17.900 17.573 1.00 67.75 151 ALA F CA 1
ATOM 10817 C C . ALA F 2 158 ? 52.839 -17.330 18.930 1.00 70.63 151 ALA F C 1
ATOM 10818 O O . ALA F 2 158 ? 53.637 -17.202 19.864 1.00 70.54 151 ALA F O 1
ATOM 10820 N N . VAL F 2 159 ? 51.550 -16.999 19.034 1.00 70.01 152 VAL F N 1
ATOM 10821 C CA . VAL F 2 159 ? 51.048 -16.371 20.250 1.00 69.41 152 VAL F CA 1
ATOM 10822 C C . VAL F 2 159 ? 51.201 -17.305 21.434 1.00 70.71 152 VAL F C 1
ATOM 10823 O O . VAL F 2 159 ? 51.643 -16.884 22.507 1.00 72.26 152 VAL F O 1
ATOM 10827 N N . LYS F 2 160 ? 50.805 -18.571 21.272 1.00 73.46 153 LYS F N 1
ATOM 10828 C CA . LYS F 2 160 ? 51.207 -19.653 22.180 1.00 75.40 153 LYS F CA 1
ATOM 10829 C C . LYS F 2 160 ? 50.810 -20.991 21.564 1.00 72.73 153 LYS F C 1
ATOM 10830 O O . LYS F 2 160 ? 50.201 -21.044 20.491 1.00 73.78 153 LYS F O 1
ATOM 10836 N N . TYR F 2 161 ? 51.166 -22.076 22.260 1.00 69.02 154 TYR F N 1
ATOM 10837 C CA . TYR F 2 161 ? 50.795 -23.431 21.868 1.00 66.56 154 TYR F CA 1
ATOM 10838 C C . TYR F 2 161 ? 49.699 -23.953 22.797 1.00 64.58 154 TYR F C 1
ATOM 10839 O O . TYR F 2 161 ? 49.775 -23.801 24.024 1.00 59.60 154 TYR F O 1
ATOM 10848 N N . VAL F 2 162 ? 48.660 -24.530 22.201 1.00 65.73 155 VAL F N 1
ATOM 10849 C CA . VAL F 2 162 ? 47.612 -25.219 22.929 1.00 68.87 155 VAL F CA 1
ATOM 10850 C C . VAL F 2 162 ? 47.522 -26.620 22.345 1.00 76.35 155 VAL F C 1
ATOM 10851 O O . VAL F 2 162 ? 48.100 -26.921 21.299 1.00 75.28 155 VAL F O 1
ATOM 10855 N N . GLU F 2 163 ? 46.778 -27.480 23.034 1.00 82.07 156 GLU F N 1
ATOM 10856 C CA . GLU F 2 163 ? 46.413 -28.769 22.470 1.00 87.09 156 GLU F CA 1
ATOM 10857 C C . GLU F 2 163 ? 45.125 -29.248 23.126 1.00 85.79 156 GLU F C 1
ATOM 10858 O O . GLU F 2 163 ? 44.658 -28.683 24.122 1.00 82.26 156 GLU F O 1
ATOM 10864 N N . CYS F 2 164 ? 44.541 -30.292 22.533 1.00 86.71 157 CYS F N 1
ATOM 10865 C CA . CYS F 2 164 ? 43.224 -30.770 22.937 1.00 79.86 157 CYS F CA 1
ATOM 10866 C C . CYS F 2 164 ? 42.959 -32.139 22.317 1.00 71.71 157 CYS F C 1
ATOM 10867 O O . CYS F 2 164 ? 43.719 -32.636 21.480 1.00 62.40 157 CYS F O 1
ATOM 10870 N N . SER F 2 165 ? 41.863 -32.747 22.765 1.00 74.68 158 SER F N 1
ATOM 10871 C CA . SER F 2 165 ? 41.226 -33.852 22.059 1.00 79.58 158 SER F CA 1
ATOM 10872 C C . SER F 2 165 ? 39.729 -33.591 22.075 1.00 89.98 158 SER F C 1
ATOM 10873 O O . SER F 2 165 ? 39.143 -33.460 23.156 1.00 89.10 158 SER F O 1
ATOM 10876 N N . ALA F 2 166 ? 39.124 -33.483 20.879 1.00 93.80 159 ALA F N 1
ATOM 10877 C CA . ALA F 2 166 ? 37.673 -33.335 20.780 1.00 90.71 159 ALA F CA 1
ATOM 10878 C C . ALA F 2 166 ? 36.958 -34.491 21.461 1.00 88.21 159 ALA F C 1
ATOM 10879 O O . ALA F 2 166 ? 35.842 -34.326 21.972 1.00 82.05 159 ALA F O 1
ATOM 10881 N N . LEU F 2 167 ? 37.605 -35.661 21.479 1.00 89.63 160 LEU F N 1
ATOM 10882 C CA . LEU F 2 167 ? 37.090 -36.827 22.181 1.00 86.91 160 LEU F CA 1
ATOM 10883 C C . LEU F 2 167 ? 37.114 -36.632 23.692 1.00 88.64 160 LEU F C 1
ATOM 10884 O O . LEU F 2 167 ? 36.074 -36.695 24.357 1.00 93.63 160 LEU F O 1
ATOM 10889 N N . THR F 2 168 ? 38.297 -36.427 24.263 1.00 85.91 161 THR F N 1
ATOM 10890 C CA . THR F 2 168 ? 38.347 -36.222 25.699 1.00 83.60 161 THR F CA 1
ATOM 10891 C C . THR F 2 168 ? 37.775 -34.873 26.115 1.00 82.46 161 THR F C 1
ATOM 10892 O O . THR F 2 168 ? 37.358 -34.736 27.267 1.00 73.45 161 THR F O 1
ATOM 10896 N N . GLN F 2 169 ? 37.728 -33.893 25.204 1.00 91.88 162 GLN F N 1
ATOM 10897 C CA . GLN F 2 169 ? 37.393 -32.483 25.444 1.00 96.39 162 GLN F CA 1
ATOM 10898 C C . GLN F 2 169 ? 38.475 -31.767 26.257 1.00 98.80 162 GLN F C 1
ATOM 10899 O O . GLN F 2 169 ? 38.330 -30.566 26.557 1.00 105.38 162 GLN F O 1
ATOM 10905 N N . LYS F 2 170 ? 39.551 -32.454 26.623 1.00 94.09 163 LYS F N 1
ATOM 10906 C CA . LYS F 2 170 ? 40.575 -31.881 27.483 1.00 84.68 163 LYS F CA 1
ATOM 10907 C C . LYS F 2 170 ? 41.303 -30.784 26.718 1.00 78.53 163 LYS F C 1
ATOM 10908 O O . LYS F 2 170 ? 41.747 -31.000 25.588 1.00 70.98 163 LYS F O 1
ATOM 10914 N N . GLY F 2 171 ? 41.408 -29.604 27.325 1.00 82.98 164 GLY F N 1
ATOM 10915 C CA . GLY F 2 171 ? 42.013 -28.454 26.686 1.00 84.42 164 GLY F CA 1
ATOM 10916 C C . GLY F 2 171 ? 41.241 -27.867 25.530 1.00 78.90 164 GLY F C 1
ATOM 10917 O O . GLY F 2 171 ? 41.740 -26.927 24.901 1.00 73.40 164 GLY F O 1
ATOM 10918 N N . LEU F 2 172 ? 40.045 -28.385 25.231 1.00 77.32 165 LEU F N 1
ATOM 10919 C CA . LEU F 2 172 ? 39.288 -27.891 24.092 1.00 70.26 165 LEU F CA 1
ATOM 10920 C C . LEU F 2 172 ? 38.875 -26.454 24.320 1.00 69.14 165 LEU F C 1
ATOM 10921 O O . LEU F 2 172 ? 39.195 -25.576 23.513 1.00 67.92 165 LEU F O 1
ATOM 10926 N N . LYS F 2 173 ? 38.184 -26.190 25.438 1.00 71.28 166 LYS F N 1
ATOM 10927 C CA . LYS F 2 173 ? 37.756 -24.825 25.750 1.00 77.40 166 LYS F CA 1
ATOM 10928 C C . LYS F 2 173 ? 38.932 -23.863 25.835 1.00 82.57 166 LYS F C 1
ATOM 10929 O O . LYS F 2 173 ? 38.791 -22.683 25.492 1.00 84.00 166 LYS F O 1
ATOM 10935 N N . ASN F 2 174 ? 40.093 -24.337 26.298 1.00 84.67 167 ASN F N 1
ATOM 10936 C CA . ASN F 2 174 ? 41.251 -23.456 26.392 1.00 84.11 167 ASN F CA 1
ATOM 10937 C C . ASN F 2 174 ? 41.687 -22.959 25.023 1.00 86.47 167 ASN F C 1
ATOM 10938 O O . ASN F 2 174 ? 42.180 -21.830 24.904 1.00 87.72 167 ASN F O 1
ATOM 10943 N N . VAL F 2 175 ? 41.513 -23.786 23.982 1.00 83.79 168 VAL F N 1
ATOM 10944 C CA . VAL F 2 175 ? 42.030 -23.458 22.653 1.00 73.05 168 VAL F CA 1
ATOM 10945 C C . VAL F 2 175 ? 41.384 -22.195 22.123 1.00 65.94 168 VAL F C 1
ATOM 10946 O O . VAL F 2 175 ? 42.063 -21.260 21.689 1.00 66.54 168 VAL F O 1
ATOM 10950 N N . PHE F 2 176 ? 40.062 -22.151 22.151 1.00 62.96 169 PHE F N 1
ATOM 10951 C CA . PHE F 2 176 ? 39.339 -21.034 21.564 1.00 62.94 169 PHE F CA 1
ATOM 10952 C C . PHE F 2 176 ? 39.327 -19.807 22.473 1.00 58.77 169 PHE F C 1
ATOM 10953 O O . PHE F 2 176 ? 39.288 -18.675 21.978 1.00 55.94 169 PHE F O 1
ATOM 10961 N N . ASP F 2 177 ? 39.389 -19.998 23.791 1.00 59.63 170 ASP F N 1
ATOM 10962 C CA . ASP F 2 177 ? 39.590 -18.855 24.672 1.00 62.27 170 ASP F CA 1
ATOM 10963 C C . ASP F 2 177 ? 40.899 -18.140 24.366 1.00 61.43 170 ASP F C 1
ATOM 10964 O O . ASP F 2 177 ? 40.965 -16.910 24.463 1.00 60.24 170 ASP F O 1
ATOM 10969 N N . GLU F 2 178 ? 41.945 -18.888 23.984 1.00 63.49 171 GLU F N 1
ATOM 10970 C CA . GLU F 2 178 ? 43.239 -18.273 23.699 1.00 67.41 171 GLU F CA 1
ATOM 10971 C C . GLU F 2 178 ? 43.279 -17.608 22.334 1.00 67.94 171 GLU F C 1
ATOM 10972 O O . GLU F 2 178 ? 43.974 -16.602 22.165 1.00 68.97 171 GLU F O 1
ATOM 10978 N N . ALA F 2 179 ? 42.568 -18.168 21.355 1.00 68.17 172 ALA F N 1
ATOM 10979 C CA . ALA F 2 179 ? 42.375 -17.488 20.080 1.00 63.60 172 ALA F CA 1
ATOM 10980 C C . ALA F 2 179 ? 41.725 -16.124 20.279 1.00 59.88 172 ALA F C 1
ATOM 10981 O O . ALA F 2 179 ? 42.230 -15.106 19.782 1.00 55.65 172 ALA F O 1
ATOM 10983 N N . ILE F 2 180 ? 40.596 -16.094 21.011 1.00 56.82 173 ILE F N 1
ATOM 10984 C CA . ILE F 2 180 ? 39.894 -14.846 21.321 1.00 54.74 173 ILE F CA 1
ATOM 10985 C C . ILE F 2 180 ? 40.837 -13.835 21.951 1.00 59.78 173 ILE F C 1
ATOM 10986 O O . ILE F 2 180 ? 40.854 -12.653 21.583 1.00 63.77 173 ILE F O 1
ATOM 10991 N N . LEU F 2 181 ? 41.622 -14.283 22.927 1.00 59.33 174 LEU F N 1
ATOM 10992 C CA . LEU F 2 181 ? 42.527 -13.374 23.617 1.00 58.73 174 LEU F CA 1
ATOM 10993 C C . LEU F 2 181 ? 43.603 -12.865 22.679 1.00 60.57 174 LEU F C 1
ATOM 10994 O O . LEU F 2 181 ? 43.906 -11.666 22.657 1.00 64.50 174 LEU F O 1
ATOM 10999 N N . ALA F 2 182 ? 44.202 -13.769 21.905 1.00 59.39 175 ALA F N 1
ATOM 11000 C CA . ALA F 2 182 ? 45.255 -13.354 20.997 1.00 58.97 175 ALA F CA 1
ATOM 11001 C C . ALA F 2 182 ? 44.738 -12.342 20.001 1.00 61.62 175 ALA F C 1
ATOM 11002 O O . ALA F 2 182 ? 45.512 -11.504 19.523 1.00 68.14 175 ALA F O 1
ATOM 11004 N N . ALA F 2 183 ? 43.442 -12.373 19.715 1.00 58.68 176 ALA F N 1
ATOM 11005 C CA . ALA F 2 183 ? 42.888 -11.442 18.754 1.00 61.16 176 ALA F CA 1
ATOM 11006 C C . ALA F 2 183 ? 42.517 -10.105 19.375 1.00 71.23 176 ALA F C 1
ATOM 11007 O O . ALA F 2 183 ? 42.452 -9.111 18.648 1.00 83.23 176 ALA F O 1
ATOM 11009 N N . LEU F 2 184 ? 42.288 -10.037 20.687 1.00 71.27 177 LEU F N 1
ATOM 11010 C CA . LEU F 2 184 ? 41.904 -8.765 21.296 1.00 77.77 177 LEU F CA 1
ATOM 11011 C C . LEU F 2 184 ? 43.097 -7.844 21.555 1.00 84.80 177 LEU F C 1
ATOM 11012 O O . LEU F 2 184 ? 42.890 -6.650 21.830 1.00 84.52 177 LEU F O 1
ATOM 11017 N N . GLU F 2 185 ? 44.321 -8.376 21.459 1.00 89.14 178 GLU F N 1
ATOM 11018 C CA . GLU F 2 185 ? 45.584 -7.643 21.568 1.00 96.16 178 GLU F CA 1
ATOM 11019 C C . GLU F 2 185 ? 46.739 -8.637 21.482 1.00 95.65 178 GLU F C 1
ATOM 11020 O O . GLU F 2 185 ? 46.931 -9.458 22.387 1.00 92.18 178 GLU F O 1
ATOM 11026 N N . GLU G 1 12 ? 13.857 23.797 66.713 1.00 66.78 1805 GLU G N 1
ATOM 11027 C CA . GLU G 1 12 ? 12.569 23.773 66.018 1.00 70.06 1805 GLU G CA 1
ATOM 11028 C C . GLU G 1 12 ? 12.909 24.117 64.580 1.00 78.70 1805 GLU G C 1
ATOM 11029 O O . GLU G 1 12 ? 12.225 24.909 63.927 1.00 82.76 1805 GLU G O 1
ATOM 11035 N N . ARG G 1 13 ? 14.010 23.562 64.094 1.00 77.58 1806 ARG G N 1
ATOM 11036 C CA . ARG G 1 13 ? 14.395 23.720 62.703 1.00 71.27 1806 ARG G CA 1
ATOM 11037 C C . ARG G 1 13 ? 14.542 22.334 62.079 1.00 70.35 1806 ARG G C 1
ATOM 11038 O O . ARG G 1 13 ? 15.432 22.037 61.290 1.00 60.73 1806 ARG G O 1
ATOM 11046 N N . MET G 1 14 ? 13.657 21.452 62.518 1.00 75.36 1807 MET G N 1
ATOM 11047 C CA . MET G 1 14 ? 13.044 20.498 61.622 1.00 73.49 1807 MET G CA 1
ATOM 11048 C C . MET G 1 14 ? 11.992 21.159 60.748 1.00 66.74 1807 MET G C 1
ATOM 11049 O O . MET G 1 14 ? 11.358 20.477 59.935 1.00 66.14 1807 MET G O 1
ATOM 11054 N N . PHE G 1 15 ? 11.765 22.463 60.925 1.00 60.94 1808 PHE G N 1
ATOM 11055 C CA . PHE G 1 15 ? 10.924 23.237 60.024 1.00 58.13 1808 PHE G CA 1
ATOM 11056 C C . PHE G 1 15 ? 11.709 24.193 59.138 1.00 51.99 1808 PHE G C 1
ATOM 11057 O O . PHE G 1 15 ? 11.173 24.643 58.123 1.00 33.21 1808 PHE G O 1
ATOM 11065 N N . GLY G 1 16 ? 12.947 24.516 59.494 1.00 52.26 1809 GLY G N 1
ATOM 11066 C CA . GLY G 1 16 ? 13.709 25.534 58.795 1.00 49.39 1809 GLY G CA 1
ATOM 11067 C C . GLY G 1 16 ? 13.786 26.823 59.592 1.00 49.67 1809 GLY G C 1
ATOM 11068 O O . GLY G 1 16 ? 13.275 26.931 60.710 1.00 60.24 1809 GLY G O 1
ATOM 11069 N N . THR G 1 17 ? 14.454 27.802 58.992 1.00 35.13 1810 THR G N 1
ATOM 11070 C CA . THR G 1 17 ? 14.642 29.120 59.586 1.00 43.60 1810 THR G CA 1
ATOM 11071 C C . THR G 1 17 ? 13.872 30.159 58.797 1.00 55.31 1810 THR G C 1
ATOM 11072 O O . THR G 1 17 ? 13.933 30.162 57.565 1.00 64.36 1810 THR G O 1
ATOM 11076 N N . TYR G 1 18 ? 13.160 31.050 59.492 1.00 52.00 1811 TYR G N 1
ATOM 11077 C CA . TYR G 1 18 ? 12.274 31.969 58.788 1.00 49.64 1811 TYR G CA 1
ATOM 11078 C C . TYR G 1 18 ? 12.479 33.409 59.251 1.00 53.90 1811 TYR G C 1
ATOM 11079 O O . TYR G 1 18 ? 12.777 33.655 60.423 1.00 60.49 1811 TYR G O 1
ATOM 11088 N N . PHE G 1 19 ? 12.317 34.349 58.311 1.00 52.16 1812 PHE G N 1
ATOM 11089 C CA . PHE G 1 19 ? 12.496 35.786 58.521 1.00 50.47 1812 PHE G CA 1
ATOM 11090 C C . PHE G 1 19 ? 11.405 36.587 57.809 1.00 50.21 1812 PHE G C 1
ATOM 11091 O O . PHE G 1 19 ? 11.167 36.421 56.608 1.00 52.12 1812 PHE G O 1
ATOM 11099 N N . ARG G 1 20 ? 10.758 37.470 58.548 1.00 46.34 1813 ARG G N 1
ATOM 11100 C CA . ARG G 1 20 ? 9.955 38.505 57.925 1.00 46.26 1813 ARG G CA 1
ATOM 11101 C C . ARG G 1 20 ? 10.891 39.509 57.254 1.00 51.24 1813 ARG G C 1
ATOM 11102 O O . ARG G 1 20 ? 11.876 39.952 57.857 1.00 54.24 1813 ARG G O 1
ATOM 11110 N N . VAL G 1 21 ? 10.602 39.861 56.002 1.00 51.08 1814 VAL G N 1
ATOM 11111 C CA . VAL G 1 21 ? 11.405 40.835 55.269 1.00 56.43 1814 VAL G CA 1
ATOM 11112 C C . VAL G 1 21 ? 10.475 41.918 54.742 1.00 62.94 1814 VAL G C 1
ATOM 11113 O O . VAL G 1 21 ? 9.488 41.611 54.065 1.00 64.97 1814 VAL G O 1
ATOM 11117 N N . GLY G 1 22 ? 10.796 43.176 55.030 1.00 69.12 1815 GLY G N 1
ATOM 11118 C CA . GLY G 1 22 ? 9.990 44.315 54.600 1.00 69.22 1815 GLY G CA 1
ATOM 11119 C C . GLY G 1 22 ? 10.767 45.201 53.642 1.00 67.79 1815 GLY G C 1
ATOM 11120 O O . GLY G 1 22 ? 11.950 45.486 53.873 1.00 66.34 1815 GLY G O 1
ATOM 11121 N N . PHE G 1 23 ? 10.093 45.646 52.573 1.00 66.32 1816 PHE G N 1
ATOM 11122 C CA . PHE G 1 23 ? 10.706 46.487 51.545 1.00 64.53 1816 PHE G CA 1
ATOM 11123 C C . PHE G 1 23 ? 10.036 47.863 51.547 1.00 66.28 1816 PHE G C 1
ATOM 11124 O O . PHE G 1 23 ? 8.820 47.959 51.340 1.00 64.95 1816 PHE G O 1
ATOM 11132 N N . TYR G 1 24 ? 10.829 48.916 51.805 1.00 71.51 1817 TYR G N 1
ATOM 11133 C CA . TYR G 1 24 ? 10.340 50.286 52.036 1.00 79.45 1817 TYR G CA 1
ATOM 11134 C C . TYR G 1 24 ? 11.276 51.267 51.336 1.00 88.60 1817 TYR G C 1
ATOM 11135 O O . TYR G 1 24 ? 12.431 51.434 51.741 1.00 91.05 1817 TYR G O 1
ATOM 11144 N N . GLY G 1 25 ? 10.780 51.926 50.310 1.00 94.50 1818 GLY G N 1
ATOM 11145 C CA . GLY G 1 25 ? 11.584 52.840 49.519 1.00 97.52 1818 GLY G CA 1
ATOM 11146 C C . GLY G 1 25 ? 11.123 52.805 48.073 1.00 99.82 1818 GLY G C 1
ATOM 11147 O O . GLY G 1 25 ? 10.577 51.826 47.565 1.00 100.45 1818 GLY G O 1
ATOM 11148 N N . THR G 1 26 ? 11.350 53.910 47.369 1.00 95.73 1819 THR G N 1
ATOM 11149 C CA . THR G 1 26 ? 10.827 53.956 46.013 1.00 84.97 1819 THR G CA 1
ATOM 11150 C C . THR G 1 26 ? 11.675 53.138 45.049 1.00 77.65 1819 THR G C 1
ATOM 11151 O O . THR G 1 26 ? 11.164 52.687 44.024 1.00 71.43 1819 THR G O 1
ATOM 11155 N N . LYS G 1 27 ? 12.943 52.897 45.371 1.00 77.15 1820 LYS G N 1
ATOM 11156 C CA . LYS G 1 27 ? 13.799 52.182 44.437 1.00 74.76 1820 LYS G CA 1
ATOM 11157 C C . LYS G 1 27 ? 13.405 50.721 44.273 1.00 83.22 1820 LYS G C 1
ATOM 11158 O O . LYS G 1 27 ? 14.071 50.005 43.524 1.00 86.20 1820 LYS G O 1
ATOM 11164 N N . PHE G 1 28 ? 12.358 50.243 44.939 1.00 90.21 1821 PHE G N 1
ATOM 11165 C CA . PHE G 1 28 ? 11.974 48.840 44.842 1.00 95.41 1821 PHE G CA 1
ATOM 11166 C C . PHE G 1 28 ? 10.831 48.615 43.857 1.00 101.96 1821 PHE G C 1
ATOM 11167 O O . PHE G 1 28 ? 10.301 47.503 43.769 1.00 96.18 1821 PHE G O 1
ATOM 11175 N N . GLY G 1 29 ? 10.461 49.642 43.105 1.00 117.24 1822 GLY G N 1
ATOM 11176 C CA . GLY G 1 29 ? 9.415 49.522 42.116 1.00 130.20 1822 GLY G CA 1
ATOM 11177 C C . GLY G 1 29 ? 8.119 49.041 42.722 1.00 139.91 1822 GLY G C 1
ATOM 11178 O O . GLY G 1 29 ? 7.493 49.747 43.517 1.00 135.21 1822 GLY G O 1
ATOM 11179 N N . ASP G 1 30 ? 7.732 47.819 42.366 1.00 150.16 1823 ASP G N 1
ATOM 11180 C CA . ASP G 1 30 ? 6.497 47.209 42.831 1.00 148.33 1823 ASP G CA 1
ATOM 11181 C C . ASP G 1 30 ? 6.695 46.381 44.093 1.00 139.14 1823 ASP G C 1
ATOM 11182 O O . ASP G 1 30 ? 5.757 45.718 44.541 1.00 138.25 1823 ASP G O 1
ATOM 11187 N N . LEU G 1 31 ? 7.894 46.403 44.676 1.00 123.86 1824 LEU G N 1
ATOM 11188 C CA . LEU G 1 31 ? 8.090 45.794 45.984 1.00 105.41 1824 LEU G CA 1
ATOM 11189 C C . LEU G 1 31 ? 7.829 46.743 47.137 1.00 100.96 1824 LEU G C 1
ATOM 11190 O O . LEU G 1 31 ? 7.706 46.271 48.272 1.00 101.47 1824 LEU G O 1
ATOM 11195 N N . ASP G 1 32 ? 7.742 48.052 46.875 1.00 96.37 1825 ASP G N 1
ATOM 11196 C CA . ASP G 1 32 ? 7.600 49.032 47.943 1.00 94.35 1825 ASP G CA 1
ATOM 11197 C C . ASP G 1 32 ? 6.388 48.708 48.807 1.00 92.64 1825 ASP G C 1
ATOM 11198 O O . ASP G 1 32 ? 5.337 48.306 48.300 1.00 87.91 1825 ASP G O 1
ATOM 11203 N N . GLU G 1 33 ? 6.566 48.846 50.128 1.00 96.20 1826 GLU G N 1
ATOM 11204 C CA . GLU G 1 33 ? 5.510 48.624 51.118 1.00 96.68 1826 GLU G CA 1
ATOM 11205 C C . GLU G 1 33 ? 5.063 47.167 51.163 1.00 93.36 1826 GLU G C 1
ATOM 11206 O O . GLU G 1 33 ? 3.933 46.857 51.554 1.00 89.89 1826 GLU G O 1
ATOM 11212 N N . GLN G 1 34 ? 5.927 46.252 50.755 1.00 95.33 1827 GLN G N 1
ATOM 11213 C CA . GLN G 1 34 ? 5.570 44.851 50.815 1.00 97.80 1827 GLN G CA 1
ATOM 11214 C C . GLN G 1 34 ? 6.381 44.156 51.896 1.00 96.09 1827 GLN G C 1
ATOM 11215 O O . GLN G 1 34 ? 7.456 44.619 52.293 1.00 99.24 1827 GLN G O 1
ATOM 11221 N N . GLU G 1 35 ? 5.813 43.066 52.399 1.00 86.28 1828 GLU G N 1
ATOM 11222 C CA . GLU G 1 35 ? 6.441 42.206 53.382 1.00 78.48 1828 GLU G CA 1
ATOM 11223 C C . GLU G 1 35 ? 6.280 40.777 52.905 1.00 72.84 1828 GLU G C 1
ATOM 11224 O O . GLU G 1 35 ? 5.290 40.448 52.248 1.00 74.59 1828 GLU G O 1
ATOM 11230 N N . PHE G 1 36 ? 7.245 39.931 53.271 1.00 68.23 1829 PHE G N 1
ATOM 11231 C CA . PHE G 1 36 ? 7.279 38.516 52.926 1.00 62.46 1829 PHE G CA 1
ATOM 11232 C C . PHE G 1 36 ? 7.836 37.742 54.105 1.00 56.43 1829 PHE G C 1
ATOM 11233 O O . PHE G 1 36 ? 8.512 38.294 54.972 1.00 61.03 1829 PHE G O 1
ATOM 11241 N N . VAL G 1 37 ? 7.583 36.451 54.113 1.00 50.44 1830 VAL G N 1
ATOM 11242 C CA . VAL G 1 37 ? 8.272 35.527 55.000 1.00 49.26 1830 VAL G CA 1
ATOM 11243 C C . VAL G 1 37 ? 9.265 34.742 54.152 1.00 50.83 1830 VAL G C 1
ATOM 11244 O O . VAL G 1 37 ? 8.898 33.788 53.459 1.00 54.18 1830 VAL G O 1
ATOM 11248 N N . TYR G 1 38 ? 10.528 35.137 54.176 1.00 49.79 1831 TYR G N 1
ATOM 11249 C CA . TYR G 1 38 ? 11.532 34.341 53.494 1.00 52.26 1831 TYR G CA 1
ATOM 11250 C C . TYR G 1 38 ? 11.747 33.050 54.281 1.00 54.22 1831 TYR G C 1
ATOM 11251 O O . TYR G 1 38 ? 11.563 33.019 55.496 1.00 55.50 1831 TYR G O 1
ATOM 11260 N N . LYS G 1 39 ? 12.090 31.962 53.580 1.00 55.14 1832 LYS G N 1
ATOM 11261 C CA . LYS G 1 39 ? 12.393 30.669 54.213 1.00 53.36 1832 LYS G CA 1
ATOM 11262 C C . LYS G 1 39 ? 13.840 30.301 53.899 1.00 56.98 1832 LYS G C 1
ATOM 11263 O O . LYS G 1 39 ? 14.132 29.829 52.798 1.00 56.96 1832 LYS G O 1
ATOM 11269 N N . GLU G 1 40 ? 14.737 30.476 54.865 1.00 59.84 1833 GLU G N 1
ATOM 11270 C CA . GLU G 1 40 ? 16.141 30.110 54.710 1.00 61.26 1833 GLU G CA 1
ATOM 11271 C C . GLU G 1 40 ? 16.357 28.667 55.142 1.00 57.03 1833 GLU G C 1
ATOM 11272 O O . GLU G 1 40 ? 15.458 28.028 55.684 1.00 54.69 1833 GLU G O 1
ATOM 11278 N N . PRO G 1 41 ? 17.539 28.099 54.889 1.00 56.31 1834 PRO G N 1
ATOM 11279 C CA . PRO G 1 41 ? 17.860 26.780 55.455 1.00 56.21 1834 PRO G CA 1
ATOM 11280 C C . PRO G 1 41 ? 18.076 26.862 56.957 1.00 62.00 1834 PRO G C 1
ATOM 11281 O O . PRO G 1 41 ? 18.194 27.943 57.537 1.00 65.85 1834 PRO G O 1
ATOM 11285 N N . ALA G 1 42 ? 18.150 25.687 57.590 1.00 62.25 1835 ALA G N 1
ATOM 11286 C CA . ALA G 1 42 ? 18.189 25.618 59.052 1.00 57.76 1835 ALA G CA 1
ATOM 11287 C C . ALA G 1 42 ? 19.457 26.246 59.622 1.00 53.63 1835 ALA G C 1
ATOM 11288 O O . ALA G 1 42 ? 20.542 26.159 59.038 1.00 53.56 1835 ALA G O 1
ATOM 11290 N N . TYR G 1 43 ? 19.300 26.873 60.789 1.00 49.07 1836 TYR G N 1
ATOM 11291 C CA . TYR G 1 43 ? 20.387 27.533 61.517 1.00 50.31 1836 TYR G CA 1
ATOM 11292 C C . TYR G 1 43 ? 20.989 28.685 60.716 1.00 58.05 1836 TYR G C 1
ATOM 11293 O O . TYR G 1 43 ? 22.168 29.032 60.872 1.00 66.79 1836 TYR G O 1
ATOM 11302 N N . THR G 1 44 ? 20.204 29.289 59.837 1.00 53.50 1837 THR G N 1
ATOM 11303 C CA . THR G 1 44 ? 20.619 30.569 59.290 1.00 53.70 1837 THR G CA 1
ATOM 11304 C C . THR G 1 44 ? 20.580 31.610 60.397 1.00 56.33 1837 THR G C 1
ATOM 11305 O O . THR G 1 44 ? 19.676 31.615 61.245 1.00 65.32 1837 THR G O 1
ATOM 11309 N N . LYS G 1 45 ? 21.603 32.445 60.437 1.00 51.00 1838 LYS G N 1
ATOM 11310 C CA . LYS G 1 45 ? 21.680 33.469 61.462 1.00 53.20 1838 LYS G CA 1
ATOM 11311 C C . LYS G 1 45 ? 21.082 34.754 60.915 1.00 49.61 1838 LYS G C 1
ATOM 11312 O O . LYS G 1 45 ? 20.984 34.944 59.707 1.00 46.61 1838 LYS G O 1
ATOM 11318 N N . LEU G 1 46 ? 20.614 35.610 61.823 1.00 51.98 1839 LEU G N 1
ATOM 11319 C CA . LEU G 1 46 ? 20.114 36.903 61.383 1.00 55.64 1839 LEU G CA 1
ATOM 11320 C C . LEU G 1 46 ? 21.188 37.681 60.635 1.00 59.22 1839 LEU G C 1
ATOM 11321 O O . LEU G 1 46 ? 20.868 38.466 59.734 1.00 61.95 1839 LEU G O 1
ATOM 11326 N N . ALA G 1 47 ? 22.463 37.481 60.977 1.00 59.13 1840 ALA G N 1
ATOM 11327 C CA . ALA G 1 47 ? 23.494 38.219 60.258 1.00 61.99 1840 ALA G CA 1
ATOM 11328 C C . ALA G 1 47 ? 23.620 37.747 58.816 1.00 66.59 1840 ALA G C 1
ATOM 11329 O O . ALA G 1 47 ? 23.883 38.563 57.930 1.00 73.27 1840 ALA G O 1
ATOM 11331 N N . GLU G 1 48 ? 23.391 36.458 58.546 1.00 65.65 1841 GLU G N 1
ATOM 11332 C CA . GLU G 1 48 ? 23.631 35.918 57.204 1.00 61.90 1841 GLU G CA 1
ATOM 11333 C C . GLU G 1 48 ? 22.696 36.535 56.153 1.00 57.70 1841 GLU G C 1
ATOM 11334 O O . GLU G 1 48 ? 23.146 36.980 55.093 1.00 58.31 1841 GLU G O 1
ATOM 11340 N N . ILE G 1 49 ? 21.390 36.561 56.427 1.00 53.48 1842 ILE G N 1
ATOM 11341 C CA . ILE G 1 49 ? 20.441 37.138 55.483 1.00 54.76 1842 ILE G CA 1
ATOM 11342 C C . ILE G 1 49 ? 20.522 38.654 55.507 1.00 62.70 1842 ILE G C 1
ATOM 11343 O O . ILE G 1 49 ? 20.272 39.311 54.490 1.00 65.30 1842 ILE G O 1
ATOM 11348 N N . SER G 1 50 ? 20.868 39.247 56.651 1.00 68.49 1843 SER G N 1
ATOM 11349 C CA . SER G 1 50 ? 20.962 40.701 56.705 1.00 75.44 1843 SER G CA 1
ATOM 11350 C C . SER G 1 50 ? 22.065 41.206 55.778 1.00 84.75 1843 SER G C 1
ATOM 11351 O O . SER G 1 50 ? 21.858 42.155 55.014 1.00 89.42 1843 SER G O 1
ATOM 11354 N N . HIS G 1 51 ? 23.239 40.562 55.805 1.00 86.54 1844 HIS G N 1
ATOM 11355 C CA . HIS G 1 51 ? 24.280 40.909 54.844 1.00 85.81 1844 HIS G CA 1
ATOM 11356 C C . HIS G 1 51 ? 23.938 40.415 53.438 1.00 79.23 1844 HIS G C 1
ATOM 11357 O O . HIS G 1 51 ? 24.320 41.047 52.452 1.00 80.78 1844 HIS G O 1
ATOM 11364 N N . ARG G 1 52 ? 23.217 39.304 53.310 1.00 74.13 1845 ARG G N 1
ATOM 11365 C CA . ARG G 1 52 ? 22.857 38.831 51.978 1.00 69.74 1845 ARG G CA 1
ATOM 11366 C C . ARG G 1 52 ? 21.935 39.785 51.248 1.00 69.15 1845 ARG G C 1
ATOM 11367 O O . ARG G 1 52 ? 21.920 39.773 50.016 1.00 73.93 1845 ARG G O 1
ATOM 11375 N N . LEU G 1 53 ? 21.157 40.594 51.961 1.00 69.66 1846 LEU G N 1
ATOM 11376 C CA . LEU G 1 53 ? 20.264 41.530 51.289 1.00 74.92 1846 LEU G CA 1
ATOM 11377 C C . LEU G 1 53 ? 20.827 42.940 51.227 1.00 83.66 1846 LEU G C 1
ATOM 11378 O O . LEU G 1 53 ? 20.565 43.663 50.260 1.00 88.35 1846 LEU G O 1
ATOM 11383 N N . GLU G 1 54 ? 21.580 43.356 52.240 1.00 86.43 1847 GLU G N 1
ATOM 11384 C CA . GLU G 1 54 ? 22.233 44.655 52.175 1.00 91.29 1847 GLU G CA 1
ATOM 11385 C C . GLU G 1 54 ? 23.173 44.714 50.974 1.00 91.59 1847 GLU G C 1
ATOM 11386 O O . GLU G 1 54 ? 23.030 45.577 50.102 1.00 92.77 1847 GLU G O 1
ATOM 11392 N N . GLY G 1 55 ? 24.074 43.746 50.863 1.00 90.76 1848 GLY G N 1
ATOM 11393 C CA . GLY G 1 55 ? 25.022 43.667 49.775 1.00 90.71 1848 GLY G CA 1
ATOM 11394 C C . GLY G 1 55 ? 24.501 43.108 48.474 1.00 91.41 1848 GLY G C 1
ATOM 11395 O O . GLY G 1 55 ? 25.282 42.980 47.528 1.00 94.98 1848 GLY G O 1
ATOM 11396 N N . PHE G 1 56 ? 23.221 42.743 48.388 1.00 88.59 1849 PHE G N 1
ATOM 11397 C CA . PHE G 1 56 ? 22.637 42.400 47.095 1.00 87.57 1849 PHE G CA 1
ATOM 11398 C C . PHE G 1 56 ? 22.067 43.634 46.417 1.00 87.34 1849 PHE G C 1
ATOM 11399 O O . PHE G 1 56 ? 22.305 43.853 45.230 1.00 88.75 1849 PHE G O 1
ATOM 11407 N N . TYR G 1 57 ? 21.236 44.390 47.130 1.00 88.82 1850 TYR G N 1
ATOM 11408 C CA . TYR G 1 57 ? 20.759 45.656 46.606 1.00 93.28 1850 TYR G CA 1
ATOM 11409 C C . TYR G 1 57 ? 21.800 46.748 46.724 1.00 110.71 1850 TYR G C 1
ATOM 11410 O O . TYR G 1 57 ? 21.586 47.835 46.185 1.00 116.87 1850 TYR G O 1
ATOM 11419 N N . GLY G 1 58 ? 22.901 46.498 47.435 1.00 121.13 1851 GLY G N 1
ATOM 11420 C CA . GLY G 1 58 ? 24.026 47.416 47.381 1.00 132.40 1851 GLY G CA 1
ATOM 11421 C C . GLY G 1 58 ? 24.820 47.282 46.098 1.00 141.65 1851 GLY G C 1
ATOM 11422 O O . GLY G 1 58 ? 25.350 48.272 45.585 1.00 142.64 1851 GLY G O 1
ATOM 11423 N N . GLU G 1 59 ? 24.906 46.065 45.562 1.00 151.29 1852 GLU G N 1
ATOM 11424 C CA . GLU G 1 59 ? 25.458 45.800 44.240 1.00 153.14 1852 GLU G CA 1
ATOM 11425 C C . GLU G 1 59 ? 24.362 45.971 43.189 1.00 144.26 1852 GLU G C 1
ATOM 11426 O O . GLU G 1 59 ? 24.352 45.275 42.167 1.00 144.31 1852 GLU G O 1
ATOM 11432 N N . ARG G 1 60 ? 23.426 46.891 43.449 1.00 126.86 1853 ARG G N 1
ATOM 11433 C CA . ARG G 1 60 ? 22.340 47.227 42.531 1.00 113.09 1853 ARG G CA 1
ATOM 11434 C C . ARG G 1 60 ? 21.879 48.673 42.710 1.00 112.93 1853 ARG G C 1
ATOM 11435 O O . ARG G 1 60 ? 21.453 49.302 41.739 1.00 118.34 1853 ARG G O 1
ATOM 11443 N N . PHE G 1 61 ? 21.958 49.226 43.925 1.00 108.58 1854 PHE G N 1
ATOM 11444 C CA . PHE G 1 61 ? 21.555 50.612 44.165 1.00 107.36 1854 PHE G CA 1
ATOM 11445 C C . PHE G 1 61 ? 22.702 51.469 44.673 1.00 107.69 1854 PHE G C 1
ATOM 11446 O O . PHE G 1 61 ? 22.473 52.616 45.062 1.00 105.60 1854 PHE G O 1
ATOM 11454 N N . GLY G 1 62 ? 23.916 50.947 44.717 1.00 114.99 1855 GLY G N 1
ATOM 11455 C CA . GLY G 1 62 ? 25.022 51.695 45.270 1.00 125.60 1855 GLY G CA 1
ATOM 11456 C C . GLY G 1 62 ? 25.126 51.515 46.770 1.00 132.63 1855 GLY G C 1
ATOM 11457 O O . GLY G 1 62 ? 24.282 50.898 47.422 1.00 131.49 1855 GLY G O 1
ATOM 11458 N N . GLU G 1 63 ? 26.192 52.090 47.334 1.00 139.37 1856 GLU G N 1
ATOM 11459 C CA . GLU G 1 63 ? 26.578 51.754 48.706 1.00 142.55 1856 GLU G CA 1
ATOM 11460 C C . GLU G 1 63 ? 25.659 52.412 49.733 1.00 141.60 1856 GLU G C 1
ATOM 11461 O O . GLU G 1 63 ? 24.857 51.739 50.389 1.00 142.78 1856 GLU G O 1
ATOM 11467 N N . ASP G 1 64 ? 25.763 53.726 49.889 1.00 140.08 1857 ASP G N 1
ATOM 11468 C CA . ASP G 1 64 ? 25.140 54.391 51.029 1.00 134.15 1857 ASP G CA 1
ATOM 11469 C C . ASP G 1 64 ? 23.662 54.684 50.785 1.00 126.49 1857 ASP G C 1
ATOM 11470 O O . ASP G 1 64 ? 23.109 55.636 51.345 1.00 127.38 1857 ASP G O 1
ATOM 11475 N N . VAL G 1 65 ? 23.014 53.851 49.973 1.00 118.61 1858 VAL G N 1
ATOM 11476 C CA . VAL G 1 65 ? 21.607 54.021 49.632 1.00 111.93 1858 VAL G CA 1
ATOM 11477 C C . VAL G 1 65 ? 20.701 52.969 50.264 1.00 106.06 1858 VAL G C 1
ATOM 11478 O O . VAL G 1 65 ? 19.501 53.239 50.442 1.00 103.42 1858 VAL G O 1
ATOM 11482 N N . VAL G 1 66 ? 21.226 51.783 50.586 1.00 101.29 1859 VAL G N 1
ATOM 11483 C CA . VAL G 1 66 ? 20.493 50.709 51.253 1.00 97.69 1859 VAL G CA 1
ATOM 11484 C C . VAL G 1 66 ? 20.778 50.772 52.747 1.00 98.22 1859 VAL G C 1
ATOM 11485 O O . VAL G 1 66 ? 21.944 50.865 53.157 1.00 101.28 1859 VAL G O 1
ATOM 11489 N N . GLU G 1 67 ? 19.713 50.710 53.560 1.00 92.51 1860 GLU G N 1
ATOM 11490 C CA . GLU G 1 67 ? 19.798 50.672 55.016 1.00 87.54 1860 GLU G CA 1
ATOM 11491 C C . GLU G 1 67 ? 18.885 49.573 55.532 1.00 81.23 1860 GLU G C 1
ATOM 11492 O O . GLU G 1 67 ? 17.792 49.371 55.005 1.00 82.57 1860 GLU G O 1
ATOM 11498 N N . VAL G 1 68 ? 19.337 48.861 56.557 1.00 75.53 1861 VAL G N 1
ATOM 11499 C CA . VAL G 1 68 ? 18.582 47.768 57.160 1.00 70.40 1861 VAL G CA 1
ATOM 11500 C C . VAL G 1 68 ? 17.904 48.287 58.413 1.00 72.51 1861 VAL G C 1
ATOM 11501 O O . VAL G 1 68 ? 18.581 48.749 59.337 1.00 77.60 1861 VAL G O 1
ATOM 11505 N N . ILE G 1 69 ? 16.575 48.217 58.465 1.00 71.49 1862 ILE G N 1
ATOM 11506 C CA . ILE G 1 69 ? 15.900 48.636 59.692 1.00 74.19 1862 ILE G CA 1
ATOM 11507 C C . ILE G 1 69 ? 16.176 47.609 60.792 1.00 81.43 1862 ILE G C 1
ATOM 11508 O O . ILE G 1 69 ? 15.620 46.502 60.784 1.00 79.14 1862 ILE G O 1
ATOM 11513 N N . LYS G 1 70 ? 17.055 47.985 61.735 1.00 87.67 1863 LYS G N 1
ATOM 11514 C CA . LYS G 1 70 ? 17.502 47.119 62.834 1.00 89.87 1863 LYS G CA 1
ATOM 11515 C C . LYS G 1 70 ? 16.583 47.330 64.037 1.00 92.98 1863 LYS G C 1
ATOM 11516 O O . LYS G 1 70 ? 16.939 47.877 65.082 1.00 88.62 1863 LYS G O 1
ATOM 11522 N N . ASP G 1 71 ? 15.372 46.847 63.855 1.00 102.18 1864 ASP G N 1
ATOM 11523 C CA . ASP G 1 71 ? 14.202 47.218 64.631 1.00 102.38 1864 ASP G CA 1
ATOM 11524 C C . ASP G 1 71 ? 13.119 46.236 64.231 1.00 95.90 1864 ASP G C 1
ATOM 11525 O O . ASP G 1 71 ? 13.322 45.409 63.338 1.00 104.09 1864 ASP G O 1
ATOM 11530 N N . SER G 1 72 ? 11.967 46.313 64.876 1.00 83.78 1865 SER G N 1
ATOM 11531 C CA . SER G 1 72 ? 10.954 45.357 64.458 1.00 76.37 1865 SER G CA 1
ATOM 11532 C C . SER G 1 72 ? 9.562 45.792 64.819 1.00 71.55 1865 SER G C 1
ATOM 11533 O O . SER G 1 72 ? 8.595 45.106 64.487 1.00 69.27 1865 SER G O 1
ATOM 11536 N N . ASN G 1 73 ? 9.442 46.883 65.528 1.00 75.76 1866 ASN G N 1
ATOM 11537 C CA . ASN G 1 73 ? 8.113 47.436 65.654 1.00 81.10 1866 ASN G CA 1
ATOM 11538 C C . ASN G 1 73 ? 7.808 48.146 64.339 1.00 79.27 1866 ASN G C 1
ATOM 11539 O O . ASN G 1 73 ? 8.723 48.420 63.556 1.00 74.01 1866 ASN G O 1
ATOM 11544 N N . PRO G 1 74 ? 6.535 48.394 64.037 1.00 83.16 1867 PRO G N 1
ATOM 11545 C CA . PRO G 1 74 ? 6.156 48.666 62.652 1.00 87.12 1867 PRO G CA 1
ATOM 11546 C C . PRO G 1 74 ? 6.698 49.997 62.153 1.00 97.23 1867 PRO G C 1
ATOM 11547 O O . PRO G 1 74 ? 7.048 50.903 62.913 1.00 95.72 1867 PRO G O 1
ATOM 11551 N N . VAL G 1 75 ? 6.733 50.094 60.834 1.00 106.31 1868 VAL G N 1
ATOM 11552 C CA . VAL G 1 75 ? 7.405 51.157 60.104 1.00 113.71 1868 VAL G CA 1
ATOM 11553 C C . VAL G 1 75 ? 6.474 52.352 59.968 1.00 130.43 1868 VAL G C 1
ATOM 11554 O O . VAL G 1 75 ? 5.269 52.198 59.741 1.00 129.58 1868 VAL G O 1
ATOM 11558 N N . ASP G 1 76 ? 7.031 53.549 60.118 1.00 146.49 1869 ASP G N 1
ATOM 11559 C CA . ASP G 1 76 ? 6.315 54.798 59.889 1.00 153.63 1869 ASP G CA 1
ATOM 11560 C C . ASP G 1 76 ? 6.811 55.402 58.576 1.00 150.77 1869 ASP G C 1
ATOM 11561 O O . ASP G 1 76 ? 8.002 55.691 58.433 1.00 152.71 1869 ASP G O 1
ATOM 11566 N N . LYS G 1 77 ? 5.901 55.595 57.622 1.00 141.49 1870 LYS G N 1
ATOM 11567 C CA . LYS G 1 77 ? 6.317 56.032 56.294 1.00 131.37 1870 LYS G CA 1
ATOM 11568 C C . LYS G 1 77 ? 6.853 57.455 56.291 1.00 129.82 1870 LYS G C 1
ATOM 11569 O O . LYS G 1 77 ? 7.867 57.731 55.644 1.00 130.19 1870 LYS G O 1
ATOM 11575 N N . CYS G 1 78 ? 6.184 58.375 56.986 1.00 127.94 1871 CYS G N 1
ATOM 11576 C CA . CYS G 1 78 ? 6.628 59.763 56.948 1.00 130.95 1871 CYS G CA 1
ATOM 11577 C C . CYS G 1 78 ? 8.009 59.942 57.582 1.00 128.92 1871 CYS G C 1
ATOM 11578 O O . CYS G 1 78 ? 8.773 60.818 57.152 1.00 129.17 1871 CYS G O 1
ATOM 11581 N N . LYS G 1 79 ? 8.363 59.102 58.573 1.00 122.82 1872 LYS G N 1
ATOM 11582 C CA . LYS G 1 79 ? 9.681 59.139 59.214 1.00 113.88 1872 LYS G CA 1
ATOM 11583 C C . LYS G 1 79 ? 10.823 58.693 58.302 1.00 104.32 1872 LYS G C 1
ATOM 11584 O O . LYS G 1 79 ? 11.979 58.978 58.625 1.00 108.34 1872 LYS G O 1
ATOM 11590 N N . LEU G 1 80 ? 10.546 58.018 57.191 1.00 94.76 1873 LEU G N 1
ATOM 11591 C CA . LEU G 1 80 ? 11.599 57.411 56.385 1.00 91.23 1873 LEU G CA 1
ATOM 11592 C C . LEU G 1 80 ? 12.211 58.413 55.409 1.00 98.53 1873 LEU G C 1
ATOM 11593 O O . LEU G 1 80 ? 11.615 59.439 55.067 1.00 103.00 1873 LEU G O 1
ATOM 11598 N N . ASP G 1 81 ? 13.428 58.109 54.975 1.00 98.77 1874 ASP G N 1
ATOM 11599 C CA . ASP G 1 81 ? 14.044 58.879 53.904 1.00 104.50 1874 ASP G CA 1
ATOM 11600 C C . ASP G 1 81 ? 13.495 58.383 52.575 1.00 110.57 1874 ASP G C 1
ATOM 11601 O O . ASP G 1 81 ? 13.734 57.222 52.215 1.00 113.40 1874 ASP G O 1
ATOM 11606 N N . PRO G 1 82 ? 12.738 59.197 51.836 1.00 110.62 1875 PRO G N 1
ATOM 11607 C CA . PRO G 1 82 ? 12.243 58.729 50.530 1.00 111.58 1875 PRO G CA 1
ATOM 11608 C C . PRO G 1 82 ? 13.376 58.321 49.618 1.00 112.69 1875 PRO G C 1
ATOM 11609 O O . PRO G 1 82 ? 13.192 57.459 48.747 1.00 113.80 1875 PRO G O 1
ATOM 11613 N N . ASN G 1 83 ? 14.562 58.879 49.879 1.00 111.04 1876 ASN G N 1
ATOM 11614 C CA . ASN G 1 83 ? 15.753 58.702 49.060 1.00 110.60 1876 ASN G CA 1
ATOM 11615 C C . ASN G 1 83 ? 16.331 57.289 49.204 1.00 100.60 1876 ASN G C 1
ATOM 11616 O O . ASN G 1 83 ? 16.589 56.610 48.203 1.00 99.70 1876 ASN G O 1
ATOM 11621 N N . LYS G 1 84 ? 16.520 56.817 50.442 1.00 94.41 1877 LYS G N 1
ATOM 11622 C CA . LYS G 1 84 ? 17.153 55.527 50.691 1.00 81.90 1877 LYS G CA 1
ATOM 11623 C C . LYS G 1 84 ? 16.147 54.385 50.591 1.00 72.08 1877 LYS G C 1
ATOM 11624 O O . LYS G 1 84 ? 14.925 54.575 50.661 1.00 66.16 1877 LYS G O 1
ATOM 11630 N N . ALA G 1 85 ? 16.693 53.182 50.423 1.00 70.45 1878 ALA G N 1
ATOM 11631 C CA . ALA G 1 85 ? 15.928 51.946 50.288 1.00 71.05 1878 ALA G CA 1
ATOM 11632 C C . ALA G 1 85 ? 16.114 51.112 51.547 1.00 76.08 1878 ALA G C 1
ATOM 11633 O O . ALA G 1 85 ? 17.242 50.720 51.872 1.00 79.05 1878 ALA G O 1
ATOM 11635 N N . TYR G 1 86 ? 15.006 50.810 52.227 1.00 74.40 1879 TYR G N 1
ATOM 11636 C CA . TYR G 1 86 ? 15.022 50.199 53.549 1.00 70.91 1879 TYR G CA 1
ATOM 11637 C C . TYR G 1 86 ? 14.552 48.742 53.517 1.00 72.61 1879 TYR G C 1
ATOM 11638 O O . TYR G 1 86 ? 13.576 48.404 52.837 1.00 73.69 1879 TYR G O 1
ATOM 11647 N N . ILE G 1 87 ? 15.244 47.883 54.274 1.00 72.19 1880 ILE G N 1
ATOM 11648 C CA . ILE G 1 87 ? 14.859 46.485 54.472 1.00 67.29 1880 ILE G CA 1
ATOM 11649 C C . ILE G 1 87 ? 14.728 46.206 55.969 1.00 70.65 1880 ILE G C 1
ATOM 11650 O O . ILE G 1 87 ? 15.719 46.281 56.709 1.00 72.44 1880 ILE G O 1
ATOM 11655 N N . GLN G 1 88 ? 13.518 45.874 56.416 1.00 69.36 1881 GLN G N 1
ATOM 11656 C CA . GLN G 1 88 ? 13.307 45.454 57.794 1.00 69.12 1881 GLN G CA 1
ATOM 11657 C C . GLN G 1 88 ? 13.396 43.936 57.829 1.00 63.36 1881 GLN G C 1
ATOM 11658 O O . GLN G 1 88 ? 12.685 43.248 57.086 1.00 59.14 1881 GLN G O 1
ATOM 11664 N N . ILE G 1 89 ? 14.278 43.411 58.663 1.00 62.77 1882 ILE G N 1
ATOM 11665 C CA . ILE G 1 89 ? 14.458 41.972 58.767 1.00 61.30 1882 ILE G CA 1
ATOM 11666 C C . ILE G 1 89 ? 14.185 41.555 60.196 1.00 61.38 1882 ILE G C 1
ATOM 11667 O O . ILE G 1 89 ? 14.658 42.194 61.145 1.00 59.83 1882 ILE G O 1
ATOM 11672 N N . THR G 1 90 ? 13.425 40.473 60.338 1.00 59.36 1883 THR G N 1
ATOM 11673 C CA . THR G 1 90 ? 13.012 39.992 61.647 1.00 54.21 1883 THR G CA 1
ATOM 11674 C C . THR G 1 90 ? 12.968 38.482 61.622 1.00 50.07 1883 THR G C 1
ATOM 11675 O O . THR G 1 90 ? 12.285 37.905 60.779 1.00 49.23 1883 THR G O 1
ATOM 11679 N N . TYR G 1 91 ? 13.663 37.849 62.549 1.00 50.49 1884 TYR G N 1
ATOM 11680 C CA . TYR G 1 91 ? 13.460 36.427 62.758 1.00 50.75 1884 TYR G CA 1
ATOM 11681 C C . TYR G 1 91 ? 12.003 36.176 63.145 1.00 52.58 1884 TYR G C 1
ATOM 11682 O O . TYR G 1 91 ? 11.395 36.983 63.858 1.00 54.62 1884 TYR G O 1
ATOM 11691 N N . VAL G 1 92 ? 11.422 35.075 62.648 1.00 49.01 1885 VAL G N 1
ATOM 11692 C CA . VAL G 1 92 ? 10.094 34.626 63.077 1.00 46.45 1885 VAL G CA 1
ATOM 11693 C C . VAL G 1 92 ? 10.066 33.106 63.241 1.00 49.75 1885 VAL G C 1
ATOM 11694 O O . VAL G 1 92 ? 11.033 32.392 62.955 1.00 52.36 1885 VAL G O 1
ATOM 11698 N N . GLU G 1 93 ? 8.928 32.627 63.727 1.00 50.92 1886 GLU G N 1
ATOM 11699 C CA . GLU G 1 93 ? 8.664 31.246 64.082 1.00 53.70 1886 GLU G CA 1
ATOM 11700 C C . GLU G 1 93 ? 7.324 30.815 63.503 1.00 48.52 1886 GLU G C 1
ATOM 11701 O O . GLU G 1 93 ? 6.382 31.612 63.411 1.00 46.64 1886 GLU G O 1
ATOM 11707 N N . PRO G 1 94 ? 7.211 29.551 63.119 1.00 41.68 1887 PRO G N 1
ATOM 11708 C CA . PRO G 1 94 ? 5.910 29.009 62.735 1.00 42.23 1887 PRO G CA 1
ATOM 11709 C C . PRO G 1 94 ? 4.993 28.926 63.941 1.00 51.20 1887 PRO G C 1
ATOM 11710 O O . PRO G 1 94 ? 5.366 28.375 64.974 1.00 63.36 1887 PRO G O 1
ATOM 11714 N N . TYR G 1 95 ? 3.793 29.480 63.806 1.00 51.63 1888 TYR G N 1
ATOM 11715 C CA . TYR G 1 95 ? 2.837 29.577 64.900 1.00 53.53 1888 TYR G CA 1
ATOM 11716 C C . TYR G 1 95 ? 1.708 28.560 64.749 1.00 56.31 1888 TYR G C 1
ATOM 11717 O O . TYR G 1 95 ? 1.096 28.440 63.682 1.00 53.62 1888 TYR G O 1
ATOM 11726 N N . PHE G 1 96 ? 1.386 27.878 65.843 1.00 64.51 1889 PHE G N 1
ATOM 11727 C CA . PHE G 1 96 ? 0.445 26.766 65.817 1.00 67.72 1889 PHE G CA 1
ATOM 11728 C C . PHE G 1 96 ? -0.598 26.862 66.945 1.00 67.08 1889 PHE G C 1
ATOM 11729 O O . PHE G 1 96 ? -0.254 27.191 68.086 1.00 62.71 1889 PHE G O 1
ATOM 11737 N N . ASP G 1 97 ? -1.879 26.591 66.604 1.00 65.31 1890 ASP G N 1
ATOM 11738 C CA . ASP G 1 97 ? -2.908 26.214 67.576 1.00 57.83 1890 ASP G CA 1
ATOM 11739 C C . ASP G 1 97 ? -2.370 25.204 68.557 1.00 63.46 1890 ASP G C 1
ATOM 11740 O O . ASP G 1 97 ? -1.565 24.334 68.212 1.00 61.17 1890 ASP G O 1
ATOM 11745 N N . THR G 1 98 ? -2.901 25.257 69.772 1.00 73.04 1891 THR G N 1
ATOM 11746 C CA . THR G 1 98 ? -2.647 24.157 70.685 1.00 70.64 1891 THR G CA 1
ATOM 11747 C C . THR G 1 98 ? -3.286 22.872 70.177 1.00 63.18 1891 THR G C 1
ATOM 11748 O O . THR G 1 98 ? -2.966 21.786 70.673 1.00 63.22 1891 THR G O 1
ATOM 11752 N N . TYR G 1 99 ? -4.145 22.970 69.173 1.00 55.60 1892 TYR G N 1
ATOM 11753 C CA . TYR G 1 99 ? -4.551 21.791 68.434 1.00 55.55 1892 TYR G CA 1
ATOM 11754 C C . TYR G 1 99 ? -3.543 21.475 67.356 1.00 57.08 1892 TYR G C 1
ATOM 11755 O O . TYR G 1 99 ? -3.115 20.329 67.233 1.00 56.38 1892 TYR G O 1
ATOM 11764 N N . GLU G 1 100 ? -3.187 22.491 66.559 1.00 63.47 1893 GLU G N 1
ATOM 11765 C CA . GLU G 1 100 ? -2.160 22.341 65.527 1.00 62.50 1893 GLU G CA 1
ATOM 11766 C C . GLU G 1 100 ? -0.881 21.750 66.088 1.00 62.38 1893 GLU G C 1
ATOM 11767 O O . GLU G 1 100 ? -0.217 20.959 65.411 1.00 59.08 1893 GLU G O 1
ATOM 11773 N N . MET G 1 101 ? -0.507 22.128 67.313 1.00 64.60 1894 MET G N 1
ATOM 11774 C CA . MET G 1 101 ? 0.689 21.540 67.897 1.00 64.64 1894 MET G CA 1
ATOM 11775 C C . MET G 1 101 ? 0.425 20.118 68.329 1.00 64.11 1894 MET G C 1
ATOM 11776 O O . MET G 1 101 ? 1.218 19.212 68.041 1.00 64.45 1894 MET G O 1
ATOM 11781 N N . LYS G 1 102 ? -0.700 19.916 69.017 1.00 64.62 1895 LYS G N 1
ATOM 11782 C CA . LYS G 1 102 ? -1.039 18.593 69.525 1.00 59.49 1895 LYS G CA 1
ATOM 11783 C C . LYS G 1 102 ? -0.835 17.512 68.469 1.00 57.40 1895 LYS G C 1
ATOM 11784 O O . LYS G 1 102 ? -0.119 16.528 68.700 1.00 55.63 1895 LYS G O 1
ATOM 11790 N N . ASP G 1 103 ? -1.435 17.692 67.288 1.00 58.76 1896 ASP G N 1
ATOM 11791 C CA . ASP G 1 103 ? -1.270 16.692 66.238 1.00 57.38 1896 ASP G CA 1
ATOM 11792 C C . ASP G 1 103 ? 0.185 16.625 65.789 1.00 58.05 1896 ASP G C 1
ATOM 11793 O O . ASP G 1 103 ? 0.710 15.544 65.502 1.00 60.12 1896 ASP G O 1
ATOM 11798 N N . ARG G 1 104 ? 0.865 17.768 65.756 1.00 57.64 1897 ARG G N 1
ATOM 11799 C CA . ARG G 1 104 ? 2.249 17.781 65.320 1.00 59.17 1897 ARG G CA 1
ATOM 11800 C C . ARG G 1 104 ? 3.174 17.093 66.308 1.00 67.17 1897 ARG G C 1
ATOM 11801 O O . ARG G 1 104 ? 4.307 16.772 65.936 1.00 73.92 1897 ARG G O 1
ATOM 11809 N N . ILE G 1 105 ? 2.729 16.871 67.548 1.00 67.80 1898 ILE G N 1
ATOM 11810 C CA . ILE G 1 105 ? 3.464 15.999 68.461 1.00 66.41 1898 ILE G CA 1
ATOM 11811 C C . ILE G 1 105 ? 3.235 14.543 68.093 1.00 62.13 1898 ILE G C 1
ATOM 11812 O O . ILE G 1 105 ? 4.180 13.764 67.918 1.00 62.55 1898 ILE G O 1
ATOM 11817 N N . THR G 1 106 ? 1.966 14.174 67.948 1.00 62.85 1899 THR G N 1
ATOM 11818 C CA . THR G 1 106 ? 1.574 12.775 67.960 1.00 66.74 1899 THR G CA 1
ATOM 11819 C C . THR G 1 106 ? 1.919 12.061 66.663 1.00 67.01 1899 THR G C 1
ATOM 11820 O O . THR G 1 106 ? 2.129 10.840 66.682 1.00 71.05 1899 THR G O 1
ATOM 11824 N N . TYR G 1 107 ? 2.016 12.791 65.547 1.00 65.10 1900 TYR G N 1
ATOM 11825 C CA . TYR G 1 107 ? 2.202 12.180 64.239 1.00 61.30 1900 TYR G CA 1
ATOM 11826 C C . TYR G 1 107 ? 3.430 12.734 63.518 1.00 66.12 1900 TYR G C 1
ATOM 11827 O O . TYR G 1 107 ? 3.827 13.899 63.694 1.00 58.45 1900 TYR G O 1
ATOM 11836 N N . PHE G 1 108 ? 3.972 11.877 62.637 1.00 74.29 1901 PHE G N 1
ATOM 11837 C CA . PHE G 1 108 ? 5.318 12.047 62.095 1.00 76.05 1901 PHE G CA 1
ATOM 11838 C C . PHE G 1 108 ? 5.382 13.214 61.116 1.00 80.39 1901 PHE G C 1
ATOM 11839 O O . PHE G 1 108 ? 6.212 14.112 61.266 1.00 78.23 1901 PHE G O 1
ATOM 11847 N N . ASP G 1 109 ? 4.524 13.208 60.101 1.00 91.13 1902 ASP G N 1
ATOM 11848 C CA . ASP G 1 109 ? 4.433 14.275 59.111 1.00 92.82 1902 ASP G CA 1
ATOM 11849 C C . ASP G 1 109 ? 4.108 15.602 59.792 1.00 89.99 1902 ASP G C 1
ATOM 11850 O O . ASP G 1 109 ? 2.946 15.838 60.144 1.00 96.45 1902 ASP G O 1
ATOM 11855 N N . LYS G 1 110 ? 5.109 16.474 59.987 1.00 77.10 1903 LYS G N 1
ATOM 11856 C CA . LYS G 1 110 ? 4.911 17.731 60.709 1.00 66.70 1903 LYS G CA 1
ATOM 11857 C C . LYS G 1 110 ? 4.958 18.962 59.823 1.00 63.59 1903 LYS G C 1
ATOM 11858 O O . LYS G 1 110 ? 4.128 19.852 59.991 1.00 59.75 1903 LYS G O 1
ATOM 11864 N N . ASN G 1 111 ? 5.910 19.041 58.889 1.00 69.63 1904 ASN G N 1
ATOM 11865 C CA . ASN G 1 111 ? 6.083 20.219 58.034 1.00 68.48 1904 ASN G CA 1
ATOM 11866 C C . ASN G 1 111 ? 5.028 20.292 56.940 1.00 62.64 1904 ASN G C 1
ATOM 11867 O O . ASN G 1 111 ? 5.288 19.805 55.837 1.00 60.92 1904 ASN G O 1
ATOM 11872 N N . TYR G 1 112 ? 3.861 20.896 57.202 1.00 58.78 1905 TYR G N 1
ATOM 11873 C CA . TYR G 1 112 ? 2.858 20.771 56.166 1.00 58.11 1905 TYR G CA 1
ATOM 11874 C C . TYR G 1 112 ? 1.850 21.894 56.029 1.00 63.23 1905 TYR G C 1
ATOM 11875 O O . TYR G 1 112 ? 1.062 21.880 55.082 1.00 76.87 1905 TYR G O 1
ATOM 11884 N N . ASN G 1 113 ? 1.799 22.863 56.917 1.00 56.09 1906 ASN G N 1
ATOM 11885 C CA . ASN G 1 113 ? 0.796 23.887 56.680 1.00 53.96 1906 ASN G CA 1
ATOM 11886 C C . ASN G 1 113 ? 1.237 25.167 57.352 1.00 52.49 1906 ASN G C 1
ATOM 11887 O O . ASN G 1 113 ? 0.454 25.833 58.037 1.00 56.43 1906 ASN G O 1
ATOM 11892 N N . LEU G 1 114 ? 2.515 25.516 57.187 1.00 45.25 1907 LEU G N 1
ATOM 11893 C CA . LEU G 1 114 ? 3.058 26.665 57.902 1.00 42.76 1907 LEU G CA 1
ATOM 11894 C C . LEU G 1 114 ? 2.561 27.912 57.194 1.00 50.23 1907 LEU G C 1
ATOM 11895 O O . LEU G 1 114 ? 3.238 28.534 56.371 1.00 49.07 1907 LEU G O 1
ATOM 11900 N N . ARG G 1 115 ? 1.330 28.275 57.547 1.00 54.22 1908 ARG G N 1
ATOM 11901 C CA . ARG G 1 115 ? 0.649 29.440 57.018 1.00 50.65 1908 ARG G CA 1
ATOM 11902 C C . ARG G 1 115 ? 0.894 30.669 57.885 1.00 55.18 1908 ARG G C 1
ATOM 11903 O O . ARG G 1 115 ? 0.921 31.787 57.356 1.00 58.34 1908 ARG G O 1
ATOM 11911 N N . ARG G 1 116 ? 1.143 30.478 59.194 1.00 57.51 1909 ARG G N 1
ATOM 11912 C CA . ARG G 1 116 ? 1.302 31.560 60.162 1.00 55.37 1909 ARG G CA 1
ATOM 11913 C C . ARG G 1 116 ? 2.666 31.526 60.846 1.00 56.84 1909 ARG G C 1
ATOM 11914 O O . ARG G 1 116 ? 3.276 30.465 60.994 1.00 57.59 1909 ARG G O 1
ATOM 11922 N N . PHE G 1 117 ? 3.120 32.711 61.278 1.00 53.60 1910 PHE G N 1
ATOM 11923 C CA . PHE G 1 117 ? 4.468 32.965 61.778 1.00 51.95 1910 PHE G CA 1
ATOM 11924 C C . PHE G 1 117 ? 4.424 34.125 62.749 1.00 57.52 1910 PHE G C 1
ATOM 11925 O O . PHE G 1 117 ? 3.737 35.119 62.494 1.00 62.92 1910 PHE G O 1
ATOM 11933 N N . MET G 1 118 ? 5.198 34.026 63.830 1.00 53.86 1911 MET G N 1
ATOM 11934 C CA . MET G 1 118 ? 5.032 34.939 64.950 1.00 49.94 1911 MET G CA 1
ATOM 11935 C C . MET G 1 118 ? 6.381 35.480 65.412 1.00 44.58 1911 MET G C 1
ATOM 11936 O O . MET G 1 118 ? 7.423 34.844 65.243 1.00 43.99 1911 MET G O 1
ATOM 11941 N N . TYR G 1 119 ? 6.357 36.664 66.006 1.00 40.15 1912 TYR G N 1
ATOM 11942 C CA . TYR G 1 119 ? 7.588 37.240 66.503 1.00 45.25 1912 TYR G CA 1
ATOM 11943 C C . TYR G 1 119 ? 7.214 38.240 67.583 1.00 58.45 1912 TYR G C 1
ATOM 11944 O O . TYR G 1 119 ? 6.151 38.867 67.507 1.00 60.63 1912 TYR G O 1
ATOM 11953 N N . CYS G 1 120 ? 8.085 38.371 68.596 1.00 63.14 1913 CYS G N 1
ATOM 11954 C CA . CYS G 1 120 ? 7.843 39.226 69.755 1.00 67.59 1913 CYS G CA 1
ATOM 11955 C C . CYS G 1 120 ? 8.676 40.494 69.689 1.00 73.64 1913 CYS G C 1
ATOM 11956 O O . CYS G 1 120 ? 9.861 40.442 69.351 1.00 75.67 1913 CYS G O 1
ATOM 11959 N N . THR G 1 121 ? 8.059 41.627 70.033 1.00 83.33 1914 THR G N 1
ATOM 11960 C CA . THR G 1 121 ? 8.738 42.924 70.154 1.00 84.67 1914 THR G CA 1
ATOM 11961 C C . THR G 1 121 ? 8.526 43.506 71.553 1.00 82.25 1914 THR G C 1
ATOM 11962 O O . THR G 1 121 ? 7.385 43.553 72.037 1.00 86.53 1914 THR G O 1
ATOM 11966 N N . PRO G 1 122 ? 9.584 43.925 72.246 1.00 71.94 1915 PRO G N 1
ATOM 11967 C CA . PRO G 1 122 ? 9.438 44.412 73.620 1.00 65.62 1915 PRO G CA 1
ATOM 11968 C C . PRO G 1 122 ? 9.261 45.914 73.670 1.00 64.76 1915 PRO G C 1
ATOM 11969 O O . PRO G 1 122 ? 9.784 46.644 72.832 1.00 69.32 1915 PRO G O 1
ATOM 11973 N N . PHE G 1 123 ? 8.535 46.384 74.686 1.00 63.55 1916 PHE G N 1
ATOM 11974 C CA . PHE G 1 123 ? 8.265 47.819 74.762 1.00 64.23 1916 PHE G CA 1
ATOM 11975 C C . PHE G 1 123 ? 7.776 48.183 76.157 1.00 70.26 1916 PHE G C 1
ATOM 11976 O O . PHE G 1 123 ? 7.256 47.335 76.887 1.00 69.15 1916 PHE G O 1
ATOM 11984 N N . THR G 1 124 ? 7.979 49.462 76.521 1.00 73.87 1917 THR G N 1
ATOM 11985 C CA . THR G 1 124 ? 7.397 50.077 77.712 1.00 75.63 1917 THR G CA 1
ATOM 11986 C C . THR G 1 124 ? 6.462 51.195 77.281 1.00 74.65 1917 THR G C 1
ATOM 11987 O O . THR G 1 124 ? 6.661 51.816 76.233 1.00 77.19 1917 THR G O 1
ATOM 11991 N N . LEU G 1 125 ? 5.441 51.451 78.105 1.00 74.97 1918 LEU G N 1
ATOM 11992 C CA . LEU G 1 125 ? 4.468 52.495 77.796 1.00 76.40 1918 LEU G CA 1
ATOM 11993 C C . LEU G 1 125 ? 5.163 53.830 77.614 1.00 82.15 1918 LEU G C 1
ATOM 11994 O O . LEU G 1 125 ? 4.738 54.658 76.795 1.00 82.50 1918 LEU G O 1
ATOM 11999 N N . ASP G 1 126 ? 6.233 54.034 78.384 1.00 85.47 1919 ASP G N 1
ATOM 12000 C CA . ASP G 1 126 ? 7.107 55.188 78.260 1.00 90.60 1919 ASP G CA 1
ATOM 12001 C C . ASP G 1 126 ? 7.531 55.456 76.812 1.00 93.39 1919 ASP G C 1
ATOM 12002 O O . ASP G 1 126 ? 7.588 56.615 76.381 1.00 92.84 1919 ASP G O 1
ATOM 12007 N N . GLY G 1 127 ? 7.812 54.408 76.041 1.00 94.97 1920 GLY G N 1
ATOM 12008 C CA . GLY G 1 127 ? 8.365 54.551 74.706 1.00 91.88 1920 GLY G CA 1
ATOM 12009 C C . GLY G 1 127 ? 9.724 53.910 74.524 1.00 87.06 1920 GLY G C 1
ATOM 12010 O O . GLY G 1 127 ? 10.269 53.950 73.414 1.00 82.93 1920 GLY G O 1
ATOM 12011 N N . ARG G 1 128 ? 10.298 53.342 75.580 1.00 87.45 1921 ARG G N 1
ATOM 12012 C CA . ARG G 1 128 ? 11.524 52.571 75.474 1.00 85.29 1921 ARG G CA 1
ATOM 12013 C C . ARG G 1 128 ? 11.218 51.205 74.888 1.00 83.06 1921 ARG G C 1
ATOM 12014 O O . ARG G 1 128 ? 10.068 50.757 74.851 1.00 80.60 1921 ARG G O 1
ATOM 12022 N N . ALA G 1 129 ? 12.270 50.529 74.437 1.00 82.93 1922 ALA G N 1
ATOM 12023 C CA . ALA G 1 129 ? 12.137 49.130 74.059 1.00 81.08 1922 ALA G CA 1
ATOM 12024 C C . ALA G 1 129 ? 12.338 48.213 75.253 1.00 74.58 1922 ALA G C 1
ATOM 12025 O O . ALA G 1 129 ? 11.758 47.120 75.309 1.00 66.06 1922 ALA G O 1
ATOM 12027 N N . HIS G 1 130 ? 13.117 48.665 76.220 1.00 76.74 1923 HIS G N 1
ATOM 12028 C CA . HIS G 1 130 ? 13.460 47.874 77.380 1.00 80.13 1923 HIS G CA 1
ATOM 12029 C C . HIS G 1 130 ? 13.167 48.657 78.645 1.00 90.25 1923 HIS G C 1
ATOM 12030 O O . HIS G 1 130 ? 13.401 49.867 78.693 1.00 98.71 1923 HIS G O 1
ATOM 12037 N N . GLY G 1 131 ? 12.648 47.966 79.664 1.00 88.20 1924 GLY G N 1
ATOM 12038 C CA . GLY G 1 131 ? 12.445 48.578 80.967 1.00 84.13 1924 GLY G CA 1
ATOM 12039 C C . GLY G 1 131 ? 12.684 47.654 82.151 1.00 82.92 1924 GLY G C 1
ATOM 12040 O O . GLY G 1 131 ? 13.154 46.517 81.993 1.00 80.84 1924 GLY G O 1
ATOM 12041 N N . GLU G 1 132 ? 12.361 48.140 83.349 1.00 81.31 1925 GLU G N 1
ATOM 12042 C CA . GLU G 1 132 ? 12.435 47.301 84.533 1.00 74.27 1925 GLU G CA 1
ATOM 12043 C C . GLU G 1 132 ? 11.369 46.210 84.493 1.00 62.92 1925 GLU G C 1
ATOM 12044 O O . GLU G 1 132 ? 10.398 46.282 83.735 1.00 52.86 1925 GLU G O 1
ATOM 12050 N N . LEU G 1 133 ? 11.568 45.187 85.338 1.00 64.17 1926 LEU G N 1
ATOM 12051 C CA . LEU G 1 133 ? 10.664 44.035 85.359 1.00 65.95 1926 LEU G CA 1
ATOM 12052 C C . LEU G 1 133 ? 9.200 44.443 85.318 1.00 69.86 1926 LEU G C 1
ATOM 12053 O O . LEU G 1 133 ? 8.405 43.852 84.578 1.00 72.82 1926 LEU G O 1
ATOM 12058 N N . HIS G 1 134 ? 8.827 45.465 86.084 1.00 69.05 1927 HIS G N 1
ATOM 12059 C CA . HIS G 1 134 ? 7.427 45.850 86.189 1.00 67.84 1927 HIS G CA 1
ATOM 12060 C C . HIS G 1 134 ? 6.960 46.769 85.051 1.00 61.48 1927 HIS G C 1
ATOM 12061 O O . HIS G 1 134 ? 5.744 46.934 84.880 1.00 56.19 1927 HIS G O 1
ATOM 12068 N N . GLU G 1 135 ? 7.887 47.390 84.291 1.00 57.15 1928 GLU G N 1
ATOM 12069 C CA . GLU G 1 135 ? 7.540 48.203 83.121 1.00 58.18 1928 GLU G CA 1
ATOM 12070 C C . GLU G 1 135 ? 7.547 47.428 81.798 1.00 65.30 1928 GLU G C 1
ATOM 12071 O O . GLU G 1 135 ? 7.151 47.996 80.773 1.00 65.24 1928 GLU G O 1
ATOM 12077 N N . GLN G 1 136 ? 7.967 46.156 81.797 1.00 65.28 1929 GLN G N 1
ATOM 12078 C CA . GLN G 1 136 ? 8.382 45.432 80.591 1.00 61.40 1929 GLN G CA 1
ATOM 12079 C C . GLN G 1 136 ? 7.203 44.754 79.904 1.00 57.82 1929 GLN G C 1
ATOM 12080 O O . GLN G 1 136 ? 6.894 43.599 80.170 1.00 55.86 1929 GLN G O 1
ATOM 12086 N N . PHE G 1 137 ? 6.573 45.449 78.958 1.00 63.48 1930 PHE G N 1
ATOM 12087 C CA . PHE G 1 137 ? 5.551 44.830 78.117 1.00 71.32 1930 PHE G CA 1
ATOM 12088 C C . PHE G 1 137 ? 6.195 44.072 76.955 1.00 77.56 1930 PHE G C 1
ATOM 12089 O O . PHE G 1 137 ? 7.366 44.272 76.614 1.00 80.31 1930 PHE G O 1
ATOM 12097 N N . LYS G 1 138 ? 5.392 43.235 76.304 1.00 75.62 1931 LYS G N 1
ATOM 12098 C CA . LYS G 1 138 ? 5.833 42.495 75.132 1.00 73.04 1931 LYS G CA 1
ATOM 12099 C C . LYS G 1 138 ? 4.684 42.477 74.120 1.00 78.02 1931 LYS G C 1
ATOM 12100 O O . LYS G 1 138 ? 3.516 42.428 74.517 1.00 81.26 1931 LYS G O 1
ATOM 12106 N N . ARG G 1 139 ? 4.990 42.545 72.818 1.00 76.99 1932 ARG G N 1
ATOM 12107 C CA . ARG G 1 139 ? 3.940 42.543 71.788 1.00 76.17 1932 ARG G CA 1
ATOM 12108 C C . ARG G 1 139 ? 4.168 41.354 70.851 1.00 73.64 1932 ARG G C 1
ATOM 12109 O O . ARG G 1 139 ? 5.090 41.377 70.026 1.00 73.48 1932 ARG G O 1
ATOM 12117 N N . LYS G 1 140 ? 3.335 40.310 70.987 1.00 71.19 1933 LYS G N 1
ATOM 12118 C CA . LYS G 1 140 ? 3.290 39.222 70.012 1.00 67.17 1933 LYS G CA 1
ATOM 12119 C C . LYS G 1 140 ? 2.578 39.690 68.755 1.00 75.50 1933 LYS G C 1
ATOM 12120 O O . LYS G 1 140 ? 1.503 40.299 68.824 1.00 80.40 1933 LYS G O 1
ATOM 12126 N N . THR G 1 141 ? 3.189 39.388 67.610 1.00 72.28 1934 THR G N 1
ATOM 12127 C CA . THR G 1 141 ? 2.649 39.656 66.288 1.00 66.96 1934 THR G CA 1
ATOM 12128 C C . THR G 1 141 ? 2.595 38.332 65.555 1.00 61.58 1934 THR G C 1
ATOM 12129 O O . THR G 1 141 ? 3.593 37.602 65.536 1.00 61.60 1934 THR G O 1
ATOM 12133 N N . ILE G 1 142 ? 1.448 38.002 64.972 1.00 57.15 1935 ILE G N 1
ATOM 12134 C CA . ILE G 1 142 ? 1.347 36.807 64.139 1.00 58.77 1935 ILE G CA 1
ATOM 12135 C C . ILE G 1 142 ? 1.054 37.234 62.703 1.00 60.90 1935 ILE G C 1
ATOM 12136 O O . ILE G 1 142 ? 0.090 37.968 62.447 1.00 62.28 1935 ILE G O 1
ATOM 12141 N N . LEU G 1 143 ? 1.891 36.769 61.774 1.00 57.95 1936 LEU G N 1
ATOM 12142 C CA . LEU G 1 143 ? 1.742 37.006 60.345 1.00 51.07 1936 LEU G CA 1
ATOM 12143 C C . LEU G 1 143 ? 1.106 35.787 59.683 1.00 55.23 1936 LEU G C 1
ATOM 12144 O O . LEU G 1 143 ? 1.589 34.659 59.851 1.00 50.86 1936 LEU G O 1
ATOM 12149 N N . THR G 1 144 ? 0.042 36.013 58.915 1.00 60.13 1937 THR G N 1
ATOM 12150 C CA . THR G 1 144 ? -0.510 34.988 58.037 1.00 61.59 1937 THR G CA 1
ATOM 12151 C C . THR G 1 144 ? 0.042 35.232 56.632 1.00 63.02 1937 THR G C 1
ATOM 12152 O O . THR G 1 144 ? 0.223 36.382 56.219 1.00 66.19 1937 THR G O 1
ATOM 12156 N N . THR G 1 145 ? 0.335 34.161 55.903 1.00 61.70 1938 THR G N 1
ATOM 12157 C CA . THR G 1 145 ? 0.846 34.297 54.544 1.00 60.29 1938 THR G CA 1
ATOM 12158 C C . THR G 1 145 ? -0.228 33.936 53.517 1.00 63.06 1938 THR G C 1
ATOM 12159 O O . THR G 1 145 ? -1.257 33.327 53.833 1.00 64.86 1938 THR G O 1
ATOM 12163 N N . SER G 1 146 ? 0.014 34.339 52.270 1.00 59.97 1939 SER G N 1
ATOM 12164 C CA . SER G 1 146 ? -0.980 34.111 51.232 1.00 61.35 1939 SER G CA 1
ATOM 12165 C C . SER G 1 146 ? -0.940 32.684 50.721 1.00 58.76 1939 SER G C 1
ATOM 12166 O O . SER G 1 146 ? -1.930 32.196 50.145 1.00 52.60 1939 SER G O 1
ATOM 12169 N N . HIS G 1 147 ? 0.208 32.028 50.887 1.00 62.01 1940 HIS G N 1
ATOM 12170 C CA . HIS G 1 147 ? 0.364 30.602 50.653 1.00 67.67 1940 HIS G CA 1
ATOM 12171 C C . HIS G 1 147 ? 1.121 30.026 51.831 1.00 63.51 1940 HIS G C 1
ATOM 12172 O O . HIS G 1 147 ? 1.848 30.737 52.528 1.00 60.03 1940 HIS G O 1
ATOM 12179 N N . ALA G 1 148 ? 0.962 28.725 52.030 1.00 60.93 1941 ALA G N 1
ATOM 12180 C CA . ALA G 1 148 ? 1.631 28.035 53.120 1.00 55.82 1941 ALA G CA 1
ATOM 12181 C C . ALA G 1 148 ? 2.862 27.308 52.606 1.00 52.44 1941 ALA G C 1
ATOM 12182 O O . ALA G 1 148 ? 2.792 26.593 51.598 1.00 51.37 1941 ALA G O 1
ATOM 12184 N N . PHE G 1 149 ? 3.985 27.506 53.300 1.00 48.29 1942 PHE G N 1
ATOM 12185 C CA . PHE G 1 149 ? 5.126 26.615 53.174 1.00 43.49 1942 PHE G CA 1
ATOM 12186 C C . PHE G 1 149 ? 4.754 25.189 53.567 1.00 50.94 1942 PHE G C 1
ATOM 12187 O O . PHE G 1 149 ? 3.853 24.978 54.384 1.00 60.58 1942 PHE G O 1
ATOM 12195 N N . PRO G 1 150 ? 5.448 24.186 53.023 1.00 49.24 1943 PRO G N 1
ATOM 12196 C CA . PRO G 1 150 ? 6.488 24.377 52.014 1.00 54.90 1943 PRO G CA 1
ATOM 12197 C C . PRO G 1 150 ? 5.825 24.656 50.678 1.00 55.08 1943 PRO G C 1
ATOM 12198 O O . PRO G 1 150 ? 4.791 24.071 50.380 1.00 49.12 1943 PRO G O 1
ATOM 12202 N N . TYR G 1 151 ? 6.407 25.564 49.911 1.00 59.57 1944 TYR G N 1
ATOM 12203 C CA . TYR G 1 151 ? 5.807 26.085 48.700 1.00 60.85 1944 TYR G CA 1
ATOM 12204 C C . TYR G 1 151 ? 6.753 25.874 47.521 1.00 63.78 1944 TYR G C 1
ATOM 12205 O O . TYR G 1 151 ? 7.759 25.163 47.597 1.00 64.17 1944 TYR G O 1
ATOM 12214 N N . ILE G 1 152 ? 6.400 26.503 46.409 1.00 65.89 1945 ILE G N 1
ATOM 12215 C CA . ILE G 1 152 ? 7.195 26.422 45.204 1.00 65.43 1945 ILE G CA 1
ATOM 12216 C C . ILE G 1 152 ? 8.155 27.591 45.126 1.00 69.50 1945 ILE G C 1
ATOM 12217 O O . ILE G 1 152 ? 9.106 27.539 44.333 1.00 71.43 1945 ILE G O 1
ATOM 12222 N N . LYS G 1 153 ? 7.959 28.616 45.959 1.00 71.81 1946 LYS G N 1
ATOM 12223 C CA . LYS G 1 153 ? 8.860 29.745 46.149 1.00 75.71 1946 LYS G CA 1
ATOM 12224 C C . LYS G 1 153 ? 9.480 29.658 47.539 1.00 70.69 1946 LYS G C 1
ATOM 12225 O O . LYS G 1 153 ? 8.976 28.955 48.414 1.00 67.99 1946 LYS G O 1
ATOM 12231 N N . THR G 1 154 ? 10.602 30.352 47.741 1.00 71.23 1947 THR G N 1
ATOM 12232 C CA . THR G 1 154 ? 11.183 30.456 49.079 1.00 65.58 1947 THR G CA 1
ATOM 12233 C C . THR G 1 154 ? 10.798 31.742 49.773 1.00 64.12 1947 THR G C 1
ATOM 12234 O O . THR G 1 154 ? 11.250 31.977 50.895 1.00 67.67 1947 THR G O 1
ATOM 12238 N N . ARG G 1 155 ? 10.009 32.591 49.131 1.00 58.72 1948 ARG G N 1
ATOM 12239 C CA . ARG G 1 155 ? 9.370 33.673 49.849 1.00 60.61 1948 ARG G CA 1
ATOM 12240 C C . ARG G 1 155 ? 7.905 33.745 49.420 1.00 63.87 1948 ARG G C 1
ATOM 12241 O O . ARG G 1 155 ? 7.589 33.653 48.229 1.00 68.97 1948 ARG G O 1
ATOM 12249 N N . VAL G 1 156 ? 7.013 33.835 50.409 1.00 60.37 1949 VAL G N 1
ATOM 12250 C CA . VAL G 1 156 ? 5.588 34.094 50.230 1.00 60.53 1949 VAL G CA 1
ATOM 12251 C C . VAL G 1 156 ? 5.212 35.368 50.998 1.00 58.24 1949 VAL G C 1
ATOM 12252 O O . VAL G 1 156 ? 5.824 35.709 52.013 1.00 60.23 1949 VAL G O 1
ATOM 12256 N N . ASN G 1 157 ? 4.238 36.116 50.485 1.00 59.61 1950 ASN G N 1
ATOM 12257 C CA . ASN G 1 157 ? 3.987 37.430 51.059 1.00 65.50 1950 ASN G CA 1
ATOM 12258 C C . ASN G 1 157 ? 2.894 37.401 52.119 1.00 64.72 1950 ASN G C 1
ATOM 12259 O O . ASN G 1 157 ? 1.980 36.570 52.096 1.00 57.92 1950 ASN G O 1
ATOM 12264 N N . VAL G 1 158 ? 3.029 38.336 53.071 1.00 71.25 1951 VAL G N 1
ATOM 12265 C CA . VAL G 1 158 ? 2.267 38.365 54.316 1.00 70.74 1951 VAL G CA 1
ATOM 12266 C C . VAL G 1 158 ? 0.915 38.999 54.054 1.00 71.19 1951 VAL G C 1
ATOM 12267 O O . VAL G 1 158 ? 0.819 40.025 53.372 1.00 77.39 1951 VAL G O 1
ATOM 12271 N N . THR G 1 159 ? -0.134 38.404 54.600 1.00 67.43 1952 THR G N 1
ATOM 12272 C CA . THR G 1 159 ? -1.457 38.885 54.254 1.00 66.38 1952 THR G CA 1
ATOM 12273 C C . THR G 1 159 ? -2.257 39.406 55.441 1.00 76.18 1952 THR G C 1
ATOM 12274 O O . THR G 1 159 ? -2.875 40.461 55.323 1.00 74.68 1952 THR G O 1
ATOM 12278 N N . HIS G 1 160 ? -2.243 38.734 56.596 1.00 88.49 1953 HIS G N 1
ATOM 12279 C CA . HIS G 1 160 ? -2.955 39.194 57.787 1.00 95.72 1953 HIS G CA 1
ATOM 12280 C C . HIS G 1 160 ? -1.955 39.471 58.900 1.00 88.91 1953 HIS G C 1
ATOM 12281 O O . HIS G 1 160 ? -0.811 39.008 58.873 1.00 84.83 1953 HIS G O 1
ATOM 12288 N N . LYS G 1 161 ? -2.397 40.219 59.900 1.00 85.62 1954 LYS G N 1
ATOM 12289 C CA . LYS G 1 161 ? -1.495 40.601 60.977 1.00 78.53 1954 LYS G CA 1
ATOM 12290 C C . LYS G 1 161 ? -2.303 40.747 62.259 1.00 75.55 1954 LYS G C 1
ATOM 12291 O O . LYS G 1 161 ? -3.146 41.643 62.350 1.00 77.07 1954 LYS G O 1
ATOM 12297 N N . GLU G 1 162 ? -2.051 39.855 63.228 1.00 75.48 1955 GLU G N 1
ATOM 12298 C CA . GLU G 1 162 ? -2.558 39.941 64.600 1.00 77.43 1955 GLU G CA 1
ATOM 12299 C C . GLU G 1 162 ? -1.516 40.565 65.525 1.00 78.17 1955 GLU G C 1
ATOM 12300 O O . GLU G 1 162 ? -0.356 40.143 65.536 1.00 75.84 1955 GLU G O 1
ATOM 12306 N N . GLU G 1 163 ? -1.933 41.530 66.333 1.00 82.44 1956 GLU G N 1
ATOM 12307 C CA . GLU G 1 163 ? -1.113 41.985 67.444 1.00 92.35 1956 GLU G CA 1
ATOM 12308 C C . GLU G 1 163 ? -1.749 41.552 68.760 1.00 96.52 1956 GLU G C 1
ATOM 12309 O O . GLU G 1 163 ? -2.965 41.666 68.939 1.00 103.58 1956 GLU G O 1
ATOM 12315 N N . ILE G 1 164 ? -0.924 41.051 69.678 1.00 89.57 1957 ILE G N 1
ATOM 12316 C CA . ILE G 1 164 ? -1.375 40.603 70.995 1.00 79.54 1957 ILE G CA 1
ATOM 12317 C C . ILE G 1 164 ? -0.399 41.158 72.018 1.00 74.54 1957 ILE G C 1
ATOM 12318 O O . ILE G 1 164 ? 0.800 40.879 71.933 1.00 76.90 1957 ILE G O 1
ATOM 12323 N N . ILE G 1 165 ? -0.888 41.965 72.968 1.00 66.81 1958 ILE G N 1
ATOM 12324 C CA . ILE G 1 165 ? 0.008 42.626 73.915 1.00 63.69 1958 ILE G CA 1
ATOM 12325 C C . ILE G 1 165 ? 0.020 41.871 75.232 1.00 60.15 1958 ILE G C 1
ATOM 12326 O O . ILE G 1 165 ? -1.028 41.455 75.743 1.00 62.05 1958 ILE G O 1
ATOM 12331 N N . LEU G 1 166 ? 1.216 41.714 75.789 1.00 55.09 1959 LEU G N 1
ATOM 12332 C CA . LEU G 1 166 ? 1.433 41.046 77.058 1.00 52.68 1959 LEU G CA 1
ATOM 12333 C C . LEU G 1 166 ? 1.814 42.070 78.122 1.00 61.44 1959 LEU G C 1
ATOM 12334 O O . LEU G 1 166 ? 2.708 42.904 77.901 1.00 63.11 1959 LEU G O 1
ATOM 12339 N N . THR G 1 167 ? 1.132 41.990 79.304 1.00 61.93 1960 THR G N 1
ATOM 12340 C CA . THR G 1 167 ? 1.482 42.807 80.458 1.00 61.94 1960 THR G CA 1
ATOM 12341 C C . THR G 1 167 ? 2.698 42.227 81.190 1.00 54.85 1960 THR G C 1
ATOM 12342 O O . THR G 1 167 ? 2.974 41.026 81.112 1.00 52.32 1960 THR G O 1
ATOM 12346 N N . PRO G 1 168 ? 3.451 43.072 81.890 1.00 51.34 1961 PRO G N 1
ATOM 12347 C CA . PRO G 1 168 ? 4.746 42.628 82.440 1.00 51.51 1961 PRO G CA 1
ATOM 12348 C C . PRO G 1 168 ? 4.700 41.332 83.225 1.00 53.21 1961 PRO G C 1
ATOM 12349 O O . PRO G 1 168 ? 5.692 40.591 83.197 1.00 55.65 1961 PRO G O 1
ATOM 12353 N N . ILE G 1 169 ? 3.593 41.016 83.909 1.00 56.10 1962 ILE G N 1
ATOM 12354 C CA . ILE G 1 169 ? 3.545 39.765 84.670 1.00 58.34 1962 ILE G CA 1
ATOM 12355 C C . ILE G 1 169 ? 3.369 38.557 83.746 1.00 62.49 1962 ILE G C 1
ATOM 12356 O O . ILE G 1 169 ? 4.017 37.519 83.942 1.00 57.72 1962 ILE G O 1
ATOM 12361 N N . GLU G 1 170 ? 2.487 38.665 82.741 1.00 66.27 1963 GLU G N 1
ATOM 12362 C CA . GLU G 1 170 ? 2.441 37.671 81.673 1.00 66.34 1963 GLU G CA 1
ATOM 12363 C C . GLU G 1 170 ? 3.827 37.461 81.087 1.00 65.16 1963 GLU G C 1
ATOM 12364 O O . GLU G 1 170 ? 4.238 36.323 80.833 1.00 69.34 1963 GLU G O 1
ATOM 12370 N N . VAL G 1 171 ? 4.556 38.561 80.864 1.00 56.87 1964 VAL G N 1
ATOM 12371 C CA . VAL G 1 171 ? 5.908 38.503 80.311 1.00 53.52 1964 VAL G CA 1
ATOM 12372 C C . VAL G 1 171 ? 6.836 37.664 81.191 1.00 53.27 1964 VAL G C 1
ATOM 12373 O O . VAL G 1 171 ? 7.678 36.899 80.685 1.00 50.53 1964 VAL G O 1
ATOM 12377 N N . ALA G 1 172 ? 6.700 37.797 82.520 1.00 51.16 1965 ALA G N 1
ATOM 12378 C CA . ALA G 1 172 ? 7.502 37.016 83.460 1.00 46.76 1965 ALA G CA 1
ATOM 12379 C C . ALA G 1 172 ? 7.048 35.557 83.543 1.00 45.31 1965 ALA G C 1
ATOM 12380 O O . ALA G 1 172 ? 7.878 34.656 83.748 1.00 40.06 1965 ALA G O 1
ATOM 12382 N N . ILE G 1 173 ? 5.750 35.303 83.373 1.00 43.58 1966 ILE G N 1
ATOM 12383 C CA . ILE G 1 173 ? 5.279 33.928 83.299 1.00 42.70 1966 ILE G CA 1
ATOM 12384 C C . ILE G 1 173 ? 5.974 33.199 82.164 1.00 43.14 1966 ILE G C 1
ATOM 12385 O O . ILE G 1 173 ? 6.570 32.138 82.367 1.00 41.06 1966 ILE G O 1
ATOM 12390 N N . GLU G 1 174 ? 5.904 33.763 80.948 1.00 50.15 1967 GLU G N 1
ATOM 12391 C CA . GLU G 1 174 ? 6.627 33.201 79.803 1.00 52.11 1967 GLU G CA 1
ATOM 12392 C C . GLU G 1 174 ? 8.099 32.968 80.138 1.00 51.10 1967 GLU G C 1
ATOM 12393 O O . GLU G 1 174 ? 8.622 31.865 79.934 1.00 36.83 1967 GLU G O 1
ATOM 12399 N N . ASP G 1 175 ? 8.787 34.002 80.649 1.00 45.08 1968 ASP G N 1
ATOM 12400 C CA . ASP G 1 175 ? 10.175 33.822 81.047 1.00 45.20 1968 ASP G CA 1
ATOM 12401 C C . ASP G 1 175 ? 10.299 32.645 81.999 1.00 44.36 1968 ASP G C 1
ATOM 12402 O O . ASP G 1 175 ? 11.109 31.738 81.776 1.00 46.24 1968 ASP G O 1
ATOM 12407 N N . MET G 1 176 ? 9.466 32.622 83.046 1.00 45.13 1969 MET G N 1
ATOM 12408 C CA . MET G 1 176 ? 9.500 31.506 83.992 1.00 52.74 1969 MET G CA 1
ATOM 12409 C C . MET G 1 176 ? 9.218 30.180 83.297 1.00 54.58 1969 MET G C 1
ATOM 12410 O O . MET G 1 176 ? 10.016 29.238 83.395 1.00 36.44 1969 MET G O 1
ATOM 12415 N N . GLN G 1 177 ? 8.092 30.112 82.565 1.00 55.62 1970 GLN G N 1
ATOM 12416 C CA . GLN G 1 177 ? 7.630 28.880 81.919 1.00 53.00 1970 GLN G CA 1
ATOM 12417 C C . GLN G 1 177 ? 8.707 28.259 81.042 1.00 51.40 1970 GLN G C 1
ATOM 12418 O O . GLN G 1 177 ? 8.897 27.032 81.057 1.00 47.07 1970 GLN G O 1
ATOM 12424 N N . LYS G 1 178 ? 9.417 29.101 80.268 1.00 52.55 1971 LYS G N 1
ATOM 12425 C CA . LYS G 1 178 ? 10.387 28.613 79.292 1.00 49.97 1971 LYS G CA 1
ATOM 12426 C C . LYS G 1 178 ? 11.654 28.128 79.977 1.00 49.49 1971 LYS G C 1
ATOM 12427 O O . LYS G 1 178 ? 12.205 27.089 79.594 1.00 51.24 1971 LYS G O 1
ATOM 12433 N N . LYS G 1 179 ? 12.134 28.859 80.994 1.00 50.22 1972 LYS G N 1
ATOM 12434 C CA . LYS G 1 179 ? 13.272 28.349 81.764 1.00 53.57 1972 LYS G CA 1
ATOM 12435 C C . LYS G 1 179 ? 12.912 27.087 82.550 1.00 48.82 1972 LYS G C 1
ATOM 12436 O O . LYS G 1 179 ? 13.765 26.202 82.727 1.00 44.62 1972 LYS G O 1
ATOM 12442 N N . THR G 1 180 ? 11.672 26.971 83.027 1.00 43.84 1973 THR G N 1
ATOM 12443 C CA . THR G 1 180 ? 11.310 25.754 83.739 1.00 46.82 1973 THR G CA 1
ATOM 12444 C C . THR G 1 180 ? 11.482 24.548 82.822 1.00 50.66 1973 THR G C 1
ATOM 12445 O O . THR G 1 180 ? 12.286 23.647 83.098 1.00 52.97 1973 THR G O 1
ATOM 12449 N N . GLN G 1 181 ? 10.775 24.552 81.687 1.00 53.41 1974 GLN G N 1
ATOM 12450 C CA . GLN G 1 181 ? 10.822 23.423 80.764 1.00 51.31 1974 GLN G CA 1
ATOM 12451 C C . GLN G 1 181 ? 12.232 23.165 80.280 1.00 44.88 1974 GLN G C 1
ATOM 12452 O O . GLN G 1 181 ? 12.597 22.018 80.012 1.00 44.71 1974 GLN G O 1
ATOM 12458 N N . GLU G 1 182 ? 13.026 24.228 80.138 1.00 44.15 1975 GLU G N 1
ATOM 12459 C CA . GLU G 1 182 ? 14.411 24.097 79.688 1.00 47.15 1975 GLU G CA 1
ATOM 12460 C C . GLU G 1 182 ? 15.204 23.207 80.645 1.00 47.51 1975 GLU G C 1
ATOM 12461 O O . GLU G 1 182 ? 15.922 22.285 80.215 1.00 39.17 1975 GLU G O 1
ATOM 12467 N N . LEU G 1 183 ? 15.070 23.490 81.956 1.00 47.19 1976 LEU G N 1
ATOM 12468 C CA . LEU G 1 183 ? 15.558 22.616 83.017 1.00 45.77 1976 LEU G CA 1
ATOM 12469 C C . LEU G 1 183 ? 15.001 21.203 82.886 1.00 47.76 1976 LEU G C 1
ATOM 12470 O O . LEU G 1 183 ? 15.743 20.228 83.014 1.00 34.47 1976 LEU G O 1
ATOM 12475 N N . ALA G 1 184 ? 13.687 21.069 82.652 1.00 53.93 1977 ALA G N 1
ATOM 12476 C CA . ALA G 1 184 ? 13.089 19.742 82.458 1.00 48.16 1977 ALA G CA 1
ATOM 12477 C C . ALA G 1 184 ? 13.747 18.992 81.300 1.00 51.65 1977 ALA G C 1
ATOM 12478 O O . ALA G 1 184 ? 14.137 17.830 81.446 1.00 51.88 1977 ALA G O 1
ATOM 12480 N N . PHE G 1 185 ? 13.919 19.646 80.148 1.00 56.35 1978 PHE G N 1
ATOM 12481 C CA . PHE G 1 185 ? 14.471 18.936 78.998 1.00 59.20 1978 PHE G CA 1
ATOM 12482 C C . PHE G 1 185 ? 15.887 18.431 79.277 1.00 58.81 1978 PHE G C 1
ATOM 12483 O O . PHE G 1 185 ? 16.167 17.234 79.149 1.00 55.03 1978 PHE G O 1
ATOM 12491 N N . ALA G 1 186 ? 16.791 19.330 79.685 1.00 61.41 1979 ALA G N 1
ATOM 12492 C CA . ALA G 1 186 ? 18.178 18.931 79.950 1.00 63.38 1979 ALA G CA 1
ATOM 12493 C C . ALA G 1 186 ? 18.286 17.873 81.043 1.00 61.35 1979 ALA G C 1
ATOM 12494 O O . ALA G 1 186 ? 19.267 17.115 81.084 1.00 62.94 1979 ALA G O 1
ATOM 12496 N N . THR G 1 187 ? 17.312 17.827 81.952 1.00 57.22 1980 THR G N 1
ATOM 12497 C CA . THR G 1 187 ? 17.350 16.840 83.014 1.00 52.41 1980 THR G CA 1
ATOM 12498 C C . THR G 1 187 ? 16.973 15.471 82.495 1.00 60.20 1980 THR G C 1
ATOM 12499 O O . THR G 1 187 ? 17.700 14.500 82.714 1.00 68.86 1980 THR G O 1
ATOM 12503 N N . HIS G 1 188 ? 15.833 15.366 81.816 1.00 61.87 1981 HIS G N 1
ATOM 12504 C CA . HIS G 1 188 ? 15.229 14.064 81.540 1.00 72.76 1981 HIS G CA 1
ATOM 12505 C C . HIS G 1 188 ? 15.552 13.565 80.138 1.00 72.94 1981 HIS G C 1
ATOM 12506 O O . HIS G 1 188 ? 14.656 13.016 79.472 1.00 75.07 1981 HIS G O 1
ATOM 12513 N N . GLN G 1 189 ? 16.811 13.721 79.675 1.00 72.30 1982 GLN G N 1
ATOM 12514 C CA . GLN G 1 189 ? 17.240 13.291 78.340 1.00 76.82 1982 GLN G CA 1
ATOM 12515 C C . GLN G 1 189 ? 18.374 12.266 78.408 1.00 82.82 1982 GLN G C 1
ATOM 12516 O O . GLN G 1 189 ? 19.239 12.310 79.296 1.00 88.76 1982 GLN G O 1
ATOM 12522 N N . ASP G 1 190 ? 18.363 11.359 77.428 1.00 81.74 1983 ASP G N 1
ATOM 12523 C CA . ASP G 1 190 ? 19.173 10.138 77.411 1.00 82.82 1983 ASP G CA 1
ATOM 12524 C C . ASP G 1 190 ? 19.919 9.987 76.092 1.00 81.77 1983 ASP G C 1
ATOM 12525 O O . ASP G 1 190 ? 19.288 10.008 75.015 1.00 84.45 1983 ASP G O 1
ATOM 12530 N N . PRO G 1 191 ? 21.245 9.884 76.108 1.00 81.19 1984 PRO G N 1
ATOM 12531 C CA . PRO G 1 191 ? 22.120 10.133 77.269 1.00 81.38 1984 PRO G CA 1
ATOM 12532 C C . PRO G 1 191 ? 22.080 11.580 77.767 1.00 76.32 1984 PRO G C 1
ATOM 12533 O O . PRO G 1 191 ? 21.329 12.395 77.252 1.00 75.35 1984 PRO G O 1
ATOM 12537 N N . ALA G 1 192 ? 22.873 11.907 78.768 1.00 74.45 1985 ALA G N 1
ATOM 12538 C CA . ALA G 1 192 ? 22.809 13.275 79.248 1.00 70.34 1985 ALA G CA 1
ATOM 12539 C C . ALA G 1 192 ? 23.922 14.102 78.602 1.00 62.13 1985 ALA G C 1
ATOM 12540 O O . ALA G 1 192 ? 24.923 13.569 78.102 1.00 53.14 1985 ALA G O 1
ATOM 12542 N N . ASP G 1 193 ? 23.705 15.423 78.576 1.00 63.00 1986 ASP G N 1
ATOM 12543 C CA . ASP G 1 193 ? 24.664 16.393 78.052 1.00 68.21 1986 ASP G CA 1
ATOM 12544 C C . ASP G 1 193 ? 25.033 17.295 79.222 1.00 62.01 1986 ASP G C 1
ATOM 12545 O O . ASP G 1 193 ? 24.491 18.404 79.381 1.00 56.36 1986 ASP G O 1
ATOM 12550 N N . PRO G 1 194 ? 25.954 16.842 80.065 1.00 63.04 1987 PRO G N 1
ATOM 12551 C CA . PRO G 1 194 ? 26.167 17.513 81.352 1.00 64.81 1987 PRO G CA 1
ATOM 12552 C C . PRO G 1 194 ? 26.483 18.991 81.208 1.00 62.59 1987 PRO G C 1
ATOM 12553 O O . PRO G 1 194 ? 26.079 19.808 82.046 1.00 57.19 1987 PRO G O 1
ATOM 12557 N N . LYS G 1 195 ? 27.184 19.365 80.142 1.00 62.31 1988 LYS G N 1
ATOM 12558 C CA . LYS G 1 195 ? 27.461 20.773 79.945 1.00 56.29 1988 LYS G CA 1
ATOM 12559 C C . LYS G 1 195 ? 26.171 21.534 79.700 1.00 53.26 1988 LYS G C 1
ATOM 12560 O O . LYS G 1 195 ? 25.942 22.577 80.331 1.00 52.51 1988 LYS G O 1
ATOM 12566 N N . MET G 1 196 ? 25.284 20.995 78.848 1.00 46.63 1989 MET G N 1
ATOM 12567 C CA . MET G 1 196 ? 24.009 21.664 78.608 1.00 48.48 1989 MET G CA 1
ATOM 12568 C C . MET G 1 196 ? 23.184 21.766 79.890 1.00 49.02 1989 MET G C 1
ATOM 12569 O O . MET G 1 196 ? 22.537 22.799 80.143 1.00 44.94 1989 MET G O 1
ATOM 12574 N N . LEU G 1 197 ? 23.201 20.715 80.726 1.00 49.53 1990 LEU G N 1
ATOM 12575 C CA . LEU G 1 197 ? 22.428 20.770 81.967 1.00 51.77 1990 LEU G CA 1
ATOM 12576 C C . LEU G 1 197 ? 22.936 21.877 82.890 1.00 58.19 1990 LEU G C 1
ATOM 12577 O O . LEU G 1 197 ? 22.158 22.717 83.367 1.00 52.75 1990 LEU G O 1
ATOM 12582 N N . GLN G 1 198 ? 24.253 21.904 83.131 1.00 66.16 1991 GLN G N 1
ATOM 12583 C CA . GLN G 1 198 ? 24.846 22.880 84.038 1.00 66.46 1991 GLN G CA 1
ATOM 12584 C C . GLN G 1 198 ? 24.677 24.293 83.506 1.00 67.10 1991 GLN G C 1
ATOM 12585 O O . GLN G 1 198 ? 24.605 25.246 84.292 1.00 68.82 1991 GLN G O 1
ATOM 12591 N N . MET G 1 199 ? 24.628 24.453 82.177 1.00 65.95 1992 MET G N 1
ATOM 12592 C CA . MET G 1 199 ? 24.454 25.788 81.618 1.00 69.80 1992 MET G CA 1
ATOM 12593 C C . MET G 1 199 ? 23.096 26.369 81.989 1.00 69.59 1992 MET G C 1
ATOM 12594 O O . MET G 1 199 ? 22.976 27.582 82.206 1.00 67.69 1992 MET G O 1
ATOM 12599 N N . VAL G 1 200 ? 22.069 25.524 82.073 1.00 68.66 1993 VAL G N 1
ATOM 12600 C CA . VAL G 1 200 ? 20.727 26.021 82.349 1.00 67.74 1993 VAL G CA 1
ATOM 12601 C C . VAL G 1 200 ? 20.510 26.178 83.842 1.00 65.83 1993 VAL G C 1
ATOM 12602 O O . VAL G 1 200 ? 19.949 27.180 84.298 1.00 64.30 1993 VAL G O 1
ATOM 12606 N N . LEU G 1 201 ? 20.946 25.181 84.617 1.00 64.34 1994 LEU G N 1
ATOM 12607 C CA . LEU G 1 201 ? 20.811 25.232 86.066 1.00 60.80 1994 LEU G CA 1
ATOM 12608 C C . LEU G 1 201 ? 21.597 26.395 86.653 1.00 61.04 1994 LEU G C 1
ATOM 12609 O O . LEU G 1 201 ? 21.055 27.190 87.429 1.00 60.18 1994 LEU G O 1
ATOM 12614 N N . GLN G 1 202 ? 22.882 26.512 86.293 1.00 63.58 1995 GLN G N 1
ATOM 12615 C CA . GLN G 1 202 ? 23.697 27.581 86.863 1.00 67.50 1995 GLN G CA 1
ATOM 12616 C C . GLN G 1 202 ? 23.165 28.937 86.461 1.00 65.21 1995 GLN G C 1
ATOM 12617 O O . GLN G 1 202 ? 23.353 29.919 87.187 1.00 70.79 1995 GLN G O 1
ATOM 12623 N N . GLY G 1 203 ? 22.521 29.016 85.309 1.00 58.25 1996 GLY G N 1
ATOM 12624 C CA . GLY G 1 203 ? 21.806 30.230 85.012 1.00 62.32 1996 GLY G CA 1
ATOM 12625 C C . GLY G 1 203 ? 20.470 30.372 85.703 1.00 61.06 1996 GLY G C 1
ATOM 12626 O O . GLY G 1 203 ? 19.860 31.437 85.612 1.00 61.18 1996 GLY G O 1
ATOM 12627 N N . SER G 1 204 ? 19.983 29.325 86.360 1.00 60.87 1997 SER G N 1
ATOM 12628 C CA . SER G 1 204 ? 18.656 29.353 86.957 1.00 66.31 1997 SER G CA 1
ATOM 12629 C C . SER G 1 204 ? 18.727 29.665 88.439 1.00 78.31 1997 SER G C 1
ATOM 12630 O O . SER G 1 204 ? 17.973 30.505 88.947 1.00 84.52 1997 SER G O 1
ATOM 12633 N N . VAL G 1 205 ? 19.641 29.005 89.138 1.00 78.57 1998 VAL G N 1
ATOM 12634 C CA . VAL G 1 205 ? 19.752 29.139 90.580 1.00 70.43 1998 VAL G CA 1
ATOM 12635 C C . VAL G 1 205 ? 20.942 30.036 90.892 1.00 70.31 1998 VAL G C 1
ATOM 12636 O O . VAL G 1 205 ? 20.916 30.786 91.870 1.00 69.88 1998 VAL G O 1
ATOM 12640 N N . GLY G 1 206 ? 21.968 29.998 90.036 1.00 72.34 1999 GLY G N 1
ATOM 12641 C CA . GLY G 1 206 ? 23.183 30.763 90.244 1.00 77.63 1999 GLY G CA 1
ATOM 12642 C C . GLY G 1 206 ? 23.384 31.928 89.294 1.00 81.45 1999 GLY G C 1
ATOM 12643 O O . GLY G 1 206 ? 24.447 32.074 88.674 1.00 83.24 1999 GLY G O 1
ATOM 12644 N N . THR G 1 207 ? 22.365 32.767 89.162 1.00 83.70 2000 THR G N 1
ATOM 12645 C CA . THR G 1 207 ? 22.483 33.911 88.276 1.00 84.06 2000 THR G CA 1
ATOM 12646 C C . THR G 1 207 ? 23.413 34.946 88.902 1.00 78.77 2000 THR G C 1
ATOM 12647 O O . THR G 1 207 ? 23.243 35.339 90.061 1.00 76.23 2000 THR G O 1
ATOM 12651 N N . THR G 1 208 ? 24.414 35.371 88.135 1.00 74.75 2001 THR G N 1
ATOM 12652 C CA . THR G 1 208 ? 25.318 36.433 88.547 1.00 67.08 2001 THR G CA 1
ATOM 12653 C C . THR G 1 208 ? 25.088 37.749 87.812 1.00 68.41 2001 THR G C 1
ATOM 12654 O O . THR G 1 208 ? 25.334 38.807 88.385 1.00 68.77 2001 THR G O 1
ATOM 12658 N N . VAL G 1 209 ? 24.596 37.712 86.574 1.00 69.29 2002 VAL G N 1
ATOM 12659 C CA . VAL G 1 209 ? 24.468 38.913 85.728 1.00 63.38 2002 VAL G CA 1
ATOM 12660 C C . VAL G 1 209 ? 23.046 39.450 85.724 1.00 57.28 2002 VAL G C 1
ATOM 12661 O O . VAL G 1 209 ? 22.822 40.649 85.894 1.00 54.61 2002 VAL G O 1
ATOM 12665 N N . ASN G 1 210 ? 22.074 38.594 85.492 1.00 59.55 2003 ASN G N 1
ATOM 12666 C CA . ASN G 1 210 ? 20.734 39.120 85.391 1.00 67.73 2003 ASN G CA 1
ATOM 12667 C C . ASN G 1 210 ? 20.038 38.980 86.739 1.00 71.54 2003 ASN G C 1
ATOM 12668 O O . ASN G 1 210 ? 20.558 38.376 87.675 1.00 75.86 2003 ASN G O 1
ATOM 12673 N N . GLN G 1 211 ? 18.815 39.503 86.812 1.00 69.93 2004 GLN G N 1
ATOM 12674 C CA . GLN G 1 211 ? 18.127 39.775 88.065 1.00 68.21 2004 GLN G CA 1
ATOM 12675 C C . GLN G 1 211 ? 17.728 38.525 88.835 1.00 62.20 2004 GLN G C 1
ATOM 12676 O O . GLN G 1 211 ? 17.275 38.658 89.976 1.00 70.43 2004 GLN G O 1
ATOM 12682 N N . GLY G 1 212 ? 17.856 37.333 88.255 1.00 52.96 2005 GLY G N 1
ATOM 12683 C CA . GLY G 1 212 ? 17.521 36.110 88.951 1.00 56.53 2005 GLY G CA 1
ATOM 12684 C C . GLY G 1 212 ? 16.025 35.946 89.153 1.00 62.54 2005 GLY G C 1
ATOM 12685 O O . GLY G 1 212 ? 15.252 36.896 88.977 1.00 63.51 2005 GLY G O 1
ATOM 12686 N N . PRO G 1 213 ? 15.577 34.733 89.522 1.00 63.21 2006 PRO G N 1
ATOM 12687 C CA . PRO G 1 213 ? 14.122 34.513 89.644 1.00 58.63 2006 PRO G CA 1
ATOM 12688 C C . PRO G 1 213 ? 13.523 35.164 90.880 1.00 69.43 2006 PRO G C 1
ATOM 12689 O O . PRO G 1 213 ? 12.386 35.654 90.818 1.00 68.19 2006 PRO G O 1
ATOM 12693 N N . LEU G 1 214 ? 14.267 35.189 91.996 1.00 76.61 2007 LEU G N 1
ATOM 12694 C CA . LEU G 1 214 ? 13.760 35.771 93.233 1.00 77.93 2007 LEU G CA 1
ATOM 12695 C C . LEU G 1 214 ? 13.062 37.100 92.963 1.00 76.00 2007 LEU G C 1
ATOM 12696 O O . LEU G 1 214 ? 11.941 37.337 93.429 1.00 75.35 2007 LEU G O 1
ATOM 12701 N N . GLU G 1 215 ? 13.704 37.965 92.175 1.00 75.66 2008 GLU G N 1
ATOM 12702 C CA . GLU G 1 215 ? 13.186 39.310 91.990 1.00 75.95 2008 GLU G CA 1
ATOM 12703 C C . GLU G 1 215 ? 11.798 39.254 91.372 1.00 72.76 2008 GLU G C 1
ATOM 12704 O O . GLU G 1 215 ? 10.907 40.020 91.765 1.00 70.77 2008 GLU G O 1
ATOM 12710 N N . VAL G 1 216 ? 11.592 38.331 90.418 1.00 71.86 2009 VAL G N 1
ATOM 12711 C CA . VAL G 1 216 ? 10.290 38.215 89.756 1.00 69.93 2009 VAL G CA 1
ATOM 12712 C C . VAL G 1 216 ? 9.201 38.112 90.809 1.00 73.01 2009 VAL G C 1
ATOM 12713 O O . VAL G 1 216 ? 8.195 38.831 90.753 1.00 76.64 2009 VAL G O 1
ATOM 12717 N N . ALA G 1 217 ? 9.426 37.280 91.834 1.00 71.25 2010 ALA G N 1
ATOM 12718 C CA . ALA G 1 217 ? 8.413 37.090 92.874 1.00 69.30 2010 ALA G CA 1
ATOM 12719 C C . ALA G 1 217 ? 8.222 38.356 93.704 1.00 64.57 2010 ALA G C 1
ATOM 12720 O O . ALA G 1 217 ? 7.091 38.820 93.883 1.00 58.03 2010 ALA G O 1
ATOM 12722 N N . GLN G 1 218 ? 9.322 38.934 94.213 1.00 67.22 2011 GLN G N 1
ATOM 12723 C CA . GLN G 1 218 ? 9.229 40.188 94.959 1.00 69.15 2011 GLN G CA 1
ATOM 12724 C C . GLN G 1 218 ? 8.460 41.249 94.180 1.00 71.21 2011 GLN G C 1
ATOM 12725 O O . GLN G 1 218 ? 7.764 42.081 94.772 1.00 72.92 2011 GLN G O 1
ATOM 12731 N N . VAL G 1 219 ? 8.572 41.236 92.855 1.00 70.06 2012 VAL G N 1
ATOM 12732 C CA . VAL G 1 219 ? 7.994 42.312 92.071 1.00 67.20 2012 VAL G CA 1
ATOM 12733 C C . VAL G 1 219 ? 6.510 42.087 91.819 1.00 74.46 2012 VAL G C 1
ATOM 12734 O O . VAL G 1 219 ? 5.737 43.054 91.781 1.00 77.61 2012 VAL G O 1
ATOM 12738 N N . PHE G 1 220 ? 6.073 40.827 91.681 1.00 77.23 2013 PHE G N 1
ATOM 12739 C CA . PHE G 1 220 ? 4.693 40.521 91.314 1.00 79.79 2013 PHE G CA 1
ATOM 12740 C C . PHE G 1 220 ? 3.894 39.802 92.393 1.00 85.82 2013 PHE G C 1
ATOM 12741 O O . PHE G 1 220 ? 2.668 39.721 92.274 1.00 89.57 2013 PHE G O 1
ATOM 12749 N N . LEU G 1 221 ? 4.542 39.285 93.434 1.00 86.43 2014 LEU G N 1
ATOM 12750 C CA . LEU G 1 221 ? 3.871 38.460 94.435 1.00 83.44 2014 LEU G CA 1
ATOM 12751 C C . LEU G 1 221 ? 3.917 39.050 95.847 1.00 85.60 2014 LEU G C 1
ATOM 12752 O O . LEU G 1 221 ? 3.506 38.378 96.804 1.00 83.30 2014 LEU G O 1
ATOM 12757 N N . SER G 1 222 ? 4.395 40.286 96.009 1.00 86.83 2015 SER G N 1
ATOM 12758 C CA . SER G 1 222 ? 4.400 40.894 97.334 1.00 86.01 2015 SER G CA 1
ATOM 12759 C C . SER G 1 222 ? 2.984 41.199 97.805 1.00 85.88 2015 SER G C 1
ATOM 12760 O O . SER G 1 222 ? 2.680 41.071 98.996 1.00 84.76 2015 SER G O 1
ATOM 12763 N N . GLU G 1 223 ? 2.109 41.603 96.884 1.00 89.02 2016 GLU G N 1
ATOM 12764 C CA . GLU G 1 223 ? 0.720 41.927 97.178 1.00 92.28 2016 GLU G CA 1
ATOM 12765 C C . GLU G 1 223 ? -0.206 41.009 96.407 1.00 89.40 2016 GLU G C 1
ATOM 12766 O O . GLU G 1 223 ? -0.013 40.761 95.215 1.00 86.62 2016 GLU G O 1
ATOM 12772 N N . ILE G 1 224 ? -1.208 40.513 97.101 1.00 92.63 2017 ILE G N 1
ATOM 12773 C CA . ILE G 1 224 ? -2.302 39.807 96.444 1.00 97.48 2017 ILE G CA 1
ATOM 12774 C C . ILE G 1 224 ? -3.241 40.847 95.833 1.00 98.57 2017 ILE G C 1
ATOM 12775 O O . ILE G 1 224 ? -3.618 41.812 96.518 1.00 95.52 2017 ILE G O 1
ATOM 12780 N N . PRO G 1 225 ? -3.597 40.730 94.560 1.00 102.00 2018 PRO G N 1
ATOM 12781 C CA . PRO G 1 225 ? -4.186 41.868 93.858 1.00 105.62 2018 PRO G CA 1
ATOM 12782 C C . PRO G 1 225 ? -5.649 42.074 94.206 1.00 108.00 2018 PRO G C 1
ATOM 12783 O O . PRO G 1 225 ? -6.349 41.179 94.687 1.00 102.35 2018 PRO G O 1
ATOM 12787 N N . SER G 1 226 ? -6.103 43.291 93.919 1.00 115.87 2019 SER G N 1
ATOM 12788 C CA . SER G 1 226 ? -7.481 43.678 94.183 1.00 122.55 2019 SER G CA 1
ATOM 12789 C C . SER G 1 226 ? -8.423 43.148 93.106 1.00 126.92 2019 SER G C 1
ATOM 12790 O O . SER G 1 226 ? -9.362 42.401 93.400 1.00 127.89 2019 SER G O 1
ATOM 12793 N N . ASP G 1 227 ? -8.183 43.518 91.854 1.00 130.10 2020 ASP G N 1
ATOM 12794 C CA . ASP G 1 227 ? -9.057 43.087 90.774 1.00 132.70 2020 ASP G CA 1
ATOM 12795 C C . ASP G 1 227 ? -9.034 41.563 90.673 1.00 131.39 2020 ASP G C 1
ATOM 12796 O O . ASP G 1 227 ? -7.951 40.960 90.692 1.00 131.80 2020 ASP G O 1
ATOM 12801 N N . PRO G 1 228 ? -10.191 40.907 90.614 1.00 127.13 2021 PRO G N 1
ATOM 12802 C CA . PRO G 1 228 ? -10.219 39.503 90.190 1.00 122.63 2021 PRO G CA 1
ATOM 12803 C C . PRO G 1 228 ? -9.392 39.236 88.934 1.00 115.42 2021 PRO G C 1
ATOM 12804 O O . PRO G 1 228 ? -8.413 38.489 89.008 1.00 114.11 2021 PRO G O 1
ATOM 12808 N N . LYS G 1 229 ? -9.734 39.855 87.793 1.00 111.06 2022 LYS G N 1
ATOM 12809 C CA . LYS G 1 229 ? -9.038 39.569 86.535 1.00 110.61 2022 LYS G CA 1
ATOM 12810 C C . LYS G 1 229 ? -7.508 39.645 86.653 1.00 109.28 2022 LYS G C 1
ATOM 12811 O O . LYS G 1 229 ? -6.802 39.131 85.779 1.00 110.07 2022 LYS G O 1
ATOM 12817 N N . LEU G 1 230 ? -6.982 40.254 87.718 1.00 105.66 2023 LEU G N 1
ATOM 12818 C CA . LEU G 1 230 ? -5.557 40.256 88.018 1.00 97.15 2023 LEU G CA 1
ATOM 12819 C C . LEU G 1 230 ? -5.152 39.096 88.912 1.00 98.40 2023 LEU G C 1
ATOM 12820 O O . LEU G 1 230 ? -3.951 38.859 89.093 1.00 98.13 2023 LEU G O 1
ATOM 12825 N N . PHE G 1 231 ? -6.124 38.393 89.496 1.00 99.12 2024 PHE G N 1
ATOM 12826 C CA . PHE G 1 231 ? -5.797 37.243 90.327 1.00 102.03 2024 PHE G CA 1
ATOM 12827 C C . PHE G 1 231 ? -5.267 36.094 89.469 1.00 100.09 2024 PHE G C 1
ATOM 12828 O O . PHE G 1 231 ? -4.351 35.376 89.891 1.00 97.47 2024 PHE G O 1
ATOM 12836 N N . ARG G 1 232 ? -5.808 35.934 88.249 1.00 100.54 2025 ARG G N 1
ATOM 12837 C CA . ARG G 1 232 ? -5.347 34.902 87.315 1.00 100.48 2025 ARG G CA 1
ATOM 12838 C C . ARG G 1 232 ? -3.834 34.922 87.163 1.00 93.36 2025 ARG G C 1
ATOM 12839 O O . ARG G 1 232 ? -3.150 33.926 87.421 1.00 95.06 2025 ARG G O 1
ATOM 12847 N N . HIS G 1 233 ? -3.299 36.061 86.721 1.00 88.47 2026 HIS G N 1
ATOM 12848 C CA . HIS G 1 233 ? -1.860 36.178 86.517 1.00 83.84 2026 HIS G CA 1
ATOM 12849 C C . HIS G 1 233 ? -1.094 35.975 87.813 1.00 85.49 2026 HIS G C 1
ATOM 12850 O O . HIS G 1 233 ? -0.079 35.267 87.833 1.00 85.16 2026 HIS G O 1
ATOM 12857 N N . HIS G 1 234 ? -1.571 36.576 88.910 1.00 84.93 2027 HIS G N 1
ATOM 12858 C CA . HIS G 1 234 ? -0.919 36.360 90.194 1.00 79.72 2027 HIS G CA 1
ATOM 12859 C C . HIS G 1 234 ? -0.857 34.871 90.514 1.00 73.10 2027 HIS G C 1
ATOM 12860 O O . HIS G 1 234 ? 0.224 34.323 90.758 1.00 71.75 2027 HIS G O 1
ATOM 12867 N N . ASN G 1 235 ? -2.006 34.190 90.489 1.00 71.03 2028 ASN G N 1
ATOM 12868 C CA . ASN G 1 235 ? -2.015 32.780 90.871 1.00 69.92 2028 ASN G CA 1
ATOM 12869 C C . ASN G 1 235 ? -1.105 31.957 89.974 1.00 65.29 2028 ASN G C 1
ATOM 12870 O O . ASN G 1 235 ? -0.295 31.159 90.466 1.00 64.25 2028 ASN G O 1
ATOM 12875 N N . LYS G 1 236 ? -1.216 32.144 88.654 1.00 62.19 2029 LYS G N 1
ATOM 12876 C CA . LYS G 1 236 ? -0.399 31.368 87.724 1.00 59.01 2029 LYS G CA 1
ATOM 12877 C C . LYS G 1 236 ? 1.088 31.528 88.038 1.00 58.61 2029 LYS G C 1
ATOM 12878 O O . LYS G 1 236 ? 1.770 30.559 88.404 1.00 52.19 2029 LYS G O 1
ATOM 12884 N N . LEU G 1 237 ? 1.605 32.757 87.916 1.00 58.77 2030 LEU G N 1
ATOM 12885 C CA . LEU G 1 237 ? 3.011 32.991 88.228 1.00 55.52 2030 LEU G CA 1
ATOM 12886 C C . LEU G 1 237 ? 3.393 32.292 89.520 1.00 57.68 2030 LEU G C 1
ATOM 12887 O O . LEU G 1 237 ? 4.374 31.542 89.557 1.00 60.06 2030 LEU G O 1
ATOM 12892 N N . ARG G 1 238 ? 2.575 32.472 90.568 1.00 57.38 2031 ARG G N 1
ATOM 12893 C CA . ARG G 1 238 ? 2.794 31.788 91.839 1.00 56.67 2031 ARG G CA 1
ATOM 12894 C C . ARG G 1 238 ? 2.955 30.277 91.637 1.00 54.05 2031 ARG G C 1
ATOM 12895 O O . ARG G 1 238 ? 3.843 29.645 92.229 1.00 54.14 2031 ARG G O 1
ATOM 12903 N N . LEU G 1 239 ? 2.138 29.683 90.774 1.00 52.36 2032 LEU G N 1
ATOM 12904 C CA . LEU G 1 239 ? 2.236 28.242 90.570 1.00 58.33 2032 LEU G CA 1
ATOM 12905 C C . LEU G 1 239 ? 3.383 27.863 89.654 1.00 61.65 2032 LEU G C 1
ATOM 12906 O O . LEU G 1 239 ? 3.916 26.757 89.762 1.00 61.27 2032 LEU G O 1
ATOM 12911 N N . CYS G 1 240 ? 3.755 28.732 88.723 1.00 64.98 2033 CYS G N 1
ATOM 12912 C CA . CYS G 1 240 ? 4.909 28.408 87.901 1.00 67.95 2033 CYS G CA 1
ATOM 12913 C C . CYS G 1 240 ? 6.182 28.406 88.724 1.00 62.15 2033 CYS G C 1
ATOM 12914 O O . CYS G 1 240 ? 7.161 27.764 88.341 1.00 66.02 2033 CYS G O 1
ATOM 12917 N N . PHE G 1 241 ? 6.170 29.079 89.867 1.00 56.86 2034 PHE G N 1
ATOM 12918 C CA . PHE G 1 241 ? 7.307 29.040 90.768 1.00 54.25 2034 PHE G CA 1
ATOM 12919 C C . PHE G 1 241 ? 7.357 27.758 91.582 1.00 59.10 2034 PHE G C 1
ATOM 12920 O O . PHE G 1 241 ? 8.447 27.261 91.895 1.00 58.74 2034 PHE G O 1
ATOM 12928 N N . LYS G 1 242 ? 6.199 27.231 91.976 1.00 61.44 2035 LYS G N 1
ATOM 12929 C CA . LYS G 1 242 ? 6.189 25.889 92.536 1.00 66.37 2035 LYS G CA 1
ATOM 12930 C C . LYS G 1 242 ? 6.716 24.871 91.515 1.00 65.71 2035 LYS G C 1
ATOM 12931 O O . LYS G 1 242 ? 7.523 23.999 91.857 1.00 56.09 2035 LYS G O 1
ATOM 12937 N N . ASP G 1 243 ? 6.297 24.979 90.244 1.00 75.27 2036 ASP G N 1
ATOM 12938 C CA . ASP G 1 243 ? 6.771 24.021 89.249 1.00 82.36 2036 ASP G CA 1
ATOM 12939 C C . ASP G 1 243 ? 8.246 24.238 88.954 1.00 76.56 2036 ASP G C 1
ATOM 12940 O O . ASP G 1 243 ? 9.035 23.281 88.938 1.00 79.50 2036 ASP G O 1
ATOM 12945 N N . PHE G 1 244 ? 8.627 25.493 88.705 1.00 64.33 2037 PHE G N 1
ATOM 12946 C CA . PHE G 1 244 ? 10.030 25.839 88.522 1.00 60.78 2037 PHE G CA 1
ATOM 12947 C C . PHE G 1 244 ? 10.891 25.215 89.608 1.00 70.32 2037 PHE G C 1
ATOM 12948 O O . PHE G 1 244 ? 11.876 24.514 89.335 1.00 71.67 2037 PHE G O 1
ATOM 12956 N N . THR G 1 245 ? 10.475 25.411 90.854 1.00 72.67 2038 THR G N 1
ATOM 12957 C CA . THR G 1 245 ? 11.337 25.159 91.993 1.00 64.55 2038 THR G CA 1
ATOM 12958 C C . THR G 1 245 ? 11.658 23.671 92.124 1.00 62.54 2038 THR G C 1
ATOM 12959 O O . THR G 1 245 ? 12.693 23.295 92.689 1.00 60.66 2038 THR G O 1
ATOM 12963 N N . LYS G 1 246 ? 10.807 22.815 91.573 1.00 63.81 2039 LYS G N 1
ATOM 12964 C CA . LYS G 1 246 ? 11.065 21.389 91.572 1.00 62.84 2039 LYS G CA 1
ATOM 12965 C C . LYS G 1 246 ? 11.893 20.953 90.380 1.00 57.20 2039 LYS G C 1
ATOM 12966 O O . LYS G 1 246 ? 12.574 19.927 90.464 1.00 51.47 2039 LYS G O 1
ATOM 12972 N N . ARG G 1 247 ? 11.888 21.717 89.286 1.00 60.02 2040 ARG G N 1
ATOM 12973 C CA . ARG G 1 247 ? 12.756 21.358 88.168 1.00 61.81 2040 ARG G CA 1
ATOM 12974 C C . ARG G 1 247 ? 14.209 21.646 88.498 1.00 56.84 2040 ARG G C 1
ATOM 12975 O O . ARG G 1 247 ? 15.099 20.874 88.124 1.00 52.11 2040 ARG G O 1
ATOM 12983 N N . CYS G 1 248 ? 14.467 22.766 89.179 1.00 58.29 2041 CYS G N 1
ATOM 12984 C CA . CYS G 1 248 ? 15.790 22.990 89.747 1.00 61.56 2041 CYS G CA 1
ATOM 12985 C C . CYS G 1 248 ? 16.178 21.801 90.608 1.00 68.05 2041 CYS G C 1
ATOM 12986 O O . CYS G 1 248 ? 17.283 21.254 90.485 1.00 69.04 2041 CYS G O 1
ATOM 12989 N N . GLU G 1 249 ? 15.237 21.363 91.453 1.00 69.54 2042 GLU G N 1
ATOM 12990 C CA . GLU G 1 249 ? 15.439 20.221 92.335 1.00 66.64 2042 GLU G CA 1
ATOM 12991 C C . GLU G 1 249 ? 15.857 18.969 91.546 1.00 66.66 2042 GLU G C 1
ATOM 12992 O O . GLU G 1 249 ? 16.982 18.476 91.698 1.00 65.52 2042 GLU G O 1
ATOM 12998 N N . ASP G 1 250 ? 14.978 18.459 90.671 1.00 66.02 2043 ASP G N 1
ATOM 12999 C CA . ASP G 1 250 ? 15.339 17.319 89.824 1.00 68.43 2043 ASP G CA 1
ATOM 13000 C C . ASP G 1 250 ? 16.676 17.527 89.120 1.00 67.96 2043 ASP G C 1
ATOM 13001 O O . ASP G 1 250 ? 17.542 16.647 89.146 1.00 66.18 2043 ASP G O 1
ATOM 13006 N N . ALA G 1 251 ? 16.851 18.682 88.459 1.00 69.10 2044 ALA G N 1
ATOM 13007 C CA . ALA G 1 251 ? 18.045 18.901 87.642 1.00 65.66 2044 ALA G CA 1
ATOM 13008 C C . ALA G 1 251 ? 19.296 18.885 88.504 1.00 69.84 2044 ALA G C 1
ATOM 13009 O O . ALA G 1 251 ? 20.345 18.371 88.085 1.00 70.91 2044 ALA G O 1
ATOM 13011 N N . LEU G 1 252 ? 19.202 19.457 89.710 1.00 67.74 2045 LEU G N 1
ATOM 13012 C CA . LEU G 1 252 ? 20.268 19.389 90.701 1.00 62.36 2045 LEU G CA 1
ATOM 13013 C C . LEU G 1 252 ? 20.593 17.937 90.999 1.00 59.53 2045 LEU G C 1
ATOM 13014 O O . LEU G 1 252 ? 21.676 17.451 90.642 1.00 58.09 2045 LEU G O 1
ATOM 13019 N N . ARG G 1 253 ? 19.636 17.256 91.647 1.00 55.91 2046 ARG G N 1
ATOM 13020 C CA . ARG G 1 253 ? 19.651 15.822 91.916 1.00 57.69 2046 ARG G CA 1
ATOM 13021 C C . ARG G 1 253 ? 20.375 15.059 90.817 1.00 59.44 2046 ARG G C 1
ATOM 13022 O O . ARG G 1 253 ? 21.276 14.258 91.102 1.00 58.31 2046 ARG G O 1
ATOM 13030 N N . LYS G 1 254 ? 20.012 15.356 89.556 1.00 62.43 2047 LYS G N 1
ATOM 13031 C CA . LYS G 1 254 ? 20.582 14.673 88.393 1.00 62.37 2047 LYS G CA 1
ATOM 13032 C C . LYS G 1 254 ? 22.016 15.121 88.104 1.00 67.76 2047 LYS G C 1
ATOM 13033 O O . LYS G 1 254 ? 22.865 14.293 87.744 1.00 70.39 2047 LYS G O 1
ATOM 13039 N N . ASN G 1 255 ? 22.312 16.419 88.242 1.00 66.71 2048 ASN G N 1
ATOM 13040 C CA . ASN G 1 255 ? 23.674 16.866 87.966 1.00 71.52 2048 ASN G CA 1
ATOM 13041 C C . ASN G 1 255 ? 24.671 16.195 88.912 1.00 75.32 2048 ASN G C 1
ATOM 13042 O O . ASN G 1 255 ? 25.778 15.824 88.498 1.00 74.27 2048 ASN G O 1
ATOM 13047 N N . LYS G 1 256 ? 24.289 16.022 90.182 1.00 74.99 2049 LYS G N 1
ATOM 13048 C CA . LYS G 1 256 ? 25.069 15.276 91.160 1.00 71.98 2049 LYS G CA 1
ATOM 13049 C C . LYS G 1 256 ? 25.616 13.999 90.538 1.00 73.25 2049 LYS G C 1
ATOM 13050 O O . LYS G 1 256 ? 26.779 13.663 90.750 1.00 76.89 2049 LYS G O 1
ATOM 13056 N N . SER G 1 257 ? 24.805 13.308 89.726 1.00 73.74 2050 SER G N 1
ATOM 13057 C CA . SER G 1 257 ? 25.210 12.009 89.191 1.00 75.75 2050 SER G CA 1
ATOM 13058 C C . SER G 1 257 ? 26.297 12.128 88.141 1.00 85.02 2050 SER G C 1
ATOM 13059 O O . SER G 1 257 ? 27.124 11.220 88.000 1.00 93.99 2050 SER G O 1
ATOM 13062 N N . LEU G 1 258 ? 26.296 13.206 87.369 1.00 81.75 2051 LEU G N 1
ATOM 13063 C CA . LEU G 1 258 ? 27.092 13.233 86.155 1.00 78.57 2051 LEU G CA 1
ATOM 13064 C C . LEU G 1 258 ? 28.483 13.839 86.341 1.00 79.65 2051 LEU G C 1
ATOM 13065 O O . LEU G 1 258 ? 29.366 13.575 85.509 1.00 84.59 2051 LEU G O 1
ATOM 13070 N N . ILE G 1 259 ? 28.713 14.617 87.405 1.00 71.65 2052 ILE G N 1
ATOM 13071 C CA . ILE G 1 259 ? 29.961 15.365 87.514 1.00 69.03 2052 ILE G CA 1
ATOM 13072 C C . ILE G 1 259 ? 31.031 14.431 88.031 1.00 73.87 2052 ILE G C 1
ATOM 13073 O O . ILE G 1 259 ? 30.732 13.294 88.407 1.00 76.25 2052 ILE G O 1
ATOM 13078 N N . GLY G 1 260 ? 32.275 14.912 88.055 1.00 75.73 2053 GLY G N 1
ATOM 13079 C CA . GLY G 1 260 ? 33.372 14.206 88.671 1.00 75.42 2053 GLY G CA 1
ATOM 13080 C C . GLY G 1 260 ? 33.791 14.830 89.994 1.00 78.97 2053 GLY G C 1
ATOM 13081 O O . GLY G 1 260 ? 33.033 15.566 90.641 1.00 76.19 2053 GLY G O 1
ATOM 13082 N N . PRO G 1 261 ? 35.019 14.526 90.427 1.00 82.24 2054 PRO G N 1
ATOM 13083 C CA . PRO G 1 261 ? 35.515 15.109 91.681 1.00 81.87 2054 PRO G CA 1
ATOM 13084 C C . PRO G 1 261 ? 35.735 16.611 91.615 1.00 87.2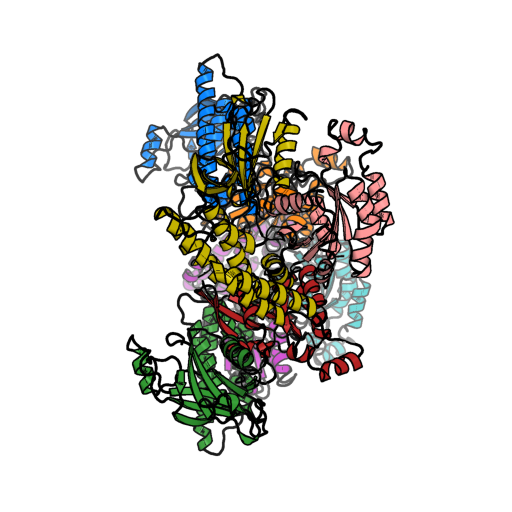9 2054 PRO G C 1
ATOM 13085 O O . PRO G 1 261 ? 35.565 17.283 92.642 1.00 93.13 2054 PRO G O 1
ATOM 13089 N N . ASP G 1 262 ? 36.117 17.152 90.453 1.00 85.89 2055 ASP G N 1
ATOM 13090 C CA . ASP G 1 262 ? 36.373 18.587 90.322 1.00 86.84 2055 ASP G CA 1
ATOM 13091 C C . ASP G 1 262 ? 35.150 19.430 90.688 1.00 93.89 2055 ASP G C 1
ATOM 13092 O O . ASP G 1 262 ? 35.234 20.386 91.481 1.00 100.59 2055 ASP G O 1
ATOM 13097 N N . GLN G 1 263 ? 33.996 19.071 90.152 1.00 87.81 2056 GLN G N 1
ATOM 13098 C CA . GLN G 1 263 ? 32.831 19.925 90.255 1.00 87.71 2056 GLN G CA 1
ATOM 13099 C C . GLN G 1 263 ? 31.982 19.625 91.484 1.00 90.33 2056 GLN G C 1
ATOM 13100 O O . GLN G 1 263 ? 30.865 20.144 91.596 1.00 91.70 2056 GLN G O 1
ATOM 13106 N N . LYS G 1 264 ? 32.487 18.796 92.403 1.00 90.88 2057 LYS G N 1
ATOM 13107 C CA . LYS G 1 264 ? 31.809 18.590 93.680 1.00 91.12 2057 LYS G CA 1
ATOM 13108 C C . LYS G 1 264 ? 31.550 19.920 94.379 1.00 85.42 2057 LYS G C 1
ATOM 13109 O O . LYS G 1 264 ? 30.479 20.133 94.961 1.00 81.54 2057 LYS G O 1
ATOM 13115 N N . GLU G 1 265 ? 32.503 20.845 94.306 1.00 84.35 2058 GLU G N 1
ATOM 13116 C CA . GLU G 1 265 ? 32.229 22.143 94.891 1.00 85.04 2058 GLU G CA 1
ATOM 13117 C C . GLU G 1 265 ? 31.343 23.002 93.997 1.00 80.16 2058 GLU G C 1
ATOM 13118 O O . GLU G 1 265 ? 30.517 23.766 94.516 1.00 72.09 2058 GLU G O 1
ATOM 13124 N N . TYR G 1 266 ? 31.500 22.885 92.666 1.00 83.88 2059 TYR G N 1
ATOM 13125 C CA . TYR G 1 266 ? 30.532 23.432 91.703 1.00 76.77 2059 TYR G CA 1
ATOM 13126 C C . TYR G 1 266 ? 29.117 22.986 92.045 1.00 74.06 2059 TYR G C 1
ATOM 13127 O O . TYR G 1 266 ? 28.214 23.815 92.214 1.00 76.40 2059 TYR G O 1
ATOM 13136 N N . GLN G 1 267 ? 28.914 21.667 92.160 1.00 69.82 2060 GLN G N 1
ATOM 13137 C CA . GLN G 1 267 ? 27.604 21.147 92.532 1.00 67.51 2060 GLN G CA 1
ATOM 13138 C C . GLN G 1 267 ? 27.153 21.702 93.872 1.00 72.78 2060 GLN G C 1
ATOM 13139 O O . GLN G 1 267 ? 25.992 22.097 94.028 1.00 71.11 2060 GLN G O 1
ATOM 13145 N N . ARG G 1 268 ? 28.063 21.739 94.851 1.00 78.12 2061 ARG G N 1
ATOM 13146 C CA . ARG G 1 268 ? 27.691 22.184 96.187 1.00 81.57 2061 ARG G CA 1
ATOM 13147 C C . ARG G 1 268 ? 27.189 23.627 96.176 1.00 81.46 2061 ARG G C 1
ATOM 13148 O O . ARG G 1 268 ? 26.138 23.918 96.759 1.00 80.86 2061 ARG G O 1
ATOM 13156 N N . GLU G 1 269 ? 27.892 24.541 95.482 1.00 80.61 2062 GLU G N 1
ATOM 13157 C CA . GLU G 1 269 ? 27.442 25.935 95.482 1.00 76.81 2062 GLU G CA 1
ATOM 13158 C C . GLU G 1 269 ? 26.139 26.116 94.715 1.00 77.60 2062 GLU G C 1
ATOM 13159 O O . GLU G 1 269 ? 25.354 27.012 95.040 1.00 79.10 2062 GLU G O 1
ATOM 13165 N N . LEU G 1 270 ? 25.879 25.277 93.711 1.00 75.22 2063 LEU G N 1
ATOM 13166 C CA . LEU G 1 270 ? 24.581 25.303 93.043 1.00 68.38 2063 LEU G CA 1
ATOM 13167 C C . LEU G 1 270 ? 23.451 24.944 94.003 1.00 68.13 2063 LEU G C 1
ATOM 13168 O O . LEU G 1 270 ? 22.414 25.617 94.038 1.00 66.01 2063 LEU G O 1
ATOM 13173 N N . GLU G 1 271 ? 23.627 23.856 94.772 1.00 70.38 2064 GLU G N 1
ATOM 13174 C CA . GLU G 1 271 ? 22.637 23.456 95.770 1.00 67.44 2064 GLU G CA 1
ATOM 13175 C C . GLU G 1 271 ? 22.525 24.490 96.869 1.00 74.19 2064 GLU G C 1
ATOM 13176 O O . GLU G 1 271 ? 21.438 24.720 97.416 1.00 73.09 2064 GLU G O 1
ATOM 13182 N N . ARG G 1 272 ? 23.656 25.099 97.219 1.00 80.30 2065 ARG G N 1
ATOM 13183 C CA . ARG G 1 272 ? 23.668 26.127 98.244 1.00 88.75 2065 ARG G CA 1
ATOM 13184 C C . ARG G 1 272 ? 22.820 27.316 97.797 1.00 95.90 2065 ARG G C 1
ATOM 13185 O O . ARG G 1 272 ? 21.877 27.722 98.489 1.00 94.20 2065 ARG G O 1
ATOM 13193 N N . ASN G 1 273 ? 23.103 27.842 96.599 1.00 106.27 2066 ASN G N 1
ATOM 13194 C CA . ASN G 1 273 ? 22.328 28.959 96.066 1.00 109.56 2066 ASN G CA 1
ATOM 13195 C C . ASN G 1 273 ? 20.851 28.602 95.956 1.00 101.29 2066 ASN G C 1
ATOM 13196 O O . ASN G 1 273 ? 19.983 29.449 96.204 1.00 102.70 2066 ASN G O 1
ATOM 13201 N N . TYR G 1 274 ? 20.541 27.349 95.600 1.00 89.10 2067 TYR G N 1
ATOM 13202 C CA . TYR G 1 274 ? 19.141 26.963 95.463 1.00 80.36 2067 TYR G CA 1
ATOM 13203 C C . TYR G 1 274 ? 18.424 27.023 96.805 1.00 74.95 2067 TYR G C 1
ATOM 13204 O O . TYR G 1 274 ? 17.392 27.696 96.938 1.00 67.59 2067 TYR G O 1
ATOM 13213 N N . HIS G 1 275 ? 18.964 26.329 97.813 1.00 76.32 2068 HIS G N 1
ATOM 13214 C CA . HIS G 1 275 ? 18.342 26.297 99.134 1.00 78.24 2068 HIS G CA 1
ATOM 13215 C C . HIS G 1 275 ? 18.021 27.704 99.623 1.00 72.71 2068 HIS G C 1
ATOM 13216 O O . HIS G 1 275 ? 16.896 27.993 100.049 1.00 70.11 2068 HIS G O 1
ATOM 13223 N N . ARG G 1 276 ? 19.001 28.601 99.537 1.00 72.25 2069 ARG G N 1
ATOM 13224 C CA . ARG G 1 276 ? 18.772 29.999 99.868 1.00 78.72 2069 ARG G CA 1
ATOM 13225 C C . ARG G 1 276 ? 17.587 30.575 99.107 1.00 76.26 2069 ARG G C 1
ATOM 13226 O O . ARG G 1 276 ? 16.899 31.472 99.616 1.00 72.46 2069 ARG G O 1
ATOM 13234 N N . LEU G 1 277 ? 17.322 30.064 97.897 1.00 80.61 2070 LEU G N 1
ATOM 13235 C CA . LEU G 1 277 ? 16.249 30.614 97.073 1.00 81.20 2070 LEU G CA 1
ATOM 13236 C C . LEU G 1 277 ? 14.876 30.099 97.505 1.00 94.01 2070 LEU G C 1
ATOM 13237 O O . LEU G 1 277 ? 13.920 30.883 97.595 1.00 86.68 2070 LEU G O 1
ATOM 13242 N N . LYS G 1 278 ? 14.750 28.787 97.765 1.00 107.94 2071 LYS G N 1
ATOM 13243 C CA . LYS G 1 278 ? 13.442 28.257 98.150 1.00 112.65 2071 LYS G CA 1
ATOM 13244 C C . LYS G 1 278 ? 13.052 28.736 99.539 1.00 110.59 2071 LYS G C 1
ATOM 13245 O O . LYS G 1 278 ? 11.857 28.839 99.842 1.00 114.66 2071 LYS G O 1
ATOM 13251 N N . GLU G 1 279 ? 14.038 29.015 100.397 1.00 103.34 2072 GLU G N 1
ATOM 13252 C CA . GLU G 1 279 ? 13.766 29.787 101.602 1.00 94.93 2072 GLU G CA 1
ATOM 13253 C C . GLU G 1 279 ? 13.149 31.121 101.240 1.00 83.40 2072 GLU G C 1
ATOM 13254 O O . GLU G 1 279 ? 12.067 31.480 101.717 1.00 79.54 2072 GLU G O 1
ATOM 13260 N N . ALA G 1 280 ? 13.857 31.878 100.401 1.00 79.59 2073 ALA G N 1
ATOM 13261 C CA . ALA G 1 280 ? 13.424 33.222 100.051 1.00 78.67 2073 ALA G CA 1
ATOM 13262 C C . ALA G 1 280 ? 12.031 33.205 99.455 1.00 81.01 2073 ALA G C 1
ATOM 13263 O O . ALA G 1 280 ? 11.235 34.122 99.692 1.00 82.00 2073 ALA G O 1
ATOM 13265 N N . LEU G 1 281 ? 11.704 32.148 98.704 1.00 80.03 2074 LEU G N 1
ATOM 13266 C CA . LEU G 1 281 ? 10.460 32.150 97.945 1.00 78.12 2074 LEU G CA 1
ATOM 13267 C C . LEU G 1 281 ? 9.272 31.711 98.789 1.00 77.29 2074 LEU G C 1
ATOM 13268 O O . LEU G 1 281 ? 8.143 32.142 98.525 1.00 77.57 2074 LEU G O 1
ATOM 13273 N N . GLN G 1 282 ? 9.499 30.898 99.820 1.00 75.01 2075 GLN G N 1
ATOM 13274 C CA . GLN G 1 282 ? 8.365 30.321 100.530 1.00 76.94 2075 GLN G CA 1
ATOM 13275 C C . GLN G 1 282 ? 7.407 31.384 101.078 1.00 70.88 2075 GLN G C 1
ATOM 13276 O O . GLN G 1 282 ? 6.186 31.168 100.996 1.00 70.91 2075 GLN G O 1
ATOM 13282 N N . PRO G 1 283 ? 7.852 32.554 101.547 1.00 69.19 2076 PRO G N 1
ATOM 13283 C CA . PRO G 1 283 ? 6.881 33.598 101.933 1.00 70.39 2076 PRO G CA 1
ATOM 13284 C C . PRO G 1 283 ? 5.913 33.995 100.840 1.00 73.08 2076 PRO G C 1
ATOM 13285 O O . PRO G 1 283 ? 4.842 34.535 101.150 1.00 74.20 2076 PRO G O 1
ATOM 13289 N N . LEU G 1 284 ? 6.260 33.761 99.573 1.00 76.64 2077 LEU G N 1
ATOM 13290 C CA . LEU G 1 284 ? 5.537 34.305 98.429 1.00 73.45 2077 LEU G CA 1
ATOM 13291 C C . LEU G 1 284 ? 4.756 33.267 97.643 1.00 72.99 2077 LEU G C 1
ATOM 13292 O O . LEU G 1 284 ? 3.689 33.596 97.122 1.00 68.60 2077 LEU G O 1
ATOM 13297 N N . ILE G 1 285 ? 5.247 32.023 97.580 1.00 78.97 2078 ILE G N 1
ATOM 13298 C CA . ILE G 1 285 ? 4.568 30.969 96.833 1.00 86.37 2078 ILE G CA 1
ATOM 13299 C C . ILE G 1 285 ? 3.310 30.463 97.528 1.00 99.44 2078 ILE G C 1
ATOM 13300 O O . ILE G 1 285 ? 2.489 29.803 96.876 1.00 105.76 2078 ILE G O 1
ATOM 13305 N N . ASN G 1 286 ? 3.136 30.727 98.827 1.00 101.57 2079 ASN G N 1
ATOM 13306 C CA . ASN G 1 286 ? 1.970 30.201 99.548 1.00 99.31 2079 ASN G CA 1
ATOM 13307 C C . ASN G 1 286 ? 1.138 31.309 100.169 1.00 97.59 2079 ASN G C 1
ATOM 13308 O O . ASN G 1 286 ? 0.187 31.787 99.554 1.00 96.82 2079 ASN G O 1
ATOM 13313 N N . MET H 2 8 ? 32.488 16.835 69.734 1.00 69.68 1 MET H N 1
ATOM 13314 C CA . MET H 2 8 ? 31.128 17.075 69.195 1.00 80.29 1 MET H CA 1
ATOM 13315 C C . MET H 2 8 ? 29.881 16.690 70.078 1.00 78.97 1 MET H C 1
ATOM 13316 O O . MET H 2 8 ? 29.132 15.736 69.777 1.00 68.40 1 MET H O 1
ATOM 13321 N N . GLN H 2 9 ? 29.682 17.435 71.175 1.00 85.80 2 GLN H N 1
ATOM 13322 C CA . GLN H 2 9 ? 28.423 17.516 71.925 1.00 86.11 2 GLN H CA 1
ATOM 13323 C C . GLN H 2 9 ? 28.188 18.981 72.263 1.00 83.74 2 GLN H C 1
ATOM 13324 O O . GLN H 2 9 ? 28.312 19.834 71.379 1.00 93.27 2 GLN H O 1
ATOM 13330 N N . THR H 2 10 ? 27.875 19.325 73.504 1.00 63.25 3 THR H N 1
ATOM 13331 C CA . THR H 2 10 ? 27.822 20.747 73.818 1.00 57.16 3 THR H CA 1
ATOM 13332 C C . THR H 2 10 ? 29.230 21.271 74.088 1.00 63.20 3 THR H C 1
ATOM 13333 O O . THR H 2 10 ? 29.917 20.790 74.998 1.00 73.46 3 THR H O 1
ATOM 13337 N N . ILE H 2 11 ? 29.668 22.249 73.302 1.00 55.83 4 ILE H N 1
ATOM 13338 C CA . ILE H 2 11 ? 30.944 22.901 73.567 1.00 54.15 4 ILE H CA 1
ATOM 13339 C C . ILE H 2 11 ? 30.749 23.886 74.716 1.00 59.10 4 ILE H C 1
ATOM 13340 O O . ILE H 2 11 ? 29.878 24.761 74.653 1.00 61.56 4 ILE H O 1
ATOM 13345 N N . LYS H 2 12 ? 31.557 23.757 75.767 1.00 61.54 5 LYS H N 1
ATOM 13346 C CA . LYS H 2 12 ? 31.454 24.672 76.906 1.00 64.02 5 LYS H CA 1
ATOM 13347 C C . LYS H 2 12 ? 32.338 25.886 76.661 1.00 65.09 5 LYS H C 1
ATOM 13348 O O . LYS H 2 12 ? 33.562 25.832 76.820 1.00 66.52 5 LYS H O 1
ATOM 13354 N N . CYS H 2 13 ? 31.713 26.990 76.292 1.00 63.39 6 CYS H N 1
ATOM 13355 C CA . CYS H 2 13 ? 32.397 28.256 76.114 1.00 65.60 6 CYS H CA 1
ATOM 13356 C C . CYS H 2 13 ? 32.004 29.181 77.252 1.00 71.17 6 CYS H C 1
ATOM 13357 O O . CYS H 2 13 ? 30.829 29.264 77.622 1.00 75.53 6 CYS H O 1
ATOM 13360 N N . VAL H 2 14 ? 32.989 29.867 77.812 1.00 70.92 7 VAL H N 1
ATOM 13361 C CA . VAL H 2 14 ? 32.781 30.762 78.939 1.00 70.91 7 VAL H CA 1
ATOM 13362 C C . VAL H 2 14 ? 33.166 32.175 78.514 1.00 75.06 7 VAL H C 1
ATOM 13363 O O . VAL H 2 14 ? 34.261 32.393 77.980 1.00 78.09 7 VAL H O 1
ATOM 13367 N N . VAL H 2 15 ? 32.264 33.130 78.735 1.00 75.04 8 VAL H N 1
ATOM 13368 C CA . VAL H 2 15 ? 32.460 34.523 78.333 1.00 71.76 8 VAL H CA 1
ATOM 13369 C C . VAL H 2 15 ? 32.861 35.328 79.558 1.00 68.32 8 VAL H C 1
ATOM 13370 O O . VAL H 2 15 ? 32.096 35.408 80.526 1.00 68.63 8 VAL H O 1
ATOM 13374 N N . VAL H 2 16 ? 34.049 35.937 79.520 1.00 67.96 9 VAL H N 1
ATOM 13375 C CA . VAL H 2 16 ? 34.552 36.737 80.635 1.00 70.16 9 VAL H CA 1
ATOM 13376 C C . VAL H 2 16 ? 34.825 38.142 80.131 1.00 70.94 9 VAL H C 1
ATOM 13377 O O . VAL H 2 16 ? 35.123 38.345 78.948 1.00 75.09 9 VAL H O 1
ATOM 13381 N N . GLY H 2 17 ? 34.733 39.106 81.031 1.00 64.37 10 GLY H N 1
ATOM 13382 C CA . GLY H 2 17 ? 34.988 40.492 80.682 1.00 65.85 10 GLY H CA 1
ATOM 13383 C C . GLY H 2 17 ? 34.139 41.417 81.521 1.00 69.91 10 GLY H C 1
ATOM 13384 O O . GLY H 2 17 ? 33.290 40.988 82.292 1.00 74.04 10 GLY H O 1
ATOM 13385 N N . ASP H 2 18 ? 34.371 42.715 81.342 1.00 73.21 11 ASP H N 1
ATOM 13386 C CA . ASP H 2 18 ? 33.929 43.670 82.352 1.00 79.37 11 ASP H CA 1
ATOM 13387 C C . ASP H 2 18 ? 32.447 43.971 82.224 1.00 73.63 11 ASP H C 1
ATOM 13388 O O . ASP H 2 18 ? 31.802 43.682 81.216 1.00 70.80 11 ASP H O 1
ATOM 13393 N N . GLY H 2 19 ? 31.919 44.608 83.258 1.00 76.70 12 GLY H N 1
ATOM 13394 C CA . GLY H 2 19 ? 30.605 45.189 83.147 1.00 80.28 12 GLY H CA 1
ATOM 13395 C C . GLY H 2 19 ? 30.590 46.377 82.202 1.00 83.38 12 GLY H C 1
ATOM 13396 O O . GLY H 2 19 ? 31.607 47.016 81.926 1.00 85.72 12 GLY H O 1
ATOM 13397 N N . ALA H 2 20 ? 29.402 46.641 81.664 1.00 84.36 13 ALA H N 1
ATOM 13398 C CA . ALA H 2 20 ? 29.045 47.793 80.840 1.00 85.48 13 ALA H CA 1
ATOM 13399 C C . ALA H 2 20 ? 29.659 47.776 79.434 1.00 89.05 13 ALA H C 1
ATOM 13400 O O . ALA H 2 20 ? 29.501 48.761 78.695 1.00 90.01 13 ALA H O 1
ATOM 13402 N N . VAL H 2 21 ? 30.326 46.699 79.021 1.00 90.11 14 VAL H N 1
ATOM 13403 C CA . VAL H 2 21 ? 30.927 46.673 77.689 1.00 88.34 14 VAL H CA 1
ATOM 13404 C C . VAL H 2 21 ? 30.008 45.969 76.709 1.00 86.64 14 VAL H C 1
ATOM 13405 O O . VAL H 2 21 ? 30.381 45.733 75.557 1.00 85.77 14 VAL H O 1
ATOM 13409 N N . GLY H 2 22 ? 28.809 45.613 77.156 1.00 87.41 15 GLY H N 1
ATOM 13410 C CA . GLY H 2 22 ? 27.914 44.857 76.298 1.00 87.12 15 GLY H CA 1
ATOM 13411 C C . GLY H 2 22 ? 28.368 43.445 75.971 1.00 87.44 15 GLY H C 1
ATOM 13412 O O . GLY H 2 22 ? 28.121 42.975 74.849 1.00 82.07 15 GLY H O 1
ATOM 13413 N N . LYS H 2 23 ? 29.065 42.772 76.909 1.00 90.91 16 LYS H N 1
ATOM 13414 C CA . LYS H 2 23 ? 29.270 41.321 76.835 1.00 85.66 16 LYS H CA 1
ATOM 13415 C C . LYS H 2 23 ? 27.984 40.604 76.516 1.00 81.61 16 LYS H C 1
ATOM 13416 O O . LYS H 2 23 ? 27.855 39.909 75.500 1.00 76.11 16 LYS H O 1
ATOM 13422 N N . THR H 2 24 ? 27.039 40.726 77.444 1.00 81.64 17 THR H N 1
ATOM 13423 C CA . THR H 2 24 ? 25.770 40.034 77.328 1.00 75.08 17 THR H CA 1
ATOM 13424 C C . THR H 2 24 ? 25.019 40.507 76.104 1.00 79.01 17 THR H C 1
ATOM 13425 O O . THR H 2 24 ? 24.567 39.694 75.288 1.00 81.23 17 THR H O 1
ATOM 13429 N N . CYS H 2 25 ? 24.923 41.829 75.935 1.00 79.96 18 CYS H N 1
ATOM 13430 C CA . CYS H 2 25 ? 24.124 42.376 74.846 1.00 79.90 18 CYS H CA 1
ATOM 13431 C C . CYS H 2 25 ? 24.364 41.657 73.532 1.00 78.99 18 CYS H C 1
ATOM 13432 O O . CYS H 2 25 ? 23.416 41.438 72.773 1.00 82.60 18 CYS H O 1
ATOM 13435 N N . LEU H 2 26 ? 25.607 41.254 73.253 1.00 76.19 19 LEU H N 1
ATOM 13436 C CA . LEU H 2 26 ? 25.851 40.545 72.007 1.00 75.43 19 LEU H CA 1
ATOM 13437 C C . LEU H 2 26 ? 25.536 39.064 72.113 1.00 74.09 19 LEU H C 1
ATOM 13438 O O . LEU H 2 26 ? 25.161 38.452 71.109 1.00 77.75 19 LEU H O 1
ATOM 13443 N N . LEU H 2 27 ? 25.734 38.456 73.283 1.00 68.54 20 LEU H N 1
ATOM 13444 C CA . LEU H 2 27 ? 25.481 37.025 73.403 1.00 62.84 20 LEU H CA 1
ATOM 13445 C C . LEU H 2 27 ? 24.000 36.701 73.268 1.00 59.77 20 LEU H C 1
ATOM 13446 O O . LEU H 2 27 ? 23.635 35.622 72.786 1.00 57.37 20 LEU H O 1
ATOM 13451 N N . ILE H 2 28 ? 23.133 37.603 73.703 1.00 60.69 21 ILE H N 1
ATOM 13452 C CA . ILE H 2 28 ? 21.705 37.341 73.622 1.00 61.32 21 ILE H CA 1
ATOM 13453 C C . ILE H 2 28 ? 21.162 37.719 72.250 1.00 71.67 21 ILE H C 1
ATOM 13454 O O . ILE H 2 28 ? 20.334 36.992 71.695 1.00 78.06 21 ILE H O 1
ATOM 13459 N N . SER H 2 29 ? 21.670 38.816 71.660 1.00 71.05 22 SER H N 1
ATOM 13460 C CA . SER H 2 29 ? 21.268 39.193 70.306 1.00 69.12 22 SER H CA 1
ATOM 13461 C C . SER H 2 29 ? 21.680 38.140 69.282 1.00 75.52 22 SER H C 1
ATOM 13462 O O . SER H 2 29 ? 20.917 37.839 68.355 1.00 82.84 22 SER H O 1
ATOM 13465 N N . TYR H 2 30 ? 22.888 37.582 69.416 1.00 68.71 23 TYR H N 1
ATOM 13466 C CA . TYR H 2 30 ? 23.310 36.569 68.461 1.00 65.02 23 TYR H CA 1
ATOM 13467 C C . TYR H 2 30 ? 22.481 35.306 68.606 1.00 67.99 23 TYR H C 1
ATOM 13468 O O . TYR H 2 30 ? 21.918 34.812 67.622 1.00 76.77 23 TYR H O 1
ATOM 13477 N N . THR H 2 31 ? 22.392 34.764 69.824 1.00 61.29 24 THR H N 1
ATOM 13478 C CA . THR H 2 31 ? 21.781 33.446 69.988 1.00 57.64 24 THR H CA 1
ATOM 13479 C C . THR H 2 31 ? 20.269 33.438 69.836 1.00 50.92 24 THR H C 1
ATOM 13480 O O . THR H 2 31 ? 19.684 32.347 69.803 1.00 44.21 24 THR H O 1
ATOM 13484 N N . THR H 2 32 ? 19.624 34.601 69.758 1.00 50.22 25 THR H N 1
ATOM 13485 C CA . THR H 2 32 ? 18.183 34.658 69.563 1.00 59.99 25 THR H CA 1
ATOM 13486 C C . THR H 2 32 ? 17.792 35.250 68.214 1.00 72.56 25 THR H C 1
ATOM 13487 O O . THR H 2 32 ? 16.593 35.357 67.915 1.00 79.11 25 THR H O 1
ATOM 13491 N N . ASN H 2 33 ? 18.777 35.618 67.393 1.00 69.04 26 ASN H N 1
ATOM 13492 C CA . ASN H 2 33 ? 18.563 36.225 66.080 1.00 62.18 26 ASN H CA 1
ATOM 13493 C C . ASN H 2 33 ? 17.753 37.520 66.181 1.00 63.38 26 ASN H C 1
ATOM 13494 O O . ASN H 2 33 ? 16.783 37.735 65.453 1.00 66.96 26 ASN H O 1
ATOM 13499 N N . LYS H 2 34 ? 18.179 38.407 67.085 1.00 61.51 27 LYS H N 1
ATOM 13500 C CA . LYS H 2 34 ? 17.573 39.724 67.239 1.00 60.95 27 LYS H CA 1
ATOM 13501 C C . LYS H 2 34 ? 18.655 40.798 67.247 1.00 60.83 27 LYS H C 1
ATOM 13502 O O . LYS H 2 34 ? 19.846 40.524 67.443 1.00 57.68 27 LYS H O 1
ATOM 13508 N N . PHE H 2 35 ? 18.223 42.030 67.024 1.00 61.40 28 PHE H N 1
ATOM 13509 C CA . PHE H 2 35 ? 19.090 43.186 67.176 1.00 63.53 28 PHE H CA 1
ATOM 13510 C C . PHE H 2 35 ? 19.036 43.669 68.615 1.00 67.06 28 PHE H C 1
ATOM 13511 O O . PHE H 2 35 ? 18.097 43.340 69.349 1.00 67.18 28 PHE H O 1
ATOM 13519 N N . PRO H 2 36 ? 20.028 44.439 69.072 1.00 67.57 29 PRO H N 1
ATOM 13520 C CA . PRO H 2 36 ? 19.958 44.928 70.457 1.00 66.56 29 PRO H CA 1
ATOM 13521 C C . PRO H 2 36 ? 18.695 45.724 70.737 1.00 76.79 29 PRO H C 1
ATOM 13522 O O . PRO H 2 36 ? 18.219 45.740 71.876 1.00 80.10 29 PRO H O 1
ATOM 13526 N N . SER H 2 37 ? 18.098 46.330 69.713 1.00 83.21 30 SER H N 1
ATOM 13527 C CA . SER H 2 37 ? 16.903 47.158 69.838 1.00 88.13 30 SER H CA 1
ATOM 13528 C C . SER H 2 37 ? 15.664 46.382 70.238 1.00 86.77 30 SER H C 1
ATOM 13529 O O . SER H 2 37 ? 14.600 46.996 70.357 1.00 87.91 30 SER H O 1
ATOM 13532 N N . GLU H 2 38 ? 15.743 45.067 70.419 1.00 86.55 31 GLU H N 1
ATOM 13533 C CA . GLU H 2 38 ? 14.509 44.297 70.377 1.00 87.08 31 GLU H CA 1
ATOM 13534 C C . GLU H 2 38 ? 14.619 42.887 70.951 1.00 83.81 31 GLU H C 1
ATOM 13535 O O . GLU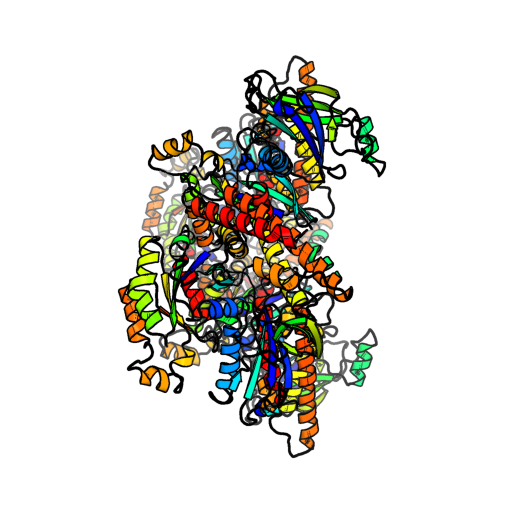 H 2 38 ? 13.713 42.085 70.712 1.00 91.31 31 GLU H O 1
ATOM 13541 N N . TYR H 2 39 ? 15.693 42.529 71.662 1.00 76.53 32 TYR H N 1
ATOM 13542 C CA . TYR H 2 39 ? 15.705 41.177 72.222 1.00 67.25 32 TYR H CA 1
ATOM 13543 C C . TYR H 2 39 ? 14.698 41.084 73.367 1.00 62.46 32 TYR H C 1
ATOM 13544 O O . TYR H 2 39 ? 14.286 42.095 73.940 1.00 59.43 32 TYR H O 1
ATOM 13553 N N . VAL H 2 40 ? 14.263 39.861 73.672 1.00 61.53 33 VAL H N 1
ATOM 13554 C CA . VAL H 2 40 ? 13.356 39.683 74.805 1.00 66.12 33 VAL H CA 1
ATOM 13555 C C . VAL H 2 40 ? 14.199 39.562 76.067 1.00 74.71 33 VAL H C 1
ATOM 13556 O O . VAL H 2 40 ? 15.013 38.628 76.178 1.00 80.22 33 VAL H O 1
ATOM 13560 N N . PRO H 2 41 ? 14.048 40.466 77.033 1.00 70.51 34 PRO H N 1
ATOM 13561 C CA . PRO H 2 41 ? 14.914 40.437 78.208 1.00 62.19 34 PRO H CA 1
ATOM 13562 C C . PRO H 2 41 ? 14.474 39.350 79.178 1.00 63.74 34 PRO H C 1
ATOM 13563 O O . PRO H 2 41 ? 13.373 38.797 79.103 1.00 64.53 34 PRO H O 1
ATOM 13567 N N . THR H 2 42 ? 15.379 39.039 80.091 1.00 60.79 35 THR H N 1
ATOM 13568 C CA . THR H 2 42 ? 15.278 37.824 80.868 1.00 56.86 35 THR H CA 1
ATOM 13569 C C . THR H 2 42 ? 15.852 38.094 82.242 1.00 71.18 35 THR H C 1
ATOM 13570 O O . THR H 2 42 ? 16.550 39.092 82.465 1.00 82.33 35 THR H O 1
ATOM 13574 N N . VAL H 2 43 ? 15.559 37.183 83.165 1.00 68.01 36 VAL H N 1
ATOM 13575 C CA . VAL H 2 43 ? 16.152 37.222 84.489 1.00 61.46 36 VAL H CA 1
ATOM 13576 C C . VAL H 2 43 ? 17.075 36.034 84.727 1.00 68.35 36 VAL H C 1
ATOM 13577 O O . VAL H 2 43 ? 17.451 35.771 85.869 1.00 81.06 36 VAL H O 1
ATOM 13581 N N . PHE H 2 44 ? 17.478 35.321 83.683 1.00 64.63 37 PHE H N 1
ATOM 13582 C CA . PHE H 2 44 ? 18.454 34.250 83.847 1.00 65.33 37 PHE H CA 1
ATOM 13583 C C . PHE H 2 44 ? 19.745 34.583 83.086 1.00 68.22 37 PHE H C 1
ATOM 13584 O O . PHE H 2 44 ? 19.824 35.561 82.330 1.00 72.30 37 PHE H O 1
ATOM 13592 N N . ASP H 2 45 ? 20.786 33.787 83.331 1.00 63.58 38 ASP H N 1
ATOM 13593 C CA . ASP H 2 45 ? 22.081 33.941 82.682 1.00 62.67 38 ASP H CA 1
ATOM 13594 C C . ASP H 2 45 ? 22.302 32.765 81.745 1.00 56.63 38 ASP H C 1
ATOM 13595 O O . ASP H 2 45 ? 21.654 31.725 81.886 1.00 54.93 38 ASP H O 1
ATOM 13600 N N . ASN H 2 46 ? 23.235 32.941 80.800 1.00 55.82 39 ASN H N 1
ATOM 13601 C CA . ASN H 2 46 ? 23.678 31.915 79.848 1.00 57.19 39 ASN H CA 1
ATOM 13602 C C . ASN H 2 46 ? 22.720 31.689 78.691 1.00 59.54 39 ASN H C 1
ATOM 13603 O O . ASN H 2 46 ? 21.508 31.880 78.825 1.00 63.66 39 ASN H O 1
ATOM 13608 N N . TYR H 2 47 ? 23.277 31.258 77.557 1.00 60.57 40 TYR H N 1
ATOM 13609 C CA . TYR H 2 47 ? 22.652 31.314 76.237 1.00 60.26 40 TYR H CA 1
ATOM 13610 C C . TYR H 2 47 ? 23.225 30.181 75.387 1.00 63.59 40 TYR H C 1
ATOM 13611 O O . TYR H 2 47 ? 24.420 29.890 75.481 1.00 65.45 40 TYR H O 1
ATOM 13620 N N . ALA H 2 48 ? 22.381 29.513 74.586 1.00 65.28 41 ALA H N 1
ATOM 13621 C CA . ALA H 2 48 ? 22.878 28.480 73.674 1.00 63.58 41 ALA H CA 1
ATOM 13622 C C . ALA H 2 48 ? 22.425 28.714 72.233 1.00 67.45 41 ALA H C 1
ATOM 13623 O O . ALA H 2 48 ? 21.480 29.458 71.940 1.00 70.08 41 ALA H O 1
ATOM 13625 N N . VAL H 2 49 ? 23.122 28.044 71.322 1.00 66.11 42 VAL H N 1
ATOM 13626 C CA . VAL H 2 49 ? 22.974 28.339 69.913 1.00 63.55 42 VAL H CA 1
ATOM 13627 C C . VAL H 2 49 ? 23.506 27.154 69.141 1.00 68.38 42 VAL H C 1
ATOM 13628 O O . VAL H 2 49 ? 24.417 26.457 69.589 1.00 69.81 42 VAL H O 1
ATOM 13632 N N . THR H 2 50 ? 22.941 26.928 67.975 1.00 70.20 43 THR H N 1
ATOM 13633 C CA . THR H 2 50 ? 23.514 25.973 67.055 1.00 69.33 43 THR H CA 1
ATOM 13634 C C . THR H 2 50 ? 23.993 26.689 65.811 1.00 74.05 43 THR H C 1
ATOM 13635 O O . THR H 2 50 ? 23.385 27.666 65.359 1.00 81.77 43 THR H O 1
ATOM 13639 N N . VAL H 2 51 ? 25.095 26.187 65.281 1.00 68.71 44 VAL H N 1
ATOM 13640 C CA . VAL H 2 51 ? 25.955 26.899 64.353 1.00 62.97 44 VAL H CA 1
ATOM 13641 C C . VAL H 2 51 ? 26.405 25.897 63.320 1.00 68.76 44 VAL H C 1
ATOM 13642 O O . VAL H 2 51 ? 26.666 24.739 63.654 1.00 75.89 44 VAL H O 1
ATOM 13646 N N . MET H 2 52 ? 26.510 26.310 62.071 1.00 69.95 45 MET H N 1
ATOM 13647 C CA . MET H 2 52 ? 26.882 25.352 61.046 1.00 71.22 45 MET H CA 1
ATOM 13648 C C . MET H 2 52 ? 28.236 25.679 60.430 1.00 81.17 45 MET H C 1
ATOM 13649 O O . MET H 2 52 ? 28.553 26.848 60.171 1.00 83.85 45 MET H O 1
ATOM 13654 N N . ILE H 2 53 ? 29.045 24.628 60.252 1.00 85.33 46 ILE H N 1
ATOM 13655 C CA . ILE H 2 53 ? 30.388 24.703 59.666 1.00 83.76 46 ILE H CA 1
ATOM 13656 C C . ILE H 2 53 ? 30.665 23.411 58.897 1.00 85.63 46 ILE H C 1
ATOM 13657 O O . ILE H 2 53 ? 30.414 22.309 59.397 1.00 86.03 46 ILE H O 1
ATOM 13662 N N . GLY H 2 54 ? 31.199 23.539 57.686 1.00 88.04 47 GLY H N 1
ATOM 13663 C CA . GLY H 2 54 ? 31.471 22.384 56.851 1.00 89.47 47 GLY H CA 1
ATOM 13664 C C . GLY H 2 54 ? 30.258 21.599 56.391 1.00 89.01 47 GLY H C 1
ATOM 13665 O O . GLY H 2 54 ? 30.404 20.729 55.514 1.00 89.16 47 GLY H O 1
ATOM 13666 N N . GLY H 2 55 ? 29.065 21.887 56.926 1.00 87.64 48 GLY H N 1
ATOM 13667 C CA . GLY H 2 55 ? 27.881 21.077 56.715 1.00 87.14 48 GLY H CA 1
ATOM 13668 C C . GLY H 2 55 ? 27.505 20.193 57.889 1.00 86.43 48 GLY H C 1
ATOM 13669 O O . GLY H 2 55 ? 26.526 19.433 57.790 1.00 85.32 48 GLY H O 1
ATOM 13670 N N . GLU H 2 56 ? 28.266 20.264 58.991 1.00 83.77 49 GLU H N 1
ATOM 13671 C CA . GLU H 2 56 ? 27.958 19.668 60.274 1.00 79.02 49 GLU H CA 1
ATOM 13672 C C . GLU H 2 56 ? 27.479 20.782 61.187 1.00 75.32 49 GLU H C 1
ATOM 13673 O O . GLU H 2 56 ? 28.071 21.873 61.177 1.00 74.05 49 GLU H O 1
ATOM 13679 N N . PRO H 2 57 ? 26.400 20.588 61.948 1.00 71.13 50 PRO H N 1
ATOM 13680 C CA . PRO H 2 57 ? 26.028 21.589 62.960 1.00 66.66 50 PRO H CA 1
ATOM 13681 C C . PRO H 2 57 ? 26.777 21.342 64.266 1.00 65.49 50 PRO H C 1
ATOM 13682 O O . PRO H 2 57 ? 26.939 20.199 64.704 1.00 63.96 50 PRO H O 1
ATOM 13686 N N . TYR H 2 58 ? 27.261 22.420 64.876 1.00 68.83 51 TYR H N 1
ATOM 13687 C CA . TYR H 2 58 ? 27.988 22.365 66.142 1.00 70.44 51 TYR H CA 1
ATOM 13688 C C . TYR H 2 58 ? 27.254 23.225 67.161 1.00 74.21 51 TYR H C 1
ATOM 13689 O O . TYR H 2 58 ? 27.011 24.413 66.921 1.00 78.73 51 TYR H O 1
ATOM 13698 N N . THR H 2 59 ? 26.888 22.622 68.286 1.00 73.93 52 THR H N 1
ATOM 13699 C CA . THR H 2 59 ? 26.116 23.293 69.323 1.00 71.58 52 THR H CA 1
ATOM 13700 C C . THR H 2 59 ? 27.023 23.795 70.439 1.00 69.66 52 THR H C 1
ATOM 13701 O O . THR H 2 59 ? 27.860 23.056 70.965 1.00 72.43 52 THR H O 1
ATOM 13705 N N . LEU H 2 60 ? 26.818 25.043 70.818 1.00 65.59 53 LEU H N 1
ATOM 13706 C CA . LEU H 2 60 ? 27.766 25.808 71.604 1.00 61.48 53 LEU H CA 1
ATOM 13707 C C . LEU H 2 60 ? 27.038 26.452 72.779 1.00 65.22 53 LEU H C 1
ATOM 13708 O O . LEU H 2 60 ? 26.163 27.302 72.590 1.00 69.25 53 LEU H O 1
ATOM 13713 N N . GLY H 2 61 ? 27.382 26.030 74.001 1.00 62.80 54 GLY H N 1
ATOM 13714 C CA . GLY H 2 61 ? 26.793 26.587 75.199 1.00 62.99 54 GLY H CA 1
ATOM 13715 C C . GLY H 2 61 ? 27.643 27.699 75.782 1.00 64.25 54 GLY H C 1
ATOM 13716 O O . GLY H 2 61 ? 28.816 27.490 76.115 1.00 65.41 54 GLY H O 1
ATOM 13717 N N . LEU H 2 62 ? 27.039 28.881 75.929 1.00 63.65 55 LEU H N 1
ATOM 13718 C CA . LEU H 2 62 ? 27.761 30.096 76.304 1.00 65.44 55 LEU H CA 1
ATOM 13719 C C . LEU H 2 62 ? 27.433 30.504 77.741 1.00 56.50 55 LEU H C 1
ATOM 13720 O O . LEU H 2 62 ? 26.288 30.851 78.054 1.00 46.96 55 LEU H O 1
ATOM 13725 N N . PHE H 2 63 ? 28.454 30.509 78.596 1.00 57.60 56 PHE H N 1
ATOM 13726 C CA . PHE H 2 63 ? 28.291 30.819 80.011 1.00 61.72 56 PHE H CA 1
ATOM 13727 C C . PHE H 2 63 ? 28.634 32.283 80.231 1.00 68.99 56 PHE H C 1
ATOM 13728 O O . PHE H 2 63 ? 29.749 32.715 79.910 1.00 73.94 56 PHE H O 1
ATOM 13736 N N . ASP H 2 64 ? 27.691 33.043 80.776 1.00 69.09 57 ASP H N 1
ATOM 13737 C CA . ASP H 2 64 ? 27.886 34.472 80.970 1.00 72.22 57 ASP H CA 1
ATOM 13738 C C . ASP H 2 64 ? 28.276 34.749 82.417 1.00 77.76 57 ASP H C 1
ATOM 13739 O O . ASP H 2 64 ? 27.636 34.239 83.350 1.00 80.24 57 ASP H O 1
ATOM 13744 N N . THR H 2 65 ? 29.322 35.564 82.592 1.00 77.35 58 THR H N 1
ATOM 13745 C CA . THR H 2 65 ? 29.911 35.873 83.887 1.00 76.75 58 THR H CA 1
ATOM 13746 C C . THR H 2 65 ? 29.779 37.365 84.191 1.00 82.75 58 THR H C 1
ATOM 13747 O O . THR H 2 65 ? 29.678 38.198 83.283 1.00 83.59 58 THR H O 1
ATOM 13751 N N . ALA H 2 66 ? 29.780 37.702 85.484 1.00 81.66 59 ALA H N 1
ATOM 13752 C CA . ALA H 2 66 ? 29.789 39.105 85.871 1.00 78.70 59 ALA H CA 1
ATOM 13753 C C . ALA H 2 66 ? 31.214 39.641 85.841 1.00 81.39 59 ALA H C 1
ATOM 13754 O O . ALA H 2 66 ? 32.187 38.886 85.938 1.00 81.11 59 ALA H O 1
ATOM 13756 N N . GLY H 2 67 ? 31.329 40.959 85.681 1.00 84.22 60 GLY H N 1
ATOM 13757 C CA . GLY H 2 67 ? 32.623 41.616 85.656 1.00 85.73 60 GLY H CA 1
ATOM 13758 C C . GLY H 2 67 ? 33.064 42.095 87.024 1.00 89.02 60 GLY H C 1
ATOM 13759 O O . GLY H 2 67 ? 34.264 42.138 87.301 1.00 91.21 60 GLY H O 1
ATOM 13760 N N . GLN H 2 68 ? 32.104 42.413 87.895 1.00 91.24 61 GLN H N 1
ATOM 13761 C CA . GLN H 2 68 ? 32.379 43.097 89.154 1.00 96.59 61 GLN H CA 1
ATOM 13762 C C . GLN H 2 68 ? 33.293 42.271 90.053 1.00 94.62 61 GLN H C 1
ATOM 13763 O O . GLN H 2 68 ? 33.402 41.047 89.917 1.00 92.37 61 GLN H O 1
ATOM 13769 N N . GLU H 2 69 ? 33.944 42.966 91.000 1.00 93.10 62 GLU H N 1
ATOM 13770 C CA . GLU H 2 69 ? 34.726 42.271 92.017 1.00 90.59 62 GLU H CA 1
ATOM 13771 C C . GLU H 2 69 ? 33.830 41.390 92.863 1.00 82.20 62 GLU H C 1
ATOM 13772 O O . GLU H 2 69 ? 34.237 40.308 93.296 1.00 77.99 62 GLU H O 1
ATOM 13778 N N . ASP H 2 70 ? 32.611 41.855 93.135 1.00 81.80 63 ASP H N 1
ATOM 13779 C CA . ASP H 2 70 ? 31.701 41.128 94.010 1.00 85.69 63 ASP H CA 1
ATOM 13780 C C . ASP H 2 70 ? 31.391 39.730 93.512 1.00 86.26 63 ASP H C 1
ATOM 13781 O O . ASP H 2 70 ? 30.890 38.910 94.294 1.00 86.89 63 ASP H O 1
ATOM 13786 N N . TYR H 2 71 ? 31.679 39.435 92.245 1.00 86.22 64 TYR H N 1
ATOM 13787 C CA . TYR H 2 71 ? 31.454 38.112 91.679 1.00 79.76 64 TYR H CA 1
ATOM 13788 C C . TYR H 2 71 ? 32.753 37.341 91.455 1.00 84.58 64 TYR H C 1
ATOM 13789 O O . TYR H 2 71 ? 32.739 36.283 90.813 1.00 81.58 64 TYR H O 1
ATOM 13798 N N . ASP H 2 72 ? 33.863 37.833 92.027 1.00 89.73 65 ASP H N 1
ATOM 13799 C CA . ASP H 2 72 ? 35.123 37.093 92.055 1.00 89.09 65 ASP H CA 1
ATOM 13800 C C . ASP H 2 72 ? 34.985 35.801 92.850 1.00 89.83 65 ASP H C 1
ATOM 13801 O O . ASP H 2 72 ? 35.476 34.746 92.424 1.00 91.30 65 ASP H O 1
ATOM 13806 N N . ARG H 2 73 ? 34.355 35.877 94.035 1.00 86.46 66 ARG H N 1
ATOM 13807 C CA . ARG H 2 73 ? 34.335 34.733 94.945 1.00 81.80 66 ARG H CA 1
ATOM 13808 C C . ARG H 2 73 ? 33.797 33.500 94.243 1.00 74.14 66 ARG H C 1
ATOM 13809 O O . ARG H 2 73 ? 34.380 32.412 94.336 1.00 72.31 66 ARG H O 1
ATOM 13817 N N . LEU H 2 74 ? 32.726 33.667 93.479 1.00 68.84 67 LEU H N 1
ATOM 13818 C CA . LEU H 2 74 ? 32.024 32.543 92.896 1.00 67.48 67 LEU H CA 1
ATOM 13819 C C . LEU H 2 74 ? 32.329 32.298 91.424 1.00 68.36 67 LEU H C 1
ATOM 13820 O O . LEU H 2 74 ? 31.921 31.250 90.901 1.00 74.39 67 LEU H O 1
ATOM 13825 N N . ARG H 2 75 ? 33.028 33.213 90.739 1.00 62.33 68 ARG H N 1
ATOM 13826 C CA . ARG H 2 75 ? 33.219 33.047 89.297 1.00 62.86 68 ARG H CA 1
ATOM 13827 C C . ARG H 2 75 ? 33.948 31.749 88.925 1.00 64.90 68 ARG H C 1
ATOM 13828 O O . ARG H 2 75 ? 33.374 30.940 88.172 1.00 63.55 68 ARG H O 1
ATOM 13836 N N . PRO H 2 76 ? 35.169 31.462 89.411 1.00 65.31 69 PRO H N 1
ATOM 13837 C CA . PRO H 2 76 ? 35.938 30.363 88.795 1.00 62.29 69 PRO H CA 1
ATOM 13838 C C . PRO H 2 76 ? 35.376 28.989 89.086 1.00 65.29 69 PRO H C 1
ATOM 13839 O O . PRO H 2 76 ? 35.886 27.999 88.535 1.00 66.74 69 PRO H O 1
ATOM 13843 N N . LEU H 2 77 ? 34.346 28.893 89.926 1.00 64.83 70 LEU H N 1
ATOM 13844 C CA . LEU H 2 77 ? 33.626 27.639 90.059 1.00 69.80 70 LEU H CA 1
ATOM 13845 C C . LEU H 2 77 ? 33.087 27.146 88.716 1.00 80.42 70 LEU H C 1
ATOM 13846 O O . LEU H 2 77 ? 32.914 25.935 88.541 1.00 87.97 70 LEU H O 1
ATOM 13851 N N . SER H 2 78 ? 32.851 28.039 87.753 1.00 78.81 71 SER H N 1
ATOM 13852 C CA . SER H 2 78 ? 32.341 27.623 86.451 1.00 73.04 71 SER H CA 1
ATOM 13853 C C . SER H 2 78 ? 33.440 27.214 85.482 1.00 73.74 71 SER H C 1
ATOM 13854 O O . SER H 2 78 ? 33.125 26.777 84.374 1.00 77.35 71 SER H O 1
ATOM 13857 N N . TYR H 2 79 ? 34.715 27.336 85.858 1.00 69.36 72 TYR H N 1
ATOM 13858 C CA . TYR H 2 79 ? 35.786 27.166 84.879 1.00 66.05 72 TYR H CA 1
ATOM 13859 C C . TYR H 2 79 ? 36.143 25.719 84.548 1.00 65.50 72 TYR H C 1
ATOM 13860 O O . TYR H 2 79 ? 36.546 25.463 83.410 1.00 71.14 72 TYR H O 1
ATOM 13869 N N . PRO H 2 80 ? 36.039 24.750 85.464 1.00 60.93 73 PRO H N 1
ATOM 13870 C CA . PRO H 2 80 ? 36.390 23.373 85.094 1.00 58.30 73 PRO H CA 1
ATOM 13871 C C . PRO H 2 80 ? 35.653 22.896 83.846 1.00 60.23 73 PRO H C 1
ATOM 13872 O O . PRO H 2 80 ? 34.549 23.345 83.527 1.00 57.72 73 PRO H O 1
ATOM 13876 N N . GLN H 2 81 ? 36.306 21.995 83.120 1.00 65.67 74 GLN H N 1
ATOM 13877 C CA . GLN H 2 81 ? 35.725 21.283 81.986 1.00 71.35 74 GLN H CA 1
ATOM 13878 C C . GLN H 2 81 ? 35.236 22.239 80.882 1.00 73.74 74 GLN H C 1
ATOM 13879 O O . GLN H 2 81 ? 34.456 21.844 80.007 1.00 71.18 74 GLN H O 1
ATOM 13885 N N . THR H 2 82 ? 35.704 23.494 80.908 1.00 76.31 75 THR H N 1
ATOM 13886 C CA . THR H 2 82 ? 35.534 24.433 79.801 1.00 69.43 75 THR H CA 1
ATOM 13887 C C . THR H 2 82 ? 36.263 23.927 78.550 1.00 65.51 75 THR H C 1
ATOM 13888 O O . THR H 2 82 ? 37.215 23.136 78.611 1.00 65.39 75 THR H O 1
ATOM 13892 N N . ASP H 2 83 ? 35.784 24.384 77.399 1.00 65.08 76 ASP H N 1
ATOM 13893 C CA . ASP H 2 83 ? 36.374 24.039 76.118 1.00 70.17 76 ASP H CA 1
ATOM 13894 C C . ASP H 2 83 ? 37.046 25.210 75.417 1.00 74.73 76 ASP H C 1
ATOM 13895 O O . ASP H 2 83 ? 38.006 24.997 74.664 1.00 75.67 76 ASP H O 1
ATOM 13900 N N . VAL H 2 84 ? 36.566 26.433 75.657 1.00 74.67 77 VAL H N 1
ATOM 13901 C CA . VAL H 2 84 ? 37.139 27.642 75.073 1.00 73.10 77 VAL H CA 1
ATOM 13902 C C . VAL H 2 84 ? 36.616 28.834 75.868 1.00 71.88 77 VAL H C 1
ATOM 13903 O O . VAL H 2 84 ? 35.501 28.802 76.401 1.00 71.15 77 VAL H O 1
ATOM 13907 N N . PHE H 2 85 ? 37.443 29.872 75.986 1.00 69.74 78 PHE H N 1
ATOM 13908 C CA . PHE H 2 85 ? 37.047 31.118 76.627 1.00 70.85 78 PHE H CA 1
ATOM 13909 C C . PHE H 2 85 ? 36.897 32.228 75.595 1.00 72.37 78 PHE H C 1
ATOM 13910 O O . PHE H 2 85 ? 37.531 32.218 74.535 1.00 74.55 78 PHE H O 1
ATOM 13918 N N . LEU H 2 86 ? 36.062 33.199 75.931 1.00 69.12 79 LEU H N 1
ATOM 13919 C CA . LEU H 2 86 ? 35.892 34.410 75.147 1.00 65.61 79 LEU H CA 1
ATOM 13920 C C . LEU H 2 86 ? 36.185 35.570 76.076 1.00 70.69 79 LEU H C 1
ATOM 13921 O O . LEU H 2 86 ? 35.466 35.781 77.060 1.00 73.01 79 LEU H O 1
ATOM 13926 N N . VAL H 2 87 ? 37.256 36.291 75.794 1.00 70.85 80 VAL H N 1
ATOM 13927 C CA . VAL H 2 87 ? 37.659 37.424 76.612 1.00 70.21 80 VAL H CA 1
ATOM 13928 C C . VAL H 2 87 ? 37.176 38.690 75.914 1.00 73.63 80 VAL H C 1
ATOM 13929 O O . VAL H 2 87 ? 37.499 38.924 74.741 1.00 77.12 80 VAL H O 1
ATOM 13933 N N . CYS H 2 88 ? 36.383 39.502 76.614 1.00 73.10 81 CYS H N 1
ATOM 13934 C CA . CYS H 2 88 ? 35.599 40.556 75.974 1.00 79.08 81 CYS H CA 1
ATOM 13935 C C . CYS H 2 88 ? 35.972 41.935 76.492 1.00 81.91 81 CYS H C 1
ATOM 13936 O O . CYS H 2 88 ? 35.835 42.219 77.690 1.00 83.05 81 CYS H O 1
ATOM 13939 N N . PHE H 2 89 ? 36.380 42.806 75.575 1.00 82.35 82 PHE H N 1
ATOM 13940 C CA . PHE H 2 89 ? 36.520 44.222 75.861 1.00 83.05 82 PHE H CA 1
ATOM 13941 C C . PHE H 2 89 ? 35.720 45.011 74.828 1.00 79.63 82 PHE H C 1
ATOM 13942 O O . PHE H 2 89 ? 35.395 44.511 73.750 1.00 72.32 82 PHE H O 1
ATOM 13950 N N . SER H 2 90 ? 35.372 46.244 75.185 1.00 82.09 83 SER H N 1
ATOM 13951 C CA . SER H 2 90 ? 34.719 47.167 74.263 1.00 84.18 83 SER H CA 1
ATOM 13952 C C . SER H 2 90 ? 35.775 48.017 73.569 1.00 82.78 83 SER H C 1
ATOM 13953 O O . SER H 2 90 ? 36.460 48.814 74.224 1.00 81.27 83 SER H O 1
ATOM 13956 N N . VAL H 2 91 ? 35.871 47.887 72.243 1.00 81.19 84 VAL H N 1
ATOM 13957 C CA . VAL H 2 91 ? 36.965 48.493 71.482 1.00 82.82 84 VAL H CA 1
ATOM 13958 C C . VAL H 2 91 ? 37.012 50.007 71.693 1.00 89.06 84 VAL H C 1
ATOM 13959 O O . VAL H 2 91 ? 37.917 50.692 71.197 1.00 92.30 84 VAL H O 1
ATOM 13963 N N . VAL H 2 92 ? 36.035 50.539 72.431 1.00 89.03 85 VAL H N 1
ATOM 13964 C CA . VAL H 2 92 ? 35.939 51.955 72.756 1.00 90.86 85 VAL H CA 1
ATOM 13965 C C . VAL H 2 92 ? 35.939 52.196 74.256 1.00 92.55 85 VAL H C 1
ATOM 13966 O O . VAL H 2 92 ? 35.567 53.282 74.705 1.00 95.18 85 VAL H O 1
ATOM 13970 N N . SER H 2 93 ? 36.332 51.201 75.049 1.00 92.17 86 SER H N 1
ATOM 13971 C CA . SER H 2 93 ? 36.508 51.381 76.489 1.00 92.41 86 SER H CA 1
ATOM 13972 C C . SER H 2 93 ? 37.895 50.887 76.848 1.00 91.86 86 SER H C 1
ATOM 13973 O O . SER H 2 93 ? 38.082 49.697 77.126 1.00 92.58 86 SER H O 1
ATOM 13976 N N . PRO H 2 94 ? 38.896 51.767 76.837 1.00 93.14 87 PRO H N 1
ATOM 13977 C CA . PRO H 2 94 ? 40.244 51.342 77.247 1.00 97.41 87 PRO H CA 1
ATOM 13978 C C . PRO H 2 94 ? 40.283 50.667 78.619 1.00 99.61 87 PRO H C 1
ATOM 13979 O O . PRO H 2 94 ? 41.033 49.695 78.799 1.00 99.72 87 PRO H O 1
ATOM 13983 N N . SER H 2 95 ? 39.481 51.132 79.582 1.00 98.74 88 SER H N 1
ATOM 13984 C CA . SER H 2 95 ? 39.472 50.501 80.896 1.00 96.80 88 SER H CA 1
ATOM 13985 C C . SER H 2 95 ? 39.223 48.997 80.779 1.00 100.05 88 SER H C 1
ATOM 13986 O O . SER H 2 95 ? 39.976 48.191 81.336 1.00 105.91 88 SER H O 1
ATOM 13989 N N . SER H 2 96 ? 38.196 48.594 80.022 1.00 96.85 89 SER H N 1
ATOM 13990 C CA . SER H 2 96 ? 37.950 47.166 79.816 1.00 94.72 89 SER H CA 1
ATOM 13991 C C . SER H 2 96 ? 39.083 46.489 79.049 1.00 93.63 89 SER H C 1
ATOM 13992 O O . SER H 2 96 ? 39.322 45.288 79.227 1.00 89.88 89 SER H O 1
ATOM 13995 N N . PHE H 2 97 ? 39.766 47.229 78.171 1.00 96.07 90 PHE H N 1
ATOM 13996 C CA . PHE H 2 97 ? 40.889 46.662 77.429 1.00 96.73 90 PHE H CA 1
ATOM 13997 C C . PHE H 2 97 ? 42.030 46.321 78.371 1.00 103.39 90 PHE H C 1
ATOM 13998 O O . PHE H 2 97 ? 42.668 45.272 78.230 1.00 105.37 90 PHE H O 1
ATOM 14006 N N . GLU H 2 98 ? 42.287 47.194 79.348 1.00 108.65 91 GLU H N 1
ATOM 14007 C CA . GLU H 2 98 ? 43.361 46.958 80.303 1.00 111.04 91 GLU H CA 1
ATOM 14008 C C . GLU H 2 98 ? 43.109 45.708 81.138 1.00 108.22 91 GLU H C 1
ATOM 14009 O O . GLU H 2 98 ? 44.045 44.947 81.419 1.00 113.72 91 GLU H O 1
ATOM 14015 N N . ASN H 2 99 ? 41.858 45.474 81.546 1.00 97.51 92 ASN H N 1
ATOM 14016 C CA . ASN H 2 99 ? 41.584 44.353 82.441 1.00 87.50 92 ASN H CA 1
ATOM 14017 C C . ASN H 2 99 ? 41.760 43.016 81.744 1.00 80.94 92 ASN H C 1
ATOM 14018 O O . ASN H 2 99 ? 41.880 41.985 82.416 1.00 82.77 92 ASN H O 1
ATOM 14023 N N . VAL H 2 100 ? 41.792 43.012 80.417 1.00 72.55 93 VAL H N 1
ATOM 14024 C CA . VAL H 2 100 ? 42.179 41.805 79.717 1.00 72.10 93 VAL H CA 1
ATOM 14025 C C . VAL H 2 100 ? 43.601 41.400 80.082 1.00 75.07 93 VAL H C 1
ATOM 14026 O O . VAL H 2 100 ? 43.939 40.213 80.083 1.00 76.29 93 VAL H O 1
ATOM 14030 N N . LYS H 2 101 ? 44.446 42.364 80.425 1.00 77.76 94 LYS H N 1
ATOM 14031 C CA . LYS H 2 101 ? 45.829 42.073 80.779 1.00 86.86 94 LYS H CA 1
ATOM 14032 C C . LYS H 2 101 ? 46.028 41.930 82.278 1.00 87.54 94 LYS H C 1
ATOM 14033 O O . LYS H 2 101 ? 46.756 41.038 82.708 1.00 86.70 94 LYS H O 1
ATOM 14039 N N . GLU H 2 102 ? 45.399 42.783 83.092 1.00 90.19 95 GLU H N 1
ATOM 14040 C CA . GLU H 2 102 ? 45.615 42.732 84.533 1.00 94.65 95 GLU H CA 1
ATOM 14041 C C . GLU H 2 102 ? 44.580 41.919 85.297 1.00 93.32 95 GLU H C 1
ATOM 14042 O O . GLU H 2 102 ? 44.751 41.727 86.508 1.00 98.41 95 GLU H O 1
ATOM 14048 N N . LYS H 2 103 ? 43.530 41.412 84.644 1.00 90.08 96 LYS H N 1
ATOM 14049 C CA . LYS H 2 103 ? 42.571 40.582 85.371 1.00 87.55 96 LYS H CA 1
ATOM 14050 C C . LYS H 2 103 ? 42.205 39.326 84.608 1.00 90.51 96 LYS H C 1
ATOM 14051 O O . LYS H 2 103 ? 42.463 38.218 85.085 1.00 93.80 96 LYS H O 1
ATOM 14057 N N . TRP H 2 104 ? 41.600 39.492 83.428 1.00 86.94 97 TRP H N 1
ATOM 14058 C CA . TRP H 2 104 ? 40.854 38.400 82.812 1.00 82.56 97 TRP H CA 1
ATOM 14059 C C . TRP H 2 104 ? 41.780 37.294 82.305 1.00 80.50 97 TRP H C 1
ATOM 14060 O O . TRP H 2 104 ? 41.723 36.160 82.784 1.00 80.61 97 TRP H O 1
ATOM 14071 N N . VAL H 2 105 ? 42.627 37.590 81.325 1.00 79.87 98 VAL H N 1
ATOM 14072 C CA . VAL H 2 105 ? 43.533 36.565 80.815 1.00 76.85 98 VAL H CA 1
ATOM 14073 C C . VAL H 2 105 ? 44.371 35.980 81.940 1.00 79.89 98 VAL H C 1
ATOM 14074 O O . VAL H 2 105 ? 44.527 34.753 81.985 1.00 83.30 98 VAL H O 1
ATOM 14078 N N . PRO H 2 106 ? 44.871 36.758 82.913 1.00 80.35 99 PRO H N 1
ATOM 14079 C CA . PRO H 2 106 ? 45.429 36.167 84.141 1.00 84.85 99 PRO H CA 1
ATOM 14080 C C . PRO H 2 106 ? 44.533 35.138 84.818 1.00 89.78 99 PRO H C 1
ATOM 14081 O O . PRO H 2 106 ? 44.942 33.984 84.996 1.00 91.00 99 PRO H O 1
ATOM 14085 N N . GLU H 2 107 ? 43.314 35.549 85.195 1.00 90.61 100 GLU H N 1
ATOM 14086 C CA . GLU H 2 107 ? 42.430 34.670 85.965 1.00 86.34 100 GLU H CA 1
ATOM 14087 C C . GLU H 2 107 ? 42.166 33.349 85.245 1.00 85.61 100 GLU H C 1
ATOM 14088 O O . GLU H 2 107 ? 42.218 32.283 85.869 1.00 89.12 100 GLU H O 1
ATOM 14094 N N . ILE H 2 108 ? 41.866 33.382 83.944 1.00 81.64 101 ILE H N 1
ATOM 14095 C CA . ILE H 2 108 ? 41.490 32.132 83.291 1.00 79.93 101 ILE H CA 1
ATOM 14096 C C . ILE H 2 108 ? 42.701 31.208 83.151 1.00 81.61 101 ILE H C 1
ATOM 14097 O O . ILE H 2 108 ? 42.638 30.021 83.502 1.00 79.46 101 ILE H O 1
ATOM 14102 N N . THR H 2 109 ? 43.829 31.736 82.673 1.00 85.41 102 THR H N 1
ATOM 14103 C CA . THR H 2 109 ? 44.985 30.880 82.416 1.00 92.55 102 THR H CA 1
ATOM 14104 C C . THR H 2 109 ? 45.563 30.262 83.683 1.00 97.61 102 THR H C 1
ATOM 14105 O O . THR H 2 109 ? 46.218 29.212 83.595 1.00 95.78 102 THR H O 1
ATOM 14109 N N . HIS H 2 110 ? 45.372 30.907 84.842 1.00 100.57 103 HIS H N 1
ATOM 14110 C CA . HIS H 2 110 ? 45.635 30.245 86.119 1.00 102.38 103 HIS H CA 1
ATOM 14111 C C . HIS H 2 110 ? 44.836 28.955 86.210 1.00 106.08 103 HIS H C 1
ATOM 14112 O O . HIS H 2 110 ? 45.400 27.863 86.332 1.00 113.81 103 HIS H O 1
ATOM 14119 N N . HIS H 2 111 ? 43.510 29.060 86.106 1.00 99.42 104 HIS H N 1
ATOM 14120 C CA . HIS H 2 111 ? 42.679 27.891 86.333 1.00 88.93 104 HIS H CA 1
ATOM 14121 C C . HIS H 2 111 ? 42.754 26.907 85.168 1.00 82.95 104 HIS H C 1
ATOM 14122 O O . HIS H 2 111 ? 42.768 25.691 85.387 1.00 86.90 104 HIS H O 1
ATOM 14129 N N . CYS H 2 112 ? 42.826 27.386 83.927 1.00 77.44 105 CYS H N 1
ATOM 14130 C CA . CYS H 2 112 ? 42.734 26.503 82.761 1.00 74.84 105 CYS H CA 1
ATOM 14131 C C . CYS H 2 112 ? 43.905 26.728 81.813 1.00 78.96 105 CYS H C 1
ATOM 14132 O O . CYS H 2 112 ? 43.731 27.204 80.682 1.00 77.07 105 CYS H O 1
ATOM 14135 N N . PRO H 2 113 ? 45.114 26.329 82.232 1.00 81.80 106 PRO H N 1
ATOM 14136 C CA . PRO H 2 113 ? 46.319 26.607 81.425 1.00 81.36 106 PRO H CA 1
ATOM 14137 C C . PRO H 2 113 ? 46.300 26.014 80.032 1.00 86.86 106 PRO H C 1
ATOM 14138 O O . PRO H 2 113 ? 46.707 26.685 79.081 1.00 89.74 106 PRO H O 1
ATOM 14142 N N . LYS H 2 114 ? 45.867 24.769 79.878 1.00 91.08 107 LYS H N 1
ATOM 14143 C CA . LYS H 2 114 ? 45.852 24.164 78.553 1.00 94.31 107 LYS H CA 1
ATOM 14144 C C . LYS H 2 114 ? 44.670 24.628 77.706 1.00 91.87 107 LYS H C 1
ATOM 14145 O O . LYS H 2 114 ? 44.704 24.457 76.482 1.00 91.67 107 LYS H O 1
ATOM 14151 N N . THR H 2 115 ? 43.627 25.231 78.321 1.00 91.83 108 THR H N 1
ATOM 14152 C CA . THR H 2 115 ? 42.417 25.548 77.560 1.00 91.10 108 THR H CA 1
ATOM 14153 C C . THR H 2 115 ? 42.607 26.830 76.739 1.00 84.54 108 THR H C 1
ATOM 14154 O O . THR H 2 115 ? 43.174 27.809 77.240 1.00 81.16 108 THR H O 1
ATOM 14158 N N . PRO H 2 116 ? 42.167 26.834 75.471 1.00 79.32 109 PRO H N 1
ATOM 14159 C CA . PRO H 2 116 ? 42.441 27.957 74.570 1.00 78.44 109 PRO H CA 1
ATOM 14160 C C . PRO H 2 116 ? 41.392 29.055 74.676 1.00 76.71 109 PRO H C 1
ATOM 14161 O O . PRO H 2 116 ? 40.253 28.834 75.093 1.00 77.58 109 PRO H O 1
ATOM 14165 N N . PHE H 2 117 ? 41.784 30.252 74.244 1.00 70.75 110 PHE H N 1
ATOM 14166 C CA . PHE H 2 117 ? 40.890 31.385 74.404 1.00 67.46 110 PHE H CA 1
ATOM 14167 C C . PHE H 2 117 ? 41.086 32.380 73.272 1.00 69.96 110 PHE H C 1
ATOM 14168 O O . PHE H 2 117 ? 42.190 32.542 72.751 1.00 73.79 110 PHE H O 1
ATOM 14176 N N . LEU H 2 118 ? 39.991 33.041 72.906 1.00 69.98 111 LEU H N 1
ATOM 14177 C CA . LEU H 2 118 ? 39.934 34.097 71.910 1.00 69.67 111 LEU H CA 1
ATOM 14178 C C . LEU H 2 118 ? 39.818 35.445 72.602 1.00 72.87 111 LEU H C 1
ATOM 14179 O O . LEU H 2 118 ? 39.317 35.552 73.725 1.00 75.73 111 LEU H O 1
ATOM 14184 N N . LEU H 2 119 ? 40.269 36.483 71.899 1.00 72.68 112 LEU H N 1
ATOM 14185 C CA . LEU H 2 119 ? 40.112 37.872 72.319 1.00 68.80 112 LEU H CA 1
ATOM 14186 C C . LEU H 2 119 ? 39.007 38.521 71.497 1.00 67.57 112 LEU H C 1
ATOM 14187 O O . LEU H 2 119 ? 39.040 38.478 70.264 1.00 67.18 112 LEU H O 1
ATOM 14192 N N . VAL H 2 120 ? 38.020 39.106 72.168 1.00 66.63 113 VAL H N 1
ATOM 14193 C CA . VAL H 2 120 ? 36.847 39.623 71.473 1.00 66.81 113 VAL H CA 1
ATOM 14194 C C . VAL H 2 120 ? 36.626 41.071 71.873 1.00 73.88 113 VAL H C 1
ATOM 14195 O O . VAL H 2 120 ? 36.350 41.368 73.044 1.00 73.38 113 VAL H O 1
ATOM 14199 N N . GLY H 2 121 ? 36.754 41.964 70.895 1.00 77.75 114 GLY H N 1
ATOM 14200 C CA . GLY H 2 121 ? 36.485 43.372 71.084 1.00 80.27 114 GLY H CA 1
ATOM 14201 C C . GLY H 2 121 ? 35.114 43.688 70.519 1.00 79.89 114 GLY H C 1
ATOM 14202 O O . GLY H 2 121 ? 34.787 43.295 69.402 1.00 76.75 114 GLY H O 1
ATOM 14203 N N . THR H 2 122 ? 34.314 44.380 71.316 1.00 84.44 115 THR H N 1
ATOM 14204 C CA . THR H 2 122 ? 32.910 44.579 71.009 1.00 83.52 115 THR H CA 1
ATOM 14205 C C . THR H 2 122 ? 32.627 46.054 70.831 1.00 85.50 115 THR H C 1
ATOM 14206 O O . THR H 2 122 ? 33.389 46.919 71.286 1.00 84.16 115 THR H O 1
ATOM 14210 N N . GLN H 2 123 ? 31.479 46.304 70.198 1.00 85.06 116 GLN H N 1
ATOM 14211 C CA . GLN H 2 123 ? 30.937 47.638 69.976 1.00 82.78 116 GLN H CA 1
ATOM 14212 C C . GLN H 2 123 ? 31.708 48.380 68.897 1.00 80.55 116 GLN H C 1
ATOM 14213 O O . GLN H 2 123 ? 31.784 49.610 68.927 1.00 79.76 116 GLN H O 1
ATOM 14219 N N . ILE H 2 124 ? 32.288 47.659 67.934 1.00 81.92 117 ILE H N 1
ATOM 14220 C CA . ILE H 2 124 ? 33.153 48.313 66.961 1.00 82.42 117 ILE H CA 1
ATOM 14221 C C . ILE H 2 124 ? 32.410 49.308 66.088 1.00 87.59 117 ILE H C 1
ATOM 14222 O O . ILE H 2 124 ? 33.051 50.079 65.379 1.00 92.19 117 ILE H O 1
ATOM 14227 N N . ASP H 2 125 ? 31.073 49.323 66.133 1.00 89.19 118 ASP H N 1
ATOM 14228 C CA . ASP H 2 125 ? 30.324 50.326 65.383 1.00 91.45 118 ASP H CA 1
ATOM 14229 C C . ASP H 2 125 ? 30.559 51.730 65.933 1.00 89.37 118 ASP H C 1
ATOM 14230 O O . ASP H 2 125 ? 30.562 52.699 65.165 1.00 89.15 118 ASP H O 1
ATOM 14235 N N . LEU H 2 126 ? 30.769 51.859 67.244 1.00 90.05 119 LEU H N 1
ATOM 14236 C CA . LEU H 2 126 ? 31.061 53.151 67.857 1.00 93.23 119 LEU H CA 1
ATOM 14237 C C . LEU H 2 126 ? 32.491 53.611 67.637 1.00 99.78 119 LEU H C 1
ATOM 14238 O O . LEU H 2 126 ? 32.843 54.700 68.099 1.00 101.23 119 LEU H O 1
ATOM 14243 N N . ARG H 2 127 ? 33.326 52.817 66.965 1.00 108.39 120 ARG H N 1
ATOM 14244 C CA . ARG H 2 127 ? 34.668 53.290 66.638 1.00 120.71 120 ARG H CA 1
ATOM 14245 C C . ARG H 2 127 ? 34.608 54.315 65.511 1.00 138.06 120 ARG H C 1
ATOM 14246 O O . ARG H 2 127 ? 35.100 55.440 65.657 1.00 140.04 120 ARG H O 1
ATOM 14254 N N . ASP H 2 128 ? 33.981 53.954 64.387 1.00 151.59 121 ASP H N 1
ATOM 14255 C CA . ASP H 2 128 ? 33.784 54.878 63.279 1.00 161.35 121 ASP H CA 1
ATOM 14256 C C . ASP H 2 128 ? 32.667 55.887 63.534 1.00 161.64 121 ASP H C 1
ATOM 14257 O O . ASP H 2 128 ? 32.131 56.438 62.565 1.00 163.00 121 ASP H O 1
ATOM 14262 N N . ASP H 2 129 ? 32.320 56.153 64.800 1.00 157.82 122 ASP H N 1
ATOM 14263 C CA . ASP H 2 129 ? 31.263 57.092 65.157 1.00 152.89 122 ASP H CA 1
ATOM 14264 C C . ASP H 2 129 ? 31.865 58.383 65.697 1.00 154.26 122 ASP H C 1
ATOM 14265 O O . ASP H 2 129 ? 32.346 58.396 66.841 1.00 154.16 122 ASP H O 1
ATOM 14270 N N . PRO H 2 130 ? 31.819 59.504 64.942 1.00 153.64 123 PRO H N 1
ATOM 14271 C CA . PRO H 2 130 ? 32.619 60.685 65.309 1.00 152.83 123 PRO H CA 1
ATOM 14272 C C . PRO H 2 130 ? 32.028 61.528 66.431 1.00 148.39 123 PRO H C 1
ATOM 14273 O O . PRO H 2 130 ? 32.321 62.725 66.531 1.00 149.36 123 PRO H O 1
ATOM 14277 N N . SER H 2 131 ? 31.216 60.915 67.292 1.00 141.13 124 SER H N 1
ATOM 14278 C CA . SER H 2 131 ? 30.626 61.595 68.438 1.00 135.77 124 SER H CA 1
ATOM 14279 C C . SER H 2 131 ? 31.142 61.036 69.757 1.00 130.40 124 SER H C 1
ATOM 14280 O O . SER H 2 131 ? 31.690 61.794 70.560 1.00 132.92 124 SER H O 1
ATOM 14283 N N . THR H 2 132 ? 30.963 59.728 70.006 1.00 122.94 125 THR H N 1
ATOM 14284 C CA . THR H 2 132 ? 31.711 59.054 71.070 1.00 113.44 125 THR H CA 1
ATOM 14285 C C . THR H 2 132 ? 33.185 59.418 70.998 1.00 111.46 125 THR H C 1
ATOM 14286 O O . THR H 2 132 ? 33.840 59.604 72.030 1.00 107.23 125 THR H O 1
ATOM 14290 N N . ILE H 2 133 ? 33.720 59.500 69.773 1.00 114.38 126 ILE H N 1
ATOM 14291 C CA . ILE H 2 133 ? 35.110 59.887 69.543 1.00 112.98 126 ILE H CA 1
ATOM 14292 C C . ILE H 2 133 ? 35.403 61.200 70.246 1.00 127.12 126 ILE H C 1
ATOM 14293 O O . ILE H 2 133 ? 36.195 61.259 71.193 1.00 118.93 126 ILE H O 1
ATOM 14298 N N . GLU H 2 134 ? 34.725 62.265 69.821 1.00 148.03 127 GLU H N 1
ATOM 14299 C CA . GLU H 2 134 ? 34.985 63.578 70.411 1.00 157.17 127 GLU H CA 1
ATOM 14300 C C . GLU H 2 134 ? 34.401 63.711 71.801 1.00 150.46 127 GLU H C 1
ATOM 14301 O O . GLU H 2 134 ? 34.233 64.801 72.349 1.00 149.19 127 GLU H O 1
ATOM 14307 N N . LYS H 2 135 ? 34.072 62.559 72.370 1.00 144.27 128 LYS H N 1
ATOM 14308 C CA . LYS H 2 135 ? 33.898 62.402 73.802 1.00 143.12 128 LYS H CA 1
ATOM 14309 C C . LYS H 2 135 ? 35.048 61.631 74.434 1.00 144.85 128 LYS H C 1
ATOM 14310 O O . LYS H 2 135 ? 35.492 61.984 75.529 1.00 145.93 128 LYS H O 1
ATOM 14316 N N . LEU H 2 136 ? 35.532 60.575 73.767 1.00 143.73 129 LEU H N 1
ATOM 14317 C CA . LEU H 2 136 ? 36.716 59.856 74.240 1.00 138.80 129 LEU H CA 1
ATOM 14318 C C . LEU H 2 136 ? 37.965 60.717 74.125 1.00 141.29 129 LEU H C 1
ATOM 14319 O O . LEU H 2 136 ? 38.801 60.752 75.041 1.00 142.26 129 LEU H O 1
ATOM 14324 N N . ALA H 2 137 ? 38.124 61.388 72.979 1.00 145.68 130 ALA H N 1
ATOM 14325 C CA . ALA H 2 137 ? 39.294 62.227 72.766 1.00 142.70 130 ALA H CA 1
ATOM 14326 C C . ALA H 2 137 ? 39.409 63.315 73.827 1.00 142.80 130 ALA H C 1
ATOM 14327 O O . ALA H 2 137 ? 40.522 63.746 74.142 1.00 141.72 130 ALA H O 1
ATOM 14329 N N . LYS H 2 138 ? 38.279 63.751 74.413 1.00 144.03 131 LYS H N 1
ATOM 14330 C CA . LYS H 2 138 ? 38.239 64.776 75.460 1.00 151.77 131 LYS H CA 1
ATOM 14331 C C . LYS H 2 138 ? 38.629 64.238 76.840 1.00 153.10 131 LYS H C 1
ATOM 14332 O O . LYS H 2 138 ? 38.316 64.866 77.861 1.00 150.60 131 LYS H O 1
ATOM 14338 N N . ASN H 2 139 ? 39.301 63.080 76.875 1.00 159.80 132 ASN H N 1
ATOM 14339 C CA . ASN H 2 139 ? 39.828 62.486 78.098 1.00 160.19 132 ASN H CA 1
ATOM 14340 C C . ASN H 2 139 ? 41.239 61.954 77.879 1.00 153.92 132 ASN H C 1
ATOM 14341 O O . ASN H 2 139 ? 41.691 61.091 78.640 1.00 152.22 132 ASN H O 1
ATOM 14346 N N . LYS H 2 140 ? 41.925 62.446 76.844 1.00 144.39 133 LYS H N 1
ATOM 14347 C CA . LYS H 2 140 ? 43.250 61.986 76.431 1.00 130.52 133 LYS H CA 1
ATOM 14348 C C . LYS H 2 140 ? 43.233 60.512 76.046 1.00 118.74 133 LYS H C 1
ATOM 14349 O O . LYS H 2 140 ? 44.248 59.826 76.148 1.00 118.03 133 LYS H O 1
ATOM 14355 N N . GLN H 2 141 ? 42.093 60.011 75.583 1.00 111.96 134 GLN H N 1
ATOM 14356 C CA . GLN H 2 141 ? 41.944 58.588 75.318 1.00 112.50 134 GLN H CA 1
ATOM 14357 C C . GLN H 2 141 ? 41.414 58.362 73.911 1.00 114.89 134 GLN H C 1
ATOM 14358 O O . GLN H 2 141 ? 40.412 58.963 73.514 1.00 116.37 134 GLN H O 1
ATOM 14364 N N . LYS H 2 142 ? 42.095 57.498 73.170 1.00 115.54 135 LYS H N 1
ATOM 14365 C CA . LYS H 2 142 ? 41.710 57.054 71.834 1.00 115.06 135 LYS H CA 1
ATOM 14366 C C . LYS H 2 142 ? 40.870 55.790 71.938 1.00 110.97 135 LYS H C 1
ATOM 14367 O O . LYS H 2 142 ? 40.702 55.237 73.026 1.00 114.76 135 LYS H O 1
ATOM 14373 N N . PRO H 2 143 ? 40.299 55.288 70.817 1.00 104.55 136 PRO H N 1
ATOM 14374 C CA . PRO H 2 143 ? 39.724 53.927 70.850 1.00 100.19 136 PRO H CA 1
ATOM 14375 C C . PRO H 2 143 ? 40.817 52.860 70.862 1.00 96.51 136 PRO H C 1
ATOM 14376 O O . PRO H 2 143 ? 41.965 53.152 71.221 1.00 99.99 136 PRO H O 1
ATOM 14380 N N . ILE H 2 144 ? 40.501 51.626 70.482 1.00 86.91 137 ILE H N 1
ATOM 14381 C CA . ILE H 2 144 ? 41.505 50.576 70.363 1.00 76.89 137 ILE H CA 1
ATOM 14382 C C . ILE H 2 144 ? 41.611 50.184 68.900 1.00 80.31 137 ILE H C 1
ATOM 14383 O O . ILE H 2 144 ? 40.615 49.786 68.278 1.00 83.03 137 ILE H O 1
ATOM 14388 N N . THR H 2 145 ? 42.795 50.293 68.354 1.00 80.66 138 THR H N 1
ATOM 14389 C CA . THR H 2 145 ? 42.883 49.892 66.959 1.00 87.70 138 THR H CA 1
ATOM 14390 C C . THR H 2 145 ? 43.035 48.372 66.873 1.00 87.10 138 THR H C 1
ATOM 14391 O O . THR H 2 145 ? 43.722 47.774 67.701 1.00 86.86 138 THR H O 1
ATOM 14395 N N . PRO H 2 146 ? 42.374 47.723 65.915 1.00 90.73 139 PRO H N 1
ATOM 14396 C CA . PRO H 2 146 ? 42.491 46.255 65.774 1.00 94.53 139 PRO H CA 1
ATOM 14397 C C . PRO H 2 146 ? 43.905 45.716 65.731 1.00 100.87 139 PRO H C 1
ATOM 14398 O O . PRO H 2 146 ? 44.119 44.540 66.063 1.00 95.97 139 PRO H O 1
ATOM 14402 N N . GLU H 2 147 ? 44.877 46.528 65.313 1.00 111.91 140 GLU H N 1
ATOM 14403 C CA . GLU H 2 147 ? 46.267 46.089 65.330 1.00 116.90 140 GLU H CA 1
ATOM 14404 C C . GLU H 2 147 ? 46.847 46.116 66.742 1.00 112.26 140 GLU H C 1
ATOM 14405 O O . GLU H 2 147 ? 47.499 45.156 67.168 1.00 116.08 140 GLU H O 1
ATOM 14411 N N . THR H 2 148 ? 46.616 47.188 67.492 1.00 101.69 141 THR H N 1
ATOM 14412 C CA . THR H 2 148 ? 47.085 47.179 68.865 1.00 97.60 141 THR H CA 1
ATOM 14413 C C . THR H 2 148 ? 46.391 46.125 69.721 1.00 98.57 141 THR H C 1
ATOM 14414 O O . THR H 2 148 ? 46.872 45.825 70.820 1.00 101.69 141 THR H O 1
ATOM 14418 N N . ALA H 2 149 ? 45.282 45.559 69.247 1.00 95.20 142 ALA H N 1
ATOM 14419 C CA . ALA H 2 149 ? 44.663 44.393 69.863 1.00 90.04 142 ALA H CA 1
ATOM 14420 C C . ALA H 2 149 ? 45.031 43.102 69.157 1.00 92.19 142 ALA H C 1
ATOM 14421 O O . ALA H 2 149 ? 45.040 42.049 69.798 1.00 92.05 142 ALA H O 1
ATOM 14423 N N . GLU H 2 150 ? 45.337 43.155 67.853 1.00 95.73 143 GLU H N 1
ATOM 14424 C CA . GLU H 2 150 ? 45.936 42.000 67.188 1.00 99.83 143 GLU H CA 1
ATOM 14425 C C . GLU H 2 150 ? 47.258 41.610 67.839 1.00 103.34 143 GLU H C 1
ATOM 14426 O O . GLU H 2 150 ? 47.554 40.417 67.986 1.00 102.05 143 GLU H O 1
ATOM 14432 N N . LYS H 2 151 ? 48.076 42.603 68.226 1.00 107.54 144 LYS H N 1
ATOM 14433 C CA . LYS H 2 151 ? 49.315 42.288 68.936 1.00 111.20 144 LYS H CA 1
ATOM 14434 C C . LYS H 2 151 ? 49.033 41.887 70.376 1.00 112.44 144 LYS H C 1
ATOM 14435 O O . LYS H 2 151 ? 49.593 40.899 70.857 1.00 118.83 144 LYS H O 1
ATOM 14441 N N . LEU H 2 152 ? 48.164 42.625 71.075 1.00 105.03 145 LEU H N 1
ATOM 14442 C CA . LEU H 2 152 ? 47.760 42.215 72.417 1.00 95.21 145 LEU H CA 1
ATOM 14443 C C . LEU H 2 152 ? 47.294 40.759 72.454 1.00 91.39 145 LEU H C 1
ATOM 14444 O O . LEU H 2 152 ? 47.553 40.052 73.436 1.00 83.25 145 LEU H O 1
ATOM 14449 N N . ALA H 2 153 ? 46.649 40.286 71.379 1.00 96.01 146 ALA H N 1
ATOM 14450 C CA . ALA H 2 153 ? 46.195 38.898 71.294 1.00 101.19 146 ALA H CA 1
ATOM 14451 C C . ALA H 2 153 ? 47.365 37.937 71.149 1.00 112.27 146 ALA H C 1
ATOM 14452 O O . ALA H 2 153 ? 47.557 37.047 71.983 1.00 112.32 146 ALA H O 1
ATOM 14454 N N . ARG H 2 154 ? 48.150 38.082 70.077 1.00 123.55 147 ARG H N 1
ATOM 14455 C CA . ARG H 2 154 ? 49.361 37.277 69.941 1.00 127.40 147 ARG H CA 1
ATOM 14456 C C . ARG H 2 154 ? 50.378 37.564 71.042 1.00 123.66 147 ARG H C 1
ATOM 14457 O O . ARG H 2 154 ? 51.324 36.784 71.198 1.00 127.76 147 ARG H O 1
ATOM 14465 N N . ASP H 2 155 ? 50.214 38.655 71.802 1.00 114.31 148 ASP H N 1
ATOM 14466 C CA . ASP H 2 155 ? 51.069 38.895 72.960 1.00 104.99 148 ASP H CA 1
ATOM 14467 C C . ASP H 2 155 ? 50.680 37.963 74.107 1.00 91.30 148 ASP H C 1
ATOM 14468 O O . ASP H 2 155 ? 51.501 37.162 74.564 1.00 86.55 148 ASP H O 1
ATOM 14473 N N . LEU H 2 156 ? 49.415 38.032 74.578 1.00 86.02 149 LEU H N 1
ATOM 14474 C CA . LEU H 2 156 ? 48.974 37.207 75.715 1.00 77.40 149 LEU H CA 1
ATOM 14475 C C . LEU H 2 156 ? 48.676 35.754 75.322 1.00 77.66 149 LEU H C 1
ATOM 14476 O O . LEU H 2 156 ? 48.006 35.052 76.090 1.00 78.31 149 LEU H O 1
ATOM 14481 N N . LYS H 2 157 ? 49.154 35.320 74.149 1.00 76.32 150 LYS H N 1
ATOM 14482 C CA . LYS H 2 157 ? 48.985 33.954 73.633 1.00 74.08 150 LYS H CA 1
ATOM 14483 C C . LYS H 2 157 ? 47.506 33.545 73.528 1.00 71.70 150 LYS H C 1
ATOM 14484 O O . LYS H 2 157 ? 47.080 32.494 74.008 1.00 70.53 150 LYS H O 1
ATOM 14490 N N . ALA H 2 158 ? 46.718 34.384 72.865 1.00 71.89 151 ALA H N 1
ATOM 14491 C CA . ALA H 2 158 ? 45.340 34.049 72.548 1.00 67.17 151 ALA H CA 1
ATOM 14492 C C . ALA H 2 158 ? 45.275 33.475 71.142 1.00 65.63 151 ALA H C 1
ATOM 14493 O O . ALA H 2 158 ? 46.028 33.880 70.251 1.00 66.04 151 ALA H O 1
ATOM 14495 N N . VAL H 2 159 ? 44.374 32.510 70.960 1.00 66.54 152 VAL H N 1
ATOM 14496 C CA . VAL H 2 159 ? 44.199 31.851 69.665 1.00 73.06 152 VAL H CA 1
ATOM 14497 C C . VAL H 2 159 ? 44.203 32.865 68.533 1.00 80.72 152 VAL H C 1
ATOM 14498 O O . VAL H 2 159 ? 44.957 32.747 67.559 1.00 85.93 152 VAL H O 1
ATOM 14502 N N . LYS H 2 160 ? 43.325 33.852 68.627 1.00 81.04 153 LYS H N 1
ATOM 14503 C CA . LYS H 2 160 ? 43.308 34.944 67.672 1.00 83.42 153 LYS H CA 1
ATOM 14504 C C . LYS H 2 160 ? 42.459 36.057 68.256 1.00 83.71 153 LYS H C 1
ATOM 14505 O O . LYS H 2 160 ? 41.901 35.929 69.348 1.00 84.86 153 LYS H O 1
ATOM 14511 N N . TYR H 2 161 ? 42.396 37.167 67.531 1.00 83.35 154 TYR H N 1
ATOM 14512 C CA . TYR H 2 161 ? 41.620 38.329 67.926 1.00 80.46 154 TYR H CA 1
ATOM 14513 C C . TYR H 2 161 ? 40.577 38.597 66.862 1.00 79.44 154 TYR H C 1
ATOM 14514 O O . TYR H 2 161 ? 40.915 38.801 65.691 1.00 79.98 154 TYR H O 1
ATOM 14523 N N . VAL H 2 162 ? 39.315 38.586 67.273 1.00 79.86 155 VAL H N 1
ATOM 14524 C CA . VAL H 2 162 ? 38.195 38.970 66.432 1.00 80.86 155 VAL H CA 1
ATOM 14525 C C . VAL H 2 162 ? 37.485 40.145 67.107 1.00 79.98 155 VAL H C 1
ATOM 14526 O O . VAL H 2 162 ? 37.742 40.479 68.264 1.00 78.99 155 VAL H O 1
ATOM 14530 N N . GLU H 2 163 ? 36.609 40.795 66.347 1.00 79.13 156 GLU H N 1
ATOM 14531 C CA . GLU H 2 163 ? 35.848 41.925 66.853 1.00 79.16 156 GLU H CA 1
ATOM 14532 C C . GLU H 2 163 ? 34.561 41.988 66.051 1.00 76.37 156 GLU H C 1
ATOM 14533 O O . GLU H 2 163 ? 34.504 41.484 64.932 1.00 80.78 156 GLU H O 1
ATOM 14539 N N . CYS H 2 164 ? 33.526 42.586 66.635 1.00 73.16 157 CYS H N 1
ATOM 14540 C CA . CYS H 2 164 ? 32.204 42.530 66.034 1.00 73.68 157 CYS H CA 1
ATOM 14541 C C . CYS H 2 164 ? 31.370 43.720 66.488 1.00 75.96 157 CYS H C 1
ATOM 14542 O O . CYS H 2 164 ? 31.768 44.499 67.362 1.00 75.45 157 CYS H O 1
ATOM 14545 N N . SER H 2 165 ? 30.195 43.853 65.877 1.00 77.81 158 SER H N 1
ATOM 14546 C CA . SER H 2 165 ? 29.139 44.712 66.396 1.00 83.58 158 SER H CA 1
ATOM 14547 C C . SER H 2 165 ? 27.873 43.888 66.549 1.00 82.79 158 SER H C 1
ATOM 14548 O O . SER H 2 165 ? 27.452 43.216 65.602 1.00 82.28 158 SER H O 1
ATOM 14551 N N . ALA H 2 166 ? 27.277 43.930 67.741 1.00 83.22 159 ALA H N 1
ATOM 14552 C CA . ALA H 2 166 ? 25.952 43.344 67.884 1.00 84.39 159 ALA H CA 1
ATOM 14553 C C . ALA H 2 166 ? 24.923 44.162 67.128 1.00 85.46 159 ALA H C 1
ATOM 14554 O O . ALA H 2 166 ? 23.936 43.606 66.624 1.00 84.91 159 ALA H O 1
ATOM 14556 N N . LEU H 2 167 ? 25.145 45.479 67.037 1.00 82.79 160 LEU H N 1
ATOM 14557 C CA . LEU H 2 167 ? 24.197 46.343 66.351 1.00 77.31 160 LEU H CA 1
ATOM 14558 C C . LEU H 2 167 ? 24.184 46.041 64.875 1.00 76.46 160 LEU H C 1
ATOM 14559 O O . LEU H 2 167 ? 23.143 45.706 64.309 1.00 82.51 160 LEU H O 1
ATOM 14564 N N . THR H 2 168 ? 25.334 46.123 64.237 1.00 73.90 161 THR H N 1
ATOM 14565 C CA . THR H 2 168 ? 25.360 45.965 62.798 1.00 73.01 161 THR H CA 1
ATOM 14566 C C . THR H 2 168 ? 25.636 44.533 62.364 1.00 71.15 161 THR H C 1
ATOM 14567 O O . THR H 2 168 ? 25.784 44.293 61.168 1.00 71.04 161 THR H O 1
ATOM 14571 N N . GLN H 2 169 ? 25.696 43.580 63.294 1.00 73.06 162 GLN H N 1
ATOM 14572 C CA . GLN H 2 169 ? 25.921 42.162 63.006 1.00 75.31 162 GLN H CA 1
ATOM 14573 C C . GLN H 2 169 ? 27.266 41.906 62.327 1.00 79.50 162 GLN H C 1
ATOM 14574 O O . GLN H 2 169 ? 27.534 40.768 61.893 1.00 77.56 162 GLN H O 1
ATOM 14580 N N . LYS H 2 170 ? 28.121 42.929 62.225 1.00 83.92 163 LYS H N 1
ATOM 14581 C CA . LYS H 2 170 ? 29.390 42.791 61.521 1.00 88.55 163 LYS H CA 1
ATOM 14582 C C . LYS H 2 170 ? 30.289 41.813 62.262 1.00 93.05 163 LYS H C 1
ATOM 14583 O O . LYS H 2 170 ? 30.466 41.922 63.481 1.00 92.29 163 LYS H O 1
ATOM 14589 N N . GLY H 2 171 ? 30.836 40.844 61.525 1.00 97.58 164 GLY H N 1
ATOM 14590 C CA . GLY H 2 171 ? 31.780 39.889 62.074 1.00 97.78 164 GLY H CA 1
ATOM 14591 C C . GLY H 2 171 ? 31.239 39.149 63.277 1.00 99.27 164 GLY H C 1
ATOM 14592 O O . GLY H 2 171 ? 32.001 38.602 64.083 1.00 103.13 164 GLY H O 1
ATOM 14593 N N . LEU H 2 172 ? 29.915 39.136 63.414 1.00 92.86 165 LEU H N 1
ATOM 14594 C CA . LEU H 2 172 ? 29.306 38.447 64.539 1.00 84.46 165 LEU H CA 1
ATOM 14595 C C . LEU H 2 172 ? 29.377 36.941 64.343 1.00 82.63 165 LEU H C 1
ATOM 14596 O O . LEU H 2 172 ? 29.837 36.217 65.229 1.00 80.23 165 LEU H O 1
ATOM 14601 N N . LYS H 2 173 ? 28.971 36.454 63.166 1.00 86.64 166 LYS H N 1
ATOM 14602 C CA . LYS H 2 173 ? 29.048 35.018 62.894 1.00 88.15 166 LYS H CA 1
ATOM 14603 C C . LYS H 2 173 ? 30.485 34.494 62.991 1.00 86.97 166 LYS H C 1
ATOM 14604 O O . LYS H 2 173 ? 30.710 33.363 63.434 1.00 82.84 166 LYS H O 1
ATOM 14610 N N . ASN H 2 174 ? 31.469 35.306 62.591 1.00 88.81 167 ASN H N 1
ATOM 14611 C CA . ASN H 2 174 ? 32.868 34.881 62.641 1.00 86.60 167 ASN H CA 1
ATOM 14612 C C . ASN H 2 174 ? 33.319 34.623 64.080 1.00 81.69 167 ASN H C 1
ATOM 14613 O O . ASN H 2 174 ? 34.040 33.652 64.344 1.00 79.15 167 ASN H O 1
ATOM 14618 N N . VAL H 2 175 ? 32.883 35.463 65.030 1.00 79.54 168 VAL H N 1
ATOM 14619 C CA . VAL H 2 175 ? 33.326 35.320 66.424 1.00 75.57 168 VAL H CA 1
ATOM 14620 C C . VAL H 2 175 ? 32.995 33.931 66.958 1.00 72.57 168 VAL H C 1
ATOM 14621 O O . VAL H 2 175 ? 33.861 33.220 67.482 1.00 71.88 168 VAL H O 1
ATOM 14625 N N . PHE H 2 176 ? 31.743 33.519 66.819 1.00 70.77 169 PHE H N 1
ATOM 14626 C CA . PHE H 2 176 ? 31.324 32.263 67.421 1.00 68.96 169 PHE H CA 1
ATOM 14627 C C . PHE H 2 176 ? 31.712 31.054 66.576 1.00 73.03 169 PHE H C 1
ATOM 14628 O O . PHE H 2 176 ? 31.925 29.962 67.118 1.00 72.71 169 PHE H O 1
ATOM 14636 N N . ASP H 2 177 ? 31.805 31.217 65.257 1.00 75.93 170 ASP H N 1
ATOM 14637 C CA . ASP H 2 177 ? 32.383 30.153 64.450 1.00 73.90 170 ASP H CA 1
ATOM 14638 C C . ASP H 2 177 ? 33.833 29.934 64.848 1.00 69.37 170 ASP H C 1
ATOM 14639 O O . ASP H 2 177 ? 34.292 28.790 64.946 1.00 67.97 170 ASP H O 1
ATOM 14644 N N . GLU H 2 178 ? 34.559 31.022 65.124 1.00 67.84 171 GLU H N 1
ATOM 14645 C CA . GLU H 2 178 ? 35.952 30.898 65.527 1.00 75.83 171 GLU H CA 1
ATOM 14646 C C . GLU H 2 178 ? 36.077 30.223 66.887 1.00 85.09 171 GLU H C 1
ATOM 14647 O O . GLU H 2 178 ? 36.949 29.365 67.082 1.00 90.75 171 GLU H O 1
ATOM 14653 N N . ALA H 2 179 ? 35.229 30.618 67.848 1.00 81.85 172 ALA H N 1
ATOM 14654 C CA . ALA H 2 179 ? 35.221 29.976 69.159 1.00 71.30 172 ALA H CA 1
ATOM 14655 C C . ALA H 2 179 ? 35.065 28.466 69.028 1.00 71.72 172 ALA H C 1
ATOM 14656 O O . ALA H 2 179 ? 35.810 27.702 69.648 1.00 74.11 172 ALA H O 1
ATOM 14658 N N . ILE H 2 180 ? 34.119 28.020 68.201 1.00 71.68 173 ILE H N 1
ATOM 14659 C CA . ILE H 2 180 ? 33.896 26.587 67.995 1.00 69.77 173 ILE H CA 1
ATOM 14660 C C . ILE H 2 180 ? 35.137 25.932 67.404 1.00 68.11 173 ILE H C 1
ATOM 14661 O O . ILE H 2 180 ? 35.617 24.902 67.898 1.00 66.07 173 ILE H O 1
ATOM 14666 N N . LEU H 2 181 ? 35.658 26.507 66.315 1.00 68.25 174 LEU H N 1
ATOM 14667 C CA . LEU H 2 181 ? 36.824 25.930 65.660 1.00 67.07 174 LEU H CA 1
ATOM 14668 C C . LEU H 2 181 ? 38.005 25.876 66.599 1.00 70.12 174 LEU H C 1
ATOM 14669 O O . LEU H 2 181 ? 38.847 24.982 66.474 1.00 75.44 174 LEU H O 1
ATOM 14674 N N . ALA H 2 182 ? 38.072 26.815 67.550 1.00 68.03 175 ALA H N 1
ATOM 14675 C CA . ALA H 2 182 ? 39.159 26.831 68.524 1.00 64.85 175 ALA H CA 1
ATOM 14676 C C . ALA H 2 182 ? 39.087 25.620 69.446 1.00 72.10 175 ALA H C 1
ATOM 14677 O O . ALA H 2 182 ? 40.077 24.899 69.624 1.00 76.60 175 ALA H O 1
ATOM 14679 N N . ALA H 2 183 ? 37.913 25.377 70.037 1.00 74.26 176 ALA H N 1
ATOM 14680 C CA . ALA H 2 183 ? 37.751 24.250 70.948 1.00 74.63 176 ALA H CA 1
ATOM 14681 C C . ALA H 2 183 ? 37.973 22.915 70.242 1.00 79.15 176 ALA H C 1
ATOM 14682 O O . ALA H 2 183 ? 38.454 21.957 70.861 1.00 84.04 176 ALA H O 1
ATOM 14684 N N . LEU H 2 184 ? 37.654 22.834 68.949 1.00 79.98 177 LEU H N 1
ATOM 14685 C CA . LEU H 2 184 ? 37.930 21.620 68.190 1.00 82.56 177 LEU H CA 1
ATOM 14686 C C . LEU H 2 184 ? 39.427 21.344 68.032 1.00 92.99 177 LEU H C 1
ATOM 14687 O O . LEU H 2 184 ? 39.806 20.192 67.795 1.00 94.89 177 LEU H O 1
ATOM 14692 N N . GLU H 2 185 ? 40.279 22.361 68.177 1.00 96.79 178 GLU H N 1
ATOM 14693 C CA . GLU H 2 185 ? 41.727 22.197 68.095 1.00 102.62 178 GLU H CA 1
ATOM 14694 C C . GLU H 2 185 ? 42.489 23.428 68.560 1.00 100.35 178 GLU H C 1
ATOM 14695 O O . GLU H 2 185 ? 43.303 23.974 67.812 1.00 97.83 178 GLU H O 1
#

Foldseek 3Di:
DVVQAWKKKKQKDECVVPPRHRWIKIFGHGHPDDPCRVVCVVLVVVCVPVNNVQEDEPPADPDDDNPVDDNSHIYMYMGTKDQDADPVLVVVCPPDPDNNPFRFKIKDKFKDFPVGHRDDPLQRIKIKIKIFGFPGGPPDPDRMTTTDDMDIDIDHSLSVLLVVLVVLLVQLVDQLPDPPHDLVSLLVSLCCALPNDPDDHNLVSLVVQLPDQDDPCVCNVSNLSVLVSVVSSLVSSVSSLVRSVVVDDDVCPVVSVVSVVSSVVRCVSNVVSSD/DDEAAEEEEFAPPLCSVLQQQCVAVVHFSVDRDDDDDDWGKHWDADPNRIYIYTYHYDYHDPVCVPPGCVSLPPHLEYEYEGEQLCVVGVVCVVPPPLVVSCVVPVPHAYEYEYEPCVCLPPVVSQVVVCVVPDGGHDVVNVQVVCVVSVHPGYFYAYSHVRPSSSVSVNVRVVSSVD/DLVQAWKKKKQKDACVVPVSHRWIKIFGHGHPDDPVRVVCVVQVVVCVVVNNVAEEEDPAPDPDPRVVDDNSHMYMYMGTKDQDDDPVLVVVQVPDPDNNPARFKIKDKFWAFPVGDSDDDLQRIKIKIKMFGFDGGPPDPDRMTTTDDIDIDMQHSLSVVLVVLVVLLVQLVDLLPDPVHDLVSNVVSQCCALPNDPDDHVQVSLVVQLVDCDDPCVCVVSSVSSLVSVVSSLVSSVSSLVSNVVPDDPVCPVVSVVSVVSSVVRCVSCVVSSD/DAEAEEEEEFAPPQCRVLLQQCVQVVHFSVDGDDDDDDWGKHWDDDPHRIYIYTYGYFHHDPVCVVPRCVSLPPHLEYEQEGELLDVVRVVCSVVPDLVVNCVNVVPRAYEYEYEPVVCLPPVPSQVVVVVVVDGGHDVVVVQVVCVVSVHPGYFYAYSHVRPRSSVVVNVRVVSSVD/DDVLAWKKKKAKDADPPVVRHGWIKIFGDGHPDDPVNVVVVVLVVVCVPVNNVQEDEDPADDDDDNPVDPRRGIYMYMGTKDQDADPVLVVVCVPDDDNNDFRFKIKDKFWAFPVRHRDDDLQRIKMKIKMWGFPGGPPDPDRMTTTDDIDIDMGGSLSVVLVVLVVLLVQLVCQLPDVVHDLVSNLVSLCVALVDDPDDHVLVSLVVLQPDCDDPVVSVVSNLSSLVSVVSSLVSSVSSLVSNVVPDDPVCVVVSVVSVVSSVVRCVSCVVRND/DAEAEEEEAFAPPQCPVLLQQLVQVVHFSVDGDDDPDFWGKHWDDDPNDIYIYTYGYDYHDPVCPVPGLVVLPPHLEYEYEDEQLGVVRVVCCVPPDLVVSCVNPVPHAYEHEYEDVVCQPPVPSQVVCVVVVHHGHDVVNRQVSCVVSVHPGYFYAYSNVRVRSSVVVNVRRVSRVD/DQVQAWKKKKAKDEPVVPVRHGFIKIFGHGHPDDQVNVVCVVLVVCCVVVPHPQEDEPPADDDDDNVPDDNRHIYMYMGTKDQDADPVLVVVCVPDDPNRDFSQKIKDKFWAFPVGDSDDPLQRIKMKIKMWGFPGGPPDPDRITTTDDIDIDIGGSLSVVLVVLVVLQVQLVVQLPDPPHDLVSLCVSLCCALVNDPDPHVLVSQVVQQPDQDDDPVSNVSLLSSLVSCVSSLVSSVSSLVRSVVPDDPVCPVVSVVSVVSSVVRCVSCVVGSD/DAEAAEEEAFAPPLCSVLQQQCVAVVHFSVDGDDDDDFWGKHWADDPRDIYIYTYGYAYHDPVRVVPPCVSQPPHLEYEQEDALADVVRVVCCPVPDLVVNCVVPVVHAYEYEHEPCVCLPPVPSQVVQVVVVHHGHDVVNVQVVCVVSVHPGYDYAYSRVRGCSSVVVVVRVVRSVD

Radius of gyration: 44.23 Å; Cα contacts (8 Å, |Δi|>4): 3336; chains: 8; bounding box: 78×120×122 Å

InterPro domains:
  IPR021816 Dedicator of cytokinesis C/D, N-terminal [PF11878] (53-161)
  IPR026791 Dedicator of cytokinesis [PTHR23317] (48-2110)
  IPR027007 C2 DOCK-type domain [PF14429] (557-735)
  IPR027007 C2 DOCK-type domain [PS51650] (561-727)
  IPR027357 DOCKER domain [PS51651] (1678-2114)
  IPR035892 C2 domain superfamily [G3DSA:2.60.40.150] (561-737)
  IPR037808 Dedicator of cytokinesis C, C2 domain [cd08696] (560-737)
  IPR043161 Dedicator of cytokinesis, C-terminal, lobe A [G3DSA:1.25.40.410] (1678-1834)
  IPR043162 Dedicator of cytokinesis, C-terminal, lobe C [G3DSA:1.20.58.740] (1992-2114)
  IPR046769 DOCKER, Lobe A [PF06920] (1671-1829)
  IPR046770 DOCKER, Lobe B [PF20422] (1896-1971)
  IPR046773 DOCKER, Lobe C [PF20421] (2007-2107)
  IPR060065 DOCK6-11, TPR domain [PF28208] (981-1126)

GO terms:
  GO:0008180 COP9 signalosome (C, IDA)
  GO:0005515 protein binding (F, IPI)
  GO:0005096 GTPase activator activity (F, IDA)
  GO:0031267 small GTPase binding (F, IDA)
  GO:0043005 neuron projection (C, TAS)
  GO:0045178 basal part of cell (C, TAS)
  GO:0030424 axon (C, TAS)
  GO:0030426 growth cone (C, TAS)
  GO:0045200 establishment of neuroblast polarity (P, IMP)
  GO:1904754 positive regulation of vascular associated smooth muscle cell migration (P, IMP)
  GO:0016601 Rac protein signal transduction (P, IMP)
  GO:0031175 neuron projection development (P, IMP)
  GO:0007409 axonogenesis (P, IMP)
  GO:0000226 microtubule cytoskeleton organization (P, IMP)
  GO:0005925 focal adhesion (C, HDA)